Protein 5X9V (pdb70)

Secondary structure (DSSP, 8-state):
--BTHHHHHHHHHHHHHHHHHHHTT-STT--EEEEE-TTS-EEEE--HHHHHHHS---SHHHHHHHHHHHHHHHHTSS-HHHHHHHHHHHHHHHHHHHHTT--HHHHHHHHHHHHHHHHHHHHHT-B----SS-HHHHHHHHHHTTT-HHHHHHHHHHHHHHSTTTTSTT--GGGGEEEEET---EEESEEEE-S--SS-SSSEEEEEEEEEEESS-B-PPP--SGGGGSTHHHHHHHHHHHHHHHHHHHHHHHT--EEEESS-B-HHHHHHHHHTT-EEE-S--HHHHHHHHHHHT---B-GGGGGS-HHHHTTT-EEEEEEEEETTTTEEEEEEESS----EEEEEESSHHHHHHHHHHHHHHHHHHHHHHHH-EEETTTHHHHHHHHHHHTHHHHS-STHHHHHHHHHHHTTHHHHHHHHHTTS-HHHHHHHHHHHHHHT--TTEEE-TTT--EEETTTTT-EEEHHHHHHHHHHHHHHHHHHHT--B--/--BTHHHHHHHHHHHHHHHHHHHTTSSTT---EEEE-TTS-EEEE--HHHHHHHS---SHHHHHHHHHHHHHHHHTSS-HHHHHHHHHHHHHHHHHHHHTT--HHHHHHHHHHHHHHHHHHHHHH-B---SS--HHHHHHHHHHTTT-HHHHHHHHHHHHHHSGGGGSTT--GGGGEEEEET---EEESEEEE-S--SS-SSSEEEEEEEEEEESS-B-PPP--TGGGGSTHHHHHHHHHHHHHHHHHHHHHHTT--EEEESS-B-HHHHHHHHHTT-EEE-S--HHHHHHHHHHHT---B-GGGGGS-HHHHTTT-EEEEEEEEETTTTEEEEEEESSS---EEEEEESSHHHHHHHHHHHHHHHHHHHHHHHH-EEETTTHHHHHHHHHHHGGGTTS-STHHHHHHHHHHHTTHHHHHHHHHTTS-HHHHHHHHHHHHHHT--TTEEE-TTT--EEEHHHHT-EEEHHHHHHHHHHHHHHHHHHHTEEEE-/--BTHHHHHHHHHHHHHHHHHHHTTSSTT---EEEE-TTS-EEEE--HHHHHHHS---SHHHHHHHHHHHHHHHHTSS-HHHHHHHHHHHHHHHHHHHHTT--HHHHHHHHHHHHHHHHHHHHHH-B---STT-HHHHHHHHHHTTT-HHHHHHHHHHHHHHSTGGGSTT--GGGGEEEEET---EEESEEEE-S--SS-SSSEEEEEEEEEEESS-B-PPP--SGGGGSTHHHHHHHHHHHHHHHHHHHHHHTT--EEEESS-B-HHHHHHHHHTT-EEE-S--HHHHHHHHHHHT---B-GGGGGS-HHHHTTT-EEEEEEEEETTTTEEEEEEESS----EEEEEESSHHHHHHHHHHHHHHHHHHHHHHHH-EEETTTHHHHHHHHHHHHHTTTS-STHHHHHHHHHHHHTHHHHHHHHHTTS-HHHHHHHHHHHHHHT--TTEEE-TTT--EEETTTTT-EEEHHHHHHHHHHHHHHHHHHHTEEEE-/-EETHHHHHHHHHHHHHHHHHHHTT-STT--EEEEE-TTS-EEEE--HHHHHHHS---SHHHHHHHHHHHHHHHHTSS-HHHHHHHHHHHHHHHHHHHHTT--HHHHHHHHHHHHHHHHHHHHHH-B--SSTT-HHHHHHHHHHTTT-HHHHHHHHHHHHHHSGGGGSTT--GGGGEEEEET---EEESEEEE-S--SS-SSSEEEEEEEEEEESS-B-PPP--SGGGGSTHHHHHHHHHHHHHHHHHHHHHHTT--EEEESS-B-HHHHHHHHHTT-EEE-S--HHHHHHHHHHHT---B-GGGGGS-HHHHTTT-EEEEEEEEETTTTEEEEEEESS----EEEEEESSHHHHHHHHHHHHHHHHHHHHHHHH-EEETTTHHHHHHHHHHHTTTTTS-STHHHHHHHHHHHHTHHHHHHHHHTTS-HHHHHHHHHHHHHHT--TTEEE-TTT-SEEETTTTT-EEEHHHHHHHHHHHHHHHHHHHT--EE-

Solvent-accessible surface area: 79719 Å² total; per-residue (Å²): 113,50,46,57,108,111,0,14,88,46,8,19,65,17,3,142,66,13,16,52,41,0,20,56,5,7,24,88,28,1,34,12,3,0,5,56,52,122,100,46,51,26,38,8,0,3,6,1,14,20,0,0,56,79,24,110,20,127,50,75,1,6,125,68,3,12,88,14,0,126,23,0,68,165,77,21,15,28,11,8,11,25,0,1,8,0,1,8,11,0,8,44,43,0,13,79,20,6,73,146,50,8,60,53,84,86,0,13,38,0,0,60,78,0,15,91,36,0,24,123,10,0,124,144,27,32,42,112,19,67,49,28,93,33,116,48,0,40,5,0,0,43,56,13,2,91,46,52,111,66,13,0,33,22,0,67,58,0,0,46,66,8,38,79,42,3,111,74,123,64,29,50,2,18,80,5,12,44,25,32,45,19,11,113,58,54,41,12,62,0,2,13,0,56,72,24,10,63,58,51,127,16,31,86,120,30,98,62,0,92,0,0,0,0,38,7,0,0,76,23,67,143,35,75,73,84,41,12,54,52,68,72,13,2,96,99,72,58,123,9,66,136,76,14,95,94,9,2,95,29,0,120,127,18,36,6,33,0,0,0,0,23,116,5,20,13,65,70,0,35,12,34,3,27,65,42,153,12,24,4,0,12,147,9,76,99,130,28,9,140,56,0,32,65,5,1,40,2,158,49,1,98,36,72,22,1,68,82,87,44,71,69,0,48,137,20,23,7,22,0,53,40,0,73,5,22,24,99,31,67,4,0,20,0,55,34,7,64,15,95,29,8,0,6,0,8,3,14,8,4,12,90,15,22,6,64,17,72,42,55,22,0,80,11,0,0,12,0,0,7,8,0,61,102,33,5,0,0,2,0,12,7,0,3,13,0,28,0,1,62,47,0,66,51,2,79,125,156,80,113,48,90,44,18,91,0,3,39,0,0,0,57,0,0,45,24,1,0,75,20,24,0,83,43,20,69,54,91,3,121,106,35,12,34,72,0,30,77,38,0,82,132,107,114,13,45,0,10,0,0,35,15,94,87,16,117,58,39,1,4,17,2,31,14,34,1,43,4,3,38,11,8,36,12,2,0,65,14,0,0,100,17,0,22,57,4,3,154,60,95,65,46,181,115,46,50,63,113,128,0,14,83,43,4,21,62,16,3,141,63,10,17,54,70,0,20,84,4,9,27,93,70,17,123,84,26,144,29,109,54,118,96,67,58,78,43,50,0,12,9,1,17,21,2,0,46,68,43,129,17,148,52,15,0,5,60,5,1,12,45,1,0,117,3,0,75,106,30,18,13,32,10,7,13,24,0,0,8,0,0,9,10,1,6,46,45,0,12,79,17,6,73,144,51,8,55,24,35,41,0,18,33,0,0,58,86,0,17,93,31,0,21,120,6,0,127,138,25,17,61,141,28,66,67,17,96,29,113,73,0,42,10,1,0,54,53,9,2,100,39,51,118,67,7,0,34,21,0,60,57,0,0,54,73,10,24,99,46,4,120,33,82,24,29,54,3,16,78,6,6,45,28,36,62,34,10,118,53,55,43,11,64,0,4,14,0,58,59,26,11,59,149,86,145,24,66,90,117,27,122,131,0,114,0,0,0,0,15,7,0,0,82,19,59,137,20,56,90,44,0,72,77,0,119,20,0,90,104,38,83,91,118,12,63,144,64,13,81,83,9,3,116,27,0,89,128,18,36,8,30,0,0,0,0,19,98,5,20,10,118,102,0,65,88,34,4,122,118,25,146,13,24,4,0,12,142,9,77,87,96,28,0,58,43,0,12,61,6,1,40,2,99,5,0,7,44,33,6,2,65,53,87,38,74,72,0,52,130,6,21,6,76,0,138,26,0,73,3,25,46,188,24,60,1,0,22,0,47,21,18,72,30,101,58,7,0,3,0,8,3,14,16,89,68,93,88,74,5,63,22,59,48,50,19,1,68,10,0,0,13,0,0,4,7,1,56,96,19,1,0,1,4,0,13,7,1,3,11,0,32,0,1,56,50,0,56,58,4,75,92,162,81,103,51,93,29,17,85,0,6,39,0,1,0,54,0,0,47,26,1,0,75,16,23,0,80,44,20,71,59,84,4,123,106,36,11,36,75,0,27,78,45,0,87,136,142,122,46,53,6,18,0,2,44,20,138,92,12,114,65,57,47,4,48,83,43,22,37,1,40,4,4,41,10,7,40,9,1,0,47,0,0,0,44,10,0,29,23,3,2,58,2,37,12,20,62,120,47,44,43,89,119,0,8,95,48,2,19,66,18,2,128,65,10,13,55,70,0,19,81,5,10,23,96,70,17,125,82,29,142,24,124,48,122,100,77,60,70,35,47,0,9,8,1,15,21,2,1,51,76,42,118,19,136,58,18,0,6,60,4,1,12,48,1,0,115,3,0,75,106,29,17,15,30,12,9,11,24,0,1,8,1,0,9,10,1,5,37,38,0,11,75,16,1,88,142,58,7,50,11,24,40,0,14,36,0,0,64,101,0,14,92,39,0,19,118,6,0,120,67,23,15,50,133,24,75,59,22,87,32,104,81,0,32,6,1,0,44,53,11,2,102,46,54,110,69,5,0,33,22,0,57,58,0,0,44,71,4,30,95,47,2,119,33,81,25,26,52,3,17,102,7,12,43,22,38,64,47,11,120,62,56,40,11,65,0,2,15,0,61,67,26,8,62,145,85,143,23,64,89,105,26,119,130,0,116,0,0,0,0,22,4,0,0,79,21,54,137,25,53,88,46,0,78,76,0,118,22,0,90,105,47,87,92,124,14,66,112,53,10,97,70,10,2,118,32,0,118,129,20,38,7,28,0,0,0,0,21,94,6,21,12,116,99,0,70,89,34,3,120,111,30,162,11,20,4,0,12,136,8,65,83,162,26,0,53,64,0,11,66,6,1,38,2,89,6,0,11,39,32,6,2,67,52,87,46,67,64,0,55,136,6,19,7,77,0,158,37,0,71,5,26,50,200,24,64,4,0,23,0,57,16,20,71,30,88,61,9,0,7,0,9,5,14,17,92,66,96,70,74,5,62,19,67,44,54,20,1,78,11,0,0,13,0,0,5,8,0,57,97,22,1,0,1,3,1,11,8,0,3,15,0,26,0,1,49,51,0,64,43,14,69,110,163,14,128,53,84,37,14,90,0,0,41,0,1,0,59,0,1,46,24,1,0,72,16,23,0,82,40,22,71,52,87,4,121,110,46,8,32,78,0,29,84,55,0,75,116,113,60,16,13,5,17,0,1,36,20,138,85,11,110,63,52,54,5,57,86,44,18,37,1,42,4,3,39,11,10,37,14,2,0,40,2,0,0,49,10,0,24,22,2,2,53,2,17,11,23,64,115,40,53,65,114,129,0,14,89,45,7,19,68,19,3,134,65,13,14,44,38,0,21,57,3,5,25,96,27,2,26,12,3,0,6,56,51,122,99,50,51,27,41,6,0,6,9,2,16,21,0,1,57,80,23,125,18,136,45,74,1,5,136,65,1,6,78,15,0,105,24,0,75,166,82,18,14,30,12,9,16,25,0,0,8,0,0,10,12,1,6,51,41,0,11,64,24,5,73,152,50,8,57,56,82,72,0,19,36,0,1,63,66,0,15,90,44,0,23,118,6,1,134,136,26,26,59,139,23,80,52,40,100,27,116,77,0,35,4,0,0,39,59,10,1,88,44,48,115,72,8,0,31,20,2,65,30,0,0,54,69,12,19,105,60,1,125,84,128,65,30,50,4,17,109,9,14,42,26,41,50,20,7,115,57,50,29,11,56,0,2,16,0,56,79,24,11,64,68,53,122,15,34,88,98,24,95,63,0,87,0,0,0,0,34,6,0,0,80,20,57,140,34,76,71,88,39,10,51,56,70,69,11,2,94,81,64,56,120,16,68,143,58,11,82,80,9,3,117,34,0,100,129,21,37,2,30,0,0,0,0,19,106,6,20,12,78,65,0,41,12,37,5,26,62,36,138,10,22,4,0,11,145,8,59,92,153,29,9,142,61,0,29,50,6,2,39,0,157,49,2,91,39,72,21,2,65,77,86,47,67,69,0,55,142,19,21,8,43,0,36,24,0,74,6,27,28,100,25,61,2,0,23,0,44,23,18,74,32,134,62,5,0,6,0,6,3,14,11,4,12,86,18,25,6,64,20,63,45,48,19,1,82,10,0,0,13,0,0,4,7,0,48,95,20,0,0,0,4,1,11,9,0,3,15,0,26,0,1,61,54,0,64,56,17,68,88,187,89,90,42,96,36,12,97,0,0,46,0,1,0,63,0,0,48,24,1,0,79,18,24,0,88,41,20,67,55,91,3,119,103,41,12,36,67,0,22,70,45,0,82,133,134,129,53,57,8,18,0,1,34,18,93,84,6,114,58,48,51,4,56,88,45,16,34,1,42,4,5,39,10,10,35,10,3,0,64,12,0,0,97,15,0,28,56,3,3,156,56,93,68,38,180

Organism: Carboxydothermus hydrogenoformans (strain ATCC BAA-161 / DSM 6008 / Z-2901) (NCBI:txid246194)

GO terms:
  GO:0042802 identical protein binding (F, IPI)

Radius of gyration: 42.33 Å; Cα contacts (8 Å, |Δi|>4): 4029; chains: 4; bounding box: 102×133×83 Å

InterPro domains:
  IPR002194 Chaperonin TCP-1, conserved site [PS00995] (81-89)
  IPR002423 Chaperonin Cpn60/GroEL/TCP-1 family [PF00118] (27-505)
  IPR017998 T-complex protein 1 [PR00304] (29-45)
  IPR017998 T-complex protein 1 [PR00304] (51-69)
  IPR017998 T-complex protein 1 [PR00304] (81-100)
  IPR017998 T-complex protein 1 [PR00304] (353-375)
  IPR017998 T-complex protein 1 [PR00304] (386-398)
  IPR017998 T-complex protein 1 [PTHR11353] (11-503)
  IPR027409 GroEL-like apical domain superfamily [G3DSA:3.50.7.10] (198-348)
  IPR027409 GroEL-like apical domain superfamily [SSF52029] (193-356)
  IPR027410 TCP-1-like chaperonin intermediate domain superfamily [G3DSA:3.30.260.10] (138-384)
  IPR027413 GroEL-like equatorial domain superfamily [G3DSA:1.10.560.10] (20-499)
  IPR027413 GroEL-like equatorial domain superfamily [SSF48592] (5-504)

Nearest PDB structures (foldseek):
  5x9u-assembly1_B-4  TM=9.112E-01  e=6.277E-68  Carboxydothermus hydrogenoformans Z-2901
  4xcd-assembly1_D-3  TM=8.626E-01  e=7.722E-33  Saccharolobus solfataricus P2
  4xcd-assembly1_E  TM=8.580E-01  e=3.241E-32  Saccharolobus solfataricus P2
  6ks8-assembly1_E  TM=8.191E-01  e=8.995E-28  Saccharomyces cerevisiae S288C
  6kre-assembly1_E  TM=8.423E-01  e=2.340E-27  Saccharomyces cerevisiae S288C

Sequence (1972 aa):
IEERYQALFSNAAAVKALTQVVANSLGPKGLDAMLVDRFGEVVVTNDGVTILTLMDAQHPAARMVVNMARAQEREVGDGTTTAAVLAGALVSEGVNQILKGVPVSKVLAGMNRALNHALFLIRKNAIKVGSITDDRLLAAAKIAGRGDERVAAILRDAAAMLEDKLQDPGFKLADLVLAKVGADTTLIPGVVINKSPLWEEGSQKLQEVRLLVLDDGLYPEEVEEEALASEAGFEQYLKNQKIFQENLKKLKELGVKLILLTRGISDIAEEFCYENEIMVITRITQKELKRVLEFTGARAAKRTSLNKPVEELQKMLGYARTCFYDSRLDFTIIEGGAGKATATVLIGAATDEVVDEQERIAKDAAGSFAAAYRSGVLPGGGAFFLYLSREVESLKNRLPGMESYGVMAFSEALKVPFRVMAENAGFNGLEKLGDLMTLQVQKNNYALGLDFETGEFIDMIAGGVVDPAEVVYQAVKNASEVAISLLKINTIIIEERYQALFSNAAAVKALTQVVANSLGPKGLDAMLVDRFGEVVVTNDGVTILTLMDAQHPAARMVVNMARAQEREVGDGTTTAAVLAGALVSEGVNQILKGVPVSKVLAGMNRALNHALFLIRKNAIKVGSITDDRLLAAAKIAGRGDERVAAILRDAAAMLEDKLQDPGFKLADLVLAKVGADTTLIPGVVINKSPLWEEGSQKLQEVRLLVLDDGLYPEEVEEEALASEAGFEQYLKNQKIFQENLKKLKELGVKLILLTRGISDIAEEFCYENEIMVITRITQKELKRVLEFTGARAAKRTSLNKPVEELQKMLGYARTCFYDSRLDFTIIEGGAGKATATVLIGAATDEVVDEQERIAKDAAGSFAAAYRSGVLPGGGAFFLYLSREVESLKNRLPGMESYGVMAFSEALKVPFRVMAENAGFNGLEKLGDLMTLQVQKNNYALGLDFETGEFIDMIAGGVVDPAEVVYQAVKNASEVAISLLKINTIIIEERYQALFSNAAAVKALTQVVANSLGPKGLDAMLVDRFGEVVVTNDGVTILTLMDAQHPAARMVVNMARAQEREVGDGTTTAAVLAGALVSEGVNQILKGVPVSKVLAGMNRALNHALFLIRKNAIKVGSITDDRLLAAAKIAGRGDERVAAILRDAAAMLEDKLQDPGFKLADLVLAKVGADTTLIPGVVINKSPLWEEGSQKLQEVRLLVLDDGLYPEEVEEEALASEAGFEQYLKNQKIFQENLKKLKELGVKLILLTRGISDIAEEFCYENEIMVITRITQKELKRVLEFTGARAAKRTSLNKPVEELQKMLGYARTCFYDSRLDFTIIEGGAGKATATVLIGAATDEVVDEQERIAKDAAGSFAAAYRSGVLPGGGAFFLYLSREVESLKNRLPGMESYGVMAFSEALKVPFRVMAENAGFNGLEKLGDLMTLQVQKNNYALGLDFETGEFIDMIAGGVVDPAEVVYQAVKNASEVAISLLKINTIIIEERYQALFSNAAAVKALTQVVANSLGPKGLDAMLVDRFGEVVVTNDGVTILTLMDAQHPAARMVVNMARAQEREVGDGTTTAAVLAGALVSEGVNQILKGVPVSKVLAGMNRALNHALFLIRKNAIKVGSITDDRLLAAAKIAGRGDERVAAILRDAAAMLEDKLQDPGFKLADLVLAKVGADTTLIPGVVINKSPLWEEGSQKLQEVRLLVLDDGLYPEEVEEEALASEAGFEQYLKNQKIFQENLKKLKELGVKLILLTRGISDIAEEFCYENEIMVITRITQKELKRVLEFTGARAAKRTSLNKPVEELQKMLGYARTCFYDSRLDFTIIEGGAGKATATVLIGAATDEVVDEQERIAKDAAGSFAAAYRSGVLPGGGAFFLYLSREVESLKNRLPGMESYGVMAFSEALKVPFRVMAENAGFNGLEKLGDLMTLQVQKNNYALGLDFETGEFIDMIAGGVVDPAEVVYQAVKNASEVAISLLKINTII

Structure (mmCIF, N/CA/C/O backbone):
data_5X9V
#
_entry.id   5X9V
#
_cell.length_a   186.166
_cell.length_b   186.166
_cell.length_c   160.742
_cell.angle_alpha   90.00
_cell.angle_beta   90.00
_cell.angle_gamma   90.00
#
_symmetry.space_group_name_H-M   'P 4 2 2'
#
loop_
_entity.id
_entity.type
_entity.pdbx_description
1 polymer 'Thermosome, alpha subunit'
2 non-polymer 'PHOSPHOAMINOPHOSPHONIC ACID-ADENYLATE ESTER'
3 non-polymer 'MAGNESIUM ION'
#
loop_
_atom_site.group_PDB
_atom_site.id
_atom_site.type_symbol
_atom_site.label_atom_id
_atom_site.label_alt_id
_atom_site.label_comp_id
_atom_site.label_asym_id
_atom_site.label_entity_id
_atom_site.label_seq_id
_atom_site.pdbx_PDB_ins_code
_atom_site.Cartn_x
_atom_site.Cartn_y
_atom_site.Cartn_z
_atom_site.occupancy
_atom_site.B_iso_or_equiv
_atom_site.auth_seq_id
_atom_site.auth_comp_id
_atom_site.auth_asym_id
_atom_site.auth_atom_id
_atom_site.pdbx_PDB_model_num
ATOM 1 N N . ILE A 1 10 ? 92.467 58.093 73.334 1.00 45.99 10 ILE A N 1
ATOM 2 C CA . ILE A 1 10 ? 92.708 56.723 72.887 1.00 59.38 10 ILE A CA 1
ATOM 3 C C . ILE A 1 10 ? 92.124 55.674 73.854 1.00 59.46 10 ILE A C 1
ATOM 4 O O . ILE A 1 10 ? 92.858 54.869 74.424 1.00 46.15 10 ILE A O 1
ATOM 6 N N . GLU A 1 11 ? 90.800 55.689 74.015 1.00 58.42 11 GLU A N 1
ATOM 7 C CA . GLU A 1 11 ? 90.088 54.785 74.921 1.00 52.16 11 GLU A CA 1
ATOM 8 C C . GLU A 1 11 ? 90.132 53.331 74.459 1.00 57.04 11 GLU A C 1
ATOM 9 O O . GLU A 1 11 ? 89.952 53.047 73.277 1.00 54.44 11 GLU A O 1
ATOM 11 N N . GLU A 1 12 ? 90.367 52.418 75.401 1.00 65.04 12 GLU A N 1
ATOM 12 C CA . GLU A 1 12 ? 90.554 50.997 75.094 1.00 68.60 12 GLU A CA 1
ATOM 13 C C . GLU A 1 12 ? 89.837 50.054 76.063 1.00 74.23 12 GLU A C 1
ATOM 14 O O . GLU A 1 12 ? 89.220 50.499 77.029 1.00 75.59 12 GLU A O 1
ATOM 16 N N . ARG A 1 13 ? 89.946 48.754 75.782 1.00 78.81 13 ARG A N 1
ATOM 17 C CA . ARG A 1 13 ? 89.395 47.665 76.606 1.00 79.81 13 ARG A CA 1
ATOM 18 C C . ARG A 1 13 ? 87.880 47.733 76.762 1.00 76.66 13 ARG A C 1
ATOM 19 O O . ARG A 1 13 ? 87.186 48.171 75.844 1.00 75.81 13 ARG A O 1
ATOM 21 N N . TYR A 1 14 ? 87.371 47.319 77.925 1.00 68.27 14 TYR A N 1
ATOM 22 C CA . TYR A 1 14 ? 85.927 47.285 78.141 1.00 67.40 14 TYR A CA 1
ATOM 23 C C . TYR A 1 14 ? 85.363 48.681 77.997 1.00 64.90 14 TYR A C 1
ATOM 24 O O . TYR A 1 14 ? 84.245 48.862 77.534 1.00 64.55 14 TYR A O 1
ATOM 33 N N . GLN A 1 15 ? 86.165 49.674 78.341 1.00 64.44 15 GLN A N 1
ATOM 34 C CA . GLN A 1 15 ? 85.710 51.055 78.324 1.00 63.22 15 GLN A CA 1
ATOM 35 C C . GLN A 1 15 ? 85.730 51.650 76.929 1.00 59.67 15 GLN A C 1
ATOM 36 O O . GLN A 1 15 ? 85.617 52.856 76.759 1.00 54.70 15 GLN A O 1
ATOM 42 N N . ALA A 1 16 ? 85.904 50.791 75.934 1.00 56.95 16 ALA A N 1
ATOM 43 C CA . ALA A 1 16 ? 85.567 51.141 74.568 1.00 53.99 16 ALA A CA 1
ATOM 44 C C . ALA A 1 16 ? 84.167 50.634 74.315 1.00 47.49 16 ALA A C 1
ATOM 45 O O . ALA A 1 16 ? 83.285 51.368 73.885 1.00 43.73 16 ALA A O 1
ATOM 47 N N . LEU A 1 17 ? 83.970 49.368 74.658 1.00 50.51 17 LEU A N 1
ATOM 48 C CA . LEU A 1 17 ? 82.706 48.682 74.459 1.00 39.84 17 LEU A CA 1
ATOM 49 C C . LEU A 1 17 ? 81.566 49.406 75.129 1.00 36.50 17 LEU A C 1
ATOM 50 O O . LEU A 1 17 ? 80.452 49.350 74.661 1.00 41.19 17 LEU A O 1
ATOM 55 N N . PHE A 1 18 ? 81.844 50.068 76.242 1.00 45.04 18 PHE A N 1
ATOM 56 C CA . PHE A 1 18 ? 80.842 50.893 76.890 1.00 48.07 18 PHE A CA 1
ATOM 57 C C . PHE A 1 18 ? 80.533 52.122 76.056 1.00 44.64 18 PHE A C 1
ATOM 58 O O . PHE A 1 18 ? 79.393 52.349 75.677 1.00 35.03 18 PHE A O 1
ATOM 66 N N . SER A 1 19 ? 81.569 52.899 75.759 1.00 49.55 19 SER A N 1
ATOM 67 C CA . SER A 1 19 ? 81.380 54.194 75.119 1.00 41.92 19 SER A CA 1
ATOM 68 C C . SER A 1 19 ? 80.696 54.028 73.790 1.00 39.55 19 SER A C 1
ATOM 69 O O . SER A 1 19 ? 79.923 54.881 73.365 1.00 35.89 19 SER A O 1
ATOM 72 N N . ASN A 1 20 ? 80.973 52.914 73.135 1.00 38.72 20 ASN A N 1
ATOM 73 C CA . ASN A 1 20 ? 80.254 52.569 71.937 1.00 38.03 20 ASN A CA 1
ATOM 74 C C . ASN A 1 20 ? 78.805 52.323 72.278 1.00 38.45 20 ASN A C 1
ATOM 75 O O . ASN A 1 20 ? 77.929 53.043 71.820 1.00 38.84 20 ASN A O 1
ATOM 80 N N . ALA A 1 21 ? 78.562 51.311 73.101 1.00 39.47 21 ALA A N 1
ATOM 81 C CA . ALA A 1 21 ? 77.214 50.859 73.400 1.00 31.54 21 ALA A CA 1
ATOM 82 C C . ALA A 1 21 ? 76.369 52.002 73.888 1.00 35.56 21 ALA A C 1
ATOM 83 O O . ALA A 1 21 ? 75.284 52.224 73.382 1.00 33.19 21 ALA A O 1
ATOM 85 N N . ALA A 1 22 ? 76.889 52.750 74.850 1.00 39.77 22 ALA A N 1
ATOM 86 C CA . ALA A 1 22 ? 76.188 53.905 75.386 1.00 32.10 22 ALA A CA 1
ATOM 87 C C . ALA A 1 22 ? 75.772 54.836 74.270 1.00 29.21 22 ALA A C 1
ATOM 88 O O . ALA A 1 22 ? 74.603 55.178 74.140 1.00 29.28 22 ALA A O 1
ATOM 90 N N . ALA A 1 23 ? 76.729 55.185 73.426 1.00 37.59 23 ALA A N 1
ATOM 91 C CA . ALA A 1 23 ? 76.485 56.113 72.337 1.00 36.44 23 ALA A CA 1
ATOM 92 C C . ALA A 1 23 ? 75.349 55.648 71.475 1.00 29.44 23 ALA A C 1
ATOM 93 O O . ALA A 1 23 ? 74.608 56.453 70.949 1.00 30.54 23 ALA A O 1
ATOM 95 N N . VAL A 1 24 ? 75.226 54.338 71.321 1.00 31.14 24 VAL A N 1
ATOM 96 C CA . VAL A 1 24 ? 74.174 53.772 70.500 1.00 25.25 24 VAL A CA 1
ATOM 97 C C . VAL A 1 24 ? 72.819 53.810 71.188 1.00 29.84 24 VAL A C 1
ATOM 98 O O . VAL A 1 24 ? 71.826 54.142 70.550 1.00 33.16 24 VAL A O 1
ATOM 102 N N . LYS A 1 25 ? 72.749 53.481 72.476 1.00 29.26 25 LYS A N 1
ATOM 103 C CA . LYS A 1 25 ? 71.432 53.425 73.099 1.00 28.36 25 LYS A CA 1
ATOM 104 C C . LYS A 1 25 ? 70.804 54.800 73.000 1.00 30.60 25 LYS A C 1
ATOM 105 O O . LYS A 1 25 ? 69.665 54.942 72.563 1.00 31.97 25 LYS A O 1
ATOM 111 N N . ALA A 1 26 ? 71.602 55.810 73.312 1.00 32.89 26 ALA A N 1
ATOM 112 C CA . ALA A 1 26 ? 71.182 57.199 73.261 1.00 33.68 26 ALA A CA 1
ATOM 113 C C . ALA A 1 26 ? 70.560 57.516 71.930 1.00 34.77 26 ALA A C 1
ATOM 114 O O . ALA A 1 26 ? 69.595 58.254 71.857 1.00 40.73 26 ALA A O 1
ATOM 116 N N . LEU A 1 27 ? 71.134 56.974 70.869 1.00 29.90 27 LEU A N 1
ATOM 117 C CA . LEU A 1 27 ? 70.577 57.182 69.547 1.00 29.53 27 LEU A CA 1
ATOM 118 C C . LEU A 1 27 ? 69.261 56.454 69.378 1.00 30.88 27 LEU A C 1
ATOM 119 O O . LEU A 1 27 ? 68.236 57.061 69.107 1.00 27.44 27 LEU A O 1
ATOM 124 N N . THR A 1 28 ? 69.282 55.149 69.600 1.00 25.91 28 THR A N 1
ATOM 125 C CA . THR A 1 28 ? 68.126 54.336 69.283 1.00 23.00 28 THR A CA 1
ATOM 126 C C . THR A 1 28 ? 66.923 54.732 70.099 1.00 27.86 28 THR A C 1
ATOM 127 O O . THR A 1 28 ? 65.834 54.820 69.554 1.00 30.08 28 THR A O 1
ATOM 131 N N . GLN A 1 29 ? 67.121 54.995 71.387 1.00 31.85 29 GLN A N 1
ATOM 132 C CA . GLN A 1 29 ? 66.038 55.457 72.247 1.00 29.73 29 GLN A CA 1
ATOM 133 C C . GLN A 1 29 ? 65.232 56.506 71.521 1.00 28.03 29 GLN A C 1
ATOM 134 O O . GLN A 1 29 ? 64.022 56.389 71.406 1.00 30.21 29 GLN A O 1
ATOM 136 N N . VAL A 1 30 ? 65.922 57.464 70.920 1.00 30.82 30 VAL A N 1
ATOM 137 C CA . VAL A 1 30 ? 65.252 58.586 70.281 1.00 30.56 30 VAL A CA 1
ATOM 138 C C . VAL A 1 30 ? 64.288 58.180 69.179 1.00 23.24 30 VAL A C 1
ATOM 139 O O . VAL A 1 30 ? 63.175 58.668 69.121 1.00 23.54 30 VAL A O 1
ATOM 143 N N . VAL A 1 31 ? 64.692 57.265 68.317 1.00 22.51 31 VAL A N 1
ATOM 144 C CA . VAL A 1 31 ? 63.827 56.916 67.214 1.00 24.26 31 VAL A CA 1
ATOM 145 C C . VAL A 1 31 ? 62.835 55.843 67.607 1.00 32.78 31 VAL A C 1
ATOM 146 O O . VAL A 1 31 ? 61.900 55.556 66.865 1.00 33.92 31 VAL A O 1
ATOM 150 N N . ALA A 1 32 ? 63.007 55.264 68.787 1.00 34.25 32 ALA A N 1
ATOM 151 C CA . ALA A 1 32 ? 62.158 54.148 69.149 1.00 29.07 32 ALA A CA 1
ATOM 152 C C . ALA A 1 32 ? 60.718 54.576 69.231 1.00 26.63 32 ALA A C 1
ATOM 153 O O . ALA A 1 32 ? 59.828 53.810 68.949 1.00 30.13 32 ALA A O 1
ATOM 155 N N . ASN A 1 33 ? 60.483 55.828 69.559 1.00 25.31 33 ASN A N 1
ATOM 156 C CA . ASN A 1 33 ? 59.126 56.287 69.725 1.00 26.37 33 ASN A CA 1
ATOM 157 C C . ASN A 1 33 ? 58.401 56.491 68.411 1.00 27.48 33 ASN A C 1
ATOM 158 O O . ASN A 1 33 ? 57.244 56.875 68.402 1.00 28.70 33 ASN A O 1
ATOM 163 N N . SER A 1 34 ? 59.076 56.255 67.298 1.00 21.46 34 SER A N 1
ATOM 164 C CA . SER A 1 34 ? 58.448 56.495 66.013 1.00 26.70 34 SER A CA 1
ATOM 165 C C . SER A 1 34 ? 58.066 55.187 65.358 1.00 35.92 34 SER A C 1
ATOM 166 O O . SER A 1 34 ? 57.420 55.152 64.312 1.00 37.76 34 SER A O 1
ATOM 169 N N . LEU A 1 35 ? 58.498 54.108 65.983 1.00 33.83 35 LEU A N 1
ATOM 170 C CA . LEU A 1 35 ? 58.318 52.789 65.429 1.00 28.17 35 LEU A CA 1
ATOM 171 C C . LEU A 1 35 ? 56.914 52.316 65.643 1.00 29.04 35 LEU A C 1
ATOM 172 O O . LEU A 1 35 ? 56.421 52.324 66.757 1.00 29.40 35 LEU A O 1
ATOM 177 N N . GLY A 1 36 ? 56.260 51.916 64.567 1.00 31.78 36 GLY A N 1
ATOM 178 C CA . GLY A 1 36 ? 54.956 51.309 64.686 1.00 26.70 36 GLY A CA 1
ATOM 179 C C . GLY A 1 36 ? 53.861 52.224 64.224 1.00 36.41 36 GLY A C 1
ATOM 180 O O . GLY A 1 36 ? 54.118 53.362 63.837 1.00 55.06 36 GLY A O 1
ATOM 181 N N . PRO A 1 37 ? 52.629 51.733 64.267 1.00 25.86 37 PRO A N 1
ATOM 182 C CA . PRO A 1 37 ? 51.460 52.462 63.810 1.00 21.10 37 PRO A CA 1
ATOM 183 C C . PRO A 1 37 ? 51.018 53.450 64.849 1.00 20.47 37 PRO A C 1
ATOM 184 O O . PRO A 1 37 ? 50.229 54.323 64.562 1.00 20.31 37 PRO A O 1
ATOM 188 N N . LYS A 1 38 ? 51.521 53.289 66.057 1.00 20.57 38 LYS A N 1
ATOM 189 C CA . LYS A 1 38 ? 51.176 54.171 67.140 1.00 21.85 38 LYS A CA 1
ATOM 190 C C . LYS A 1 38 ? 52.391 54.973 67.531 1.00 29.70 38 LYS A C 1
ATOM 191 O O . LYS A 1 38 ? 52.428 55.584 68.591 1.00 25.54 38 LYS A O 1
ATOM 197 N N . GLY A 1 39 ? 53.400 54.945 66.677 1.00 33.41 39 GLY A N 1
ATOM 198 C CA . GLY A 1 39 ? 54.615 55.685 66.929 1.00 30.90 39 GLY A CA 1
ATOM 199 C C . GLY A 1 39 ? 54.382 57.164 66.798 1.00 25.14 39 GLY A C 1
ATOM 200 O O . GLY A 1 39 ? 53.517 57.583 66.048 1.00 24.61 39 GLY A O 1
ATOM 201 N N . LEU A 1 40 ? 55.159 57.956 67.524 1.00 26.54 40 LEU A N 1
ATOM 202 C CA . LEU A 1 40 ? 54.963 59.394 67.526 1.00 27.60 40 LEU A CA 1
ATOM 203 C C . LEU A 1 40 ? 56.054 60.118 66.756 1.00 27.58 40 LEU A C 1
ATOM 204 O O . LEU A 1 40 ? 57.095 59.553 66.463 1.00 27.44 40 LEU A O 1
ATOM 209 N N . ASP A 1 41 ? 55.817 61.384 66.453 1.00 29.18 41 ASP A N 1
ATOM 210 C CA . ASP A 1 41 ? 56.690 62.127 65.559 1.00 29.11 41 ASP A CA 1
ATOM 211 C C . ASP A 1 41 ? 57.756 62.915 66.310 1.00 29.47 41 ASP A C 1
ATOM 212 O O . ASP A 1 41 ? 57.742 62.991 67.528 1.00 34.65 41 ASP A O 1
ATOM 217 N N . ALA A 1 42 ? 58.681 63.499 65.563 1.00 28.02 42 ALA A N 1
ATOM 218 C CA . ALA A 1 42 ? 59.774 64.268 66.126 1.00 25.16 42 ALA A CA 1
ATOM 219 C C . ALA A 1 42 ? 60.018 65.545 65.346 1.00 32.44 42 ALA A C 1
ATOM 220 O O . ALA A 1 42 ? 59.772 65.597 64.154 1.00 33.44 42 ALA A O 1
ATOM 222 N N . MET A 1 43 ? 60.503 66.569 66.042 1.00 43.19 43 MET A N 1
ATOM 223 C CA . MET A 1 43 ? 60.738 67.905 65.491 1.00 36.82 43 MET A CA 1
ATOM 224 C C . MET A 1 43 ? 62.202 68.327 65.467 1.00 34.46 43 MET A C 1
ATOM 225 O O . MET A 1 43 ? 62.851 68.348 66.497 1.00 33.91 43 MET A O 1
ATOM 230 N N . LEU A 1 44 ? 62.709 68.723 64.308 1.00 39.29 44 LEU A N 1
ATOM 231 C CA . LEU A 1 44 ? 64.125 69.079 64.184 1.00 42.28 44 LEU A CA 1
ATOM 232 C C . LEU A 1 44 ? 64.363 70.472 63.602 1.00 50.00 44 LEU A C 1
ATOM 233 O O . LEU A 1 44 ? 63.687 70.879 62.671 1.00 51.87 44 LEU A O 1
ATOM 238 N N . VAL A 1 45 ? 65.363 71.181 64.126 1.00 50.52 45 VAL A N 1
ATOM 239 C CA . VAL A 1 45 ? 65.673 72.547 63.694 1.00 54.74 45 VAL A CA 1
ATOM 240 C C . VAL A 1 45 ? 67.098 72.725 63.156 1.00 59.18 45 VAL A C 1
ATOM 241 O O . VAL A 1 45 ? 68.041 72.133 63.684 1.00 59.38 45 VAL A O 1
ATOM 245 N N . ASP A 1 46 ? 67.250 73.536 62.102 1.00 62.75 46 ASP A N 1
ATOM 246 C CA . ASP A 1 46 ? 68.548 73.751 61.459 1.00 67.55 46 ASP A CA 1
ATOM 247 C C . ASP A 1 46 ? 69.441 74.685 62.263 1.00 78.54 46 ASP A C 1
ATOM 248 O O . ASP A 1 46 ? 68.958 75.417 63.122 1.00 84.21 46 ASP A O 1
ATOM 250 N N . ARG A 1 47 ? 70.743 74.651 61.968 1.00 84.36 47 ARG A N 1
ATOM 251 C CA . ARG A 1 47 ? 71.745 75.453 62.678 1.00 88.12 47 ARG A CA 1
ATOM 252 C C . ARG A 1 47 ? 71.387 76.936 62.666 1.00 91.85 47 ARG A C 1
ATOM 253 O O . ARG A 1 47 ? 71.709 77.681 63.596 1.00 94.22 47 ARG A O 1
ATOM 255 N N . PHE A 1 48 ? 70.694 77.353 61.614 1.00 94.25 48 PHE A N 1
ATOM 256 C CA . PHE A 1 48 ? 70.292 78.740 61.462 1.00 89.63 48 PHE A CA 1
ATOM 257 C C . PHE A 1 48 ? 68.854 78.821 60.962 1.00 87.76 48 PHE A C 1
ATOM 258 O O . PHE A 1 48 ? 68.592 79.385 59.903 1.00 91.95 48 PHE A O 1
ATOM 260 N N . GLY A 1 49 ? 67.923 78.245 61.715 1.00 83.10 49 GLY A N 1
ATOM 261 C CA . GLY A 1 49 ? 66.517 78.438 61.420 1.00 81.08 49 GLY A CA 1
ATOM 262 C C . GLY A 1 49 ? 65.898 77.690 60.245 1.00 85.96 49 GLY A C 1
ATOM 263 O O . GLY A 1 49 ? 65.739 78.261 59.171 1.00 96.68 49 GLY A O 1
ATOM 264 N N . GLU A 1 50 ? 65.582 76.411 60.430 1.00 74.65 50 GLU A N 1
ATOM 265 C CA . GLU A 1 50 ? 64.696 75.688 59.515 1.00 69.23 50 GLU A CA 1
ATOM 266 C C . GLU A 1 50 ? 64.018 74.591 60.337 1.00 64.20 50 GLU A C 1
ATOM 267 O O . GLU A 1 50 ? 64.487 74.283 61.426 1.00 63.80 50 GLU A O 1
ATOM 269 N N . VAL A 1 51 ? 62.949 73.973 59.840 1.00 62.09 51 VAL A N 1
ATOM 270 C CA . VAL A 1 51 ? 62.191 73.056 60.696 1.00 44.90 51 VAL A CA 1
ATOM 271 C C . VAL A 1 51 ? 61.573 71.867 59.967 1.00 43.62 51 VAL A C 1
ATOM 272 O O . VAL A 1 51 ? 60.969 72.011 58.915 1.00 35.14 51 VAL A O 1
ATOM 276 N N . VAL A 1 52 ? 61.734 70.686 60.554 1.00 46.60 52 VAL A N 1
ATOM 277 C CA . VAL A 1 52 ? 61.195 69.450 60.004 1.00 34.76 52 VAL A CA 1
ATOM 278 C C . VAL A 1 52 ? 60.382 68.698 61.047 1.00 35.19 52 VAL A C 1
ATOM 279 O O . VAL A 1 52 ? 60.686 68.758 62.229 1.00 33.73 52 VAL A O 1
ATOM 283 N N . VAL A 1 53 ? 59.346 67.990 60.609 1.00 35.72 53 VAL A N 1
ATOM 284 C CA . VAL A 1 53 ? 58.549 67.151 61.499 1.00 27.03 53 VAL A CA 1
ATOM 285 C C . VAL A 1 53 ? 58.339 65.792 60.873 1.00 30.88 53 VAL A C 1
ATOM 286 O O . VAL A 1 53 ? 57.785 65.714 59.786 1.00 38.58 53 VAL A O 1
ATOM 290 N N . THR A 1 54 ? 58.744 64.716 61.542 1.00 26.82 54 THR A N 1
ATOM 291 C CA . THR A 1 54 ? 58.665 63.435 60.867 1.00 26.41 54 THR A CA 1
ATOM 292 C C . THR A 1 54 ? 58.547 62.225 61.772 1.00 25.95 54 THR A C 1
ATOM 293 O O . THR A 1 54 ? 58.820 62.322 62.945 1.00 26.95 54 THR A O 1
ATOM 297 N N . ASN A 1 55 ? 58.106 61.098 61.210 1.00 29.77 55 ASN A N 1
ATOM 298 C CA . ASN A 1 55 ? 58.043 59.801 61.899 1.00 27.22 55 ASN A CA 1
ATOM 299 C C . ASN A 1 55 ? 59.043 58.839 61.261 1.00 24.27 55 ASN A C 1
ATOM 300 O O . ASN A 1 55 ? 59.272 57.731 61.728 1.00 20.71 55 ASN A O 1
ATOM 305 N N . ASP A 1 56 ? 59.633 59.297 60.172 1.00 20.88 56 ASP A N 1
ATOM 306 C CA . ASP A 1 56 ? 60.595 58.535 59.405 1.00 30.23 56 ASP A CA 1
ATOM 307 C C . ASP A 1 56 ? 61.868 58.330 60.206 1.00 29.25 56 ASP A C 1
ATOM 308 O O . ASP A 1 56 ? 62.282 59.193 60.938 1.00 30.88 56 ASP A O 1
ATOM 313 N N . GLY A 1 57 ? 62.482 57.169 60.092 1.00 28.86 57 GLY A N 1
ATOM 314 C CA . GLY A 1 57 ? 63.635 56.866 60.908 1.00 23.93 57 GLY A CA 1
ATOM 315 C C . GLY A 1 57 ? 64.915 57.437 60.354 1.00 27.61 57 GLY A C 1
ATOM 316 O O . GLY A 1 57 ? 65.605 58.169 61.033 1.00 26.10 57 GLY A O 1
ATOM 317 N N . VAL A 1 58 ? 65.247 57.085 59.123 1.00 27.61 58 VAL A N 1
ATOM 318 C CA . VAL A 1 58 ? 66.493 57.519 58.516 1.00 23.08 58 VAL A CA 1
ATOM 319 C C . VAL A 1 58 ? 66.571 59.035 58.465 1.00 26.09 58 VAL A C 1
ATOM 320 O O . VAL A 1 58 ? 67.646 59.606 58.534 1.00 27.08 58 VAL A O 1
ATOM 324 N N . THR A 1 59 ? 65.424 59.696 58.417 1.00 27.60 59 THR A N 1
ATOM 325 C CA . THR A 1 59 ? 65.397 61.147 58.373 1.00 23.40 59 THR A CA 1
ATOM 326 C C . THR A 1 59 ? 65.800 61.750 59.698 1.00 26.20 59 THR A C 1
ATOM 327 O O . THR A 1 59 ? 66.735 62.532 59.767 1.00 28.09 59 THR A O 1
ATOM 331 N N . ILE A 1 60 ? 65.089 61.371 60.750 1.00 27.61 60 ILE A N 1
ATOM 332 C CA . ILE A 1 60 ? 65.430 61.775 62.100 1.00 24.52 60 ILE A CA 1
ATOM 333 C C . ILE A 1 60 ? 66.877 61.503 62.373 1.00 22.82 60 ILE A C 1
ATOM 334 O O . ILE A 1 60 ? 67.581 62.349 62.877 1.00 25.65 60 ILE A O 1
ATOM 339 N N . LEU A 1 61 ? 67.324 60.312 62.016 1.00 23.72 61 LEU A N 1
ATOM 340 C CA . LEU A 1 61 ? 68.689 59.905 62.277 1.00 28.21 61 LEU A CA 1
ATOM 341 C C . LEU A 1 61 ? 69.684 60.725 61.499 1.00 28.78 61 LEU A C 1
ATOM 342 O O . LEU A 1 61 ? 70.819 60.858 61.910 1.00 29.67 61 LEU A O 1
ATOM 347 N N . THR A 1 62 ? 69.275 61.242 60.353 1.00 27.64 62 THR A N 1
ATOM 348 C CA . THR A 1 62 ? 70.180 62.047 59.557 1.00 28.20 62 THR A CA 1
ATOM 349 C C . THR A 1 62 ? 70.288 63.471 60.050 1.00 31.47 62 THR A C 1
ATOM 350 O O . THR A 1 62 ? 71.369 64.030 60.116 1.00 37.99 62 THR A O 1
ATOM 354 N N . LEU A 1 63 ? 69.163 64.055 60.415 1.00 31.39 63 LEU A N 1
ATOM 355 C CA . LEU A 1 63 ? 69.125 65.468 60.756 1.00 32.96 63 LEU A CA 1
ATOM 356 C C . LEU A 1 63 ? 69.706 65.734 62.130 1.00 40.17 63 LEU A C 1
ATOM 357 O O . LEU A 1 63 ? 70.143 66.834 62.426 1.00 42.53 63 LEU A O 1
ATOM 362 N N . MET A 1 64 ? 69.714 64.710 62.968 1.00 43.88 64 MET A N 1
ATOM 363 C CA . MET A 1 64 ? 70.317 64.810 64.283 1.00 43.59 64 MET A CA 1
ATOM 364 C C . MET A 1 64 ? 71.763 65.182 64.281 1.00 58.13 64 MET A C 1
ATOM 365 O O . MET A 1 64 ? 72.492 64.969 63.318 1.00 50.84 64 MET A O 1
ATOM 370 N N . ASP A 1 65 ? 72.162 65.765 65.399 1.00 62.53 65 ASP A N 1
ATOM 371 C CA . ASP A 1 65 ? 73.558 66.005 65.646 1.00 72.42 65 ASP A CA 1
ATOM 372 C C . ASP A 1 65 ? 74.144 64.695 66.104 1.00 65.79 65 ASP A C 1
ATOM 373 O O . ASP A 1 65 ? 74.037 64.344 67.272 1.00 73.70 65 ASP A O 1
ATOM 378 N N . ALA A 1 66 ? 74.746 63.949 65.185 1.00 56.07 66 ALA A N 1
ATOM 379 C CA . ALA A 1 66 ? 75.343 62.689 65.572 1.00 49.68 66 ALA A CA 1
ATOM 380 C C . ALA A 1 66 ? 76.838 62.868 65.595 1.00 47.13 66 ALA A C 1
ATOM 381 O O . ALA A 1 66 ? 77.468 62.958 64.550 1.00 43.64 66 ALA A O 1
ATOM 383 N N . GLN A 1 67 ? 77.420 62.910 66.782 1.00 45.98 67 GLN A N 1
ATOM 384 C CA . GLN A 1 67 ? 78.828 63.255 66.879 1.00 49.69 67 GLN A CA 1
ATOM 385 C C . GLN A 1 67 ? 79.724 62.046 67.109 1.00 47.71 67 GLN A C 1
ATOM 386 O O . GLN A 1 67 ? 80.843 61.983 66.613 1.00 49.89 67 GLN A O 1
ATOM 392 N N . HIS A 1 68 ? 79.207 61.074 67.843 1.00 36.83 68 HIS A N 1
ATOM 393 C CA . HIS A 1 68 ? 79.956 59.882 68.179 1.00 30.77 68 HIS A CA 1
ATOM 394 C C . HIS A 1 68 ? 80.188 59.034 66.958 1.00 31.93 68 HIS A C 1
ATOM 395 O O . HIS A 1 68 ? 79.347 58.981 66.087 1.00 31.42 68 HIS A O 1
ATOM 402 N N . PRO A 1 69 ? 81.353 58.393 66.870 1.00 36.54 69 PRO A N 1
ATOM 403 C CA . PRO A 1 69 ? 81.656 57.547 65.721 1.00 37.80 69 PRO A CA 1
ATOM 404 C C . PRO A 1 69 ? 80.669 56.403 65.570 1.00 40.25 69 PRO A C 1
ATOM 405 O O . PRO A 1 69 ? 80.268 56.092 64.458 1.00 43.26 69 PRO A O 1
ATOM 409 N N . ALA A 1 70 ? 80.285 55.792 66.686 1.00 40.11 70 ALA A N 1
ATOM 410 C CA . ALA A 1 70 ? 79.365 54.658 66.682 1.00 35.24 70 ALA A CA 1
ATOM 411 C C . ALA A 1 70 ? 77.992 55.052 66.182 1.00 38.15 70 ALA A C 1
ATOM 412 O O . ALA A 1 70 ? 77.429 54.407 65.301 1.00 37.85 70 ALA A O 1
ATOM 414 N N . ALA A 1 71 ? 77.465 56.132 66.741 1.00 33.85 71 ALA A N 1
ATOM 415 C CA . ALA A 1 71 ? 76.180 56.658 66.333 1.00 32.59 71 ALA A CA 1
ATOM 416 C C . ALA A 1 71 ? 76.210 56.988 64.859 1.00 34.98 71 ALA A C 1
ATOM 417 O O . ALA A 1 71 ? 75.283 56.677 64.129 1.00 32.75 71 ALA A O 1
ATOM 419 N N . ARG A 1 72 ? 77.291 57.612 64.418 1.00 35.05 72 ARG A N 1
ATOM 420 C CA . ARG A 1 72 ? 77.416 57.979 63.023 1.00 34.02 72 ARG A CA 1
ATOM 421 C C . ARG A 1 72 ? 77.398 56.732 62.165 1.00 38.30 72 ARG A C 1
ATOM 422 O O . ARG A 1 72 ? 76.818 56.720 61.087 1.00 41.13 72 ARG A O 1
ATOM 430 N N . MET A 1 73 ? 77.998 55.661 62.657 1.00 37.08 73 MET A N 1
ATOM 431 C CA . MET A 1 73 ? 77.962 54.410 61.920 1.00 37.59 73 MET A CA 1
ATOM 432 C C . MET A 1 73 ? 76.545 53.898 61.785 1.00 31.24 73 MET A C 1
ATOM 433 O O . MET A 1 73 ? 76.157 53.455 60.713 1.00 31.52 73 MET A O 1
ATOM 438 N N . VAL A 1 74 ? 75.773 53.966 62.863 1.00 33.46 74 VAL A N 1
ATOM 439 C CA . VAL A 1 74 ? 74.372 53.544 62.809 1.00 30.38 74 VAL A CA 1
ATOM 440 C C . VAL A 1 74 ? 73.552 54.386 61.854 1.00 28.03 74 VAL A C 1
ATOM 441 O O . VAL A 1 74 ? 72.686 53.873 61.149 1.00 28.07 74 VAL A O 1
ATOM 445 N N . VAL A 1 75 ? 73.795 55.687 61.849 1.00 24.61 75 VAL A N 1
ATOM 446 C CA . VAL A 1 75 ? 73.126 56.540 60.889 1.00 22.79 75 VAL A CA 1
ATOM 447 C C . VAL A 1 75 ? 73.429 56.032 59.504 1.00 28.37 75 VAL A C 1
ATOM 448 O O . VAL A 1 75 ? 72.540 55.847 58.690 1.00 33.01 75 VAL A O 1
ATOM 452 N N . ASN A 1 76 ? 74.700 55.778 59.247 1.00 29.73 76 ASN A N 1
ATOM 453 C CA . ASN A 1 76 ? 75.102 55.278 57.950 1.00 28.95 76 ASN A CA 1
ATOM 454 C C . ASN A 1 76 ? 74.403 53.985 57.568 1.00 28.34 76 ASN A C 1
ATOM 455 O O . ASN A 1 76 ? 73.966 53.812 56.433 1.00 33.91 76 ASN A O 1
ATOM 460 N N . MET A 1 77 ? 74.258 53.090 58.529 1.00 26.30 77 MET A N 1
ATOM 461 C CA . MET A 1 77 ? 73.545 51.859 58.276 1.00 24.73 77 MET A CA 1
ATOM 462 C C . MET A 1 77 ? 72.135 52.174 57.861 1.00 28.77 77 MET A C 1
ATOM 463 O O . MET A 1 77 ? 71.609 51.576 56.932 1.00 29.05 77 MET A O 1
ATOM 468 N N . ALA A 1 78 ? 71.524 53.132 58.541 1.00 27.19 78 ALA A N 1
ATOM 469 C CA . ALA A 1 78 ? 70.156 53.480 58.228 1.00 24.98 78 ALA A CA 1
ATOM 470 C C . ALA A 1 78 ? 70.097 53.929 56.795 1.00 30.72 78 ALA A C 1
ATOM 471 O O . ALA A 1 78 ? 69.232 53.504 56.044 1.00 28.98 78 ALA A O 1
ATOM 473 N N . ARG A 1 79 ? 71.039 54.779 56.416 1.00 29.10 79 ARG A N 1
ATOM 474 C CA . ARG A 1 79 ? 71.112 55.260 55.053 1.00 30.34 79 ARG A CA 1
ATOM 475 C C . ARG A 1 79 ? 71.171 54.107 54.072 1.00 29.98 79 ARG A C 1
ATOM 476 O O . ARG A 1 79 ? 70.525 54.139 53.034 1.00 34.50 79 ARG A O 1
ATOM 484 N N . ALA A 1 80 ? 71.953 53.090 54.401 1.00 25.92 80 ALA A N 1
ATOM 485 C CA . ALA A 1 80 ? 72.055 51.923 53.541 1.00 30.30 80 ALA A CA 1
ATOM 486 C C . ALA A 1 80 ? 70.721 51.229 53.382 1.00 31.21 80 ALA A C 1
ATOM 487 O O . ALA A 1 80 ? 70.312 50.890 52.279 1.00 29.73 80 ALA A O 1
ATOM 489 N N . GLN A 1 81 ? 70.047 51.001 54.498 1.00 37.96 81 GLN A N 1
ATOM 490 C CA . GLN A 1 81 ? 68.747 50.361 54.451 1.00 31.20 81 GLN A CA 1
ATOM 491 C C . GLN A 1 81 ? 67.806 51.148 53.566 1.00 32.36 81 GLN A C 1
ATOM 492 O O . GLN A 1 81 ? 67.069 50.568 52.787 1.00 33.48 81 GLN A O 1
ATOM 498 N N . GLU A 1 82 ? 67.848 52.469 53.670 1.00 31.69 82 GLU A N 1
ATOM 499 C CA . GLU A 1 82 ? 67.004 53.325 52.849 1.00 28.88 82 GLU A CA 1
ATOM 500 C C . GLU A 1 82 ? 67.351 53.209 51.371 1.00 27.63 82 GLU A C 1
ATOM 501 O O . GLU A 1 82 ? 66.480 53.216 50.516 1.00 29.35 82 GLU A O 1
ATOM 507 N N . ARG A 1 83 ? 68.633 53.126 51.066 1.00 23.43 83 ARG A N 1
ATOM 508 C CA . ARG A 1 83 ? 69.064 53.001 49.685 1.00 26.87 83 ARG A CA 1
ATOM 509 C C . ARG A 1 83 ? 68.555 51.714 49.084 1.00 26.65 83 ARG A C 1
ATOM 510 O O . ARG A 1 83 ? 68.082 51.677 47.963 1.00 27.58 83 ARG A O 1
ATOM 518 N N . GLU A 1 84 ? 68.640 50.656 49.870 1.00 26.73 84 GLU A N 1
ATOM 519 C CA . GLU A 1 84 ? 68.360 49.326 49.390 1.00 26.34 84 GLU A CA 1
ATOM 520 C C . GLU A 1 84 ? 66.894 49.095 49.089 1.00 31.95 84 GLU A C 1
ATOM 521 O O . GLU A 1 84 ? 66.552 48.575 48.038 1.00 38.81 84 GLU A O 1
ATOM 527 N N . VAL A 1 85 ? 66.023 49.489 50.004 1.00 26.73 85 VAL A N 1
ATOM 528 C CA . VAL A 1 85 ? 64.614 49.199 49.841 1.00 24.17 85 VAL A CA 1
ATOM 529 C C . VAL A 1 85 ? 63.735 50.411 50.042 1.00 29.91 85 VAL A C 1
ATOM 530 O O . VAL A 1 85 ? 62.709 50.523 49.406 1.00 35.20 85 VAL A O 1
ATOM 534 N N . GLY A 1 86 ? 64.118 51.314 50.931 1.00 28.47 86 GLY A N 1
ATOM 535 C CA . GLY A 1 86 ? 63.387 52.557 51.065 1.00 35.07 86 GLY A CA 1
ATOM 536 C C . GLY A 1 86 ? 62.449 52.622 52.249 1.00 35.24 86 GLY A C 1
ATOM 537 O O . GLY A 1 86 ? 61.905 53.681 52.537 1.00 27.71 86 GLY A O 1
ATOM 538 N N . ASP A 1 87 ? 62.230 51.478 52.890 1.00 31.99 87 ASP A N 1
ATOM 539 C CA . ASP A 1 87 ? 61.426 51.374 54.100 1.00 27.58 87 ASP A CA 1
ATOM 540 C C . ASP A 1 87 ? 62.173 50.599 55.162 1.00 24.55 87 ASP A C 1
ATOM 541 O O . ASP A 1 87 ? 63.233 50.066 54.915 1.00 22.62 87 ASP A O 1
ATOM 546 N N . GLY A 1 88 ? 61.608 50.536 56.352 1.00 27.76 88 GLY A N 1
ATOM 547 C CA . GLY A 1 88 ? 62.114 49.656 57.381 1.00 23.67 88 GLY A CA 1
ATOM 548 C C . GLY A 1 88 ? 63.326 50.147 58.118 1.00 24.06 88 GLY A C 1
ATOM 549 O O . GLY A 1 88 ? 64.023 49.376 58.732 1.00 24.01 88 GLY A O 1
ATOM 550 N N . THR A 1 89 ? 63.560 51.443 58.080 1.00 32.02 89 THR A N 1
ATOM 551 C CA . THR A 1 89 ? 64.724 52.030 58.714 1.00 23.78 89 THR A CA 1
ATOM 552 C C . THR A 1 89 ? 64.673 52.028 60.238 1.00 23.38 89 THR A C 1
ATOM 553 O O . THR A 1 89 ? 65.602 51.573 60.890 1.00 25.60 89 THR A O 1
ATOM 557 N N . THR A 1 90 ? 63.576 52.495 60.810 1.00 25.30 90 THR A N 1
ATOM 558 C CA . THR A 1 90 ? 63.469 52.576 62.257 1.00 29.32 90 THR A CA 1
ATOM 559 C C . THR A 1 90 ? 63.635 51.194 62.874 1.00 32.20 90 THR A C 1
ATOM 560 O O . THR A 1 90 ? 64.253 51.022 63.932 1.00 26.60 90 THR A O 1
ATOM 564 N N . THR A 1 91 ? 63.081 50.204 62.190 1.00 28.77 91 THR A N 1
ATOM 565 C CA . THR A 1 91 ? 63.190 48.826 62.627 1.00 32.03 91 THR A CA 1
ATOM 566 C C . THR A 1 91 ? 64.631 48.396 62.688 1.00 31.94 91 THR A C 1
ATOM 567 O O . THR A 1 91 ? 65.056 47.771 63.646 1.00 30.03 91 THR A O 1
ATOM 571 N N . ALA A 1 92 ? 65.376 48.739 61.647 1.00 28.12 92 ALA A N 1
ATOM 572 C CA . ALA A 1 92 ? 66.765 48.356 61.531 1.00 25.93 92 ALA A CA 1
ATOM 573 C C . ALA A 1 92 ? 67.597 48.994 62.616 1.00 26.15 92 ALA A C 1
ATOM 574 O O . ALA A 1 92 ? 68.520 48.387 63.146 1.00 25.17 92 ALA A O 1
ATOM 576 N N . ALA A 1 93 ? 67.267 50.229 62.947 1.00 23.33 93 ALA A N 1
ATOM 577 C CA . ALA A 1 93 ? 67.993 50.919 63.993 1.00 23.53 93 ALA A CA 1
ATOM 578 C C . ALA A 1 93 ? 67.746 50.256 65.322 1.00 24.93 93 ALA A C 1
ATOM 579 O O . ALA A 1 93 ? 68.677 49.929 66.045 1.00 25.34 93 ALA A O 1
ATOM 581 N N . VAL A 1 94 ? 66.479 50.060 65.644 1.00 24.91 94 VAL A N 1
ATOM 582 C CA . VAL A 1 94 ? 66.119 49.460 66.914 1.00 22.87 94 VAL A CA 1
ATOM 583 C C . VAL A 1 94 ? 66.696 48.066 67.088 1.00 22.47 94 VAL A C 1
ATOM 584 O O . VAL A 1 94 ? 67.207 47.712 68.153 1.00 22.72 94 VAL A O 1
ATOM 588 N N . LEU A 1 95 ? 66.617 47.272 66.032 1.00 22.33 95 LEU A N 1
ATOM 589 C CA . LEU A 1 95 ? 67.159 45.927 66.055 1.00 22.47 95 LEU A CA 1
ATOM 590 C C . LEU A 1 95 ? 68.645 45.945 66.276 1.00 25.20 95 LEU A C 1
ATOM 591 O O . LEU A 1 95 ? 69.163 45.206 67.108 1.00 23.45 95 LEU A O 1
ATOM 596 N N . ALA A 1 96 ? 69.328 46.796 65.520 1.00 24.39 96 ALA A N 1
ATOM 597 C CA . ALA A 1 96 ? 70.762 46.943 65.664 1.00 23.59 96 ALA A CA 1
ATOM 598 C C . ALA A 1 96 ? 71.139 47.270 67.088 1.00 26.03 96 ALA A C 1
ATOM 599 O O . ALA A 1 96 ? 71.972 46.600 67.686 1.00 25.90 96 ALA A O 1
ATOM 601 N N . GLY A 1 97 ? 70.482 48.268 67.652 1.00 23.23 97 GLY A N 1
ATOM 602 C CA . GLY A 1 97 ? 70.775 48.664 69.013 1.00 23.49 97 GLY A CA 1
ATOM 603 C C . GLY A 1 97 ? 70.628 47.511 69.972 1.00 28.52 97 GLY A C 1
ATOM 604 O O . GLY A 1 97 ? 71.507 47.277 70.804 1.00 23.97 97 GLY A O 1
ATOM 605 N N . ALA A 1 98 ? 69.516 46.789 69.842 1.00 31.25 98 ALA A N 1
ATOM 606 C CA . ALA A 1 98 ? 69.244 45.618 70.667 1.00 23.55 98 ALA A CA 1
ATOM 607 C C . ALA A 1 98 ? 70.357 44.580 70.581 1.00 32.16 98 ALA A C 1
ATOM 608 O O . ALA A 1 98 ? 70.838 44.074 71.601 1.00 32.75 98 ALA A O 1
ATOM 610 N N . LEU A 1 99 ? 70.735 44.242 69.355 1.00 29.09 99 LEU A N 1
ATOM 611 C CA . LEU A 1 99 ? 71.822 43.316 69.125 1.00 26.08 99 LEU A CA 1
ATOM 612 C C . LEU A 1 99 ? 73.041 43.761 69.894 1.00 29.96 99 LEU A C 1
ATOM 613 O O . LEU A 1 99 ? 73.670 42.968 70.581 1.00 36.92 99 LEU A O 1
ATOM 618 N N . VAL A 1 100 ? 73.355 45.048 69.814 1.00 28.00 100 VAL A N 1
ATOM 619 C CA . VAL A 1 100 ? 74.541 45.547 70.481 1.00 26.65 100 VAL A CA 1
ATOM 620 C C . VAL A 1 100 ? 74.464 45.385 71.973 1.00 30.13 100 VAL A C 1
ATOM 621 O O . VAL A 1 100 ? 75.354 44.797 72.566 1.00 34.27 100 VAL A O 1
ATOM 625 N N . SER A 1 101 ? 73.401 45.870 72.591 1.00 26.98 101 SER A N 1
ATOM 626 C CA . SER A 1 101 ? 73.325 45.785 74.039 1.00 26.73 101 SER A CA 1
ATOM 627 C C . SER A 1 101 ? 73.370 44.343 74.522 1.00 28.46 101 SER A C 1
ATOM 628 O O . SER A 1 101 ? 74.036 44.027 75.508 1.00 29.73 101 SER A O 1
ATOM 631 N N . GLU A 1 102 ? 72.667 43.465 73.818 1.00 31.42 102 GLU A N 1
ATOM 632 C CA . GLU A 1 102 ? 72.660 42.055 74.181 1.00 34.41 102 GLU A CA 1
ATOM 633 C C . GLU A 1 102 ? 74.076 41.501 74.135 1.00 35.72 102 GLU A C 1
ATOM 634 O O . GLU A 1 102 ? 74.532 40.823 75.071 1.00 35.17 102 GLU A O 1
ATOM 640 N N . GLY A 1 103 ? 74.772 41.815 73.048 1.00 34.01 103 GLY A N 1
ATOM 641 C CA . GLY A 1 103 ? 76.146 41.391 72.864 1.00 32.54 103 GLY A CA 1
ATOM 642 C C . GLY A 1 103 ? 77.042 41.876 73.979 1.00 29.91 103 GLY A C 1
ATOM 643 O O . GLY A 1 103 ? 77.847 41.126 74.508 1.00 32.08 103 GLY A O 1
ATOM 644 N N . VAL A 1 104 ? 76.888 43.134 74.354 1.00 28.90 104 VAL A N 1
ATOM 645 C CA . VAL A 1 104 ? 77.662 43.676 75.454 1.00 32.04 104 VAL A CA 1
ATOM 646 C C . VAL A 1 104 ? 77.442 42.876 76.710 1.00 32.54 104 VAL A C 1
ATOM 647 O O . VAL A 1 104 ? 78.389 42.461 77.354 1.00 36.06 104 VAL A O 1
ATOM 651 N N . ASN A 1 105 ? 76.184 42.642 77.044 1.00 33.50 105 ASN A N 1
ATOM 652 C CA . ASN A 1 105 ? 75.873 41.867 78.227 1.00 32.42 105 ASN A CA 1
ATOM 653 C C . ASN A 1 105 ? 76.541 40.521 78.227 1.00 33.33 105 ASN A C 1
ATOM 654 O O . ASN A 1 105 ? 77.154 40.138 79.207 1.00 36.53 105 ASN A O 1
ATOM 659 N N . GLN A 1 106 ? 76.432 39.797 77.129 1.00 34.70 106 GLN A N 1
ATOM 660 C CA . GLN A 1 106 ? 77.085 38.499 77.069 1.00 37.57 106 GLN A CA 1
ATOM 661 C C . GLN A 1 106 ? 78.599 38.618 77.240 1.00 37.62 106 GLN A C 1
ATOM 662 O O . GLN A 1 106 ? 79.209 37.820 77.929 1.00 40.17 106 GLN A O 1
ATOM 668 N N . ILE A 1 107 ? 79.208 39.616 76.627 1.00 32.70 107 ILE A N 1
ATOM 669 C CA . ILE A 1 107 ? 80.640 39.789 76.774 1.00 32.25 107 ILE A CA 1
ATOM 670 C C . ILE A 1 107 ? 81.036 40.097 78.214 1.00 38.28 107 ILE A C 1
ATOM 671 O O . ILE A 1 107 ? 82.085 39.668 78.686 1.00 41.51 107 ILE A O 1
ATOM 676 N N . LEU A 1 108 ? 80.171 40.806 78.924 1.00 35.91 108 LEU A N 1
ATOM 677 C CA . LEU A 1 108 ? 80.454 41.196 80.296 1.00 31.54 108 LEU A CA 1
ATOM 678 C C . LEU A 1 108 ? 80.374 40.043 81.260 1.00 36.50 108 LEU A C 1
ATOM 679 O O . LEU A 1 108 ? 81.051 40.042 82.273 1.00 37.77 108 LEU A O 1
ATOM 684 N N . LYS A 1 109 ? 79.543 39.055 80.973 1.00 35.55 109 LYS A N 1
ATOM 685 C CA . LYS A 1 109 ? 79.520 37.904 81.852 1.00 36.53 109 LYS A CA 1
ATOM 686 C C . LYS A 1 109 ? 80.701 37.000 81.529 1.00 43.05 109 LYS A C 1
ATOM 687 O O . LYS A 1 109 ? 80.855 35.946 82.127 1.00 45.45 109 LYS A O 1
ATOM 693 N N . GLY A 1 110 ? 81.535 37.416 80.583 1.00 38.52 110 GLY A N 1
ATOM 694 C CA . GLY A 1 110 ? 82.772 36.709 80.314 1.00 41.78 110 GLY A CA 1
ATOM 695 C C . GLY A 1 110 ? 82.857 35.893 79.040 1.00 41.17 110 GLY A C 1
ATOM 696 O O . GLY A 1 110 ? 83.821 35.164 78.834 1.00 40.20 110 GLY A O 1
ATOM 697 N N . VAL A 1 111 ? 81.859 36.000 78.178 1.00 35.63 111 VAL A N 1
ATOM 698 C CA . VAL A 1 111 ? 81.916 35.277 76.920 1.00 38.66 111 VAL A CA 1
ATOM 699 C C . VAL A 1 111 ? 82.914 35.949 75.994 1.00 34.99 111 VAL A C 1
ATOM 700 O O . VAL A 1 111 ? 82.905 37.154 75.835 1.00 33.45 111 VAL A O 1
ATOM 704 N N . PRO A 1 112 ? 83.829 35.171 75.429 1.00 38.12 112 PRO A N 1
ATOM 705 C CA . PRO A 1 112 ? 84.784 35.723 74.478 1.00 39.41 112 PRO A CA 1
ATOM 706 C C . PRO A 1 112 ? 84.090 36.413 73.323 1.00 39.77 112 PRO A C 1
ATOM 707 O O . PRO A 1 112 ? 83.127 35.890 72.786 1.00 37.32 112 PRO A O 1
ATOM 711 N N . VAL A 1 113 ? 84.583 37.589 72.968 1.00 42.61 113 VAL A N 1
ATOM 712 C CA . VAL A 1 113 ? 84.025 38.375 71.885 1.00 33.53 113 VAL A CA 1
ATOM 713 C C . VAL A 1 113 ? 83.886 37.562 70.626 1.00 33.33 113 VAL A C 1
ATOM 714 O O . VAL A 1 113 ? 82.843 37.533 69.997 1.00 33.96 113 VAL A O 1
ATOM 718 N N . SER A 1 114 ? 84.974 36.915 70.268 1.00 29.82 114 SER A N 1
ATOM 719 C CA . SER A 1 114 ? 85.026 36.017 69.144 1.00 35.88 114 SER A CA 1
ATOM 720 C C . SER A 1 114 ? 83.838 35.058 69.104 1.00 40.88 114 SER A C 1
ATOM 721 O O . SER A 1 114 ? 83.201 34.870 68.068 1.00 42.93 114 SER A O 1
ATOM 724 N N . LYS A 1 115 ? 83.535 34.454 70.238 1.00 37.13 115 LYS A N 1
ATOM 725 C CA . LYS A 1 115 ? 82.491 33.449 70.281 1.00 41.47 115 LYS A CA 1
ATOM 726 C C . LYS A 1 115 ? 81.119 34.081 70.121 1.00 38.35 115 LYS A C 1
ATOM 727 O O . LYS A 1 115 ? 80.255 33.543 69.436 1.00 37.57 115 LYS A O 1
ATOM 733 N N . VAL A 1 116 ? 80.921 35.215 70.780 1.00 35.81 116 VAL A N 1
ATOM 734 C CA . VAL A 1 116 ? 79.694 35.972 70.630 1.00 34.54 116 VAL A CA 1
ATOM 735 C C . VAL A 1 116 ? 79.450 36.268 69.159 1.00 39.57 116 VAL A C 1
ATOM 736 O O . VAL A 1 116 ? 78.382 35.998 68.635 1.00 42.65 116 VAL A O 1
ATOM 740 N N . LEU A 1 117 ? 80.458 36.795 68.484 1.00 33.16 117 LEU A N 1
ATOM 741 C CA . LEU A 1 117 ? 80.328 37.152 67.083 1.00 33.10 117 LEU A CA 1
ATOM 742 C C . LEU A 1 117 ? 80.086 35.945 66.199 1.00 33.55 117 LEU A C 1
ATOM 743 O O . LEU A 1 117 ? 79.389 36.033 65.200 1.00 35.06 117 LEU A O 1
ATOM 748 N N . ALA A 1 118 ? 80.698 34.825 66.544 1.00 30.54 118 ALA A N 1
ATOM 749 C CA . ALA A 1 118 ? 80.478 33.611 65.785 1.00 35.14 118 ALA A CA 1
ATOM 750 C C . ALA A 1 118 ? 79.022 33.208 65.878 1.00 41.41 118 ALA A C 1
ATOM 751 O O . ALA A 1 118 ? 78.353 32.990 64.867 1.00 37.55 118 ALA A O 1
ATOM 753 N N . GLY A 1 119 ? 78.540 33.129 67.111 1.00 39.62 119 GLY A N 1
ATOM 754 C CA . GLY A 1 119 ? 77.169 32.753 67.372 1.00 35.41 119 GLY A CA 1
ATOM 755 C C . GLY A 1 119 ? 76.208 33.674 66.663 1.00 39.60 119 GLY A C 1
ATOM 756 O O . GLY A 1 119 ? 75.268 33.222 66.013 1.00 42.90 119 GLY A O 1
ATOM 757 N N . MET A 1 120 ? 76.464 34.972 66.763 1.00 34.96 120 MET A N 1
ATOM 758 C CA . MET A 1 120 ? 75.620 35.947 66.114 1.00 30.55 120 MET A CA 1
ATOM 759 C C . MET A 1 120 ? 75.632 35.769 64.619 1.00 34.38 120 MET A C 1
ATOM 760 O O . MET A 1 120 ? 74.609 35.915 63.982 1.00 35.34 120 MET A O 1
ATOM 765 N N . ASN A 1 121 ? 76.780 35.436 64.052 1.00 36.62 121 ASN A N 1
ATOM 766 C CA . ASN A 1 121 ? 76.852 35.234 62.614 1.00 40.85 121 ASN A CA 1
ATOM 767 C C . ASN A 1 121 ? 76.006 34.055 62.206 1.00 42.88 121 ASN A C 1
ATOM 768 O O . ASN A 1 121 ? 75.271 34.104 61.216 1.00 40.62 121 ASN A O 1
ATOM 773 N N . ARG A 1 122 ? 76.107 32.995 62.990 1.00 41.14 122 ARG A N 1
ATOM 774 C CA . ARG A 1 122 ? 75.351 31.797 62.715 1.00 38.72 122 ARG A CA 1
ATOM 775 C C . ARG A 1 122 ? 73.867 32.097 62.740 1.00 36.71 122 ARG A C 1
ATOM 776 O O . ARG A 1 122 ? 73.120 31.743 61.822 1.00 39.19 122 ARG A O 1
ATOM 784 N N . ALA A 1 123 ? 73.460 32.805 63.779 1.00 33.10 123 ALA A N 1
ATOM 785 C CA . ALA A 1 123 ? 72.082 33.215 63.932 1.00 31.78 123 ALA A CA 1
ATOM 786 C C . ALA A 1 123 ? 71.632 34.017 62.743 1.00 35.02 123 ALA A C 1
ATOM 787 O O . ALA A 1 123 ? 70.572 33.772 62.203 1.00 31.95 123 ALA A O 1
ATOM 789 N N . LEU A 1 124 ? 72.457 34.975 62.338 1.00 35.96 124 LEU A N 1
ATOM 790 C CA . LEU A 1 124 ? 72.136 35.868 61.229 1.00 35.54 124 LEU A CA 1
ATOM 791 C C . LEU A 1 124 ? 71.839 35.091 59.976 1.00 37.22 124 LEU A C 1
ATOM 792 O O . LEU A 1 124 ? 70.845 35.344 59.294 1.00 35.14 124 LEU A O 1
ATOM 797 N N . ASN A 1 125 ? 72.712 34.143 59.674 1.00 39.69 125 ASN A N 1
ATOM 798 C CA . ASN A 1 125 ? 72.565 33.388 58.451 1.00 36.70 125 ASN A CA 1
ATOM 799 C C . ASN A 1 125 ? 71.313 32.544 58.490 1.00 31.82 125 ASN A C 1
ATOM 800 O O . ASN A 1 125 ? 70.575 32.463 57.505 1.00 25.20 125 ASN A O 1
ATOM 805 N N . HIS A 1 126 ? 71.053 31.949 59.648 1.00 34.68 126 HIS A N 1
ATOM 806 C CA . HIS A 1 126 ? 69.846 31.150 59.815 1.00 33.69 126 HIS A CA 1
ATOM 807 C C . HIS A 1 126 ? 68.622 32.009 59.596 1.00 34.81 126 HIS A C 1
ATOM 808 O O . HIS A 1 126 ? 67.703 31.631 58.877 1.00 37.84 126 HIS A O 1
ATOM 815 N N . ALA A 1 127 ? 68.639 33.189 60.192 1.00 33.19 127 ALA A N 1
ATOM 816 C CA . ALA A 1 127 ? 67.554 34.133 60.056 1.00 28.91 127 ALA A CA 1
ATOM 817 C C . ALA A 1 127 ? 67.306 34.430 58.594 1.00 30.58 127 ALA A C 1
ATOM 818 O O . ALA A 1 127 ? 66.206 34.252 58.122 1.00 32.06 127 ALA A O 1
ATOM 820 N N . LEU A 1 128 ? 68.329 34.861 57.869 1.00 27.90 128 LEU A N 1
ATOM 821 C CA . LEU A 1 128 ? 68.143 35.197 56.465 1.00 27.46 128 LEU A CA 1
ATOM 822 C C . LEU A 1 128 ? 67.581 34.033 55.675 1.00 29.25 128 LEU A C 1
ATOM 823 O O . LEU A 1 128 ? 66.699 34.207 54.839 1.00 31.78 128 LEU A O 1
ATOM 828 N N . PHE A 1 129 ? 68.080 32.838 55.956 1.00 36.52 129 PHE A N 1
ATOM 829 C CA . PHE A 1 129 ? 67.557 31.653 55.291 1.00 37.70 129 PHE A CA 1
ATOM 830 C C . PHE A 1 129 ? 66.053 31.536 55.516 1.00 36.75 129 PHE A C 1
ATOM 831 O O . PHE A 1 129 ? 65.284 31.399 54.570 1.00 30.98 129 PHE A O 1
ATOM 839 N N . LEU A 1 130 ? 65.646 31.618 56.777 1.00 37.65 130 LEU A N 1
ATOM 840 C CA . LEU A 1 130 ? 64.248 31.482 57.162 1.00 28.04 130 LEU A CA 1
ATOM 841 C C . LEU A 1 130 ? 63.382 32.573 56.581 1.00 31.20 130 LEU A C 1
ATOM 842 O O . LEU A 1 130 ? 62.218 32.367 56.288 1.00 31.96 130 LEU A O 1
ATOM 847 N N . ILE A 1 131 ? 63.959 33.754 56.446 1.00 32.53 131 ILE A N 1
ATOM 848 C CA . ILE A 1 131 ? 63.255 34.886 55.890 1.00 29.12 131 ILE A CA 1
ATOM 849 C C . ILE A 1 131 ? 62.967 34.643 54.442 1.00 32.43 131 ILE A C 1
ATOM 850 O O . ILE A 1 131 ? 61.848 34.810 53.992 1.00 31.68 131 ILE A O 1
ATOM 855 N N . ARG A 1 132 ? 63.985 34.235 53.704 1.00 30.12 132 ARG A N 1
ATOM 856 C CA . ARG A 1 132 ? 63.787 33.965 52.299 1.00 33.33 132 ARG A CA 1
ATOM 857 C C . ARG A 1 132 ? 62.848 32.780 52.075 1.00 31.34 132 ARG A C 1
ATOM 858 O O . ARG A 1 132 ? 62.011 32.813 51.185 1.00 30.14 132 ARG A O 1
ATOM 866 N N . LYS A 1 133 ? 62.954 31.756 52.912 1.00 29.93 133 LYS A N 1
ATOM 867 C CA . LYS A 1 133 ? 62.165 30.542 52.725 1.00 29.68 133 LYS A CA 1
ATOM 868 C C . LYS A 1 133 ? 60.681 30.802 52.849 1.00 29.85 133 LYS A C 1
ATOM 869 O O . LYS A 1 133 ? 59.885 30.272 52.082 1.00 28.19 133 LYS A O 1
ATOM 875 N N . ASN A 1 134 ? 60.315 31.616 53.825 1.00 30.79 134 ASN A N 1
ATOM 876 C CA . ASN A 1 134 ? 58.924 31.853 54.144 1.00 25.52 134 ASN A CA 1
ATOM 877 C C . ASN A 1 134 ? 58.262 32.990 53.395 1.00 31.52 134 ASN A C 1
ATOM 878 O O . ASN A 1 134 ? 57.100 33.272 53.631 1.00 39.34 134 ASN A O 1
ATOM 883 N N . ALA A 1 135 ? 58.991 33.649 52.505 1.00 31.27 135 ALA A N 1
ATOM 884 C CA . ALA A 1 135 ? 58.424 34.739 51.730 1.00 22.92 135 ALA A CA 1
ATOM 885 C C . ALA A 1 135 ? 57.222 34.255 50.970 1.00 23.00 135 ALA A C 1
ATOM 886 O O . ALA A 1 135 ? 57.279 33.248 50.294 1.00 21.02 135 ALA A O 1
ATOM 888 N N . ILE A 1 136 ? 56.126 34.975 51.120 1.00 24.28 136 ILE A N 1
ATOM 889 C CA . ILE A 1 136 ? 54.888 34.668 50.440 1.00 23.40 136 ILE A CA 1
ATOM 890 C C . ILE A 1 136 ? 54.802 35.456 49.162 1.00 29.79 136 ILE A C 1
ATOM 891 O O . ILE A 1 136 ? 54.657 36.661 49.196 1.00 35.92 136 ILE A O 1
ATOM 896 N N . LYS A 1 137 ? 54.878 34.773 48.033 1.00 34.78 137 LYS A N 1
ATOM 897 C CA . LYS A 1 137 ? 54.987 35.440 46.750 1.00 30.71 137 LYS A CA 1
ATOM 898 C C . LYS A 1 137 ? 53.660 35.966 46.221 1.00 33.34 137 LYS A C 1
ATOM 899 O O . LYS A 1 137 ? 52.597 35.501 46.596 1.00 32.50 137 LYS A O 1
ATOM 905 N N . VAL A 1 138 ? 53.751 36.988 45.381 1.00 39.84 138 VAL A N 1
ATOM 906 C CA . VAL A 1 138 ? 52.606 37.628 44.766 1.00 42.55 138 VAL A CA 1
ATOM 907 C C . VAL A 1 138 ? 52.635 37.407 43.263 1.00 43.57 138 VAL A C 1
ATOM 908 O O . VAL A 1 138 ? 53.702 37.457 42.659 1.00 42.86 138 VAL A O 1
ATOM 912 N N . GLY A 1 139 ? 51.484 37.168 42.646 1.00 48.11 139 GLY A N 1
ATOM 913 C CA . GLY A 1 139 ? 51.483 36.915 41.217 1.00 47.96 139 GLY A CA 1
ATOM 914 C C . GLY A 1 139 ? 50.804 37.959 40.349 1.00 45.36 139 GLY A C 1
ATOM 915 O O . GLY A 1 139 ? 50.732 37.804 39.138 1.00 57.29 139 GLY A O 1
ATOM 916 N N . SER A 1 140 ? 50.361 39.053 40.945 1.00 43.26 140 SER A N 1
ATOM 917 C CA . SER A 1 140 ? 49.641 40.042 40.159 1.00 42.26 140 SER A CA 1
ATOM 918 C C . SER A 1 140 ? 49.986 41.417 40.609 1.00 41.83 140 SER A C 1
ATOM 919 O O . SER A 1 140 ? 50.446 41.600 41.720 1.00 50.93 140 SER A O 1
ATOM 922 N N . ILE A 1 141 ? 49.762 42.400 39.760 1.00 36.51 141 ILE A N 1
ATOM 923 C CA . ILE A 1 141 ? 50.070 43.739 40.192 1.00 37.96 141 ILE A CA 1
ATOM 924 C C . ILE A 1 141 ? 48.829 44.194 40.945 1.00 31.82 141 ILE A C 1
ATOM 925 O O . ILE A 1 141 ? 48.785 45.273 41.512 1.00 29.60 141 ILE A O 1
ATOM 930 N N . THR A 1 142 ? 47.828 43.322 40.984 1.00 33.17 142 THR A N 1
ATOM 931 C CA . THR A 1 142 ? 46.529 43.646 41.555 1.00 35.32 142 THR A CA 1
ATOM 932 C C . THR A 1 142 ? 46.298 43.014 42.905 1.00 38.02 142 THR A C 1
ATOM 933 O O . THR A 1 142 ? 45.383 43.400 43.617 1.00 43.77 142 THR A O 1
ATOM 937 N N . ASP A 1 143 ? 47.111 42.023 43.231 1.00 37.12 143 ASP A N 1
ATOM 938 C CA . ASP A 1 143 ? 46.945 41.226 44.434 1.00 35.53 143 ASP A CA 1
ATOM 939 C C . ASP A 1 143 ? 46.631 42.101 45.625 1.00 36.75 143 ASP A C 1
ATOM 940 O O . ASP A 1 143 ? 47.212 43.158 45.771 1.00 41.94 143 ASP A O 1
ATOM 945 N N . ASP A 1 144 ? 45.669 41.699 46.443 1.00 36.33 144 ASP A N 1
ATOM 946 C CA . ASP A 1 144 ? 45.271 42.520 47.583 1.00 41.04 144 ASP A CA 1
ATOM 947 C C . ASP A 1 144 ? 46.385 42.651 48.603 1.00 39.42 144 ASP A C 1
ATOM 948 O O . ASP A 1 144 ? 46.341 43.518 49.469 1.00 34.43 144 ASP A O 1
ATOM 953 N N . ARG A 1 145 ? 47.393 41.801 48.480 1.00 39.16 145 ARG A N 1
ATOM 954 C CA . ARG A 1 145 ? 48.537 41.817 49.376 1.00 34.90 145 ARG A CA 1
ATOM 955 C C . ARG A 1 145 ? 49.552 42.906 49.022 1.00 32.83 145 ARG A C 1
ATOM 956 O O . ARG A 1 145 ? 50.261 43.410 49.889 1.00 27.27 145 ARG A O 1
ATOM 964 N N . LEU A 1 146 ? 49.616 43.271 47.749 1.00 31.68 146 LEU A N 1
ATOM 965 C CA . LEU A 1 146 ? 50.428 44.397 47.327 1.00 26.63 146 LEU A CA 1
ATOM 966 C C . LEU A 1 146 ? 49.870 45.681 47.863 1.00 26.64 146 LEU A C 1
ATOM 967 O O . LEU A 1 146 ? 50.589 46.510 48.410 1.00 29.43 146 LEU A O 1
ATOM 972 N N . LEU A 1 147 ? 48.572 45.849 47.697 1.00 26.55 147 LEU A N 1
ATOM 973 C CA . LEU A 1 147 ? 47.917 47.016 48.225 1.00 22.87 147 LEU A CA 1
ATOM 974 C C . LEU A 1 147 ? 48.016 46.997 49.741 1.00 28.31 147 LEU A C 1
ATOM 975 O O . LEU A 1 147 ? 48.159 48.035 50.351 1.00 28.29 147 LEU A O 1
ATOM 980 N N . ALA A 1 148 ? 47.961 45.827 50.359 1.00 30.98 148 ALA A N 1
ATOM 981 C CA . ALA A 1 148 ? 48.142 45.776 51.802 1.00 28.97 148 ALA A CA 1
ATOM 982 C C . ALA A 1 148 ? 49.506 46.305 52.203 1.00 26.48 148 ALA A C 1
ATOM 983 O O . ALA A 1 148 ? 49.609 47.138 53.085 1.00 30.62 148 ALA A O 1
ATOM 985 N N . ALA A 1 149 ? 50.556 45.825 51.553 1.00 26.45 149 ALA A N 1
ATOM 986 C CA . ALA A 1 149 ? 51.904 46.297 51.854 1.00 27.75 149 ALA A CA 1
ATOM 987 C C . ALA A 1 149 ? 51.986 47.801 51.716 1.00 28.90 149 ALA A C 1
ATOM 988 O O . ALA A 1 149 ? 52.535 48.486 52.577 1.00 27.53 149 ALA A O 1
ATOM 990 N N . ALA A 1 150 ? 51.404 48.308 50.638 1.00 24.67 150 ALA A N 1
ATOM 991 C CA . ALA A 1 150 ? 51.412 49.730 50.359 1.00 25.21 150 ALA A CA 1
ATOM 992 C C . ALA A 1 150 ? 50.686 50.513 51.421 1.00 25.49 150 ALA A C 1
ATOM 993 O O . ALA A 1 150 ? 51.075 51.612 51.754 1.00 24.27 150 ALA A O 1
ATOM 995 N N . LYS A 1 151 ? 49.614 49.948 51.940 1.00 25.74 151 LYS A N 1
ATOM 996 C CA . LYS A 1 151 ? 48.825 50.610 52.960 1.00 24.96 151 LYS A CA 1
ATOM 997 C C . LYS A 1 151 ? 49.602 50.699 54.239 1.00 25.14 151 LYS A C 1
ATOM 998 O O . LYS A 1 151 ? 49.664 51.739 54.852 1.00 24.60 151 LYS A O 1
ATOM 1004 N N . ILE A 1 152 ? 50.205 49.590 54.637 1.00 26.57 152 ILE A N 1
ATOM 1005 C CA . ILE A 1 152 ? 50.899 49.526 55.914 1.00 23.49 152 ILE A CA 1
ATOM 1006 C C . ILE A 1 152 ? 52.110 50.412 55.923 1.00 21.79 152 ILE A C 1
ATOM 1007 O O . ILE A 1 152 ? 52.355 51.135 56.872 1.00 19.54 152 ILE A O 1
ATOM 1012 N N . ALA A 1 153 ? 52.878 50.357 54.850 1.00 27.62 153 ALA A N 1
ATOM 1013 C CA . ALA A 1 153 ? 54.065 51.180 54.779 1.00 23.66 153 ALA A CA 1
ATOM 1014 C C . ALA A 1 153 ? 53.647 52.622 54.700 1.00 20.14 153 ALA A C 1
ATOM 1015 O O . ALA A 1 153 ? 54.346 53.501 55.147 1.00 19.53 153 ALA A O 1
ATOM 1017 N N . GLY A 1 154 ? 52.479 52.842 54.125 1.00 19.32 154 GLY A N 1
ATOM 1018 C CA . GLY A 1 154 ? 51.922 54.166 53.977 1.00 22.03 154 GLY A CA 1
ATOM 1019 C C . GLY A 1 154 ? 51.276 54.688 55.233 1.00 26.24 154 GLY A C 1
ATOM 1020 O O . GLY A 1 154 ? 50.605 55.707 55.207 1.00 25.80 154 GLY A O 1
ATOM 1021 N N . ARG A 1 155 ? 51.470 53.968 56.328 1.00 26.67 155 ARG A N 1
ATOM 1022 C CA . ARG A 1 155 ? 51.002 54.394 57.634 1.00 19.54 155 ARG A CA 1
ATOM 1023 C C . ARG A 1 155 ? 49.491 54.480 57.734 1.00 19.48 155 ARG A C 1
ATOM 1024 O O . ARG A 1 155 ? 48.957 55.287 58.473 1.00 21.08 155 ARG A O 1
ATOM 1032 N N . GLY A 1 156 ? 48.801 53.639 56.980 1.00 25.94 156 GLY A N 1
ATOM 1033 C CA . GLY A 1 156 ? 47.359 53.516 57.099 1.00 27.36 156 GLY A CA 1
ATOM 1034 C C . GLY A 1 156 ? 46.548 54.208 56.025 1.00 28.52 156 GLY A C 1
ATOM 1035 O O . GLY A 1 156 ? 45.333 54.079 55.988 1.00 30.01 156 GLY A O 1
ATOM 1036 N N . ASP A 1 157 ? 47.221 54.932 55.143 1.00 25.87 157 ASP A N 1
ATOM 1037 C CA . ASP A 1 157 ? 46.557 55.666 54.078 1.00 31.50 157 ASP A CA 1
ATOM 1038 C C . ASP A 1 157 ? 46.174 54.784 52.913 1.00 31.81 157 ASP A C 1
ATOM 1039 O O . ASP A 1 157 ? 47.023 54.371 52.150 1.00 32.12 157 ASP A O 1
ATOM 1044 N N . GLU A 1 158 ? 44.886 54.546 52.750 1.00 31.87 158 GLU A N 1
ATOM 1045 C CA . GLU A 1 158 ? 44.409 53.674 51.704 1.00 33.04 158 GLU A CA 1
ATOM 1046 C C . GLU A 1 158 ? 44.225 54.424 50.404 1.00 27.78 158 GLU A C 1
ATOM 1047 O O . GLU A 1 158 ? 44.273 53.831 49.331 1.00 26.25 158 GLU A O 1
ATOM 1053 N N . ARG A 1 159 ? 44.011 55.729 50.502 1.00 27.43 159 ARG A N 1
ATOM 1054 C CA . ARG A 1 159 ? 43.885 56.561 49.316 1.00 29.51 159 ARG A CA 1
ATOM 1055 C C . ARG A 1 159 ? 45.156 56.489 48.489 1.00 28.30 159 ARG A C 1
ATOM 1056 O O . ARG A 1 159 ? 45.130 56.175 47.293 1.00 27.93 159 ARG A O 1
ATOM 1058 N N . VAL A 1 160 ? 46.280 56.733 49.146 1.00 25.92 160 VAL A N 1
ATOM 1059 C CA . VAL A 1 160 ? 47.567 56.721 48.475 1.00 23.18 160 VAL A CA 1
ATOM 1060 C C . VAL A 1 160 ? 47.870 55.348 47.938 1.00 25.11 160 VAL A C 1
ATOM 1061 O O . VAL A 1 160 ? 48.309 55.212 46.812 1.00 27.70 160 VAL A O 1
ATOM 1065 N N . ALA A 1 161 ? 47.585 54.326 48.730 1.00 25.55 161 ALA A N 1
ATOM 1066 C CA . ALA A 1 161 ? 47.845 52.959 48.323 1.00 24.11 161 ALA A CA 1
ATOM 1067 C C . ALA A 1 161 ? 47.111 52.618 47.046 1.00 20.38 161 ALA A C 1
ATOM 1068 O O . ALA A 1 161 ? 47.687 52.050 46.144 1.00 18.70 161 ALA A O 1
ATOM 1070 N N . ALA A 1 162 ? 45.843 52.984 46.965 1.00 26.51 162 ALA A N 1
ATOM 1071 C CA . ALA A 1 162 ? 45.081 52.745 45.755 1.00 27.04 162 ALA A CA 1
ATOM 1072 C C . ALA A 1 162 ? 45.707 53.477 44.583 1.00 31.26 162 ALA A C 1
ATOM 1073 O O . ALA A 1 162 ? 45.796 52.947 43.475 1.00 30.06 162 ALA A O 1
ATOM 1075 N N . ILE A 1 163 ? 46.148 54.704 44.826 1.00 31.24 163 ILE A N 1
ATOM 1076 C CA . ILE A 1 163 ? 46.796 55.474 43.763 1.00 30.03 163 ILE A CA 1
ATOM 1077 C C . ILE A 1 163 ? 48.054 54.789 43.218 1.00 28.30 163 ILE A C 1
ATOM 1078 O O . ILE A 1 163 ? 48.238 54.682 42.014 1.00 27.32 163 ILE A O 1
ATOM 1083 N N . LEU A 1 164 ? 48.915 54.322 44.112 1.00 26.87 164 LEU A N 1
ATOM 1084 C CA . LEU A 1 164 ? 50.144 53.646 43.721 1.00 21.43 164 LEU A CA 1
ATOM 1085 C C . LEU A 1 164 ? 49.886 52.314 43.060 1.00 24.36 164 LEU A C 1
ATOM 1086 O O . LEU A 1 164 ? 50.611 51.935 42.172 1.00 23.19 164 LEU A O 1
ATOM 1091 N N . ARG A 1 165 ? 48.901 51.564 43.534 1.00 26.06 165 ARG A N 1
ATOM 1092 C CA . ARG A 1 165 ? 48.553 50.337 42.845 1.00 26.04 165 ARG A CA 1
ATOM 1093 C C . ARG A 1 165 ? 48.172 50.680 41.423 1.00 29.05 165 ARG A C 1
ATOM 1094 O O . ARG A 1 165 ? 48.718 50.115 40.476 1.00 29.05 165 ARG A O 1
ATOM 1102 N N . ASP A 1 166 ? 47.267 51.643 41.274 1.00 24.55 166 ASP A N 1
ATOM 1103 C CA . ASP A 1 166 ? 46.790 52.032 39.951 1.00 28.52 166 ASP A CA 1
ATOM 1104 C C . ASP A 1 166 ? 47.907 52.515 39.043 1.00 26.36 166 ASP A C 1
ATOM 1105 O O . ASP A 1 166 ? 47.887 52.257 37.850 1.00 21.68 166 ASP A O 1
ATOM 1110 N N . ALA A 1 167 ? 48.884 53.205 39.619 1.00 26.56 167 ALA A N 1
ATOM 1111 C CA . ALA A 1 167 ? 49.990 53.763 38.858 1.00 25.69 167 ALA A CA 1
ATOM 1112 C C . ALA A 1 167 ? 50.976 52.694 38.464 1.00 26.76 167 ALA A C 1
ATOM 1113 O O . ALA A 1 167 ? 51.383 52.614 37.321 1.00 29.88 167 ALA A O 1
ATOM 1115 N N . ALA A 1 168 ? 51.373 51.885 39.430 1.00 24.67 168 ALA A N 1
ATOM 1116 C CA . ALA A 1 168 ? 52.257 50.761 39.187 1.00 29.23 168 ALA A CA 1
ATOM 1117 C C . ALA A 1 168 ? 51.709 49.887 38.082 1.00 32.08 168 ALA A C 1
ATOM 1118 O O . ALA A 1 168 ? 52.456 49.367 37.266 1.00 37.17 168 ALA A O 1
ATOM 1120 N N . ALA A 1 169 ? 50.393 49.736 38.063 1.00 32.46 169 ALA A N 1
ATOM 1121 C CA . ALA A 1 169 ? 49.727 48.981 37.018 1.00 28.59 169 ALA A CA 1
ATOM 1122 C C . ALA A 1 169 ? 50.040 49.491 35.618 1.00 30.10 169 ALA A C 1
ATOM 1123 O O . ALA A 1 169 ? 50.282 48.705 34.722 1.00 36.97 169 ALA A O 1
ATOM 1125 N N . MET A 1 170 ? 50.048 50.801 35.424 1.00 31.84 170 MET A N 1
ATOM 1126 C CA . MET A 1 170 ? 50.308 51.362 34.104 1.00 29.71 170 MET A CA 1
ATOM 1127 C C . MET A 1 170 ? 51.724 51.099 33.617 1.00 32.39 170 MET A C 1
ATOM 1128 O O . MET A 1 170 ? 52.014 51.234 32.439 1.00 29.77 170 MET A O 1
ATOM 1133 N N . LEU A 1 171 ? 52.599 50.688 34.520 1.00 37.68 171 LEU A N 1
ATOM 1134 C CA . LEU A 1 171 ? 53.978 50.414 34.166 1.00 40.60 171 LEU A CA 1
ATOM 1135 C C . LEU A 1 171 ? 54.197 48.942 33.923 1.00 47.35 171 LEU A C 1
ATOM 1136 O O . LEU A 1 171 ? 54.201 48.502 32.781 1.00 45.12 171 LEU A O 1
ATOM 1141 N N . GLU A 1 172 ? 54.372 48.196 35.018 1.00 64.23 172 GLU A N 1
ATOM 1142 C CA . GLU A 1 172 ? 54.693 46.762 35.009 1.00 63.54 172 GLU A CA 1
ATOM 1143 C C . GLU A 1 172 ? 56.020 46.468 34.299 1.00 61.42 172 GLU A C 1
ATOM 1144 O O . GLU A 1 172 ? 56.902 45.831 34.870 1.00 55.41 172 GLU A O 1
ATOM 1146 N N . ASP A 1 173 ? 56.150 46.929 33.057 1.00 59.12 173 ASP A N 1
ATOM 1147 C CA . ASP A 1 173 ? 57.376 46.789 32.274 1.00 47.79 173 ASP A CA 1
ATOM 1148 C C . ASP A 1 173 ? 58.573 47.408 33.004 1.00 47.44 173 ASP A C 1
ATOM 1149 O O . ASP A 1 173 ? 59.686 46.902 32.936 1.00 42.39 173 ASP A O 1
ATOM 1154 N N . LYS A 1 174 ? 58.329 48.529 33.680 1.00 51.25 174 LYS A N 1
ATOM 1155 C CA . LYS A 1 174 ? 59.374 49.252 34.394 1.00 44.28 174 LYS A CA 1
ATOM 1156 C C . LYS A 1 174 ? 59.823 48.631 35.706 1.00 43.66 174 LYS A C 1
ATOM 1157 O O . LYS A 1 174 ? 60.988 48.700 36.050 1.00 43.94 174 LYS A O 1
ATOM 1163 N N . LEU A 1 175 ? 58.919 47.983 36.421 1.00 42.15 175 LEU A N 1
ATOM 1164 C CA . LEU A 1 175 ? 59.270 47.436 37.726 1.00 38.50 175 LEU A CA 1
ATOM 1165 C C . LEU A 1 175 ? 60.260 46.331 37.630 1.00 37.94 175 LEU A C 1
ATOM 1166 O O . LEU A 1 175 ? 60.851 45.936 38.618 1.00 39.86 175 LEU A O 1
ATOM 1171 N N . GLN A 1 176 ? 60.435 45.831 36.424 1.00 45.91 176 GLN A N 1
ATOM 1172 C CA . GLN A 1 176 ? 61.226 44.641 36.216 1.00 50.71 176 GLN A CA 1
ATOM 1173 C C . GLN A 1 176 ? 62.704 44.965 36.336 1.00 43.37 176 GLN A C 1
ATOM 1174 O O . GLN A 1 176 ? 63.511 44.098 36.627 1.00 41.12 176 GLN A O 1
ATOM 1180 N N . ASP A 1 177 ? 63.041 46.232 36.137 1.00 41.85 177 ASP A N 1
ATOM 1181 C CA . ASP A 1 177 ? 64.411 46.714 36.274 1.00 40.15 177 ASP A CA 1
ATOM 1182 C C . ASP A 1 177 ? 64.788 46.966 37.723 1.00 40.05 177 ASP A C 1
ATOM 1183 O O . ASP A 1 177 ? 64.186 47.811 38.374 1.00 47.38 177 ASP A O 1
ATOM 1188 N N . PRO A 1 178 ? 65.826 46.277 38.224 1.00 33.03 178 PRO A N 1
ATOM 1189 C CA . PRO A 1 178 ? 66.214 46.475 39.619 1.00 29.06 178 PRO A CA 1
ATOM 1190 C C . PRO A 1 178 ? 66.660 47.900 39.898 1.00 29.29 178 PRO A C 1
ATOM 1191 O O . PRO A 1 178 ? 66.949 48.232 41.034 1.00 34.48 178 PRO A O 1
ATOM 1195 N N . GLY A 1 179 ? 66.704 48.737 38.874 1.00 26.18 179 GLY A N 1
ATOM 1196 C CA . GLY A 1 179 ? 67.150 50.098 39.055 1.00 29.04 179 GLY A CA 1
ATOM 1197 C C . GLY A 1 179 ? 66.037 51.113 39.018 1.00 26.44 179 GLY A C 1
ATOM 1198 O O . GLY A 1 179 ? 66.285 52.306 39.116 1.00 22.22 179 GLY A O 1
ATOM 1199 N N . PHE A 1 180 ? 64.811 50.640 38.857 1.00 28.96 180 PHE A N 1
ATOM 1200 C CA . PHE A 1 180 ? 63.658 51.520 38.778 1.00 26.42 180 PHE A CA 1
ATOM 1201 C C . PHE A 1 180 ? 63.073 51.763 40.151 1.00 25.12 180 PHE A C 1
ATOM 1202 O O . PHE A 1 180 ? 62.536 50.856 40.766 1.00 27.98 180 PHE A O 1
ATOM 1210 N N . LYS A 1 181 ? 63.219 52.973 40.658 1.00 19.87 181 LYS A N 1
ATOM 1211 C CA . LYS A 1 181 ? 62.588 53.307 41.914 1.00 24.37 181 LYS A CA 1
ATOM 1212 C C . LYS A 1 181 ? 61.165 53.769 41.641 1.00 25.58 181 LYS A C 1
ATOM 1213 O O . LYS A 1 181 ? 60.957 54.761 40.959 1.00 19.66 181 LYS A O 1
ATOM 1215 N N . LEU A 1 182 ? 60.182 53.019 42.125 1.00 21.58 182 LEU A N 1
ATOM 1216 C CA . LEU A 1 182 ? 58.799 53.402 41.913 1.00 19.34 182 LEU A CA 1
ATOM 1217 C C . LEU A 1 182 ? 58.554 54.770 42.504 1.00 19.95 182 LEU A C 1
ATOM 1218 O O . LEU A 1 182 ? 57.845 55.580 41.934 1.00 19.20 182 LEU A O 1
ATOM 1223 N N . ALA A 1 183 ? 59.184 55.031 43.638 1.00 19.36 183 ALA A N 1
ATOM 1224 C CA . ALA A 1 183 ? 58.995 56.272 44.357 1.00 21.68 183 ALA A CA 1
ATOM 1225 C C . ALA A 1 183 ? 59.426 57.472 43.533 1.00 22.70 183 ALA A C 1
ATOM 1226 O O . ALA A 1 183 ? 59.078 58.588 43.844 1.00 19.33 183 ALA A O 1
ATOM 1228 N N . ASP A 1 184 ? 60.162 57.238 42.458 1.00 24.78 184 ASP A N 1
ATOM 1229 C CA . ASP A 1 184 ? 60.558 58.320 41.571 1.00 24.25 184 ASP A CA 1
ATOM 1230 C C . ASP A 1 184 ? 59.365 58.975 40.924 1.00 19.30 184 ASP A C 1
ATOM 1231 O O . ASP A 1 184 ? 59.493 60.005 40.298 1.00 20.58 184 ASP A O 1
ATOM 1236 N N . LEU A 1 185 ? 58.215 58.340 41.040 1.00 19.20 185 LEU A N 1
ATOM 1237 C CA . LEU A 1 185 ? 56.998 58.839 40.434 1.00 22.25 185 LEU A CA 1
ATOM 1238 C C . LEU A 1 185 ? 56.305 59.889 41.279 1.00 19.04 185 LEU A C 1
ATOM 1239 O O . LEU A 1 185 ? 55.465 60.611 40.795 1.00 21.07 185 LEU A O 1
ATOM 1244 N N . VAL A 1 186 ? 56.651 59.953 42.551 1.00 19.09 186 VAL A N 1
ATOM 1245 C CA . VAL A 1 186 ? 56.019 60.874 43.477 1.00 19.89 186 VAL A CA 1
ATOM 1246 C C . VAL A 1 186 ? 56.452 62.324 43.262 1.00 25.16 186 VAL A C 1
ATOM 1247 O O . VAL A 1 186 ? 57.612 62.591 43.003 1.00 23.95 186 VAL A O 1
ATOM 1251 N N . LEU A 1 187 ? 55.516 63.260 43.377 1.00 19.10 187 LEU A N 1
ATOM 1252 C CA . LEU A 1 187 ? 55.813 64.674 43.231 1.00 19.16 187 LEU A CA 1
ATOM 1253 C C . LEU A 1 187 ? 54.967 65.471 44.195 1.00 20.08 187 LEU A C 1
ATOM 1254 O O . LEU A 1 187 ? 53.779 65.303 44.206 1.00 22.03 187 LEU A O 1
ATOM 1259 N N . ALA A 1 188 ? 55.566 66.337 45.003 1.00 21.69 188 ALA A N 1
ATOM 1260 C CA . ALA A 1 188 ? 54.812 67.049 46.037 1.00 19.33 188 ALA A CA 1
ATOM 1261 C C . ALA A 1 188 ? 54.557 68.494 45.687 1.00 24.64 188 ALA A C 1
ATOM 1262 O O . ALA A 1 188 ? 55.449 69.181 45.231 1.00 40.59 188 ALA A O 1
ATOM 1264 N N . LYS A 1 189 ? 53.340 68.964 45.931 1.00 19.36 189 LYS A N 1
ATOM 1265 C CA . LYS A 1 189 ? 52.950 70.340 45.606 1.00 20.84 189 LYS A CA 1
ATOM 1266 C C . LYS A 1 189 ? 52.037 70.910 46.651 1.00 24.26 189 LYS A C 1
ATOM 1267 O O . LYS A 1 189 ? 50.975 70.369 46.887 1.00 19.46 189 LYS A O 1
ATOM 1273 N N . VAL A 1 190 ? 52.419 72.031 47.255 1.00 28.19 190 VAL A N 1
ATOM 1274 C CA . VAL A 1 190 ? 51.590 72.660 48.262 1.00 19.93 190 VAL A CA 1
ATOM 1275 C C . VAL A 1 190 ? 50.333 73.221 47.658 1.00 22.31 190 VAL A C 1
ATOM 1276 O O . VAL A 1 190 ? 50.362 73.786 46.583 1.00 32.42 190 VAL A O 1
ATOM 1280 N N . GLY A 1 191 ? 49.215 73.036 48.343 1.00 19.75 191 GLY A N 1
ATOM 1281 C CA . GLY A 1 191 ? 47.960 73.568 47.872 1.00 21.83 191 GLY A CA 1
ATOM 1282 C C . GLY A 1 191 ? 47.371 72.722 46.775 1.00 20.08 191 GLY A C 1
ATOM 1283 O O . GLY A 1 191 ? 46.392 73.101 46.142 1.00 20.45 191 GLY A O 1
ATOM 1284 N N . ALA A 1 192 ? 47.994 71.585 46.530 1.00 19.97 192 ALA A N 1
ATOM 1285 C CA . ALA A 1 192 ? 47.451 70.610 45.614 1.00 20.07 192 ALA A CA 1
ATOM 1286 C C . ALA A 1 192 ? 46.548 69.657 46.371 1.00 31.99 192 ALA A C 1
ATOM 1287 O O . ALA A 1 192 ? 46.427 69.742 47.589 1.00 31.23 192 ALA A O 1
ATOM 1289 N N . ASP A 1 193 ? 45.881 68.778 45.638 1.00 33.17 193 ASP A N 1
ATOM 1290 C CA . ASP A 1 193 ? 45.080 67.723 46.232 1.00 35.47 193 ASP A CA 1
ATOM 1291 C C . ASP A 1 193 ? 45.657 66.394 45.817 1.00 36.06 193 ASP A C 1
ATOM 1292 O O . ASP A 1 193 ? 45.987 66.217 44.658 1.00 37.00 193 ASP A O 1
ATOM 1297 N N . THR A 1 194 ? 45.792 65.465 46.754 1.00 32.58 194 THR A N 1
ATOM 1298 C CA . THR A 1 194 ? 46.411 64.184 46.455 1.00 31.45 194 THR A CA 1
ATOM 1299 C C . THR A 1 194 ? 45.643 63.422 45.404 1.00 29.78 194 THR A C 1
ATOM 1300 O O . THR A 1 194 ? 44.475 63.136 45.586 1.00 33.01 194 THR A O 1
ATOM 1304 N N . THR A 1 195 ? 46.304 63.087 44.304 1.00 28.62 195 THR A N 1
ATOM 1305 C CA . THR A 1 195 ? 45.615 62.473 43.178 1.00 27.62 195 THR A CA 1
ATOM 1306 C C . THR A 1 195 ? 46.552 61.776 42.209 1.00 28.47 195 THR A C 1
ATOM 1307 O O . THR A 1 195 ? 47.738 62.045 42.190 1.00 33.82 195 THR A O 1
ATOM 1311 N N . LEU A 1 196 ? 46.001 60.890 41.394 1.00 26.34 196 LEU A N 1
ATOM 1312 C CA . LEU A 1 196 ? 46.773 60.179 40.397 1.00 21.05 196 LEU A CA 1
ATOM 1313 C C . LEU A 1 196 ? 46.680 60.927 39.100 1.00 23.85 196 LEU A C 1
ATOM 1314 O O . LEU A 1 196 ? 45.605 61.296 38.681 1.00 26.94 196 LEU A O 1
ATOM 1319 N N . ILE A 1 197 ? 47.814 61.232 38.499 1.00 27.39 197 ILE A N 1
ATOM 1320 C CA . ILE A 1 197 ? 47.804 61.891 37.208 1.00 22.59 197 ILE A CA 1
ATOM 1321 C C . ILE A 1 197 ? 48.378 60.977 36.157 1.00 29.30 197 ILE A C 1
ATOM 1322 O O . ILE A 1 197 ? 49.505 60.546 36.267 1.00 31.43 197 ILE A O 1
ATOM 1327 N N . PRO A 1 198 ? 47.603 60.674 35.122 1.00 29.62 198 PRO A N 1
ATOM 1328 C CA . PRO A 1 198 ? 48.059 59.749 34.092 1.00 24.64 198 PRO A CA 1
ATOM 1329 C C . PRO A 1 198 ? 48.970 60.383 33.071 1.00 30.24 198 PRO A C 1
ATOM 1330 O O . PRO A 1 198 ? 48.828 60.147 31.883 1.00 35.18 198 PRO A O 1
ATOM 1334 N N . GLY A 1 199 ? 49.912 61.181 33.535 1.00 28.20 199 GLY A N 1
ATOM 1335 C CA . GLY A 1 199 ? 50.851 61.800 32.637 1.00 29.64 199 GLY A CA 1
ATOM 1336 C C . GLY A 1 199 ? 52.059 62.254 33.401 1.00 33.61 199 GLY A C 1
ATOM 1337 O O . GLY A 1 199 ? 52.309 61.780 34.495 1.00 30.83 199 GLY A O 1
ATOM 1338 N N . VAL A 1 200 ? 52.804 63.191 32.837 1.00 33.28 200 VAL A N 1
ATOM 1339 C CA . VAL A 1 200 ? 53.971 63.695 33.534 1.00 30.43 200 VAL A CA 1
ATOM 1340 C C . VAL A 1 200 ? 53.772 65.171 33.786 1.00 30.22 200 VAL A C 1
ATOM 1341 O O . VAL A 1 200 ? 53.084 65.823 33.025 1.00 29.67 200 VAL A O 1
ATOM 1345 N N . VAL A 1 201 ? 54.339 65.704 34.861 1.00 27.92 201 VAL A N 1
ATOM 1346 C CA . VAL A 1 201 ? 54.171 67.124 35.132 1.00 23.26 201 VAL A CA 1
ATOM 1347 C C . VAL A 1 201 ? 55.486 67.853 35.025 1.00 24.88 201 VAL A C 1
ATOM 1348 O O . VAL A 1 201 ? 56.532 67.347 35.408 1.00 27.04 201 VAL A O 1
ATOM 1352 N N . ILE A 1 202 ? 55.430 69.019 34.411 1.00 22.32 202 ILE A N 1
ATOM 1353 C CA . ILE A 1 202 ? 56.538 69.941 34.419 1.00 24.37 202 ILE A CA 1
ATOM 1354 C C . ILE A 1 202 ? 56.262 70.969 35.485 1.00 25.33 202 ILE A C 1
ATOM 1355 O O . ILE A 1 202 ? 55.367 71.782 35.354 1.00 33.59 202 ILE A O 1
ATOM 1360 N N . ASN A 1 203 ? 57.040 70.946 36.548 1.00 25.02 203 ASN A N 1
ATOM 1361 C CA . ASN A 1 203 ? 56.670 71.696 37.723 1.00 25.05 203 ASN A CA 1
ATOM 1362 C C . ASN A 1 203 ? 57.031 73.168 37.642 1.00 30.57 203 ASN A C 1
ATOM 1363 O O . ASN A 1 203 ? 57.493 73.765 38.609 1.00 31.96 203 ASN A O 1
ATOM 1368 N N . LYS A 1 204 ? 56.756 73.752 36.482 1.00 24.19 204 LYS A N 1
ATOM 1369 C CA . LYS A 1 204 ? 57.177 75.098 36.147 1.00 25.92 204 LYS A CA 1
ATOM 1370 C C . LYS A 1 204 ? 56.078 75.787 35.350 1.00 32.00 204 LYS A C 1
ATOM 1371 O O . LYS A 1 204 ? 55.237 75.119 34.785 1.00 32.41 204 LYS A O 1
ATOM 1377 N N . SER A 1 205 ? 56.060 77.114 35.328 1.00 35.31 205 SER A N 1
ATOM 1378 C CA . SER A 1 205 ? 55.167 77.861 34.446 1.00 27.53 205 SER A CA 1
ATOM 1379 C C . SER A 1 205 ? 55.836 78.081 33.096 1.00 27.39 205 SER A C 1
ATOM 1380 O O . SER A 1 205 ? 57.039 78.227 33.018 1.00 25.51 205 SER A O 1
ATOM 1382 N N . PRO A 1 206 ? 55.061 78.085 32.018 1.00 29.03 206 PRO A N 1
ATOM 1383 C CA . PRO A 1 206 ? 55.622 78.342 30.701 1.00 25.23 206 PRO A CA 1
ATOM 1384 C C . PRO A 1 206 ? 56.259 79.711 30.629 1.00 28.89 206 PRO A C 1
ATOM 1385 O O . PRO A 1 206 ? 56.072 80.508 31.531 1.00 36.14 206 PRO A O 1
ATOM 1389 N N . LEU A 1 207 ? 57.011 79.969 29.571 1.00 34.21 207 LEU A N 1
ATOM 1390 C CA . LEU A 1 207 ? 57.708 81.235 29.398 1.00 28.34 207 LEU A CA 1
ATOM 1391 C C . LEU A 1 207 ? 56.757 82.408 29.310 1.00 27.07 207 LEU A C 1
ATOM 1392 O O . LEU A 1 207 ? 57.046 83.476 29.829 1.00 23.26 207 LEU A O 1
ATOM 1397 N N . TRP A 1 208 ? 55.631 82.199 28.630 1.00 23.24 208 TRP A N 1
ATOM 1398 C CA . TRP A 1 208 ? 54.589 83.213 28.505 1.00 32.76 208 TRP A CA 1
ATOM 1399 C C . TRP A 1 208 ? 53.234 82.655 28.922 1.00 35.11 208 TRP A C 1
ATOM 1400 O O . TRP A 1 208 ? 52.743 81.716 28.327 1.00 38.03 208 TRP A O 1
ATOM 1411 N N . GLU A 1 209 ? 52.637 83.238 29.955 1.00 31.19 209 GLU A N 1
ATOM 1412 C CA . GLU A 1 209 ? 51.373 82.762 30.503 1.00 29.95 209 GLU A CA 1
ATOM 1413 C C . GLU A 1 209 ? 50.320 83.850 30.514 1.00 35.13 209 GLU A C 1
ATOM 1414 O O . GLU A 1 209 ? 50.600 84.971 30.910 1.00 34.65 209 GLU A O 1
ATOM 1420 N N . GLU A 1 210 ? 49.103 83.550 30.078 1.00 36.52 210 GLU A N 1
ATOM 1421 C CA . GLU A 1 210 ? 48.032 84.534 30.174 1.00 31.99 210 GLU A CA 1
ATOM 1422 C C . GLU A 1 210 ? 46.884 84.055 31.057 1.00 31.53 210 GLU A C 1
ATOM 1423 O O . GLU A 1 210 ? 45.766 84.534 30.938 1.00 30.41 210 GLU A O 1
ATOM 1429 N N . GLY A 1 211 ? 47.191 83.145 31.975 1.00 33.91 211 GLY A N 1
ATOM 1430 C CA . GLY A 1 211 ? 46.205 82.497 32.820 1.00 33.32 211 GLY A CA 1
ATOM 1431 C C . GLY A 1 211 ? 46.214 81.027 32.484 1.00 32.61 211 GLY A C 1
ATOM 1432 O O . GLY A 1 211 ? 46.925 80.642 31.580 1.00 31.26 211 GLY A O 1
ATOM 1433 N N . SER A 1 212 ? 45.443 80.212 33.199 1.00 34.55 212 SER A N 1
ATOM 1434 C CA . SER A 1 212 ? 45.409 78.768 32.959 1.00 28.72 212 SER A CA 1
ATOM 1435 C C . SER A 1 212 ? 45.111 78.478 31.512 1.00 28.61 212 SER A C 1
ATOM 1436 O O . SER A 1 212 ? 44.409 79.238 30.873 1.00 28.83 212 SER A O 1
ATOM 1439 N N . GLN A 1 213 ? 45.635 77.384 30.978 1.00 26.65 213 GLN A N 1
ATOM 1440 C CA . GLN A 1 213 ? 45.498 77.169 29.539 1.00 31.15 213 GLN A CA 1
ATOM 1441 C C . GLN A 1 213 ? 45.503 75.716 29.145 1.00 30.48 213 GLN A C 1
ATOM 1442 O O . GLN A 1 213 ? 46.348 74.971 29.582 1.00 27.58 213 GLN A O 1
ATOM 1448 N N . LYS A 1 214 ? 44.580 75.321 28.282 1.00 30.03 214 LYS A N 1
ATOM 1449 C CA . LYS A 1 214 ? 44.505 73.937 27.879 1.00 28.12 214 LYS A CA 1
ATOM 1450 C C . LYS A 1 214 ? 44.691 73.731 26.397 1.00 31.24 214 LYS A C 1
ATOM 1451 O O . LYS A 1 214 ? 44.079 74.392 25.587 1.00 30.25 214 LYS A O 1
ATOM 1457 N N . LEU A 1 215 ? 45.547 72.781 26.074 1.00 30.86 215 LEU A N 1
ATOM 1458 C CA . LEU A 1 215 ? 45.934 72.441 24.730 1.00 28.57 215 LEU A CA 1
ATOM 1459 C C . LEU A 1 215 ? 45.538 71.022 24.408 1.00 31.13 215 LEU A C 1
ATOM 1460 O O . LEU A 1 215 ? 45.723 70.142 25.216 1.00 34.07 215 LEU A O 1
ATOM 1465 N N . GLN A 1 216 ? 45.043 70.779 23.213 1.00 34.03 216 GLN A N 1
ATOM 1466 C CA . GLN A 1 216 ? 44.738 69.416 22.821 1.00 34.59 216 GLN A CA 1
ATOM 1467 C C . GLN A 1 216 ? 45.431 69.105 21.553 1.00 35.22 216 GLN A C 1
ATOM 1468 O O . GLN A 1 216 ? 45.795 70.014 20.840 1.00 37.85 216 GLN A O 1
ATOM 1474 N N . GLU A 1 217 ? 45.651 67.822 21.303 1.00 35.02 217 GLU A N 1
ATOM 1475 C CA . GLU A 1 217 ? 46.261 67.402 20.065 1.00 34.59 217 GLU A CA 1
ATOM 1476 C C . GLU A 1 217 ? 47.616 68.062 19.909 1.00 28.02 217 GLU A C 1
ATOM 1477 O O . GLU A 1 217 ? 47.879 68.743 18.941 1.00 26.02 217 GLU A O 1
ATOM 1483 N N . VAL A 1 218 ? 48.479 67.843 20.879 1.00 29.63 218 VAL A N 1
ATOM 1484 C CA . VAL A 1 218 ? 49.742 68.540 20.943 1.00 24.21 218 VAL A CA 1
ATOM 1485 C C . VAL A 1 218 ? 50.860 67.803 20.225 1.00 27.62 218 VAL A C 1
ATOM 1486 O O . VAL A 1 218 ? 51.188 66.686 20.579 1.00 27.84 218 VAL A O 1
ATOM 1490 N N . ARG A 1 219 ? 51.399 68.406 19.175 1.00 23.04 219 ARG A N 1
ATOM 1491 C CA . ARG A 1 219 ? 52.624 67.919 18.582 1.00 21.64 219 ARG A CA 1
ATOM 1492 C C . ARG A 1 219 ? 53.731 68.693 19.253 1.00 23.29 219 ARG A C 1
ATOM 1493 O O . ARG A 1 219 ? 53.767 69.895 19.111 1.00 28.62 219 ARG A O 1
ATOM 1501 N N . LEU A 1 220 ? 54.637 68.057 19.982 1.00 21.87 220 LEU A N 1
ATOM 1502 C CA . LEU A 1 220 ? 55.608 68.845 20.728 1.00 20.07 220 LEU A CA 1
ATOM 1503 C C . LEU A 1 220 ? 57.044 68.527 20.359 1.00 24.56 220 LEU A C 1
ATOM 1504 O O . LEU A 1 220 ? 57.342 67.423 19.953 1.00 22.95 220 LEU A O 1
ATOM 1509 N N . LEU A 1 221 ? 57.928 69.513 20.503 1.00 21.94 221 LEU A N 1
ATOM 1510 C CA . LEU A 1 221 ? 59.348 69.341 20.226 1.00 20.24 221 LEU A CA 1
ATOM 1511 C C . LEU A 1 221 ? 60.168 69.591 21.471 1.00 20.72 221 LEU A C 1
ATOM 1512 O O . LEU A 1 221 ? 59.982 70.595 22.115 1.00 21.30 221 LEU A O 1
ATOM 1517 N N . VAL A 1 222 ? 61.059 68.671 21.825 1.00 20.24 222 VAL A N 1
ATOM 1518 C CA . VAL A 1 222 ? 61.830 68.799 23.065 1.00 22.53 222 VAL A CA 1
ATOM 1519 C C . VAL A 1 222 ? 63.335 68.847 22.834 1.00 20.87 222 VAL A C 1
ATOM 1520 O O . VAL A 1 222 ? 63.863 68.033 22.106 1.00 24.27 222 VAL A O 1
ATOM 1524 N N . LEU A 1 223 ? 64.024 69.771 23.499 1.00 23.03 223 LEU A N 1
ATOM 1525 C CA . LEU A 1 223 ? 65.447 70.014 23.261 1.00 21.53 223 LEU A CA 1
ATOM 1526 C C . LEU A 1 223 ? 66.331 69.902 24.498 1.00 25.08 223 LEU A C 1
ATOM 1527 O O . LEU A 1 223 ? 66.016 70.464 25.528 1.00 27.57 223 LEU A O 1
ATOM 1532 N N . ASP A 1 224 ? 67.425 69.153 24.400 1.00 25.50 224 ASP A N 1
ATOM 1533 C CA . ASP A 1 224 ? 68.467 69.182 25.428 1.00 27.35 224 ASP A CA 1
ATOM 1534 C C . ASP A 1 224 ? 69.513 70.217 25.027 1.00 30.37 224 ASP A C 1
ATOM 1535 O O . ASP A 1 224 ? 70.697 69.922 24.876 1.00 26.02 224 ASP A O 1
ATOM 1540 N N . ASP A 1 225 ? 69.028 71.439 24.858 1.00 28.73 225 ASP A N 1
ATOM 1541 C CA . ASP A 1 225 ? 69.806 72.564 24.405 1.00 30.95 225 ASP A CA 1
ATOM 1542 C C . ASP A 1 225 ? 68.971 73.786 24.701 1.00 34.55 225 ASP A C 1
ATOM 1543 O O . ASP A 1 225 ? 68.054 73.725 25.499 1.00 34.69 225 ASP A O 1
ATOM 1548 N N . GLY A 1 226 ? 69.285 74.900 24.070 1.00 36.14 226 GLY A N 1
ATOM 1549 C CA . GLY A 1 226 ? 68.454 76.071 24.186 1.00 31.02 226 GLY A CA 1
ATOM 1550 C C . GLY A 1 226 ? 68.190 76.481 22.773 1.00 32.00 226 GLY A C 1
ATOM 1551 O O . GLY A 1 226 ? 68.935 76.108 21.895 1.00 33.25 226 GLY A O 1
ATOM 1552 N N . LEU A 1 227 ? 67.138 77.242 22.539 1.00 33.33 227 LEU A N 1
ATOM 1553 C CA . LEU A 1 227 ? 66.791 77.616 21.179 1.00 33.73 227 LEU A CA 1
ATOM 1554 C C . LEU A 1 227 ? 67.537 78.852 20.720 1.00 37.67 227 LEU A C 1
ATOM 1555 O O . LEU A 1 227 ? 66.993 79.949 20.724 1.00 40.92 227 LEU A O 1
ATOM 1560 N N . TYR A 1 228 ? 68.784 78.670 20.314 1.00 28.94 228 TYR A N 1
ATOM 1561 C CA . TYR A 1 228 ? 69.609 79.778 19.878 1.00 27.58 228 TYR A CA 1
ATOM 1562 C C . TYR A 1 228 ? 70.196 79.434 18.522 1.00 25.23 228 TYR A C 1
ATOM 1563 O O . TYR A 1 228 ? 70.189 78.289 18.128 1.00 27.75 228 TYR A O 1
ATOM 1572 N N . PRO A 1 229 ? 70.662 80.429 17.773 1.00 26.23 229 PRO A N 1
ATOM 1573 C CA . PRO A 1 229 ? 71.359 80.100 16.536 1.00 25.50 229 PRO A CA 1
ATOM 1574 C C . PRO A 1 229 ? 72.675 79.438 16.838 1.00 23.34 229 PRO A C 1
ATOM 1575 O O . PRO A 1 229 ? 73.101 79.532 17.969 1.00 24.53 229 PRO A O 1
ATOM 1579 N N . GLU A 1 230 ? 73.299 78.781 15.870 1.00 25.69 230 GLU A N 1
ATOM 1580 C CA . GLU A 1 230 ? 74.601 78.176 16.106 1.00 26.09 230 GLU A CA 1
ATOM 1581 C C . GLU A 1 230 ? 75.624 79.255 16.367 1.00 29.37 230 GLU A C 1
ATOM 1582 O O . GLU A 1 230 ? 75.778 80.172 15.576 1.00 28.57 230 GLU A O 1
ATOM 1588 N N . GLU A 1 231 ? 76.346 79.128 17.471 1.00 30.26 231 GLU A N 1
ATOM 1589 C CA . GLU A 1 231 ? 77.178 80.213 17.935 1.00 28.16 231 GLU A CA 1
ATOM 1590 C C . GLU A 1 231 ? 78.450 80.300 17.146 1.00 27.25 231 GLU A C 1
ATOM 1591 O O . GLU A 1 231 ? 78.861 79.352 16.502 1.00 23.71 231 GLU A O 1
ATOM 1597 N N . VAL A 1 232 ? 79.064 81.468 17.215 1.00 32.08 232 VAL A N 1
ATOM 1598 C CA . VAL A 1 232 ? 80.365 81.722 16.641 1.00 28.40 232 VAL A CA 1
ATOM 1599 C C . VAL A 1 232 ? 81.207 82.314 17.730 1.00 31.22 232 VAL A C 1
ATOM 1600 O O . VAL A 1 232 ? 80.797 83.290 18.326 1.00 32.37 232 VAL A O 1
ATOM 1604 N N . GLU A 1 233 ? 82.366 81.726 18.004 1.00 36.39 233 GLU A N 1
ATOM 1605 C CA . GLU A 1 233 ? 83.181 82.168 19.127 1.00 33.13 233 GLU A CA 1
ATOM 1606 C C . GLU A 1 233 ? 83.383 83.667 19.016 1.00 36.55 233 GLU A C 1
ATOM 1607 O O . GLU A 1 233 ? 83.430 84.208 17.918 1.00 33.07 233 GLU A O 1
ATOM 1609 N N . GLU A 1 234 ? 83.443 84.342 20.154 1.00 34.34 234 GLU A N 1
ATOM 1610 C CA . GLU A 1 234 ? 83.434 85.791 20.157 1.00 30.49 234 GLU A CA 1
ATOM 1611 C C . GLU A 1 234 ? 84.622 86.366 19.398 1.00 33.41 234 GLU A C 1
ATOM 1612 O O . GLU A 1 234 ? 84.477 87.330 18.662 1.00 37.43 234 GLU A O 1
ATOM 1614 N N . GLU A 1 235 ? 85.788 85.756 19.546 1.00 28.84 235 GLU A N 1
ATOM 1615 C CA . GLU A 1 235 ? 86.986 86.273 18.904 1.00 28.17 235 GLU A CA 1
ATOM 1616 C C . GLU A 1 235 ? 86.851 86.296 17.398 1.00 34.18 235 GLU A C 1
ATOM 1617 O O . GLU A 1 235 ? 87.104 87.307 16.748 1.00 32.57 235 GLU A O 1
ATOM 1619 N N . ALA A 1 236 ? 86.387 85.184 16.851 1.00 39.05 236 ALA A N 1
ATOM 1620 C CA . ALA A 1 236 ? 86.315 84.991 15.409 1.00 38.06 236 ALA A CA 1
ATOM 1621 C C . ALA A 1 236 ? 85.512 86.058 14.689 1.00 38.10 236 ALA A C 1
ATOM 1622 O O . ALA A 1 236 ? 85.608 86.178 13.479 1.00 42.18 236 ALA A O 1
ATOM 1624 N N . LEU A 1 237 ? 84.740 86.850 15.423 1.00 31.46 237 LEU A N 1
ATOM 1625 C CA . LEU A 1 237 ? 83.899 87.853 14.794 1.00 30.72 237 LEU A CA 1
ATOM 1626 C C . LEU A 1 237 ? 84.720 89.017 14.291 1.00 32.55 237 LEU A C 1
ATOM 1627 O O . LEU A 1 237 ? 84.189 89.935 13.701 1.00 28.87 237 LEU A O 1
ATOM 1632 N N . ALA A 1 238 ? 86.022 88.981 14.512 1.00 29.83 238 ALA A N 1
ATOM 1633 C CA . ALA A 1 238 ? 86.851 90.065 14.030 1.00 26.50 238 ALA A CA 1
ATOM 1634 C C . ALA A 1 238 ? 87.427 89.720 12.675 1.00 37.29 238 ALA A C 1
ATOM 1635 O O . ALA A 1 238 ? 88.413 90.312 12.245 1.00 30.33 238 ALA A O 1
ATOM 1637 N N . SER A 1 239 ? 86.797 88.768 12.000 1.00 36.18 239 SER A N 1
ATOM 1638 C CA . SER A 1 239 ? 87.437 88.105 10.884 1.00 28.37 239 SER A CA 1
ATOM 1639 C C . SER A 1 239 ? 86.581 87.887 9.673 1.00 36.70 239 SER A C 1
ATOM 1640 O O . SER A 1 239 ? 86.696 86.844 9.058 1.00 47.44 239 SER A O 1
ATOM 1643 N N . GLU A 1 240 ? 85.716 88.826 9.329 1.00 38.58 240 GLU A N 1
ATOM 1644 C CA . GLU A 1 240 ? 84.967 88.737 8.073 1.00 42.01 240 GLU A CA 1
ATOM 1645 C C . GLU A 1 240 ? 84.258 87.405 7.864 1.00 38.71 240 GLU A C 1
ATOM 1646 O O . GLU A 1 240 ? 83.050 87.313 8.026 1.00 43.32 240 GLU A O 1
ATOM 1652 N N . ALA A 1 241 ? 85.014 86.373 7.515 1.00 28.95 241 ALA A N 1
ATOM 1653 C CA . ALA A 1 241 ? 84.452 85.045 7.335 1.00 29.42 241 ALA A CA 1
ATOM 1654 C C . ALA A 1 241 ? 83.669 84.605 8.546 1.00 31.59 241 ALA A C 1
ATOM 1655 O O . ALA A 1 241 ? 82.584 84.039 8.427 1.00 31.57 241 ALA A O 1
ATOM 1657 N N . GLY A 1 242 ? 84.221 84.892 9.714 1.00 32.21 242 GLY A N 1
ATOM 1658 C CA . GLY A 1 242 ? 83.552 84.593 10.957 1.00 31.56 242 GLY A CA 1
ATOM 1659 C C . GLY A 1 242 ? 82.221 85.290 11.013 1.00 32.48 242 GLY A C 1
ATOM 1660 O O . GLY A 1 242 ? 81.178 84.668 11.234 1.00 29.46 242 GLY A O 1
ATOM 1661 N N . PHE A 1 243 ? 82.249 86.592 10.779 1.00 31.35 243 PHE A N 1
ATOM 1662 C CA . PHE A 1 243 ? 81.032 87.365 10.851 1.00 33.18 243 PHE A CA 1
ATOM 1663 C C . PHE A 1 243 ? 80.066 86.955 9.770 1.00 33.70 243 PHE A C 1
ATOM 1664 O O . PHE A 1 243 ? 78.887 86.784 10.034 1.00 33.96 243 PHE A O 1
ATOM 1672 N N . GLU A 1 244 ? 80.568 86.757 8.561 1.00 30.10 244 GLU A N 1
ATOM 1673 C CA . GLU A 1 244 ? 79.710 86.371 7.461 1.00 32.71 244 GLU A CA 1
ATOM 1674 C C . GLU A 1 244 ? 78.979 85.096 7.777 1.00 34.13 244 GLU A C 1
ATOM 1675 O O . GLU A 1 244 ? 77.850 84.895 7.330 1.00 39.40 244 GLU A O 1
ATOM 1681 N N . GLN A 1 245 ? 79.596 84.234 8.570 1.00 35.26 245 GLN A N 1
ATOM 1682 C CA . GLN A 1 245 ? 78.862 83.047 8.937 1.00 36.14 245 GLN A CA 1
ATOM 1683 C C . GLN A 1 245 ? 77.902 83.324 10.083 1.00 35.88 245 GLN A C 1
ATOM 1684 O O . GLN A 1 245 ? 76.850 82.706 10.152 1.00 40.67 245 GLN A O 1
ATOM 1690 N N . TYR A 1 246 ? 78.257 84.230 10.987 1.00 33.90 246 TYR A N 1
ATOM 1691 C CA . TYR A 1 246 ? 77.292 84.682 11.986 1.00 32.61 246 TYR A CA 1
ATOM 1692 C C . TYR A 1 246 ? 76.000 85.038 11.267 1.00 33.16 246 TYR A C 1
ATOM 1693 O O . TYR A 1 246 ? 74.923 84.552 11.595 1.00 27.43 246 TYR A O 1
ATOM 1702 N N . LEU A 1 247 ? 76.128 85.842 10.232 1.00 32.59 247 LEU A N 1
ATOM 1703 C CA . LEU A 1 247 ? 74.986 86.208 9.434 1.00 32.01 247 LEU A CA 1
ATOM 1704 C C . LEU A 1 247 ? 74.307 85.004 8.808 1.00 39.94 247 LEU A C 1
ATOM 1705 O O . LEU A 1 247 ? 73.093 84.827 8.933 1.00 42.76 247 LEU A O 1
ATOM 1710 N N . LYS A 1 248 ? 75.105 84.163 8.161 1.00 37.55 248 LYS A N 1
ATOM 1711 C CA . LYS A 1 248 ? 74.552 83.082 7.369 1.00 39.84 248 LYS A CA 1
ATOM 1712 C C . LYS A 1 248 ? 73.705 82.165 8.237 1.00 35.91 248 LYS A C 1
ATOM 1713 O O . LYS A 1 248 ? 72.577 81.815 7.885 1.00 40.92 248 LYS A O 1
ATOM 1719 N N . ASN A 1 249 ? 74.218 81.789 9.393 1.00 34.21 249 ASN A N 1
ATOM 1720 C CA . ASN A 1 249 ? 73.445 80.887 10.209 1.00 35.13 249 ASN A CA 1
ATOM 1721 C C . ASN A 1 249 ? 72.656 81.683 11.213 1.00 32.04 249 ASN A C 1
ATOM 1722 O O . ASN A 1 249 ? 72.205 81.145 12.211 1.00 30.85 249 ASN A O 1
ATOM 1727 N N . GLN A 1 250 ? 72.519 82.975 10.956 1.00 33.02 250 GLN A N 1
ATOM 1728 C CA . GLN A 1 250 ? 71.438 83.735 11.564 1.00 28.63 250 GLN A CA 1
ATOM 1729 C C . GLN A 1 250 ? 70.218 83.658 10.689 1.00 23.95 250 GLN A C 1
ATOM 1730 O O . GLN A 1 250 ? 69.114 83.692 11.175 1.00 23.52 250 GLN A O 1
ATOM 1736 N N . LYS A 1 251 ? 70.434 83.592 9.384 1.00 23.22 251 LYS A N 1
ATOM 1737 C CA . LYS A 1 251 ? 69.365 83.350 8.424 1.00 28.16 251 LYS A CA 1
ATOM 1738 C C . LYS A 1 251 ? 68.838 81.916 8.573 1.00 30.33 251 LYS A C 1
ATOM 1739 O O . LYS A 1 251 ? 67.619 81.652 8.575 1.00 29.66 251 LYS A O 1
ATOM 1745 N N . ILE A 1 252 ? 69.765 80.975 8.696 1.00 30.47 252 ILE A N 1
ATOM 1746 C CA . ILE A 1 252 ? 69.366 79.581 8.781 1.00 26.57 252 ILE A CA 1
ATOM 1747 C C . ILE A 1 252 ? 68.512 79.316 10.012 1.00 31.74 252 ILE A C 1
ATOM 1748 O O . ILE A 1 252 ? 67.628 78.455 10.004 1.00 38.15 252 ILE A O 1
ATOM 1753 N N . PHE A 1 253 ? 68.719 80.095 11.057 1.00 27.51 253 PHE A N 1
ATOM 1754 C CA . PHE A 1 253 ? 67.909 79.928 12.245 1.00 24.90 253 PHE A CA 1
ATOM 1755 C C . PHE A 1 253 ? 66.460 80.300 11.953 1.00 27.74 253 PHE A C 1
ATOM 1756 O O . PHE A 1 253 ? 65.544 79.552 12.271 1.00 30.23 253 PHE A O 1
ATOM 1764 N N . GLN A 1 254 ? 66.249 81.462 11.345 1.00 24.98 254 GLN A N 1
ATOM 1765 C CA . GLN A 1 254 ? 64.904 81.921 11.068 1.00 30.59 254 GLN A CA 1
ATOM 1766 C C . GLN A 1 254 ? 64.137 80.954 10.171 1.00 39.89 254 GLN A C 1
ATOM 1767 O O . GLN A 1 254 ? 62.961 80.632 10.414 1.00 38.03 254 GLN A O 1
ATOM 1773 N N . GLU A 1 255 ? 64.802 80.458 9.128 1.00 36.17 255 GLU A N 1
ATOM 1774 C CA . GLU A 1 255 ? 64.176 79.489 8.278 1.00 34.19 255 GLU A CA 1
ATOM 1775 C C . GLU A 1 255 ? 63.834 78.211 9.090 1.00 37.87 255 GLU A C 1
ATOM 1776 O O . GLU A 1 255 ? 62.758 77.599 8.859 1.00 44.25 255 GLU A O 1
ATOM 1782 N N . ASN A 1 256 ? 64.708 77.808 9.994 1.00 33.04 256 ASN A N 1
ATOM 1783 C CA . ASN A 1 256 ? 64.384 76.649 10.841 1.00 28.86 256 ASN A CA 1
ATOM 1784 C C . ASN A 1 256 ? 63.123 76.875 11.665 1.00 33.04 256 ASN A C 1
ATOM 1785 O O . ASN A 1 256 ? 62.299 75.976 11.828 1.00 43.27 256 ASN A O 1
ATOM 1790 N N . LEU A 1 257 ? 62.947 78.074 12.187 1.00 32.79 257 LEU A N 1
ATOM 1791 C CA . LEU A 1 257 ? 61.715 78.339 12.910 1.00 32.98 257 LEU A CA 1
ATOM 1792 C C . LEU A 1 257 ? 60.508 78.200 12.000 1.00 35.21 257 LEU A C 1
ATOM 1793 O O . LEU A 1 257 ? 59.481 77.643 12.396 1.00 36.93 257 LEU A O 1
ATOM 1798 N N . LYS A 1 258 ? 60.618 78.697 10.774 1.00 34.03 258 LYS A N 1
ATOM 1799 C CA . LYS A 1 258 ? 59.502 78.527 9.855 1.00 33.31 258 LYS A CA 1
ATOM 1800 C C . LYS A 1 258 ? 59.165 77.051 9.735 1.00 32.77 258 LYS A C 1
ATOM 1801 O O . LYS A 1 258 ? 57.998 76.669 9.726 1.00 28.50 258 LYS A O 1
ATOM 1807 N N . LYS A 1 259 ? 60.202 76.224 9.683 1.00 35.66 259 LYS A N 1
ATOM 1808 C CA . LYS A 1 259 ? 60.036 74.771 9.690 1.00 33.17 259 LYS A CA 1
ATOM 1809 C C . LYS A 1 259 ? 59.170 74.355 10.884 1.00 35.55 259 LYS A C 1
ATOM 1810 O O . LYS A 1 259 ? 58.216 73.574 10.746 1.00 29.18 259 LYS A O 1
ATOM 1816 N N . LEU A 1 260 ? 59.472 74.908 12.054 1.00 34.04 260 LEU A N 1
ATOM 1817 C CA . LEU A 1 260 ? 58.650 74.595 13.221 1.00 30.69 260 LEU A CA 1
ATOM 1818 C C . LEU A 1 260 ? 57.195 74.928 12.991 1.00 28.68 260 LEU A C 1
ATOM 1819 O O . LEU A 1 260 ? 56.324 74.205 13.436 1.00 26.31 260 LEU A O 1
ATOM 1824 N N . LYS A 1 261 ? 56.911 76.010 12.289 1.00 27.32 261 LYS A N 1
ATOM 1825 C CA . LYS A 1 261 ? 55.506 76.351 12.147 1.00 26.67 261 LYS A CA 1
ATOM 1826 C C . LYS A 1 261 ? 54.834 75.425 11.173 1.00 26.94 261 LYS A C 1
ATOM 1827 O O . LYS A 1 261 ? 53.700 75.025 11.363 1.00 22.00 261 LYS A O 1
ATOM 1833 N N . GLU A 1 262 ? 55.554 75.059 10.128 1.00 29.76 262 GLU A N 1
ATOM 1834 C CA . GLU A 1 262 ? 55.001 74.158 9.141 1.00 26.21 262 GLU A CA 1
ATOM 1835 C C . GLU A 1 262 ? 54.686 72.813 9.747 1.00 24.90 262 GLU A C 1
ATOM 1836 O O . GLU A 1 262 ? 53.760 72.144 9.332 1.00 24.06 262 GLU A O 1
ATOM 1842 N N . LEU A 1 263 ? 55.446 72.415 10.751 1.00 24.58 263 LEU A N 1
ATOM 1843 C CA . LEU A 1 263 ? 55.210 71.106 11.340 1.00 26.19 263 LEU A CA 1
ATOM 1844 C C . LEU A 1 263 ? 54.054 71.120 12.327 1.00 24.39 263 LEU A C 1
ATOM 1845 O O . LEU A 1 263 ? 53.600 70.088 12.783 1.00 24.65 263 LEU A O 1
ATOM 1850 N N . GLY A 1 264 ? 53.585 72.301 12.666 1.00 26.05 264 GLY A N 1
ATOM 1851 C CA . GLY A 1 264 ? 52.441 72.404 13.536 1.00 27.90 264 GLY A CA 1
ATOM 1852 C C . GLY A 1 264 ? 52.769 72.204 14.993 1.00 25.82 264 GLY A C 1
ATOM 1853 O O . GLY A 1 264 ? 51.890 71.912 15.775 1.00 26.02 264 GLY A O 1
ATOM 1854 N N . VAL A 1 265 ? 54.024 72.373 15.366 1.00 23.89 265 VAL A N 1
ATOM 1855 C CA . VAL A 1 265 ? 54.419 72.240 16.756 1.00 20.38 265 VAL A CA 1
ATOM 1856 C C . VAL A 1 265 ? 53.687 73.250 17.596 1.00 21.91 265 VAL A C 1
ATOM 1857 O O . VAL A 1 265 ? 53.576 74.387 17.208 1.00 27.98 265 VAL A O 1
ATOM 1861 N N . LYS A 1 266 ? 53.152 72.832 18.729 1.00 20.15 266 LYS A N 1
ATOM 1862 C CA . LYS A 1 266 ? 52.366 73.732 19.549 1.00 21.45 266 LYS A CA 1
ATOM 1863 C C . LYS A 1 266 ? 52.912 73.790 20.955 1.00 22.24 266 LYS A C 1
ATOM 1864 O O . LYS A 1 266 ? 52.378 74.488 21.798 1.00 24.57 266 LYS A O 1
ATOM 1866 N N . LEU A 1 267 ? 53.961 73.022 21.213 1.00 24.01 267 LEU A N 1
ATOM 1867 C CA . LEU A 1 267 ? 54.626 73.052 22.510 1.00 23.44 267 LEU A CA 1
ATOM 1868 C C . LEU A 1 267 ? 56.104 72.725 22.347 1.00 28.27 267 LEU A C 1
ATOM 1869 O O . LEU A 1 267 ? 56.464 71.865 21.564 1.00 29.89 267 LEU A O 1
ATOM 1874 N N . ILE A 1 268 ? 56.955 73.441 23.070 1.00 24.48 268 ILE A N 1
ATOM 1875 C CA . ILE A 1 268 ? 58.390 73.238 23.026 1.00 21.18 268 ILE A CA 1
ATOM 1876 C C . ILE A 1 268 ? 58.955 73.141 24.434 1.00 24.95 268 ILE A C 1
ATOM 1877 O O . ILE A 1 268 ? 58.669 73.975 25.265 1.00 22.93 268 ILE A O 1
ATOM 1882 N N . LEU A 1 269 ? 59.726 72.105 24.722 1.00 23.95 269 LEU A N 1
ATOM 1883 C CA . LEU A 1 269 ? 60.388 72.023 26.011 1.00 20.65 269 LEU A CA 1
ATOM 1884 C C . LEU A 1 269 ? 61.898 72.064 25.871 1.00 25.12 269 LEU A C 1
ATOM 1885 O O . LEU A 1 269 ? 62.462 71.376 25.040 1.00 20.40 269 LEU A O 1
ATOM 1890 N N . LEU A 1 270 ? 62.545 72.871 26.702 1.00 29.97 270 LEU A N 1
ATOM 1891 C CA . LEU A 1 270 ? 63.972 73.125 26.598 1.00 29.72 270 LEU A CA 1
ATOM 1892 C C . LEU A 1 270 ? 64.659 72.919 27.936 1.00 30.11 270 LEU A C 1
ATOM 1893 O O . LEU A 1 270 ? 64.071 73.190 28.967 1.00 33.06 270 LEU A O 1
ATOM 1898 N N . THR A 1 271 ? 65.904 72.462 27.939 1.00 31.97 271 THR A N 1
ATOM 1899 C CA . THR A 1 271 ? 66.653 72.383 29.188 1.00 32.75 271 THR A CA 1
ATOM 1900 C C . THR A 1 271 ? 67.559 73.596 29.361 1.00 32.49 271 THR A C 1
ATOM 1901 O O . THR A 1 271 ? 68.180 73.766 30.395 1.00 28.42 271 THR A O 1
ATOM 1905 N N . ARG A 1 272 ? 67.627 74.441 28.340 1.00 34.68 272 ARG A N 1
ATOM 1906 C CA . ARG A 1 272 ? 68.369 75.687 28.440 1.00 38.86 272 ARG A CA 1
ATOM 1907 C C . ARG A 1 272 ? 67.432 76.865 28.121 1.00 38.54 272 ARG A C 1
ATOM 1908 O O . ARG A 1 272 ? 66.259 76.822 28.470 1.00 35.42 272 ARG A O 1
ATOM 1916 N N . GLY A 1 273 ? 67.929 77.911 27.471 1.00 40.98 273 GLY A N 1
ATOM 1917 C CA . GLY A 1 273 ? 67.147 79.125 27.303 1.00 34.08 273 GLY A CA 1
ATOM 1918 C C . GLY A 1 273 ? 66.538 79.339 25.937 1.00 31.12 273 GLY A C 1
ATOM 1919 O O . GLY A 1 273 ? 66.474 78.441 25.129 1.00 31.80 273 GLY A O 1
ATOM 1920 N N . ILE A 1 274 ? 66.083 80.550 25.669 1.00 35.95 274 ILE A N 1
ATOM 1921 C CA . ILE A 1 274 ? 65.514 80.836 24.364 1.00 33.70 274 ILE A CA 1
ATOM 1922 C C . ILE A 1 274 ? 65.910 82.211 23.863 1.00 34.60 274 ILE A C 1
ATOM 1923 O O . ILE A 1 274 ? 65.915 83.185 24.612 1.00 36.20 274 ILE A O 1
ATOM 1928 N N . SER A 1 275 ? 66.255 82.279 22.583 1.00 32.51 275 SER A N 1
ATOM 1929 C CA . SER A 1 275 ? 66.640 83.534 21.976 1.00 33.38 275 SER A CA 1
ATOM 1930 C C . SER A 1 275 ? 65.434 84.441 21.949 1.00 34.95 275 SER A C 1
ATOM 1931 O O . SER A 1 275 ? 64.310 83.969 21.915 1.00 37.75 275 SER A O 1
ATOM 1934 N N . ASP A 1 276 ? 65.650 85.744 21.931 1.00 29.34 276 ASP A N 1
ATOM 1935 C CA . ASP A 1 276 ? 64.532 86.651 21.870 1.00 31.65 276 ASP A CA 1
ATOM 1936 C C . ASP A 1 276 ? 63.801 86.546 20.554 1.00 30.36 276 ASP A C 1
ATOM 1937 O O . ASP A 1 276 ? 62.589 86.633 20.513 1.00 33.61 276 ASP A O 1
ATOM 1942 N N . ILE A 1 277 ? 64.535 86.355 19.476 1.00 32.66 277 ILE A N 1
ATOM 1943 C CA . ILE A 1 277 ? 63.926 86.241 18.161 1.00 32.92 277 ILE A CA 1
ATOM 1944 C C . ILE A 1 277 ? 62.951 85.078 18.123 1.00 30.96 277 ILE A C 1
ATOM 1945 O O . ILE A 1 277 ? 61.837 85.167 17.584 1.00 27.87 277 ILE A O 1
ATOM 1950 N N . ALA A 1 278 ? 63.391 83.975 18.702 1.00 32.88 278 ALA A N 1
ATOM 1951 C CA . ALA A 1 278 ? 62.564 82.794 18.793 1.00 31.84 278 ALA A CA 1
ATOM 1952 C C . ALA A 1 278 ? 61.405 83.041 19.723 1.00 26.61 278 ALA A C 1
ATOM 1953 O O . ALA A 1 278 ? 60.288 82.703 19.392 1.00 26.82 278 ALA A O 1
ATOM 1955 N N . GLU A 1 279 ? 61.657 83.641 20.878 1.00 25.48 279 GLU A N 1
ATOM 1956 C CA . GLU A 1 279 ? 60.565 83.905 21.791 1.00 27.74 279 GLU A CA 1
ATOM 1957 C C . GLU A 1 279 ? 59.463 84.680 21.092 1.00 30.84 279 GLU A C 1
ATOM 1958 O O . GLU A 1 279 ? 58.290 84.362 21.245 1.00 33.66 279 GLU A O 1
ATOM 1964 N N . GLU A 1 280 ? 59.827 85.661 20.282 1.00 32.14 280 GLU A N 1
ATOM 1965 C CA . GLU A 1 280 ? 58.813 86.371 19.529 1.00 29.86 280 GLU A CA 1
ATOM 1966 C C . GLU A 1 280 ? 58.124 85.438 18.559 1.00 34.83 280 GLU A C 1
ATOM 1967 O O . GLU A 1 280 ? 56.902 85.474 18.430 1.00 31.79 280 GLU A O 1
ATOM 1973 N N . PHE A 1 281 ? 58.899 84.599 17.876 1.00 40.59 281 PHE A N 1
ATOM 1974 C CA . PHE A 1 281 ? 58.295 83.666 16.929 1.00 34.27 281 PHE A CA 1
ATOM 1975 C C . PHE A 1 281 ? 57.218 82.829 17.583 1.00 32.20 281 PHE A C 1
ATOM 1976 O O . PHE A 1 281 ? 56.175 82.581 16.996 1.00 33.34 281 PHE A O 1
ATOM 1984 N N . CYS A 1 282 ? 57.475 82.401 18.806 1.00 31.05 282 CYS A N 1
ATOM 1985 C CA . CYS A 1 282 ? 56.534 81.584 19.536 1.00 30.41 282 CYS A CA 1
ATOM 1986 C C . CYS A 1 282 ? 55.332 82.389 19.981 1.00 32.18 282 CYS A C 1
ATOM 1987 O O . CYS A 1 282 ? 54.215 81.914 19.878 1.00 30.87 282 CYS A O 1
ATOM 1990 N N . TYR A 1 283 ? 55.542 83.608 20.463 1.00 30.37 283 TYR A N 1
ATOM 1991 C CA . TYR A 1 283 ? 54.401 84.430 20.845 1.00 25.81 283 TYR A CA 1
ATOM 1992 C C . TYR A 1 283 ? 53.467 84.614 19.673 1.00 29.51 283 TYR A C 1
ATOM 1993 O O . TYR A 1 283 ? 52.271 84.434 19.809 1.00 36.82 283 TYR A O 1
ATOM 2002 N N . GLU A 1 284 ? 54.009 84.945 18.511 1.00 28.06 284 GLU A N 1
ATOM 2003 C CA . GLU A 1 284 ? 53.155 85.271 17.382 1.00 29.08 284 GLU A CA 1
ATOM 2004 C C . GLU A 1 284 ? 52.453 84.064 16.790 1.00 37.23 284 GLU A C 1
ATOM 2005 O O . GLU A 1 284 ? 51.412 84.193 16.155 1.00 32.54 284 GLU A O 1
ATOM 2011 N N . ASN A 1 285 ? 53.023 82.885 16.972 1.00 38.65 285 ASN A N 1
ATOM 2012 C CA . ASN A 1 285 ? 52.373 81.700 16.448 1.00 36.36 285 ASN A CA 1
ATOM 2013 C C . ASN A 1 285 ? 51.889 80.797 17.559 1.00 33.46 285 ASN A C 1
ATOM 2014 O O . ASN A 1 285 ? 51.776 79.599 17.383 1.00 33.42 285 ASN A O 1
ATOM 2019 N N . GLU A 1 286 ? 51.621 81.384 18.713 1.00 33.10 286 GLU A N 1
ATOM 2020 C CA . GLU A 1 286 ? 50.820 80.749 19.742 1.00 32.14 286 GLU A CA 1
ATOM 2021 C C . GLU A 1 286 ? 51.439 79.473 20.284 1.00 28.85 286 GLU A C 1
ATOM 2022 O O . GLU A 1 286 ? 50.747 78.630 20.819 1.00 30.30 286 GLU A O 1
ATOM 2028 N N . ILE A 1 287 ? 52.743 79.334 20.123 1.00 23.83 287 ILE A N 1
ATOM 2029 C CA . ILE A 1 287 ? 53.446 78.142 20.566 1.00 21.29 287 ILE A CA 1
ATOM 2030 C C . ILE A 1 287 ? 53.881 78.303 22.005 1.00 22.04 287 ILE A C 1
ATOM 2031 O O . ILE A 1 287 ? 54.615 79.208 22.334 1.00 23.14 287 ILE A O 1
ATOM 2036 N N . MET A 1 288 ? 53.436 77.411 22.868 1.00 23.84 288 MET A N 1
ATOM 2037 C CA . MET A 1 288 ? 53.774 77.479 24.275 1.00 20.58 288 MET A CA 1
ATOM 2038 C C . MET A 1 288 ? 55.149 76.916 24.466 1.00 24.72 288 MET A C 1
ATOM 2039 O O . MET A 1 288 ? 55.520 75.986 23.786 1.00 22.37 288 MET A O 1
ATOM 2044 N N . VAL A 1 289 ? 55.919 77.502 25.368 1.00 30.26 289 VAL A N 1
ATOM 2045 C CA . VAL A 1 289 ? 57.290 77.071 25.589 1.00 27.52 289 VAL A CA 1
ATOM 2046 C C . VAL A 1 289 ? 57.594 77.024 27.079 1.00 25.76 289 VAL A C 1
ATOM 2047 O O . VAL A 1 289 ? 57.093 77.849 27.822 1.00 28.18 289 VAL A O 1
ATOM 2051 N N . ILE A 1 290 ? 58.353 76.022 27.513 1.00 21.84 290 ILE A N 1
ATOM 2052 C CA . ILE A 1 290 ? 58.879 75.960 28.871 1.00 23.02 290 ILE A CA 1
ATOM 2053 C C . ILE A 1 290 ? 60.389 75.854 28.842 1.00 28.49 290 ILE A C 1
ATOM 2054 O O . ILE A 1 290 ? 60.929 75.082 28.068 1.00 30.43 290 ILE A O 1
ATOM 2059 N N . THR A 1 291 ? 61.083 76.628 29.665 1.00 31.82 291 THR A N 1
ATOM 2060 C CA . THR A 1 291 ? 62.536 76.583 29.650 1.00 25.93 291 THR A CA 1
ATOM 2061 C C . THR A 1 291 ? 63.078 75.923 30.894 1.00 25.91 291 THR A C 1
ATOM 2062 O O . THR A 1 291 ? 62.367 75.749 31.854 1.00 26.16 291 THR A O 1
ATOM 2066 N N . ARG A 1 292 ? 64.350 75.563 30.876 1.00 32.81 292 ARG A N 1
ATOM 2067 C CA . ARG A 1 292 ? 65.018 75.073 32.070 1.00 31.92 292 ARG A CA 1
ATOM 2068 C C . ARG A 1 292 ? 64.281 73.928 32.727 1.00 26.45 292 ARG A C 1
ATOM 2069 O O . ARG A 1 292 ? 63.883 74.057 33.861 1.00 29.43 292 ARG A O 1
ATOM 2077 N N . ILE A 1 293 ? 64.062 72.826 32.029 1.00 25.47 293 ILE A N 1
ATOM 2078 C CA . ILE A 1 293 ? 63.432 71.677 32.668 1.00 26.03 293 ILE A CA 1
ATOM 2079 C C . ILE A 1 293 ? 64.463 70.720 33.267 1.00 25.75 293 ILE A C 1
ATOM 2080 O O . ILE A 1 293 ? 65.586 70.631 32.808 1.00 24.98 293 ILE A O 1
ATOM 2085 N N . THR A 1 294 ? 64.058 70.002 34.302 1.00 24.44 294 THR A N 1
ATOM 2086 C CA . THR A 1 294 ? 64.940 69.116 35.033 1.00 26.97 294 THR A CA 1
ATOM 2087 C C . THR A 1 294 ? 65.393 68.002 34.137 1.00 28.00 294 THR A C 1
ATOM 2088 O O . THR A 1 294 ? 64.837 67.804 33.076 1.00 25.70 294 THR A O 1
ATOM 2092 N N . GLN A 1 295 ? 66.428 67.293 34.548 1.00 26.46 295 GLN A N 1
ATOM 2093 C CA . GLN A 1 295 ? 66.838 66.124 33.823 1.00 26.61 295 GLN A CA 1
ATOM 2094 C C . GLN A 1 295 ? 65.773 65.070 33.958 1.00 26.34 295 GLN A C 1
ATOM 2095 O O . GLN A 1 295 ? 65.442 64.431 32.971 1.00 24.82 295 GLN A O 1
ATOM 2101 N N . LYS A 1 296 ? 65.224 64.908 35.164 1.00 26.79 296 LYS A N 1
ATOM 2102 C CA . LYS A 1 296 ? 64.113 63.978 35.376 1.00 25.41 296 LYS A CA 1
ATOM 2103 C C . LYS A 1 296 ? 62.989 64.262 34.421 1.00 28.71 296 LYS A C 1
ATOM 2104 O O . LYS A 1 296 ? 62.542 63.402 33.684 1.00 23.36 296 LYS A O 1
ATOM 2110 N N . GLU A 1 297 ? 62.552 65.505 34.439 1.00 23.87 297 GLU A N 1
ATOM 2111 C CA . GLU A 1 297 ? 61.461 65.946 33.624 1.00 23.23 297 GLU A CA 1
ATOM 2112 C C . GLU A 1 297 ? 61.770 65.674 32.176 1.00 22.92 297 GLU A C 1
ATOM 2113 O O . GLU A 1 297 ? 60.907 65.250 31.437 1.00 26.42 297 GLU A O 1
ATOM 2119 N N . LEU A 1 298 ? 63.005 65.906 31.764 1.00 26.43 298 LEU A N 1
ATOM 2120 C CA . LEU A 1 298 ? 63.390 65.645 30.381 1.00 21.42 298 LEU A CA 1
ATOM 2121 C C . LEU A 1 298 ? 63.214 64.195 30.018 1.00 23.37 298 LEU A C 1
ATOM 2122 O O . LEU A 1 298 ? 62.550 63.879 29.050 1.00 22.02 298 LEU A O 1
ATOM 2127 N N . LYS A 1 299 ? 63.807 63.309 30.803 1.00 27.37 299 LYS A N 1
ATOM 2128 C CA . LYS A 1 299 ? 63.744 61.888 30.497 1.00 24.26 299 LYS A CA 1
ATOM 2129 C C . LYS A 1 299 ? 62.315 61.403 30.475 1.00 19.79 299 LYS A C 1
ATOM 2130 O O . LYS A 1 299 ? 61.903 60.705 29.563 1.00 19.80 299 LYS A O 1
ATOM 2136 N N . ARG A 1 300 ? 61.544 61.825 31.457 1.00 20.79 300 ARG A N 1
ATOM 2137 C CA . ARG A 1 300 ? 60.170 61.390 31.562 1.00 23.64 300 ARG A CA 1
ATOM 2138 C C . ARG A 1 300 ? 59.328 61.857 30.401 1.00 23.39 300 ARG A C 1
ATOM 2139 O O . ARG A 1 300 ? 58.628 61.063 29.809 1.00 20.65 300 ARG A O 1
ATOM 2147 N N . VAL A 1 301 ? 59.395 63.131 30.055 1.00 22.37 301 VAL A N 1
ATOM 2148 C CA . VAL A 1 301 ? 58.591 63.620 28.948 1.00 22.90 301 VAL A CA 1
ATOM 2149 C C . VAL A 1 301 ? 59.061 63.003 27.645 1.00 21.54 301 VAL A C 1
ATOM 2150 O O . VAL A 1 301 ? 58.301 62.837 26.704 1.00 24.13 301 VAL A O 1
ATOM 2154 N N . LEU A 1 302 ? 60.324 62.648 27.581 1.00 21.56 302 LEU A N 1
ATOM 2155 C CA . LEU A 1 302 ? 60.800 62.005 26.390 1.00 19.85 302 LEU A CA 1
ATOM 2156 C C . LEU A 1 302 ? 60.165 60.646 26.238 1.00 21.91 302 LEU A C 1
ATOM 2157 O O . LEU A 1 302 ? 59.646 60.313 25.190 1.00 19.86 302 LEU A O 1
ATOM 2162 N N . GLU A 1 303 ? 60.194 59.860 27.302 1.00 23.91 303 GLU A N 1
ATOM 2163 C CA . GLU A 1 303 ? 59.646 58.520 27.236 1.00 20.67 303 GLU A CA 1
ATOM 2164 C C . GLU A 1 303 ? 58.168 58.569 26.975 1.00 19.63 303 GLU A C 1
ATOM 2165 O O . GLU A 1 303 ? 57.673 57.916 26.087 1.00 19.68 303 GLU A O 1
ATOM 2171 N N . PHE A 1 304 ? 57.477 59.381 27.751 1.00 19.50 304 PHE A N 1
ATOM 2172 C CA . PHE A 1 304 ? 56.034 59.503 27.682 1.00 20.10 304 PHE A CA 1
ATOM 2173 C C . PHE A 1 304 ? 55.518 60.028 26.350 1.00 21.91 304 PHE A C 1
ATOM 2174 O O . PHE A 1 304 ? 54.567 59.497 25.824 1.00 22.82 304 PHE A O 1
ATOM 2182 N N . THR A 1 305 ? 56.125 61.063 25.789 1.00 21.25 305 THR A N 1
ATOM 2183 C CA . THR A 1 305 ? 55.567 61.638 24.572 1.00 21.45 305 THR A CA 1
ATOM 2184 C C . THR A 1 305 ? 56.077 60.935 23.340 1.00 20.28 305 THR A C 1
ATOM 2185 O O . THR A 1 305 ? 55.556 61.118 22.255 1.00 20.10 305 THR A O 1
ATOM 2189 N N . GLY A 1 306 ? 57.116 60.141 23.504 1.00 19.79 306 GLY A N 1
ATOM 2190 C CA . GLY A 1 306 ? 57.680 59.435 22.381 1.00 21.90 306 GLY A CA 1
ATOM 2191 C C . GLY A 1 306 ? 58.460 60.351 21.486 1.00 20.08 306 GLY A C 1
ATOM 2192 O O . GLY A 1 306 ? 58.750 60.030 20.343 1.00 20.24 306 GLY A O 1
ATOM 2193 N N . ALA A 1 307 ? 58.796 61.512 22.014 1.00 20.04 307 ALA A N 1
ATOM 2194 C CA . ALA A 1 307 ? 59.622 62.454 21.298 1.00 23.90 307 ALA A CA 1
ATOM 2195 C C . ALA A 1 307 ? 61.075 62.032 21.380 1.00 25.58 307 ALA A C 1
ATOM 2196 O O . ALA A 1 307 ? 61.461 61.285 22.260 1.00 20.88 307 ALA A O 1
ATOM 2198 N N . ARG A 1 308 ? 61.881 62.507 20.447 1.00 29.72 308 ARG A N 1
ATOM 2199 C CA . ARG A 1 308 ? 63.309 62.272 20.487 1.00 28.36 308 ARG A CA 1
ATOM 2200 C C . ARG A 1 308 ? 63.988 63.577 20.850 1.00 35.57 308 ARG A C 1
ATOM 2201 O O . ARG A 1 308 ? 63.577 64.631 20.387 1.00 36.96 308 ARG A O 1
ATOM 2209 N N . ALA A 1 309 ? 65.018 63.517 21.681 1.00 29.13 309 ALA A N 1
ATOM 2210 C CA . ALA A 1 309 ? 65.679 64.725 22.154 1.00 24.75 309 ALA A CA 1
ATOM 2211 C C . ALA A 1 309 ? 66.525 65.377 21.085 1.00 27.05 309 ALA A C 1
ATOM 2212 O O . ALA A 1 309 ? 67.349 64.725 20.470 1.00 33.20 309 ALA A O 1
ATOM 2214 N N . ALA A 1 310 ? 66.359 66.677 20.897 1.00 23.54 310 ALA A N 1
ATOM 2215 C CA . ALA A 1 310 ? 67.096 67.394 19.863 1.00 27.54 310 ALA A CA 1
ATOM 2216 C C . ALA A 1 310 ? 67.968 68.497 20.419 1.00 27.95 310 ALA A C 1
ATOM 2217 O O . ALA A 1 310 ? 67.762 68.954 21.523 1.00 24.53 310 ALA A O 1
ATOM 2219 N N . LYS A 1 311 ? 68.970 68.898 19.653 1.00 29.90 311 LYS A N 1
ATOM 2220 C CA . LYS A 1 311 ? 69.728 70.096 19.956 1.00 26.67 311 LYS A CA 1
ATOM 2221 C C . LYS A 1 311 ? 69.452 71.086 18.849 1.00 27.15 311 LYS A C 1
ATOM 2222 O O . LYS A 1 311 ? 68.809 70.741 17.870 1.00 26.31 311 LYS A O 1
ATOM 2228 N N . ARG A 1 312 ? 69.913 72.315 19.003 1.00 31.77 312 ARG A N 1
ATOM 2229 C CA . ARG A 1 312 ? 69.628 73.344 18.019 1.00 27.09 312 ARG A CA 1
ATOM 2230 C C . ARG A 1 312 ? 69.986 72.881 16.616 1.00 30.39 312 ARG A C 1
ATOM 2231 O O . ARG A 1 312 ? 69.235 73.094 15.677 1.00 25.51 312 ARG A O 1
ATOM 2239 N N . THR A 1 313 ? 71.103 72.179 16.493 1.00 28.73 313 THR A N 1
ATOM 2240 C CA . THR A 1 313 ? 71.596 71.758 15.196 1.00 28.83 313 THR A CA 1
ATOM 2241 C C . THR A 1 313 ? 70.615 70.856 14.481 1.00 24.77 313 THR A C 1
ATOM 2242 O O . THR A 1 313 ? 70.525 70.866 13.260 1.00 25.84 313 THR A O 1
ATOM 2246 N N . SER A 1 314 ? 69.830 70.126 15.258 1.00 24.87 314 SER A N 1
ATOM 2247 C CA . SER A 1 314 ? 68.833 69.217 14.723 1.00 23.37 314 SER A CA 1
ATOM 2248 C C . SER A 1 314 ? 67.771 69.923 13.921 1.00 24.95 314 SER A C 1
ATOM 2249 O O . SER A 1 314 ? 67.001 69.291 13.252 1.00 24.20 314 SER A O 1
ATOM 2252 N N . LEU A 1 315 ? 67.668 71.230 14.029 1.00 27.52 315 LEU A N 1
ATOM 2253 C CA . LEU A 1 315 ? 66.643 71.909 13.258 1.00 27.32 315 LEU A CA 1
ATOM 2254 C C . LEU A 1 315 ? 67.102 72.134 11.823 1.00 28.90 315 LEU A C 1
ATOM 2255 O O . LEU A 1 315 ? 66.398 72.735 11.022 1.00 24.68 315 LEU A O 1
ATOM 2260 N N . ASN A 1 316 ? 68.276 71.618 11.487 1.00 29.26 316 ASN A N 1
ATOM 2261 C CA . ASN A 1 316 ? 68.796 71.820 10.151 1.00 27.14 316 ASN A CA 1
ATOM 2262 C C . ASN A 1 316 ? 68.444 70.699 9.194 1.00 29.45 316 ASN A C 1
ATOM 2263 O O . ASN A 1 316 ? 68.643 70.812 7.995 1.00 30.49 316 ASN A O 1
ATOM 2268 N N . LYS A 1 317 ? 67.906 69.619 9.731 1.00 26.75 317 LYS A N 1
ATOM 2269 C CA . LYS A 1 317 ? 67.435 68.507 8.925 1.00 30.59 317 LYS A CA 1
ATOM 2270 C C . LYS A 1 317 ? 66.366 68.989 7.982 1.00 29.15 317 LYS A C 1
ATOM 2271 O O . LYS A 1 317 ? 65.863 70.086 8.141 1.00 29.00 317 LYS A O 1
ATOM 2277 N N . PRO A 1 318 ? 66.048 68.193 6.962 1.00 30.27 318 PRO A N 1
ATOM 2278 C CA . PRO A 1 318 ? 64.887 68.531 6.159 1.00 28.27 318 PRO A CA 1
ATOM 2279 C C . PRO A 1 318 ? 63.682 68.534 7.035 1.00 28.55 318 PRO A C 1
ATOM 2280 O O . PRO A 1 318 ? 63.715 67.956 8.111 1.00 33.45 318 PRO A O 1
ATOM 2284 N N . VAL A 1 319 ? 62.647 69.238 6.625 1.00 26.50 319 VAL A N 1
ATOM 2285 C CA . VAL A 1 319 ? 61.437 69.302 7.414 1.00 31.92 319 VAL A CA 1
ATOM 2286 C C . VAL A 1 319 ? 60.884 67.893 7.652 1.00 30.16 319 VAL A C 1
ATOM 2287 O O . VAL A 1 319 ? 60.355 67.594 8.709 1.00 25.57 319 VAL A O 1
ATOM 2291 N N . GLU A 1 320 ? 61.040 67.026 6.659 1.00 34.48 320 GLU A N 1
ATOM 2292 C CA . GLU A 1 320 ? 60.438 65.708 6.724 1.00 33.73 320 GLU A CA 1
ATOM 2293 C C . GLU A 1 320 ? 61.124 64.887 7.777 1.00 33.73 320 GLU A C 1
ATOM 2294 O O . GLU A 1 320 ? 60.502 64.071 8.440 1.00 33.23 320 GLU A O 1
ATOM 2296 N N . GLU A 1 321 ? 62.401 65.159 7.973 1.00 34.91 321 GLU A N 1
ATOM 2297 C CA . GLU A 1 321 ? 63.193 64.406 8.923 1.00 37.99 321 GLU A CA 1
ATOM 2298 C C . GLU A 1 321 ? 62.948 64.906 10.332 1.00 35.41 321 GLU A C 1
ATOM 2299 O O . GLU A 1 321 ? 63.074 64.167 11.297 1.00 36.94 321 GLU A O 1
ATOM 2305 N N . LEU A 1 322 ? 62.565 66.164 10.445 1.00 33.01 322 LEU A N 1
ATOM 2306 C CA . LEU A 1 322 ? 62.384 66.754 11.752 1.00 28.09 322 LEU A CA 1
ATOM 2307 C C . LEU A 1 322 ? 61.103 66.205 12.332 1.00 31.78 322 LEU A C 1
ATOM 2308 O O . LEU A 1 322 ? 61.030 65.908 13.511 1.00 30.29 322 LEU A O 1
ATOM 2313 N N . GLN A 1 323 ? 60.099 66.037 11.479 1.00 36.39 323 GLN A N 1
ATOM 2314 C CA . GLN A 1 323 ? 58.801 65.500 11.882 1.00 32.60 323 GLN A CA 1
ATOM 2315 C C . GLN A 1 323 ? 58.912 64.188 12.630 1.00 35.73 323 GLN A C 1
ATOM 2316 O O . GLN A 1 323 ? 57.959 63.752 13.253 1.00 36.56 323 GLN A O 1
ATOM 2318 N N . LYS A 1 324 ? 60.078 63.560 12.567 1.00 35.58 324 LYS A N 1
ATOM 2319 C CA . LYS A 1 324 ? 60.244 62.245 13.137 1.00 28.79 324 LYS A CA 1
ATOM 2320 C C . LYS A 1 324 ? 60.660 62.305 14.572 1.00 27.41 324 LYS A C 1
ATOM 2321 O O . LYS A 1 324 ? 60.488 61.341 15.293 1.00 31.10 324 LYS A O 1
ATOM 2327 N N . MET A 1 325 ? 61.230 63.418 15.003 1.00 27.35 325 MET A N 1
ATOM 2328 C CA . MET A 1 325 ? 61.658 63.480 16.391 1.00 27.99 325 MET A CA 1
ATOM 2329 C C . MET A 1 325 ? 60.654 64.220 17.268 1.00 35.60 325 MET A C 1
ATOM 2330 O O . MET A 1 325 ? 60.868 64.390 18.465 1.00 29.69 325 MET A O 1
ATOM 2335 N N . LEU A 1 326 ? 59.550 64.650 16.677 1.00 34.41 326 LEU A N 1
ATOM 2336 C CA . LEU A 1 326 ? 58.509 65.285 17.457 1.00 28.94 326 LEU A CA 1
ATOM 2337 C C . LEU A 1 326 ? 57.865 64.227 18.322 1.00 28.11 326 LEU A C 1
ATOM 2338 O O . LEU A 1 326 ? 58.029 63.046 18.074 1.00 35.11 326 LEU A O 1
ATOM 2343 N N . GLY A 1 327 ? 57.119 64.646 19.331 1.00 26.31 327 GLY A N 1
ATOM 2344 C CA . GLY A 1 327 ? 56.374 63.723 20.161 1.00 23.38 327 GLY A CA 1
ATOM 2345 C C . GLY A 1 327 ? 54.940 64.168 20.157 1.00 23.51 327 GLY A C 1
ATOM 2346 O O . GLY A 1 327 ? 54.652 65.217 19.631 1.00 24.10 327 GLY A O 1
ATOM 2347 N N . TYR A 1 328 ? 54.041 63.408 20.760 1.00 22.74 328 TYR A N 1
ATOM 2348 C CA . TYR A 1 328 ? 52.644 63.780 20.707 1.00 20.31 328 TYR A CA 1
ATOM 2349 C C . TYR A 1 328 ? 52.020 63.531 22.035 1.00 19.59 328 TYR A C 1
ATOM 2350 O O . TYR A 1 328 ? 52.303 62.543 22.661 1.00 22.55 328 TYR A O 1
ATOM 2359 N N . ALA A 1 329 ? 51.182 64.448 22.478 1.00 22.30 329 ALA A N 1
ATOM 2360 C CA . ALA A 1 329 ? 50.407 64.240 23.684 1.00 22.31 329 ALA A CA 1
ATOM 2361 C C . ALA A 1 329 ? 48.971 64.600 23.431 1.00 26.84 329 ALA A C 1
ATOM 2362 O O . ALA A 1 329 ? 48.690 65.572 22.739 1.00 26.52 329 ALA A O 1
ATOM 2364 N N . ARG A 1 330 ? 48.065 63.826 24.019 1.00 31.85 330 ARG A N 1
ATOM 2365 C CA . ARG A 1 330 ? 46.644 63.990 23.765 1.00 39.97 330 ARG A CA 1
ATOM 2366 C C . ARG A 1 330 ? 46.220 65.360 24.258 1.00 36.36 330 ARG A C 1
ATOM 2367 O O . ARG A 1 330 ? 45.695 66.165 23.500 1.00 28.16 330 ARG A O 1
ATOM 2375 N N . THR A 1 331 ? 46.471 65.632 25.533 1.00 32.29 331 THR A N 1
ATOM 2376 C CA . THR A 1 331 ? 46.191 66.954 26.069 1.00 28.14 331 THR A CA 1
ATOM 2377 C C . THR A 1 331 ? 47.331 67.440 26.927 1.00 36.62 331 THR A C 1
ATOM 2378 O O . THR A 1 331 ? 48.161 66.662 27.376 1.00 33.60 331 THR A O 1
ATOM 2382 N N . CYS A 1 332 ? 47.337 68.742 27.169 1.00 40.55 332 CYS A N 1
ATOM 2383 C CA . CYS A 1 332 ? 48.381 69.404 27.925 1.00 29.42 332 CYS A CA 1
ATOM 2384 C C . CYS A 1 332 ? 47.813 70.631 28.610 1.00 26.09 332 CYS A C 1
ATOM 2385 O O . CYS A 1 332 ? 47.215 71.447 27.956 1.00 24.58 332 CYS A O 1
ATOM 2388 N N . PHE A 1 333 ? 47.975 70.749 29.923 1.00 28.96 333 PHE A N 1
ATOM 2389 C CA . PHE A 1 333 ? 47.256 71.757 30.692 1.00 29.70 333 PHE A CA 1
ATOM 2390 C C . PHE A 1 333 ? 48.152 72.545 31.639 1.00 31.62 333 PHE A C 1
ATOM 2391 O O . PHE A 1 333 ? 48.781 71.969 32.500 1.00 32.66 333 PHE A O 1
ATOM 2399 N N . TYR A 1 334 ? 48.190 73.866 31.506 1.00 31.62 334 TYR A N 1
ATOM 2400 C CA . TYR A 1 334 ? 48.942 74.685 32.453 1.00 29.40 334 TYR A CA 1
ATOM 2401 C C . TYR A 1 334 ? 48.024 75.252 33.511 1.00 34.34 334 TYR A C 1
ATOM 2402 O O . TYR A 1 334 ? 47.119 76.029 33.194 1.00 35.19 334 TYR A O 1
ATOM 2411 N N . ASP A 1 335 ? 48.303 74.894 34.764 1.00 33.66 335 ASP A N 1
ATOM 2412 C CA . ASP A 1 335 ? 47.483 75.274 35.909 1.00 32.24 335 ASP A CA 1
ATOM 2413 C C . ASP A 1 335 ? 47.999 76.563 36.520 1.00 30.15 335 ASP A C 1
ATOM 2414 O O . ASP A 1 335 ? 49.050 76.584 37.128 1.00 34.51 335 ASP A O 1
ATOM 2419 N N . SER A 1 336 ? 47.239 77.635 36.387 1.00 33.18 336 SER A N 1
ATOM 2420 C CA . SER A 1 336 ? 47.697 78.929 36.850 1.00 32.02 336 SER A CA 1
ATOM 2421 C C . SER A 1 336 ? 47.757 79.003 38.356 1.00 34.64 336 SER A C 1
ATOM 2422 O O . SER A 1 336 ? 48.406 79.882 38.898 1.00 37.12 336 SER A O 1
ATOM 2425 N N . ARG A 1 337 ? 47.071 78.091 39.033 1.00 35.71 337 ARG A N 1
ATOM 2426 C CA . ARG A 1 337 ? 46.978 78.144 40.483 1.00 31.43 337 ARG A CA 1
ATOM 2427 C C . ARG A 1 337 ? 48.110 77.405 41.158 1.00 29.45 337 ARG A C 1
ATOM 2428 O O . ARG A 1 337 ? 48.639 77.862 42.156 1.00 34.27 337 ARG A O 1
ATOM 2436 N N . LEU A 1 338 ? 48.506 76.275 40.592 1.00 28.18 338 LEU A N 1
ATOM 2437 C CA . LEU A 1 338 ? 49.524 75.434 41.204 1.00 26.58 338 LEU A CA 1
ATOM 2438 C C . LEU A 1 338 ? 50.835 75.708 40.512 1.00 29.05 338 LEU A C 1
ATOM 2439 O O . LEU A 1 338 ? 51.881 75.223 40.906 1.00 26.96 338 LEU A O 1
ATOM 2444 N N . ASP A 1 339 ? 50.742 76.492 39.453 1.00 32.46 339 ASP A N 1
ATOM 2445 C CA . ASP A 1 339 ? 51.878 76.865 38.634 1.00 30.72 339 ASP A CA 1
ATOM 2446 C C . ASP A 1 339 ? 52.711 75.682 38.200 1.00 29.90 339 ASP A C 1
ATOM 2447 O O . ASP A 1 339 ? 53.917 75.682 38.379 1.00 29.87 339 ASP A O 1
ATOM 2452 N N . PHE A 1 340 ? 52.074 74.676 37.618 1.00 30.60 340 PHE A N 1
ATOM 2453 C CA . PHE A 1 340 ? 52.826 73.706 36.848 1.00 29.39 340 PHE A CA 1
ATOM 2454 C C . PHE A 1 340 ? 52.037 73.318 35.625 1.00 30.49 340 PHE A C 1
ATOM 2455 O O . PHE A 1 340 ? 50.946 73.830 35.400 1.00 33.39 340 PHE A O 1
ATOM 2463 N N . THR A 1 341 ? 52.606 72.406 34.852 1.00 24.59 341 THR A N 1
ATOM 2464 C CA . THR A 1 341 ? 52.044 71.951 33.602 1.00 21.69 341 THR A CA 1
ATOM 2465 C C . THR A 1 341 ? 51.844 70.454 33.594 1.00 23.68 341 THR A C 1
ATOM 2466 O O . THR A 1 341 ? 52.642 69.727 34.135 1.00 26.63 341 THR A O 1
ATOM 2470 N N . ILE A 1 342 ? 50.767 69.990 32.991 1.00 21.55 342 ILE A N 1
ATOM 2471 C CA . ILE A 1 342 ? 50.453 68.579 32.985 1.00 21.89 342 ILE A CA 1
ATOM 2472 C C . ILE A 1 342 ? 50.326 68.018 31.586 1.00 26.37 342 ILE A C 1
ATOM 2473 O O . ILE A 1 342 ? 49.495 68.456 30.819 1.00 29.29 342 ILE A O 1
ATOM 2478 N N . ILE A 1 343 ? 51.159 67.049 31.250 1.00 27.41 343 ILE A N 1
ATOM 2479 C CA . ILE A 1 343 ? 51.084 66.406 29.956 1.00 22.57 343 ILE A CA 1
ATOM 2480 C C . ILE A 1 343 ? 50.391 65.073 30.092 1.00 23.46 343 ILE A C 1
ATOM 2481 O O . ILE A 1 343 ? 50.842 64.245 30.862 1.00 26.77 343 ILE A O 1
ATOM 2486 N N . GLU A 1 344 ? 49.308 64.858 29.357 1.00 24.54 344 GLU A N 1
ATOM 2487 C CA . GLU A 1 344 ? 48.588 63.593 29.430 1.00 24.12 344 GLU A CA 1
ATOM 2488 C C . GLU A 1 344 ? 48.324 62.986 28.083 1.00 20.96 344 GLU A C 1
ATOM 2489 O O . GLU A 1 344 ? 48.158 63.692 27.096 1.00 24.16 344 GLU A O 1
ATOM 2495 N N . GLY A 1 345 ? 48.230 61.667 28.060 1.00 19.02 345 GLY A N 1
ATOM 2496 C CA . GLY A 1 345 ? 47.896 60.964 26.844 1.00 21.29 345 GLY A CA 1
ATOM 2497 C C . GLY A 1 345 ? 49.031 60.930 25.857 1.00 21.80 345 GLY A C 1
ATOM 2498 O O . GLY A 1 345 ? 48.875 61.305 24.709 1.00 19.98 345 GLY A O 1
ATOM 2499 N N . GLY A 1 346 ? 50.185 60.474 26.310 1.00 21.60 346 GLY A N 1
ATOM 2500 C CA . GLY A 1 346 ? 51.359 60.475 25.473 1.00 20.09 346 GLY A CA 1
ATOM 2501 C C . GLY A 1 346 ? 51.386 59.316 24.522 1.00 19.37 346 GLY A C 1
ATOM 2502 O O . GLY A 1 346 ? 50.881 58.260 24.826 1.00 20.37 346 GLY A O 1
ATOM 2503 N N . ALA A 1 347 ? 51.978 59.530 23.361 1.00 19.50 347 ALA A N 1
ATOM 2504 C CA . ALA A 1 347 ? 52.028 58.532 22.321 1.00 19.62 347 ALA A CA 1
ATOM 2505 C C . ALA A 1 347 ? 53.149 57.566 22.552 1.00 19.68 347 ALA A C 1
ATOM 2506 O O . ALA A 1 347 ? 53.434 56.750 21.703 1.00 20.34 347 ALA A O 1
ATOM 2508 N N . GLY A 1 348 ? 53.803 57.675 23.692 1.00 19.61 348 GLY A N 1
ATOM 2509 C CA . GLY A 1 348 ? 54.900 56.795 23.998 1.00 19.68 348 GLY A CA 1
ATOM 2510 C C . GLY A 1 348 ? 54.450 55.843 25.060 1.00 24.77 348 GLY A C 1
ATOM 2511 O O . GLY A 1 348 ? 53.269 55.575 25.170 1.00 27.23 348 GLY A O 1
ATOM 2512 N N . LYS A 1 349 ? 55.383 55.366 25.869 1.00 20.11 349 LYS A N 1
ATOM 2513 C CA . LYS A 1 349 ? 55.039 54.500 26.971 1.00 19.52 349 LYS A CA 1
ATOM 2514 C C . LYS A 1 349 ? 54.101 55.243 27.870 1.00 24.77 349 LYS A C 1
ATOM 2515 O O . LYS A 1 349 ? 54.042 56.449 27.841 1.00 27.82 349 LYS A O 1
ATOM 2521 N N . ALA A 1 350 ? 53.359 54.533 28.684 1.00 19.28 350 ALA A N 1
ATOM 2522 C CA . ALA A 1 350 ? 52.476 55.209 29.581 1.00 21.12 350 ALA A CA 1
ATOM 2523 C C . ALA A 1 350 ? 53.153 55.248 30.909 1.00 23.07 350 ALA A C 1
ATOM 2524 O O . ALA A 1 350 ? 53.999 54.421 31.196 1.00 19.16 350 ALA A O 1
ATOM 2526 N N . THR A 1 351 ? 52.798 56.241 31.704 1.00 26.54 351 THR A N 1
ATOM 2527 C CA . THR A 1 351 ? 53.398 56.425 33.004 1.00 27.06 351 THR A CA 1
ATOM 2528 C C . THR A 1 351 ? 52.442 57.233 33.842 1.00 27.20 351 THR A C 1
ATOM 2529 O O . THR A 1 351 ? 51.341 57.531 33.408 1.00 29.71 351 THR A O 1
ATOM 2533 N N . ALA A 1 352 ? 52.846 57.554 35.058 1.00 28.55 352 ALA A N 1
ATOM 2534 C CA . ALA A 1 352 ? 51.971 58.264 35.965 1.00 26.33 352 ALA A CA 1
ATOM 2535 C C . ALA A 1 352 ? 52.758 59.191 36.850 1.00 30.89 352 ALA A C 1
ATOM 2536 O O . ALA A 1 352 ? 53.971 59.083 36.961 1.00 31.40 352 ALA A O 1
ATOM 2538 N N . THR A 1 353 ? 52.046 60.112 37.472 1.00 25.84 353 THR A N 1
ATOM 2539 C CA . THR A 1 353 ? 52.618 61.011 38.434 1.00 21.34 353 THR A CA 1
ATOM 2540 C C . THR A 1 353 ? 51.756 60.908 39.657 1.00 22.66 353 THR A C 1
ATOM 2541 O O . THR A 1 353 ? 50.566 61.137 39.587 1.00 26.46 353 THR A O 1
ATOM 2545 N N . VAL A 1 354 ? 52.333 60.495 40.767 1.00 22.68 354 VAL A N 1
ATOM 2546 C CA . VAL A 1 354 ? 51.579 60.414 41.996 1.00 23.32 354 VAL A CA 1
ATOM 2547 C C . VAL A 1 354 ? 51.643 61.751 42.707 1.00 23.77 354 VAL A C 1
ATOM 2548 O O . VAL A 1 354 ? 52.618 62.036 43.380 1.00 24.39 354 VAL A O 1
ATOM 2552 N N . LEU A 1 355 ? 50.613 62.574 42.557 1.00 21.34 355 LEU A N 1
ATOM 2553 C CA . LEU A 1 355 ? 50.645 63.920 43.103 1.00 18.94 355 LEU A CA 1
ATOM 2554 C C . LEU A 1 355 ? 50.234 63.919 44.558 1.00 22.01 355 LEU A C 1
ATOM 2555 O O . LEU A 1 355 ? 49.176 63.428 44.907 1.00 20.36 355 LEU A O 1
ATOM 2560 N N . ILE A 1 356 ? 51.099 64.465 45.396 1.00 21.73 356 ILE A N 1
ATOM 2561 C CA . ILE A 1 356 ? 50.901 64.516 46.827 1.00 20.11 356 ILE A CA 1
ATOM 2562 C C . ILE A 1 356 ? 50.697 65.930 47.272 1.00 20.77 356 ILE A C 1
ATOM 2563 O O . ILE A 1 356 ? 51.586 66.731 47.136 1.00 24.99 356 ILE A O 1
ATOM 2568 N N . GLY A 1 357 ? 49.547 66.243 47.837 1.00 25.80 357 GLY A N 1
ATOM 2569 C CA . GLY A 1 357 ? 49.236 67.619 48.145 1.00 22.02 357 GLY A CA 1
ATOM 2570 C C . GLY A 1 357 ? 49.002 67.863 49.613 1.00 24.65 357 GLY A C 1
ATOM 2571 O O . GLY A 1 357 ? 48.589 66.975 50.338 1.00 23.41 357 GLY A O 1
ATOM 2572 N N . ALA A 1 358 ? 49.288 69.081 50.043 1.00 20.60 358 ALA A N 1
ATOM 2573 C CA . ALA A 1 358 ? 49.046 69.508 51.406 1.00 23.49 358 ALA A CA 1
ATOM 2574 C C . ALA A 1 358 ? 49.062 71.018 51.461 1.00 24.40 358 ALA A C 1
ATOM 2575 O O . ALA A 1 358 ? 49.321 71.673 50.470 1.00 29.21 358 ALA A O 1
ATOM 2577 N N . ALA A 1 359 ? 48.751 71.569 52.617 1.00 19.96 359 ALA A N 1
ATOM 2578 C CA . ALA A 1 359 ? 48.648 73.005 52.778 1.00 24.58 359 ALA A CA 1
ATOM 2579 C C . ALA A 1 359 ? 49.987 73.701 52.971 1.00 29.43 359 ALA A C 1
ATOM 2580 O O . ALA A 1 359 ? 50.244 74.746 52.397 1.00 29.05 359 ALA A O 1
ATOM 2582 N N . THR A 1 360 ? 50.831 73.117 53.806 1.00 27.74 360 THR A N 1
ATOM 2583 C CA . THR A 1 360 ? 52.060 73.746 54.232 1.00 25.01 360 THR A CA 1
ATOM 2584 C C . THR A 1 360 ? 53.284 72.972 53.791 1.00 30.08 360 THR A C 1
ATOM 2585 O O . THR A 1 360 ? 53.186 71.803 53.460 1.00 30.10 360 THR A O 1
ATOM 2589 N N . ASP A 1 361 ? 54.438 73.628 53.794 1.00 28.25 361 ASP A N 1
ATOM 2590 C CA . ASP A 1 361 ? 55.676 73.009 53.357 1.00 28.17 361 ASP A CA 1
ATOM 2591 C C . ASP A 1 361 ? 56.023 71.805 54.208 1.00 34.46 361 ASP A C 1
ATOM 2592 O O . ASP A 1 361 ? 56.328 70.739 53.689 1.00 43.45 361 ASP A O 1
ATOM 2597 N N . GLU A 1 362 ? 55.957 71.977 55.520 1.00 34.18 362 GLU A N 1
ATOM 2598 C CA . GLU A 1 362 ? 56.323 70.932 56.464 1.00 29.91 362 GLU A CA 1
ATOM 2599 C C . GLU A 1 362 ? 55.537 69.654 56.233 1.00 36.94 362 GLU A C 1
ATOM 2600 O O . GLU A 1 362 ? 56.098 68.559 56.066 1.00 45.45 362 GLU A O 1
ATOM 2606 N N . VAL A 1 363 ? 54.222 69.807 56.210 1.00 33.41 363 VAL A N 1
ATOM 2607 C CA . VAL A 1 363 ? 53.322 68.685 56.032 1.00 30.43 363 VAL A CA 1
ATOM 2608 C C . VAL A 1 363 ? 53.441 68.019 54.671 1.00 28.57 363 VAL A C 1
ATOM 2609 O O . VAL A 1 363 ? 53.528 66.816 54.604 1.00 28.70 363 VAL A O 1
ATOM 2613 N N . VAL A 1 364 ? 53.477 68.769 53.584 1.00 22.62 364 VAL A N 1
ATOM 2614 C CA . VAL A 1 364 ? 53.580 68.105 52.305 1.00 20.01 364 VAL A CA 1
ATOM 2615 C C . VAL A 1 364 ? 54.918 67.397 52.220 1.00 27.75 364 VAL A C 1
ATOM 2616 O O . VAL A 1 364 ? 55.038 66.399 51.531 1.00 27.03 364 VAL A O 1
ATOM 2620 N N . ASP A 1 365 ? 55.923 67.886 52.941 1.00 32.64 365 ASP A N 1
ATOM 2621 C CA . ASP A 1 365 ? 57.213 67.193 52.982 1.00 33.45 365 ASP A CA 1
ATOM 2622 C C . ASP A 1 365 ? 57.060 65.834 53.647 1.00 29.18 365 ASP A C 1
ATOM 2623 O O . ASP A 1 365 ? 57.528 64.817 53.129 1.00 25.21 365 ASP A O 1
ATOM 2628 N N . GLU A 1 366 ? 56.404 65.819 54.802 1.00 32.11 366 GLU A N 1
ATOM 2629 C CA . GLU A 1 366 ? 56.220 64.562 55.519 1.00 32.78 366 GLU A CA 1
ATOM 2630 C C . GLU A 1 366 ? 55.305 63.585 54.798 1.00 26.08 366 GLU A C 1
ATOM 2631 O O . GLU A 1 366 ? 55.547 62.389 54.795 1.00 28.40 366 GLU A O 1
ATOM 2637 N N . GLN A 1 367 ? 54.269 64.100 54.160 1.00 19.73 367 GLN A N 1
ATOM 2638 C CA . GLN A 1 367 ? 53.335 63.276 53.429 1.00 19.57 367 GLN A CA 1
ATOM 2639 C C . GLN A 1 367 ? 54.020 62.706 52.224 1.00 22.19 367 GLN A C 1
ATOM 2640 O O . GLN A 1 367 ? 53.683 61.628 51.771 1.00 19.46 367 GLN A O 1
ATOM 2646 N N . GLU A 1 368 ? 54.970 63.456 51.683 1.00 28.10 368 GLU A N 1
ATOM 2647 C CA . GLU A 1 368 ? 55.774 62.972 50.570 1.00 22.78 368 GLU A CA 1
ATOM 2648 C C . GLU A 1 368 ? 56.670 61.838 51.026 1.00 24.05 368 GLU A C 1
ATOM 2649 O O . GLU A 1 368 ? 56.799 60.842 50.336 1.00 24.73 368 GLU A O 1
ATOM 2655 N N . ARG A 1 369 ? 57.292 61.989 52.193 1.00 27.33 369 ARG A N 1
ATOM 2656 C CA . ARG A 1 369 ? 58.109 60.913 52.751 1.00 23.35 369 ARG A CA 1
ATOM 2657 C C . ARG A 1 369 ? 57.313 59.644 52.947 1.00 29.93 369 ARG A C 1
ATOM 2658 O O . ARG A 1 369 ? 57.761 58.562 52.577 1.00 33.95 369 ARG A O 1
ATOM 2666 N N . ILE A 1 370 ? 56.124 59.780 53.514 1.00 25.79 370 ILE A N 1
ATOM 2667 C CA . ILE A 1 370 ? 55.228 58.644 53.650 1.00 24.86 370 ILE A CA 1
ATOM 2668 C C . ILE A 1 370 ? 54.873 58.035 52.309 1.00 26.31 370 ILE A C 1
ATOM 2669 O O . ILE A 1 370 ? 54.922 56.826 52.140 1.00 27.12 370 ILE A O 1
ATOM 2674 N N . ALA A 1 371 ? 54.559 58.873 51.338 1.00 24.89 371 ALA A N 1
ATOM 2675 C CA . ALA A 1 371 ? 54.213 58.376 50.022 1.00 23.85 371 ALA A CA 1
ATOM 2676 C C . ALA A 1 371 ? 55.337 57.550 49.451 1.00 23.54 371 ALA A C 1
ATOM 2677 O O . ALA A 1 371 ? 55.105 56.453 48.987 1.00 19.18 371 ALA A O 1
ATOM 2679 N N . LYS A 1 372 ? 56.555 58.078 49.472 1.00 29.43 372 LYS A N 1
ATOM 2680 C CA . LYS A 1 372 ? 57.683 57.352 48.907 1.00 26.56 372 LYS A CA 1
ATOM 2681 C C . LYS A 1 372 ? 57.965 56.058 49.642 1.00 25.07 372 LYS A C 1
ATOM 2682 O O . LYS A 1 372 ? 58.245 55.046 49.025 1.00 22.75 372 LYS A O 1
ATOM 2688 N N . ASP A 1 373 ? 57.856 56.077 50.958 1.00 22.89 373 ASP A N 1
ATOM 2689 C CA . ASP A 1 373 ? 57.963 54.846 51.715 1.00 25.65 373 ASP A CA 1
ATOM 2690 C C . ASP A 1 373 ? 56.949 53.809 51.220 1.00 24.55 373 ASP A C 1
ATOM 2691 O O . ASP A 1 373 ? 57.286 52.649 51.006 1.00 25.13 373 ASP A O 1
ATOM 2696 N N . ALA A 1 374 ? 55.704 54.227 51.029 1.00 27.32 374 ALA A N 1
ATOM 2697 C CA . ALA A 1 374 ? 54.664 53.310 50.565 1.00 23.24 374 ALA A CA 1
ATOM 2698 C C . ALA A 1 374 ? 54.944 52.790 49.165 1.00 29.38 374 ALA A C 1
ATOM 2699 O O . ALA A 1 374 ? 54.731 51.628 48.891 1.00 33.89 374 ALA A O 1
ATOM 2701 N N . ALA A 1 375 ? 55.409 53.650 48.275 1.00 21.63 375 ALA A N 1
ATOM 2702 C CA . ALA A 1 375 ? 55.746 53.226 46.931 1.00 19.16 375 ALA A CA 1
ATOM 2703 C C . ALA A 1 375 ? 56.854 52.196 46.968 1.00 24.06 375 ALA A C 1
ATOM 2704 O O . ALA A 1 375 ? 56.786 51.163 46.321 1.00 29.28 375 ALA A O 1
ATOM 2706 N N . GLY A 1 376 ? 57.897 52.493 47.717 1.00 20.55 376 GLY A N 1
ATOM 2707 C CA . GLY A 1 376 ? 58.999 51.571 47.847 1.00 26.60 376 GLY A CA 1
ATOM 2708 C C . GLY A 1 376 ? 58.599 50.217 48.382 1.00 26.96 376 GLY A C 1
ATOM 2709 O O . GLY A 1 376 ? 59.084 49.208 47.897 1.00 20.95 376 GLY A O 1
ATOM 2710 N N . SER A 1 377 ? 57.738 50.184 49.391 1.00 28.97 377 SER A N 1
ATOM 2711 C CA . SER A 1 377 ? 57.283 48.907 49.930 1.00 26.02 377 SER A CA 1
ATOM 2712 C C . SER A 1 377 ? 56.346 48.201 48.977 1.00 32.77 377 SER A C 1
ATOM 2713 O O . SER A 1 377 ? 56.222 46.984 49.013 1.00 32.12 377 SER A O 1
ATOM 2716 N N . PHE A 1 378 ? 55.642 48.963 48.155 1.00 28.47 378 PHE A N 1
ATOM 2717 C CA . PHE A 1 378 ? 54.840 48.337 47.138 1.00 23.32 378 PHE A CA 1
ATOM 2718 C C . PHE A 1 378 ? 55.749 47.587 46.220 1.00 22.93 378 PHE A C 1
ATOM 2719 O O . PHE A 1 378 ? 55.663 46.379 46.124 1.00 26.19 378 PHE A O 1
ATOM 2727 N N . ALA A 1 379 ? 56.662 48.305 45.586 1.00 20.78 379 ALA A N 1
ATOM 2728 C CA . ALA A 1 379 ? 57.567 47.696 44.630 1.00 22.54 379 ALA A CA 1
ATOM 2729 C C . ALA A 1 379 ? 58.318 46.540 45.235 1.00 25.82 379 ALA A C 1
ATOM 2730 O O . ALA A 1 379 ? 58.413 45.488 44.639 1.00 29.82 379 ALA A O 1
ATOM 2732 N N . ALA A 1 380 ? 58.812 46.720 46.446 1.00 27.79 380 ALA A N 1
ATOM 2733 C CA . ALA A 1 380 ? 59.564 45.674 47.118 1.00 28.08 380 ALA A CA 1
ATOM 2734 C C . ALA A 1 380 ? 58.690 44.463 47.389 1.00 26.99 380 ALA A C 1
ATOM 2735 O O . ALA A 1 380 ? 59.158 43.348 47.335 1.00 28.69 380 ALA A O 1
ATOM 2737 N N . ALA A 1 381 ? 57.423 44.679 47.699 1.00 24.82 381 ALA A N 1
ATOM 2738 C CA . ALA A 1 381 ? 56.525 43.560 47.884 1.00 28.97 381 ALA A CA 1
ATOM 2739 C C . ALA A 1 381 ? 56.390 42.808 46.569 1.00 29.08 381 ALA A C 1
ATOM 2740 O O . ALA A 1 381 ? 56.567 41.603 46.526 1.00 28.77 381 ALA A O 1
ATOM 2742 N N . TYR A 1 382 ? 56.119 43.536 45.492 1.00 28.82 382 TYR A N 1
ATOM 2743 C CA . TYR A 1 382 ? 55.991 42.948 44.163 1.00 25.79 382 TYR A CA 1
ATOM 2744 C C . TYR A 1 382 ? 57.234 42.174 43.765 1.00 34.36 382 TYR A C 1
ATOM 2745 O O . TYR A 1 382 ? 57.158 41.225 43.003 1.00 36.98 382 TYR A O 1
ATOM 2754 N N . ARG A 1 383 ? 58.385 42.591 44.264 1.00 27.39 383 ARG A N 1
ATOM 2755 C CA . ARG A 1 383 ? 59.637 41.970 43.870 1.00 24.21 383 ARG A CA 1
ATOM 2756 C C . ARG A 1 383 ? 60.040 40.791 44.740 1.00 29.48 383 ARG A C 1
ATOM 2757 O O . ARG A 1 383 ? 60.686 39.865 44.273 1.00 32.01 383 ARG A O 1
ATOM 2765 N N . SER A 1 384 ? 59.693 40.836 46.016 1.00 34.14 384 SER A N 1
ATOM 2766 C CA . SER A 1 384 ? 60.236 39.870 46.955 1.00 28.56 384 SER A CA 1
ATOM 2767 C C . SER A 1 384 ? 59.220 39.139 47.826 1.00 28.38 384 SER A C 1
ATOM 2768 O O . SER A 1 384 ? 59.603 38.312 48.647 1.00 27.76 384 SER A O 1
ATOM 2771 N N . GLY A 1 385 ? 57.938 39.441 47.668 1.00 30.84 385 GLY A N 1
ATOM 2772 C CA . GLY A 1 385 ? 56.920 38.768 48.453 1.00 29.14 385 GLY A CA 1
ATOM 2773 C C . GLY A 1 385 ? 56.636 39.465 49.763 1.00 31.84 385 GLY A C 1
ATOM 2774 O O . GLY A 1 385 ? 57.155 40.540 50.012 1.00 32.33 385 GLY A O 1
ATOM 2775 N N . VAL A 1 386 ? 55.792 38.868 50.594 1.00 27.16 386 VAL A N 1
ATOM 2776 C CA . VAL A 1 386 ? 55.448 39.468 51.874 1.00 26.73 386 VAL A CA 1
ATOM 2777 C C . VAL A 1 386 ? 55.644 38.527 53.050 1.00 27.96 386 VAL A C 1
ATOM 2778 O O . VAL A 1 386 ? 55.901 37.352 52.872 1.00 37.09 386 VAL A O 1
ATOM 2782 N N . LEU A 1 387 ? 55.516 39.065 54.255 1.00 24.13 387 LEU A N 1
ATOM 2783 C CA . LEU A 1 387 ? 55.649 38.309 55.489 1.00 24.88 387 LEU A CA 1
ATOM 2784 C C . LEU A 1 387 ? 54.759 38.928 56.554 1.00 27.09 387 LEU A C 1
ATOM 2785 O O . LEU A 1 387 ? 54.285 40.040 56.391 1.00 28.94 387 LEU A O 1
ATOM 2790 N N . PRO A 1 388 ? 54.508 38.209 57.647 1.00 26.09 388 PRO A N 1
ATOM 2791 C CA . PRO A 1 388 ? 53.633 38.803 58.656 1.00 32.01 388 PRO A CA 1
ATOM 2792 C C . PRO A 1 388 ? 54.289 39.896 59.479 1.00 38.58 388 PRO A C 1
ATOM 2793 O O . PRO A 1 388 ? 55.330 39.671 60.086 1.00 31.66 388 PRO A O 1
ATOM 2797 N N . GLY A 1 389 ? 53.656 41.066 59.501 1.00 36.95 389 GLY A N 1
ATOM 2798 C CA . GLY A 1 389 ? 54.182 42.231 60.186 1.00 30.18 389 GLY A CA 1
ATOM 2799 C C . GLY A 1 389 ? 53.754 42.325 61.627 1.00 28.61 389 GLY A C 1
ATOM 2800 O O . GLY A 1 389 ? 53.422 41.332 62.233 1.00 29.53 389 GLY A O 1
ATOM 2801 N N . GLY A 1 390 ? 53.760 43.531 62.176 1.00 33.37 390 GLY A N 1
ATOM 2802 C CA . GLY A 1 390 ? 53.325 43.758 63.542 1.00 24.21 390 GLY A CA 1
ATOM 2803 C C . GLY A 1 390 ? 54.431 43.366 64.469 1.00 23.82 390 GLY A C 1
ATOM 2804 O O . GLY A 1 390 ? 54.323 43.478 65.679 1.00 20.80 390 GLY A O 1
ATOM 2805 N N . GLY A 1 391 ? 55.519 42.931 63.858 1.00 29.17 391 GLY A N 1
ATOM 2806 C CA . GLY A 1 391 ? 56.682 42.452 64.564 1.00 29.28 391 GLY A CA 1
ATOM 2807 C C . GLY A 1 391 ? 56.648 40.976 64.869 1.00 27.21 391 GLY A C 1
ATOM 2808 O O . GLY A 1 391 ? 57.565 40.471 65.486 1.00 32.03 391 GLY A O 1
ATOM 2809 N N . ALA A 1 392 ? 55.609 40.285 64.419 1.00 20.91 392 ALA A N 1
ATOM 2810 C CA . ALA A 1 392 ? 55.418 38.875 64.729 1.00 24.27 392 ALA A CA 1
ATOM 2811 C C . ALA A 1 392 ? 56.481 37.960 64.121 1.00 31.03 392 ALA A C 1
ATOM 2812 O O . ALA A 1 392 ? 57.044 37.097 64.805 1.00 27.45 392 ALA A O 1
ATOM 2814 N N . PHE A 1 393 ? 56.748 38.129 62.832 1.00 28.69 393 PHE A N 1
ATOM 2815 C CA . PHE A 1 393 ? 57.678 37.244 62.153 1.00 30.01 393 PHE A CA 1
ATOM 2816 C C . PHE A 1 393 ? 59.018 37.249 62.821 1.00 28.49 393 PHE A C 1
ATOM 2817 O O . PHE A 1 393 ? 59.711 36.249 62.817 1.00 30.30 393 PHE A O 1
ATOM 2825 N N . PHE A 1 394 ? 59.369 38.382 63.414 1.00 27.10 394 PHE A N 1
ATOM 2826 C CA . PHE A 1 394 ? 60.571 38.480 64.218 1.00 24.60 394 PHE A CA 1
ATOM 2827 C C . PHE A 1 394 ? 60.496 37.571 65.413 1.00 29.34 394 PHE A C 1
ATOM 2828 O O . PHE A 1 394 ? 61.475 36.951 65.774 1.00 37.45 394 PHE A O 1
ATOM 2836 N N . LEU A 1 395 ? 59.329 37.449 66.015 1.00 23.59 395 LEU A N 1
ATOM 2837 C CA . LEU A 1 395 ? 59.234 36.593 67.170 1.00 26.49 395 LEU A CA 1
ATOM 2838 C C . LEU A 1 395 ? 59.408 35.166 66.721 1.00 31.63 395 LEU A C 1
ATOM 2839 O O . LEU A 1 395 ? 60.084 34.385 67.380 1.00 32.27 395 LEU A O 1
ATOM 2844 N N . TYR A 1 396 ? 58.825 34.836 65.577 1.00 29.02 396 TYR A N 1
ATOM 2845 C CA . TYR A 1 396 ? 59.050 33.518 65.005 1.00 29.22 396 TYR A CA 1
ATOM 2846 C C . TYR A 1 396 ? 60.528 33.274 64.820 1.00 27.73 396 TYR A C 1
ATOM 2847 O O . TYR A 1 396 ? 61.008 32.223 65.187 1.00 30.18 396 TYR A O 1
ATOM 2856 N N . LEU A 1 397 ? 61.249 34.240 64.264 1.00 23.62 397 LEU A N 1
ATOM 2857 C CA . LEU A 1 397 ? 62.683 34.083 64.065 1.00 22.30 397 LEU A CA 1
ATOM 2858 C C . LEU A 1 397 ? 63.438 33.952 65.369 1.00 27.01 397 LEU A C 1
ATOM 2859 O O . LEU A 1 397 ? 64.442 33.284 65.417 1.00 28.45 397 LEU A O 1
ATOM 2864 N N . SER A 1 398 ? 62.970 34.590 66.427 1.00 29.29 398 SER A N 1
ATOM 2865 C CA . SER A 1 398 ? 63.635 34.469 67.711 1.00 31.06 398 SER A CA 1
ATOM 2866 C C . SER A 1 398 ? 63.476 33.065 68.235 1.00 35.04 398 SER A C 1
ATOM 2867 O O . SER A 1 398 ? 64.413 32.454 68.739 1.00 35.79 398 SER A O 1
ATOM 2870 N N . ARG A 1 399 ? 62.263 32.559 68.112 1.00 35.09 399 ARG A N 1
ATOM 2871 C CA . ARG A 1 399 ? 61.937 31.213 68.543 1.00 37.06 399 ARG A CA 1
ATOM 2872 C C . ARG A 1 399 ? 62.742 30.202 67.727 1.00 32.56 399 ARG A C 1
ATOM 2873 O O . ARG A 1 399 ? 63.220 29.215 68.255 1.00 34.60 399 ARG A O 1
ATOM 2881 N N . GLU A 1 400 ? 62.918 30.478 66.444 1.00 30.24 400 GLU A N 1
ATOM 2882 C CA . GLU A 1 400 ? 63.722 29.639 65.566 1.00 34.37 400 GLU A CA 1
ATOM 2883 C C . GLU A 1 400 ? 65.215 29.705 65.818 1.00 34.58 400 GLU A C 1
ATOM 2884 O O . GLU A 1 400 ? 65.918 28.731 65.654 1.00 37.49 400 GLU A O 1
ATOM 2890 N N . VAL A 1 401 ? 65.708 30.870 66.183 1.00 35.45 401 VAL A N 1
ATOM 2891 C CA . VAL A 1 401 ? 67.127 31.038 66.407 1.00 35.77 401 VAL A CA 1
ATOM 2892 C C . VAL A 1 401 ? 67.545 30.446 67.731 1.00 40.05 401 VAL A C 1
ATOM 2893 O O . VAL A 1 401 ? 68.591 29.814 67.820 1.00 48.65 401 VAL A O 1
ATOM 2897 N N . GLU A 1 402 ? 66.714 30.600 68.754 1.00 40.67 402 GLU A N 1
ATOM 2898 C CA . GLU A 1 402 ? 67.039 30.012 70.045 1.00 42.18 402 GLU A CA 1
ATOM 2899 C C . GLU A 1 402 ? 67.252 28.524 69.910 1.00 43.12 402 GLU A C 1
ATOM 2900 O O . GLU A 1 402 ? 68.036 27.946 70.645 1.00 43.02 402 GLU A O 1
ATOM 2906 N N . SER A 1 403 ? 66.568 27.919 68.947 1.00 43.95 403 SER A N 1
ATOM 2907 C CA . SER A 1 403 ? 66.785 26.529 68.556 1.00 43.24 403 SER A CA 1
ATOM 2908 C C . SER A 1 403 ? 68.235 26.123 68.352 1.00 48.06 403 SER A C 1
ATOM 2909 O O . SER A 1 403 ? 68.614 25.011 68.688 1.00 48.06 403 SER A O 1
ATOM 2912 N N . LEU A 1 404 ? 69.042 27.008 67.774 1.00 46.82 404 LEU A N 1
ATOM 2913 C CA . LEU A 1 404 ? 70.406 26.632 67.437 1.00 49.99 404 LEU A CA 1
ATOM 2914 C C . LEU A 1 404 ? 71.343 26.618 68.631 1.00 55.98 404 LEU A C 1
ATOM 2915 O O . LEU A 1 404 ? 72.438 26.078 68.541 1.00 60.52 404 LEU A O 1
ATOM 2920 N N . LYS A 1 405 ? 70.912 27.233 69.731 1.00 54.64 405 LYS A N 1
ATOM 2921 C CA . LYS A 1 405 ? 71.700 27.328 70.955 1.00 49.16 405 LYS A CA 1
ATOM 2922 C C . LYS A 1 405 ? 72.238 25.963 71.264 1.00 57.02 405 LYS A C 1
ATOM 2923 O O . LYS A 1 405 ? 73.401 25.766 71.606 1.00 63.59 405 LYS A O 1
ATOM 2929 N N . ASN A 1 406 ? 71.320 25.023 71.109 1.00 60.21 406 ASN A N 1
ATOM 2930 C CA . ASN A 1 406 ? 71.499 23.622 71.408 1.00 70.17 406 ASN A CA 1
ATOM 2931 C C . ASN A 1 406 ? 72.210 22.865 70.283 1.00 63.58 406 ASN A C 1
ATOM 2932 O O . ASN A 1 406 ? 73.199 22.176 70.527 1.00 66.62 406 ASN A O 1
ATOM 2937 N N . ARG A 1 407 ? 71.742 23.048 69.047 1.00 61.28 407 ARG A N 1
ATOM 2938 C CA . ARG A 1 407 ? 72.262 22.296 67.901 1.00 67.56 407 ARG A CA 1
ATOM 2939 C C . ARG A 1 407 ? 73.759 22.468 67.643 1.00 64.51 407 ARG A C 1
ATOM 2940 O O . ARG A 1 407 ? 74.373 21.621 66.991 1.00 59.89 407 ARG A O 1
ATOM 2948 N N . LEU A 1 408 ? 74.348 23.561 68.106 1.00 65.09 408 LEU A N 1
ATOM 2949 C CA . LEU A 1 408 ? 75.802 23.629 68.170 1.00 65.72 408 LEU A CA 1
ATOM 2950 C C . LEU A 1 408 ? 76.224 23.928 69.603 1.00 62.08 408 LEU A C 1
ATOM 2951 O O . LEU A 1 408 ? 75.802 24.932 70.166 1.00 64.26 408 LEU A O 1
ATOM 2956 N N . PRO A 1 409 ? 77.045 23.063 70.209 1.00 65.34 409 PRO A N 1
ATOM 2957 C CA . PRO A 1 409 ? 77.411 23.291 71.607 1.00 65.50 409 PRO A CA 1
ATOM 2958 C C . PRO A 1 409 ? 78.626 24.170 71.720 1.00 64.19 409 PRO A C 1
ATOM 2959 O O . PRO A 1 409 ? 79.376 24.274 70.756 1.00 74.33 409 PRO A O 1
ATOM 2963 N N . GLY A 1 410 ? 78.821 24.795 72.872 1.00 57.90 410 GLY A N 1
ATOM 2964 C CA . GLY A 1 410 ? 79.913 25.729 73.057 1.00 55.29 410 GLY A CA 1
ATOM 2965 C C . GLY A 1 410 ? 79.409 27.078 73.507 1.00 41.65 410 GLY A C 1
ATOM 2966 O O . GLY A 1 410 ? 78.249 27.216 73.865 1.00 40.50 410 GLY A O 1
ATOM 2967 N N . MET A 1 411 ? 80.271 28.085 73.465 1.00 36.30 411 MET A N 1
ATOM 2968 C CA . MET A 1 411 ? 79.902 29.390 73.990 1.00 36.72 411 MET A CA 1
ATOM 2969 C C . MET A 1 411 ? 79.288 30.263 72.930 1.00 45.87 411 MET A C 1
ATOM 2970 O O . MET A 1 411 ? 78.756 31.341 73.220 1.00 37.13 411 MET A O 1
ATOM 2975 N N . GLU A 1 412 ? 79.340 29.787 71.697 1.00 45.51 412 GLU A N 1
ATOM 2976 C CA . GLU A 1 412 ? 78.600 30.445 70.647 1.00 43.62 412 GLU A CA 1
ATOM 2977 C C . GLU A 1 412 ? 77.144 30.556 71.050 1.00 38.07 412 GLU A C 1
ATOM 2978 O O . GLU A 1 412 ? 76.458 31.469 70.629 1.00 37.69 412 GLU A O 1
ATOM 2984 N N . SER A 1 413 ? 76.690 29.625 71.880 1.00 39.84 413 SER A N 1
ATOM 2985 C CA . SER A 1 413 ? 75.332 29.633 72.364 1.00 37.51 413 SER A CA 1
ATOM 2986 C C . SER A 1 413 ? 74.980 31.004 72.874 1.00 37.56 413 SER A C 1
ATOM 2987 O O . SER A 1 413 ? 73.968 31.569 72.469 1.00 36.66 413 SER A O 1
ATOM 2990 N N . TYR A 1 414 ? 75.840 31.561 73.723 1.00 39.37 414 TYR A N 1
ATOM 2991 C CA . TYR A 1 414 ? 75.568 32.877 74.298 1.00 42.56 414 TYR A CA 1
ATOM 2992 C C . TYR A 1 414 ? 75.322 33.890 73.205 1.00 38.91 414 TYR A C 1
ATOM 2993 O O . TYR A 1 414 ? 74.329 34.607 73.225 1.00 41.01 414 TYR A O 1
ATOM 3002 N N . GLY A 1 415 ? 76.205 33.902 72.222 1.00 37.13 415 GLY A N 1
ATOM 3003 C CA . GLY A 1 415 ? 76.057 34.780 71.084 1.00 31.80 415 GLY A CA 1
ATOM 3004 C C . GLY A 1 415 ? 74.708 34.563 70.450 1.00 30.45 415 GLY A C 1
ATOM 3005 O O . GLY A 1 415 ? 73.951 35.500 70.287 1.00 35.23 415 GLY A O 1
ATOM 3006 N N . VAL A 1 416 ? 74.398 33.316 70.129 1.00 25.50 416 VAL A N 1
ATOM 3007 C CA . VAL A 1 416 ? 73.131 32.997 69.518 1.00 26.01 416 VAL A CA 1
ATOM 3008 C C . VAL A 1 416 ? 72.001 33.514 70.384 1.00 32.80 416 VAL A C 1
ATOM 3009 O O . VAL A 1 416 ? 71.071 34.123 69.867 1.00 33.84 416 VAL A O 1
ATOM 3013 N N . MET A 1 417 ? 72.095 33.318 71.697 1.00 37.32 417 MET A N 1
ATOM 3014 C CA . MET A 1 417 ? 71.034 33.763 72.596 1.00 36.37 417 MET A CA 1
ATOM 3015 C C . MET A 1 417 ? 70.819 35.254 72.426 1.00 38.36 417 MET A C 1
ATOM 3016 O O . MET A 1 417 ? 69.687 35.716 72.304 1.00 39.32 417 MET A O 1
ATOM 3021 N N . ALA A 1 418 ? 71.918 35.998 72.382 1.00 35.59 418 ALA A N 1
ATOM 3022 C CA . ALA A 1 418 ? 71.859 37.437 72.208 1.00 34.45 418 ALA A CA 1
ATOM 3023 C C . ALA A 1 418 ? 71.091 37.776 70.952 1.00 30.11 418 ALA A C 1
ATOM 3024 O O . ALA A 1 418 ? 70.318 38.706 70.940 1.00 34.54 418 ALA A O 1
ATOM 3026 N N . PHE A 1 419 ? 71.349 37.066 69.871 1.00 24.39 419 PHE A N 1
ATOM 3027 C CA . PHE A 1 419 ? 70.626 37.353 68.657 1.00 24.04 419 PHE A CA 1
ATOM 3028 C C . PHE A 1 419 ? 69.173 37.061 68.909 1.00 28.96 419 PHE A C 1
ATOM 3029 O O . PHE A 1 419 ? 68.313 37.885 68.652 1.00 26.60 419 PHE A O 1
ATOM 3037 N N . SER A 1 420 ? 68.912 35.887 69.462 1.00 29.89 420 SER A N 1
ATOM 3038 C CA . SER A 1 420 ? 67.550 35.458 69.713 1.00 32.47 420 SER A CA 1
ATOM 3039 C C . SER A 1 420 ? 66.812 36.480 70.528 1.00 31.32 420 SER A C 1
ATOM 3040 O O . SER A 1 420 ? 65.717 36.873 70.174 1.00 30.33 420 SER A O 1
ATOM 3043 N N . GLU A 1 421 ? 67.419 36.902 71.630 1.00 36.83 421 GLU A N 1
ATOM 3044 C CA . GLU A 1 421 ? 66.790 37.841 72.548 1.00 38.85 421 GLU A CA 1
ATOM 3045 C C . GLU A 1 421 ? 66.569 39.198 71.912 1.00 31.73 421 GLU A C 1
ATOM 3046 O O . GLU A 1 421 ? 65.685 39.932 72.329 1.00 27.27 421 GLU A O 1
ATOM 3052 N N . ALA A 1 422 ? 67.408 39.538 70.939 1.00 27.09 422 ALA A N 1
ATOM 3053 C CA . ALA A 1 422 ? 67.371 40.840 70.290 1.00 23.37 422 ALA A CA 1
ATOM 3054 C C . ALA A 1 422 ? 66.238 41.009 69.298 1.00 26.92 422 ALA A C 1
ATOM 3055 O O . ALA A 1 422 ? 65.760 42.106 69.104 1.00 27.29 422 ALA A O 1
ATOM 3057 N N . LEU A 1 423 ? 65.833 39.933 68.637 1.00 28.53 423 LEU A N 1
ATOM 3058 C CA . LEU A 1 423 ? 64.741 39.985 67.668 1.00 23.90 423 LEU A CA 1
ATOM 3059 C C . LEU A 1 423 ? 63.418 40.233 68.349 1.00 26.76 423 LEU A C 1
ATOM 3060 O O . LEU A 1 423 ? 62.410 40.452 67.700 1.00 22.99 423 LEU A O 1
ATOM 3065 N N . LYS A 1 424 ? 63.423 40.137 69.668 1.00 27.38 424 LYS A N 1
ATOM 3066 C CA . LYS A 1 424 ? 62.219 40.287 70.458 1.00 28.31 424 LYS A CA 1
ATOM 3067 C C . LYS A 1 424 ? 61.886 41.746 70.656 1.00 28.18 424 LYS A C 1
ATOM 3068 O O . LYS A 1 424 ? 60.795 42.074 71.085 1.00 31.96 424 LYS A O 1
ATOM 3074 N N . VAL A 1 425 ? 62.848 42.619 70.398 1.00 25.28 425 VAL A N 1
ATOM 3075 C CA . VAL A 1 425 ? 62.720 44.013 70.794 1.00 23.00 425 VAL A CA 1
ATOM 3076 C C . VAL A 1 425 ? 61.776 44.878 69.956 1.00 22.22 425 VAL A C 1
ATOM 3077 O O . VAL A 1 425 ? 61.005 45.627 70.523 1.00 22.18 425 VAL A O 1
ATOM 3081 N N . PRO A 1 426 ? 61.821 44.796 68.620 1.00 22.12 426 PRO A N 1
ATOM 3082 C CA . PRO A 1 426 ? 60.903 45.661 67.883 1.00 25.08 426 PRO A CA 1
ATOM 3083 C C . PRO A 1 426 ? 59.467 45.512 68.312 1.00 26.45 426 PRO A C 1
ATOM 3084 O O . PRO A 1 426 ? 58.808 46.510 68.547 1.00 25.49 426 PRO A O 1
ATOM 3088 N N . PHE A 1 427 ? 58.983 44.287 68.421 1.00 25.66 427 PHE A N 1
ATOM 3089 C CA . PHE A 1 427 ? 57.615 44.107 68.839 1.00 24.29 427 PHE A CA 1
ATOM 3090 C C . PHE A 1 427 ? 57.372 44.782 70.163 1.00 24.30 427 PHE A C 1
ATOM 3091 O O . PHE A 1 427 ? 56.511 45.642 70.256 1.00 26.28 427 PHE A O 1
ATOM 3099 N N . ARG A 1 428 ? 58.172 44.441 71.164 1.00 22.88 428 ARG A N 1
ATOM 3100 C CA . ARG A 1 428 ? 57.986 44.975 72.507 1.00 23.95 428 ARG A CA 1
ATOM 3101 C C . ARG A 1 428 ? 57.920 46.491 72.475 1.00 25.33 428 ARG A C 1
ATOM 3102 O O . ARG A 1 428 ? 57.105 47.104 73.157 1.00 22.95 428 ARG A O 1
ATOM 3110 N N . VAL A 1 429 ? 58.792 47.098 71.689 1.00 22.94 429 VAL A N 1
ATOM 3111 C CA . VAL A 1 429 ? 58.749 48.532 71.532 1.00 24.86 429 VAL A CA 1
ATOM 3112 C C . VAL A 1 429 ? 57.426 48.990 70.949 1.00 26.58 429 VAL A C 1
ATOM 3113 O O . VAL A 1 429 ? 56.810 49.871 71.514 1.00 30.42 429 VAL A O 1
ATOM 3117 N N . MET A 1 430 ? 56.974 48.401 69.842 1.00 26.85 430 MET A N 1
ATOM 3118 C CA . MET A 1 430 ? 55.741 48.875 69.201 1.00 24.02 430 MET A CA 1
ATOM 3119 C C . MET A 1 430 ? 54.552 48.746 70.130 1.00 26.05 430 MET A C 1
ATOM 3120 O O . MET A 1 430 ? 53.653 49.584 70.121 1.00 24.70 430 MET A O 1
ATOM 3125 N N . ALA A 1 431 ? 54.536 47.668 70.903 1.00 24.30 431 ALA A N 1
ATOM 3126 C CA . ALA A 1 431 ? 53.485 47.431 71.875 1.00 24.36 431 ALA A CA 1
ATOM 3127 C C . ALA A 1 431 ? 53.504 48.459 72.983 1.00 30.14 431 ALA A C 1
ATOM 3128 O O . ALA A 1 431 ? 52.465 48.972 73.363 1.00 34.72 431 ALA A O 1
ATOM 3130 N N . GLU A 1 432 ? 54.679 48.767 73.513 1.00 27.59 432 GLU A N 1
ATOM 3131 C CA . GLU A 1 432 ? 54.741 49.770 74.555 1.00 22.16 432 GLU A CA 1
ATOM 3132 C C . GLU A 1 432 ? 54.329 51.102 73.980 1.00 22.42 432 GLU A C 1
ATOM 3133 O O . GLU A 1 432 ? 53.647 51.873 74.627 1.00 30.79 432 GLU A O 1
ATOM 3139 N N . ASN A 1 433 ? 54.726 51.360 72.746 1.00 21.85 433 ASN A N 1
ATOM 3140 C CA . ASN A 1 433 ? 54.343 52.580 72.067 1.00 25.04 433 ASN A CA 1
ATOM 3141 C C . ASN A 1 433 ? 52.861 52.672 71.883 1.00 28.47 433 ASN A C 1
ATOM 3142 O O . ASN A 1 433 ? 52.312 53.757 71.796 1.00 31.00 433 ASN A O 1
ATOM 3147 N N . ALA A 1 434 ? 52.204 51.528 71.850 1.00 26.98 434 ALA A N 1
ATOM 3148 C CA . ALA A 1 434 ? 50.776 51.524 71.641 1.00 33.04 434 ALA A CA 1
ATOM 3149 C C . ALA A 1 434 ? 50.085 51.476 72.968 1.00 30.69 434 ALA A C 1
ATOM 3150 O O . ALA A 1 434 ? 48.879 51.359 73.029 1.00 27.65 434 ALA A O 1
ATOM 3152 N N . GLY A 1 435 ? 50.866 51.573 74.033 1.00 38.48 435 GLY A N 1
ATOM 3153 C CA . GLY A 1 435 ? 50.321 51.681 75.374 1.00 42.68 435 GLY A CA 1
ATOM 3154 C C . GLY A 1 435 ? 50.076 50.376 76.097 1.00 32.91 435 GLY A C 1
ATOM 3155 O O . GLY A 1 435 ? 49.443 50.351 77.146 1.00 34.56 435 GLY A O 1
ATOM 3156 N N . PHE A 1 436 ? 50.586 49.288 75.543 1.00 30.46 436 PHE A N 1
ATOM 3157 C CA . PHE A 1 436 ? 50.431 48.001 76.180 1.00 27.65 436 PHE A CA 1
ATOM 3158 C C . PHE A 1 436 ? 51.599 47.691 77.088 1.00 28.98 436 PHE A C 1
ATOM 3159 O O . PHE A 1 436 ? 52.626 48.345 77.046 1.00 30.97 436 PHE A O 1
ATOM 3167 N N . ASN A 1 437 ? 51.421 46.696 77.934 1.00 24.61 437 ASN A N 1
ATOM 3168 C CA . ASN A 1 437 ? 52.514 46.167 78.703 1.00 22.76 437 ASN A CA 1
ATOM 3169 C C . ASN A 1 437 ? 53.325 45.325 77.758 1.00 26.97 437 ASN A C 1
ATOM 3170 O O . ASN A 1 437 ? 52.981 44.191 77.504 1.00 29.94 437 ASN A O 1
ATOM 3175 N N . GLY A 1 438 ? 54.408 45.867 77.239 1.00 22.63 438 GLY A N 1
ATOM 3176 C CA . GLY A 1 438 ? 55.141 45.181 76.203 1.00 24.11 438 GLY A CA 1
ATOM 3177 C C . GLY A 1 438 ? 55.553 43.761 76.511 1.00 25.71 438 GLY A C 1
ATOM 3178 O O . GLY A 1 438 ? 55.347 42.871 75.705 1.00 22.47 438 GLY A O 1
ATOM 3179 N N . LEU A 1 439 ? 56.132 43.555 77.683 1.00 26.25 439 LEU A N 1
ATOM 3180 C CA . LEU A 1 439 ? 56.662 42.258 78.063 1.00 24.16 439 LEU A CA 1
ATOM 3181 C C . LEU A 1 439 ? 55.575 41.215 78.164 1.00 22.99 439 LEU A C 1
ATOM 3182 O O . LEU A 1 439 ? 55.738 40.073 77.748 1.00 22.97 439 LEU A O 1
ATOM 3187 N N . GLU A 1 440 ? 54.476 41.593 78.777 1.00 22.99 440 GLU A N 1
ATOM 3188 C CA . GLU A 1 440 ? 53.348 40.702 78.872 1.00 27.41 440 GLU A CA 1
ATOM 3189 C C . GLU A 1 440 ? 52.847 40.284 77.510 1.00 27.06 440 GLU A C 1
ATOM 3190 O O . GLU A 1 440 ? 52.685 39.110 77.249 1.00 25.83 440 GLU A O 1
ATOM 3196 N N . LYS A 1 441 ? 52.613 41.250 76.636 1.00 27.73 441 LYS A N 1
ATOM 3197 C CA . LYS A 1 441 ? 52.081 40.953 75.324 1.00 24.98 441 LYS A CA 1
ATOM 3198 C C . LYS A 1 441 ? 53.059 40.080 74.577 1.00 26.43 441 LYS A C 1
ATOM 3199 O O . LYS A 1 441 ? 52.688 39.200 73.829 1.00 28.34 441 LYS A O 1
ATOM 3205 N N . LEU A 1 442 ? 54.331 40.338 74.792 1.00 27.15 442 LEU A N 1
ATOM 3206 C CA . LEU A 1 442 ? 55.369 39.554 74.173 1.00 22.30 442 LEU A CA 1
ATOM 3207 C C . LEU A 1 442 ? 55.253 38.104 74.580 1.00 22.42 442 LEU A C 1
ATOM 3208 O O . LEU A 1 442 ? 55.097 37.239 73.746 1.00 22.31 442 LEU A O 1
ATOM 3213 N N . GLY A 1 443 ? 55.293 37.849 75.877 1.00 22.67 443 GLY A N 1
ATOM 3214 C CA . GLY A 1 443 ? 55.232 36.489 76.368 1.00 22.82 443 GLY A CA 1
ATOM 3215 C C . GLY A 1 443 ? 53.981 35.771 75.928 1.00 26.08 443 GLY A C 1
ATOM 3216 O O . GLY A 1 443 ? 54.038 34.661 75.394 1.00 31.24 443 GLY A O 1
ATOM 3217 N N . ASP A 1 444 ? 52.846 36.417 76.148 1.00 23.85 444 ASP A N 1
ATOM 3218 C CA . ASP A 1 444 ? 51.563 35.864 75.768 1.00 23.92 444 ASP A CA 1
ATOM 3219 C C . ASP A 1 444 ? 51.574 35.473 74.313 1.00 28.83 444 ASP A C 1
ATOM 3220 O O . ASP A 1 444 ? 51.234 34.352 73.967 1.00 34.49 444 ASP A O 1
ATOM 3225 N N . LEU A 1 445 ? 51.993 36.399 73.464 1.00 27.84 445 LEU A N 1
ATOM 3226 C CA . LEU A 1 445 ? 51.987 36.180 72.032 1.00 26.38 445 LEU A CA 1
ATOM 3227 C C . LEU A 1 445 ? 52.929 35.070 71.611 1.00 32.01 445 LEU A C 1
ATOM 3228 O O . LEU A 1 445 ? 52.654 34.351 70.675 1.00 30.80 445 LEU A O 1
ATOM 3233 N N . MET A 1 446 ? 54.057 34.931 72.286 1.00 37.85 446 MET A N 1
ATOM 3234 C CA . MET A 1 446 ? 54.984 33.880 71.904 1.00 36.88 446 MET A CA 1
ATOM 3235 C C . MET A 1 446 ? 54.378 32.531 72.202 1.00 34.30 446 MET A C 1
ATOM 3236 O O . MET A 1 446 ? 54.287 31.665 71.327 1.00 39.90 446 MET A O 1
ATOM 3241 N N . THR A 1 447 ? 53.911 32.388 73.435 1.00 33.26 447 THR A N 1
ATOM 3242 C CA . THR A 1 447 ? 53.229 31.179 73.866 1.00 33.60 447 THR A CA 1
ATOM 3243 C C . THR A 1 447 ? 52.130 30.794 72.890 1.00 29.29 447 THR A C 1
ATOM 3244 O O . THR A 1 447 ? 52.069 29.672 72.394 1.00 30.62 447 THR A O 1
ATOM 3248 N N . LEU A 1 448 ? 51.274 31.757 72.603 1.00 29.06 448 LEU A N 1
ATOM 3249 C CA . LEU A 1 448 ? 50.181 31.557 71.679 1.00 33.83 448 LEU A CA 1
ATOM 3250 C C . LEU A 1 448 ? 50.653 31.149 70.294 1.00 32.48 448 LEU A C 1
ATOM 3251 O O . LEU A 1 448 ? 50.083 30.269 69.680 1.00 25.78 448 LEU A O 1
ATOM 3256 N N . GLN A 1 449 ? 51.702 31.791 69.808 1.00 30.14 449 GLN A N 1
ATOM 3257 C CA . GLN A 1 449 ? 52.219 31.494 68.487 1.00 29.72 449 GLN A CA 1
ATOM 3258 C C . GLN A 1 449 ? 52.574 30.055 68.405 1.00 29.98 449 GLN A C 1
ATOM 3259 O O . GLN A 1 449 ? 52.373 29.424 67.391 1.00 36.16 449 GLN A O 1
ATOM 3265 N N . VAL A 1 450 ? 53.149 29.534 69.473 1.00 31.58 450 VAL A N 1
ATOM 3266 C CA . VAL A 1 450 ? 53.489 28.130 69.441 1.00 34.91 450 VAL A CA 1
ATOM 3267 C C . VAL A 1 450 ? 52.241 27.263 69.530 1.00 32.01 450 VAL A C 1
ATOM 3268 O O . VAL A 1 450 ? 52.075 26.322 68.758 1.00 30.87 450 VAL A O 1
ATOM 3272 N N . GLN A 1 451 ? 51.333 27.612 70.431 1.00 31.13 451 GLN A N 1
ATOM 3273 C CA . GLN A 1 451 ? 50.171 26.765 70.672 1.00 33.16 451 GLN A CA 1
ATOM 3274 C C . GLN A 1 451 ? 49.253 26.621 69.482 1.00 29.36 451 GLN A C 1
ATOM 3275 O O . GLN A 1 451 ? 48.735 25.553 69.239 1.00 26.77 451 GLN A O 1
ATOM 3281 N N . LYS A 1 452 ? 49.045 27.684 68.727 1.00 34.26 452 LYS A N 1
ATOM 3282 C CA . LYS A 1 452 ? 48.180 27.579 67.570 1.00 30.57 452 LYS A CA 1
ATOM 3283 C C . LYS A 1 452 ? 49.050 27.301 66.371 1.00 32.04 452 LYS A C 1
ATOM 3284 O O . LYS A 1 452 ? 48.580 27.303 65.246 1.00 34.54 452 LYS A O 1
ATOM 3290 N N . ASN A 1 453 ? 50.333 27.083 66.624 1.00 31.35 453 ASN A N 1
ATOM 3291 C CA . ASN A 1 453 ? 51.309 26.830 65.575 1.00 33.21 453 ASN A CA 1
ATOM 3292 C C . ASN A 1 453 ? 51.316 27.884 64.475 1.00 31.95 453 ASN A C 1
ATOM 3293 O O . ASN A 1 453 ? 51.904 27.681 63.426 1.00 38.10 453 ASN A O 1
ATOM 3298 N N . ASN A 1 454 ? 50.654 29.008 64.704 1.00 29.82 454 ASN A N 1
ATOM 3299 C CA . ASN A 1 454 ? 50.586 30.044 63.694 1.00 33.85 454 ASN A CA 1
ATOM 3300 C C . ASN A 1 454 ? 51.681 31.036 63.918 1.00 34.41 454 ASN A C 1
ATOM 3301 O O . ASN A 1 454 ? 51.613 31.838 64.827 1.00 32.02 454 ASN A O 1
ATOM 3306 N N . TYR A 1 455 ? 52.689 30.997 63.066 1.00 37.94 455 TYR A N 1
ATOM 3307 C CA . TYR A 1 455 ? 53.829 31.867 63.222 1.00 37.84 455 TYR A CA 1
ATOM 3308 C C . TYR A 1 455 ? 53.491 33.261 62.738 1.00 34.02 455 TYR A C 1
ATOM 3309 O O . TYR A 1 455 ? 54.361 34.106 62.648 1.00 33.18 455 TYR A O 1
ATOM 3318 N N . ALA A 1 456 ? 52.230 33.490 62.397 1.00 32.62 456 ALA A N 1
ATOM 3319 C CA . ALA A 1 456 ? 51.794 34.793 61.916 1.00 29.62 456 ALA A CA 1
ATOM 3320 C C . ALA A 1 456 ? 50.848 35.502 62.866 1.00 32.95 456 ALA A C 1
ATOM 3321 O O . ALA A 1 456 ? 50.246 36.503 62.508 1.00 39.03 456 ALA A O 1
ATOM 3323 N N . LEU A 1 457 ? 50.685 34.988 64.070 1.00 28.47 457 LEU A N 1
ATOM 3324 C CA . LEU A 1 457 ? 49.824 35.675 65.010 1.00 32.64 457 LEU A CA 1
ATOM 3325 C C . LEU A 1 457 ? 50.534 36.875 65.574 1.00 33.94 457 LEU A C 1
ATOM 3326 O O . LEU A 1 457 ? 51.668 36.765 66.013 1.00 35.58 457 LEU A O 1
ATOM 3331 N N . GLY A 1 458 ? 49.865 38.023 65.537 1.00 30.77 458 GLY A N 1
ATOM 3332 C CA . GLY A 1 458 ? 50.429 39.253 66.055 1.00 29.87 458 GLY A CA 1
ATOM 3333 C C . GLY A 1 458 ? 49.421 40.043 66.853 1.00 30.63 458 GLY A C 1
ATOM 3334 O O . GLY A 1 458 ? 48.299 39.606 67.033 1.00 30.88 458 GLY A O 1
ATOM 3335 N N . LEU A 1 459 ? 49.807 41.218 67.323 1.00 25.80 459 LEU A N 1
ATOM 3336 C CA . LEU A 1 459 ? 48.896 42.024 68.116 1.00 25.15 459 LEU A CA 1
ATOM 3337 C C . LEU A 1 459 ? 48.359 43.162 67.281 1.00 25.26 459 LEU A C 1
ATOM 3338 O O . LEU A 1 459 ? 49.096 43.838 66.596 1.00 24.97 459 LEU A O 1
ATOM 3343 N N . ASP A 1 460 ? 47.051 43.333 67.314 1.00 28.33 460 ASP A N 1
ATOM 3344 C CA . ASP A 1 460 ? 46.415 44.475 66.707 1.00 27.01 460 ASP A CA 1
ATOM 3345 C C . ASP A 1 460 ? 46.652 45.596 67.672 1.00 27.39 460 ASP A C 1
ATOM 3346 O O . ASP A 1 460 ? 46.191 45.541 68.790 1.00 27.79 460 ASP A O 1
ATOM 3351 N N . PHE A 1 461 ? 47.442 46.578 67.286 1.00 22.75 461 PHE A N 1
ATOM 3352 C CA . PHE A 1 461 ? 47.847 47.574 68.258 1.00 27.50 461 PHE A CA 1
ATOM 3353 C C . PHE A 1 461 ? 46.722 48.525 68.551 1.00 28.37 461 PHE A C 1
ATOM 3354 O O . PHE A 1 461 ? 46.799 49.324 69.482 1.00 30.16 461 PHE A O 1
ATOM 3362 N N . GLU A 1 462 ? 45.661 48.431 67.768 1.00 25.97 462 GLU A N 1
ATOM 3363 C CA . GLU A 1 462 ? 44.511 49.250 68.048 1.00 26.11 462 GLU A CA 1
ATOM 3364 C C . GLU A 1 462 ? 43.524 48.590 68.980 1.00 29.30 462 GLU A C 1
ATOM 3365 O O . GLU A 1 462 ? 43.123 49.181 69.969 1.00 34.35 462 GLU A O 1
ATOM 3371 N N . THR A 1 463 ? 43.154 47.353 68.680 1.00 28.37 463 THR A N 1
ATOM 3372 C CA . THR A 1 463 ? 42.139 46.654 69.459 1.00 31.09 463 THR A CA 1
ATOM 3373 C C . THR A 1 463 ? 42.661 45.973 70.719 1.00 28.26 463 THR A C 1
ATOM 3374 O O . THR A 1 463 ? 41.977 45.913 71.728 1.00 24.80 463 THR A O 1
ATOM 3378 N N . GLY A 1 464 ? 43.874 45.457 70.660 1.00 29.23 464 GLY A N 1
ATOM 3379 C CA . GLY A 1 464 ? 44.448 44.783 71.798 1.00 29.25 464 GLY A CA 1
ATOM 3380 C C . GLY A 1 464 ? 44.235 43.292 71.738 1.00 31.63 464 GLY A C 1
ATOM 3381 O O . GLY A 1 464 ? 44.652 42.570 72.630 1.00 34.58 464 GLY A O 1
ATOM 3382 N N . GLU A 1 465 ? 43.590 42.826 70.681 1.00 34.79 465 GLU A N 1
ATOM 3383 C CA . GLU A 1 465 ? 43.351 41.399 70.500 1.00 41.84 465 GLU A CA 1
ATOM 3384 C C . GLU A 1 465 ? 44.386 40.815 69.559 1.00 31.01 465 GLU A C 1
ATOM 3385 O O . GLU A 1 465 ? 44.850 41.502 68.672 1.00 30.19 465 GLU A O 1
ATOM 3391 N N . PHE A 1 466 ? 44.769 39.561 69.764 1.00 27.93 466 PHE A N 1
ATOM 3392 C CA . PHE A 1 466 ? 45.689 38.901 68.848 1.00 26.57 466 PHE A CA 1
ATOM 3393 C C . PHE A 1 466 ? 44.981 38.499 67.581 1.00 27.35 466 PHE A C 1
ATOM 3394 O O . PHE A 1 466 ? 43.929 37.895 67.634 1.00 31.26 466 PHE A O 1
ATOM 3402 N N . ILE A 1 467 ? 45.565 38.805 66.434 1.00 24.85 467 ILE A N 1
ATOM 3403 C CA . ILE A 1 467 ? 44.931 38.459 65.179 1.00 26.12 467 ILE A CA 1
ATOM 3404 C C . ILE A 1 467 ? 45.937 37.804 64.269 1.00 31.27 467 ILE A C 1
ATOM 3405 O O . ILE A 1 467 ? 47.122 37.792 64.552 1.00 37.26 467 ILE A O 1
ATOM 3410 N N . ASP A 1 468 ? 45.467 37.248 63.167 1.00 31.95 468 ASP A N 1
ATOM 3411 C CA . ASP A 1 468 ? 46.375 36.709 62.186 1.00 25.25 468 ASP A CA 1
ATOM 3412 C C . ASP A 1 468 ? 46.753 37.833 61.283 1.00 23.50 468 ASP A C 1
ATOM 3413 O O . ASP A 1 468 ? 45.918 38.352 60.562 1.00 25.47 468 ASP A O 1
ATOM 3418 N N . MET A 1 469 ? 48.023 38.193 61.300 1.00 28.88 469 MET A N 1
ATOM 3419 C CA . MET A 1 469 ? 48.466 39.393 60.625 1.00 27.62 469 MET A CA 1
ATOM 3420 C C . MET A 1 469 ? 48.268 39.274 59.129 1.00 24.03 469 MET A C 1
ATOM 3421 O O . MET A 1 469 ? 47.766 40.182 58.508 1.00 24.60 469 MET A O 1
ATOM 3426 N N . ILE A 1 470 ? 48.640 38.152 58.545 1.00 24.43 470 ILE A N 1
ATOM 3427 C CA . ILE A 1 470 ? 48.488 38.019 57.111 1.00 25.23 470 ILE A CA 1
ATOM 3428 C C . ILE A 1 470 ? 47.028 38.086 56.696 1.00 27.13 470 ILE A C 1
ATOM 3429 O O . ILE A 1 470 ? 46.702 38.677 55.680 1.00 26.63 470 ILE A O 1
ATOM 3434 N N . ALA A 1 471 ? 46.145 37.494 57.486 1.00 22.62 471 ALA A N 1
ATOM 3435 C CA . ALA A 1 471 ? 44.726 37.569 57.196 1.00 21.57 471 ALA A CA 1
ATOM 3436 C C . ALA A 1 471 ? 44.263 38.977 57.434 1.00 23.45 471 ALA A C 1
ATOM 3437 O O . ALA A 1 471 ? 43.459 39.517 56.696 1.00 23.15 471 ALA A O 1
ATOM 3439 N N . GLY A 1 472 ? 44.809 39.577 58.477 1.00 21.08 472 GLY A N 1
ATOM 3440 C CA . GLY A 1 472 ? 44.438 40.920 58.869 1.00 25.53 472 GLY A CA 1
ATOM 3441 C C . GLY A 1 472 ? 44.919 42.008 57.936 1.00 24.67 472 GLY A C 1
ATOM 3442 O O . GLY A 1 472 ? 44.653 43.177 58.164 1.00 26.79 472 GLY A O 1
ATOM 3443 N N . GLY A 1 473 ? 45.647 41.623 56.899 1.00 22.16 473 GLY A N 1
ATOM 3444 C CA . GLY A 1 473 ? 46.082 42.560 55.885 1.00 29.13 473 GLY A CA 1
ATOM 3445 C C . GLY A 1 473 ? 47.268 43.399 56.300 1.00 28.51 473 GLY A C 1
ATOM 3446 O O . GLY A 1 473 ? 47.551 44.433 55.702 1.00 24.88 473 GLY A O 1
ATOM 3447 N N . VAL A 1 474 ? 47.981 42.927 57.310 1.00 26.34 474 VAL A N 1
ATOM 3448 C CA . VAL A 1 474 ? 49.114 43.643 57.854 1.00 25.24 474 VAL A CA 1
ATOM 3449 C C . VAL A 1 474 ? 50.382 42.912 57.495 1.00 27.55 474 VAL A C 1
ATOM 3450 O O . VAL A 1 474 ? 50.824 42.037 58.221 1.00 32.99 474 VAL A O 1
ATOM 3454 N N . VAL A 1 475 ? 50.971 43.273 56.368 1.00 23.88 475 VAL A N 1
ATOM 3455 C CA . VAL A 1 475 ? 52.122 42.553 55.872 1.00 27.37 475 VAL A CA 1
ATOM 3456 C C . VAL A 1 475 ? 53.321 43.450 55.559 1.00 33.50 475 VAL A C 1
ATOM 3457 O O . VAL A 1 475 ? 53.173 44.595 55.142 1.00 37.66 475 VAL A O 1
ATOM 3461 N N . ASP A 1 476 ? 54.518 42.912 55.756 1.00 33.64 476 ASP A N 1
ATOM 3462 C CA . ASP A 1 476 ? 55.743 43.644 55.461 1.00 29.64 476 ASP A CA 1
ATOM 3463 C C . ASP A 1 476 ? 56.355 43.044 54.227 1.00 28.65 476 ASP A C 1
ATOM 3464 O O . ASP A 1 476 ? 56.274 41.846 54.043 1.00 32.09 476 ASP A O 1
ATOM 3469 N N . PRO A 1 477 ? 57.002 43.854 53.392 1.00 23.58 477 PRO A N 1
ATOM 3470 C CA . PRO A 1 477 ? 57.679 43.253 52.251 1.00 25.26 477 PRO A CA 1
ATOM 3471 C C . PRO A 1 477 ? 58.795 42.361 52.728 1.00 32.58 477 PRO A C 1
ATOM 3472 O O . PRO A 1 477 ? 59.334 42.601 53.790 1.00 31.83 477 PRO A O 1
ATOM 3476 N N . ALA A 1 478 ? 59.109 41.318 51.980 1.00 33.79 478 ALA A N 1
ATOM 3477 C CA . ALA A 1 478 ? 60.100 40.368 52.442 1.00 30.67 478 ALA A CA 1
ATOM 3478 C C . ALA A 1 478 ? 61.474 40.982 52.416 1.00 28.54 478 ALA A C 1
ATOM 3479 O O . ALA A 1 478 ? 62.225 40.857 53.364 1.00 31.45 478 ALA A O 1
ATOM 3481 N N . GLU A 1 479 ? 61.809 41.660 51.332 1.00 25.64 479 GLU A N 1
ATOM 3482 C CA . GLU A 1 479 ? 63.152 42.194 51.210 1.00 33.47 479 GLU A CA 1
ATOM 3483 C C . GLU A 1 479 ? 63.404 43.258 52.253 1.00 34.54 479 GLU A C 1
ATOM 3484 O O . GLU A 1 479 ? 64.528 43.467 52.659 1.00 33.79 479 GLU A O 1
ATOM 3490 N N . VAL A 1 480 ? 62.354 43.918 52.708 1.00 33.61 480 VAL A N 1
ATOM 3491 C CA . VAL A 1 480 ? 62.509 44.917 53.745 1.00 26.37 480 VAL A CA 1
ATOM 3492 C C . VAL A 1 480 ? 62.990 44.258 55.013 1.00 28.78 480 VAL A C 1
ATOM 3493 O O . VAL A 1 480 ? 63.872 44.760 55.685 1.00 31.68 480 VAL A O 1
ATOM 3497 N N . VAL A 1 481 ? 62.437 43.099 55.322 1.00 30.57 481 VAL A N 1
ATOM 3498 C CA . VAL A 1 481 ? 62.852 42.385 56.510 1.00 28.66 481 VAL A CA 1
ATOM 3499 C C . VAL A 1 481 ? 64.246 41.822 56.329 1.00 29.87 481 VAL A C 1
ATOM 3500 O O . VAL A 1 481 ? 65.084 41.985 57.192 1.00 33.59 481 VAL A O 1
ATOM 3504 N N . TYR A 1 482 ? 64.508 41.194 55.191 1.00 28.04 482 TYR A N 1
ATOM 3505 C CA . TYR A 1 482 ? 65.818 40.611 54.940 1.00 29.29 482 TYR A CA 1
ATOM 3506 C C . TYR A 1 482 ? 66.882 41.680 55.057 1.00 34.73 482 TYR A C 1
ATOM 3507 O O . TYR A 1 482 ? 67.870 41.503 55.746 1.00 33.49 482 TYR A O 1
ATOM 3516 N N . GLN A 1 483 ? 66.670 42.809 54.405 1.00 32.04 483 GLN A N 1
ATOM 3517 C CA . GLN A 1 483 ? 67.652 43.866 54.435 1.00 28.57 483 GLN A CA 1
ATOM 3518 C C . GLN A 1 483 ? 67.770 44.423 55.828 1.00 30.44 483 GLN A C 1
ATOM 3519 O O . GLN A 1 483 ? 68.855 44.729 56.263 1.00 34.92 483 GLN A O 1
ATOM 3525 N N . ALA A 1 484 ? 66.662 44.572 56.534 1.00 29.16 484 ALA A N 1
ATOM 3526 C CA . ALA A 1 484 ? 66.734 45.119 57.880 1.00 26.68 484 ALA A CA 1
ATOM 3527 C C . ALA A 1 484 ? 67.566 44.242 58.796 1.00 28.24 484 ALA A C 1
ATOM 3528 O O . ALA A 1 484 ? 68.436 44.734 59.496 1.00 34.79 484 ALA A O 1
ATOM 3530 N N . VAL A 1 485 ? 67.301 42.945 58.801 1.00 27.82 485 VAL A N 1
ATOM 3531 C CA . VAL A 1 485 ? 68.033 42.041 59.671 1.00 27.89 485 VAL A CA 1
ATOM 3532 C C . VAL A 1 485 ? 69.492 41.977 59.244 1.00 30.89 485 VAL A C 1
ATOM 3533 O O . VAL A 1 485 ? 70.390 42.029 60.074 1.00 34.36 485 VAL A O 1
ATOM 3537 N N . LYS A 1 486 ? 69.727 41.891 57.942 1.00 28.32 486 LYS A N 1
ATOM 3538 C CA . LYS A 1 486 ? 71.080 41.797 57.423 1.00 29.12 486 LYS A CA 1
ATOM 3539 C C . LYS A 1 486 ? 71.902 43.011 57.814 1.00 27.39 486 LYS A C 1
ATOM 3540 O O . LYS A 1 486 ? 73.015 42.884 58.289 1.00 29.44 486 LYS A O 1
ATOM 3546 N N . ASN A 1 487 ? 71.328 44.190 57.646 1.00 25.43 487 ASN A N 1
ATOM 3547 C CA . ASN A 1 487 ? 72.015 45.437 57.932 1.00 26.47 487 ASN A CA 1
ATOM 3548 C C . ASN A 1 487 ? 72.222 45.717 59.408 1.00 25.72 487 ASN A C 1
ATOM 3549 O O . ASN A 1 487 ? 73.310 46.098 59.820 1.00 26.74 487 ASN A O 1
ATOM 3554 N N . ALA A 1 488 ? 71.187 45.539 60.207 1.00 22.56 488 ALA A N 1
ATOM 3555 C CA . ALA A 1 488 ? 71.334 45.729 61.635 1.00 22.73 488 ALA A CA 1
ATOM 3556 C C . ALA A 1 488 ? 72.368 44.762 62.182 1.00 28.05 488 ALA A C 1
ATOM 3557 O O . ALA A 1 488 ? 73.203 45.118 63.010 1.00 23.32 488 ALA A O 1
ATOM 3559 N N . SER A 1 489 ? 72.319 43.528 61.706 1.00 27.74 489 SER A N 1
ATOM 3560 C CA . SER A 1 489 ? 73.279 42.545 62.151 1.00 27.72 489 SER A CA 1
ATOM 3561 C C . SER A 1 489 ? 74.667 42.936 61.756 1.00 28.52 489 SER A C 1
ATOM 3562 O O . SER A 1 489 ? 75.572 42.899 62.565 1.00 27.54 489 SER A O 1
ATOM 3565 N N . GLU A 1 490 ? 74.828 43.343 60.510 1.00 25.60 490 GLU A N 1
ATOM 3566 C CA . GLU A 1 490 ? 76.142 43.649 60.011 1.00 27.41 490 GLU A CA 1
ATOM 3567 C C . GLU A 1 490 ? 76.770 44.758 60.827 1.00 29.05 490 GLU A C 1
ATOM 3568 O O . GLU A 1 490 ? 77.921 44.648 61.255 1.00 34.92 490 GLU A O 1
ATOM 3574 N N . VAL A 1 491 ? 76.009 45.802 61.115 1.00 23.69 491 VAL A N 1
ATOM 3575 C CA . VAL A 1 491 ? 76.602 46.895 61.875 1.00 25.12 491 VAL A CA 1
ATOM 3576 C C . VAL A 1 491 ? 76.853 46.503 63.327 1.00 27.50 491 VAL A C 1
ATOM 3577 O O . VAL A 1 491 ? 77.910 46.801 63.852 1.00 29.79 491 VAL A O 1
ATOM 3581 N N . ALA A 1 492 ? 75.934 45.799 63.970 1.00 26.95 492 ALA A N 1
ATOM 3582 C CA . ALA A 1 492 ? 76.147 45.457 65.369 1.00 27.75 492 ALA A CA 1
ATOM 3583 C C . ALA A 1 492 ? 77.365 44.565 65.524 1.00 33.38 492 ALA A C 1
ATOM 3584 O O . ALA A 1 492 ? 78.206 44.777 66.391 1.00 34.47 492 ALA A O 1
ATOM 3586 N N . ILE A 1 493 ? 77.467 43.568 64.663 1.00 34.32 493 ILE A N 1
ATOM 3587 C CA . ILE A 1 493 ? 78.601 42.679 64.702 1.00 30.65 493 ILE A CA 1
ATOM 3588 C C . ILE A 1 493 ? 79.885 43.447 64.471 1.00 32.45 493 ILE A C 1
ATOM 3589 O O . ILE A 1 493 ? 80.852 43.253 65.187 1.00 32.04 493 ILE A O 1
ATOM 3594 N N . SER A 1 494 ? 79.884 44.368 63.516 1.00 33.17 494 SER A N 1
ATOM 3595 C CA . SER A 1 494 ? 81.102 45.134 63.269 1.00 39.89 494 SER A CA 1
ATOM 3596 C C . SER A 1 494 ? 81.492 46.010 64.462 1.00 32.56 494 SER A C 1
ATOM 3597 O O . SER A 1 494 ? 82.666 46.221 64.692 1.00 35.94 494 SER A O 1
ATOM 3600 N N . LEU A 1 495 ? 80.521 46.530 65.206 1.00 29.87 495 LEU A N 1
ATOM 3601 C CA . LEU A 1 495 ? 80.823 47.356 66.378 1.00 29.21 495 LEU A CA 1
ATOM 3602 C C . LEU A 1 495 ? 81.302 46.567 67.565 1.00 30.86 495 LEU A C 1
ATOM 3603 O O . LEU A 1 495 ? 82.050 47.060 68.391 1.00 31.24 495 LEU A O 1
ATOM 3608 N N . LEU A 1 496 ? 80.795 45.359 67.701 1.00 27.62 496 LEU A N 1
ATOM 3609 C CA . LEU A 1 496 ? 81.148 44.536 68.837 1.00 31.38 496 LEU A CA 1
ATOM 3610 C C . LEU A 1 496 ? 82.585 44.045 68.731 1.00 36.84 496 LEU A C 1
ATOM 3611 O O . LEU A 1 496 ? 83.229 43.744 69.729 1.00 37.38 496 LEU A O 1
ATOM 3616 N N . LYS A 1 497 ? 83.088 43.984 67.506 1.00 35.32 497 LYS A N 1
ATOM 3617 C CA . LYS A 1 497 ? 84.443 43.526 67.257 1.00 37.62 497 LYS A CA 1
ATOM 3618 C C . LYS A 1 497 ? 85.456 44.616 67.559 1.00 32.58 497 LYS A C 1
ATOM 3619 O O . LYS A 1 497 ? 86.653 44.379 67.544 1.00 30.51 497 LYS A O 1
ATOM 3625 N N . ILE A 1 498 ? 84.960 45.809 67.847 1.00 27.49 498 ILE A N 1
ATOM 3626 C CA . ILE A 1 498 ? 85.803 46.952 68.156 1.00 32.45 498 ILE A CA 1
ATOM 3627 C C . ILE A 1 498 ? 86.285 46.913 69.584 1.00 29.61 498 ILE A C 1
ATOM 3628 O O . ILE A 1 498 ? 85.502 46.721 70.490 1.00 31.32 498 ILE A O 1
ATOM 3633 N N . ASN A 1 499 ? 87.577 47.119 69.777 1.00 34.95 499 ASN A N 1
ATOM 3634 C CA . ASN A 1 499 ? 88.187 46.990 71.084 1.00 33.52 499 ASN A CA 1
ATOM 3635 C C . ASN A 1 499 ? 88.922 48.234 71.515 1.00 37.39 499 ASN A C 1
ATOM 3636 O O . ASN A 1 499 ? 89.193 48.425 72.690 1.00 44.81 499 ASN A O 1
ATOM 3641 N N . THR A 1 500 ? 89.232 49.097 70.562 1.00 36.20 500 THR A N 1
ATOM 3642 C CA . THR A 1 500 ? 90.025 50.272 70.866 1.00 36.56 500 THR A CA 1
ATOM 3643 C C . THR A 1 500 ? 89.572 51.447 70.034 1.00 33.61 500 THR A C 1
ATOM 3644 O O . THR A 1 500 ? 89.148 51.269 68.909 1.00 34.67 500 THR A O 1
ATOM 3648 N N . ILE A 1 501 ? 89.671 52.650 70.579 1.00 32.45 501 ILE A N 1
ATOM 3649 C CA . ILE A 1 501 ? 89.251 53.845 69.861 1.00 36.35 501 ILE A CA 1
ATOM 3650 C C . ILE A 1 501 ? 90.317 54.927 69.853 1.00 38.49 501 ILE A C 1
ATOM 3651 O O . ILE A 1 501 ? 90.826 55.280 70.901 1.00 40.15 501 ILE A O 1
ATOM 3656 N N . ILE A 1 502 ? 90.646 55.466 68.680 1.00 36.87 502 ILE A N 1
ATOM 3657 C CA . ILE A 1 502 ? 91.538 56.619 68.612 1.00 41.94 502 ILE A CA 1
ATOM 3658 C C . ILE A 1 502 ? 90.894 57.730 67.781 1.00 39.54 502 ILE A C 1
ATOM 3659 O O . ILE A 1 502 ? 91.506 58.332 66.899 1.00 46.47 502 ILE A O 1
ATOM 3664 N N . ILE B 1 10 ? 67.649 68.826 73.392 1.00 57.62 10 ILE B N 1
ATOM 3665 C CA . ILE B 1 10 ? 66.849 67.661 73.013 1.00 57.10 10 ILE B CA 1
ATOM 3666 C C . ILE B 1 10 ? 65.676 67.432 73.970 1.00 61.38 10 ILE B C 1
ATOM 3667 O O . ILE B 1 10 ? 65.600 66.392 74.623 1.00 48.07 10 ILE B O 1
ATOM 3669 N N . GLU B 1 11 ? 64.753 68.394 74.018 1.00 63.81 11 GLU B N 1
ATOM 3670 C CA . GLU B 1 11 ? 63.597 68.333 74.911 1.00 53.84 11 GLU B CA 1
ATOM 3671 C C . GLU B 1 11 ? 62.694 67.180 74.504 1.00 60.27 11 GLU B C 1
ATOM 3672 O O . GLU B 1 11 ? 62.421 66.992 73.324 1.00 53.50 11 GLU B O 1
ATOM 3674 N N . GLU B 1 12 ? 62.242 66.408 75.487 1.00 68.88 12 GLU B N 1
ATOM 3675 C CA . GLU B 1 12 ? 61.465 65.201 75.221 1.00 68.74 12 GLU B CA 1
ATOM 3676 C C . GLU B 1 12 ? 60.283 65.047 76.174 1.00 78.46 12 GLU B C 1
ATOM 3677 O O . GLU B 1 12 ? 60.107 65.854 77.089 1.00 81.18 12 GLU B O 1
ATOM 3679 N N . ARG B 1 13 ? 59.493 63.999 75.939 1.00 74.24 13 ARG B N 1
ATOM 3680 C CA . ARG B 1 13 ? 58.344 63.636 76.772 1.00 65.05 13 ARG B CA 1
ATOM 3681 C C . ARG B 1 13 ? 57.310 64.745 76.841 1.00 67.41 13 ARG B C 1
ATOM 3682 O O . ARG B 1 13 ? 57.107 65.477 75.872 1.00 62.80 13 ARG B O 1
ATOM 3684 N N . TYR B 1 14 ? 56.659 64.866 77.995 1.00 68.07 14 TYR B N 1
ATOM 3685 C CA . TYR B 1 14 ? 55.603 65.853 78.167 1.00 64.19 14 TYR B CA 1
ATOM 3686 C C . TYR B 1 14 ? 56.164 67.244 77.996 1.00 57.27 14 TYR B C 1
ATOM 3687 O O . TYR B 1 14 ? 55.489 68.125 77.482 1.00 58.30 14 TYR B O 1
ATOM 3696 N N . GLN B 1 15 ? 57.427 67.422 78.343 1.00 59.00 15 GLN B N 1
ATOM 3697 C CA . GLN B 1 15 ? 58.037 68.738 78.262 1.00 55.40 15 GLN B CA 1
ATOM 3698 C C . GLN B 1 15 ? 58.436 69.085 76.848 1.00 53.47 15 GLN B C 1
ATOM 3699 O O . GLN B 1 15 ? 59.128 70.064 76.619 1.00 53.75 15 GLN B O 1
ATOM 3705 N N . ALA B 1 16 ? 57.992 68.281 75.896 1.00 56.21 16 ALA B N 1
ATOM 3706 C CA . ALA B 1 16 ? 58.018 68.709 74.518 1.00 44.53 16 ALA B CA 1
ATOM 3707 C C . ALA B 1 16 ? 56.674 69.313 74.234 1.00 41.50 16 ALA B C 1
ATOM 3708 O O . ALA B 1 16 ? 56.571 70.438 73.774 1.00 44.78 16 ALA B O 1
ATOM 3710 N N . LEU B 1 17 ? 55.638 68.559 74.570 1.00 49.46 17 LEU B N 1
ATOM 3711 C CA . LEU B 1 17 ? 54.261 68.964 74.339 1.00 42.56 17 LEU B CA 1
ATOM 3712 C C . LEU B 1 17 ? 53.930 70.268 75.049 1.00 42.31 17 LEU B C 1
ATOM 3713 O O . LEU B 1 17 ? 53.138 71.061 74.576 1.00 40.09 17 LEU B O 1
ATOM 3718 N N . PHE B 1 18 ? 54.553 70.491 76.193 1.00 48.53 18 PHE B N 1
ATOM 3719 C CA . PHE B 1 18 ? 54.405 71.753 76.881 1.00 46.81 18 PHE B CA 1
ATOM 3720 C C . PHE B 1 18 ? 55.074 72.829 76.058 1.00 42.50 18 PHE B C 1
ATOM 3721 O O . PHE B 1 18 ? 54.449 73.812 75.681 1.00 35.15 18 PHE B O 1
ATOM 3729 N N . SER B 1 19 ? 56.350 72.607 75.754 1.00 45.95 19 SER B N 1
ATOM 3730 C CA . SER B 1 19 ? 57.191 73.616 75.127 1.00 40.42 19 SER B CA 1
ATOM 3731 C C . SER B 1 19 ? 56.578 74.064 73.824 1.00 37.75 19 SER B C 1
ATOM 3732 O O . SER B 1 19 ? 56.681 75.224 73.452 1.00 32.63 19 SER B O 1
ATOM 3735 N N . ASN B 1 20 ? 55.933 73.127 73.140 1.00 34.88 20 ASN B N 1
ATOM 3736 C CA . ASN B 1 20 ? 55.134 73.424 71.968 1.00 30.03 20 ASN B CA 1
ATOM 3737 C C . ASN B 1 20 ? 53.898 74.249 72.285 1.00 31.61 20 ASN B C 1
ATOM 3738 O O . ASN B 1 20 ? 53.738 75.343 71.772 1.00 25.87 20 ASN B O 1
ATOM 3743 N N . ALA B 1 21 ? 53.014 73.708 73.110 1.00 32.20 21 ALA B N 1
ATOM 3744 C CA . ALA B 1 21 ? 51.723 74.336 73.356 1.00 24.96 21 ALA B CA 1
ATOM 3745 C C . ALA B 1 21 ? 51.895 75.766 73.799 1.00 28.31 21 ALA B C 1
ATOM 3746 O O . ALA B 1 21 ? 51.264 76.656 73.257 1.00 34.79 21 ALA B O 1
ATOM 3748 N N . ALA B 1 22 ? 52.769 75.983 74.769 1.00 27.61 22 ALA B N 1
ATOM 3749 C CA . ALA B 1 22 ? 53.059 77.321 75.250 1.00 25.02 22 ALA B CA 1
ATOM 3750 C C . ALA B 1 22 ? 53.443 78.222 74.102 1.00 24.49 22 ALA B C 1
ATOM 3751 O O . ALA B 1 22 ? 52.888 79.294 73.937 1.00 27.77 22 ALA B O 1
ATOM 3753 N N . ALA B 1 23 ? 54.379 77.756 73.292 1.00 30.07 23 ALA B N 1
ATOM 3754 C CA . ALA B 1 23 ? 54.886 78.523 72.170 1.00 27.82 23 ALA B CA 1
ATOM 3755 C C . ALA B 1 23 ? 53.785 78.967 71.240 1.00 24.13 23 ALA B C 1
ATOM 3756 O O . ALA B 1 23 ? 53.898 79.994 70.601 1.00 24.01 23 ALA B O 1
ATOM 3758 N N . VAL B 1 24 ? 52.752 78.147 71.113 1.00 27.32 24 VAL B N 1
ATOM 3759 C CA . VAL B 1 24 ? 51.627 78.481 70.258 1.00 27.17 24 VAL B CA 1
ATOM 3760 C C . VAL B 1 24 ? 50.727 79.502 70.933 1.00 31.99 24 VAL B C 1
ATOM 3761 O O . VAL B 1 24 ? 50.273 80.449 70.290 1.00 33.61 24 VAL B O 1
ATOM 3765 N N . LYS B 1 25 ? 50.489 79.326 72.230 1.00 29.91 25 LYS B N 1
ATOM 3766 C CA . LYS B 1 25 ? 49.547 80.173 72.948 1.00 31.64 25 LYS B CA 1
ATOM 3767 C C . LYS B 1 25 ? 49.978 81.604 72.835 1.00 28.18 25 LYS B C 1
ATOM 3768 O O . LYS B 1 25 ? 49.222 82.464 72.396 1.00 27.06 25 LYS B O 1
ATOM 3774 N N . ALA B 1 26 ? 51.249 81.818 73.144 1.00 27.93 26 ALA B N 1
ATOM 3775 C CA . ALA B 1 26 ? 51.865 83.126 73.107 1.00 31.94 26 ALA B CA 1
ATOM 3776 C C . ALA B 1 26 ? 51.638 83.779 71.779 1.00 28.26 26 ALA B C 1
ATOM 3777 O O . ALA B 1 26 ? 51.403 84.970 71.709 1.00 33.42 26 ALA B O 1
ATOM 3779 N N . LEU B 1 27 ? 51.713 82.994 70.717 1.00 30.55 27 LEU B N 1
ATOM 3780 C CA . LEU B 1 27 ? 51.485 83.531 69.390 1.00 33.94 27 LEU B CA 1
ATOM 3781 C C . LEU B 1 27 ? 50.039 83.926 69.211 1.00 29.88 27 LEU B C 1
ATOM 3782 O O . LEU B 1 27 ? 49.734 85.061 68.885 1.00 30.95 27 LEU B O 1
ATOM 3787 N N . THR B 1 28 ? 49.140 82.993 69.457 1.00 26.01 28 THR B N 1
ATOM 3788 C CA . THR B 1 28 ? 47.744 83.237 69.164 1.00 32.51 28 THR B CA 1
ATOM 3789 C C . THR B 1 28 ? 47.180 84.382 70.000 1.00 29.78 28 THR B C 1
ATOM 3790 O O . THR B 1 28 ? 46.454 85.227 69.477 1.00 31.40 28 THR B O 1
ATOM 3794 N N . GLN B 1 29 ? 47.534 84.419 71.281 1.00 28.18 29 GLN B N 1
ATOM 3795 C CA . GLN B 1 29 ? 47.140 85.511 72.155 1.00 28.48 29 GLN B CA 1
ATOM 3796 C C . GLN B 1 29 ? 47.352 86.814 71.433 1.00 30.00 29 GLN B C 1
ATOM 3797 O O . GLN B 1 29 ? 46.444 87.627 71.345 1.00 38.09 29 GLN B O 1
ATOM 3799 N N . VAL B 1 30 ? 48.520 86.966 70.825 1.00 30.85 30 VAL B N 1
ATOM 3800 C CA . VAL B 1 30 ? 48.870 88.223 70.178 1.00 32.84 30 VAL B CA 1
ATOM 3801 C C . VAL B 1 30 ? 47.919 88.639 69.073 1.00 30.41 30 VAL B C 1
ATOM 3802 O O . VAL B 1 30 ? 47.529 89.792 69.007 1.00 35.44 30 VAL B O 1
ATOM 3806 N N . VAL B 1 31 ? 47.527 87.722 68.205 1.00 27.18 31 VAL B N 1
ATOM 3807 C CA . VAL B 1 31 ? 46.661 88.144 67.123 1.00 24.79 31 VAL B CA 1
ATOM 3808 C C . VAL B 1 31 ? 45.222 88.107 67.545 1.00 27.16 31 VAL B C 1
ATOM 3809 O O . VAL B 1 31 ? 44.359 88.577 66.826 1.00 30.71 31 VAL B O 1
ATOM 3813 N N . ALA B 1 32 ? 44.953 87.558 68.716 1.00 25.11 32 ALA B N 1
ATOM 3814 C CA . ALA B 1 32 ? 43.576 87.407 69.117 1.00 25.16 32 ALA B CA 1
ATOM 3815 C C . ALA B 1 32 ? 42.920 88.761 69.239 1.00 25.52 32 ALA B C 1
ATOM 3816 O O . ALA B 1 32 ? 41.734 88.898 69.039 1.00 25.57 32 ALA B O 1
ATOM 3818 N N . ASN B 1 33 ? 43.709 89.775 69.530 1.00 25.78 33 ASN B N 1
ATOM 3819 C CA . ASN B 1 33 ? 43.161 91.097 69.718 1.00 28.94 33 ASN B CA 1
ATOM 3820 C C . ASN B 1 33 ? 42.770 91.774 68.423 1.00 30.63 33 ASN B C 1
ATOM 3821 O O . ASN B 1 33 ? 42.182 92.840 68.440 1.00 33.51 33 ASN B O 1
ATOM 3826 N N . SER B 1 34 ? 43.054 91.141 67.299 1.00 29.33 34 SER B N 1
ATOM 3827 C CA . SER B 1 34 ? 42.790 91.766 66.018 1.00 28.54 34 SER B CA 1
ATOM 3828 C C . SER B 1 34 ? 41.583 91.119 65.357 1.00 33.04 34 SER B C 1
ATOM 3829 O O . SER B 1 34 ? 41.079 91.583 64.335 1.00 30.39 34 SER B O 1
ATOM 3832 N N . LEU B 1 35 ? 41.121 90.036 65.962 1.00 34.58 35 LEU B N 1
ATOM 3833 C CA . LEU B 1 35 ? 40.049 89.248 65.388 1.00 33.93 35 LEU B CA 1
ATOM 3834 C C . LEU B 1 35 ? 38.742 89.930 65.608 1.00 36.13 35 LEU B C 1
ATOM 3835 O O . LEU B 1 35 ? 38.383 90.211 66.741 1.00 41.89 35 LEU B O 1
ATOM 3840 N N . GLY B 1 36 ? 38.009 90.171 64.534 1.00 43.60 36 GLY B N 1
ATOM 3841 C CA . GLY B 1 36 ? 36.676 90.716 64.675 1.00 40.73 36 GLY B CA 1
ATOM 3842 C C . GLY B 1 36 ? 36.537 92.153 64.250 1.00 32.04 36 GLY B C 1
ATOM 3843 O O . GLY B 1 36 ? 37.504 92.779 63.831 1.00 35.56 36 GLY B O 1
ATOM 3844 N N . PRO B 1 37 ? 35.319 92.681 64.357 1.00 29.31 37 PRO B N 1
ATOM 3845 C CA . PRO B 1 37 ? 34.936 94.023 63.937 1.00 32.34 37 PRO B CA 1
ATOM 3846 C C . PRO B 1 37 ? 35.367 95.038 64.955 1.00 31.83 37 PRO B C 1
ATOM 3847 O O . PRO B 1 37 ? 35.379 96.229 64.677 1.00 30.01 37 PRO B O 1
ATOM 3851 N N . LYS B 1 38 ? 35.691 94.555 66.142 1.00 31.81 38 LYS B N 1
ATOM 3852 C CA . LYS B 1 38 ? 36.140 95.426 67.196 1.00 31.98 38 LYS B CA 1
ATOM 3853 C C . LYS B 1 38 ? 37.582 95.124 67.492 1.00 27.91 38 LYS B C 1
ATOM 3854 O O . LYS B 1 38 ? 38.108 95.543 68.507 1.00 27.77 38 LYS B O 1
ATOM 3860 N N . GLY B 1 39 ? 38.221 94.395 66.591 1.00 26.63 39 GLY B N 1
ATOM 3861 C CA . GLY B 1 39 ? 39.611 94.058 66.774 1.00 29.56 39 GLY B CA 1
ATOM 3862 C C . GLY B 1 39 ? 40.471 95.282 66.639 1.00 28.39 39 GLY B C 1
ATOM 3863 O O . GLY B 1 39 ? 40.130 96.197 65.911 1.00 29.85 39 GLY B O 1
ATOM 3864 N N . LEU B 1 40 ? 41.597 95.278 67.337 1.00 26.76 40 LEU B N 1
ATOM 3865 C CA . LEU B 1 40 ? 42.503 96.410 67.391 1.00 28.45 40 LEU B CA 1
ATOM 3866 C C . LEU B 1 40 ? 43.754 96.123 66.590 1.00 29.04 40 LEU B C 1
ATOM 3867 O O . LEU B 1 40 ? 43.956 95.003 66.165 1.00 31.37 40 LEU B O 1
ATOM 3872 N N . ASP B 1 41 ? 44.572 97.141 66.355 1.00 31.43 41 ASP B N 1
ATOM 3873 C CA . ASP B 1 41 ? 45.736 97.018 65.478 1.00 30.77 41 ASP B CA 1
ATOM 3874 C C . ASP B 1 41 ? 47.032 96.689 66.200 1.00 28.26 41 ASP B C 1
ATOM 3875 O O . ASP B 1 41 ? 47.100 96.688 67.417 1.00 29.50 41 ASP B O 1
ATOM 3880 N N . ALA B 1 42 ? 48.070 96.426 65.427 1.00 26.33 42 ALA B N 1
ATOM 3881 C CA . ALA B 1 42 ? 49.349 96.093 65.994 1.00 29.13 42 ALA B CA 1
ATOM 3882 C C . ALA B 1 42 ? 50.432 96.851 65.285 1.00 32.75 42 ALA B C 1
ATOM 3883 O O . ALA B 1 42 ? 50.363 97.079 64.086 1.00 34.29 42 ALA B O 1
ATOM 3885 N N . MET B 1 43 ? 51.450 97.205 66.047 1.00 31.62 43 MET B N 1
ATOM 3886 C CA . MET B 1 43 ? 52.547 98.009 65.572 1.00 32.38 43 MET B CA 1
ATOM 3887 C C . MET B 1 43 ? 53.811 97.201 65.590 1.00 34.41 43 MET B C 1
ATOM 3888 O O . MET B 1 43 ? 54.210 96.701 66.629 1.00 40.23 43 MET B O 1
ATOM 3893 N N . LEU B 1 44 ? 54.483 97.108 64.461 1.00 35.96 44 LEU B N 1
ATOM 3894 C CA . LEU B 1 44 ? 55.678 96.298 64.408 1.00 39.83 44 LEU B CA 1
ATOM 3895 C C . LEU B 1 44 ? 56.873 97.073 63.902 1.00 41.96 44 LEU B C 1
ATOM 3896 O O . LEU B 1 44 ? 56.760 97.848 62.968 1.00 44.16 44 LEU B O 1
ATOM 3901 N N . VAL B 1 45 ? 58.024 96.856 64.518 1.00 46.68 45 VAL B N 1
ATOM 3902 C CA . VAL B 1 45 ? 59.233 97.488 64.040 1.00 56.71 45 VAL B CA 1
ATOM 3903 C C . VAL B 1 45 ? 60.319 96.447 63.763 1.00 68.97 45 VAL B C 1
ATOM 3904 O O . VAL B 1 45 ? 60.468 95.462 64.498 1.00 60.03 45 VAL B O 1
ATOM 3908 N N . ASP B 1 46 ? 61.071 96.685 62.693 1.00 73.59 46 ASP B N 1
ATOM 3909 C CA . ASP B 1 46 ? 62.107 95.765 62.249 1.00 81.60 46 ASP B CA 1
ATOM 3910 C C . ASP B 1 46 ? 63.304 95.867 63.178 1.00 89.23 46 ASP B C 1
ATOM 3911 O O . ASP B 1 46 ? 63.436 96.847 63.910 1.00 90.44 46 ASP B O 1
ATOM 3913 N N . ARG B 1 47 ? 64.182 94.866 63.126 1.00 93.74 47 ARG B N 1
ATOM 3914 C CA . ARG B 1 47 ? 65.355 94.787 64.000 1.00 92.44 47 ARG B CA 1
ATOM 3915 C C . ARG B 1 47 ? 66.168 96.072 63.953 1.00 99.92 47 ARG B C 1
ATOM 3916 O O . ARG B 1 47 ? 66.861 96.419 64.911 1.00 85.08 47 ARG B O 1
ATOM 3918 N N . PHE B 1 48 ? 66.068 96.782 62.834 1.00 100.32 48 PHE B N 1
ATOM 3919 C CA . PHE B 1 48 ? 66.806 98.018 62.656 1.00 92.76 48 PHE B CA 1
ATOM 3920 C C . PHE B 1 48 ? 65.944 99.114 62.046 1.00 87.75 48 PHE B C 1
ATOM 3921 O O . PHE B 1 48 ? 66.266 99.647 60.987 1.00 88.73 48 PHE B O 1
ATOM 3923 N N . GLY B 1 49 ? 64.838 99.438 62.707 1.00 83.88 49 GLY B N 1
ATOM 3924 C CA . GLY B 1 49 ? 64.092 100.629 62.355 1.00 85.67 49 GLY B CA 1
ATOM 3925 C C . GLY B 1 49 ? 63.263 100.623 61.084 1.00 88.00 49 GLY B C 1
ATOM 3926 O O . GLY B 1 49 ? 63.666 101.200 60.076 1.00 90.21 49 GLY B O 1
ATOM 3927 N N . GLU B 1 50 ? 62.105 99.978 61.130 1.00 81.96 50 GLU B N 1
ATOM 3928 C CA . GLU B 1 50 ? 61.082 100.150 60.104 1.00 74.45 50 GLU B CA 1
ATOM 3929 C C . GLU B 1 50 ? 59.766 99.898 60.815 1.00 73.52 50 GLU B C 1
ATOM 3930 O O . GLU B 1 50 ? 59.796 99.376 61.915 1.00 74.32 50 GLU B O 1
ATOM 3932 N N . VAL B 1 51 ? 58.624 100.266 60.237 1.00 64.14 51 VAL B N 1
ATOM 3933 C CA . VAL B 1 51 ? 57.373 100.165 60.999 1.00 52.30 51 VAL B CA 1
ATOM 3934 C C . VAL B 1 51 ? 56.088 99.900 60.198 1.00 35.98 51 VAL B C 1
ATOM 3935 O O . VAL B 1 51 ? 55.835 100.522 59.176 1.00 27.46 51 VAL B O 1
ATOM 3939 N N . VAL B 1 52 ? 55.278 98.965 60.688 1.00 33.64 52 VAL B N 1
ATOM 3940 C CA . VAL B 1 52 ? 54.005 98.632 60.067 1.00 25.75 52 VAL B CA 1
ATOM 3941 C C . VAL B 1 52 ? 52.891 98.680 61.101 1.00 29.96 52 VAL B C 1
ATOM 3942 O O . VAL B 1 52 ? 53.126 98.403 62.267 1.00 31.55 52 VAL B O 1
ATOM 3946 N N . VAL B 1 53 ? 51.680 99.028 60.680 1.00 25.97 53 VAL B N 1
ATOM 3947 C CA . VAL B 1 53 ? 50.523 98.994 61.567 1.00 28.97 53 VAL B CA 1
ATOM 3948 C C . VAL B 1 53 ? 49.382 98.271 60.906 1.00 31.20 53 VAL B C 1
ATOM 3949 O O . VAL B 1 53 ? 48.915 98.702 59.860 1.00 34.53 53 VAL B O 1
ATOM 3953 N N . THR B 1 54 ? 48.891 97.201 61.520 1.00 25.71 54 THR B N 1
ATOM 3954 C CA . THR B 1 54 ? 47.894 96.419 60.813 1.00 31.93 54 THR B CA 1
ATOM 3955 C C . THR B 1 54 ? 46.951 95.623 61.691 1.00 28.42 54 THR B C 1
ATOM 3956 O O . THR B 1 54 ? 47.209 95.442 62.862 1.00 32.61 54 THR B O 1
ATOM 3960 N N . ASN B 1 55 ? 45.839 95.184 61.108 1.00 27.49 55 ASN B N 1
ATOM 3961 C CA . ASN B 1 55 ? 44.871 94.310 61.768 1.00 30.73 55 ASN B CA 1
ATOM 3962 C C . ASN B 1 55 ? 44.909 92.953 61.106 1.00 30.46 55 ASN B C 1
ATOM 3963 O O . ASN B 1 55 ? 44.331 91.991 61.590 1.00 27.90 55 ASN B O 1
ATOM 3968 N N . ASP B 1 56 ? 45.644 92.881 60.010 1.00 27.85 56 ASP B N 1
ATOM 3969 C CA . ASP B 1 56 ? 45.740 91.672 59.222 1.00 29.79 56 ASP B CA 1
ATOM 3970 C C . ASP B 1 56 ? 46.449 90.610 60.029 1.00 27.97 56 ASP B C 1
ATOM 3971 O O . ASP B 1 56 ? 47.351 90.905 60.775 1.00 27.12 56 ASP B O 1
ATOM 3976 N N . GLY B 1 57 ? 46.019 89.369 59.911 1.00 32.97 57 GLY B N 1
ATOM 3977 C CA . GLY B 1 57 ? 46.557 88.340 60.768 1.00 26.16 57 GLY B CA 1
ATOM 3978 C C . GLY B 1 57 ? 47.870 87.846 60.239 1.00 29.34 57 GLY B C 1
ATOM 3979 O O . GLY B 1 57 ? 48.881 87.960 60.903 1.00 31.30 57 GLY B O 1
ATOM 3980 N N . VAL B 1 58 ? 47.860 87.346 59.013 1.00 27.10 58 VAL B N 1
ATOM 3981 C CA . VAL B 1 58 ? 49.042 86.758 58.403 1.00 29.46 58 VAL B CA 1
ATOM 3982 C C . VAL B 1 58 ? 50.189 87.762 58.364 1.00 27.48 58 VAL B C 1
ATOM 3983 O O . VAL B 1 58 ? 51.358 87.392 58.373 1.00 24.81 58 VAL B O 1
ATOM 3987 N N . THR B 1 59 ? 49.842 89.040 58.363 1.00 25.89 59 THR B N 1
ATOM 3988 C CA . THR B 1 59 ? 50.825 90.104 58.348 1.00 28.86 59 THR B CA 1
ATOM 3989 C C . THR B 1 59 ? 51.523 90.201 59.681 1.00 26.07 59 THR B C 1
ATOM 3990 O O . THR B 1 59 ? 52.739 90.156 59.753 1.00 23.77 59 THR B O 1
ATOM 3994 N N . ILE B 1 60 ? 50.735 90.366 60.733 1.00 24.00 60 ILE B N 1
ATOM 3995 C CA . ILE B 1 60 ? 51.243 90.379 62.092 1.00 27.50 60 ILE B CA 1
ATOM 3996 C C . ILE B 1 60 ? 52.074 89.148 62.380 1.00 26.92 60 ILE B C 1
ATOM 3997 O O . ILE B 1 60 ? 53.171 89.234 62.889 1.00 27.86 60 ILE B O 1
ATOM 4002 N N . LEU B 1 61 ? 51.545 87.992 62.032 1.00 23.73 61 LEU B N 1
ATOM 4003 C CA . LEU B 1 61 ? 52.215 86.746 62.318 1.00 23.54 61 LEU B CA 1
ATOM 4004 C C . LEU B 1 61 ? 53.483 86.594 61.537 1.00 25.51 61 LEU B C 1
ATOM 4005 O O . LEU B 1 61 ? 54.414 85.954 61.983 1.00 31.81 61 LEU B O 1
ATOM 4010 N N . THR B 1 62 ? 53.527 87.192 60.364 1.00 24.07 62 THR B N 1
ATOM 4011 C CA . THR B 1 62 ? 54.696 87.057 59.535 1.00 23.26 62 THR B CA 1
ATOM 4012 C C . THR B 1 62 ? 55.794 87.968 60.002 1.00 29.19 62 THR B C 1
ATOM 4013 O O . THR B 1 62 ? 56.957 87.589 60.009 1.00 27.63 62 THR B O 1
ATOM 4017 N N . LEU B 1 63 ? 55.431 89.181 60.390 1.00 33.19 63 LEU B N 1
ATOM 4018 C CA . LEU B 1 63 ? 56.452 90.172 60.677 1.00 34.72 63 LEU B CA 1
ATOM 4019 C C . LEU B 1 63 ? 57.156 90.033 61.993 1.00 37.13 63 LEU B C 1
ATOM 4020 O O . LEU B 1 63 ? 58.310 90.422 62.087 1.00 46.35 63 LEU B O 1
ATOM 4025 N N . MET B 1 64 ? 56.499 89.518 63.021 1.00 30.00 64 MET B N 1
ATOM 4026 C CA . MET B 1 64 ? 57.277 89.208 64.194 1.00 34.98 64 MET B CA 1
ATOM 4027 C C . MET B 1 64 ? 58.168 88.096 63.748 1.00 56.49 64 MET B C 1
ATOM 4028 O O . MET B 1 64 ? 57.708 87.126 63.160 1.00 54.58 64 MET B O 1
ATOM 4033 N N . ASP B 1 65 ? 59.448 88.215 64.025 1.00 56.25 65 ASP B N 1
ATOM 4034 C CA . ASP B 1 65 ? 60.312 87.105 63.745 1.00 55.12 65 ASP B CA 1
ATOM 4035 C C . ASP B 1 65 ? 60.110 86.248 64.967 1.00 55.38 65 ASP B C 1
ATOM 4036 O O . ASP B 1 65 ? 60.574 86.568 66.058 1.00 57.09 65 ASP B O 1
ATOM 4041 N N . ALA B 1 66 ? 59.351 85.180 64.759 1.00 56.56 66 ALA B N 1
ATOM 4042 C CA . ALA B 1 66 ? 58.918 84.266 65.799 1.00 44.67 66 ALA B CA 1
ATOM 4043 C C . ALA B 1 66 ? 59.858 83.089 65.806 1.00 36.75 66 ALA B C 1
ATOM 4044 O O . ALA B 1 66 ? 60.026 82.417 64.802 1.00 36.77 66 ALA B O 1
ATOM 4046 N N . GLN B 1 67 ? 60.481 82.849 66.947 1.00 34.72 67 GLN B N 1
ATOM 4047 C CA . GLN B 1 67 ? 61.646 81.990 66.998 1.00 43.03 67 GLN B CA 1
ATOM 4048 C C . GLN B 1 67 ? 61.367 80.521 67.280 1.00 42.46 67 GLN B C 1
ATOM 4049 O O . GLN B 1 67 ? 62.090 79.665 66.790 1.00 44.52 67 GLN B O 1
ATOM 4055 N N . HIS B 1 68 ? 60.326 80.212 68.044 1.00 36.37 68 HIS B N 1
ATOM 4056 C CA . HIS B 1 68 ? 60.012 78.814 68.333 1.00 33.76 68 HIS B CA 1
ATOM 4057 C C . HIS B 1 68 ? 59.509 78.086 67.086 1.00 35.90 68 HIS B C 1
ATOM 4058 O O . HIS B 1 68 ? 58.745 78.649 66.322 1.00 35.42 68 HIS B O 1
ATOM 4065 N N . PRO B 1 69 ? 59.902 76.816 66.896 1.00 38.69 69 PRO B N 1
ATOM 4066 C CA . PRO B 1 69 ? 59.513 76.090 65.688 1.00 38.27 69 PRO B CA 1
ATOM 4067 C C . PRO B 1 69 ? 58.023 76.003 65.522 1.00 38.94 69 PRO B C 1
ATOM 4068 O O . PRO B 1 69 ? 57.536 76.116 64.410 1.00 40.56 69 PRO B O 1
ATOM 4072 N N . ALA B 1 70 ? 57.317 75.806 66.625 1.00 35.76 70 ALA B N 1
ATOM 4073 C CA . ALA B 1 70 ? 55.875 75.675 66.611 1.00 29.97 70 ALA B CA 1
ATOM 4074 C C . ALA B 1 70 ? 55.229 76.959 66.124 1.00 37.17 70 ALA B C 1
ATOM 4075 O O . ALA B 1 70 ? 54.350 76.944 65.260 1.00 35.12 70 ALA B O 1
ATOM 4077 N N . ALA B 1 71 ? 55.677 78.076 66.677 1.00 36.00 71 ALA B N 1
ATOM 4078 C CA . ALA B 1 71 ? 55.184 79.364 66.256 1.00 30.36 71 ALA B CA 1
ATOM 4079 C C . ALA B 1 71 ? 55.441 79.528 64.775 1.00 29.28 71 ALA B C 1
ATOM 4080 O O . ALA B 1 71 ? 54.554 79.909 64.030 1.00 25.20 71 ALA B O 1
ATOM 4082 N N . ARG B 1 72 ? 56.637 79.178 64.330 1.00 34.58 72 ARG B N 1
ATOM 4083 C CA . ARG B 1 72 ? 56.969 79.353 62.928 1.00 39.01 72 ARG B CA 1
ATOM 4084 C C . ARG B 1 72 ? 56.046 78.521 62.065 1.00 34.03 72 ARG B C 1
ATOM 4085 O O . ARG B 1 72 ? 55.648 78.928 60.977 1.00 36.30 72 ARG B O 1
ATOM 4093 N N . MET B 1 73 ? 55.691 77.352 62.556 1.00 30.57 73 MET B N 1
ATOM 4094 C CA . MET B 1 73 ? 54.765 76.518 61.825 1.00 31.65 73 MET B CA 1
ATOM 4095 C C . MET B 1 73 ? 53.379 77.122 61.714 1.00 33.64 73 MET B C 1
ATOM 4096 O O . MET B 1 73 ? 52.800 77.115 60.640 1.00 33.13 73 MET B O 1
ATOM 4101 N N . VAL B 1 74 ? 52.838 77.652 62.802 1.00 31.83 74 VAL B N 1
ATOM 4102 C CA . VAL B 1 74 ? 51.522 78.268 62.701 1.00 32.10 74 VAL B CA 1
ATOM 4103 C C . VAL B 1 74 ? 51.587 79.443 61.744 1.00 29.01 74 VAL B C 1
ATOM 4104 O O . VAL B 1 74 ? 50.670 79.657 60.962 1.00 26.05 74 VAL B O 1
ATOM 4108 N N . VAL B 1 75 ? 52.674 80.203 61.799 1.00 27.27 75 VAL B N 1
ATOM 4109 C CA . VAL B 1 75 ? 52.850 81.293 60.852 1.00 27.94 75 VAL B CA 1
ATOM 4110 C C . VAL B 1 75 ? 52.747 80.750 59.444 1.00 32.52 75 VAL B C 1
ATOM 4111 O O . VAL B 1 75 ? 52.014 81.282 58.623 1.00 32.95 75 VAL B O 1
ATOM 4115 N N . ASN B 1 76 ? 53.458 79.670 59.165 1.00 29.64 76 ASN B N 1
ATOM 4116 C CA . ASN B 1 76 ? 53.345 79.047 57.860 1.00 25.28 76 ASN B CA 1
ATOM 4117 C C . ASN B 1 76 ? 51.919 78.635 57.514 1.00 26.52 76 ASN B C 1
ATOM 4118 O O . ASN B 1 76 ? 51.509 78.710 56.359 1.00 29.69 76 ASN B O 1
ATOM 4123 N N . MET B 1 77 ? 51.172 78.178 58.508 1.00 24.43 77 MET B N 1
ATOM 4124 C CA . MET B 1 77 ? 49.780 77.824 58.292 1.00 23.32 77 MET B CA 1
ATOM 4125 C C . MET B 1 77 ? 49.008 79.023 57.819 1.00 25.40 77 MET B C 1
ATOM 4126 O O . MET B 1 77 ? 48.199 78.924 56.914 1.00 25.31 77 MET B O 1
ATOM 4131 N N . ALA B 1 78 ? 49.256 80.160 58.446 1.00 27.40 78 ALA B N 1
ATOM 4132 C CA . ALA B 1 78 ? 48.581 81.387 58.072 1.00 24.09 78 ALA B CA 1
ATOM 4133 C C . ALA B 1 78 ? 48.928 81.724 56.652 1.00 24.60 78 ALA B C 1
ATOM 4134 O O . ALA B 1 78 ? 48.069 82.047 55.858 1.00 24.48 78 ALA B O 1
ATOM 4136 N N . ARG B 1 79 ? 50.207 81.638 56.333 1.00 23.69 79 ARG B N 1
ATOM 4137 C CA . ARG B 1 79 ? 50.646 81.943 54.995 1.00 27.34 79 ARG B CA 1
ATOM 4138 C C . ARG B 1 79 ? 49.850 81.104 54.022 1.00 27.59 79 ARG B C 1
ATOM 4139 O O . ARG B 1 79 ? 49.345 81.591 53.020 1.00 27.80 79 ARG B O 1
ATOM 4147 N N . ALA B 1 80 ? 49.688 79.841 54.367 1.00 26.70 80 ALA B N 1
ATOM 4148 C CA . ALA B 1 80 ? 48.952 78.925 53.526 1.00 27.89 80 ALA B CA 1
ATOM 4149 C C . ALA B 1 80 ? 47.534 79.393 53.349 1.00 23.75 80 ALA B C 1
ATOM 4150 O O . ALA B 1 80 ? 47.044 79.473 52.239 1.00 28.35 80 ALA B O 1
ATOM 4152 N N . GLN B 1 81 ? 46.889 79.735 54.449 1.00 21.17 81 GLN B N 1
ATOM 4153 C CA . GLN B 1 81 ? 45.517 80.207 54.405 1.00 23.52 81 GLN B CA 1
ATOM 4154 C C . GLN B 1 81 ? 45.368 81.411 53.490 1.00 25.55 81 GLN B C 1
ATOM 4155 O O . GLN B 1 81 ? 44.428 81.495 52.712 1.00 24.51 81 GLN B O 1
ATOM 4161 N N . GLU B 1 82 ? 46.325 82.324 53.572 1.00 22.02 82 GLU B N 1
ATOM 4162 C CA . GLU B 1 82 ? 46.339 83.505 52.734 1.00 22.88 82 GLU B CA 1
ATOM 4163 C C . GLU B 1 82 ? 46.476 83.152 51.281 1.00 24.13 82 GLU B C 1
ATOM 4164 O O . GLU B 1 82 ? 45.810 83.724 50.435 1.00 29.02 82 GLU B O 1
ATOM 4170 N N . ARG B 1 83 ? 47.341 82.197 50.994 1.00 21.25 83 ARG B N 1
ATOM 4171 C CA . ARG B 1 83 ? 47.563 81.773 49.632 1.00 20.95 83 ARG B CA 1
ATOM 4172 C C . ARG B 1 83 ? 46.298 81.188 49.062 1.00 20.93 83 ARG B C 1
ATOM 4173 O O . ARG B 1 83 ? 45.967 81.403 47.910 1.00 21.51 83 ARG B O 1
ATOM 4181 N N . GLU B 1 84 ? 45.595 80.420 49.877 1.00 20.81 84 GLU B N 1
ATOM 4182 C CA . GLU B 1 84 ? 44.410 79.739 49.404 1.00 20.70 84 GLU B CA 1
ATOM 4183 C C . GLU B 1 84 ? 43.259 80.673 49.139 1.00 20.85 84 GLU B C 1
ATOM 4184 O O . GLU B 1 84 ? 42.651 80.589 48.091 1.00 21.76 84 GLU B O 1
ATOM 4190 N N . VAL B 1 85 ? 42.956 81.569 50.076 1.00 21.09 85 VAL B N 1
ATOM 4191 C CA . VAL B 1 85 ? 41.755 82.386 49.940 1.00 24.05 85 VAL B CA 1
ATOM 4192 C C . VAL B 1 85 ? 41.948 83.868 50.144 1.00 26.53 85 VAL B C 1
ATOM 4193 O O . VAL B 1 85 ? 41.280 84.666 49.513 1.00 31.54 85 VAL B O 1
ATOM 4197 N N . GLY B 1 86 ? 42.828 84.234 51.058 1.00 27.89 86 GLY B N 1
ATOM 4198 C CA . GLY B 1 86 ? 43.166 85.626 51.255 1.00 35.67 86 GLY B CA 1
ATOM 4199 C C . GLY B 1 86 ? 42.514 86.270 52.460 1.00 32.62 86 GLY B C 1
ATOM 4200 O O . GLY B 1 86 ? 42.916 87.357 52.861 1.00 31.04 86 GLY B O 1
ATOM 4201 N N . ASP B 1 87 ? 41.520 85.609 53.043 1.00 28.21 87 ASP B N 1
ATOM 4202 C CA . ASP B 1 87 ? 40.905 86.109 54.265 1.00 25.76 87 ASP B CA 1
ATOM 4203 C C . ASP B 1 87 ? 40.877 84.981 55.268 1.00 27.23 87 ASP B C 1
ATOM 4204 O O . ASP B 1 87 ? 41.250 83.874 54.956 1.00 28.95 87 ASP B O 1
ATOM 4209 N N . GLY B 1 88 ? 40.452 85.261 56.484 1.00 30.03 88 GLY B N 1
ATOM 4210 C CA . GLY B 1 88 ? 40.234 84.205 57.446 1.00 28.52 88 GLY B CA 1
ATOM 4211 C C . GLY B 1 88 ? 41.509 83.710 58.079 1.00 29.16 88 GLY B C 1
ATOM 4212 O O . GLY B 1 88 ? 41.564 82.609 58.593 1.00 26.47 88 GLY B O 1
ATOM 4213 N N . THR B 1 89 ? 42.544 84.530 58.031 1.00 29.29 89 THR B N 1
ATOM 4214 C CA . THR B 1 89 ? 43.840 84.174 58.581 1.00 26.74 89 THR B CA 1
ATOM 4215 C C . THR B 1 89 ? 43.823 84.153 60.098 1.00 27.54 89 THR B C 1
ATOM 4216 O O . THR B 1 89 ? 44.258 83.201 60.723 1.00 28.58 89 THR B O 1
ATOM 4220 N N . THR B 1 90 ? 43.324 85.218 60.696 1.00 31.13 90 THR B N 1
ATOM 4221 C CA . THR B 1 90 ? 43.266 85.299 62.137 1.00 30.73 90 THR B CA 1
ATOM 4222 C C . THR B 1 90 ? 42.377 84.205 62.700 1.00 30.58 90 THR B C 1
ATOM 4223 O O . THR B 1 90 ? 42.680 83.612 63.722 1.00 30.10 90 THR B O 1
ATOM 4227 N N . THR B 1 91 ? 41.281 83.927 62.011 1.00 29.23 91 THR B N 1
ATOM 4228 C CA . THR B 1 91 ? 40.364 82.887 62.439 1.00 30.16 91 THR B CA 1
ATOM 4229 C C . THR B 1 91 ? 41.090 81.570 62.505 1.00 30.78 91 THR B C 1
ATOM 4230 O O . THR B 1 91 ? 40.952 80.816 63.457 1.00 29.43 91 THR B O 1
ATOM 4234 N N . ALA B 1 92 ? 41.875 81.307 61.474 1.00 29.91 92 ALA B N 1
ATOM 4235 C CA . ALA B 1 92 ? 42.609 80.071 61.376 1.00 27.05 92 ALA B CA 1
ATOM 4236 C C . ALA B 1 92 ? 43.625 79.969 62.483 1.00 26.93 92 ALA B C 1
ATOM 4237 O O . ALA B 1 92 ? 43.824 78.914 63.059 1.00 27.91 92 ALA B O 1
ATOM 4239 N N . ALA B 1 93 ? 44.253 81.079 62.812 1.00 25.98 93 ALA B N 1
ATOM 4240 C CA . ALA B 1 93 ? 45.234 81.039 63.875 1.00 24.70 93 ALA B CA 1
ATOM 4241 C C . ALA B 1 93 ? 44.588 80.734 65.217 1.00 26.35 93 ALA B C 1
ATOM 4242 O O . ALA B 1 93 ? 45.024 79.838 65.928 1.00 22.99 93 ALA B O 1
ATOM 4244 N N . VAL B 1 94 ? 43.549 81.485 65.562 1.00 29.96 94 VAL B N 1
ATOM 4245 C CA . VAL B 1 94 ? 42.880 81.313 66.844 1.00 27.26 94 VAL B CA 1
ATOM 4246 C C . VAL B 1 94 ? 42.330 79.915 66.980 1.00 23.30 94 VAL B C 1
ATOM 4247 O O . VAL B 1 94 ? 42.471 79.287 68.022 1.00 23.38 94 VAL B O 1
ATOM 4251 N N . LEU B 1 95 ? 41.721 79.429 65.908 1.00 24.65 95 LEU B N 1
ATOM 4252 C CA . LEU B 1 95 ? 41.169 78.086 65.883 1.00 22.83 95 LEU B CA 1
ATOM 4253 C C . LEU B 1 95 ? 42.237 77.054 66.097 1.00 22.65 95 LEU B C 1
ATOM 4254 O O . LEU B 1 95 ? 42.070 76.150 66.892 1.00 22.66 95 LEU B O 1
ATOM 4259 N N . ALA B 1 96 ? 43.336 77.184 65.373 1.00 23.21 96 ALA B N 1
ATOM 4260 C CA . ALA B 1 96 ? 44.449 76.280 65.549 1.00 23.70 96 ALA B CA 1
ATOM 4261 C C . ALA B 1 96 ? 44.884 76.256 66.998 1.00 22.71 96 ALA B C 1
ATOM 4262 O O . ALA B 1 96 ? 45.019 75.200 67.592 1.00 24.41 96 ALA B O 1
ATOM 4264 N N . GLY B 1 97 ? 45.064 77.429 67.580 1.00 22.90 97 GLY B N 1
ATOM 4265 C CA . GLY B 1 97 ? 45.491 77.506 68.960 1.00 23.18 97 GLY B CA 1
ATOM 4266 C C . GLY B 1 97 ? 44.561 76.782 69.896 1.00 23.27 97 GLY B C 1
ATOM 4267 O O . GLY B 1 97 ? 44.995 75.998 70.734 1.00 23.31 97 GLY B O 1
ATOM 4268 N N . ALA B 1 98 ? 43.273 77.045 69.747 1.00 24.57 98 ALA B N 1
ATOM 4269 C CA . ALA B 1 98 ? 42.279 76.368 70.554 1.00 25.58 98 ALA B CA 1
ATOM 4270 C C . ALA B 1 98 ? 42.403 74.865 70.398 1.00 28.69 98 ALA B C 1
ATOM 4271 O O . ALA B 1 98 ? 42.499 74.157 71.392 1.00 32.69 98 ALA B O 1
ATOM 4273 N N . LEU B 1 99 ? 42.429 74.381 69.159 1.00 22.81 99 LEU B N 1
ATOM 4274 C CA . LEU B 1 99 ? 42.559 72.949 68.914 1.00 22.54 99 LEU B CA 1
ATOM 4275 C C . LEU B 1 99 ? 43.726 72.354 69.646 1.00 23.72 99 LEU B C 1
ATOM 4276 O O . LEU B 1 99 ? 43.605 71.310 70.275 1.00 25.03 99 LEU B O 1
ATOM 4281 N N . VAL B 1 100 ? 44.864 73.021 69.569 1.00 22.95 100 VAL B N 1
ATOM 4282 C CA . VAL B 1 100 ? 46.059 72.513 70.215 1.00 23.66 100 VAL B CA 1
ATOM 4283 C C . VAL B 1 100 ? 45.918 72.484 71.721 1.00 31.42 100 VAL B C 1
ATOM 4284 O O . VAL B 1 100 ? 46.204 71.472 72.342 1.00 31.13 100 VAL B O 1
ATOM 4288 N N . SER B 1 101 ? 45.497 73.593 72.315 1.00 31.02 101 SER B N 1
ATOM 4289 C CA . SER B 1 101 ? 45.371 73.645 73.766 1.00 31.83 101 SER B CA 1
ATOM 4290 C C . SER B 1 101 ? 44.404 72.598 74.289 1.00 29.37 101 SER B C 1
ATOM 4291 O O . SER B 1 101 ? 44.658 71.968 75.312 1.00 39.24 101 SER B O 1
ATOM 4294 N N . GLU B 1 102 ? 43.275 72.430 73.614 1.00 23.41 102 GLU B N 1
ATOM 4295 C CA . GLU B 1 102 ? 42.340 71.394 74.024 1.00 32.25 102 GLU B CA 1
ATOM 4296 C C . GLU B 1 102 ? 42.976 70.026 73.911 1.00 30.47 102 GLU B C 1
ATOM 4297 O O . GLU B 1 102 ? 42.893 69.226 74.842 1.00 29.69 102 GLU B O 1
ATOM 4303 N N . GLY B 1 103 ? 43.638 69.769 72.789 1.00 28.12 103 GLY B N 1
ATOM 4304 C CA . GLY B 1 103 ? 44.270 68.483 72.582 1.00 24.64 103 GLY B CA 1
ATOM 4305 C C . GLY B 1 103 ? 45.241 68.166 73.692 1.00 30.35 103 GLY B C 1
ATOM 4306 O O . GLY B 1 103 ? 45.230 67.082 74.261 1.00 31.32 103 GLY B O 1
ATOM 4307 N N . VAL B 1 104 ? 46.057 69.141 74.039 1.00 28.05 104 VAL B N 1
ATOM 4308 C CA . VAL B 1 104 ? 46.977 68.966 75.139 1.00 28.51 104 VAL B CA 1
ATOM 4309 C C . VAL B 1 104 ? 46.235 68.642 76.413 1.00 34.63 104 VAL B C 1
ATOM 4310 O O . VAL B 1 104 ? 46.609 67.720 77.119 1.00 38.33 104 VAL B O 1
ATOM 4314 N N . ASN B 1 105 ? 45.188 69.400 76.715 1.00 33.08 105 ASN B N 1
ATOM 4315 C CA . ASN B 1 105 ? 44.422 69.114 77.915 1.00 33.68 105 ASN B CA 1
ATOM 4316 C C . ASN B 1 105 ? 43.955 67.691 77.989 1.00 33.48 105 ASN B C 1
ATOM 4317 O O . ASN B 1 105 ? 44.169 67.036 78.998 1.00 35.56 105 ASN B O 1
ATOM 4322 N N . GLN B 1 106 ? 43.345 67.194 76.926 1.00 33.13 106 GLN B N 1
ATOM 4323 C CA . GLN B 1 106 ? 42.901 65.815 76.960 1.00 36.05 106 GLN B CA 1
ATOM 4324 C C . GLN B 1 106 ? 44.081 64.866 77.159 1.00 39.71 106 GLN B C 1
ATOM 4325 O O . GLN B 1 106 ? 44.000 63.940 77.952 1.00 36.30 106 GLN B O 1
ATOM 4331 N N . ILE B 1 107 ? 45.189 65.125 76.478 1.00 36.27 107 ILE B N 1
ATOM 4332 C CA . ILE B 1 107 ? 46.348 64.245 76.565 1.00 28.50 107 ILE B CA 1
ATOM 4333 C C . ILE B 1 107 ? 46.960 64.189 77.954 1.00 33.96 107 ILE B C 1
ATOM 4334 O O . ILE B 1 107 ? 47.456 63.157 78.380 1.00 39.95 107 ILE B O 1
ATOM 4339 N N . LEU B 1 108 ? 46.907 65.289 78.682 1.00 36.82 108 LEU B N 1
ATOM 4340 C CA . LEU B 1 108 ? 47.493 65.318 80.019 1.00 41.40 108 LEU B CA 1
ATOM 4341 C C . LEU B 1 108 ? 46.658 64.537 81.000 1.00 41.03 108 LEU B C 1
ATOM 4342 O O . LEU B 1 108 ? 47.178 63.983 81.953 1.00 40.18 108 LEU B O 1
ATOM 4347 N N . LYS B 1 109 ? 45.361 64.466 80.745 1.00 38.65 109 LYS B N 1
ATOM 4348 C CA . LYS B 1 109 ? 44.489 63.711 81.614 1.00 35.81 109 LYS B CA 1
ATOM 4349 C C . LYS B 1 109 ? 44.659 62.227 81.343 1.00 38.16 109 LYS B C 1
ATOM 4350 O O . LYS B 1 109 ? 44.055 61.403 82.010 1.00 41.60 109 LYS B O 1
ATOM 4356 N N . GLY B 1 110 ? 45.513 61.894 80.381 1.00 33.51 110 GLY B N 1
ATOM 4357 C CA . GLY B 1 110 ? 45.863 60.516 80.105 1.00 29.25 110 GLY B CA 1
ATOM 4358 C C . GLY B 1 110 ? 45.271 59.917 78.850 1.00 25.27 110 GLY B C 1
ATOM 4359 O O . GLY B 1 110 ? 45.440 58.738 78.604 1.00 25.73 110 GLY B O 1
ATOM 4360 N N . VAL B 1 111 ? 44.606 60.722 78.034 1.00 35.89 111 VAL B N 1
ATOM 4361 C CA . VAL B 1 111 ? 44.023 60.220 76.792 1.00 30.90 111 VAL B CA 1
ATOM 4362 C C . VAL B 1 111 ? 45.096 59.916 75.767 1.00 29.58 111 VAL B C 1
ATOM 4363 O O . VAL B 1 111 ? 45.943 60.742 75.502 1.00 30.77 111 VAL B O 1
ATOM 4367 N N . PRO B 1 112 ? 45.076 58.714 75.198 1.00 31.85 112 PRO B N 1
ATOM 4368 C CA . PRO B 1 112 ? 46.063 58.337 74.192 1.00 37.23 112 PRO B CA 1
ATOM 4369 C C . PRO B 1 112 ? 46.091 59.284 73.026 1.00 33.81 112 PRO B C 1
ATOM 4370 O O . PRO B 1 112 ? 45.052 59.631 72.497 1.00 39.58 112 PRO B O 1
ATOM 4374 N N . VAL B 1 113 ? 47.280 59.689 72.632 1.00 28.53 113 VAL B N 1
ATOM 4375 C CA . VAL B 1 113 ? 47.428 60.595 71.527 1.00 26.09 113 VAL B CA 1
ATOM 4376 C C . VAL B 1 113 ? 46.691 60.052 70.334 1.00 31.50 113 VAL B C 1
ATOM 4377 O O . VAL B 1 113 ? 45.922 60.764 69.697 1.00 30.00 113 VAL B O 1
ATOM 4381 N N . SER B 1 114 ? 46.903 58.775 70.064 1.00 28.49 114 SER B N 1
ATOM 4382 C CA . SER B 1 114 ? 46.224 58.087 68.966 1.00 36.05 114 SER B CA 1
ATOM 4383 C C . SER B 1 114 ? 44.750 58.474 68.903 1.00 35.57 114 SER B C 1
ATOM 4384 O O . SER B 1 114 ? 44.234 58.901 67.881 1.00 34.88 114 SER B O 1
ATOM 4387 N N . LYS B 1 115 ? 44.091 58.396 70.055 1.00 32.42 115 LYS B N 1
ATOM 4388 C CA . LYS B 1 115 ? 42.668 58.561 70.096 1.00 34.49 115 LYS B CA 1
ATOM 4389 C C . LYS B 1 115 ? 42.275 60.010 69.893 1.00 35.46 115 LYS B C 1
ATOM 4390 O O . LYS B 1 115 ? 41.361 60.310 69.136 1.00 38.55 115 LYS B O 1
ATOM 4396 N N . VAL B 1 116 ? 43.001 60.909 70.541 1.00 29.82 116 VAL B N 1
ATOM 4397 C CA . VAL B 1 116 ? 42.758 62.327 70.386 1.00 31.49 116 VAL B CA 1
ATOM 4398 C C . VAL B 1 116 ? 42.794 62.674 68.918 1.00 39.68 116 VAL B C 1
ATOM 4399 O O . VAL B 1 116 ? 41.876 63.294 68.394 1.00 40.50 116 VAL B O 1
ATOM 4403 N N . LEU B 1 117 ? 43.843 62.225 68.246 1.00 41.23 117 LEU B N 1
ATOM 4404 C CA . LEU B 1 117 ? 44.007 62.514 66.831 1.00 42.04 117 LEU B CA 1
ATOM 4405 C C . LEU B 1 117 ? 42.911 61.890 65.985 1.00 47.22 117 LEU B C 1
ATOM 4406 O O . LEU B 1 117 ? 42.453 62.492 65.024 1.00 51.04 117 LEU B O 1
ATOM 4411 N N . ALA B 1 118 ? 42.485 60.685 66.336 1.00 39.79 118 ALA B N 1
ATOM 4412 C CA . ALA B 1 118 ? 41.424 60.049 65.579 1.00 44.06 118 ALA B CA 1
ATOM 4413 C C . ALA B 1 118 ? 40.133 60.853 65.686 1.00 48.73 118 ALA B C 1
ATOM 4414 O O . ALA B 1 118 ? 39.506 61.185 64.683 1.00 41.17 118 ALA B O 1
ATOM 4416 N N . GLY B 1 119 ? 39.748 61.167 66.915 1.00 44.74 119 GLY B N 1
ATOM 4417 C CA . GLY B 1 119 ? 38.545 61.931 67.174 1.00 56.10 119 GLY B CA 1
ATOM 4418 C C . GLY B 1 119 ? 38.589 63.256 66.453 1.00 59.45 119 GLY B C 1
ATOM 4419 O O . GLY B 1 119 ? 37.623 63.679 65.820 1.00 70.04 119 GLY B O 1
ATOM 4420 N N . MET B 1 120 ? 39.733 63.910 66.534 1.00 62.42 120 MET B N 1
ATOM 4421 C CA . MET B 1 120 ? 39.885 65.183 65.876 1.00 52.07 120 MET B CA 1
ATOM 4422 C C . MET B 1 120 ? 39.729 65.036 64.383 1.00 48.04 120 MET B C 1
ATOM 4423 O O . MET B 1 120 ? 39.123 65.871 63.748 1.00 45.54 120 MET B O 1
ATOM 4428 N N . ASN B 1 121 ? 40.255 63.963 63.817 1.00 42.23 121 ASN B N 1
ATOM 4429 C CA . ASN B 1 121 ? 40.125 63.768 62.387 1.00 40.02 121 ASN B CA 1
ATOM 4430 C C . ASN B 1 121 ? 38.703 63.537 61.944 1.00 44.63 121 ASN B C 1
ATOM 4431 O O . ASN B 1 121 ? 38.253 64.106 60.947 1.00 47.83 121 ASN B O 1
ATOM 4436 N N . ARG B 1 122 ? 37.998 62.684 62.675 1.00 50.07 122 ARG B N 1
ATOM 4437 C CA . ARG B 1 122 ? 36.637 62.372 62.303 1.00 49.50 122 ARG B CA 1
ATOM 4438 C C . ARG B 1 122 ? 35.842 63.656 62.373 1.00 45.78 122 ARG B C 1
ATOM 4439 O O . ARG B 1 122 ? 35.085 63.994 61.459 1.00 46.79 122 ARG B O 1
ATOM 4447 N N . ALA B 1 123 ? 36.065 64.388 63.458 1.00 48.11 123 ALA B N 1
ATOM 4448 C CA . ALA B 1 123 ? 35.415 65.669 63.669 1.00 50.40 123 ALA B CA 1
ATOM 4449 C C . ALA B 1 123 ? 35.684 66.582 62.497 1.00 43.58 123 ALA B C 1
ATOM 4450 O O . ALA B 1 123 ? 34.783 67.229 61.990 1.00 43.07 123 ALA B O 1
ATOM 4452 N N . LEU B 1 124 ? 36.937 66.635 62.079 1.00 34.07 124 LEU B N 1
ATOM 4453 C CA . LEU B 1 124 ? 37.331 67.494 60.987 1.00 36.86 124 LEU B CA 1
ATOM 4454 C C . LEU B 1 124 ? 36.562 67.154 59.730 1.00 39.06 124 LEU B C 1
ATOM 4455 O O . LEU B 1 124 ? 35.994 68.027 59.087 1.00 43.37 124 LEU B O 1
ATOM 4460 N N . ASN B 1 125 ? 36.522 65.877 59.390 1.00 37.72 125 ASN B N 1
ATOM 4461 C CA . ASN B 1 125 ? 35.901 65.476 58.143 1.00 40.26 125 ASN B CA 1
ATOM 4462 C C . ASN B 1 125 ? 34.415 65.749 58.153 1.00 44.87 125 ASN B C 1
ATOM 4463 O O . ASN B 1 125 ? 33.842 66.193 57.153 1.00 43.22 125 ASN B O 1
ATOM 4468 N N . HIS B 1 126 ? 33.792 65.493 59.293 1.00 45.66 126 HIS B N 1
ATOM 4469 C CA . HIS B 1 126 ? 32.384 65.801 59.442 1.00 43.26 126 HIS B CA 1
ATOM 4470 C C . HIS B 1 126 ? 32.137 67.293 59.279 1.00 43.05 126 HIS B C 1
ATOM 4471 O O . HIS B 1 126 ? 31.239 67.712 58.557 1.00 41.69 126 HIS B O 1
ATOM 4478 N N . ALA B 1 127 ? 32.970 68.089 59.937 1.00 45.24 127 ALA B N 1
ATOM 4479 C CA . ALA B 1 127 ? 32.865 69.535 59.885 1.00 40.66 127 ALA B CA 1
ATOM 4480 C C . ALA B 1 127 ? 32.915 70.016 58.456 1.00 35.61 127 ALA B C 1
ATOM 4481 O O . ALA B 1 127 ? 31.987 70.639 57.984 1.00 32.07 127 ALA B O 1
ATOM 4483 N N . LEU B 1 128 ? 33.979 69.672 57.752 1.00 33.64 128 LEU B N 1
ATOM 4484 C CA . LEU B 1 128 ? 34.124 70.093 56.376 1.00 32.66 128 LEU B CA 1
ATOM 4485 C C . LEU B 1 128 ? 32.917 69.660 55.569 1.00 32.56 128 LEU B C 1
ATOM 4486 O O . LEU B 1 128 ? 32.434 70.399 54.722 1.00 29.77 128 LEU B O 1
ATOM 4491 N N . PHE B 1 129 ? 32.424 68.461 55.844 1.00 32.62 129 PHE B N 1
ATOM 4492 C CA . PHE B 1 129 ? 31.223 67.981 55.172 1.00 36.94 129 PHE B CA 1
ATOM 4493 C C . PHE B 1 129 ? 30.054 68.941 55.372 1.00 39.05 129 PHE B C 1
ATOM 4494 O O . PHE B 1 129 ? 29.411 69.344 54.408 1.00 33.72 129 PHE B O 1
ATOM 4502 N N . LEU B 1 130 ? 29.787 69.310 56.620 1.00 39.96 130 LEU B N 1
ATOM 4503 C CA . LEU B 1 130 ? 28.677 70.201 56.942 1.00 34.13 130 LEU B CA 1
ATOM 4504 C C . LEU B 1 130 ? 28.858 71.561 56.323 1.00 31.54 130 LEU B C 1
ATOM 4505 O O . LEU B 1 130 ? 27.896 72.222 55.974 1.00 30.29 130 LEU B O 1
ATOM 4510 N N . ILE B 1 131 ? 30.106 71.988 56.224 1.00 34.17 131 ILE B N 1
ATOM 4511 C CA . ILE B 1 131 ? 30.423 73.279 55.648 1.00 32.35 131 ILE B CA 1
ATOM 4512 C C . ILE B 1 131 ? 30.116 73.270 54.168 1.00 33.09 131 ILE B C 1
ATOM 4513 O O . ILE B 1 131 ? 29.509 74.195 53.659 1.00 31.45 131 ILE B O 1
ATOM 4518 N N . ARG B 1 132 ? 30.558 72.237 53.467 1.00 29.93 132 ARG B N 1
ATOM 4519 C CA . ARG B 1 132 ? 30.264 72.135 52.046 1.00 34.82 132 ARG B CA 1
ATOM 4520 C C . ARG B 1 132 ? 28.771 71.954 51.798 1.00 36.79 132 ARG B C 1
ATOM 4521 O O . ARG B 1 132 ? 28.232 72.473 50.826 1.00 31.88 132 ARG B O 1
ATOM 4529 N N . LYS B 1 133 ? 28.114 71.196 52.666 1.00 34.37 133 LYS B N 1
ATOM 4530 C CA . LYS B 1 133 ? 26.691 70.943 52.535 1.00 33.68 133 LYS B CA 1
ATOM 4531 C C . LYS B 1 133 ? 25.860 72.195 52.738 1.00 35.12 133 LYS B C 1
ATOM 4532 O O . LYS B 1 133 ? 24.949 72.464 51.972 1.00 39.57 133 LYS B O 1
ATOM 4538 N N . ASN B 1 134 ? 26.183 72.976 53.759 1.00 31.85 134 ASN B N 1
ATOM 4539 C CA . ASN B 1 134 ? 25.333 74.094 54.124 1.00 30.47 134 ASN B CA 1
ATOM 4540 C C . ASN B 1 134 ? 25.651 75.371 53.386 1.00 35.32 134 ASN B C 1
ATOM 4541 O O . ASN B 1 134 ? 24.993 76.381 53.597 1.00 36.61 134 ASN B O 1
ATOM 4546 N N . ALA B 1 135 ? 26.652 75.332 52.521 1.00 40.14 135 ALA B N 1
ATOM 4547 C CA . ALA B 1 135 ? 27.005 76.510 51.753 1.00 36.00 135 ALA B CA 1
ATOM 4548 C C . ALA B 1 135 ? 25.810 76.945 50.956 1.00 34.69 135 ALA B C 1
ATOM 4549 O O . ALA B 1 135 ? 25.242 76.155 50.225 1.00 34.66 135 ALA B O 1
ATOM 4551 N N . ILE B 1 136 ? 25.423 78.199 51.123 1.00 39.57 136 ILE B N 1
ATOM 4552 C CA . ILE B 1 136 ? 24.307 78.775 50.397 1.00 37.30 136 ILE B CA 1
ATOM 4553 C C . ILE B 1 136 ? 24.845 79.522 49.200 1.00 39.54 136 ILE B C 1
ATOM 4554 O O . ILE B 1 136 ? 25.456 80.564 49.362 1.00 41.55 136 ILE B O 1
ATOM 4559 N N . LYS B 1 137 ? 24.634 78.983 48.006 1.00 43.44 137 LYS B N 1
ATOM 4560 C CA . LYS B 1 137 ? 25.258 79.533 46.804 1.00 42.56 137 LYS B CA 1
ATOM 4561 C C . LYS B 1 137 ? 24.527 80.694 46.178 1.00 40.30 137 LYS B C 1
ATOM 4562 O O . LYS B 1 137 ? 23.335 80.876 46.352 1.00 46.77 137 LYS B O 1
ATOM 4568 N N . VAL B 1 138 ? 25.279 81.477 45.433 1.00 38.91 138 VAL B N 1
ATOM 4569 C CA . VAL B 1 138 ? 24.762 82.676 44.820 1.00 39.22 138 VAL B CA 1
ATOM 4570 C C . VAL B 1 138 ? 24.698 82.640 43.289 1.00 48.35 138 VAL B C 1
ATOM 4571 O O . VAL B 1 138 ? 25.568 82.082 42.618 1.00 45.36 138 VAL B O 1
ATOM 4575 N N . GLY B 1 139 ? 23.640 83.225 42.745 1.00 47.81 139 GLY B N 1
ATOM 4576 C CA . GLY B 1 139 ? 23.458 83.293 41.313 1.00 46.24 139 GLY B CA 1
ATOM 4577 C C . GLY B 1 139 ? 23.208 84.728 40.908 1.00 52.23 139 GLY B C 1
ATOM 4578 O O . GLY B 1 139 ? 22.114 85.223 41.169 1.00 54.53 139 GLY B O 1
ATOM 4579 N N . SER B 1 140 ? 24.211 85.383 40.312 1.00 57.35 140 SER B N 1
ATOM 4580 C CA . SER B 1 140 ? 24.171 86.785 39.845 1.00 55.37 140 SER B CA 1
ATOM 4581 C C . SER B 1 140 ? 25.590 87.301 39.659 1.00 51.65 140 SER B C 1
ATOM 4582 O O . SER B 1 140 ? 26.244 87.037 38.651 1.00 51.78 140 SER B O 1
ATOM 4585 N N . ILE B 1 141 ? 26.015 88.015 40.702 1.00 49.16 141 ILE B N 1
ATOM 4586 C CA . ILE B 1 141 ? 27.274 88.733 40.887 1.00 45.33 141 ILE B CA 1
ATOM 4587 C C . ILE B 1 141 ? 26.774 90.068 41.383 1.00 48.12 141 ILE B C 1
ATOM 4588 O O . ILE B 1 141 ? 27.516 90.923 41.851 1.00 50.76 141 ILE B O 1
ATOM 4593 N N . THR B 1 142 ? 25.461 90.195 41.323 1.00 48.21 142 THR B N 1
ATOM 4594 C CA . THR B 1 142 ? 24.770 91.403 41.695 1.00 52.76 142 THR B CA 1
ATOM 4595 C C . THR B 1 142 ? 24.114 91.133 43.020 1.00 52.60 142 THR B C 1
ATOM 4596 O O . THR B 1 142 ? 23.635 92.042 43.683 1.00 64.21 142 THR B O 1
ATOM 4600 N N . ASP B 1 143 ? 24.040 89.856 43.358 1.00 51.69 143 ASP B N 1
ATOM 4601 C CA . ASP B 1 143 ? 23.443 89.420 44.601 1.00 49.68 143 ASP B CA 1
ATOM 4602 C C . ASP B 1 143 ? 23.987 90.224 45.763 1.00 46.00 143 ASP B C 1
ATOM 4603 O O . ASP B 1 143 ? 25.189 90.422 45.872 1.00 38.25 143 ASP B O 1
ATOM 4608 N N . ASP B 1 144 ? 23.099 90.692 46.625 1.00 43.45 144 ASP B N 1
ATOM 4609 C CA . ASP B 1 144 ? 23.506 91.508 47.751 1.00 46.82 144 ASP B CA 1
ATOM 4610 C C . ASP B 1 144 ? 24.309 90.701 48.741 1.00 41.95 144 ASP B C 1
ATOM 4611 O O . ASP B 1 144 ? 24.949 91.254 49.624 1.00 36.78 144 ASP B O 1
ATOM 4616 N N . ARG B 1 145 ? 24.293 89.388 48.590 1.00 37.11 145 ARG B N 1
ATOM 4617 C CA . ARG B 1 145 ? 25.046 88.556 49.500 1.00 32.29 145 ARG B CA 1
ATOM 4618 C C . ARG B 1 145 ? 26.515 88.577 49.130 1.00 34.68 145 ARG B C 1
ATOM 4619 O O . ARG B 1 145 ? 27.372 88.470 49.996 1.00 36.81 145 ARG B O 1
ATOM 4627 N N . LEU B 1 146 ? 26.811 88.755 47.851 1.00 33.29 146 LEU B N 1
ATOM 4628 C CA . LEU B 1 146 ? 28.193 88.936 47.417 1.00 36.62 146 LEU B CA 1
ATOM 4629 C C . LEU B 1 146 ? 28.799 90.253 47.884 1.00 34.83 146 LEU B C 1
ATOM 4630 O O . LEU B 1 146 ? 29.913 90.297 48.400 1.00 25.70 146 LEU B O 1
ATOM 4635 N N . LEU B 1 147 ? 28.058 91.332 47.683 1.00 38.48 147 LEU B N 1
ATOM 4636 C CA . LEU B 1 147 ? 28.491 92.635 48.138 1.00 32.31 147 LEU B CA 1
ATOM 4637 C C . LEU B 1 147 ? 28.578 92.641 49.646 1.00 38.15 147 LEU B C 1
ATOM 4638 O O . LEU B 1 147 ? 29.442 93.279 50.212 1.00 36.11 147 LEU B O 1
ATOM 4643 N N . ALA B 1 148 ? 27.674 91.930 50.300 1.00 39.46 148 ALA B N 1
ATOM 4644 C CA . ALA B 1 148 ? 27.735 91.802 51.745 1.00 41.82 148 ALA B CA 1
ATOM 4645 C C . ALA B 1 148 ? 29.037 91.129 52.159 1.00 37.19 148 ALA B C 1
ATOM 4646 O O . ALA B 1 148 ? 29.738 91.620 53.028 1.00 37.50 148 ALA B O 1
ATOM 4648 N N . ALA B 1 149 ? 29.362 90.013 51.520 1.00 36.43 149 ALA B N 1
ATOM 4649 C CA . ALA B 1 149 ? 30.605 89.310 51.802 1.00 35.32 149 ALA B CA 1
ATOM 4650 C C . ALA B 1 149 ? 31.774 90.265 51.659 1.00 36.48 149 ALA B C 1
ATOM 4651 O O . ALA B 1 149 ? 32.689 90.279 52.489 1.00 35.65 149 ALA B O 1
ATOM 4653 N N . ALA B 1 150 ? 31.736 91.067 50.600 1.00 36.56 150 ALA B N 1
ATOM 4654 C CA . ALA B 1 150 ? 32.793 92.032 50.338 1.00 33.85 150 ALA B CA 1
ATOM 4655 C C . ALA B 1 150 ? 32.867 93.095 51.408 1.00 31.03 150 ALA B C 1
ATOM 4656 O O . ALA B 1 150 ? 33.939 93.548 51.761 1.00 34.53 150 ALA B O 1
ATOM 4658 N N . LYS B 1 151 ? 31.723 93.508 51.919 1.00 31.66 151 LYS B N 1
ATOM 4659 C CA . LYS B 1 151 ? 31.712 94.538 52.932 1.00 37.46 151 LYS B CA 1
ATOM 4660 C C . LYS B 1 151 ? 32.304 94.007 54.206 1.00 36.84 151 LYS B C 1
ATOM 4661 O O . LYS B 1 151 ? 33.113 94.661 54.832 1.00 43.74 151 LYS B O 1
ATOM 4667 N N . ILE B 1 152 ? 31.908 92.810 54.588 1.00 31.75 152 ILE B N 1
ATOM 4668 C CA . ILE B 1 152 ? 32.374 92.258 55.841 1.00 29.86 152 ILE B CA 1
ATOM 4669 C C . ILE B 1 152 ? 33.867 92.071 55.769 1.00 32.12 152 ILE B C 1
ATOM 4670 O O . ILE B 1 152 ? 34.584 92.380 56.714 1.00 31.32 152 ILE B O 1
ATOM 4675 N N . ALA B 1 153 ? 34.341 91.559 54.643 1.00 32.65 153 ALA B N 1
ATOM 4676 C CA . ALA B 1 153 ? 35.773 91.353 54.484 1.00 29.95 153 ALA B CA 1
ATOM 4677 C C . ALA B 1 153 ? 36.534 92.669 54.400 1.00 32.34 153 ALA B C 1
ATOM 4678 O O . ALA B 1 153 ? 37.697 92.739 54.770 1.00 34.25 153 ALA B O 1
ATOM 4680 N N . GLY B 1 154 ? 35.876 93.703 53.884 1.00 32.34 154 GLY B N 1
ATOM 4681 C CA . GLY B 1 154 ? 36.471 95.021 53.777 1.00 30.92 154 GLY B CA 1
ATOM 4682 C C . GLY B 1 154 ? 36.423 95.773 55.087 1.00 31.55 154 GLY B C 1
ATOM 4683 O O . GLY B 1 154 ? 36.723 96.950 55.146 1.00 26.51 154 GLY B O 1
ATOM 4684 N N . ARG B 1 155 ? 36.033 95.071 56.138 1.00 34.84 155 ARG B N 1
ATOM 4685 C CA . ARG B 1 155 ? 35.973 95.601 57.488 1.00 32.66 155 ARG B CA 1
ATOM 4686 C C . ARG B 1 155 ? 34.971 96.730 57.592 1.00 38.08 155 ARG B C 1
ATOM 4687 O O . ARG B 1 155 ? 35.107 97.595 58.438 1.00 44.35 155 ARG B O 1
ATOM 4695 N N . GLY B 1 156 ? 33.939 96.699 56.760 1.00 37.85 156 GLY B N 1
ATOM 4696 C CA . GLY B 1 156 ? 32.878 97.679 56.852 1.00 33.60 156 GLY B CA 1
ATOM 4697 C C . GLY B 1 156 ? 32.871 98.761 55.794 1.00 35.07 156 GLY B C 1
ATOM 4698 O O . GLY B 1 156 ? 31.984 99.600 55.782 1.00 51.32 156 GLY B O 1
ATOM 4699 N N . ASP B 1 157 ? 33.857 98.762 54.910 1.00 33.68 157 ASP B N 1
ATOM 4700 C CA . ASP B 1 157 ? 33.925 99.772 53.857 1.00 40.78 157 ASP B CA 1
ATOM 4701 C C . ASP B 1 157 ? 32.973 99.425 52.728 1.00 38.01 157 ASP B C 1
ATOM 4702 O O . ASP B 1 157 ? 33.221 98.499 51.972 1.00 41.24 157 ASP B O 1
ATOM 4707 N N . GLU B 1 158 ? 31.910 100.201 52.587 1.00 37.54 158 GLU B N 1
ATOM 4708 C CA . GLU B 1 158 ? 30.894 99.895 51.594 1.00 37.33 158 GLU B CA 1
ATOM 4709 C C . GLU B 1 158 ? 31.264 100.395 50.227 1.00 37.21 158 GLU B C 1
ATOM 4710 O O . GLU B 1 158 ? 30.890 99.803 49.213 1.00 33.48 158 GLU B O 1
ATOM 4716 N N . ARG B 1 159 ? 32.025 101.482 50.214 1.00 41.21 159 ARG B N 1
ATOM 4717 C CA . ARG B 1 159 ? 32.511 102.092 48.983 1.00 36.55 159 ARG B CA 1
ATOM 4718 C C . ARG B 1 159 ? 33.354 101.097 48.229 1.00 36.59 159 ARG B C 1
ATOM 4719 O O . ARG B 1 159 ? 33.132 100.841 47.047 1.00 35.74 159 ARG B O 1
ATOM 4721 N N . VAL B 1 160 ? 34.300 100.504 48.948 1.00 34.97 160 VAL B N 1
ATOM 4722 C CA . VAL B 1 160 ? 35.209 99.527 48.381 1.00 32.10 160 VAL B CA 1
ATOM 4723 C C . VAL B 1 160 ? 34.492 98.280 47.897 1.00 28.48 160 VAL B C 1
ATOM 4724 O O . VAL B 1 160 ? 34.790 97.773 46.824 1.00 28.55 160 VAL B O 1
ATOM 4728 N N . ALA B 1 161 ? 33.535 97.799 48.677 1.00 25.10 161 ALA B N 1
ATOM 4729 C CA . ALA B 1 161 ? 32.762 96.630 48.293 1.00 26.63 161 ALA B CA 1
ATOM 4730 C C . ALA B 1 161 ? 32.035 96.877 46.990 1.00 27.25 161 ALA B C 1
ATOM 4731 O O . ALA B 1 161 ? 32.059 96.055 46.084 1.00 24.59 161 ALA B O 1
ATOM 4733 N N . ALA B 1 162 ? 31.400 98.031 46.886 1.00 33.61 162 ALA B N 1
ATOM 4734 C CA . ALA B 1 162 ? 30.715 98.367 45.655 1.00 31.95 162 ALA B CA 1
ATOM 4735 C C . ALA B 1 162 ? 31.694 98.410 44.496 1.00 30.63 162 ALA B C 1
ATOM 4736 O O . ALA B 1 162 ? 31.403 97.911 43.415 1.00 31.24 162 ALA B O 1
ATOM 4738 N N . ILE B 1 163 ? 32.870 98.979 44.734 1.00 25.14 163 ILE B N 1
ATOM 4739 C CA . ILE B 1 163 ? 33.879 99.053 43.687 1.00 27.16 163 ILE B CA 1
ATOM 4740 C C . ILE B 1 163 ? 34.266 97.672 43.173 1.00 31.08 163 ILE B C 1
ATOM 4741 O O . ILE B 1 163 ? 34.299 97.427 41.969 1.00 33.19 163 ILE B O 1
ATOM 4746 N N . LEU B 1 164 ? 34.535 96.759 44.093 1.00 28.76 164 LEU B N 1
ATOM 4747 C CA . LEU B 1 164 ? 34.958 95.427 43.713 1.00 23.86 164 LEU B CA 1
ATOM 4748 C C . LEU B 1 164 ? 33.874 94.639 43.018 1.00 34.80 164 LEU B C 1
ATOM 4749 O O . LEU B 1 164 ? 34.151 93.942 42.040 1.00 39.47 164 LEU B O 1
ATOM 4754 N N . ARG B 1 165 ? 32.641 94.748 43.500 1.00 36.79 165 ARG B N 1
ATOM 4755 C CA . ARG B 1 165 ? 31.551 94.079 42.812 1.00 33.35 165 ARG B CA 1
ATOM 4756 C C . ARG B 1 165 ? 31.509 94.586 41.393 1.00 33.59 165 ARG B C 1
ATOM 4757 O O . ARG B 1 165 ? 31.500 93.808 40.447 1.00 32.92 165 ARG B O 1
ATOM 4765 N N . ASP B 1 166 ? 31.530 95.902 41.255 1.00 34.04 166 ASP B N 1
ATOM 4766 C CA . ASP B 1 166 ? 31.448 96.524 39.942 1.00 37.71 166 ASP B CA 1
ATOM 4767 C C . ASP B 1 166 ? 32.567 96.116 39.003 1.00 36.67 166 ASP B C 1
ATOM 4768 O O . ASP B 1 166 ? 32.354 96.031 37.806 1.00 42.35 166 ASP B O 1
ATOM 4773 N N . ALA B 1 167 ? 33.760 95.880 39.524 1.00 33.35 167 ALA B N 1
ATOM 4774 C CA . ALA B 1 167 ? 34.861 95.493 38.651 1.00 33.80 167 ALA B CA 1
ATOM 4775 C C . ALA B 1 167 ? 34.711 94.042 38.228 1.00 32.64 167 ALA B C 1
ATOM 4776 O O . ALA B 1 167 ? 34.770 93.706 37.037 1.00 34.52 167 ALA B O 1
ATOM 4778 N N . ALA B 1 168 ? 34.478 93.185 39.215 1.00 30.65 168 ALA B N 1
ATOM 4779 C CA . ALA B 1 168 ? 34.261 91.767 38.962 1.00 38.93 168 ALA B CA 1
ATOM 4780 C C . ALA B 1 168 ? 33.205 91.583 37.886 1.00 44.67 168 ALA B C 1
ATOM 4781 O O . ALA B 1 168 ? 33.312 90.694 37.046 1.00 43.09 168 ALA B O 1
ATOM 4783 N N . ALA B 1 169 ? 32.195 92.446 37.909 1.00 45.81 169 ALA B N 1
ATOM 4784 C CA . ALA B 1 169 ? 31.180 92.440 36.875 1.00 38.05 169 ALA B CA 1
ATOM 4785 C C . ALA B 1 169 ? 31.824 92.604 35.506 1.00 42.41 169 ALA B C 1
ATOM 4786 O O . ALA B 1 169 ? 31.485 91.891 34.572 1.00 38.16 169 ALA B O 1
ATOM 4788 N N . MET B 1 170 ? 32.771 93.527 35.383 1.00 42.82 170 MET B N 1
ATOM 4789 C CA . MET B 1 170 ? 33.429 93.714 34.101 1.00 40.48 170 MET B CA 1
ATOM 4790 C C . MET B 1 170 ? 34.281 92.511 33.759 1.00 41.35 170 MET B C 1
ATOM 4791 O O . MET B 1 170 ? 34.669 92.330 32.610 1.00 33.68 170 MET B O 1
ATOM 4796 N N . LEU B 1 171 ? 34.590 91.683 34.751 1.00 41.05 171 LEU B N 1
ATOM 4797 C CA . LEU B 1 171 ? 35.342 90.465 34.447 1.00 44.69 171 LEU B CA 1
ATOM 4798 C C . LEU B 1 171 ? 34.464 89.219 34.373 1.00 51.28 171 LEU B C 1
ATOM 4799 O O . LEU B 1 171 ? 34.107 88.765 33.287 1.00 51.12 171 LEU B O 1
ATOM 4804 N N . GLU B 1 172 ? 34.156 88.657 35.535 1.00 47.18 172 GLU B N 1
ATOM 4805 C CA . GLU B 1 172 ? 33.396 87.411 35.667 1.00 46.21 172 GLU B CA 1
ATOM 4806 C C . GLU B 1 172 ? 34.061 86.243 34.947 1.00 52.89 172 GLU B C 1
ATOM 4807 O O . GLU B 1 172 ? 34.348 85.231 35.571 1.00 51.50 172 GLU B O 1
ATOM 4809 N N . ASP B 1 173 ? 34.326 86.383 33.652 1.00 57.15 173 ASP B N 1
ATOM 4810 C CA . ASP B 1 173 ? 34.967 85.303 32.901 1.00 60.49 173 ASP B CA 1
ATOM 4811 C C . ASP B 1 173 ? 36.295 84.929 33.528 1.00 54.46 173 ASP B C 1
ATOM 4812 O O . ASP B 1 173 ? 36.633 83.752 33.642 1.00 50.46 173 ASP B O 1
ATOM 4817 N N . LYS B 1 174 ? 37.015 85.928 34.005 1.00 49.56 174 LYS B N 1
ATOM 4818 C CA . LYS B 1 174 ? 38.326 85.686 34.561 1.00 48.71 174 LYS B CA 1
ATOM 4819 C C . LYS B 1 174 ? 38.158 84.936 35.873 1.00 47.00 174 LYS B C 1
ATOM 4820 O O . LYS B 1 174 ? 39.033 84.188 36.277 1.00 44.87 174 LYS B O 1
ATOM 4826 N N . LEU B 1 175 ? 37.023 85.121 36.531 1.00 45.16 175 LEU B N 1
ATOM 4827 C CA . LEU B 1 175 ? 36.784 84.432 37.790 1.00 43.94 175 LEU B CA 1
ATOM 4828 C C . LEU B 1 175 ? 36.638 82.939 37.568 1.00 47.99 175 LEU B C 1
ATOM 4829 O O . LEU B 1 175 ? 36.746 82.153 38.500 1.00 43.80 175 LEU B O 1
ATOM 4834 N N . GLN B 1 176 ? 36.408 82.546 36.321 1.00 55.24 176 GLN B N 1
ATOM 4835 C CA . GLN B 1 176 ? 36.145 81.148 36.026 1.00 48.86 176 GLN B CA 1
ATOM 4836 C C . GLN B 1 176 ? 37.431 80.356 36.086 1.00 44.19 176 GLN B C 1
ATOM 4837 O O . GLN B 1 176 ? 37.417 79.158 36.293 1.00 45.84 176 GLN B O 1
ATOM 4843 N N . ASP B 1 177 ? 38.546 81.036 35.883 1.00 44.91 177 ASP B N 1
ATOM 4844 C CA . ASP B 1 177 ? 39.848 80.413 35.995 1.00 42.59 177 ASP B CA 1
ATOM 4845 C C . ASP B 1 177 ? 40.291 80.400 37.445 1.00 45.39 177 ASP B C 1
ATOM 4846 O O . ASP B 1 177 ? 40.384 81.444 38.069 1.00 46.00 177 ASP B O 1
ATOM 4851 N N . PRO B 1 178 ? 40.571 79.213 37.988 1.00 42.40 178 PRO B N 1
ATOM 4852 C CA . PRO B 1 178 ? 41.007 79.081 39.374 1.00 40.57 178 PRO B CA 1
ATOM 4853 C C . PRO B 1 178 ? 42.313 79.795 39.649 1.00 38.43 178 PRO B C 1
ATOM 4854 O O . PRO B 1 178 ? 42.757 79.794 40.779 1.00 43.68 178 PRO B O 1
ATOM 4858 N N . GLY B 1 179 ? 42.922 80.392 38.637 1.00 37.68 179 GLY B N 1
ATOM 4859 C CA . GLY B 1 179 ? 44.196 81.053 38.837 1.00 39.60 179 GLY B CA 1
ATOM 4860 C C . GLY B 1 179 ? 44.137 82.564 38.863 1.00 42.22 179 GLY B C 1
ATOM 4861 O O . GLY B 1 179 ? 45.156 83.230 38.983 1.00 34.07 179 GLY B O 1
ATOM 4862 N N . PHE B 1 180 ? 42.946 83.117 38.725 1.00 40.25 180 PHE B N 1
ATOM 4863 C CA . PHE B 1 180 ? 42.808 84.560 38.723 1.00 39.77 180 PHE B CA 1
ATOM 4864 C C . PHE B 1 180 ? 42.526 85.108 40.113 1.00 38.21 180 PHE B C 1
ATOM 4865 O O . PHE B 1 180 ? 41.432 84.951 40.639 1.00 39.69 180 PHE B O 1
ATOM 4873 N N . LYS B 1 181 ? 43.516 85.763 40.703 1.00 34.56 181 LYS B N 1
ATOM 4874 C CA . LYS B 1 181 ? 43.314 86.411 41.981 1.00 36.50 181 LYS B CA 1
ATOM 4875 C C . LYS B 1 181 ? 42.723 87.778 41.709 1.00 36.06 181 LYS B C 1
ATOM 4876 O O . LYS B 1 181 ? 43.380 88.631 41.143 1.00 27.13 181 LYS B O 1
ATOM 4878 N N . LEU B 1 182 ? 41.479 87.982 42.125 1.00 35.69 182 LEU B N 1
ATOM 4879 C CA . LEU B 1 182 ? 40.794 89.244 41.877 1.00 30.50 182 LEU B CA 1
ATOM 4880 C C . LEU B 1 182 ? 41.573 90.405 42.459 1.00 28.01 182 LEU B C 1
ATOM 4881 O O . LEU B 1 182 ? 41.626 91.467 41.875 1.00 33.14 182 LEU B O 1
ATOM 4886 N N . ALA B 1 183 ? 42.203 90.192 43.601 1.00 26.98 183 ALA B N 1
ATOM 4887 C CA . ALA B 1 183 ? 42.932 91.255 44.268 1.00 28.81 183 ALA B CA 1
ATOM 4888 C C . ALA B 1 183 ? 44.084 91.789 43.434 1.00 28.16 183 ALA B C 1
ATOM 4889 O O . ALA B 1 183 ? 44.620 92.838 43.727 1.00 26.89 183 ALA B O 1
ATOM 4891 N N . ASP B 1 184 ? 44.458 91.076 42.385 1.00 24.54 184 ASP B N 1
ATOM 4892 C CA . ASP B 1 184 ? 45.509 91.550 41.511 1.00 24.52 184 ASP B CA 1
ATOM 4893 C C . ASP B 1 184 ? 45.087 92.842 40.846 1.00 25.66 184 ASP B C 1
ATOM 4894 O O . ASP B 1 184 ? 45.902 93.565 40.299 1.00 29.26 184 ASP B O 1
ATOM 4899 N N . LEU B 1 185 ? 43.807 93.153 40.931 1.00 22.38 185 LEU B N 1
ATOM 4900 C CA . LEU B 1 185 ? 43.289 94.346 40.296 1.00 26.67 185 LEU B CA 1
ATOM 4901 C C . LEU B 1 185 ? 43.545 95.594 41.118 1.00 28.38 185 LEU B C 1
ATOM 4902 O O . LEU B 1 185 ? 43.480 96.699 40.605 1.00 29.61 185 LEU B O 1
ATOM 4907 N N . VAL B 1 186 ? 43.852 95.410 42.394 1.00 30.22 186 VAL B N 1
ATOM 4908 C CA . VAL B 1 186 ? 44.081 96.523 43.306 1.00 28.83 186 VAL B CA 1
ATOM 4909 C C . VAL B 1 186 ? 45.409 97.199 42.998 1.00 30.46 186 VAL B C 1
ATOM 4910 O O . VAL B 1 186 ? 46.387 96.539 42.683 1.00 27.68 186 VAL B O 1
ATOM 4914 N N . LEU B 1 187 ? 45.439 98.519 43.092 1.00 24.30 187 LEU B N 1
ATOM 4915 C CA . LEU B 1 187 ? 46.653 99.269 42.881 1.00 23.71 187 LEU B CA 1
ATOM 4916 C C . LEU B 1 187 ? 46.635 100.382 43.888 1.00 24.06 187 LEU B C 1
ATOM 4917 O O . LEU B 1 187 ? 45.688 101.126 43.933 1.00 24.29 187 LEU B O 1
ATOM 4922 N N . ALA B 1 188 ? 47.669 100.512 44.701 1.00 24.58 188 ALA B N 1
ATOM 4923 C CA . ALA B 1 188 ? 47.634 101.514 45.762 1.00 29.91 188 ALA B CA 1
ATOM 4924 C C . ALA B 1 188 ? 48.522 102.703 45.443 1.00 28.47 188 ALA B C 1
ATOM 4925 O O . ALA B 1 188 ? 49.653 102.521 45.014 1.00 34.33 188 ALA B O 1
ATOM 4927 N N . LYS B 1 189 ? 48.017 103.913 45.678 1.00 25.06 189 LYS B N 1
ATOM 4928 C CA . LYS B 1 189 ? 48.748 105.138 45.360 1.00 28.59 189 LYS B CA 1
ATOM 4929 C C . LYS B 1 189 ? 48.509 106.221 46.396 1.00 30.34 189 LYS B C 1
ATOM 4930 O O . LYS B 1 189 ? 47.375 106.593 46.661 1.00 26.78 189 LYS B O 1
ATOM 4936 N N . VAL B 1 190 ? 49.590 106.732 46.972 1.00 29.08 190 VAL B N 1
ATOM 4937 C CA . VAL B 1 190 ? 49.492 107.772 47.974 1.00 26.96 190 VAL B CA 1
ATOM 4938 C C . VAL B 1 190 ? 48.990 109.039 47.349 1.00 26.62 190 VAL B C 1
ATOM 4939 O O . VAL B 1 190 ? 49.364 109.380 46.241 1.00 29.25 190 VAL B O 1
ATOM 4943 N N . GLY B 1 191 ? 48.094 109.715 48.046 1.00 30.45 191 GLY B N 1
ATOM 4944 C CA . GLY B 1 191 ? 47.592 110.985 47.572 1.00 33.31 191 GLY B CA 1
ATOM 4945 C C . GLY B 1 191 ? 46.570 110.814 46.480 1.00 32.68 191 GLY B C 1
ATOM 4946 O O . GLY B 1 191 ? 46.156 111.776 45.858 1.00 41.10 191 GLY B O 1
ATOM 4947 N N . ALA B 1 192 ? 46.184 109.577 46.233 1.00 29.59 192 ALA B N 1
ATOM 4948 C CA . ALA B 1 192 ? 45.128 109.288 45.290 1.00 28.30 192 ALA B CA 1
ATOM 4949 C C . ALA B 1 192 ? 43.804 109.279 46.002 1.00 29.56 192 ALA B C 1
ATOM 4950 O O . ALA B 1 192 ? 43.744 109.442 47.208 1.00 28.62 192 ALA B O 1
ATOM 4952 N N . ASP B 1 193 ? 42.738 109.122 45.239 1.00 28.78 193 ASP B N 1
ATOM 4953 C CA . ASP B 1 193 ? 41.421 108.962 45.814 1.00 30.47 193 ASP B CA 1
ATOM 4954 C C . ASP B 1 193 ? 40.931 107.590 45.432 1.00 27.88 193 ASP B C 1
ATOM 4955 O O . ASP B 1 193 ? 41.017 107.209 44.281 1.00 28.41 193 ASP B O 1
ATOM 4960 N N . THR B 1 194 ? 40.417 106.844 46.393 1.00 26.48 194 THR B N 1
ATOM 4961 C CA . THR B 1 194 ? 39.979 105.494 46.124 1.00 26.11 194 THR B CA 1
ATOM 4962 C C . THR B 1 194 ? 38.827 105.462 45.143 1.00 26.83 194 THR B C 1
ATOM 4963 O O . THR B 1 194 ? 37.780 106.017 45.399 1.00 29.11 194 THR B O 1
ATOM 4967 N N . THR B 1 195 ? 39.024 104.787 44.023 1.00 32.63 195 THR B N 1
ATOM 4968 C CA . THR B 1 195 ? 38.062 104.808 42.936 1.00 32.14 195 THR B CA 1
ATOM 4969 C C . THR B 1 195 ? 38.256 103.672 41.936 1.00 32.67 195 THR B C 1
ATOM 4970 O O . THR B 1 195 ? 39.312 103.080 41.851 1.00 33.68 195 THR B O 1
ATOM 4974 N N . LEU B 1 196 ? 37.227 103.404 41.153 1.00 30.70 196 LEU B N 1
ATOM 4975 C CA . LEU B 1 196 ? 37.267 102.375 40.136 1.00 26.96 196 LEU B CA 1
ATOM 4976 C C . LEU B 1 196 ? 37.669 102.967 38.817 1.00 28.22 196 LEU B C 1
ATOM 4977 O O . LEU B 1 196 ? 37.089 103.936 38.374 1.00 34.08 196 LEU B O 1
ATOM 4982 N N . ILE B 1 197 ? 38.671 102.395 38.182 1.00 28.31 197 ILE B N 1
ATOM 4983 C CA . ILE B 1 197 ? 39.096 102.892 36.895 1.00 25.71 197 ILE B CA 1
ATOM 4984 C C . ILE B 1 197 ? 38.761 101.886 35.837 1.00 28.73 197 ILE B C 1
ATOM 4985 O O . ILE B 1 197 ? 39.160 100.748 35.925 1.00 33.83 197 ILE B O 1
ATOM 4990 N N . PRO B 1 198 ? 37.994 102.289 34.839 1.00 25.93 198 PRO B N 1
ATOM 4991 C CA . PRO B 1 198 ? 37.590 101.354 33.800 1.00 32.31 198 PRO B CA 1
ATOM 4992 C C . PRO B 1 198 ? 38.662 101.180 32.764 1.00 31.07 198 PRO B C 1
ATOM 4993 O O . PRO B 1 198 ? 38.361 101.154 31.580 1.00 30.04 198 PRO B O 1
ATOM 4997 N N . GLY B 1 199 ? 39.902 101.065 33.210 1.00 32.27 199 GLY B N 1
ATOM 4998 C CA . GLY B 1 199 ? 41.017 100.865 32.311 1.00 28.70 199 GLY B CA 1
ATOM 4999 C C . GLY B 1 199 ? 42.189 100.311 33.072 1.00 30.33 199 GLY B C 1
ATOM 5000 O O . GLY B 1 199 ? 42.020 99.758 34.149 1.00 33.53 199 GLY B O 1
ATOM 5001 N N . VAL B 1 200 ? 43.385 100.467 32.530 1.00 28.49 200 VAL B N 1
ATOM 5002 C CA . VAL B 1 200 ? 44.558 99.978 33.240 1.00 29.75 200 VAL B CA 1
ATOM 5003 C C . VAL B 1 200 ? 45.485 101.138 33.558 1.00 27.81 200 VAL B C 1
ATOM 5004 O O . VAL B 1 200 ? 45.469 102.149 32.871 1.00 26.70 200 VAL B O 1
ATOM 5008 N N . VAL B 1 201 ? 46.268 101.007 34.619 1.00 23.88 201 VAL B N 1
ATOM 5009 C CA . VAL B 1 201 ? 47.183 102.064 35.013 1.00 27.48 201 VAL B CA 1
ATOM 5010 C C . VAL B 1 201 ? 48.639 101.669 34.845 1.00 24.82 201 VAL B C 1
ATOM 5011 O O . VAL B 1 201 ? 49.041 100.590 35.248 1.00 23.55 201 VAL B O 1
ATOM 5015 N N . ILE B 1 202 ? 49.425 102.555 34.251 1.00 23.80 202 ILE B N 1
ATOM 5016 C CA . ILE B 1 202 ? 50.867 102.420 34.224 1.00 27.86 202 ILE B CA 1
ATOM 5017 C C . ILE B 1 202 ? 51.460 103.327 35.295 1.00 27.06 202 ILE B C 1
ATOM 5018 O O . ILE B 1 202 ? 51.393 104.533 35.182 1.00 28.89 202 ILE B O 1
ATOM 5023 N N . ASN B 1 203 ? 52.036 102.760 36.337 1.00 24.96 203 ASN B N 1
ATOM 5024 C CA . ASN B 1 203 ? 52.388 103.543 37.499 1.00 24.77 203 ASN B CA 1
ATOM 5025 C C . ASN B 1 203 ? 53.708 104.268 37.382 1.00 33.40 203 ASN B C 1
ATOM 5026 O O . ASN B 1 203 ? 54.474 104.289 38.326 1.00 35.76 203 ASN B O 1
ATOM 5031 N N . LYS B 1 204 ? 53.965 104.887 36.235 1.00 36.96 204 LYS B N 1
ATOM 5032 C CA . LYS B 1 204 ? 55.260 105.508 35.962 1.00 32.82 204 LYS B CA 1
ATOM 5033 C C . LYS B 1 204 ? 55.090 106.819 35.205 1.00 32.27 204 LYS B C 1
ATOM 5034 O O . LYS B 1 204 ? 54.071 107.035 34.577 1.00 35.15 204 LYS B O 1
ATOM 5040 N N . SER B 1 205 ? 56.088 107.695 35.262 1.00 36.47 205 SER B N 1
ATOM 5041 C CA . SER B 1 205 ? 56.083 108.910 34.452 1.00 34.34 205 SER B CA 1
ATOM 5042 C C . SER B 1 205 ? 56.641 108.631 33.071 1.00 33.96 205 SER B C 1
ATOM 5043 O O . SER B 1 205 ? 57.602 107.894 32.928 1.00 41.02 205 SER B O 1
ATOM 5045 N N . PRO B 1 206 ? 56.051 109.243 32.047 1.00 30.52 206 PRO B N 1
ATOM 5046 C CA . PRO B 1 206 ? 56.503 109.087 30.668 1.00 26.55 206 PRO B CA 1
ATOM 5047 C C . PRO B 1 206 ? 57.907 109.589 30.483 1.00 27.58 206 PRO B C 1
ATOM 5048 O O . PRO B 1 206 ? 58.435 110.259 31.356 1.00 33.14 206 PRO B O 1
ATOM 5052 N N . LEU B 1 207 ? 58.507 109.257 29.353 1.00 34.84 207 LEU B N 1
ATOM 5053 C CA . LEU B 1 207 ? 59.882 109.637 29.070 1.00 31.70 207 LEU B CA 1
ATOM 5054 C C . LEU B 1 207 ? 60.024 111.136 29.014 1.00 32.89 207 LEU B C 1
ATOM 5055 O O . LEU B 1 207 ? 61.021 111.688 29.464 1.00 27.02 207 LEU B O 1
ATOM 5060 N N . TRP B 1 208 ? 59.026 111.782 28.424 1.00 37.03 208 TRP B N 1
ATOM 5061 C CA . TRP B 1 208 ? 59.000 113.227 28.339 1.00 35.32 208 TRP B CA 1
ATOM 5062 C C . TRP B 1 208 ? 57.676 113.785 28.843 1.00 37.82 208 TRP B C 1
ATOM 5063 O O . TRP B 1 208 ? 56.634 113.468 28.301 1.00 39.90 208 TRP B O 1
ATOM 5074 N N . GLU B 1 209 ? 57.723 114.618 29.874 1.00 36.75 209 GLU B N 1
ATOM 5075 C CA . GLU B 1 209 ? 56.526 115.179 30.499 1.00 36.01 209 GLU B CA 1
ATOM 5076 C C . GLU B 1 209 ? 56.532 116.691 30.443 1.00 36.78 209 GLU B C 1
ATOM 5077 O O . GLU B 1 209 ? 57.522 117.319 30.784 1.00 38.72 209 GLU B O 1
ATOM 5083 N N . GLU B 1 210 ? 55.435 117.291 30.019 1.00 32.90 210 GLU B N 1
ATOM 5084 C CA . GLU B 1 210 ? 55.336 118.738 30.076 1.00 30.60 210 GLU B CA 1
ATOM 5085 C C . GLU B 1 210 ? 54.178 119.172 30.964 1.00 37.53 210 GLU B C 1
ATOM 5086 O O . GLU B 1 210 ? 53.643 120.265 30.806 1.00 34.30 210 GLU B O 1
ATOM 5092 N N . GLY B 1 211 ? 53.796 118.304 31.896 1.00 39.90 211 GLY B N 1
ATOM 5093 C CA . GLY B 1 211 ? 52.646 118.535 32.753 1.00 31.99 211 GLY B CA 1
ATOM 5094 C C . GLY B 1 211 ? 51.578 117.516 32.441 1.00 27.75 211 GLY B C 1
ATOM 5095 O O . GLY B 1 211 ? 51.760 116.720 31.539 1.00 31.34 211 GLY B O 1
ATOM 5096 N N . SER B 1 212 ? 50.470 117.542 33.171 1.00 27.72 212 SER B N 1
ATOM 5097 C CA . SER B 1 212 ? 49.378 116.597 32.955 1.00 30.15 212 SER B CA 1
ATOM 5098 C C . SER B 1 212 ? 48.971 116.595 31.498 1.00 32.61 212 SER B C 1
ATOM 5099 O O . SER B 1 212 ? 49.126 117.594 30.827 1.00 31.52 212 SER B O 1
ATOM 5102 N N . GLN B 1 213 ? 48.477 115.476 30.992 1.00 31.81 213 GLN B N 1
ATOM 5103 C CA . GLN B 1 213 ? 48.247 115.388 29.553 1.00 33.70 213 GLN B CA 1
ATOM 5104 C C . GLN B 1 213 ? 47.152 114.398 29.149 1.00 40.35 213 GLN B C 1
ATOM 5105 O O . GLN B 1 213 ? 47.097 113.303 29.676 1.00 40.87 213 GLN B O 1
ATOM 5111 N N . LYS B 1 214 ? 46.277 114.770 28.220 1.00 41.28 214 LYS B N 1
ATOM 5112 C CA . LYS B 1 214 ? 45.229 113.848 27.784 1.00 40.23 214 LYS B CA 1
ATOM 5113 C C . LYS B 1 214 ? 45.281 113.523 26.299 1.00 33.69 214 LYS B C 1
ATOM 5114 O O . LYS B 1 214 ? 45.375 114.403 25.465 1.00 33.07 214 LYS B O 1
ATOM 5120 N N . LEU B 1 215 ? 45.197 112.242 25.987 1.00 29.31 215 LEU B N 1
ATOM 5121 C CA . LEU B 1 215 ? 45.300 111.746 24.631 1.00 29.78 215 LEU B CA 1
ATOM 5122 C C . LEU B 1 215 ? 44.008 111.109 24.201 1.00 36.98 215 LEU B C 1
ATOM 5123 O O . LEU B 1 215 ? 43.385 110.402 24.978 1.00 36.77 215 LEU B O 1
ATOM 5128 N N . GLN B 1 216 ? 43.603 111.342 22.962 1.00 37.66 216 GLN B N 1
ATOM 5129 C CA . GLN B 1 216 ? 42.387 110.731 22.473 1.00 40.64 216 GLN B CA 1
ATOM 5130 C C . GLN B 1 216 ? 42.646 110.018 21.167 1.00 44.40 216 GLN B C 1
ATOM 5131 O O . GLN B 1 216 ? 43.482 110.447 20.385 1.00 49.86 216 GLN B O 1
ATOM 5137 N N . GLU B 1 217 ? 41.915 108.936 20.935 1.00 42.82 217 GLU B N 1
ATOM 5138 C CA . GLU B 1 217 ? 42.113 108.102 19.762 1.00 38.33 217 GLU B CA 1
ATOM 5139 C C . GLU B 1 217 ? 43.561 107.663 19.688 1.00 32.55 217 GLU B C 1
ATOM 5140 O O . GLU B 1 217 ? 44.273 107.991 18.752 1.00 27.99 217 GLU B O 1
ATOM 5146 N N . VAL B 1 218 ? 43.989 106.934 20.707 1.00 32.36 218 VAL B N 1
ATOM 5147 C CA . VAL B 1 218 ? 45.375 106.539 20.841 1.00 33.44 218 VAL B CA 1
ATOM 5148 C C . VAL B 1 218 ? 45.661 105.213 20.165 1.00 32.78 218 VAL B C 1
ATOM 5149 O O . VAL B 1 218 ? 45.185 104.182 20.616 1.00 36.09 218 VAL B O 1
ATOM 5153 N N . ARG B 1 219 ? 46.450 105.231 19.098 1.00 24.79 219 ARG B N 1
ATOM 5154 C CA . ARG B 1 219 ? 46.955 103.993 18.534 1.00 28.70 219 ARG B CA 1
ATOM 5155 C C . ARG B 1 219 ? 48.285 103.688 19.166 1.00 30.20 219 ARG B C 1
ATOM 5156 O O . ARG B 1 219 ? 49.220 104.449 19.006 1.00 30.63 219 ARG B O 1
ATOM 5164 N N . LEU B 1 220 ? 48.400 102.568 19.859 1.00 23.83 220 LEU B N 1
ATOM 5165 C CA . LEU B 1 220 ? 49.611 102.332 20.617 1.00 23.71 220 LEU B CA 1
ATOM 5166 C C . LEU B 1 220 ? 50.361 101.088 20.204 1.00 25.13 220 LEU B C 1
ATOM 5167 O O . LEU B 1 220 ? 49.794 100.143 19.699 1.00 27.63 220 LEU B O 1
ATOM 5172 N N . LEU B 1 221 ? 51.662 101.120 20.420 1.00 25.49 221 LEU B N 1
ATOM 5173 C CA . LEU B 1 221 ? 52.545 100.014 20.123 1.00 23.20 221 LEU B CA 1
ATOM 5174 C C . LEU B 1 221 ? 53.201 99.542 21.401 1.00 23.06 221 LEU B C 1
ATOM 5175 O O . LEU B 1 221 ? 53.716 100.345 22.145 1.00 23.18 221 LEU B O 1
ATOM 5180 N N . VAL B 1 222 ? 53.169 98.248 21.674 1.00 22.81 222 VAL B N 1
ATOM 5181 C CA . VAL B 1 222 ? 53.725 97.740 22.920 1.00 23.25 222 VAL B CA 1
ATOM 5182 C C . VAL B 1 222 ? 54.898 96.819 22.653 1.00 24.84 222 VAL B C 1
ATOM 5183 O O . VAL B 1 222 ? 54.822 95.951 21.796 1.00 25.19 222 VAL B O 1
ATOM 5187 N N . LEU B 1 223 ? 55.980 97.005 23.395 1.00 24.09 223 LEU B N 1
ATOM 5188 C CA . LEU B 1 223 ? 57.184 96.232 23.169 1.00 28.78 223 LEU B CA 1
ATOM 5189 C C . LEU B 1 223 ? 57.673 95.551 24.423 1.00 33.76 223 LEU B C 1
ATOM 5190 O O . LEU B 1 223 ? 57.840 96.188 25.452 1.00 30.89 223 LEU B O 1
ATOM 5195 N N . ASP B 1 224 ? 57.906 94.250 24.331 1.00 34.35 224 ASP B N 1
ATOM 5196 C CA . ASP B 1 224 ? 58.631 93.553 25.372 1.00 37.57 224 ASP B CA 1
ATOM 5197 C C . ASP B 1 224 ? 60.086 93.573 24.975 1.00 37.71 224 ASP B C 1
ATOM 5198 O O . ASP B 1 224 ? 60.726 92.536 24.854 1.00 39.62 224 ASP B O 1
ATOM 5203 N N . ASP B 1 225 ? 60.591 94.783 24.784 1.00 32.20 225 ASP B N 1
ATOM 5204 C CA . ASP B 1 225 ? 61.945 95.014 24.335 1.00 34.89 225 ASP B CA 1
ATOM 5205 C C . ASP B 1 225 ? 62.236 96.470 24.601 1.00 36.03 225 ASP B C 1
ATOM 5206 O O . ASP B 1 225 ? 61.539 97.109 25.371 1.00 36.74 225 ASP B O 1
ATOM 5211 N N . GLY B 1 226 ? 63.262 97.003 23.965 1.00 35.76 226 GLY B N 1
ATOM 5212 C CA . GLY B 1 226 ? 63.539 98.417 24.057 1.00 33.95 226 GLY B CA 1
ATOM 5213 C C . GLY B 1 226 ? 63.661 98.911 22.647 1.00 39.20 226 GLY B C 1
ATOM 5214 O O . GLY B 1 226 ? 63.940 98.140 21.754 1.00 44.28 226 GLY B O 1
ATOM 5215 N N . LEU B 1 227 ? 63.460 100.194 22.428 1.00 37.19 227 LEU B N 1
ATOM 5216 C CA . LEU B 1 227 ? 63.489 100.683 21.071 1.00 32.06 227 LEU B CA 1
ATOM 5217 C C . LEU B 1 227 ? 64.902 101.034 20.667 1.00 35.01 227 LEU B C 1
ATOM 5218 O O . LEU B 1 227 ? 65.289 102.193 20.692 1.00 33.60 227 LEU B O 1
ATOM 5223 N N . TYR B 1 228 ? 65.663 100.008 20.303 1.00 30.89 228 TYR B N 1
ATOM 5224 C CA . TYR B 1 228 ? 67.047 100.148 19.874 1.00 29.33 228 TYR B CA 1
ATOM 5225 C C . TYR B 1 228 ? 67.197 99.465 18.530 1.00 27.87 228 TYR B C 1
ATOM 5226 O O . TYR B 1 228 ? 66.395 98.618 18.184 1.00 33.15 228 TYR B O 1
ATOM 5235 N N . PRO B 1 229 ? 68.208 99.839 17.753 1.00 23.92 229 PRO B N 1
ATOM 5236 C CA . PRO B 1 229 ? 68.460 99.117 16.514 1.00 25.58 229 PRO B CA 1
ATOM 5237 C C . PRO B 1 229 ? 68.995 97.744 16.819 1.00 30.80 229 PRO B C 1
ATOM 5238 O O . PRO B 1 229 ? 69.463 97.521 17.925 1.00 32.70 229 PRO B O 1
ATOM 5242 N N . GLU B 1 230 ? 68.956 96.845 15.849 1.00 26.89 230 GLU B N 1
ATOM 5243 C CA . GLU B 1 230 ? 69.509 95.523 16.059 1.00 25.06 230 GLU B CA 1
ATOM 5244 C C . GLU B 1 230 ? 70.997 95.642 16.235 1.00 25.32 230 GLU B C 1
ATOM 5245 O O . GLU B 1 230 ? 71.675 96.263 15.430 1.00 25.19 230 GLU B O 1
ATOM 5251 N N . GLU B 1 231 ? 71.493 95.066 17.316 1.00 27.30 231 GLU B N 1
ATOM 5252 C CA . GLU B 1 231 ? 72.871 95.266 17.721 1.00 39.67 231 GLU B CA 1
ATOM 5253 C C . GLU B 1 231 ? 73.885 94.404 16.992 1.00 30.00 231 GLU B C 1
ATOM 5254 O O . GLU B 1 231 ? 73.556 93.398 16.381 1.00 23.73 231 GLU B O 1
ATOM 5260 N N . VAL B 1 232 ? 75.133 94.838 17.076 1.00 25.39 232 VAL B N 1
ATOM 5261 C CA . VAL B 1 232 ? 76.261 94.115 16.546 1.00 27.37 232 VAL B CA 1
ATOM 5262 C C . VAL B 1 232 ? 77.272 93.982 17.664 1.00 27.62 232 VAL B C 1
ATOM 5263 O O . VAL B 1 232 ? 77.653 94.975 18.268 1.00 27.19 232 VAL B O 1
ATOM 5267 N N . GLU B 1 233 ? 77.675 92.753 17.959 1.00 24.19 233 GLU B N 1
ATOM 5268 C CA . GLU B 1 233 ? 78.558 92.495 19.081 1.00 24.24 233 GLU B CA 1
ATOM 5269 C C . GLU B 1 233 ? 79.791 93.354 18.954 1.00 27.51 233 GLU B C 1
ATOM 5270 O O . GLU B 1 233 ? 80.244 93.626 17.862 1.00 26.98 233 GLU B O 1
ATOM 5272 N N . GLU B 1 234 ? 80.314 93.801 20.082 1.00 29.25 234 GLU B N 1
ATOM 5273 C CA . GLU B 1 234 ? 81.376 94.789 20.086 1.00 30.88 234 GLU B CA 1
ATOM 5274 C C . GLU B 1 234 ? 82.604 94.266 19.367 1.00 32.84 234 GLU B C 1
ATOM 5275 O O . GLU B 1 234 ? 83.291 95.028 18.703 1.00 36.90 234 GLU B O 1
ATOM 5277 N N . GLU B 1 235 ? 82.896 92.978 19.516 1.00 25.36 235 GLU B N 1
ATOM 5278 C CA . GLU B 1 235 ? 84.057 92.399 18.850 1.00 33.37 235 GLU B CA 1
ATOM 5279 C C . GLU B 1 235 ? 83.902 92.547 17.348 1.00 29.94 235 GLU B C 1
ATOM 5280 O O . GLU B 1 235 ? 84.802 93.017 16.657 1.00 31.18 235 GLU B O 1
ATOM 5282 N N . ALA B 1 236 ? 82.722 92.194 16.857 1.00 28.75 236 ALA B N 1
ATOM 5283 C CA . ALA B 1 236 ? 82.425 92.188 15.430 1.00 28.08 236 ALA B CA 1
ATOM 5284 C C . ALA B 1 236 ? 82.624 93.527 14.749 1.00 28.35 236 ALA B C 1
ATOM 5285 O O . ALA B 1 236 ? 82.692 93.605 13.538 1.00 27.45 236 ALA B O 1
ATOM 5287 N N . LEU B 1 237 ? 82.726 94.593 15.517 1.00 29.10 237 LEU B N 1
ATOM 5288 C CA . LEU B 1 237 ? 82.870 95.891 14.900 1.00 28.14 237 LEU B CA 1
ATOM 5289 C C . LEU B 1 237 ? 84.254 96.083 14.349 1.00 31.86 237 LEU B C 1
ATOM 5290 O O . LEU B 1 237 ? 84.560 97.130 13.815 1.00 41.07 237 LEU B O 1
ATOM 5295 N N . ALA B 1 238 ? 85.111 95.090 14.490 1.00 32.07 238 ALA B N 1
ATOM 5296 C CA . ALA B 1 238 ? 86.437 95.246 13.933 1.00 26.46 238 ALA B CA 1
ATOM 5297 C C . ALA B 1 238 ? 86.505 94.634 12.551 1.00 29.93 238 ALA B C 1
ATOM 5298 O O . ALA B 1 238 ? 87.577 94.328 12.065 1.00 31.87 238 ALA B O 1
ATOM 5300 N N . SER B 1 239 ? 85.364 94.458 11.904 1.00 30.11 239 SER B N 1
ATOM 5301 C CA . SER B 1 239 ? 85.339 93.577 10.754 1.00 32.06 239 SER B CA 1
ATOM 5302 C C . SER B 1 239 ? 84.575 94.084 9.555 1.00 41.83 239 SER B C 1
ATOM 5303 O O . SER B 1 239 ? 83.879 93.298 8.927 1.00 46.27 239 SER B O 1
ATOM 5306 N N . GLU B 1 240 ? 84.660 95.370 9.245 1.00 39.29 240 GLU B N 1
ATOM 5307 C CA . GLU B 1 240 ? 84.077 95.881 7.999 1.00 43.40 240 GLU B CA 1
ATOM 5308 C C . GLU B 1 240 ? 82.628 95.471 7.825 1.00 39.86 240 GLU B C 1
ATOM 5309 O O . GLU B 1 240 ? 81.712 96.249 8.064 1.00 41.31 240 GLU B O 1
ATOM 5315 N N . ALA B 1 241 ? 82.450 94.226 7.404 1.00 37.61 241 ALA B N 1
ATOM 5316 C CA . ALA B 1 241 ? 81.140 93.630 7.245 1.00 39.17 241 ALA B CA 1
ATOM 5317 C C . ALA B 1 241 ? 80.367 93.779 8.530 1.00 38.39 241 ALA B C 1
ATOM 5318 O O . ALA B 1 241 ? 79.173 94.033 8.513 1.00 34.79 241 ALA B O 1
ATOM 5320 N N . GLY B 1 242 ? 81.056 93.603 9.647 1.00 38.25 242 GLY B N 1
ATOM 5321 C CA . GLY B 1 242 ? 80.445 93.826 10.937 1.00 35.35 242 GLY B CA 1
ATOM 5322 C C . GLY B 1 242 ? 79.955 95.251 11.018 1.00 33.65 242 GLY B C 1
ATOM 5323 O O . GLY B 1 242 ? 78.783 95.510 11.295 1.00 33.78 242 GLY B O 1
ATOM 5324 N N . PHE B 1 243 ? 80.852 96.181 10.729 1.00 32.40 243 PHE B N 1
ATOM 5325 C CA . PHE B 1 243 ? 80.520 97.584 10.806 1.00 30.57 243 PHE B CA 1
ATOM 5326 C C . PHE B 1 243 ? 79.467 97.943 9.779 1.00 33.33 243 PHE B C 1
ATOM 5327 O O . PHE B 1 243 ? 78.526 98.658 10.071 1.00 31.76 243 PHE B O 1
ATOM 5335 N N . GLU B 1 244 ? 79.615 97.428 8.573 1.00 32.58 244 GLU B N 1
ATOM 5336 C CA . GLU B 1 244 ? 78.631 97.665 7.537 1.00 36.88 244 GLU B CA 1
ATOM 5337 C C . GLU B 1 244 ? 77.262 97.165 7.956 1.00 38.76 244 GLU B C 1
ATOM 5338 O O . GLU B 1 244 ? 76.241 97.675 7.506 1.00 41.07 244 GLU B O 1
ATOM 5344 N N . GLN B 1 245 ? 77.240 96.165 8.825 1.00 31.40 245 GLN B N 1
ATOM 5345 C CA . GLN B 1 245 ? 75.985 95.655 9.305 1.00 28.13 245 GLN B CA 1
ATOM 5346 C C . GLN B 1 245 ? 75.453 96.634 10.318 1.00 31.67 245 GLN B C 1
ATOM 5347 O O . GLN B 1 245 ? 74.260 96.901 10.354 1.00 36.24 245 GLN B O 1
ATOM 5353 N N . TYR B 1 246 ? 76.341 97.189 11.133 1.00 30.96 246 TYR B N 1
ATOM 5354 C CA . TYR B 1 246 ? 75.940 98.251 12.048 1.00 31.62 246 TYR B CA 1
ATOM 5355 C C . TYR B 1 246 ? 75.258 99.399 11.313 1.00 32.82 246 TYR B C 1
ATOM 5356 O O . TYR B 1 246 ? 74.156 99.808 11.662 1.00 35.28 246 TYR B O 1
ATOM 5365 N N . LEU B 1 247 ? 75.904 99.889 10.271 1.00 28.91 247 LEU B N 1
ATOM 5366 C CA . LEU B 1 247 ? 75.348 100.958 9.466 1.00 27.74 247 LEU B CA 1
ATOM 5367 C C . LEU B 1 247 ? 74.021 100.545 8.877 1.00 27.36 247 LEU B C 1
ATOM 5368 O O . LEU B 1 247 ? 73.041 101.279 8.969 1.00 36.47 247 LEU B O 1
ATOM 5373 N N . LYS B 1 248 ? 73.987 99.361 8.287 1.00 25.26 248 LYS B N 1
ATOM 5374 C CA . LYS B 1 248 ? 72.794 98.908 7.602 1.00 26.07 248 LYS B CA 1
ATOM 5375 C C . LYS B 1 248 ? 71.621 98.890 8.540 1.00 30.14 248 LYS B C 1
ATOM 5376 O O . LYS B 1 248 ? 70.551 99.389 8.206 1.00 33.19 248 LYS B O 1
ATOM 5382 N N . ASN B 1 249 ? 71.799 98.349 9.728 1.00 30.79 249 ASN B N 1
ATOM 5383 C CA . ASN B 1 249 ? 70.647 98.284 10.585 1.00 33.08 249 ASN B CA 1
ATOM 5384 C C . ASN B 1 249 ? 70.581 99.451 11.538 1.00 29.69 249 ASN B C 1
ATOM 5385 O O . ASN B 1 249 ? 69.861 99.409 12.523 1.00 35.50 249 ASN B O 1
ATOM 5390 N N . GLN B 1 250 ? 71.325 100.500 11.234 1.00 28.38 250 GLN B N 1
ATOM 5391 C CA . GLN B 1 250 ? 70.998 101.795 11.789 1.00 24.93 250 GLN B CA 1
ATOM 5392 C C . GLN B 1 250 ? 70.033 102.467 10.837 1.00 25.01 250 GLN B C 1
ATOM 5393 O O . GLN B 1 250 ? 69.062 103.112 11.241 1.00 24.98 250 GLN B O 1
ATOM 5399 N N . LYS B 1 251 ? 70.264 102.218 9.555 1.00 25.12 251 LYS B N 1
ATOM 5400 C CA . LYS B 1 251 ? 69.417 102.729 8.487 1.00 28.29 251 LYS B CA 1
ATOM 5401 C C . LYS B 1 251 ? 68.022 102.132 8.526 1.00 28.43 251 LYS B C 1
ATOM 5402 O O . LYS B 1 251 ? 67.018 102.852 8.490 1.00 25.87 251 LYS B O 1
ATOM 5408 N N . ILE B 1 252 ? 67.948 100.809 8.608 1.00 29.94 252 ILE B N 1
ATOM 5409 C CA . ILE B 1 252 ? 66.643 100.172 8.600 1.00 24.56 252 ILE B CA 1
ATOM 5410 C C . ILE B 1 252 ? 65.905 100.536 9.869 1.00 25.41 252 ILE B C 1
ATOM 5411 O O . ILE B 1 252 ? 64.690 100.566 9.900 1.00 25.67 252 ILE B O 1
ATOM 5416 N N . PHE B 1 253 ? 66.643 100.852 10.915 1.00 27.86 253 PHE B N 1
ATOM 5417 C CA . PHE B 1 253 ? 66.028 101.321 12.143 1.00 24.36 253 PHE B CA 1
ATOM 5418 C C . PHE B 1 253 ? 65.348 102.658 11.950 1.00 27.95 253 PHE B C 1
ATOM 5419 O O . PHE B 1 253 ? 64.184 102.825 12.312 1.00 31.41 253 PHE B O 1
ATOM 5427 N N . GLN B 1 254 ? 66.055 103.625 11.378 1.00 29.96 254 GLN B N 1
ATOM 5428 C CA . GLN B 1 254 ? 65.412 104.922 11.184 1.00 30.56 254 GLN B CA 1
ATOM 5429 C C . GLN B 1 254 ? 64.198 104.761 10.266 1.00 35.96 254 GLN B C 1
ATOM 5430 O O . GLN B 1 254 ? 63.141 105.378 10.485 1.00 34.27 254 GLN B O 1
ATOM 5436 N N . GLU B 1 255 ? 64.314 103.887 9.270 1.00 36.15 255 GLU B N 1
ATOM 5437 C CA . GLU B 1 255 ? 63.170 103.629 8.392 1.00 34.03 255 GLU B CA 1
ATOM 5438 C C . GLU B 1 255 ? 61.969 103.093 9.168 1.00 32.65 255 GLU B C 1
ATOM 5439 O O . GLU B 1 255 ? 60.827 103.484 8.943 1.00 31.89 255 GLU B O 1
ATOM 5445 N N . ASN B 1 256 ? 62.246 102.198 10.105 1.00 28.81 256 ASN B N 1
ATOM 5446 C CA . ASN B 1 256 ? 61.203 101.637 10.925 1.00 24.24 256 ASN B CA 1
ATOM 5447 C C . ASN B 1 256 ? 60.509 102.674 11.780 1.00 25.19 256 ASN B C 1
ATOM 5448 O O . ASN B 1 256 ? 59.297 102.631 11.960 1.00 24.96 256 ASN B O 1
ATOM 5453 N N . LEU B 1 257 ? 61.264 103.622 12.305 1.00 24.47 257 LEU B N 1
ATOM 5454 C CA . LEU B 1 257 ? 60.620 104.671 13.070 1.00 24.58 257 LEU B CA 1
ATOM 5455 C C . LEU B 1 257 ? 59.681 105.425 12.146 1.00 28.50 257 LEU B C 1
ATOM 5456 O O . LEU B 1 257 ? 58.565 105.793 12.533 1.00 26.51 257 LEU B O 1
ATOM 5461 N N . LYS B 1 258 ? 60.124 105.663 10.916 1.00 30.73 258 LYS B N 1
ATOM 5462 C CA . LYS B 1 258 ? 59.221 106.301 9.961 1.00 31.13 258 LYS B CA 1
ATOM 5463 C C . LYS B 1 258 ? 57.933 105.501 9.795 1.00 33.85 258 LYS B C 1
ATOM 5464 O O . LYS B 1 258 ? 56.843 106.071 9.750 1.00 32.18 258 LYS B O 1
ATOM 5470 N N . LYS B 1 259 ? 58.047 104.181 9.737 1.00 31.67 259 LYS B N 1
ATOM 5471 C CA . LYS B 1 259 ? 56.848 103.348 9.724 1.00 33.25 259 LYS B CA 1
ATOM 5472 C C . LYS B 1 259 ? 55.963 103.703 10.899 1.00 31.38 259 LYS B C 1
ATOM 5473 O O . LYS B 1 259 ? 54.764 103.888 10.745 1.00 28.82 259 LYS B O 1
ATOM 5479 N N . LEU B 1 260 ? 56.569 103.840 12.070 1.00 31.21 260 LEU B N 1
ATOM 5480 C CA . LEU B 1 260 ? 55.805 104.177 13.264 1.00 25.26 260 LEU B CA 1
ATOM 5481 C C . LEU B 1 260 ? 55.036 105.453 13.108 1.00 24.65 260 LEU B C 1
ATOM 5482 O O . LEU B 1 260 ? 53.988 105.605 13.693 1.00 29.63 260 LEU B O 1
ATOM 5487 N N . LYS B 1 261 ? 55.576 106.422 12.400 1.00 25.78 261 LYS B N 1
ATOM 5488 C CA . LYS B 1 261 ? 54.796 107.646 12.303 1.00 29.37 261 LYS B CA 1
ATOM 5489 C C . LYS B 1 261 ? 53.702 107.487 11.273 1.00 29.78 261 LYS B C 1
ATOM 5490 O O . LYS B 1 261 ? 52.627 108.044 11.403 1.00 25.35 261 LYS B O 1
ATOM 5496 N N . GLU B 1 262 ? 54.000 106.736 10.227 1.00 33.03 262 GLU B N 1
ATOM 5497 C CA . GLU B 1 262 ? 53.038 106.515 9.162 1.00 30.90 262 GLU B CA 1
ATOM 5498 C C . GLU B 1 262 ? 51.791 105.805 9.651 1.00 31.42 262 GLU B C 1
ATOM 5499 O O . GLU B 1 262 ? 50.702 106.047 9.166 1.00 31.53 262 GLU B O 1
ATOM 5505 N N . LEU B 1 263 ? 51.949 104.956 10.650 1.00 30.33 263 LEU B N 1
ATOM 5506 C CA . LEU B 1 263 ? 50.838 104.184 11.175 1.00 28.09 263 LEU B CA 1
ATOM 5507 C C . LEU B 1 263 ? 49.992 105.000 12.117 1.00 27.75 263 LEU B C 1
ATOM 5508 O O . LEU B 1 263 ? 48.922 104.577 12.523 1.00 27.89 263 LEU B O 1
ATOM 5513 N N . GLY B 1 264 ? 50.485 106.179 12.461 1.00 28.57 264 GLY B N 1
ATOM 5514 C CA . GLY B 1 264 ? 49.763 107.095 13.316 1.00 25.56 264 GLY B CA 1
ATOM 5515 C C . GLY B 1 264 ? 49.895 106.790 14.784 1.00 28.43 264 GLY B C 1
ATOM 5516 O O . GLY B 1 264 ? 49.075 107.222 15.575 1.00 29.40 264 GLY B O 1
ATOM 5517 N N . VAL B 1 265 ? 50.942 106.066 15.147 1.00 24.90 265 VAL B N 1
ATOM 5518 C CA . VAL B 1 265 ? 51.196 105.735 16.540 1.00 27.08 265 VAL B CA 1
ATOM 5519 C C . VAL B 1 265 ? 51.359 106.984 17.375 1.00 29.87 265 VAL B C 1
ATOM 5520 O O . VAL B 1 265 ? 52.080 107.883 16.999 1.00 29.98 265 VAL B O 1
ATOM 5524 N N . LYS B 1 266 ? 50.683 107.033 18.510 1.00 29.92 266 LYS B N 1
ATOM 5525 C CA . LYS B 1 266 ? 50.709 108.213 19.345 1.00 26.62 266 LYS B CA 1
ATOM 5526 C C . LYS B 1 266 ? 51.152 107.856 20.750 1.00 28.07 266 LYS B C 1
ATOM 5527 O O . LYS B 1 266 ? 51.304 108.722 21.592 1.00 25.04 266 LYS B O 1
ATOM 5529 N N . LEU B 1 267 ? 51.359 106.571 20.999 1.00 30.07 267 LEU B N 1
ATOM 5530 C CA . LEU B 1 267 ? 51.857 106.106 22.291 1.00 28.28 267 LEU B CA 1
ATOM 5531 C C . LEU B 1 267 ? 52.662 104.831 22.157 1.00 26.82 267 LEU B C 1
ATOM 5532 O O . LEU B 1 267 ? 52.310 103.955 21.395 1.00 28.22 267 LEU B O 1
ATOM 5537 N N . ILE B 1 268 ? 53.762 104.743 22.888 1.00 26.22 268 ILE B N 1
ATOM 5538 C CA . ILE B 1 268 ? 54.598 103.561 22.882 1.00 23.80 268 ILE B CA 1
ATOM 5539 C C . ILE B 1 268 ? 54.926 103.155 24.297 1.00 27.42 268 ILE B C 1
ATOM 5540 O O . ILE B 1 268 ? 55.406 103.967 25.058 1.00 27.58 268 ILE B O 1
ATOM 5545 N N . LEU B 1 269 ? 54.680 101.903 24.653 1.00 25.92 269 LEU B N 1
ATOM 5546 C CA . LEU B 1 269 ? 55.068 101.397 25.964 1.00 24.08 269 LEU B CA 1
ATOM 5547 C C . LEU B 1 269 ? 56.139 100.325 25.814 1.00 28.29 269 LEU B C 1
ATOM 5548 O O . LEU B 1 269 ? 56.036 99.463 24.957 1.00 28.12 269 LEU B O 1
ATOM 5553 N N . LEU B 1 270 ? 57.179 100.393 26.635 1.00 27.41 270 LEU B N 1
ATOM 5554 C CA . LEU B 1 270 ? 58.310 99.493 26.512 1.00 27.44 270 LEU B CA 1
ATOM 5555 C C . LEU B 1 270 ? 58.635 98.853 27.845 1.00 34.05 270 LEU B C 1
ATOM 5556 O O . LEU B 1 270 ? 58.415 99.455 28.881 1.00 31.67 270 LEU B O 1
ATOM 5561 N N . THR B 1 271 ? 59.157 97.632 27.831 1.00 32.96 271 THR B N 1
ATOM 5562 C CA . THR B 1 271 ? 59.607 97.018 29.073 1.00 32.11 271 THR B CA 1
ATOM 5563 C C . THR B 1 271 ? 61.094 97.236 29.267 1.00 33.17 271 THR B C 1
ATOM 5564 O O . THR B 1 271 ? 61.641 96.918 30.307 1.00 34.98 271 THR B O 1
ATOM 5568 N N . ARG B 1 272 ? 61.749 97.796 28.266 1.00 33.95 272 ARG B N 1
ATOM 5569 C CA . ARG B 1 272 ? 63.158 98.104 28.395 1.00 36.44 272 ARG B CA 1
ATOM 5570 C C . ARG B 1 272 ? 63.415 99.582 28.115 1.00 37.16 272 ARG B C 1
ATOM 5571 O O . ARG B 1 272 ? 62.625 100.427 28.508 1.00 34.41 272 ARG B O 1
ATOM 5579 N N . GLY B 1 273 ? 64.520 99.903 27.459 1.00 40.17 273 GLY B N 1
ATOM 5580 C CA . GLY B 1 273 ? 64.920 101.290 27.330 1.00 39.52 273 GLY B CA 1
ATOM 5581 C C . GLY B 1 273 ? 64.599 101.877 25.981 1.00 35.66 273 GLY B C 1
ATOM 5582 O O . GLY B 1 273 ? 63.834 101.308 25.229 1.00 36.18 273 GLY B O 1
ATOM 5583 N N . ILE B 1 274 ? 65.174 103.032 25.675 1.00 37.48 274 ILE B N 1
ATOM 5584 C CA . ILE B 1 274 ? 64.937 103.652 24.381 1.00 34.42 274 ILE B CA 1
ATOM 5585 C C . ILE B 1 274 ? 66.201 104.304 23.850 1.00 28.38 274 ILE B C 1
ATOM 5586 O O . ILE B 1 274 ? 66.946 104.913 24.589 1.00 26.02 274 ILE B O 1
ATOM 5591 N N . SER B 1 275 ? 66.443 104.147 22.559 1.00 30.81 275 SER B N 1
ATOM 5592 C CA . SER B 1 275 ? 67.600 104.737 21.909 1.00 32.14 275 SER B CA 1
ATOM 5593 C C . SER B 1 275 ? 67.527 106.239 21.947 1.00 34.44 275 SER B C 1
ATOM 5594 O O . SER B 1 275 ? 66.447 106.790 22.081 1.00 33.54 275 SER B O 1
ATOM 5597 N N . ASP B 1 276 ? 68.664 106.912 21.833 1.00 36.90 276 ASP B N 1
ATOM 5598 C CA . ASP B 1 276 ? 68.652 108.364 21.796 1.00 37.94 276 ASP B CA 1
ATOM 5599 C C . ASP B 1 276 ? 68.019 108.878 20.509 1.00 38.18 276 ASP B C 1
ATOM 5600 O O . ASP B 1 276 ? 67.264 109.850 20.518 1.00 37.03 276 ASP B O 1
ATOM 5605 N N . ILE B 1 277 ? 68.323 108.209 19.404 1.00 36.93 277 ILE B N 1
ATOM 5606 C CA . ILE B 1 277 ? 67.735 108.538 18.109 1.00 39.53 277 ILE B CA 1
ATOM 5607 C C . ILE B 1 277 ? 66.234 108.403 18.136 1.00 35.16 277 ILE B C 1
ATOM 5608 O O . ILE B 1 277 ? 65.499 109.238 17.610 1.00 38.52 277 ILE B O 1
ATOM 5613 N N . ALA B 1 278 ? 65.784 107.330 18.754 1.00 31.70 278 ALA B N 1
ATOM 5614 C CA . ALA B 1 278 ? 64.372 107.089 18.868 1.00 32.81 278 ALA B CA 1
ATOM 5615 C C . ALA B 1 278 ? 63.738 108.135 19.744 1.00 29.30 278 ALA B C 1
ATOM 5616 O O . ALA B 1 278 ? 62.724 108.689 19.380 1.00 30.69 278 ALA B O 1
ATOM 5618 N N . GLU B 1 279 ? 64.351 108.428 20.881 1.00 30.91 279 GLU B N 1
ATOM 5619 C CA . GLU B 1 279 ? 63.814 109.430 21.790 1.00 33.81 279 GLU B CA 1
ATOM 5620 C C . GLU B 1 279 ? 63.594 110.736 21.052 1.00 38.23 279 GLU B C 1
ATOM 5621 O O . GLU B 1 279 ? 62.552 111.384 21.198 1.00 39.24 279 GLU B O 1
ATOM 5627 N N . GLU B 1 280 ? 64.557 111.095 20.214 1.00 38.34 280 GLU B N 1
ATOM 5628 C CA . GLU B 1 280 ? 64.411 112.290 19.406 1.00 39.35 280 GLU B CA 1
ATOM 5629 C C . GLU B 1 280 ? 63.247 112.172 18.441 1.00 43.51 280 GLU B C 1
ATOM 5630 O O . GLU B 1 280 ? 62.430 113.086 18.329 1.00 40.76 280 GLU B O 1
ATOM 5636 N N . PHE B 1 281 ? 63.157 111.037 17.757 1.00 48.67 281 PHE B N 1
ATOM 5637 C CA . PHE B 1 281 ? 62.064 110.828 16.818 1.00 34.60 281 PHE B CA 1
ATOM 5638 C C . PHE B 1 281 ? 60.707 110.968 17.470 1.00 33.54 281 PHE B C 1
ATOM 5639 O O . PHE B 1 281 ? 59.809 111.544 16.894 1.00 39.08 281 PHE B O 1
ATOM 5647 N N . CYS B 1 282 ? 60.560 110.452 18.678 1.00 32.01 282 CYS B N 1
ATOM 5648 C CA . CYS B 1 282 ? 59.282 110.519 19.358 1.00 32.27 282 CYS B CA 1
ATOM 5649 C C . CYS B 1 282 ? 58.979 111.937 19.776 1.00 37.19 282 CYS B C 1
ATOM 5650 O O . CYS B 1 282 ? 57.865 112.416 19.601 1.00 34.14 282 CYS B O 1
ATOM 5653 N N . TYR B 1 283 ? 59.975 112.628 20.307 1.00 36.70 283 TYR B N 1
ATOM 5654 C CA . TYR B 1 283 ? 59.746 114.010 20.674 1.00 35.76 283 TYR B CA 1
ATOM 5655 C C . TYR B 1 283 ? 59.275 114.828 19.488 1.00 37.45 283 TYR B C 1
ATOM 5656 O O . TYR B 1 283 ? 58.310 115.558 19.598 1.00 41.54 283 TYR B O 1
ATOM 5665 N N . GLU B 1 284 ? 59.936 114.701 18.347 1.00 31.54 284 GLU B N 1
ATOM 5666 C CA . GLU B 1 284 ? 59.595 115.564 17.230 1.00 31.55 284 GLU B CA 1
ATOM 5667 C C . GLU B 1 284 ? 58.286 115.207 16.555 1.00 34.09 284 GLU B C 1
ATOM 5668 O O . GLU B 1 284 ? 57.693 116.028 15.873 1.00 33.91 284 GLU B O 1
ATOM 5674 N N . ASN B 1 285 ? 57.849 113.969 16.714 1.00 36.88 285 ASN B N 1
ATOM 5675 C CA . ASN B 1 285 ? 56.612 113.534 16.088 1.00 38.35 285 ASN B CA 1
ATOM 5676 C C . ASN B 1 285 ? 55.489 113.220 17.052 1.00 40.73 285 ASN B C 1
ATOM 5677 O O . ASN B 1 285 ? 54.751 112.260 16.837 1.00 44.96 285 ASN B O 1
ATOM 5682 N N . GLU B 1 286 ? 55.406 113.980 18.140 1.00 38.26 286 GLU B N 1
ATOM 5683 C CA . GLU B 1 286 ? 54.184 114.044 18.922 1.00 36.75 286 GLU B CA 1
ATOM 5684 C C . GLU B 1 286 ? 53.936 112.749 19.689 1.00 35.87 286 GLU B C 1
ATOM 5685 O O . GLU B 1 286 ? 52.862 112.571 20.245 1.00 42.07 286 GLU B O 1
ATOM 5691 N N . ILE B 1 287 ? 54.916 111.851 19.740 1.00 31.33 287 ILE B N 1
ATOM 5692 C CA . ILE B 1 287 ? 54.702 110.527 20.329 1.00 25.43 287 ILE B CA 1
ATOM 5693 C C . ILE B 1 287 ? 55.076 110.364 21.791 1.00 28.22 287 ILE B C 1
ATOM 5694 O O . ILE B 1 287 ? 56.204 110.632 22.173 1.00 28.21 287 ILE B O 1
ATOM 5699 N N . MET B 1 288 ? 54.132 109.940 22.616 1.00 31.69 288 MET B N 1
ATOM 5700 C CA . MET B 1 288 ? 54.406 109.732 24.030 1.00 27.80 288 MET B CA 1
ATOM 5701 C C . MET B 1 288 ? 55.017 108.374 24.247 1.00 34.39 288 MET B C 1
ATOM 5702 O O . MET B 1 288 ? 54.667 107.438 23.562 1.00 32.17 288 MET B O 1
ATOM 5707 N N . VAL B 1 289 ? 55.940 108.273 25.191 1.00 36.65 289 VAL B N 1
ATOM 5708 C CA . VAL B 1 289 ? 56.645 107.030 25.466 1.00 29.34 289 VAL B CA 1
ATOM 5709 C C . VAL B 1 289 ? 56.675 106.773 26.947 1.00 26.29 289 VAL B C 1
ATOM 5710 O O . VAL B 1 289 ? 56.834 107.699 27.718 1.00 31.20 289 VAL B O 1
ATOM 5714 N N . ILE B 1 290 ? 56.472 105.526 27.350 1.00 31.16 290 ILE B N 1
ATOM 5715 C CA . ILE B 1 290 ? 56.705 105.136 28.731 1.00 32.40 290 ILE B CA 1
ATOM 5716 C C . ILE B 1 290 ? 57.676 103.976 28.696 1.00 30.48 290 ILE B C 1
ATOM 5717 O O . ILE B 1 290 ? 57.496 103.071 27.912 1.00 31.78 290 ILE B O 1
ATOM 5722 N N . THR B 1 291 ? 58.710 103.996 29.522 1.00 31.82 291 THR B N 1
ATOM 5723 C CA . THR B 1 291 ? 59.692 102.928 29.500 1.00 31.47 291 THR B CA 1
ATOM 5724 C C . THR B 1 291 ? 59.584 102.074 30.740 1.00 38.54 291 THR B C 1
ATOM 5725 O O . THR B 1 291 ? 58.904 102.442 31.672 1.00 39.28 291 THR B O 1
ATOM 5729 N N . ARG B 1 292 ? 60.247 100.927 30.741 1.00 41.54 292 ARG B N 1
ATOM 5730 C CA . ARG B 1 292 ? 60.374 100.109 31.937 1.00 35.12 292 ARG B CA 1
ATOM 5731 C C . ARG B 1 292 ? 59.046 99.795 32.587 1.00 34.94 292 ARG B C 1
ATOM 5732 O O . ARG B 1 292 ? 58.850 100.125 33.739 1.00 34.70 292 ARG B O 1
ATOM 5740 N N . ILE B 1 293 ? 58.129 99.168 31.870 1.00 33.53 293 ILE B N 1
ATOM 5741 C CA . ILE B 1 293 ? 56.871 98.781 32.480 1.00 27.60 293 ILE B CA 1
ATOM 5742 C C . ILE B 1 293 ? 56.949 97.382 33.067 1.00 30.85 293 ILE B C 1
ATOM 5743 O O . ILE B 1 293 ? 57.752 96.572 32.636 1.00 29.53 293 ILE B O 1
ATOM 5748 N N . THR B 1 294 ? 56.127 97.111 34.072 1.00 34.42 294 THR B N 1
ATOM 5749 C CA . THR B 1 294 ? 56.122 95.816 34.740 1.00 35.32 294 THR B CA 1
ATOM 5750 C C . THR B 1 294 ? 55.658 94.743 33.786 1.00 33.72 294 THR B C 1
ATOM 5751 O O . THR B 1 294 ? 55.023 95.034 32.792 1.00 31.24 294 THR B O 1
ATOM 5755 N N . GLN B 1 295 ? 55.943 93.495 34.102 1.00 31.82 295 GLN B N 1
ATOM 5756 C CA . GLN B 1 295 ? 55.434 92.416 33.302 1.00 29.87 295 GLN B CA 1
ATOM 5757 C C . GLN B 1 295 ? 53.932 92.371 33.475 1.00 30.68 295 GLN B C 1
ATOM 5758 O O . GLN B 1 295 ? 53.197 92.212 32.515 1.00 30.41 295 GLN B O 1
ATOM 5764 N N . LYS B 1 296 ? 53.486 92.530 34.712 1.00 31.49 296 LYS B N 1
ATOM 5765 C CA . LYS B 1 296 ? 52.067 92.595 35.032 1.00 27.79 296 LYS B CA 1
ATOM 5766 C C . LYS B 1 296 ? 51.362 93.668 34.201 1.00 33.60 296 LYS B C 1
ATOM 5767 O O . LYS B 1 296 ? 50.328 93.420 33.574 1.00 28.98 296 LYS B O 1
ATOM 5773 N N . GLU B 1 297 ? 51.935 94.868 34.220 1.00 32.65 297 GLU B N 1
ATOM 5774 C CA . GLU B 1 297 ? 51.417 96.010 33.490 1.00 27.09 297 GLU B CA 1
ATOM 5775 C C . GLU B 1 297 ? 51.345 95.695 32.017 1.00 27.08 297 GLU B C 1
ATOM 5776 O O . GLU B 1 297 ? 50.386 96.040 31.342 1.00 24.61 297 GLU B O 1
ATOM 5782 N N . LEU B 1 298 ? 52.379 95.029 31.529 1.00 25.95 298 LEU B N 1
ATOM 5783 C CA . LEU B 1 298 ? 52.462 94.617 30.144 1.00 22.02 298 LEU B CA 1
ATOM 5784 C C . LEU B 1 298 ? 51.299 93.738 29.769 1.00 24.55 298 LEU B C 1
ATOM 5785 O O . LEU B 1 298 ? 50.617 93.992 28.781 1.00 26.25 298 LEU B O 1
ATOM 5790 N N . LYS B 1 299 ? 51.078 92.692 30.557 1.00 22.79 299 LYS B N 1
ATOM 5791 C CA . LYS B 1 299 ? 50.014 91.739 30.278 1.00 21.55 299 LYS B CA 1
ATOM 5792 C C . LYS B 1 299 ? 48.663 92.403 30.275 1.00 21.69 299 LYS B C 1
ATOM 5793 O O . LYS B 1 299 ? 47.865 92.189 29.366 1.00 24.97 299 LYS B O 1
ATOM 5799 N N . ARG B 1 300 ? 48.416 93.240 31.273 1.00 21.85 300 ARG B N 1
ATOM 5800 C CA . ARG B 1 300 ? 47.113 93.877 31.373 1.00 22.01 300 ARG B CA 1
ATOM 5801 C C . ARG B 1 300 ? 46.838 94.846 30.242 1.00 22.19 300 ARG B C 1
ATOM 5802 O O . ARG B 1 300 ? 45.756 94.836 29.672 1.00 22.23 300 ARG B O 1
ATOM 5810 N N . VAL B 1 301 ? 47.797 95.705 29.930 1.00 22.31 301 VAL B N 1
ATOM 5811 C CA . VAL B 1 301 ? 47.588 96.652 28.847 1.00 22.49 301 VAL B CA 1
ATOM 5812 C C . VAL B 1 301 ? 47.487 95.936 27.507 1.00 24.48 301 VAL B C 1
ATOM 5813 O O . VAL B 1 301 ? 46.778 96.380 26.610 1.00 22.49 301 VAL B O 1
ATOM 5817 N N . LEU B 1 302 ? 48.165 94.803 27.379 1.00 25.44 302 LEU B N 1
ATOM 5818 C CA . LEU B 1 302 ? 48.083 94.045 26.152 1.00 22.03 302 LEU B CA 1
ATOM 5819 C C . LEU B 1 302 ? 46.689 93.524 25.977 1.00 22.67 302 LEU B C 1
ATOM 5820 O O . LEU B 1 302 ? 46.106 93.641 24.916 1.00 23.73 302 LEU B O 1
ATOM 5825 N N . GLU B 1 303 ? 46.146 92.947 27.032 1.00 25.50 303 GLU B N 1
ATOM 5826 C CA . GLU B 1 303 ? 44.808 92.421 26.942 1.00 21.87 303 GLU B CA 1
ATOM 5827 C C . GLU B 1 303 ? 43.817 93.508 26.642 1.00 23.36 303 GLU B C 1
ATOM 5828 O O . GLU B 1 303 ? 43.054 93.403 25.705 1.00 27.31 303 GLU B O 1
ATOM 5834 N N . PHE B 1 304 ? 43.870 94.575 27.422 1.00 24.07 304 PHE B N 1
ATOM 5835 C CA . PHE B 1 304 ? 42.909 95.666 27.331 1.00 25.99 304 PHE B CA 1
ATOM 5836 C C . PHE B 1 304 ? 42.916 96.416 25.999 1.00 28.35 304 PHE B C 1
ATOM 5837 O O . PHE B 1 304 ? 41.871 96.755 25.466 1.00 25.36 304 PHE B O 1
ATOM 5845 N N . THR B 1 305 ? 44.091 96.708 25.468 1.00 25.53 305 THR B N 1
ATOM 5846 C CA . THR B 1 305 ? 44.166 97.523 24.276 1.00 22.90 305 THR B CA 1
ATOM 5847 C C . THR B 1 305 ? 44.046 96.697 23.028 1.00 25.57 305 THR B C 1
ATOM 5848 O O . THR B 1 305 ? 43.812 97.217 21.954 1.00 27.82 305 THR B O 1
ATOM 5852 N N . GLY B 1 306 ? 44.201 95.397 23.175 1.00 25.15 306 GLY B N 1
ATOM 5853 C CA . GLY B 1 306 ? 44.145 94.507 22.038 1.00 28.60 306 GLY B CA 1
ATOM 5854 C C . GLY B 1 306 ? 45.387 94.555 21.178 1.00 35.89 306 GLY B C 1
ATOM 5855 O O . GLY B 1 306 ? 45.382 94.099 20.037 1.00 38.93 306 GLY B O 1
ATOM 5856 N N . ALA B 1 307 ? 46.455 95.108 21.733 1.00 33.24 307 ALA B N 1
ATOM 5857 C CA . ALA B 1 307 ? 47.741 95.161 21.059 1.00 26.90 307 ALA B CA 1
ATOM 5858 C C . ALA B 1 307 ? 48.417 93.829 21.156 1.00 27.33 307 ALA B C 1
ATOM 5859 O O . ALA B 1 307 ? 48.059 93.019 21.996 1.00 27.67 307 ALA B O 1
ATOM 5861 N N . ARG B 1 308 ? 49.368 93.588 20.265 1.00 31.42 308 ARG B N 1
ATOM 5862 C CA . ARG B 1 308 ? 50.197 92.392 20.327 1.00 29.33 308 ARG B CA 1
ATOM 5863 C C . ARG B 1 308 ? 51.610 92.772 20.737 1.00 32.41 308 ARG B C 1
ATOM 5864 O O . ARG B 1 308 ? 52.112 93.809 20.327 1.00 33.84 308 ARG B O 1
ATOM 5872 N N . ALA B 1 309 ? 52.250 91.943 21.549 1.00 27.21 309 ALA B N 1
ATOM 5873 C CA . ALA B 1 309 ? 53.577 92.256 22.045 1.00 24.23 309 ALA B CA 1
ATOM 5874 C C . ALA B 1 309 ? 54.614 92.124 20.954 1.00 28.90 309 ALA B C 1
ATOM 5875 O O . ALA B 1 309 ? 54.654 91.126 20.258 1.00 29.75 309 ALA B O 1
ATOM 5877 N N . ALA B 1 310 ? 55.461 93.135 20.814 1.00 29.88 310 ALA B N 1
ATOM 5878 C CA . ALA B 1 310 ? 56.487 93.138 19.782 1.00 29.86 310 ALA B CA 1
ATOM 5879 C C . ALA B 1 310 ? 57.881 93.247 20.366 1.00 36.08 310 ALA B C 1
ATOM 5880 O O . ALA B 1 310 ? 58.051 93.682 21.491 1.00 33.13 310 ALA B O 1
ATOM 5882 N N . LYS B 1 311 ? 58.875 92.817 19.604 1.00 36.13 311 LYS B N 1
ATOM 5883 C CA . LYS B 1 311 ? 60.257 93.102 19.925 1.00 30.83 311 LYS B CA 1
ATOM 5884 C C . LYS B 1 311 ? 60.765 94.017 18.836 1.00 31.92 311 LYS B C 1
ATOM 5885 O O . LYS B 1 311 ? 60.057 94.234 17.868 1.00 38.77 311 LYS B O 1
ATOM 5891 N N . ARG B 1 312 ? 61.965 94.568 18.990 1.00 33.40 312 ARG B N 1
ATOM 5892 C CA . ARG B 1 312 ? 62.488 95.537 18.029 1.00 32.98 312 ARG B CA 1
ATOM 5893 C C . ARG B 1 312 ? 62.446 95.020 16.595 1.00 29.50 312 ARG B C 1
ATOM 5894 O O . ARG B 1 312 ? 62.083 95.753 15.679 1.00 25.95 312 ARG B O 1
ATOM 5902 N N . THR B 1 313 ? 62.778 93.747 16.412 1.00 28.24 313 THR B N 1
ATOM 5903 C CA . THR B 1 313 ? 62.833 93.141 15.088 1.00 32.45 313 THR B CA 1
ATOM 5904 C C . THR B 1 313 ? 61.481 93.169 14.392 1.00 30.58 313 THR B C 1
ATOM 5905 O O . THR B 1 313 ? 61.402 93.179 13.166 1.00 31.59 313 THR B O 1
ATOM 5909 N N . SER B 1 314 ? 60.418 93.201 15.181 1.00 27.25 314 SER B N 1
ATOM 5910 C CA . SER B 1 314 ? 59.076 93.239 14.641 1.00 22.67 314 SER B CA 1
ATOM 5911 C C . SER B 1 314 ? 58.835 94.484 13.832 1.00 25.34 314 SER B C 1
ATOM 5912 O O . SER B 1 314 ? 57.967 94.504 12.999 1.00 26.15 314 SER B O 1
ATOM 5915 N N . LEU B 1 315 ? 59.639 95.516 14.021 1.00 28.22 315 LEU B N 1
ATOM 5916 C CA . LEU B 1 315 ? 59.404 96.737 13.269 1.00 27.44 315 LEU B CA 1
ATOM 5917 C C . LEU B 1 315 ? 59.922 96.591 11.862 1.00 28.52 315 LEU B C 1
ATOM 5918 O O . LEU B 1 315 ? 59.921 97.534 11.089 1.00 27.73 315 LEU B O 1
ATOM 5923 N N . ASN B 1 316 ? 60.376 95.400 11.527 1.00 27.94 316 ASN B N 1
ATOM 5924 C CA . ASN B 1 316 ? 60.871 95.194 10.197 1.00 30.22 316 ASN B CA 1
ATOM 5925 C C . ASN B 1 316 ? 59.769 94.664 9.306 1.00 28.50 316 ASN B C 1
ATOM 5926 O O . ASN B 1 316 ? 59.938 94.574 8.105 1.00 30.24 316 ASN B O 1
ATOM 5931 N N . LYS B 1 317 ? 58.629 94.321 9.894 1.00 32.42 317 LYS B N 1
ATOM 5932 C CA . LYS B 1 317 ? 57.486 93.919 9.086 1.00 31.92 317 LYS B CA 1
ATOM 5933 C C . LYS B 1 317 ? 57.138 95.049 8.167 1.00 33.13 317 LYS B C 1
ATOM 5934 O O . LYS B 1 317 ? 57.400 96.181 8.495 1.00 32.68 317 LYS B O 1
ATOM 5940 N N . PRO B 1 318 ? 56.533 94.752 7.020 1.00 35.42 318 PRO B N 1
ATOM 5941 C CA . PRO B 1 318 ? 55.999 95.845 6.229 1.00 31.72 318 PRO B CA 1
ATOM 5942 C C . PRO B 1 318 ? 54.899 96.521 7.002 1.00 33.36 318 PRO B C 1
ATOM 5943 O O . PRO B 1 318 ? 54.305 95.907 7.868 1.00 33.82 318 PRO B O 1
ATOM 5947 N N . VAL B 1 319 ? 54.642 97.770 6.670 1.00 32.41 319 VAL B N 1
ATOM 5948 C CA . VAL B 1 319 ? 53.698 98.568 7.424 1.00 30.43 319 VAL B CA 1
ATOM 5949 C C . VAL B 1 319 ? 52.317 97.948 7.512 1.00 30.07 319 VAL B C 1
ATOM 5950 O O . VAL B 1 319 ? 51.645 98.062 8.525 1.00 30.27 319 VAL B O 1
ATOM 5954 N N . GLU B 1 320 ? 51.922 97.250 6.460 1.00 31.46 320 GLU B N 1
ATOM 5955 C CA . GLU B 1 320 ? 50.588 96.696 6.380 1.00 40.21 320 GLU B CA 1
ATOM 5956 C C . GLU B 1 320 ? 50.433 95.587 7.402 1.00 40.75 320 GLU B C 1
ATOM 5957 O O . GLU B 1 320 ? 49.353 95.383 7.941 1.00 36.09 320 GLU B O 1
ATOM 5959 N N . GLU B 1 321 ? 51.526 94.893 7.685 1.00 36.37 321 GLU B N 1
ATOM 5960 C CA . GLU B 1 321 ? 51.517 93.807 8.650 1.00 38.78 321 GLU B CA 1
ATOM 5961 C C . GLU B 1 321 ? 51.674 94.320 10.068 1.00 36.40 321 GLU B C 1
ATOM 5962 O O . GLU B 1 321 ? 51.262 93.671 11.019 1.00 38.21 321 GLU B O 1
ATOM 5968 N N . LEU B 1 322 ? 52.273 95.489 10.214 1.00 33.97 322 LEU B N 1
ATOM 5969 C CA . LEU B 1 322 ? 52.454 96.051 11.537 1.00 34.03 322 LEU B CA 1
ATOM 5970 C C . LEU B 1 322 ? 51.153 96.575 12.125 1.00 37.98 322 LEU B C 1
ATOM 5971 O O . LEU B 1 322 ? 50.855 96.313 13.284 1.00 33.40 322 LEU B O 1
ATOM 5976 N N . GLN B 1 323 ? 50.333 97.229 11.306 1.00 42.97 323 GLN B N 1
ATOM 5977 C CA . GLN B 1 323 ? 49.074 97.828 11.764 1.00 31.18 323 GLN B CA 1
ATOM 5978 C C . GLN B 1 323 ? 48.244 96.836 12.533 1.00 36.17 323 GLN B C 1
ATOM 5979 O O . GLN B 1 323 ? 47.323 97.203 13.253 1.00 39.23 323 GLN B O 1
ATOM 5981 N N . LYS B 1 324 ? 48.626 95.574 12.405 1.00 39.36 324 LYS B N 1
ATOM 5982 C CA . LYS B 1 324 ? 47.891 94.463 12.952 1.00 37.78 324 LYS B CA 1
ATOM 5983 C C . LYS B 1 324 ? 48.349 94.207 14.360 1.00 31.90 324 LYS B C 1
ATOM 5984 O O . LYS B 1 324 ? 47.663 93.544 15.118 1.00 31.34 324 LYS B O 1
ATOM 5990 N N . MET B 1 325 ? 49.520 94.727 14.707 1.00 32.42 325 MET B N 1
ATOM 5991 C CA . MET B 1 325 ? 50.047 94.530 16.046 1.00 29.51 325 MET B CA 1
ATOM 5992 C C . MET B 1 325 ? 49.756 95.694 16.958 1.00 28.41 325 MET B C 1
ATOM 5993 O O . MET B 1 325 ? 50.027 95.638 18.146 1.00 24.32 325 MET B O 1
ATOM 5998 N N . LEU B 1 326 ? 49.185 96.749 16.404 1.00 33.41 326 LEU B N 1
ATOM 5999 C CA . LEU B 1 326 ? 48.881 97.917 17.196 1.00 29.01 326 LEU B CA 1
ATOM 6000 C C . LEU B 1 326 ? 47.696 97.659 18.083 1.00 29.66 326 LEU B C 1
ATOM 6001 O O . LEU B 1 326 ? 46.928 96.749 17.841 1.00 32.05 326 LEU B O 1
ATOM 6006 N N . GLY B 1 327 ? 47.525 98.496 19.091 1.00 29.51 327 GLY B N 1
ATOM 6007 C CA . GLY B 1 327 ? 46.380 98.405 19.962 1.00 30.56 327 GLY B CA 1
ATOM 6008 C C . GLY B 1 327 ? 45.708 99.746 19.952 1.00 32.77 327 GLY B C 1
ATOM 6009 O O . GLY B 1 327 ? 46.223 100.686 19.365 1.00 34.99 327 GLY B O 1
ATOM 6010 N N . TYR B 1 328 ? 44.567 99.848 20.609 1.00 26.83 328 TYR B N 1
ATOM 6011 C CA . TYR B 1 328 ? 43.838 101.093 20.597 1.00 30.48 328 TYR B CA 1
ATOM 6012 C C . TYR B 1 328 ? 43.247 101.416 21.939 1.00 34.40 328 TYR B C 1
ATOM 6013 O O . TYR B 1 328 ? 42.706 100.551 22.605 1.00 37.96 328 TYR B O 1
ATOM 6022 N N . ALA B 1 329 ? 43.337 102.677 22.327 1.00 33.33 329 ALA B N 1
ATOM 6023 C CA . ALA B 1 329 ? 42.641 103.143 23.506 1.00 28.92 329 ALA B CA 1
ATOM 6024 C C . ALA B 1 329 ? 41.910 104.425 23.206 1.00 34.41 329 ALA B C 1
ATOM 6025 O O . ALA B 1 329 ? 42.422 105.272 22.486 1.00 33.75 329 ALA B O 1
ATOM 6027 N N . ARG B 1 330 ? 40.713 104.565 23.762 1.00 40.57 330 ARG B N 1
ATOM 6028 C CA . ARG B 1 330 ? 39.895 105.737 23.502 1.00 35.16 330 ARG B CA 1
ATOM 6029 C C . ARG B 1 330 ? 40.591 106.943 24.056 1.00 36.53 330 ARG B C 1
ATOM 6030 O O . ARG B 1 330 ? 40.821 107.912 23.353 1.00 35.95 330 ARG B O 1
ATOM 6038 N N . THR B 1 331 ? 40.922 106.886 25.339 1.00 39.86 331 THR B N 1
ATOM 6039 C CA . THR B 1 331 ? 41.664 107.979 25.941 1.00 34.17 331 THR B CA 1
ATOM 6040 C C . THR B 1 331 ? 42.818 107.471 26.782 1.00 29.86 331 THR B C 1
ATOM 6041 O O . THR B 1 331 ? 42.875 106.316 27.170 1.00 24.92 331 THR B O 1
ATOM 6045 N N . CYS B 1 332 ? 43.745 108.366 27.056 1.00 30.64 332 CYS B N 1
ATOM 6046 C CA . CYS B 1 332 ? 44.941 108.026 27.789 1.00 32.32 332 CYS B CA 1
ATOM 6047 C C . CYS B 1 332 ? 45.461 109.243 28.519 1.00 31.60 332 CYS B C 1
ATOM 6048 O O . CYS B 1 332 ? 45.732 110.234 27.896 1.00 30.77 332 CYS B O 1
ATOM 6051 N N . PHE B 1 333 ? 45.624 109.182 29.828 1.00 27.21 333 PHE B N 1
ATOM 6052 C CA . PHE B 1 333 ? 45.847 110.408 30.575 1.00 28.87 333 PHE B CA 1
ATOM 6053 C C . PHE B 1 333 ? 46.990 110.319 31.549 1.00 28.17 333 PHE B C 1
ATOM 6054 O O . PHE B 1 333 ? 46.993 109.464 32.397 1.00 31.38 333 PHE B O 1
ATOM 6062 N N . TYR B 1 334 ? 47.957 111.219 31.442 1.00 31.10 334 TYR B N 1
ATOM 6063 C CA . TYR B 1 334 ? 49.048 111.257 32.403 1.00 30.72 334 TYR B CA 1
ATOM 6064 C C . TYR B 1 334 ? 48.754 112.273 33.467 1.00 34.59 334 TYR B C 1
ATOM 6065 O O . TYR B 1 334 ? 48.602 113.451 33.164 1.00 35.29 334 TYR B O 1
ATOM 6074 N N . ASP B 1 335 ? 48.682 111.808 34.709 1.00 31.99 335 ASP B N 1
ATOM 6075 C CA . ASP B 1 335 ? 48.381 112.668 35.840 1.00 30.47 335 ASP B CA 1
ATOM 6076 C C . ASP B 1 335 ? 49.683 113.168 36.430 1.00 34.53 335 ASP B C 1
ATOM 6077 O O . ASP B 1 335 ? 50.431 112.422 37.038 1.00 38.15 335 ASP B O 1
ATOM 6082 N N . SER B 1 336 ? 49.934 114.453 36.266 1.00 32.61 336 SER B N 1
ATOM 6083 C CA . SER B 1 336 ? 51.180 115.031 36.705 1.00 29.46 336 SER B CA 1
ATOM 6084 C C . SER B 1 336 ? 51.276 115.086 38.212 1.00 40.32 336 SER B C 1
ATOM 6085 O O . SER B 1 336 ? 52.354 115.269 38.765 1.00 50.05 336 SER B O 1
ATOM 6088 N N . ARG B 1 337 ? 50.146 114.947 38.886 1.00 37.76 337 ARG B N 1
ATOM 6089 C CA . ARG B 1 337 ? 50.132 115.086 40.328 1.00 32.32 337 ARG B CA 1
ATOM 6090 C C . ARG B 1 337 ? 50.447 113.766 41.006 1.00 37.48 337 ARG B C 1
ATOM 6091 O O . ARG B 1 337 ? 51.074 113.737 42.054 1.00 44.75 337 ARG B O 1
ATOM 6099 N N . LEU B 1 338 ? 49.993 112.670 40.415 1.00 38.33 338 LEU B N 1
ATOM 6100 C CA . LEU B 1 338 ? 50.195 111.353 41.002 1.00 37.70 338 LEU B CA 1
ATOM 6101 C C . LEU B 1 338 ? 51.314 110.623 40.284 1.00 34.14 338 LEU B C 1
ATOM 6102 O O . LEU B 1 338 ? 51.792 109.597 40.739 1.00 33.92 338 LEU B O 1
ATOM 6107 N N . ASP B 1 339 ? 51.756 111.196 39.178 1.00 37.15 339 ASP B N 1
ATOM 6108 C CA . ASP B 1 339 ? 52.767 110.576 38.339 1.00 42.46 339 ASP B CA 1
ATOM 6109 C C . ASP B 1 339 ? 52.444 109.146 37.952 1.00 46.28 339 ASP B C 1
ATOM 6110 O O . ASP B 1 339 ? 53.244 108.253 38.187 1.00 44.36 339 ASP B O 1
ATOM 6115 N N . PHE B 1 340 ? 51.266 108.925 37.379 1.00 42.79 340 PHE B N 1
ATOM 6116 C CA . PHE B 1 340 ? 51.054 107.722 36.595 1.00 35.77 340 PHE B CA 1
ATOM 6117 C C . PHE B 1 340 ? 50.228 108.025 35.372 1.00 29.60 340 PHE B C 1
ATOM 6118 O O . PHE B 1 340 ? 49.817 109.151 35.163 1.00 34.12 340 PHE B O 1
ATOM 6126 N N . THR B 1 341 ? 49.984 106.999 34.573 1.00 28.76 341 THR B N 1
ATOM 6127 C CA . THR B 1 341 ? 49.249 107.134 33.329 1.00 26.95 341 THR B CA 1
ATOM 6128 C C . THR B 1 341 ? 48.044 106.207 33.305 1.00 25.04 341 THR B C 1
ATOM 6129 O O . THR B 1 341 ? 48.121 105.086 33.754 1.00 29.29 341 THR B O 1
ATOM 6133 N N . ILE B 1 342 ? 46.927 106.669 32.775 1.00 24.85 342 ILE B N 1
ATOM 6134 C CA . ILE B 1 342 ? 45.710 105.887 32.807 1.00 27.13 342 ILE B CA 1
ATOM 6135 C C . ILE B 1 342 ? 45.147 105.649 31.425 1.00 29.80 342 ILE B C 1
ATOM 6136 O O . ILE B 1 342 ? 44.781 106.578 30.732 1.00 28.86 342 ILE B O 1
ATOM 6141 N N . ILE B 1 343 ? 45.054 104.393 31.036 1.00 24.39 343 ILE B N 1
ATOM 6142 C CA . ILE B 1 343 ? 44.510 104.060 29.745 1.00 24.27 343 ILE B CA 1
ATOM 6143 C C . ILE B 1 343 ? 43.089 103.598 29.885 1.00 24.27 343 ILE B C 1
ATOM 6144 O O . ILE B 1 343 ? 42.822 102.648 30.605 1.00 31.56 343 ILE B O 1
ATOM 6149 N N . GLU B 1 344 ? 42.179 104.271 29.197 1.00 24.50 344 GLU B N 1
ATOM 6150 C CA . GLU B 1 344 ? 40.779 103.912 29.263 1.00 24.54 344 GLU B CA 1
ATOM 6151 C C . GLU B 1 344 ? 40.173 103.744 27.890 1.00 29.17 344 GLU B C 1
ATOM 6152 O O . GLU B 1 344 ? 40.593 104.377 26.928 1.00 33.45 344 GLU B O 1
ATOM 6158 N N . GLY B 1 345 ? 39.158 102.903 27.812 1.00 31.21 345 GLY B N 1
ATOM 6159 C CA . GLY B 1 345 ? 38.437 102.708 26.576 1.00 28.40 345 GLY B CA 1
ATOM 6160 C C . GLY B 1 345 ? 39.235 101.907 25.588 1.00 26.59 345 GLY B C 1
ATOM 6161 O O . GLY B 1 345 ? 39.381 102.295 24.441 1.00 24.31 345 GLY B O 1
ATOM 6162 N N . GLY B 1 346 ? 39.744 100.772 26.047 1.00 37.48 346 GLY B N 1
ATOM 6163 C CA . GLY B 1 346 ? 40.573 99.911 25.228 1.00 35.08 346 GLY B CA 1
ATOM 6164 C C . GLY B 1 346 ? 39.760 99.010 24.330 1.00 30.08 346 GLY B C 1
ATOM 6165 O O . GLY B 1 346 ? 38.688 98.555 24.695 1.00 27.76 346 GLY B O 1
ATOM 6166 N N . ALA B 1 347 ? 40.297 98.727 23.157 1.00 29.72 347 ALA B N 1
ATOM 6167 C CA . ALA B 1 347 ? 39.597 97.952 22.156 1.00 27.66 347 ALA B CA 1
ATOM 6168 C C . ALA B 1 347 ? 39.689 96.446 22.371 1.00 27.98 347 ALA B C 1
ATOM 6169 O O . ALA B 1 347 ? 39.250 95.686 21.532 1.00 28.84 347 ALA B O 1
ATOM 6171 N N . GLY B 1 348 ? 40.254 96.015 23.488 1.00 29.45 348 GLY B N 1
ATOM 6172 C CA . GLY B 1 348 ? 40.396 94.598 23.755 1.00 24.84 348 GLY B CA 1
ATOM 6173 C C . GLY B 1 348 ? 39.408 94.197 24.816 1.00 35.42 348 GLY B C 1
ATOM 6174 O O . GLY B 1 348 ? 38.356 94.814 24.920 1.00 38.66 348 GLY B O 1
ATOM 6175 N N . LYS B 1 349 ? 39.737 93.190 25.617 1.00 32.88 349 LYS B N 1
ATOM 6176 C CA . LYS B 1 349 ? 38.866 92.799 26.711 1.00 31.74 349 LYS B CA 1
ATOM 6177 C C . LYS B 1 349 ? 38.659 93.973 27.625 1.00 33.94 349 LYS B C 1
ATOM 6178 O O . LYS B 1 349 ? 39.415 94.915 27.596 1.00 42.29 349 LYS B O 1
ATOM 6184 N N . ALA B 1 350 ? 37.629 93.932 28.442 1.00 30.55 350 ALA B N 1
ATOM 6185 C CA . ALA B 1 350 ? 37.397 95.030 29.345 1.00 38.18 350 ALA B CA 1
ATOM 6186 C C . ALA B 1 350 ? 37.970 94.639 30.664 1.00 37.54 350 ALA B C 1
ATOM 6187 O O . ALA B 1 350 ? 38.040 93.464 30.979 1.00 45.31 350 ALA B O 1
ATOM 6189 N N . THR B 1 351 ? 38.391 95.623 31.435 1.00 30.44 351 THR B N 1
ATOM 6190 C CA . THR B 1 351 ? 39.009 95.339 32.706 1.00 36.28 351 THR B CA 1
ATOM 6191 C C . THR B 1 351 ? 38.896 96.545 33.584 1.00 34.55 351 THR B C 1
ATOM 6192 O O . THR B 1 351 ? 38.339 97.557 33.189 1.00 34.28 351 THR B O 1
ATOM 6196 N N . ALA B 1 352 ? 39.435 96.439 34.783 1.00 31.12 352 ALA B N 1
ATOM 6197 C CA . ALA B 1 352 ? 39.306 97.513 35.731 1.00 31.83 352 ALA B CA 1
ATOM 6198 C C . ALA B 1 352 ? 40.528 97.585 36.586 1.00 31.34 352 ALA B C 1
ATOM 6199 O O . ALA B 1 352 ? 41.286 96.633 36.666 1.00 38.14 352 ALA B O 1
ATOM 6201 N N . THR B 1 353 ? 40.708 98.726 37.227 1.00 28.10 353 THR B N 1
ATOM 6202 C CA . THR B 1 353 ? 41.769 98.921 38.1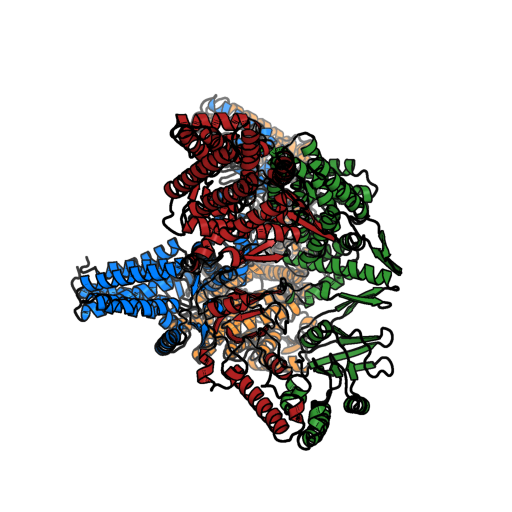84 1.00 29.21 353 THR B CA 1
ATOM 6203 C C . THR B 1 353 ? 41.121 99.469 39.429 1.00 26.39 353 THR B C 1
ATOM 6204 O O . THR B 1 353 ? 40.502 100.509 39.384 1.00 27.92 353 THR B O 1
ATOM 6208 N N . VAL B 1 354 ? 41.224 98.752 40.532 1.00 23.84 354 VAL B N 1
ATOM 6209 C CA . VAL B 1 354 ? 40.682 99.234 41.780 1.00 24.00 354 VAL B CA 1
ATOM 6210 C C . VAL B 1 354 ? 41.726 100.094 42.468 1.00 27.42 354 VAL B C 1
ATOM 6211 O O . VAL B 1 354 ? 42.608 99.586 43.131 1.00 24.98 354 VAL B O 1
ATOM 6215 N N . LEU B 1 355 ? 41.614 101.404 42.305 1.00 25.40 355 LEU B N 1
ATOM 6216 C CA . LEU B 1 355 ? 42.606 102.332 42.805 1.00 24.69 355 LEU B CA 1
ATOM 6217 C C . LEU B 1 355 ? 42.347 102.632 44.258 1.00 24.92 355 LEU B C 1
ATOM 6218 O O . LEU B 1 355 ? 41.268 103.044 44.607 1.00 27.73 355 LEU B O 1
ATOM 6223 N N . ILE B 1 356 ? 43.338 102.412 45.106 1.00 27.40 356 ILE B N 1
ATOM 6224 C CA . ILE B 1 356 ? 43.193 102.626 46.535 1.00 25.09 356 ILE B CA 1
ATOM 6225 C C . ILE B 1 356 ? 44.042 103.784 47.009 1.00 30.82 356 ILE B C 1
ATOM 6226 O O . ILE B 1 356 ? 45.257 103.747 46.918 1.00 33.24 356 ILE B O 1
ATOM 6231 N N . GLY B 1 357 ? 43.410 104.815 47.533 1.00 30.17 357 GLY B N 1
ATOM 6232 C CA . GLY B 1 357 ? 44.149 106.009 47.860 1.00 26.10 357 GLY B CA 1
ATOM 6233 C C . GLY B 1 357 ? 44.088 106.388 49.313 1.00 26.46 357 GLY B C 1
ATOM 6234 O O . GLY B 1 357 ? 43.121 106.107 50.013 1.00 26.48 357 GLY B O 1
ATOM 6235 N N . ALA B 1 358 ? 45.144 107.046 49.754 1.00 26.80 358 ALA B N 1
ATOM 6236 C CA . ALA B 1 358 ? 45.234 107.542 51.102 1.00 27.58 358 ALA B CA 1
ATOM 6237 C C . ALA B 1 358 ? 46.316 108.587 51.160 1.00 28.95 358 ALA B C 1
ATOM 6238 O O . ALA B 1 358 ? 47.027 108.802 50.192 1.00 28.08 358 ALA B O 1
ATOM 6240 N N . ALA B 1 359 ? 46.448 109.225 52.309 1.00 27.51 359 ALA B N 1
ATOM 6241 C CA . ALA B 1 359 ? 47.389 110.316 52.465 1.00 28.72 359 ALA B CA 1
ATOM 6242 C C . ALA B 1 359 ? 48.834 109.857 52.664 1.00 27.71 359 ALA B C 1
ATOM 6243 O O . ALA B 1 359 ? 49.740 110.372 52.035 1.00 27.64 359 ALA B O 1
ATOM 6245 N N . THR B 1 360 ? 49.042 108.885 53.539 1.00 27.47 360 THR B N 1
ATOM 6246 C CA . THR B 1 360 ? 50.378 108.460 53.922 1.00 27.36 360 THR B CA 1
ATOM 6247 C C . THR B 1 360 ? 50.666 107.011 53.567 1.00 32.08 360 THR B C 1
ATOM 6248 O O . THR B 1 360 ? 49.756 106.252 53.293 1.00 34.41 360 THR B O 1
ATOM 6252 N N . ASP B 1 361 ? 51.937 106.632 53.569 1.00 30.59 361 ASP B N 1
ATOM 6253 C CA . ASP B 1 361 ? 52.325 105.273 53.249 1.00 32.27 361 ASP B CA 1
ATOM 6254 C C . ASP B 1 361 ? 51.688 104.262 54.181 1.00 36.33 361 ASP B C 1
ATOM 6255 O O . ASP B 1 361 ? 51.141 103.267 53.728 1.00 43.44 361 ASP B O 1
ATOM 6260 N N . GLU B 1 362 ? 51.740 104.516 55.476 1.00 26.48 362 GLU B N 1
ATOM 6261 C CA . GLU B 1 362 ? 51.181 103.585 56.440 1.00 32.83 362 GLU B CA 1
ATOM 6262 C C . GLU B 1 362 ? 49.726 103.261 56.152 1.00 40.84 362 GLU B C 1
ATOM 6263 O O . GLU B 1 362 ? 49.331 102.093 56.027 1.00 48.38 362 GLU B O 1
ATOM 6269 N N . VAL B 1 363 ? 48.937 104.312 56.012 1.00 37.32 363 VAL B N 1
ATOM 6270 C CA . VAL B 1 363 ? 47.511 104.187 55.788 1.00 39.09 363 VAL B CA 1
ATOM 6271 C C . VAL B 1 363 ? 47.158 103.536 54.458 1.00 39.23 363 VAL B C 1
ATOM 6272 O O . VAL B 1 363 ? 46.333 102.637 54.414 1.00 37.22 363 VAL B O 1
ATOM 6276 N N . VAL B 1 364 ? 47.783 103.963 53.372 1.00 33.72 364 VAL B N 1
ATOM 6277 C CA . VAL B 1 364 ? 47.439 103.381 52.092 1.00 30.63 364 VAL B CA 1
ATOM 6278 C C . VAL B 1 364 ? 47.863 101.929 52.077 1.00 34.88 364 VAL B C 1
ATOM 6279 O O . VAL B 1 364 ? 47.246 101.125 51.406 1.00 34.11 364 VAL B O 1
ATOM 6283 N N . ASP B 1 365 ? 48.891 101.580 52.844 1.00 34.42 365 ASP B N 1
ATOM 6284 C CA . ASP B 1 365 ? 49.299 100.183 52.942 1.00 33.03 365 ASP B CA 1
ATOM 6285 C C . ASP B 1 365 ? 48.218 99.352 53.628 1.00 31.57 365 ASP B C 1
ATOM 6286 O O . ASP B 1 365 ? 47.783 98.325 53.108 1.00 33.69 365 ASP B O 1
ATOM 6291 N N . GLU B 1 366 ? 47.741 99.819 54.773 1.00 31.45 366 GLU B N 1
ATOM 6292 C CA . GLU B 1 366 ? 46.723 99.060 55.487 1.00 31.64 366 GLU B CA 1
ATOM 6293 C C . GLU B 1 366 ? 45.430 98.981 54.692 1.00 34.88 366 GLU B C 1
ATOM 6294 O O . GLU B 1 366 ? 44.720 97.973 54.720 1.00 29.64 366 GLU B O 1
ATOM 6300 N N . GLN B 1 367 ? 45.124 100.057 53.981 1.00 38.23 367 GLN B N 1
ATOM 6301 C CA . GLN B 1 367 ? 43.945 100.112 53.130 1.00 37.31 367 GLN B CA 1
ATOM 6302 C C . GLN B 1 367 ? 44.068 99.191 51.930 1.00 32.01 367 GLN B C 1
ATOM 6303 O O . GLN B 1 367 ? 43.080 98.654 51.463 1.00 29.22 367 GLN B O 1
ATOM 6309 N N . GLU B 1 368 ? 45.278 99.014 51.421 1.00 31.20 368 GLU B N 1
ATOM 6310 C CA . GLU B 1 368 ? 45.484 98.065 50.345 1.00 32.68 368 GLU B CA 1
ATOM 6311 C C . GLU B 1 368 ? 45.263 96.665 50.863 1.00 31.94 368 GLU B C 1
ATOM 6312 O O . GLU B 1 368 ? 44.635 95.861 50.200 1.00 30.43 368 GLU B O 1
ATOM 6318 N N . ARG B 1 369 ? 45.779 96.371 52.053 1.00 29.30 369 ARG B N 1
ATOM 6319 C CA . ARG B 1 369 ? 45.567 95.056 52.648 1.00 25.82 369 ARG B CA 1
ATOM 6320 C C . ARG B 1 369 ? 44.077 94.763 52.827 1.00 31.48 369 ARG B C 1
ATOM 6321 O O . ARG B 1 369 ? 43.599 93.679 52.508 1.00 28.77 369 ARG B O 1
ATOM 6329 N N . ILE B 1 370 ? 43.344 95.741 53.341 1.00 36.61 370 ILE B N 1
ATOM 6330 C CA . ILE B 1 370 ? 41.900 95.617 53.482 1.00 28.30 370 ILE B CA 1
ATOM 6331 C C . ILE B 1 370 ? 41.237 95.407 52.141 1.00 26.21 370 ILE B C 1
ATOM 6332 O O . ILE B 1 370 ? 40.336 94.598 51.985 1.00 31.55 370 ILE B O 1
ATOM 6337 N N . ALA B 1 371 ? 41.690 96.151 51.159 1.00 27.61 371 ALA B N 1
ATOM 6338 C CA . ALA B 1 371 ? 41.124 96.029 49.846 1.00 32.34 371 ALA B CA 1
ATOM 6339 C C . ALA B 1 371 ? 41.279 94.623 49.340 1.00 27.99 371 ALA B C 1
ATOM 6340 O O . ALA B 1 371 ? 40.304 93.994 48.991 1.00 30.08 371 ALA B O 1
ATOM 6342 N N . LYS B 1 372 ? 42.500 94.111 49.368 1.00 26.35 372 LYS B N 1
ATOM 6343 C CA . LYS B 1 372 ? 42.791 92.791 48.841 1.00 25.09 372 LYS B CA 1
ATOM 6344 C C . LYS B 1 372 ? 42.037 91.715 49.602 1.00 27.55 372 LYS B C 1
ATOM 6345 O O . LYS B 1 372 ? 41.602 90.724 49.023 1.00 24.98 372 LYS B O 1
ATOM 6351 N N . ASP B 1 373 ? 41.901 91.906 50.908 1.00 26.79 373 ASP B N 1
ATOM 6352 C CA . ASP B 1 373 ? 41.065 91.034 51.709 1.00 23.40 373 ASP B CA 1
ATOM 6353 C C . ASP B 1 373 ? 39.671 90.978 51.133 1.00 25.13 373 ASP B C 1
ATOM 6354 O O . ASP B 1 373 ? 39.113 89.910 50.919 1.00 27.41 373 ASP B O 1
ATOM 6359 N N . ALA B 1 374 ? 39.113 92.148 50.868 1.00 27.26 374 ALA B N 1
ATOM 6360 C CA . ALA B 1 374 ? 37.754 92.233 50.371 1.00 27.01 374 ALA B CA 1
ATOM 6361 C C . ALA B 1 374 ? 37.616 91.629 48.985 1.00 26.43 374 ALA B C 1
ATOM 6362 O O . ALA B 1 374 ? 36.645 90.962 48.698 1.00 27.28 374 ALA B O 1
ATOM 6364 N N . ALA B 1 375 ? 38.592 91.862 48.125 1.00 27.30 375 ALA B N 1
ATOM 6365 C CA . ALA B 1 375 ? 38.568 91.310 46.780 1.00 28.96 375 ALA B CA 1
ATOM 6366 C C . ALA B 1 375 ? 38.577 89.796 46.814 1.00 30.23 375 ALA B C 1
ATOM 6367 O O . ALA B 1 375 ? 37.728 89.138 46.217 1.00 33.39 375 ALA B O 1
ATOM 6369 N N . GLY B 1 376 ? 39.531 89.243 47.544 1.00 27.80 376 GLY B N 1
ATOM 6370 C CA . GLY B 1 376 ? 39.611 87.810 47.673 1.00 25.90 376 GLY B CA 1
ATOM 6371 C C . GLY B 1 376 ? 38.347 87.217 48.250 1.00 24.08 376 GLY B C 1
ATOM 6372 O O . GLY B 1 376 ? 37.870 86.214 47.767 1.00 21.99 376 GLY B O 1
ATOM 6373 N N . SER B 1 377 ? 37.775 87.845 49.263 1.00 23.12 377 SER B N 1
ATOM 6374 C CA . SER B 1 377 ? 36.579 87.282 49.853 1.00 23.73 377 SER B CA 1
ATOM 6375 C C . SER B 1 377 ? 35.396 87.397 48.935 1.00 25.84 377 SER B C 1
ATOM 6376 O O . SER B 1 377 ? 34.506 86.562 48.976 1.00 31.30 377 SER B O 1
ATOM 6379 N N . PHE B 1 378 ? 35.374 88.426 48.104 1.00 29.83 378 PHE B N 1
ATOM 6380 C CA . PHE B 1 378 ? 34.323 88.519 47.109 1.00 28.21 378 PHE B CA 1
ATOM 6381 C C . PHE B 1 378 ? 34.432 87.355 46.169 1.00 27.42 378 PHE B C 1
ATOM 6382 O O . PHE B 1 378 ? 33.489 86.607 46.008 1.00 28.70 378 PHE B O 1
ATOM 6390 N N . ALA B 1 379 ? 35.590 87.216 45.542 1.00 27.10 379 ALA B N 1
ATOM 6391 C CA . ALA B 1 379 ? 35.805 86.146 44.584 1.00 30.34 379 ALA B CA 1
ATOM 6392 C C . ALA B 1 379 ? 35.488 84.806 45.207 1.00 32.50 379 ALA B C 1
ATOM 6393 O O . ALA B 1 379 ? 34.859 83.958 44.590 1.00 32.40 379 ALA B O 1
ATOM 6395 N N . ALA B 1 380 ? 35.910 84.631 46.448 1.00 32.02 380 ALA B N 1
ATOM 6396 C CA . ALA B 1 380 ? 35.703 83.384 47.161 1.00 36.94 380 ALA B CA 1
ATOM 6397 C C . ALA B 1 380 ? 34.235 83.133 47.359 1.00 32.95 380 ALA B C 1
ATOM 6398 O O . ALA B 1 380 ? 33.787 82.003 47.274 1.00 40.64 380 ALA B O 1
ATOM 6400 N N . ALA B 1 381 ? 33.484 84.191 47.629 1.00 30.91 381 ALA B N 1
ATOM 6401 C CA . ALA B 1 381 ? 32.040 84.082 47.764 1.00 32.47 381 ALA B CA 1
ATOM 6402 C C . ALA B 1 381 ? 31.391 83.690 46.442 1.00 33.20 381 ALA B C 1
ATOM 6403 O O . ALA B 1 381 ? 30.593 82.770 46.389 1.00 33.85 381 ALA B O 1
ATOM 6405 N N . TYR B 1 382 ? 31.745 84.398 45.377 1.00 32.69 382 TYR B N 1
ATOM 6406 C CA . TYR B 1 382 ? 31.245 84.117 44.040 1.00 30.12 382 TYR B CA 1
ATOM 6407 C C . TYR B 1 382 ? 31.518 82.700 43.594 1.00 35.43 382 TYR B C 1
ATOM 6408 O O . TYR B 1 382 ? 30.751 82.133 42.832 1.00 33.81 382 TYR B O 1
ATOM 6417 N N . ARG B 1 383 ? 32.628 82.136 44.051 1.00 39.52 383 ARG B N 1
ATOM 6418 C CA . ARG B 1 383 ? 33.007 80.796 43.633 1.00 37.11 383 ARG B CA 1
ATOM 6419 C C . ARG B 1 383 ? 32.431 79.717 44.529 1.00 37.60 383 ARG B C 1
ATOM 6420 O O . ARG B 1 383 ? 32.176 78.624 44.062 1.00 47.05 383 ARG B O 1
ATOM 6428 N N . SER B 1 384 ? 32.235 80.001 45.811 1.00 39.69 384 SER B N 1
ATOM 6429 C CA . SER B 1 384 ? 31.900 78.935 46.753 1.00 38.90 384 SER B CA 1
ATOM 6430 C C . SER B 1 384 ? 30.642 79.118 47.598 1.00 40.07 384 SER B C 1
ATOM 6431 O O . SER B 1 384 ? 30.322 78.247 48.392 1.00 35.78 384 SER B O 1
ATOM 6434 N N . GLY B 1 385 ? 29.937 80.231 47.447 1.00 42.16 385 GLY B N 1
ATOM 6435 C CA . GLY B 1 385 ? 28.736 80.465 48.231 1.00 38.56 385 GLY B CA 1
ATOM 6436 C C . GLY B 1 385 ? 29.035 81.165 49.541 1.00 40.67 385 GLY B C 1
ATOM 6437 O O . GLY B 1 385 ? 30.178 81.512 49.800 1.00 42.52 385 GLY B O 1
ATOM 6438 N N . VAL B 1 386 ? 28.025 81.360 50.380 1.00 32.20 386 VAL B N 1
ATOM 6439 C CA . VAL B 1 386 ? 28.224 82.071 51.638 1.00 32.16 386 VAL B CA 1
ATOM 6440 C C . VAL B 1 386 ? 27.741 81.296 52.854 1.00 34.94 386 VAL B C 1
ATOM 6441 O O . VAL B 1 386 ? 27.114 80.265 52.716 1.00 44.85 386 VAL B O 1
ATOM 6445 N N . LEU B 1 387 ? 28.043 81.805 54.044 1.00 30.96 387 LEU B N 1
ATOM 6446 C CA . LEU B 1 387 ? 27.618 81.202 55.307 1.00 30.91 387 LEU B CA 1
ATOM 6447 C C . LEU B 1 387 ? 27.405 82.289 56.341 1.00 32.94 387 LEU B C 1
ATOM 6448 O O . LEU B 1 387 ? 27.892 83.396 56.163 1.00 37.77 387 LEU B O 1
ATOM 6453 N N . PRO B 1 388 ? 26.714 81.973 57.442 1.00 32.83 388 PRO B N 1
ATOM 6454 C CA . PRO B 1 388 ? 26.458 82.987 58.462 1.00 36.52 388 PRO B CA 1
ATOM 6455 C C . PRO B 1 388 ? 27.708 83.326 59.236 1.00 39.37 388 PRO B C 1
ATOM 6456 O O . PRO B 1 388 ? 28.343 82.437 59.776 1.00 39.06 388 PRO B O 1
ATOM 6460 N N . GLY B 1 389 ? 28.049 84.602 59.315 1.00 42.11 389 GLY B N 1
ATOM 6461 C CA . GLY B 1 389 ? 29.286 84.988 59.954 1.00 44.63 389 GLY B CA 1
ATOM 6462 C C . GLY B 1 389 ? 29.125 85.156 61.443 1.00 49.31 389 GLY B C 1
ATOM 6463 O O . GLY B 1 389 ? 28.215 84.605 62.034 1.00 52.55 389 GLY B O 1
ATOM 6464 N N . GLY B 1 390 ? 30.015 85.924 62.049 1.00 49.22 390 GLY B N 1
ATOM 6465 C CA . GLY B 1 390 ? 29.957 86.176 63.471 1.00 39.72 390 GLY B CA 1
ATOM 6466 C C . GLY B 1 390 ? 30.502 84.988 64.224 1.00 40.44 390 GLY B C 1
ATOM 6467 O O . GLY B 1 390 ? 30.602 85.010 65.440 1.00 35.03 390 GLY B O 1
ATOM 6468 N N . GLY B 1 391 ? 30.885 83.954 63.488 1.00 43.12 391 GLY B N 1
ATOM 6469 C CA . GLY B 1 391 ? 31.396 82.748 64.102 1.00 46.04 391 GLY B CA 1
ATOM 6470 C C . GLY B 1 391 ? 30.303 81.778 64.493 1.00 47.83 391 GLY B C 1
ATOM 6471 O O . GLY B 1 391 ? 30.574 80.751 65.099 1.00 55.47 391 GLY B O 1
ATOM 6472 N N . ALA B 1 392 ? 29.064 82.107 64.151 1.00 45.23 392 ALA B N 1
ATOM 6473 C CA . ALA B 1 392 ? 27.910 81.317 64.564 1.00 46.19 392 ALA B CA 1
ATOM 6474 C C . ALA B 1 392 ? 27.965 79.924 63.976 1.00 42.60 392 ALA B C 1
ATOM 6475 O O . ALA B 1 392 ? 27.778 78.922 64.676 1.00 38.22 392 ALA B O 1
ATOM 6477 N N . PHE B 1 393 ? 28.218 79.867 62.678 1.00 34.96 393 PHE B N 1
ATOM 6478 C CA . PHE B 1 393 ? 28.242 78.602 61.984 1.00 38.25 393 PHE B CA 1
ATOM 6479 C C . PHE B 1 393 ? 29.254 77.661 62.637 1.00 34.15 393 PHE B C 1
ATOM 6480 O O . PHE B 1 393 ? 29.111 76.448 62.576 1.00 29.05 393 PHE B O 1
ATOM 6488 N N . PHE B 1 394 ? 30.272 78.235 63.265 1.00 28.92 394 PHE B N 1
ATOM 6489 C CA . PHE B 1 394 ? 31.206 77.467 64.064 1.00 28.84 394 PHE B CA 1
ATOM 6490 C C . PHE B 1 394 ? 30.517 76.827 65.243 1.00 37.04 394 PHE B C 1
ATOM 6491 O O . PHE B 1 394 ? 30.900 75.756 65.671 1.00 35.05 394 PHE B O 1
ATOM 6499 N N . LEU B 1 395 ? 29.543 77.522 65.817 1.00 37.82 395 LEU B N 1
ATOM 6500 C CA . LEU B 1 395 ? 28.802 76.984 66.947 1.00 34.25 395 LEU B CA 1
ATOM 6501 C C . LEU B 1 395 ? 27.887 75.855 66.504 1.00 36.37 395 LEU B C 1
ATOM 6502 O O . LEU B 1 395 ? 27.757 74.834 67.193 1.00 38.66 395 LEU B O 1
ATOM 6507 N N . TYR B 1 396 ? 27.261 76.040 65.346 1.00 37.17 396 TYR B N 1
ATOM 6508 C CA . TYR B 1 396 ? 26.479 74.967 64.743 1.00 36.24 396 TYR B CA 1
ATOM 6509 C C . TYR B 1 396 ? 27.368 73.758 64.586 1.00 34.03 396 TYR B C 1
ATOM 6510 O O . TYR B 1 396 ? 27.027 72.662 65.015 1.00 33.38 396 TYR B O 1
ATOM 6519 N N . LEU B 1 397 ? 28.545 73.985 64.020 1.00 31.81 397 LEU B N 1
ATOM 6520 C CA . LEU B 1 397 ? 29.509 72.924 63.819 1.00 26.20 397 LEU B CA 1
ATOM 6521 C C . LEU B 1 397 ? 29.935 72.328 65.134 1.00 26.30 397 LEU B C 1
ATOM 6522 O O . LEU B 1 397 ? 30.255 71.168 65.207 1.00 26.00 397 LEU B O 1
ATOM 6527 N N . SER B 1 398 ? 29.943 73.130 66.182 1.00 25.34 398 SER B N 1
ATOM 6528 C CA . SER B 1 398 ? 30.359 72.634 67.472 1.00 30.11 398 SER B CA 1
ATOM 6529 C C . SER B 1 398 ? 29.388 71.639 68.030 1.00 30.04 398 SER B C 1
ATOM 6530 O O . SER B 1 398 ? 29.788 70.585 68.486 1.00 32.96 398 SER B O 1
ATOM 6533 N N . ARG B 1 399 ? 28.106 71.961 68.026 1.00 31.03 399 ARG B N 1
ATOM 6534 C CA . ARG B 1 399 ? 27.165 70.976 68.540 1.00 38.04 399 ARG B CA 1
ATOM 6535 C C . ARG B 1 399 ? 27.070 69.774 67.614 1.00 37.32 399 ARG B C 1
ATOM 6536 O O . ARG B 1 399 ? 26.890 68.656 68.074 1.00 33.92 399 ARG B O 1
ATOM 6544 N N . GLU B 1 400 ? 27.194 69.997 66.315 1.00 33.01 400 GLU B N 1
ATOM 6545 C CA . GLU B 1 400 ? 27.144 68.887 65.372 1.00 28.51 400 GLU B CA 1
ATOM 6546 C C . GLU B 1 400 ? 28.324 67.960 65.546 1.00 34.20 400 GLU B C 1
ATOM 6547 O O . GLU B 1 400 ? 28.242 66.777 65.276 1.00 34.89 400 GLU B O 1
ATOM 6553 N N . VAL B 1 401 ? 29.454 68.523 65.933 1.00 31.52 401 VAL B N 1
ATOM 6554 C CA . VAL B 1 401 ? 30.648 67.739 66.139 1.00 27.51 401 VAL B CA 1
ATOM 6555 C C . VAL B 1 401 ? 30.550 67.006 67.465 1.00 35.93 401 VAL B C 1
ATOM 6556 O O . VAL B 1 401 ? 30.945 65.856 67.576 1.00 41.53 401 VAL B O 1
ATOM 6560 N N . GLU B 1 402 ? 30.024 67.679 68.482 1.00 35.79 402 GLU B N 1
ATOM 6561 C CA . GLU B 1 402 ? 29.795 67.028 69.759 1.00 40.47 402 GLU B CA 1
ATOM 6562 C C . GLU B 1 402 ? 28.785 65.901 69.614 1.00 43.75 402 GLU B C 1
ATOM 6563 O O . GLU B 1 402 ? 28.791 64.949 70.376 1.00 48.19 402 GLU B O 1
ATOM 6569 N N . SER B 1 403 ? 27.889 66.034 68.648 1.00 36.53 403 SER B N 1
ATOM 6570 C CA . SER B 1 403 ? 27.005 64.941 68.266 1.00 40.94 403 SER B CA 1
ATOM 6571 C C . SER B 1 403 ? 27.749 63.637 68.048 1.00 40.91 403 SER B C 1
ATOM 6572 O O . SER B 1 403 ? 27.268 62.568 68.390 1.00 50.65 403 SER B O 1
ATOM 6575 N N . LEU B 1 404 ? 28.929 63.733 67.464 1.00 41.55 404 LEU B N 1
ATOM 6576 C CA . LEU B 1 404 ? 29.708 62.558 67.119 1.00 49.88 404 LEU B CA 1
ATOM 6577 C C . LEU B 1 404 ? 30.407 61.934 68.304 1.00 53.27 404 LEU B C 1
ATOM 6578 O O . LEU B 1 404 ? 31.013 60.882 68.170 1.00 58.09 404 LEU B O 1
ATOM 6583 N N . LYS B 1 405 ? 30.341 62.606 69.447 1.00 51.86 405 LYS B N 1
ATOM 6584 C CA . LYS B 1 405 ? 31.097 62.217 70.640 1.00 57.68 405 LYS B CA 1
ATOM 6585 C C . LYS B 1 405 ? 31.099 60.686 70.832 1.00 63.77 405 LYS B C 1
ATOM 6586 O O . LYS B 1 405 ? 32.125 60.104 71.156 1.00 61.09 405 LYS B O 1
ATOM 6592 N N . ASN B 1 406 ? 29.947 60.059 70.643 1.00 65.79 406 ASN B N 1
ATOM 6593 C CA . ASN B 1 406 ? 29.787 58.641 70.898 1.00 70.94 406 ASN B CA 1
ATOM 6594 C C . ASN B 1 406 ? 29.508 57.717 69.707 1.00 70.48 406 ASN B C 1
ATOM 6595 O O . ASN B 1 406 ? 29.509 56.499 69.862 1.00 75.73 406 ASN B O 1
ATOM 6600 N N . ARG B 1 407 ? 29.234 58.255 68.523 1.00 67.36 407 ARG B N 1
ATOM 6601 C CA . ARG B 1 407 ? 28.888 57.402 67.397 1.00 67.50 407 ARG B CA 1
ATOM 6602 C C . ARG B 1 407 ? 30.021 56.393 67.131 1.00 72.60 407 ARG B C 1
ATOM 6603 O O . ARG B 1 407 ? 29.817 55.386 66.457 1.00 71.21 407 ARG B O 1
ATOM 6611 N N . LEU B 1 408 ? 31.215 56.680 67.639 1.00 75.88 408 LEU B N 1
ATOM 6612 C CA . LEU B 1 408 ? 32.214 55.646 67.889 1.00 74.65 408 LEU B CA 1
ATOM 6613 C C . LEU B 1 408 ? 32.468 55.657 69.390 1.00 69.15 408 LEU B C 1
ATOM 6614 O O . LEU B 1 408 ? 32.881 56.676 69.929 1.00 73.67 408 LEU B O 1
ATOM 6619 N N . PRO B 1 409 ? 32.230 54.524 70.085 1.00 69.44 409 PRO B N 1
ATOM 6620 C CA . PRO B 1 409 ? 32.475 54.637 71.526 1.00 65.63 409 PRO B CA 1
ATOM 6621 C C . PRO B 1 409 ? 33.926 54.300 71.830 1.00 66.53 409 PRO B C 1
ATOM 6622 O O . PRO B 1 409 ? 34.575 53.600 71.059 1.00 63.82 409 PRO B O 1
ATOM 6626 N N . GLY B 1 410 ? 34.430 54.776 72.959 1.00 63.24 410 GLY B N 1
ATOM 6627 C CA . GLY B 1 410 ? 35.846 54.678 73.244 1.00 52.37 410 GLY B CA 1
ATOM 6628 C C . GLY B 1 410 ? 36.411 56.050 73.555 1.00 45.64 410 GLY B C 1
ATOM 6629 O O . GLY B 1 410 ? 35.667 56.996 73.803 1.00 51.90 410 GLY B O 1
ATOM 6630 N N . MET B 1 411 ? 37.730 56.172 73.524 1.00 40.30 411 MET B N 1
ATOM 6631 C CA . MET B 1 411 ? 38.372 57.403 73.970 1.00 32.77 411 MET B CA 1
ATOM 6632 C C . MET B 1 411 ? 38.547 58.439 72.888 1.00 32.32 411 MET B C 1
ATOM 6633 O O . MET B 1 411 ? 38.886 59.577 73.174 1.00 32.77 411 MET B O 1
ATOM 6638 N N . GLU B 1 412 ? 38.285 58.052 71.649 1.00 36.42 412 GLU B N 1
ATOM 6639 C CA . GLU B 1 412 ? 38.233 59.005 70.550 1.00 38.01 412 GLU B CA 1
ATOM 6640 C C . GLU B 1 412 ? 37.262 60.112 70.882 1.00 34.78 412 GLU B C 1
ATOM 6641 O O . GLU B 1 412 ? 37.371 61.220 70.377 1.00 37.36 412 GLU B O 1
ATOM 6647 N N . SER B 1 413 ? 36.295 59.778 71.720 1.00 33.91 413 SER B N 1
ATOM 6648 C CA . SER B 1 413 ? 35.329 60.732 72.199 1.00 39.10 413 SER B CA 1
ATOM 6649 C C . SER B 1 413 ? 36.032 61.983 72.694 1.00 33.01 413 SER B C 1
ATOM 6650 O O . SER B 1 413 ? 35.694 63.080 72.281 1.00 35.27 413 SER B O 1
ATOM 6653 N N . TYR B 1 414 ? 37.041 61.818 73.536 1.00 35.37 414 TYR B N 1
ATOM 6654 C CA . TYR B 1 414 ? 37.756 62.971 74.062 1.00 33.83 414 TYR B CA 1
ATOM 6655 C C . TYR B 1 414 ? 38.262 63.829 72.935 1.00 33.54 414 TYR B C 1
ATOM 6656 O O . TYR B 1 414 ? 38.041 65.030 72.914 1.00 39.05 414 TYR B O 1
ATOM 6665 N N . GLY B 1 415 ? 38.888 63.189 71.967 1.00 33.23 415 GLY B N 1
ATOM 6666 C CA . GLY B 1 415 ? 39.408 63.894 70.823 1.00 33.37 415 GLY B CA 1
ATOM 6667 C C . GLY B 1 415 ? 38.309 64.707 70.208 1.00 35.19 415 GLY B C 1
ATOM 6668 O O . GLY B 1 415 ? 38.443 65.909 70.074 1.00 40.44 415 GLY B O 1
ATOM 6669 N N . VAL B 1 416 ? 37.190 64.066 69.908 1.00 37.51 416 VAL B N 1
ATOM 6670 C CA . VAL B 1 416 ? 36.090 64.768 69.282 1.00 33.03 416 VAL B CA 1
ATOM 6671 C C . VAL B 1 416 ? 35.699 65.980 70.093 1.00 31.53 416 VAL B C 1
ATOM 6672 O O . VAL B 1 416 ? 35.557 67.061 69.550 1.00 34.71 416 VAL B O 1
ATOM 6676 N N . MET B 1 417 ? 35.585 65.808 71.404 1.00 34.61 417 MET B N 1
ATOM 6677 C CA . MET B 1 417 ? 35.137 66.890 72.258 1.00 29.59 417 MET B CA 1
ATOM 6678 C C . MET B 1 417 ? 36.059 68.070 72.096 1.00 33.07 417 MET B C 1
ATOM 6679 O O . MET B 1 417 ? 35.601 69.197 71.930 1.00 32.61 417 MET B O 1
ATOM 6684 N N . ALA B 1 418 ? 37.358 67.797 72.096 1.00 37.39 418 ALA B N 1
ATOM 6685 C CA . ALA B 1 418 ? 38.338 68.855 71.982 1.00 33.64 418 ALA B CA 1
ATOM 6686 C C . ALA B 1 418 ? 38.039 69.654 70.742 1.00 26.40 418 ALA B C 1
ATOM 6687 O O . ALA B 1 418 ? 37.900 70.861 70.817 1.00 36.49 418 ALA B O 1
ATOM 6689 N N . PHE B 1 419 ? 37.814 68.980 69.627 1.00 23.17 419 PHE B N 1
ATOM 6690 C CA . PHE B 1 419 ? 37.545 69.700 68.405 1.00 22.23 419 PHE B CA 1
ATOM 6691 C C . PHE B 1 419 ? 36.332 70.572 68.603 1.00 28.89 419 PHE B C 1
ATOM 6692 O O . PHE B 1 419 ? 36.387 71.764 68.338 1.00 29.70 419 PHE B O 1
ATOM 6700 N N . SER B 1 420 ? 35.257 69.997 69.131 1.00 35.21 420 SER B N 1
ATOM 6701 C CA . SER B 1 420 ? 34.034 70.754 69.349 1.00 29.65 420 SER B CA 1
ATOM 6702 C C . SER B 1 420 ? 34.346 71.956 70.186 1.00 32.19 420 SER B C 1
ATOM 6703 O O . SER B 1 420 ? 34.003 73.069 69.820 1.00 34.56 420 SER B O 1
ATOM 6706 N N . GLU B 1 421 ? 35.050 71.738 71.290 1.00 29.69 421 GLU B N 1
ATOM 6707 C CA . GLU B 1 421 ? 35.261 72.819 72.230 1.00 30.94 421 GLU B CA 1
ATOM 6708 C C . GLU B 1 421 ? 36.103 73.909 71.603 1.00 23.57 421 GLU B C 1
ATOM 6709 O O . GLU B 1 421 ? 35.883 75.085 71.851 1.00 23.83 421 GLU B O 1
ATOM 6715 N N . ALA B 1 422 ? 36.988 73.530 70.698 1.00 23.26 422 ALA B N 1
ATOM 6716 C CA . ALA B 1 422 ? 37.872 74.511 70.111 1.00 23.24 422 ALA B CA 1
ATOM 6717 C C . ALA B 1 422 ? 37.083 75.383 69.164 1.00 24.12 422 ALA B C 1
ATOM 6718 O O . ALA B 1 422 ? 37.353 76.564 69.034 1.00 23.96 422 ALA B O 1
ATOM 6720 N N . LEU B 1 423 ? 36.062 74.811 68.544 1.00 28.45 423 LEU B N 1
ATOM 6721 C CA . LEU B 1 423 ? 35.246 75.569 67.610 1.00 26.36 423 LEU B CA 1
ATOM 6722 C C . LEU B 1 423 ? 34.462 76.644 68.332 1.00 28.54 423 LEU B C 1
ATOM 6723 O O . LEU B 1 423 ? 33.882 77.518 67.704 1.00 31.03 423 LEU B O 1
ATOM 6728 N N . LYS B 1 424 ? 34.420 76.573 69.655 1.00 31.39 424 LYS B N 1
ATOM 6729 C CA . LYS B 1 424 ? 33.648 77.552 70.391 1.00 27.39 424 LYS B CA 1
ATOM 6730 C C . LYS B 1 424 ? 34.451 78.814 70.554 1.00 24.57 424 LYS B C 1
ATOM 6731 O O . LYS B 1 424 ? 33.906 79.842 70.870 1.00 24.66 424 LYS B O 1
ATOM 6737 N N . VAL B 1 425 ? 35.761 78.724 70.356 1.00 29.77 425 VAL B N 1
ATOM 6738 C CA . VAL B 1 425 ? 36.657 79.810 70.760 1.00 30.27 425 VAL B CA 1
ATOM 6739 C C . VAL B 1 425 ? 36.651 81.071 69.898 1.00 28.55 425 VAL B C 1
ATOM 6740 O O . VAL B 1 425 ? 36.636 82.156 70.453 1.00 30.89 425 VAL B O 1
ATOM 6744 N N . PRO B 1 426 ? 36.656 80.950 68.556 1.00 30.45 426 PRO B N 1
ATOM 6745 C CA . PRO B 1 426 ? 36.686 82.190 67.783 1.00 31.11 426 PRO B CA 1
ATOM 6746 C C . PRO B 1 426 ? 35.614 83.161 68.197 1.00 31.77 426 PRO B C 1
ATOM 6747 O O . PRO B 1 426 ? 35.935 84.287 68.563 1.00 34.12 426 PRO B O 1
ATOM 6751 N N . PHE B 1 427 ? 34.378 82.698 68.252 1.00 29.81 427 PHE B N 1
ATOM 6752 C CA . PHE B 1 427 ? 33.293 83.562 68.668 1.00 32.40 427 PHE B CA 1
ATOM 6753 C C . PHE B 1 427 ? 33.567 84.221 69.998 1.00 32.50 427 PHE B C 1
ATOM 6754 O O . PHE B 1 427 ? 33.466 85.434 70.125 1.00 33.03 427 PHE B O 1
ATOM 6762 N N . ARG B 1 428 ? 33.914 83.409 70.982 1.00 28.75 428 ARG B N 1
ATOM 6763 C CA . ARG B 1 428 ? 34.132 83.899 72.323 1.00 31.93 428 ARG B CA 1
ATOM 6764 C C . ARG B 1 428 ? 35.091 85.056 72.269 1.00 32.59 428 ARG B C 1
ATOM 6765 O O . ARG B 1 428 ? 34.793 86.129 72.780 1.00 33.83 428 ARG B O 1
ATOM 6773 N N . VAL B 1 429 ? 36.171 84.886 71.521 1.00 35.09 429 VAL B N 1
ATOM 6774 C CA . VAL B 1 429 ? 37.181 85.925 71.426 1.00 34.08 429 VAL B CA 1
ATOM 6775 C C . VAL B 1 429 ? 36.587 87.216 70.918 1.00 30.47 429 VAL B C 1
ATOM 6776 O O . VAL B 1 429 ? 36.780 88.261 71.522 1.00 28.31 429 VAL B O 1
ATOM 6780 N N . MET B 1 430 ? 35.835 87.141 69.830 1.00 32.61 430 MET B N 1
ATOM 6781 C CA . MET B 1 430 ? 35.269 88.341 69.255 1.00 36.24 430 MET B CA 1
ATOM 6782 C C . MET B 1 430 ? 34.351 89.016 70.256 1.00 40.96 430 MET B C 1
ATOM 6783 O O . MET B 1 430 ? 34.392 90.231 70.412 1.00 40.77 430 MET B O 1
ATOM 6788 N N . ALA B 1 431 ? 33.571 88.227 70.983 1.00 36.42 431 ALA B N 1
ATOM 6789 C CA . ALA B 1 431 ? 32.670 88.809 71.959 1.00 35.63 431 ALA B CA 1
ATOM 6790 C C . ALA B 1 431 ? 33.484 89.492 73.026 1.00 39.69 431 ALA B C 1
ATOM 6791 O O . ALA B 1 431 ? 33.134 90.572 73.472 1.00 41.47 431 ALA B O 1
ATOM 6793 N N . GLU B 1 432 ? 34.574 88.860 73.438 1.00 41.38 432 GLU B N 1
ATOM 6794 C CA . GLU B 1 432 ? 35.416 89.462 74.444 1.00 31.49 432 GLU B CA 1
ATOM 6795 C C . GLU B 1 432 ? 35.992 90.730 73.864 1.00 32.63 432 GLU B C 1
ATOM 6796 O O . GLU B 1 432 ? 36.055 91.735 74.543 1.00 37.18 432 GLU B O 1
ATOM 6802 N N . ASN B 1 433 ? 36.361 90.704 72.590 1.00 30.43 433 ASN B N 1
ATOM 6803 C CA . ASN B 1 433 ? 36.894 91.899 71.953 1.00 31.57 433 ASN B CA 1
ATOM 6804 C C . ASN B 1 433 ? 35.883 93.028 71.871 1.00 33.63 433 ASN B C 1
ATOM 6805 O O . ASN B 1 433 ? 36.245 94.188 71.800 1.00 30.83 433 ASN B O 1
ATOM 6810 N N . ALA B 1 434 ? 34.607 92.690 71.908 1.00 35.77 434 ALA B N 1
ATOM 6811 C CA . ALA B 1 434 ? 33.571 93.696 71.767 1.00 39.62 434 ALA B CA 1
ATOM 6812 C C . ALA B 1 434 ? 33.105 94.176 73.126 1.00 40.22 434 ALA B C 1
ATOM 6813 O O . ALA B 1 434 ? 32.131 94.911 73.230 1.00 35.44 434 ALA B O 1
ATOM 6815 N N . GLY B 1 435 ? 33.791 93.727 74.169 1.00 39.73 435 GLY B N 1
ATOM 6816 C CA . GLY B 1 435 ? 33.558 94.231 75.508 1.00 40.33 435 GLY B CA 1
ATOM 6817 C C . GLY B 1 435 ? 32.475 93.498 76.255 1.00 41.35 435 GLY B C 1
ATOM 6818 O O . GLY B 1 435 ? 32.049 93.924 77.323 1.00 43.86 435 GLY B O 1
ATOM 6819 N N . PHE B 1 436 ? 32.028 92.387 75.690 1.00 38.54 436 PHE B N 1
ATOM 6820 C CA . PHE B 1 436 ? 31.005 91.584 76.323 1.00 36.93 436 PHE B CA 1
AT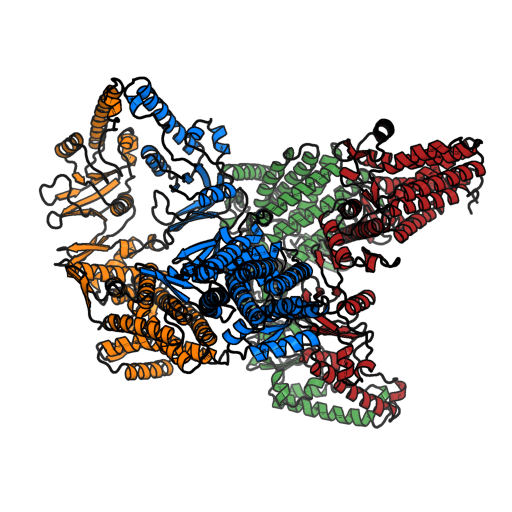OM 6821 C C . PHE B 1 436 ? 31.598 90.480 77.163 1.00 41.02 436 PHE B C 1
ATOM 6822 O O . PHE B 1 436 ? 32.789 90.216 77.112 1.00 42.30 436 PHE B O 1
ATOM 6830 N N . ASN B 1 437 ? 30.749 89.844 77.951 1.00 42.38 437 ASN B N 1
ATOM 6831 C CA . ASN B 1 437 ? 31.122 88.630 78.643 1.00 40.07 437 ASN B CA 1
ATOM 6832 C C . ASN B 1 437 ? 31.143 87.501 77.637 1.00 37.89 437 ASN B C 1
ATOM 6833 O O . ASN B 1 437 ? 30.104 86.995 77.268 1.00 37.38 437 ASN B O 1
ATOM 6838 N N . GLY B 1 438 ? 32.328 87.124 77.177 1.00 37.07 438 GLY B N 1
ATOM 6839 C CA . GLY B 1 438 ? 32.461 86.146 76.110 1.00 40.41 438 GLY B CA 1
ATOM 6840 C C . GLY B 1 438 ? 31.752 84.832 76.352 1.00 41.63 438 GLY B C 1
ATOM 6841 O O . GLY B 1 438 ? 31.019 84.331 75.498 1.00 35.73 438 GLY B O 1
ATOM 6842 N N . LEU B 1 439 ? 31.970 84.275 77.532 1.00 39.37 439 LEU B N 1
ATOM 6843 C CA . LEU B 1 439 ? 31.403 82.987 77.880 1.00 35.90 439 LEU B CA 1
ATOM 6844 C C . LEU B 1 439 ? 29.882 83.043 77.945 1.00 34.60 439 LEU B C 1
ATOM 6845 O O . LEU B 1 439 ? 29.192 82.208 77.364 1.00 36.17 439 LEU B O 1
ATOM 6850 N N . GLU B 1 440 ? 29.360 84.055 78.620 1.00 31.02 440 GLU B N 1
ATOM 6851 C CA . GLU B 1 440 ? 27.926 84.219 78.735 1.00 34.04 440 GLU B CA 1
ATOM 6852 C C . GLU B 1 440 ? 27.234 84.299 77.387 1.00 36.11 440 GLU B C 1
ATOM 6853 O O . GLU B 1 440 ? 26.295 83.561 77.114 1.00 29.92 440 GLU B O 1
ATOM 6859 N N . LYS B 1 441 ? 27.711 85.191 76.535 1.00 40.15 441 LYS B N 1
ATOM 6860 C CA . LYS B 1 441 ? 27.102 85.365 75.235 1.00 42.48 441 LYS B CA 1
ATOM 6861 C C . LYS B 1 441 ? 27.220 84.089 74.433 1.00 41.71 441 LYS B C 1
ATOM 6862 O O . LYS B 1 441 ? 26.317 83.735 73.678 1.00 43.56 441 LYS B O 1
ATOM 6868 N N . LEU B 1 442 ? 28.331 83.388 74.612 1.00 40.98 442 LEU B N 1
ATOM 6869 C CA . LEU B 1 442 ? 28.518 82.128 73.922 1.00 38.81 442 LEU B CA 1
ATOM 6870 C C . LEU B 1 442 ? 27.407 81.156 74.281 1.00 41.84 442 LEU B C 1
ATOM 6871 O O . LEU B 1 442 ? 26.665 80.687 73.412 1.00 39.05 442 LEU B O 1
ATOM 6876 N N . GLY B 1 443 ? 27.262 80.889 75.572 1.00 41.20 443 GLY B N 1
ATOM 6877 C CA . GLY B 1 443 ? 26.258 79.947 76.029 1.00 39.32 443 GLY B CA 1
ATOM 6878 C C . GLY B 1 443 ? 24.848 80.327 75.628 1.00 39.43 443 GLY B C 1
ATOM 6879 O O . GLY B 1 443 ? 24.111 79.517 75.051 1.00 41.51 443 GLY B O 1
ATOM 6880 N N . ASP B 1 444 ? 24.483 81.569 75.915 1.00 35.31 444 ASP B N 1
ATOM 6881 C CA . ASP B 1 444 ? 23.167 82.061 75.577 1.00 36.00 444 ASP B CA 1
ATOM 6882 C C . ASP B 1 444 ? 22.893 81.812 74.113 1.00 43.50 444 ASP B C 1
ATOM 6883 O O . ASP B 1 444 ? 21.858 81.258 73.760 1.00 50.69 444 ASP B O 1
ATOM 6888 N N . LEU B 1 445 ? 23.834 82.194 73.260 1.00 43.85 445 LEU B N 1
ATOM 6889 C CA . LEU B 1 445 ? 23.621 82.059 71.832 1.00 39.38 445 LEU B CA 1
ATOM 6890 C C . LEU B 1 445 ? 23.474 80.611 71.441 1.00 37.45 445 LEU B C 1
ATOM 6891 O O . LEU B 1 445 ? 22.716 80.297 70.543 1.00 38.27 445 LEU B O 1
ATOM 6896 N N . MET B 1 446 ? 24.184 79.712 72.104 1.00 37.68 446 MET B N 1
ATOM 6897 C CA . MET B 1 446 ? 24.041 78.319 71.717 1.00 44.72 446 MET B CA 1
ATOM 6898 C C . MET B 1 446 ? 22.647 77.801 72.034 1.00 43.75 446 MET B C 1
ATOM 6899 O O . MET B 1 446 ? 21.961 77.237 71.162 1.00 47.55 446 MET B O 1
ATOM 6904 N N . THR B 1 447 ? 22.217 78.022 73.271 1.00 44.29 447 THR B N 1
ATOM 6905 C CA . THR B 1 447 ? 20.865 77.646 73.662 1.00 45.56 447 THR B CA 1
ATOM 6906 C C . THR B 1 447 ? 19.830 78.206 72.700 1.00 51.07 447 THR B C 1
ATOM 6907 O O . THR B 1 447 ? 18.977 77.477 72.193 1.00 51.29 447 THR B O 1
ATOM 6911 N N . LEU B 1 448 ? 19.911 79.502 72.443 1.00 49.39 448 LEU B N 1
ATOM 6912 C CA . LEU B 1 448 ? 18.996 80.137 71.508 1.00 48.79 448 LEU B CA 1
ATOM 6913 C C . LEU B 1 448 ? 19.045 79.518 70.115 1.00 49.61 448 LEU B C 1
ATOM 6914 O O . LEU B 1 448 ? 18.015 79.327 69.486 1.00 52.44 448 LEU B O 1
ATOM 6919 N N . GLN B 1 449 ? 20.239 79.208 69.634 1.00 48.56 449 GLN B N 1
ATOM 6920 C CA . GLN B 1 449 ? 20.386 78.605 68.322 1.00 47.76 449 GLN B CA 1
ATOM 6921 C C . GLN B 1 449 ? 19.589 77.333 68.246 1.00 47.56 449 GLN B C 1
ATOM 6922 O O . GLN B 1 449 ? 18.945 77.055 67.242 1.00 42.94 449 GLN B O 1
ATOM 6928 N N . VAL B 1 450 ? 19.632 76.552 69.318 1.00 50.85 450 VAL B N 1
ATOM 6929 C CA . VAL B 1 450 ? 18.880 75.309 69.297 1.00 49.12 450 VAL B CA 1
ATOM 6930 C C . VAL B 1 450 ? 17.390 75.583 69.392 1.00 49.18 450 VAL B C 1
ATOM 6931 O O . VAL B 1 450 ? 16.603 75.004 68.655 1.00 46.74 450 VAL B O 1
ATOM 6935 N N . GLN B 1 451 ? 17.004 76.491 70.277 1.00 46.09 451 GLN B N 1
ATOM 6936 C CA . GLN B 1 451 ? 15.584 76.723 70.520 1.00 49.83 451 GLN B CA 1
ATOM 6937 C C . GLN B 1 451 ? 14.817 77.280 69.332 1.00 50.48 451 GLN B C 1
ATOM 6938 O O . GLN B 1 451 ? 13.706 76.850 69.077 1.00 49.41 451 GLN B O 1
ATOM 6944 N N . LYS B 1 452 ? 15.385 78.224 68.597 1.00 48.11 452 LYS B N 1
ATOM 6945 C CA . LYS B 1 452 ? 14.687 78.729 67.423 1.00 44.89 452 LYS B CA 1
ATOM 6946 C C . LYS B 1 452 ? 15.186 78.009 66.193 1.00 45.53 452 LYS B C 1
ATOM 6947 O O . LYS B 1 452 ? 14.893 78.402 65.066 1.00 40.63 452 LYS B O 1
ATOM 6953 N N . ASN B 1 453 ? 15.981 76.972 66.432 1.00 46.04 453 ASN B N 1
ATOM 6954 C CA . ASN B 1 453 ? 16.508 76.121 65.377 1.00 41.04 453 ASN B CA 1
ATOM 6955 C C . ASN B 1 453 ? 17.242 76.820 64.256 1.00 44.88 453 ASN B C 1
ATOM 6956 O O . ASN B 1 453 ? 17.624 76.193 63.277 1.00 42.96 453 ASN B O 1
ATOM 6961 N N . ASN B 1 454 ? 17.485 78.109 64.413 1.00 50.08 454 ASN B N 1
ATOM 6962 C CA . ASN B 1 454 ? 18.153 78.841 63.362 1.00 53.60 454 ASN B CA 1
ATOM 6963 C C . ASN B 1 454 ? 19.639 78.880 63.621 1.00 54.44 454 ASN B C 1
ATOM 6964 O O . ASN B 1 454 ? 20.109 79.582 64.508 1.00 50.84 454 ASN B O 1
ATOM 6969 N N . TYR B 1 455 ? 20.377 78.104 62.845 1.00 56.28 455 TYR B N 1
ATOM 6970 C CA . TYR B 1 455 ? 21.808 78.020 63.028 1.00 53.51 455 TYR B CA 1
ATOM 6971 C C . TYR B 1 455 ? 22.498 79.209 62.387 1.00 51.94 455 TYR B C 1
ATOM 6972 O O . TYR B 1 455 ? 23.706 79.223 62.246 1.00 53.54 455 TYR B O 1
ATOM 6981 N N . ALA B 1 456 ? 21.718 80.189 61.959 1.00 53.30 456 ALA B N 1
ATOM 6982 C CA . ALA B 1 456 ? 22.271 81.386 61.340 1.00 50.20 456 ALA B CA 1
ATOM 6983 C C . ALA B 1 456 ? 22.109 82.570 62.271 1.00 50.91 456 ALA B C 1
ATOM 6984 O O . ALA B 1 456 ? 22.347 83.712 61.892 1.00 50.82 456 ALA B O 1
ATOM 6986 N N . LEU B 1 457 ? 21.685 82.292 63.493 1.00 52.44 457 LEU B N 1
ATOM 6987 C CA . LEU B 1 457 ? 21.552 83.341 64.481 1.00 53.34 457 LEU B CA 1
ATOM 6988 C C . LEU B 1 457 ? 22.908 83.679 65.050 1.00 48.35 457 LEU B C 1
ATOM 6989 O O . LEU B 1 457 ? 23.638 82.798 65.491 1.00 40.05 457 LEU B O 1
ATOM 6994 N N . GLY B 1 458 ? 23.228 84.965 65.049 1.00 47.87 458 GLY B N 1
ATOM 6995 C CA . GLY B 1 458 ? 24.495 85.447 65.560 1.00 47.66 458 GLY B CA 1
ATOM 6996 C C . GLY B 1 458 ? 24.358 86.694 66.409 1.00 45.79 458 GLY B C 1
ATOM 6997 O O . GLY B 1 458 ? 23.253 87.135 66.700 1.00 41.92 458 GLY B O 1
ATOM 6998 N N . LEU B 1 459 ? 25.488 87.253 66.824 1.00 42.45 459 LEU B N 1
ATOM 6999 C CA . LEU B 1 459 ? 25.486 88.430 67.683 1.00 47.21 459 LEU B CA 1
ATOM 7000 C C . LEU B 1 459 ? 25.854 89.707 66.967 1.00 43.00 459 LEU B C 1
ATOM 7001 O O . LEU B 1 459 ? 26.830 89.733 66.245 1.00 46.83 459 LEU B O 1
ATOM 7006 N N . ASP B 1 460 ? 25.062 90.758 67.159 1.00 46.52 460 ASP B N 1
ATOM 7007 C CA . ASP B 1 460 ? 25.430 92.101 66.705 1.00 52.31 460 ASP B CA 1
ATOM 7008 C C . ASP B 1 460 ? 26.414 92.720 67.684 1.00 49.75 460 ASP B C 1
ATOM 7009 O O . ASP B 1 460 ? 26.032 93.075 68.787 1.00 46.13 460 ASP B O 1
ATOM 7014 N N . PHE B 1 461 ? 27.667 92.887 67.279 1.00 45.80 461 PHE B N 1
ATOM 7015 C CA . PHE B 1 461 ? 28.691 93.249 68.239 1.00 42.68 461 PHE B CA 1
ATOM 7016 C C . PHE B 1 461 ? 28.691 94.691 68.751 1.00 46.34 461 PHE B C 1
ATOM 7017 O O . PHE B 1 461 ? 29.296 94.948 69.786 1.00 44.09 461 PHE B O 1
ATOM 7025 N N . GLU B 1 462 ? 27.997 95.626 68.090 1.00 48.19 462 GLU B N 1
ATOM 7026 C CA . GLU B 1 462 ? 27.882 96.972 68.657 1.00 59.05 462 GLU B CA 1
ATOM 7027 C C . GLU B 1 462 ? 26.624 97.103 69.481 1.00 55.78 462 GLU B C 1
ATOM 7028 O O . GLU B 1 462 ? 26.679 97.597 70.607 1.00 56.72 462 GLU B O 1
ATOM 7034 N N . THR B 1 463 ? 25.509 96.625 68.962 1.00 53.92 463 THR B N 1
ATOM 7035 C CA . THR B 1 463 ? 24.260 96.802 69.686 1.00 54.73 463 THR B CA 1
ATOM 7036 C C . THR B 1 463 ? 24.183 95.816 70.839 1.00 49.96 463 THR B C 1
ATOM 7037 O O . THR B 1 463 ? 23.653 96.139 71.889 1.00 48.68 463 THR B O 1
ATOM 7041 N N . GLY B 1 464 ? 24.706 94.614 70.653 1.00 52.25 464 GLY B N 1
ATOM 7042 C CA . GLY B 1 464 ? 24.691 93.645 71.728 1.00 48.65 464 GLY B CA 1
ATOM 7043 C C . GLY B 1 464 ? 23.495 92.727 71.685 1.00 49.29 464 GLY B C 1
ATOM 7044 O O . GLY B 1 464 ? 23.320 91.877 72.548 1.00 47.25 464 GLY B O 1
ATOM 7045 N N . GLU B 1 465 ? 22.660 92.899 70.676 1.00 49.44 465 GLU B N 1
ATOM 7046 C CA . GLU B 1 465 ? 21.467 92.086 70.546 1.00 50.49 465 GLU B CA 1
ATOM 7047 C C . GLU B 1 465 ? 21.702 90.936 69.587 1.00 44.96 465 GLU B C 1
ATOM 7048 O O . GLU B 1 465 ? 22.473 91.058 68.646 1.00 43.51 465 GLU B O 1
ATOM 7054 N N . PHE B 1 466 ? 21.047 89.811 69.830 1.00 48.57 466 PHE B N 1
ATOM 7055 C CA . PHE B 1 466 ? 21.119 88.691 68.903 1.00 54.10 466 PHE B CA 1
ATOM 7056 C C . PHE B 1 466 ? 20.288 88.958 67.656 1.00 48.80 466 PHE B C 1
ATOM 7057 O O . PHE B 1 466 ? 19.167 89.433 67.757 1.00 50.63 466 PHE B O 1
ATOM 7065 N N . ILE B 1 467 ? 20.852 88.686 66.483 1.00 44.40 467 ILE B N 1
ATOM 7066 C CA . ILE B 1 467 ? 20.160 88.905 65.213 1.00 50.36 467 ILE B CA 1
ATOM 7067 C C . ILE B 1 467 ? 20.324 87.730 64.255 1.00 53.33 467 ILE B C 1
ATOM 7068 O O . ILE B 1 467 ? 21.079 86.810 64.526 1.00 56.71 467 ILE B O 1
ATOM 7073 N N . ASP B 1 468 ? 19.607 87.764 63.137 1.00 51.57 468 ASP B N 1
ATOM 7074 C CA . ASP B 1 468 ? 19.795 86.783 62.072 1.00 55.78 468 ASP B CA 1
ATOM 7075 C C . ASP B 1 468 ? 20.911 87.243 61.150 1.00 56.60 468 ASP B C 1
ATOM 7076 O O . ASP B 1 468 ? 20.771 88.257 60.468 1.00 70.45 468 ASP B O 1
ATOM 7081 N N . MET B 1 469 ? 22.003 86.490 61.101 1.00 50.35 469 MET B N 1
ATOM 7082 C CA . MET B 1 469 ? 23.210 86.979 60.451 1.00 55.21 469 MET B CA 1
ATOM 7083 C C . MET B 1 469 ? 23.059 87.204 58.960 1.00 49.95 469 MET B C 1
ATOM 7084 O O . MET B 1 469 ? 23.424 88.258 58.453 1.00 45.03 469 MET B O 1
ATOM 7089 N N . ILE B 1 470 ? 22.509 86.230 58.257 1.00 47.35 470 ILE B N 1
ATOM 7090 C CA . ILE B 1 470 ? 22.360 86.376 56.821 1.00 50.69 470 ILE B CA 1
ATOM 7091 C C . ILE B 1 470 ? 21.417 87.528 56.557 1.00 53.58 470 ILE B C 1
ATOM 7092 O O . ILE B 1 470 ? 21.567 88.262 55.586 1.00 52.36 470 ILE B O 1
ATOM 7097 N N . ALA B 1 471 ? 20.447 87.688 57.445 1.00 55.13 471 ALA B N 1
ATOM 7098 C CA . ALA B 1 471 ? 19.519 88.792 57.340 1.00 42.76 471 ALA B CA 1
ATOM 7099 C C . ALA B 1 471 ? 20.264 90.079 57.577 1.00 37.13 471 ALA B C 1
ATOM 7100 O O . ALA B 1 471 ? 20.041 91.064 56.894 1.00 43.33 471 ALA B O 1
ATOM 7102 N N . GLY B 1 472 ? 21.174 90.059 58.536 1.00 34.65 472 GLY B N 1
ATOM 7103 C CA . GLY B 1 472 ? 21.933 91.246 58.871 1.00 42.46 472 GLY B CA 1
ATOM 7104 C C . GLY B 1 472 ? 23.002 91.653 57.874 1.00 47.38 472 GLY B C 1
ATOM 7105 O O . GLY B 1 472 ? 23.657 92.675 58.046 1.00 42.09 472 GLY B O 1
ATOM 7106 N N . GLY B 1 473 ? 23.184 90.859 56.829 1.00 46.90 473 GLY B N 1
ATOM 7107 C CA . GLY B 1 473 ? 24.155 91.191 55.805 1.00 43.94 473 GLY B CA 1
ATOM 7108 C C . GLY B 1 473 ? 25.569 90.850 56.227 1.00 38.10 473 GLY B C 1
ATOM 7109 O O . GLY B 1 473 ? 26.532 91.385 55.688 1.00 33.58 473 GLY B O 1
ATOM 7110 N N . VAL B 1 474 ? 25.691 89.954 57.196 1.00 40.40 474 VAL B N 1
ATOM 7111 C CA . VAL B 1 474 ? 26.989 89.579 57.729 1.00 38.17 474 VAL B CA 1
ATOM 7112 C C . VAL B 1 474 ? 27.342 88.166 57.328 1.00 38.63 474 VAL B C 1
ATOM 7113 O O . VAL B 1 474 ? 27.036 87.227 58.046 1.00 40.58 474 VAL B O 1
ATOM 7117 N N . VAL B 1 475 ? 28.013 88.017 56.195 1.00 35.36 475 VAL B N 1
ATOM 7118 C CA . VAL B 1 475 ? 28.275 86.698 55.656 1.00 37.06 475 VAL B CA 1
ATOM 7119 C C . VAL B 1 475 ? 29.737 86.446 55.353 1.00 37.63 475 VAL B C 1
ATOM 7120 O O . VAL B 1 475 ? 30.477 87.361 55.021 1.00 36.15 475 VAL B O 1
ATOM 7124 N N . ASP B 1 476 ? 30.148 85.194 55.497 1.00 38.60 476 ASP B N 1
ATOM 7125 C CA . ASP B 1 476 ? 31.514 84.793 55.186 1.00 38.20 476 ASP B CA 1
ATOM 7126 C C . ASP B 1 476 ? 31.514 83.956 53.934 1.00 35.63 476 ASP B C 1
ATOM 7127 O O . ASP B 1 476 ? 30.530 83.300 53.640 1.00 39.56 476 ASP B O 1
ATOM 7132 N N . PRO B 1 477 ? 32.589 84.022 53.150 1.00 36.49 477 PRO B N 1
ATOM 7133 C CA . PRO B 1 477 ? 32.627 83.116 52.013 1.00 31.80 477 PRO B CA 1
ATOM 7134 C C . PRO B 1 477 ? 32.730 81.696 52.536 1.00 34.50 477 PRO B C 1
ATOM 7135 O O . PRO B 1 477 ? 33.266 81.496 53.617 1.00 28.18 477 PRO B O 1
ATOM 7139 N N . ALA B 1 478 ? 32.204 80.730 51.801 1.00 34.51 478 ALA B N 1
ATOM 7140 C CA . ALA B 1 478 ? 32.176 79.360 52.289 1.00 35.78 478 ALA B CA 1
ATOM 7141 C C . ALA B 1 478 ? 33.579 78.778 52.326 1.00 34.51 478 ALA B C 1
ATOM 7142 O O . ALA B 1 478 ? 33.995 78.161 53.300 1.00 29.47 478 ALA B O 1
ATOM 7144 N N . GLU B 1 479 ? 34.313 79.004 51.251 1.00 32.71 479 GLU B N 1
ATOM 7145 C CA . GLU B 1 479 ? 35.648 78.474 51.124 1.00 31.48 479 GLU B CA 1
ATOM 7146 C C . GLU B 1 479 ? 36.560 79.059 52.173 1.00 38.47 479 GLU B C 1
ATOM 7147 O O . GLU B 1 479 ? 37.500 78.416 52.581 1.00 40.39 479 GLU B O 1
ATOM 7153 N N . VAL B 1 480 ? 36.280 80.264 52.640 1.00 31.68 480 VAL B N 1
ATOM 7154 C CA . VAL B 1 480 ? 37.126 80.837 53.663 1.00 27.67 480 VAL B CA 1
ATOM 7155 C C . VAL B 1 480 ? 37.011 80.015 54.924 1.00 31.26 480 VAL B C 1
ATOM 7156 O O . VAL B 1 480 ? 37.998 79.766 55.592 1.00 31.19 480 VAL B O 1
ATOM 7160 N N . VAL B 1 481 ? 35.800 79.585 55.249 1.00 34.11 481 VAL B N 1
ATOM 7161 C CA . VAL B 1 481 ? 35.578 78.751 56.427 1.00 31.10 481 VAL B CA 1
ATOM 7162 C C . VAL B 1 481 ? 36.128 77.352 56.222 1.00 28.24 481 VAL B C 1
ATOM 7163 O O . VAL B 1 481 ? 36.761 76.789 57.111 1.00 30.59 481 VAL B O 1
ATOM 7167 N N . TYR B 1 482 ? 35.885 76.793 55.046 1.00 27.84 482 TYR B N 1
ATOM 7168 C CA . TYR B 1 482 ? 36.381 75.461 54.749 1.00 34.35 482 TYR B CA 1
ATOM 7169 C C . TYR B 1 482 ? 37.874 75.450 54.942 1.00 36.06 482 TYR B C 1
ATOM 7170 O O . TYR B 1 482 ? 38.416 74.632 55.664 1.00 31.27 482 TYR B O 1
ATOM 7179 N N . GLN B 1 483 ? 38.522 76.427 54.333 1.00 34.88 483 GLN B N 1
ATOM 7180 C CA . GLN B 1 483 ? 39.959 76.550 54.357 1.00 25.92 483 GLN B CA 1
ATOM 7181 C C . GLN B 1 483 ? 40.482 76.850 55.735 1.00 26.57 483 GLN B C 1
ATOM 7182 O O . GLN B 1 483 ? 41.474 76.302 56.148 1.00 33.11 483 GLN B O 1
ATOM 7188 N N . ALA B 1 484 ? 39.808 77.716 56.463 1.00 24.21 484 ALA B N 1
ATOM 7189 C CA . ALA B 1 484 ? 40.260 78.061 57.791 1.00 22.63 484 ALA B CA 1
ATOM 7190 C C . ALA B 1 484 ? 40.280 76.845 58.690 1.00 23.82 484 ALA B C 1
ATOM 7191 O O . ALA B 1 484 ? 41.281 76.565 59.345 1.00 22.96 484 ALA B O 1
ATOM 7193 N N . VAL B 1 485 ? 39.174 76.110 58.693 1.00 25.43 485 VAL B N 1
ATOM 7194 C CA . VAL B 1 485 ? 39.031 74.934 59.543 1.00 24.92 485 VAL B CA 1
ATOM 7195 C C . VAL B 1 485 ? 40.009 73.853 59.137 1.00 22.54 485 VAL B C 1
ATOM 7196 O O . VAL B 1 485 ? 40.636 73.214 59.965 1.00 25.18 485 VAL B O 1
ATOM 7200 N N . LYS B 1 486 ? 40.131 73.648 57.839 1.00 28.15 486 LYS B N 1
ATOM 7201 C CA . LYS B 1 486 ? 41.006 72.620 57.308 1.00 26.83 486 LYS B CA 1
ATOM 7202 C C . LYS B 1 486 ? 42.456 72.882 57.653 1.00 27.40 486 LYS B C 1
ATOM 7203 O O . LYS B 1 486 ? 43.154 71.984 58.104 1.00 33.58 486 LYS B O 1
ATOM 7209 N N . ASN B 1 487 ? 42.904 74.115 57.462 1.00 23.68 487 ASN B N 1
ATOM 7210 C CA . ASN B 1 487 ? 44.293 74.441 57.720 1.00 28.37 487 ASN B CA 1
ATOM 7211 C C . ASN B 1 487 ? 44.617 74.453 59.208 1.00 27.68 487 ASN B C 1
ATOM 7212 O O . ASN B 1 487 ? 45.614 73.874 59.647 1.00 21.06 487 ASN B O 1
ATOM 7217 N N . ALA B 1 488 ? 43.743 75.070 59.989 1.00 23.55 488 ALA B N 1
ATOM 7218 C CA . ALA B 1 488 ? 43.938 75.116 61.423 1.00 21.82 488 ALA B CA 1
ATOM 7219 C C . ALA B 1 488 ? 44.051 73.713 61.952 1.00 23.39 488 ALA B C 1
ATOM 7220 O O . ALA B 1 488 ? 44.910 73.404 62.766 1.00 25.05 488 ALA B O 1
ATOM 7222 N N . SER B 1 489 ? 43.192 72.848 61.443 1.00 22.58 489 SER B N 1
ATOM 7223 C CA . SER B 1 489 ? 43.214 71.451 61.817 1.00 25.25 489 SER B CA 1
ATOM 7224 C C . SER B 1 489 ? 44.506 70.750 61.400 1.00 26.34 489 SER B C 1
ATOM 7225 O O . SER B 1 489 ? 45.070 69.984 62.172 1.00 22.32 489 SER B O 1
ATOM 7228 N N . GLU B 1 490 ? 44.968 70.995 60.178 1.00 27.40 490 GLU B N 1
ATOM 7229 C CA . GLU B 1 490 ? 46.167 70.319 59.712 1.00 27.60 490 GLU B CA 1
ATOM 7230 C C . GLU B 1 490 ? 47.326 70.636 60.600 1.00 24.75 490 GLU B C 1
ATOM 7231 O O . GLU B 1 490 ? 48.066 69.744 61.000 1.00 26.74 490 GLU B O 1
ATOM 7237 N N . VAL B 1 491 ? 47.485 71.902 60.943 1.00 26.51 491 VAL B N 1
ATOM 7238 C CA . VAL B 1 491 ? 48.628 72.228 61.774 1.00 25.66 491 VAL B CA 1
ATOM 7239 C C . VAL B 1 491 ? 48.443 71.720 63.202 1.00 25.78 491 VAL B C 1
ATOM 7240 O O . VAL B 1 491 ? 49.380 71.177 63.762 1.00 29.57 491 VAL B O 1
ATOM 7244 N N . ALA B 1 492 ? 47.257 71.840 63.788 1.00 21.78 492 ALA B N 1
ATOM 7245 C CA . ALA B 1 492 ? 47.103 71.404 65.174 1.00 24.93 492 ALA B CA 1
ATOM 7246 C C . ALA B 1 492 ? 47.345 69.908 65.322 1.00 30.55 492 ALA B C 1
ATOM 7247 O O . ALA B 1 492 ? 48.067 69.461 66.214 1.00 32.90 492 ALA B O 1
ATOM 7249 N N . ILE B 1 493 ? 46.747 69.129 64.435 1.00 30.39 493 ILE B N 1
ATOM 7250 C CA . ILE B 1 493 ? 46.958 67.695 64.453 1.00 27.78 493 ILE B CA 1
ATOM 7251 C C . ILE B 1 493 ? 48.415 67.383 64.220 1.00 30.50 493 ILE B C 1
ATOM 7252 O O . ILE B 1 493 ? 48.976 66.508 64.858 1.00 33.53 493 ILE B O 1
ATOM 7257 N N . SER B 1 494 ? 49.039 68.127 63.321 1.00 30.12 494 SER B N 1
ATOM 7258 C CA . SER B 1 494 ? 50.440 67.895 63.046 1.00 29.61 494 SER B CA 1
ATOM 7259 C C . SER B 1 494 ? 51.318 68.123 64.245 1.00 30.21 494 SER B C 1
ATOM 7260 O O . SER B 1 494 ? 52.295 67.429 64.439 1.00 35.37 494 SER B O 1
ATOM 7263 N N . LEU B 1 495 ? 50.969 69.106 65.052 1.00 30.08 495 LEU B N 1
ATOM 7264 C CA . LEU B 1 495 ? 51.754 69.417 66.233 1.00 32.07 495 LEU B CA 1
ATOM 7265 C C . LEU B 1 495 ? 51.534 68.432 67.347 1.00 36.45 495 LEU B C 1
ATOM 7266 O O . LEU B 1 495 ? 52.435 68.138 68.118 1.00 34.67 495 LEU B O 1
ATOM 7271 N N . LEU B 1 496 ? 50.315 67.935 67.450 1.00 35.34 496 LEU B N 1
ATOM 7272 C CA . LEU B 1 496 ? 49.997 67.042 68.540 1.00 32.83 496 LEU B CA 1
ATOM 7273 C C . LEU B 1 496 ? 50.678 65.689 68.409 1.00 41.50 496 LEU B C 1
ATOM 7274 O O . LEU B 1 496 ? 50.918 65.015 69.407 1.00 37.20 496 LEU B O 1
ATOM 7279 N N . LYS B 1 497 ? 51.035 65.300 67.193 1.00 35.91 497 LYS B N 1
ATOM 7280 C CA . LYS B 1 497 ? 51.695 64.022 67.031 1.00 35.57 497 LYS B CA 1
ATOM 7281 C C . LYS B 1 497 ? 53.162 64.125 67.441 1.00 38.17 497 LYS B C 1
ATOM 7282 O O . LYS B 1 497 ? 53.878 63.133 67.450 1.00 36.01 497 LYS B O 1
ATOM 7288 N N . ILE B 1 498 ? 53.602 65.330 67.781 1.00 44.99 498 ILE B N 1
ATOM 7289 C CA . ILE B 1 498 ? 54.992 65.580 68.159 1.00 40.48 498 ILE B CA 1
ATOM 7290 C C . ILE B 1 498 ? 55.339 65.176 69.578 1.00 35.84 498 ILE B C 1
ATOM 7291 O O . ILE B 1 498 ? 54.606 65.484 70.503 1.00 30.53 498 ILE B O 1
ATOM 7296 N N . ASN B 1 499 ? 56.453 64.465 69.732 1.00 36.36 499 ASN B N 1
ATOM 7297 C CA . ASN B 1 499 ? 56.856 63.942 71.029 1.00 38.16 499 ASN B CA 1
ATOM 7298 C C . ASN B 1 499 ? 58.285 64.311 71.438 1.00 35.98 499 ASN B C 1
ATOM 7299 O O . ASN B 1 499 ? 58.650 64.204 72.600 1.00 46.29 499 ASN B O 1
ATOM 7304 N N . THR B 1 500 ? 59.093 64.742 70.480 1.00 30.44 500 THR B N 1
ATOM 7305 C CA . THR B 1 500 ? 60.503 65.018 70.735 1.00 32.20 500 THR B CA 1
ATOM 7306 C C . THR B 1 500 ? 61.009 66.188 69.923 1.00 33.05 500 THR B C 1
ATOM 7307 O O . THR B 1 500 ? 60.527 66.408 68.830 1.00 35.85 500 THR B O 1
ATOM 7311 N N . ILE B 1 501 ? 61.966 66.947 70.458 1.00 33.52 501 ILE B N 1
ATOM 7312 C CA . ILE B 1 501 ? 62.521 68.103 69.751 1.00 33.50 501 ILE B CA 1
ATOM 7313 C C . ILE B 1 501 ? 64.050 68.169 69.687 1.00 35.09 501 ILE B C 1
ATOM 7314 O O . ILE B 1 501 ? 64.700 68.073 70.713 1.00 44.92 501 ILE B O 1
ATOM 7319 N N . ILE B 1 502 ? 64.625 68.360 68.497 1.00 30.71 502 ILE B N 1
ATOM 7320 C CA . ILE B 1 502 ? 66.068 68.616 68.379 1.00 32.15 502 ILE B CA 1
ATOM 7321 C C . ILE B 1 502 ? 66.449 69.851 67.571 1.00 33.57 502 ILE B C 1
ATOM 7322 O O . ILE B 1 502 ? 67.339 70.614 67.972 1.00 37.24 502 ILE B O 1
ATOM 7327 N N . ILE C 1 10 ? 32.017 13.823 6.432 1.00 65.76 10 ILE C N 1
ATOM 7328 C CA . ILE C 1 10 ? 33.356 14.021 6.983 1.00 73.80 10 ILE C CA 1
ATOM 7329 C C . ILE C 1 10 ? 34.180 15.018 6.159 1.00 70.31 10 ILE C C 1
ATOM 7330 O O . ILE C 1 10 ? 35.231 14.667 5.627 1.00 59.16 10 ILE C O 1
ATOM 7332 N N . GLU C 1 11 ? 33.710 16.262 6.093 1.00 70.23 11 GLU C N 1
ATOM 7333 C CA . GLU C 1 11 ? 34.364 17.311 5.313 1.00 68.82 11 GLU C CA 1
ATOM 7334 C C . GLU C 1 11 ? 35.721 17.664 5.894 1.00 69.96 11 GLU C C 1
ATOM 7335 O O . GLU C 1 11 ? 35.865 17.813 7.103 1.00 65.41 11 GLU C O 1
ATOM 7337 N N . GLU C 1 12 ? 36.708 17.811 5.018 1.00 78.20 12 GLU C N 1
ATOM 7338 C CA . GLU C 1 12 ? 38.080 18.042 5.452 1.00 73.69 12 GLU C CA 1
ATOM 7339 C C . GLU C 1 12 ? 38.731 19.140 4.630 1.00 81.21 12 GLU C C 1
ATOM 7340 O O . GLU C 1 12 ? 38.138 19.647 3.673 1.00 79.45 12 GLU C O 1
ATOM 7342 N N . ARG C 1 13 ? 39.950 19.502 5.023 1.00 91.66 13 ARG C N 1
ATOM 7343 C CA . ARG C 1 13 ? 40.770 20.501 4.347 1.00 84.88 13 ARG C CA 1
ATOM 7344 C C . ARG C 1 13 ? 40.081 21.854 4.259 1.00 83.33 13 ARG C C 1
ATOM 7345 O O . ARG C 1 13 ? 39.278 22.225 5.117 1.00 87.64 13 ARG C O 1
ATOM 7347 N N . TYR C 1 14 ? 40.392 22.561 3.190 1.00 77.94 14 TYR C N 1
ATOM 7348 C CA . TYR C 1 14 ? 39.871 23.915 2.999 1.00 75.93 14 TYR C CA 1
ATOM 7349 C C . TYR C 1 14 ? 38.359 23.883 2.820 1.00 69.34 14 TYR C C 1
ATOM 7350 O O . TYR C 1 14 ? 37.690 24.845 3.136 1.00 66.06 14 TYR C O 1
ATOM 7359 N N . GLN C 1 15 ? 37.797 22.745 2.380 1.00 81.10 15 GLN C N 1
ATOM 7360 C CA . GLN C 1 15 ? 36.359 22.646 2.183 1.00 71.17 15 GLN C CA 1
ATOM 7361 C C . GLN C 1 15 ? 35.646 22.480 3.521 1.00 68.83 15 GLN C C 1
ATOM 7362 O O . GLN C 1 15 ? 34.447 22.243 3.577 1.00 60.98 15 GLN C O 1
ATOM 7368 N N . ALA C 1 16 ? 36.398 22.612 4.600 1.00 69.89 16 ALA C N 1
ATOM 7369 C CA . ALA C 1 16 ? 35.816 22.782 5.915 1.00 61.29 16 ALA C CA 1
ATOM 7370 C C . ALA C 1 16 ? 35.731 24.260 6.186 1.00 49.58 16 ALA C C 1
ATOM 7371 O O . ALA C 1 16 ? 34.716 24.776 6.626 1.00 45.45 16 ALA C O 1
ATOM 7373 N N . LEU C 1 17 ? 36.831 24.933 5.898 1.00 52.96 17 LEU C N 1
ATOM 7374 C CA . LEU C 1 17 ? 36.957 26.361 6.104 1.00 43.64 17 LEU C CA 1
ATOM 7375 C C . LEU C 1 17 ? 35.857 27.135 5.398 1.00 47.36 17 LEU C C 1
ATOM 7376 O O . LEU C 1 17 ? 35.459 28.192 5.856 1.00 43.58 17 LEU C O 1
ATOM 7381 N N . PHE C 1 18 ? 35.380 26.618 4.272 1.00 53.14 18 PHE C N 1
ATOM 7382 C CA . PHE C 1 18 ? 34.231 27.204 3.598 1.00 49.26 18 PHE C CA 1
ATOM 7383 C C . PHE C 1 18 ? 32.961 26.998 4.406 1.00 44.07 18 PHE C C 1
ATOM 7384 O O . PHE C 1 18 ? 32.261 27.954 4.728 1.00 40.50 18 PHE C O 1
ATOM 7392 N N . SER C 1 19 ? 32.676 25.745 4.742 1.00 47.00 19 SER C N 1
ATOM 7393 C CA . SER C 1 19 ? 31.417 25.393 5.383 1.00 42.37 19 SER C CA 1
ATOM 7394 C C . SER C 1 19 ? 31.261 26.169 6.665 1.00 45.37 19 SER C C 1
ATOM 7395 O O . SER C 1 19 ? 30.169 26.574 7.041 1.00 42.35 19 SER C O 1
ATOM 7398 N N . ASN C 1 20 ? 32.385 26.388 7.322 1.00 46.00 20 ASN C N 1
ATOM 7399 C CA . ASN C 1 20 ? 32.449 27.245 8.477 1.00 32.75 20 ASN C CA 1
ATOM 7400 C C . ASN C 1 20 ? 32.141 28.678 8.120 1.00 40.92 20 ASN C C 1
ATOM 7401 O O . ASN C 1 20 ? 31.146 29.234 8.564 1.00 38.46 20 ASN C O 1
ATOM 7406 N N . ALA C 1 21 ? 32.993 29.254 7.280 1.00 38.70 21 ALA C N 1
ATOM 7407 C CA . ALA C 1 21 ? 32.958 30.675 7.010 1.00 24.95 21 ALA C CA 1
ATOM 7408 C C . ALA C 1 21 ? 31.594 31.089 6.576 1.00 30.43 21 ALA C C 1
ATOM 7409 O O . ALA C 1 21 ? 31.014 31.994 7.152 1.00 33.95 21 ALA C O 1
ATOM 7411 N N . ALA C 1 22 ? 31.057 30.373 5.601 1.00 34.49 22 ALA C N 1
ATOM 7412 C CA . ALA C 1 22 ? 29.731 30.647 5.087 1.00 27.21 22 ALA C CA 1
ATOM 7413 C C . ALA C 1 22 ? 28.695 30.686 6.192 1.00 29.67 22 ALA C C 1
ATOM 7414 O O . ALA C 1 22 ? 27.941 31.643 6.294 1.00 28.98 22 ALA C O 1
ATOM 7416 N N . ALA C 1 23 ? 28.670 29.664 7.037 1.00 31.92 23 ALA C N 1
ATOM 7417 C CA . ALA C 1 23 ? 27.664 29.608 8.089 1.00 33.40 23 ALA C CA 1
ATOM 7418 C C . ALA C 1 23 ? 27.728 30.836 8.944 1.00 26.58 23 ALA C C 1
ATOM 7419 O O . ALA C 1 23 ? 26.712 31.464 9.215 1.00 28.61 23 ALA C O 1
ATOM 7421 N N . VAL C 1 24 ? 28.945 31.291 9.189 1.00 32.50 24 VAL C N 1
ATOM 7422 C CA . VAL C 1 24 ? 29.135 32.398 10.093 1.00 28.69 24 VAL C CA 1
ATOM 7423 C C . VAL C 1 24 ? 28.553 33.616 9.444 1.00 32.51 24 VAL C C 1
ATOM 7424 O O . VAL C 1 24 ? 27.818 34.360 10.085 1.00 34.50 24 VAL C O 1
ATOM 7428 N N . LYS C 1 25 ? 28.812 33.794 8.156 1.00 30.73 25 LYS C N 1
ATOM 7429 C CA . LYS C 1 25 ? 28.355 35.011 7.532 1.00 29.75 25 LYS C CA 1
ATOM 7430 C C . LYS C 1 25 ? 26.849 35.076 7.622 1.00 29.60 25 LYS C C 1
ATOM 7431 O O . LYS C 1 25 ? 26.304 36.116 7.989 1.00 27.31 25 LYS C O 1
ATOM 7437 N N . ALA C 1 26 ? 26.187 33.949 7.378 1.00 28.91 26 ALA C N 1
ATOM 7438 C CA . ALA C 1 26 ? 24.737 33.947 7.386 1.00 25.00 26 ALA C CA 1
ATOM 7439 C C . ALA C 1 26 ? 24.216 34.521 8.666 1.00 24.68 26 ALA C C 1
ATOM 7440 O O . ALA C 1 26 ? 23.287 35.308 8.661 1.00 30.78 26 ALA C O 1
ATOM 7442 N N . LEU C 1 27 ? 24.860 34.162 9.766 1.00 26.40 27 LEU C N 1
ATOM 7443 C CA . LEU C 1 27 ? 24.454 34.651 11.074 1.00 30.21 27 LEU C CA 1
ATOM 7444 C C . LEU C 1 27 ? 24.705 36.138 11.222 1.00 31.36 27 LEU C C 1
ATOM 7445 O O . LEU C 1 27 ? 23.792 36.910 11.491 1.00 30.15 27 LEU C O 1
ATOM 7450 N N . THR C 1 28 ? 25.939 36.550 10.984 1.00 27.30 28 THR C N 1
ATOM 7451 C CA . THR C 1 28 ? 26.321 37.913 11.280 1.00 25.39 28 THR C CA 1
ATOM 7452 C C . THR C 1 28 ? 25.559 38.935 10.450 1.00 25.37 28 THR C C 1
ATOM 7453 O O . THR C 1 28 ? 25.081 39.923 10.992 1.00 29.74 28 THR C O 1
ATOM 7457 N N . GLN C 1 29 ? 25.415 38.682 9.153 1.00 26.85 29 GLN C N 1
ATOM 7458 C CA . GLN C 1 29 ? 24.634 39.556 8.286 1.00 28.76 29 GLN C CA 1
ATOM 7459 C C . GLN C 1 29 ? 23.331 39.916 8.956 1.00 32.89 29 GLN C C 1
ATOM 7460 O O . GLN C 1 29 ? 22.972 41.085 9.027 1.00 36.30 29 GLN C O 1
ATOM 7462 N N . VAL C 1 30 ? 22.663 38.917 9.517 1.00 30.93 30 VAL C N 1
ATOM 7463 C CA . VAL C 1 30 ? 21.343 39.136 10.088 1.00 27.52 30 VAL C CA 1
ATOM 7464 C C . VAL C 1 30 ? 21.334 40.174 11.193 1.00 26.48 30 VAL C C 1
ATOM 7465 O O . VAL C 1 30 ? 20.444 41.006 11.240 1.00 26.11 30 VAL C O 1
ATOM 7469 N N . VAL C 1 31 ? 22.317 40.136 12.083 1.00 27.23 31 VAL C N 1
ATOM 7470 C CA . VAL C 1 31 ? 22.307 41.080 13.181 1.00 23.32 31 VAL C CA 1
ATOM 7471 C C . VAL C 1 31 ? 22.954 42.381 12.791 1.00 23.12 31 VAL C C 1
ATOM 7472 O O . VAL C 1 31 ? 22.850 43.354 13.509 1.00 26.89 31 VAL C O 1
ATOM 7476 N N . ALA C 1 32 ? 23.587 42.421 11.634 1.00 23.26 32 ALA C N 1
ATOM 7477 C CA . ALA C 1 32 ? 24.313 43.612 11.270 1.00 23.14 32 ALA C CA 1
ATOM 7478 C C . ALA C 1 32 ? 23.363 44.783 11.160 1.00 24.88 32 ALA C C 1
ATOM 7479 O O . ALA C 1 32 ? 23.755 45.922 11.344 1.00 23.63 32 ALA C O 1
ATOM 7481 N N . ASN C 1 33 ? 22.104 44.501 10.864 1.00 26.30 33 ASN C N 1
ATOM 7482 C CA . ASN C 1 33 ? 21.111 45.551 10.702 1.00 27.96 33 ASN C CA 1
ATOM 7483 C C . ASN C 1 33 ? 20.620 46.155 11.989 1.00 28.08 33 ASN C C 1
ATOM 7484 O O . ASN C 1 33 ? 19.818 47.071 11.975 1.00 29.96 33 ASN C O 1
ATOM 7489 N N . SER C 1 34 ? 21.095 45.640 13.105 1.00 27.30 34 SER C N 1
ATOM 7490 C CA . SER C 1 34 ? 20.635 46.125 14.380 1.00 29.26 34 SER C CA 1
ATOM 7491 C C . SER C 1 34 ? 21.719 46.968 15.015 1.00 30.36 34 SER C C 1
ATOM 7492 O O . SER C 1 34 ? 21.500 47.651 16.014 1.00 33.58 34 SER C O 1
ATOM 7495 N N . LEU C 1 35 ? 22.891 46.934 14.403 1.00 26.68 35 LEU C N 1
ATOM 7496 C CA . LEU C 1 35 ? 24.063 47.558 14.977 1.00 28.31 35 LEU C CA 1
ATOM 7497 C C . LEU C 1 35 ? 24.021 49.040 14.774 1.00 24.63 35 LEU C C 1
ATOM 7498 O O . LEU C 1 35 ? 23.903 49.508 13.664 1.00 29.90 35 LEU C O 1
ATOM 7503 N N . GLY C 1 36 ? 24.127 49.782 15.859 1.00 23.29 36 GLY C N 1
ATOM 7504 C CA . GLY C 1 36 ? 24.191 51.219 15.758 1.00 30.06 36 GLY C CA 1
ATOM 7505 C C . GLY C 1 36 ? 22.902 51.846 16.216 1.00 31.71 36 GLY C C 1
ATOM 7506 O O . GLY C 1 36 ? 21.980 51.146 16.609 1.00 36.36 36 GLY C O 1
ATOM 7507 N N . PRO C 1 37 ? 22.851 53.176 16.198 1.00 29.21 37 PRO C N 1
ATOM 7508 C CA . PRO C 1 37 ? 21.723 53.990 16.630 1.00 29.11 37 PRO C CA 1
ATOM 7509 C C . PRO C 1 37 ? 20.694 54.070 15.541 1.00 29.54 37 PRO C C 1
ATOM 7510 O O . PRO C 1 37 ? 19.590 54.520 15.782 1.00 31.34 37 PRO C O 1
ATOM 7514 N N . LYS C 1 38 ? 21.071 53.670 14.340 1.00 31.58 38 LYS C N 1
ATOM 7515 C CA . LYS C 1 38 ? 20.136 53.677 13.234 1.00 34.09 38 LYS C CA 1
ATOM 7516 C C . LYS C 1 38 ? 19.795 52.256 12.815 1.00 36.79 38 LYS C C 1
ATOM 7517 O O . LYS C 1 38 ? 19.210 52.036 11.768 1.00 39.63 38 LYS C O 1
ATOM 7523 N N . GLY C 1 39 ? 20.167 51.298 13.652 1.00 31.61 39 GLY C N 1
ATOM 7524 C CA . GLY C 1 39 ? 19.864 49.903 13.423 1.00 31.11 39 GLY C CA 1
ATOM 7525 C C . GLY C 1 39 ? 18.396 49.612 13.622 1.00 35.31 39 GLY C C 1
ATOM 7526 O O . GLY C 1 39 ? 17.738 50.295 14.390 1.00 36.50 39 GLY C O 1
ATOM 7527 N N . LEU C 1 40 ? 17.892 48.591 12.939 1.00 32.62 40 LEU C N 1
ATOM 7528 C CA . LEU C 1 40 ? 16.474 48.249 12.950 1.00 28.51 40 LEU C CA 1
ATOM 7529 C C . LEU C 1 40 ? 16.193 46.985 13.743 1.00 27.86 40 LEU C C 1
ATOM 7530 O O . LEU C 1 40 ? 17.108 46.264 14.086 1.00 33.88 40 LEU C O 1
ATOM 7535 N N . ASP C 1 41 ? 14.927 46.708 14.029 1.00 30.85 41 ASP C N 1
ATOM 7536 C CA . ASP C 1 41 ? 14.576 45.594 14.904 1.00 36.06 41 ASP C CA 1
ATOM 7537 C C . ASP C 1 41 ? 14.307 44.312 14.140 1.00 33.97 41 ASP C C 1
ATOM 7538 O O . ASP C 1 41 ? 14.214 44.312 12.925 1.00 39.95 41 ASP C O 1
ATOM 7543 N N . ALA C 1 42 ? 14.168 43.223 14.879 1.00 31.93 42 ALA C N 1
ATOM 7544 C CA . ALA C 1 42 ? 13.935 41.913 14.308 1.00 34.38 42 ALA C CA 1
ATOM 7545 C C . ALA C 1 42 ? 12.859 41.181 15.084 1.00 40.18 42 ALA C C 1
ATOM 7546 O O . ALA C 1 42 ? 12.720 41.361 16.286 1.00 36.83 42 ALA C O 1
ATOM 7548 N N . MET C 1 43 ? 12.112 40.346 14.376 1.00 42.80 43 MET C N 1
ATOM 7549 C CA . MET C 1 43 ? 10.971 39.619 14.918 1.00 36.41 43 MET C CA 1
ATOM 7550 C C . MET C 1 43 ? 11.165 38.111 14.941 1.00 31.99 43 MET C C 1
ATOM 7551 O O . MET C 1 43 ? 11.511 37.514 13.938 1.00 34.95 43 MET C O 1
ATOM 7556 N N . LEU C 1 44 ? 10.925 37.493 16.082 1.00 33.63 44 LEU C N 1
ATOM 7557 C CA . LEU C 1 44 ? 11.133 36.064 16.217 1.00 40.10 44 LEU C CA 1
ATOM 7558 C C . LEU C 1 44 ? 9.912 35.290 16.699 1.00 43.11 44 LEU C C 1
ATOM 7559 O O . LEU C 1 44 ? 9.151 35.768 17.531 1.00 43.53 44 LEU C O 1
ATOM 7564 N N . VAL C 1 45 ? 9.750 34.077 16.182 1.00 52.38 45 VAL C N 1
ATOM 7565 C CA . VAL C 1 45 ? 8.640 33.217 16.559 1.00 61.77 45 VAL C CA 1
ATOM 7566 C C . VAL C 1 45 ? 9.103 31.897 17.184 1.00 72.76 45 VAL C C 1
ATOM 7567 O O . VAL C 1 45 ? 10.114 31.305 16.782 1.00 67.28 45 VAL C O 1
ATOM 7571 N N . ASP C 1 46 ? 8.391 31.480 18.227 1.00 78.47 46 ASP C N 1
ATOM 7572 C CA . ASP C 1 46 ? 8.710 30.246 18.928 1.00 84.34 46 ASP C CA 1
ATOM 7573 C C . ASP C 1 46 ? 8.155 29.073 18.153 1.00 90.26 46 ASP C C 1
ATOM 7574 O O . ASP C 1 46 ? 7.242 29.239 17.341 1.00 97.11 46 ASP C O 1
ATOM 7576 N N . ARG C 1 47 ? 8.702 27.890 18.408 1.00 93.78 47 ARG C N 1
ATOM 7577 C CA . ARG C 1 47 ? 8.250 26.679 17.739 1.00 103.38 47 ARG C CA 1
ATOM 7578 C C . ARG C 1 47 ? 6.762 26.426 17.983 1.00 106.84 47 ARG C C 1
ATOM 7579 O O . ARG C 1 47 ? 6.061 25.895 17.122 1.00 99.05 47 ARG C O 1
ATOM 7581 N N . PHE C 1 48 ? 6.277 26.857 19.146 1.00 103.57 48 PHE C N 1
ATOM 7582 C CA . PHE C 1 48 ? 4.894 26.607 19.538 1.00 100.71 48 PHE C CA 1
ATOM 7583 C C . PHE C 1 48 ? 4.218 27.822 20.170 1.00 97.31 48 PHE C C 1
ATOM 7584 O O . PHE C 1 48 ? 3.770 27.766 21.314 1.00 96.33 48 PHE C O 1
ATOM 7586 N N . GLY C 1 49 ? 4.143 28.913 19.414 1.00 95.24 49 GLY C N 1
ATOM 7587 C CA . GLY C 1 49 ? 3.364 30.072 19.809 1.00 94.90 49 GLY C CA 1
ATOM 7588 C C . GLY C 1 49 ? 3.950 30.993 20.867 1.00 99.69 49 GLY C C 1
ATOM 7589 O O . GLY C 1 49 ? 3.536 30.982 22.027 1.00 104.64 49 GLY C O 1
ATOM 7590 N N . GLU C 1 50 ? 4.936 31.785 20.457 1.00 89.68 50 GLU C N 1
ATOM 7591 C CA . GLU C 1 50 ? 5.386 32.944 21.220 1.00 85.31 50 GLU C CA 1
ATOM 7592 C C . GLU C 1 50 ? 6.008 33.921 20.229 1.00 84.28 50 GLU C C 1
ATOM 7593 O O . GLU C 1 50 ? 6.296 33.541 19.091 1.00 90.00 50 GLU C O 1
ATOM 7595 N N . VAL C 1 51 ? 6.228 35.166 20.644 1.00 69.43 51 VAL C N 1
ATOM 7596 C CA . VAL C 1 51 ? 6.700 36.188 19.713 1.00 60.67 51 VAL C CA 1
ATOM 7597 C C . VAL C 1 51 ? 7.586 37.215 20.413 1.00 57.12 51 VAL C C 1
ATOM 7598 O O . VAL C 1 51 ? 7.265 37.686 21.494 1.00 47.46 51 VAL C O 1
ATOM 7602 N N . VAL C 1 52 ? 8.726 37.534 19.815 1.00 38.45 52 VAL C N 1
ATOM 7603 C CA . VAL C 1 52 ? 9.623 38.512 20.399 1.00 31.57 52 VAL C CA 1
ATOM 7604 C C . VAL C 1 52 ? 10.030 39.548 19.369 1.00 37.58 52 VAL C C 1
ATOM 7605 O O . VAL C 1 52 ? 10.073 39.248 18.191 1.00 39.30 52 VAL C O 1
ATOM 7609 N N . VAL C 1 53 ? 10.292 40.776 19.804 1.00 32.47 53 VAL C N 1
ATOM 7610 C CA . VAL C 1 53 ? 10.801 41.819 18.919 1.00 30.50 53 VAL C CA 1
ATOM 7611 C C . VAL C 1 53 ? 11.957 42.567 19.552 1.00 34.01 53 VAL C C 1
ATOM 7612 O O . VAL C 1 53 ? 11.796 43.117 20.627 1.00 32.02 53 VAL C O 1
ATOM 7616 N N . THR C 1 54 ? 13.114 42.611 18.900 1.00 36.78 54 THR C N 1
ATOM 7617 C CA . THR C 1 54 ? 14.258 43.247 19.537 1.00 31.23 54 THR C CA 1
ATOM 7618 C C . THR C 1 54 ? 15.334 43.814 18.612 1.00 30.76 54 THR C C 1
ATOM 7619 O O . THR C 1 54 ? 15.411 43.465 17.450 1.00 31.16 54 THR C O 1
ATOM 7623 N N . ASN C 1 55 ? 16.165 44.697 19.164 1.00 36.78 55 ASN C N 1
ATOM 7624 C CA . ASN C 1 55 ? 17.320 45.273 18.479 1.00 31.96 55 ASN C CA 1
ATOM 7625 C C . ASN C 1 55 ? 18.566 44.721 19.141 1.00 31.13 55 ASN C C 1
ATOM 7626 O O . ASN C 1 55 ? 19.689 44.912 18.683 1.00 28.25 55 ASN C O 1
ATOM 7631 N N . ASP C 1 56 ? 18.337 44.021 20.237 1.00 28.48 56 ASP C N 1
ATOM 7632 C CA . ASP C 1 56 ? 19.404 43.464 21.028 1.00 33.76 56 ASP C CA 1
ATOM 7633 C C . ASP C 1 56 ? 20.045 42.374 20.203 1.00 34.07 56 ASP C C 1
ATOM 7634 O O . ASP C 1 56 ? 19.365 41.687 19.480 1.00 31.97 56 ASP C O 1
ATOM 7639 N N . GLY C 1 57 ? 21.357 42.237 20.276 1.00 35.54 57 GLY C N 1
ATOM 7640 C CA . GLY C 1 57 ? 22.059 41.301 19.423 1.00 27.20 57 GLY C CA 1
ATOM 7641 C C . GLY C 1 57 ? 22.048 39.881 19.930 1.00 29.59 57 GLY C C 1
ATOM 7642 O O . GLY C 1 57 ? 21.612 38.972 19.243 1.00 32.80 57 GLY C O 1
ATOM 7643 N N . VAL C 1 58 ? 22.550 39.687 21.138 1.00 30.02 58 VAL C N 1
ATOM 7644 C CA . VAL C 1 58 ? 22.652 38.365 21.732 1.00 27.81 58 VAL C CA 1
ATOM 7645 C C . VAL C 1 58 ? 21.274 37.726 21.838 1.00 29.89 58 VAL C C 1
ATOM 7646 O O . VAL C 1 58 ? 21.142 36.511 21.843 1.00 31.50 58 VAL C O 1
ATOM 7650 N N . THR C 1 59 ? 20.236 38.548 21.884 1.00 29.49 59 THR C N 1
ATOM 7651 C CA . THR C 1 59 ? 18.882 38.042 21.973 1.00 27.98 59 THR C CA 1
ATOM 7652 C C . THR C 1 59 ? 18.516 37.387 20.662 1.00 32.41 59 THR C C 1
ATOM 7653 O O . THR C 1 59 ? 18.147 36.223 20.633 1.00 31.39 59 THR C O 1
ATOM 7657 N N . ILE C 1 60 ? 18.636 38.141 19.576 1.00 28.40 60 ILE C N 1
ATOM 7658 C CA . ILE C 1 60 ? 18.433 37.614 18.239 1.00 26.13 60 ILE C CA 1
ATOM 7659 C C . ILE C 1 60 ? 19.247 36.366 18.008 1.00 32.07 60 ILE C C 1
ATOM 7660 O O . ILE C 1 60 ? 18.758 35.384 17.488 1.00 35.94 60 ILE C O 1
ATOM 7665 N N . LEU C 1 61 ? 20.507 36.407 18.397 1.00 27.75 61 LEU C N 1
ATOM 7666 C CA . LEU C 1 61 ? 21.394 35.283 18.168 1.00 32.71 61 LEU C CA 1
ATOM 7667 C C . LEU C 1 61 ? 20.978 34.059 18.953 1.00 36.49 61 LEU C C 1
ATOM 7668 O O . LEU C 1 61 ? 21.221 32.943 18.531 1.00 37.57 61 LEU C O 1
ATOM 7673 N N . THR C 1 62 ? 20.360 34.257 20.104 1.00 39.57 62 THR C N 1
ATOM 7674 C CA . THR C 1 62 ? 19.934 33.110 20.879 1.00 39.60 62 THR C CA 1
ATOM 7675 C C . THR C 1 62 ? 18.631 32.542 20.374 1.00 43.43 62 THR C C 1
ATOM 7676 O O . THR C 1 62 ? 18.501 31.335 20.237 1.00 48.43 62 THR C O 1
ATOM 7680 N N . LEU C 1 63 ? 17.674 33.405 20.060 1.00 36.84 63 LEU C N 1
ATOM 7681 C CA . LEU C 1 63 ? 16.347 32.928 19.705 1.00 35.84 63 LEU C CA 1
ATOM 7682 C C . LEU C 1 63 ? 16.345 32.357 18.303 1.00 36.03 63 LEU C C 1
ATOM 7683 O O . LEU C 1 63 ? 15.488 31.564 17.972 1.00 37.87 63 LEU C O 1
ATOM 7688 N N . MET C 1 64 ? 17.273 32.789 17.463 1.00 36.53 64 MET C N 1
ATOM 7689 C CA . MET C 1 64 ? 17.488 32.077 16.225 1.00 37.47 64 MET C CA 1
ATOM 7690 C C . MET C 1 64 ? 17.943 30.726 16.681 1.00 43.51 64 MET C C 1
ATOM 7691 O O . MET C 1 64 ? 18.886 30.638 17.457 1.00 50.82 64 MET C O 1
ATOM 7696 N N . ASP C 1 65 ? 17.336 29.655 16.213 1.00 49.71 65 ASP C N 1
ATOM 7697 C CA . ASP C 1 65 ? 17.943 28.387 16.547 1.00 50.39 65 ASP C CA 1
ATOM 7698 C C . ASP C 1 65 ? 18.953 28.168 15.455 1.00 43.99 65 ASP C C 1
ATOM 7699 O O . ASP C 1 65 ? 18.601 27.890 14.315 1.00 51.59 65 ASP C O 1
ATOM 7704 N N . ALA C 1 66 ? 20.214 28.351 15.789 1.00 33.53 66 ALA C N 1
ATOM 7705 C CA . ALA C 1 66 ? 21.249 28.219 14.796 1.00 37.61 66 ALA C CA 1
ATOM 7706 C C . ALA C 1 66 ? 21.821 26.835 14.966 1.00 46.82 66 ALA C C 1
ATOM 7707 O O . ALA C 1 66 ? 22.319 26.483 16.030 1.00 39.27 66 ALA C O 1
ATOM 7709 N N . GLN C 1 67 ? 21.693 26.029 13.922 1.00 47.77 67 GLN C N 1
ATOM 7710 C CA . GLN C 1 67 ? 21.954 24.619 14.039 1.00 49.22 67 GLN C CA 1
ATOM 7711 C C . GLN C 1 67 ? 23.352 24.236 13.589 1.00 49.40 67 GLN C C 1
ATOM 7712 O O . GLN C 1 67 ? 23.890 23.234 14.053 1.00 54.30 67 GLN C O 1
ATOM 7718 N N . HIS C 1 68 ? 23.935 25.006 12.687 1.00 34.86 68 HIS C N 1
ATOM 7719 C CA . HIS C 1 68 ? 25.302 24.733 12.265 1.00 36.56 68 HIS C CA 1
ATOM 7720 C C . HIS C 1 68 ? 26.262 24.890 13.441 1.00 37.57 68 HIS C C 1
ATOM 7721 O O . HIS C 1 68 ? 26.081 25.762 14.273 1.00 38.68 68 HIS C O 1
ATOM 7728 N N . PRO C 1 69 ? 27.284 24.034 13.526 1.00 34.17 69 PRO C N 1
ATOM 7729 C CA . PRO C 1 69 ? 28.218 24.098 14.650 1.00 35.65 69 PRO C CA 1
ATOM 7730 C C . PRO C 1 69 ? 28.954 25.425 14.785 1.00 33.40 69 PRO C C 1
ATOM 7731 O O . PRO C 1 69 ? 29.114 25.940 15.889 1.00 32.78 69 PRO C O 1
ATOM 7735 N N . ALA C 1 70 ? 29.373 25.982 13.662 1.00 29.90 70 ALA C N 1
ATOM 7736 C CA . ALA C 1 70 ? 30.109 27.229 13.649 1.00 24.21 70 ALA C CA 1
ATOM 7737 C C . ALA C 1 70 ? 29.261 28.356 14.186 1.00 29.98 70 ALA C C 1
ATOM 7738 O O . ALA C 1 70 ? 29.675 29.106 15.063 1.00 36.98 70 ALA C O 1
ATOM 7740 N N . ALA C 1 71 ? 28.050 28.454 13.674 1.00 30.59 71 ALA C N 1
ATOM 7741 C CA . ALA C 1 71 ? 27.116 29.454 14.129 1.00 25.17 71 ALA C CA 1
ATOM 7742 C C . ALA C 1 71 ? 26.875 29.315 15.617 1.00 29.03 71 ALA C C 1
ATOM 7743 O O . ALA C 1 71 ? 26.815 30.304 16.327 1.00 30.03 71 ALA C O 1
ATOM 7745 N N . ARG C 1 72 ? 26.733 28.083 16.085 1.00 29.50 72 ARG C N 1
ATOM 7746 C CA . ARG C 1 72 ? 26.475 27.830 17.497 1.00 36.07 72 ARG C CA 1
ATOM 7747 C C . ARG C 1 72 ? 27.617 28.345 18.344 1.00 35.29 72 ARG C C 1
ATOM 7748 O O . ARG C 1 72 ? 27.414 28.897 19.428 1.00 33.44 72 ARG C O 1
ATOM 7756 N N . MET C 1 73 ? 28.829 28.181 17.835 1.00 31.72 73 MET C N 1
ATOM 7757 C CA . MET C 1 73 ? 29.991 28.710 18.526 1.00 29.54 73 MET C CA 1
ATOM 7758 C C . MET C 1 73 ? 29.953 30.216 18.607 1.00 29.93 73 MET C C 1
ATOM 7759 O O . MET C 1 73 ? 30.237 30.780 19.650 1.00 35.54 73 MET C O 1
ATOM 7764 N N . VAL C 1 74 ? 29.595 30.870 17.513 1.00 30.92 74 VAL C N 1
ATOM 7765 C CA . VAL C 1 74 ? 29.520 32.324 17.545 1.00 24.60 74 VAL C CA 1
ATOM 7766 C C . VAL C 1 74 ? 28.479 32.798 18.527 1.00 28.07 74 VAL C C 1
ATOM 7767 O O . VAL C 1 74 ? 28.735 33.686 19.328 1.00 34.96 74 VAL C O 1
ATOM 7771 N N . VAL C 1 75 ? 27.316 32.167 18.503 1.00 29.79 75 VAL C N 1
ATOM 7772 C CA . VAL C 1 75 ? 26.267 32.520 19.443 1.00 31.66 75 VAL C CA 1
ATOM 7773 C C . VAL C 1 75 ? 26.792 32.410 20.851 1.00 31.54 75 VAL C C 1
ATOM 7774 O O . VAL C 1 75 ? 26.606 33.309 21.651 1.00 29.62 75 VAL C O 1
ATOM 7778 N N . ASN C 1 76 ? 27.458 31.305 21.150 1.00 33.49 76 ASN C N 1
ATOM 7779 C CA . ASN C 1 76 ? 28.063 31.139 22.461 1.00 34.92 76 ASN C CA 1
ATOM 7780 C C . ASN C 1 76 ? 29.043 32.249 22.811 1.00 32.59 76 ASN C C 1
ATOM 7781 O O . ASN C 1 76 ? 29.152 32.666 23.968 1.00 31.76 76 ASN C O 1
ATOM 7786 N N . MET C 1 77 ? 29.773 32.719 21.817 1.00 30.96 77 MET C N 1
ATOM 7787 C CA . MET C 1 77 ? 30.648 33.839 22.055 1.00 26.60 77 MET C CA 1
ATOM 7788 C C . MET C 1 77 ? 29.828 35.004 22.517 1.00 28.53 77 MET C C 1
ATOM 7789 O O . MET C 1 77 ? 30.187 35.685 23.463 1.00 31.92 77 MET C O 1
ATOM 7794 N N . ALA C 1 78 ? 28.704 35.221 21.859 1.00 24.82 78 ALA C N 1
ATOM 7795 C CA . ALA C 1 78 ? 27.865 36.341 22.223 1.00 23.44 78 ALA C CA 1
ATOM 7796 C C . ALA C 1 78 ? 27.402 36.189 23.647 1.00 27.94 78 ALA C C 1
ATOM 7797 O O . ALA C 1 78 ? 27.490 37.120 24.420 1.00 33.80 78 ALA C O 1
ATOM 7799 N N . ARG C 1 79 ? 26.944 34.999 24.001 1.00 27.72 79 ARG C N 1
ATOM 7800 C CA . ARG C 1 79 ? 26.461 34.731 25.342 1.00 28.44 79 ARG C CA 1
ATOM 7801 C C . ARG C 1 79 ? 27.546 35.129 26.318 1.00 29.84 79 ARG C C 1
ATOM 7802 O O . ARG C 1 79 ? 27.280 35.736 27.345 1.00 30.94 79 ARG C O 1
ATOM 7810 N N . ALA C 1 80 ? 28.782 34.794 25.974 1.00 26.07 80 ALA C N 1
ATOM 7811 C CA . ALA C 1 80 ? 29.924 35.128 26.811 1.00 28.75 80 ALA C CA 1
ATOM 7812 C C . ALA C 1 80 ? 30.074 36.622 26.987 1.00 23.72 80 ALA C C 1
ATOM 7813 O O . ALA C 1 80 ? 30.243 37.116 28.096 1.00 25.34 80 ALA C O 1
ATOM 7815 N N . GLN C 1 81 ? 30.020 37.343 25.881 1.00 22.83 81 GLN C N 1
ATOM 7816 C CA . GLN C 1 81 ? 30.119 38.789 25.930 1.00 23.68 81 GLN C CA 1
ATOM 7817 C C . GLN C 1 81 ? 29.042 39.404 26.804 1.00 29.46 81 GLN C C 1
ATOM 7818 O O . GLN C 1 81 ? 29.309 40.302 27.584 1.00 33.69 81 GLN C O 1
ATOM 7824 N N . GLU C 1 82 ? 27.825 38.900 26.688 1.00 28.65 82 GLU C N 1
ATOM 7825 C CA . GLU C 1 82 ? 26.733 39.383 27.504 1.00 25.18 82 GLU C CA 1
ATOM 7826 C C . GLU C 1 82 ? 26.989 39.114 28.956 1.00 24.68 82 GLU C C 1
ATOM 7827 O O . GLU C 1 82 ? 26.718 39.945 29.800 1.00 26.87 82 GLU C O 1
ATOM 7833 N N . ARG C 1 83 ? 27.525 37.942 29.243 1.00 27.36 83 ARG C N 1
ATOM 7834 C CA . ARG C 1 83 ? 27.787 37.550 30.614 1.00 26.66 83 ARG C CA 1
ATOM 7835 C C . ARG C 1 83 ? 28.790 38.468 31.258 1.00 26.04 83 ARG C C 1
ATOM 7836 O O . ARG C 1 83 ? 28.634 38.857 32.402 1.00 25.83 83 ARG C O 1
ATOM 7844 N N . GLU C 1 84 ? 29.826 38.812 30.506 1.00 26.29 84 GLU C N 1
ATOM 7845 C CA . GLU C 1 84 ? 30.926 39.603 31.036 1.00 22.74 84 GLU C CA 1
ATOM 7846 C C . GLU C 1 84 ? 30.597 41.049 31.306 1.00 21.75 84 GLU C C 1
ATOM 7847 O O . GLU C 1 84 ? 30.992 41.589 32.323 1.00 28.22 84 GLU C O 1
ATOM 7853 N N . VAL C 1 85 ? 29.909 41.697 30.380 1.00 21.06 85 VAL C N 1
ATOM 7854 C CA . VAL C 1 85 ? 29.710 43.127 30.500 1.00 22.60 85 VAL C CA 1
ATOM 7855 C C . VAL C 1 85 ? 28.277 43.584 30.345 1.00 25.78 85 VAL C C 1
ATOM 7856 O O . VAL C 1 85 ? 27.861 44.530 30.994 1.00 22.09 85 VAL C O 1
ATOM 7860 N N . GLY C 1 86 ? 27.529 42.923 29.477 1.00 29.25 86 GLY C N 1
ATOM 7861 C CA . GLY C 1 86 ? 26.115 43.199 29.348 1.00 31.90 86 GLY C CA 1
ATOM 7862 C C . GLY C 1 86 ? 25.712 44.021 28.149 1.00 36.47 86 GLY C C 1
ATOM 7863 O O . GLY C 1 86 ? 24.529 44.131 27.865 1.00 39.50 86 GLY C O 1
ATOM 7864 N N . ASP C 1 87 ? 26.692 44.611 27.471 1.00 40.78 87 ASP C N 1
ATOM 7865 C CA . ASP C 1 87 ? 26.484 45.375 26.238 1.00 37.21 87 ASP C CA 1
ATOM 7866 C C . ASP C 1 87 ? 27.473 44.907 25.166 1.00 31.41 87 ASP C C 1
ATOM 7867 O O . ASP C 1 87 ? 28.330 44.077 25.422 1.00 29.96 87 ASP C O 1
ATOM 7872 N N . GLY C 1 88 ? 27.345 45.425 23.957 1.00 29.71 88 GLY C N 1
ATOM 7873 C CA . GLY C 1 88 ? 28.354 45.207 22.943 1.00 25.77 88 GLY C CA 1
ATOM 7874 C C . GLY C 1 88 ? 28.338 43.885 22.227 1.00 23.49 88 GLY C C 1
ATOM 7875 O O . GLY C 1 88 ? 29.324 43.490 21.655 1.00 20.91 88 GLY C O 1
ATOM 7876 N N . THR C 1 89 ? 27.203 43.213 22.242 1.00 30.04 89 THR C N 1
ATOM 7877 C CA . THR C 1 89 ? 27.051 41.905 21.626 1.00 21.31 89 THR C CA 1
ATOM 7878 C C . THR C 1 89 ? 27.083 41.928 20.108 1.00 22.61 89 THR C C 1
ATOM 7879 O O . THR C 1 89 ? 27.785 41.149 19.483 1.00 21.75 89 THR C O 1
ATOM 7883 N N . THR C 1 90 ? 26.305 42.808 19.507 1.00 22.65 90 THR C N 1
ATOM 7884 C CA . THR C 1 90 ? 26.267 42.887 18.065 1.00 21.77 90 THR C CA 1
ATOM 7885 C C . THR C 1 90 ? 27.634 43.266 17.525 1.00 21.69 90 THR C C 1
ATOM 7886 O O . THR C 1 90 ? 28.058 42.764 16.501 1.00 24.37 90 THR C O 1
ATOM 7890 N N . THR C 1 91 ? 28.336 44.150 18.214 1.00 21.44 91 THR C N 1
ATOM 7891 C CA . THR C 1 91 ? 29.662 44.529 17.762 1.00 23.40 91 THR C CA 1
ATOM 7892 C C . THR C 1 91 ? 30.559 43.321 17.699 1.00 24.83 91 THR C C 1
ATOM 7893 O O . THR C 1 91 ? 31.287 43.131 16.745 1.00 23.43 91 THR C O 1
ATOM 7897 N N . ALA C 1 92 ? 30.499 42.506 18.736 1.00 25.90 92 ALA C N 1
ATOM 7898 C CA . ALA C 1 92 ? 31.331 41.331 18.828 1.00 22.46 92 ALA C CA 1
ATOM 7899 C C . ALA C 1 92 ? 30.992 40.355 17.723 1.00 25.40 92 ALA C C 1
ATOM 7900 O O . ALA C 1 92 ? 31.871 39.704 17.168 1.00 27.31 92 ALA C O 1
ATOM 7902 N N . ALA C 1 93 ? 29.714 40.258 17.393 1.00 21.79 93 ALA C N 1
ATOM 7903 C CA . ALA C 1 93 ? 29.291 39.360 16.329 1.00 22.09 93 ALA C CA 1
ATOM 7904 C C . ALA C 1 93 ? 29.815 39.793 14.974 1.00 22.24 93 ALA C C 1
ATOM 7905 O O . ALA C 1 93 ? 30.430 39.019 14.246 1.00 22.41 93 ALA C O 1
ATOM 7907 N N . VAL C 1 94 ? 29.561 41.046 14.643 1.00 27.44 94 VAL C N 1
ATOM 7908 C CA . VAL C 1 94 ? 29.982 41.594 13.375 1.00 26.45 94 VAL C CA 1
ATOM 7909 C C . VAL C 1 94 ? 31.482 41.516 13.250 1.00 25.30 94 VAL C C 1
ATOM 7910 O O . VAL C 1 94 ? 32.010 41.141 12.215 1.00 29.49 94 VAL C O 1
ATOM 7914 N N . LEU C 1 95 ? 32.164 41.846 14.333 1.00 21.98 95 LEU C N 1
ATOM 7915 C CA . LEU C 1 95 ? 33.608 41.817 14.357 1.00 21.89 95 LEU C CA 1
ATOM 7916 C C . LEU C 1 95 ? 34.132 40.426 14.083 1.00 22.80 95 LEU C C 1
ATOM 7917 O O . LEU C 1 95 ? 35.021 40.246 13.267 1.00 23.74 95 LEU C O 1
ATOM 7922 N N . ALA C 1 96 ? 33.570 39.444 14.772 1.00 27.80 96 ALA C N 1
ATOM 7923 C CA . ALA C 1 96 ? 33.931 38.055 14.569 1.00 25.31 96 ALA C CA 1
ATOM 7924 C C . ALA C 1 96 ? 33.778 37.666 13.120 1.00 22.57 96 ALA C C 1
ATOM 7925 O O . ALA C 1 96 ? 34.658 37.056 12.533 1.00 22.72 96 ALA C O 1
ATOM 7927 N N . GLY C 1 97 ? 32.642 38.014 12.546 1.00 22.70 97 GLY C N 1
ATOM 7928 C CA . GLY C 1 97 ? 32.393 37.709 11.153 1.00 24.85 97 GLY C CA 1
ATOM 7929 C C . GLY C 1 97 ? 33.431 38.297 10.236 1.00 23.09 97 GLY C C 1
ATOM 7930 O O . GLY C 1 97 ? 33.962 37.629 9.357 1.00 23.33 97 GLY C O 1
ATOM 7931 N N . ALA C 1 98 ? 33.720 39.567 10.456 1.00 22.87 98 ALA C N 1
ATOM 7932 C CA . ALA C 1 98 ? 34.738 40.273 9.700 1.00 27.02 98 ALA C CA 1
ATOM 7933 C C . ALA C 1 98 ? 36.088 39.566 9.769 1.00 29.02 98 ALA C C 1
ATOM 7934 O O . ALA C 1 98 ? 36.705 39.292 8.744 1.00 31.84 98 ALA C O 1
ATOM 7936 N N . LEU C 1 99 ? 36.536 39.275 10.982 1.00 26.54 99 LEU C N 1
ATOM 7937 C CA . LEU C 1 99 ? 37.777 38.558 11.205 1.00 22.68 99 LEU C CA 1
ATOM 7938 C C . LEU C 1 99 ? 37.832 37.255 10.446 1.00 23.01 99 LEU C C 1
ATOM 7939 O O . LEU C 1 99 ? 38.817 36.946 9.790 1.00 35.00 99 LEU C O 1
ATOM 7944 N N . VAL C 1 100 ? 36.762 36.484 10.524 1.00 25.31 100 VAL C N 1
ATOM 7945 C CA . VAL C 1 100 ? 36.759 35.193 9.867 1.00 25.18 100 VAL C CA 1
ATOM 7946 C C . VAL C 1 100 ? 36.862 35.337 8.372 1.00 24.83 100 VAL C C 1
ATOM 7947 O O . VAL C 1 100 ? 37.730 34.735 7.762 1.00 25.22 100 VAL C O 1
ATOM 7951 N N . SER C 1 101 ? 35.999 36.150 7.782 1.00 23.79 101 SER C N 1
ATOM 7952 C CA . SER C 1 101 ? 36.005 36.302 6.338 1.00 25.35 101 SER C CA 1
ATOM 7953 C C . SER C 1 101 ? 37.351 36.798 5.840 1.00 27.40 101 SER C C 1
ATOM 7954 O O . SER C 1 101 ? 37.873 36.312 4.839 1.00 32.37 101 SER C O 1
ATOM 7957 N N . GLU C 1 102 ? 37.925 37.763 6.542 1.00 23.79 102 GLU C N 1
ATOM 7958 C CA . GLU C 1 102 ? 39.239 38.247 6.158 1.00 29.45 102 GLU C CA 1
ATOM 7959 C C . GLU C 1 102 ? 40.287 37.143 6.205 1.00 25.57 102 GLU C C 1
ATOM 7960 O O . GLU C 1 102 ? 41.047 36.950 5.253 1.00 30.37 102 GLU C O 1
ATOM 7966 N N . GLY C 1 103 ? 40.309 36.401 7.300 1.00 26.67 103 GLY C N 1
ATOM 7967 C CA . GLY C 1 103 ? 41.275 35.333 7.454 1.00 30.35 103 GLY C CA 1
ATOM 7968 C C . GLY C 1 103 ? 41.179 34.324 6.342 1.00 25.85 103 GLY C C 1
ATOM 7969 O O . GLY C 1 103 ? 42.173 33.890 5.787 1.00 26.86 103 GLY C O 1
ATOM 7970 N N . VAL C 1 104 ? 39.958 33.950 6.018 1.00 25.60 104 VAL C N 1
ATOM 7971 C CA . VAL C 1 104 ? 39.738 33.036 4.925 1.00 28.74 104 VAL C CA 1
ATOM 7972 C C . VAL C 1 104 ? 40.294 33.606 3.635 1.00 28.00 104 VAL C C 1
ATOM 7973 O O . VAL C 1 104 ? 40.962 32.911 2.898 1.00 29.22 104 VAL C O 1
ATOM 7977 N N . ASN C 1 105 ? 40.011 34.869 3.354 1.00 29.08 105 ASN C N 1
ATOM 7978 C CA . ASN C 1 105 ? 40.547 35.470 2.147 1.00 29.44 105 ASN C CA 1
ATOM 7979 C C . ASN C 1 105 ? 42.032 35.297 2.066 1.00 26.29 105 ASN C C 1
ATOM 7980 O O . ASN C 1 105 ? 42.561 34.903 1.045 1.00 26.36 105 ASN C O 1
ATOM 7985 N N . GLN C 1 106 ? 42.716 35.619 3.147 1.00 27.40 106 GLN C N 1
ATOM 7986 C CA . GLN C 1 106 ? 44.156 35.486 3.131 1.00 35.12 106 GLN C CA 1
ATOM 7987 C C . GLN C 1 106 ? 44.590 34.044 2.925 1.00 29.41 106 GLN C C 1
ATOM 7988 O O . GLN C 1 106 ? 45.503 33.762 2.169 1.00 29.71 106 GLN C O 1
ATOM 7994 N N . ILE C 1 107 ? 43.913 33.126 3.585 1.00 26.23 107 ILE C N 1
ATOM 7995 C CA . ILE C 1 107 ? 44.281 31.728 3.485 1.00 30.39 107 ILE C CA 1
ATOM 7996 C C . ILE C 1 107 ? 44.119 31.194 2.065 1.00 32.65 107 ILE C C 1
ATOM 7997 O O . ILE C 1 107 ? 44.897 30.373 1.604 1.00 35.43 107 ILE C O 1
ATOM 8002 N N . LEU C 1 108 ? 43.123 31.701 1.361 1.00 33.58 108 LEU C N 1
ATOM 8003 C CA . LEU C 1 108 ? 42.846 31.263 0.009 1.00 31.03 108 LEU C CA 1
ATOM 8004 C C . LEU C 1 108 ? 43.869 31.796 -0.957 1.00 30.98 108 LEU C C 1
ATOM 8005 O O . LEU C 1 108 ? 44.081 31.232 -2.009 1.00 28.38 108 LEU C O 1
ATOM 8010 N N . LYS C 1 109 ? 44.461 32.928 -0.622 1.00 30.97 109 LYS C N 1
ATOM 8011 C CA . LYS C 1 109 ? 45.502 33.490 -1.455 1.00 29.33 109 LYS C CA 1
ATOM 8012 C C . LYS C 1 109 ? 46.836 32.791 -1.226 1.00 29.81 109 LYS C C 1
ATOM 8013 O O . LYS C 1 109 ? 47.836 33.150 -1.823 1.00 27.14 109 LYS C O 1
ATOM 8019 N N . GLY C 1 110 ? 46.843 31.785 -0.364 1.00 33.17 110 GLY C N 1
ATOM 8020 C CA . GLY C 1 110 ? 48.017 30.948 -0.181 1.00 38.24 110 GLY C CA 1
ATOM 8021 C C . GLY C 1 110 ? 48.779 31.131 1.111 1.00 30.92 110 GLY C C 1
ATOM 8022 O O . GLY C 1 110 ? 49.827 30.535 1.310 1.00 28.03 110 GLY C O 1
ATOM 8023 N N . VAL C 1 111 ? 48.243 31.944 2.004 1.00 32.44 111 VAL C N 1
ATOM 8024 C CA . VAL C 1 111 ? 48.872 32.139 3.295 1.00 35.26 111 VAL C CA 1
ATOM 8025 C C . VAL C 1 111 ? 48.641 30.936 4.208 1.00 36.39 111 VAL C C 1
ATOM 8026 O O . VAL C 1 111 ? 47.508 30.512 4.413 1.00 29.00 111 VAL C O 1
ATOM 8030 N N . PRO C 1 112 ? 49.723 30.383 4.763 1.00 37.01 112 PRO C N 1
ATOM 8031 C CA . PRO C 1 112 ? 49.630 29.271 5.706 1.00 28.27 112 PRO C CA 1
ATOM 8032 C C . PRO C 1 112 ? 48.739 29.635 6.876 1.00 33.82 112 PRO C C 1
ATOM 8033 O O . PRO C 1 112 ? 48.885 30.717 7.420 1.00 37.06 112 PRO C O 1
ATOM 8037 N N . VAL C 1 113 ? 47.827 28.751 7.246 1.00 32.46 113 VAL C N 1
ATOM 8038 C CA . VAL C 1 113 ? 46.910 29.027 8.330 1.00 26.48 113 VAL C CA 1
ATOM 8039 C C . VAL C 1 113 ? 47.625 29.420 9.586 1.00 27.75 113 VAL C C 1
ATOM 8040 O O . VAL C 1 113 ? 47.324 30.435 10.190 1.00 34.20 113 VAL C O 1
ATOM 8044 N N . SER C 1 114 ? 48.590 28.605 9.962 1.00 33.08 114 SER C N 1
ATOM 8045 C CA . SER C 1 114 ? 49.443 28.863 11.113 1.00 38.34 114 SER C CA 1
ATOM 8046 C C . SER C 1 114 ? 49.933 30.312 11.166 1.00 33.46 114 SER C C 1
ATOM 8047 O O . SER C 1 114 ? 49.906 30.949 12.220 1.00 31.41 114 SER C O 1
ATOM 8050 N N . LYS C 1 115 ? 50.369 30.829 10.025 1.00 28.09 115 LYS C N 1
ATOM 8051 C CA . LYS C 1 115 ? 50.932 32.166 9.964 1.00 30.81 115 LYS C CA 1
ATOM 8052 C C . LYS C 1 115 ? 49.856 33.215 10.165 1.00 30.87 115 LYS C C 1
ATOM 8053 O O . LYS C 1 115 ? 50.058 34.199 10.880 1.00 35.96 115 LYS C O 1
ATOM 8059 N N . VAL C 1 116 ? 48.708 32.995 9.542 1.00 27.72 116 VAL C N 1
ATOM 8060 C CA . VAL C 1 116 ? 47.572 33.871 9.722 1.00 26.46 116 VAL C CA 1
ATOM 8061 C C . VAL C 1 116 ? 47.277 33.997 11.196 1.00 27.41 116 VAL C C 1
ATOM 8062 O O . VAL C 1 116 ? 47.189 35.087 11.724 1.00 28.02 116 VAL C O 1
ATOM 8066 N N . LEU C 1 117 ? 47.181 32.868 11.873 1.00 28.68 117 LEU C N 1
ATOM 8067 C CA . LEU C 1 117 ? 46.842 32.881 13.285 1.00 29.18 117 LEU C CA 1
ATOM 8068 C C . LEU C 1 117 ? 47.892 33.576 14.111 1.00 34.40 117 LEU C C 1
ATOM 8069 O O . LEU C 1 117 ? 47.575 34.244 15.083 1.00 35.60 117 LEU C O 1
ATOM 8074 N N . ALA C 1 118 ? 49.150 33.423 13.730 1.00 43.75 118 ALA C N 1
ATOM 8075 C CA . ALA C 1 118 ? 50.207 34.106 14.460 1.00 45.14 118 ALA C CA 1
ATOM 8076 C C . ALA C 1 118 ? 49.989 35.614 14.369 1.00 43.98 118 ALA C C 1
ATOM 8077 O O . ALA C 1 118 ? 49.948 36.327 15.386 1.00 40.19 118 ALA C O 1
ATOM 8079 N N . GLY C 1 119 ? 49.811 36.087 13.143 1.00 36.99 119 GLY C N 1
ATOM 8080 C CA . GLY C 1 119 ? 49.585 37.496 12.922 1.00 36.24 119 GLY C CA 1
ATOM 8081 C C . GLY C 1 119 ? 48.387 37.994 13.698 1.00 37.22 119 GLY C C 1
ATOM 8082 O O . GLY C 1 119 ? 48.452 39.026 14.350 1.00 34.25 119 GLY C O 1
ATOM 8083 N N . MET C 1 120 ? 47.294 37.248 13.648 1.00 39.84 120 MET C N 1
ATOM 8084 C CA . MET C 1 120 ? 46.083 37.650 14.341 1.00 32.13 120 MET C CA 1
ATOM 8085 C C . MET C 1 120 ? 46.221 37.696 15.845 1.00 32.28 120 MET C C 1
ATOM 8086 O O . MET C 1 120 ? 45.656 38.566 16.473 1.00 30.31 120 MET C O 1
ATOM 8091 N N . ASN C 1 121 ? 46.940 36.758 16.441 1.00 38.23 121 ASN C N 1
ATOM 8092 C CA . ASN C 1 121 ? 47.133 36.822 17.882 1.00 35.01 121 ASN C CA 1
ATOM 8093 C C . ASN C 1 121 ? 47.969 38.026 18.265 1.00 33.02 121 ASN C C 1
ATOM 8094 O O . ASN C 1 121 ? 47.675 38.723 19.236 1.00 25.35 121 ASN C O 1
ATOM 8099 N N . ARG C 1 122 ? 49.025 38.272 17.506 1.00 35.08 122 ARG C N 1
ATOM 8100 C CA . ARG C 1 122 ? 49.852 39.425 17.804 1.00 34.49 122 ARG C CA 1
ATOM 8101 C C . ARG C 1 122 ? 49.033 40.697 17.700 1.00 29.35 122 ARG C C 1
ATOM 8102 O O . ARG C 1 122 ? 49.059 41.557 18.587 1.00 28.42 122 ARG C O 1
ATOM 8110 N N . ALA C 1 123 ? 48.260 40.776 16.632 1.00 27.07 123 ALA C N 1
ATOM 8111 C CA . ALA C 1 123 ? 47.368 41.888 16.415 1.00 26.45 123 ALA C CA 1
ATOM 8112 C C . ALA C 1 123 ? 46.432 42.063 17.591 1.00 26.94 123 ALA C C 1
ATOM 8113 O O . ALA C 1 123 ? 46.286 43.155 18.115 1.00 27.73 123 ALA C O 1
ATOM 8115 N N . LEU C 1 124 ? 45.827 40.972 18.025 1.00 25.49 124 LEU C N 1
ATOM 8116 C CA . LEU C 1 124 ? 44.876 41.008 19.118 1.00 24.85 124 LEU C CA 1
ATOM 8117 C C . LEU C 1 124 ? 45.517 41.613 20.347 1.00 25.91 124 LEU C C 1
ATOM 8118 O O . LEU C 1 124 ? 44.935 42.466 20.997 1.00 25.26 124 LEU C O 1
ATOM 8123 N N . ASN C 1 125 ? 46.718 41.167 20.675 1.00 27.32 125 ASN C N 1
ATOM 8124 C CA . ASN C 1 125 ? 47.345 41.647 21.886 1.00 20.59 125 ASN C CA 1
ATOM 8125 C C . ASN C 1 125 ? 47.693 43.107 21.830 1.00 23.24 125 ASN C C 1
ATOM 8126 O O . ASN C 1 125 ? 47.539 43.812 22.816 1.00 20.71 125 ASN C O 1
ATOM 8131 N N . HIS C 1 126 ? 48.169 43.565 20.685 1.00 20.59 126 HIS C N 1
ATOM 8132 C CA . HIS C 1 126 ? 48.425 44.984 20.537 1.00 20.48 126 HIS C CA 1
ATOM 8133 C C . HIS C 1 126 ? 47.119 45.736 20.740 1.00 27.99 126 HIS C C 1
ATOM 8134 O O . HIS C 1 126 ? 47.069 46.732 21.442 1.00 30.63 126 HIS C O 1
ATOM 8141 N N . ALA C 1 127 ? 46.048 45.231 20.143 1.00 29.14 127 ALA C N 1
ATOM 8142 C CA . ALA C 1 127 ? 44.741 45.852 20.267 1.00 22.03 127 ALA C CA 1
ATOM 8143 C C . ALA C 1 127 ? 44.317 46.008 21.706 1.00 21.43 127 ALA C C 1
ATOM 8144 O O . ALA C 1 127 ? 44.040 47.106 22.151 1.00 27.79 127 ALA C O 1
ATOM 8146 N N . LEU C 1 128 ? 44.262 44.909 22.437 1.00 20.14 128 LEU C N 1
ATOM 8147 C CA . LEU C 1 128 ? 43.869 44.952 23.836 1.00 24.20 128 LEU C CA 1
ATOM 8148 C C . LEU C 1 128 ? 44.764 45.868 24.636 1.00 24.95 128 LEU C C 1
ATOM 8149 O O . LEU C 1 128 ? 44.321 46.574 25.538 1.00 21.41 128 LEU C O 1
ATOM 8154 N N . PHE C 1 129 ? 46.043 45.829 24.313 1.00 23.94 129 PHE C N 1
ATOM 8155 C CA . PHE C 1 129 ? 46.988 46.702 24.965 1.00 26.38 129 PHE C CA 1
ATOM 8156 C C . PHE C 1 129 ? 46.535 48.132 24.814 1.00 29.57 129 PHE C C 1
ATOM 8157 O O . PHE C 1 129 ? 46.373 48.827 25.805 1.00 32.76 129 PHE C O 1
ATOM 8165 N N . LEU C 1 130 ? 46.271 48.550 23.582 1.00 29.19 130 LEU C N 1
ATOM 8166 C CA . LEU C 1 130 ? 45.864 49.925 23.309 1.00 25.81 130 LEU C CA 1
ATOM 8167 C C . LEU C 1 130 ? 44.552 50.281 23.963 1.00 23.30 130 LEU C C 1
ATOM 8168 O O . LEU C 1 130 ? 44.351 51.409 24.374 1.00 25.76 130 LEU C O 1
ATOM 8173 N N . ILE C 1 131 ? 43.657 49.312 24.064 1.00 22.85 131 ILE C N 1
ATOM 8174 C CA . ILE C 1 131 ? 42.377 49.559 24.691 1.00 23.66 131 ILE C CA 1
ATOM 8175 C C . ILE C 1 131 ? 42.557 49.855 26.152 1.00 25.17 131 ILE C C 1
ATOM 8176 O O . ILE C 1 131 ? 42.018 50.817 26.655 1.00 27.52 131 ILE C O 1
ATOM 8181 N N . ARG C 1 132 ? 43.319 49.038 26.853 1.00 25.08 132 ARG C N 1
ATOM 8182 C CA . ARG C 1 132 ? 43.523 49.329 28.261 1.00 25.45 132 ARG C CA 1
ATOM 8183 C C . ARG C 1 132 ? 44.284 50.625 28.431 1.00 25.54 132 ARG C C 1
ATOM 8184 O O . ARG C 1 132 ? 43.991 51.407 29.318 1.00 30.48 132 ARG C O 1
ATOM 8192 N N . LYS C 1 133 ? 45.240 50.868 27.548 1.00 26.12 133 LYS C N 1
ATOM 8193 C CA . LYS C 1 133 ? 46.102 52.031 27.674 1.00 25.77 133 LYS C CA 1
ATOM 8194 C C . LYS C 1 133 ? 45.342 53.311 27.531 1.00 19.37 133 LYS C C 1
ATOM 8195 O O . LYS C 1 133 ? 45.562 54.235 28.282 1.00 22.11 133 LYS C O 1
ATOM 8201 N N . ASN C 1 134 ? 44.439 53.361 26.567 1.00 23.85 134 ASN C N 1
ATOM 8202 C CA . ASN C 1 134 ? 43.746 54.597 26.237 1.00 21.60 134 ASN C CA 1
ATOM 8203 C C . ASN C 1 134 ? 42.464 54.829 27.024 1.00 21.28 134 ASN C C 1
ATOM 8204 O O . ASN C 1 134 ? 41.780 55.812 26.808 1.00 21.44 134 ASN C O 1
ATOM 8209 N N . ALA C 1 135 ? 42.137 53.913 27.923 1.00 21.98 135 ALA C N 1
ATOM 8210 C CA . ALA C 1 135 ? 40.942 54.024 28.748 1.00 24.82 135 ALA C CA 1
ATOM 8211 C C . ALA C 1 135 ? 40.924 55.295 29.562 1.00 18.97 135 ALA C C 1
ATOM 8212 O O . ALA C 1 135 ? 41.868 55.599 30.249 1.00 22.31 135 ALA C O 1
ATOM 8214 N N . ILE C 1 136 ? 39.834 56.031 29.475 1.00 19.00 136 ILE C N 1
ATOM 8215 C CA . ILE C 1 136 ? 39.647 57.270 30.209 1.00 20.91 136 ILE C CA 1
ATOM 8216 C C . ILE C 1 136 ? 38.907 57.071 31.511 1.00 27.42 136 ILE C C 1
ATOM 8217 O O . ILE C 1 136 ? 37.721 56.801 31.486 1.00 28.57 136 ILE C O 1
ATOM 8222 N N . LYS C 1 137 ? 39.562 57.230 32.650 1.00 27.93 137 LYS C N 1
ATOM 8223 C CA . LYS C 1 137 ? 38.889 56.936 33.903 1.00 29.82 137 LYS C CA 1
ATOM 8224 C C . LYS C 1 137 ? 37.974 58.071 34.303 1.00 36.47 137 LYS C C 1
ATOM 8225 O O . LYS C 1 137 ? 38.161 59.203 33.904 1.00 33.26 137 LYS C O 1
ATOM 8231 N N . VAL C 1 138 ? 36.987 57.732 35.111 1.00 38.09 138 VAL C N 1
ATOM 8232 C CA . VAL C 1 138 ? 35.969 58.648 35.571 1.00 33.48 138 VAL C CA 1
ATOM 8233 C C . VAL C 1 138 ? 36.163 58.890 37.064 1.00 40.77 138 VAL C C 1
ATOM 8234 O O . VAL C 1 138 ? 36.549 57.973 37.786 1.00 45.02 138 VAL C O 1
ATOM 8238 N N . GLY C 1 139 ? 35.855 60.085 37.553 1.00 35.22 139 GLY C N 1
ATOM 8239 C CA . GLY C 1 139 ? 36.209 60.396 38.922 1.00 35.41 139 GLY C CA 1
ATOM 8240 C C . GLY C 1 139 ? 35.107 60.307 39.948 1.00 41.98 139 GLY C C 1
ATOM 8241 O O . GLY C 1 139 ? 35.355 59.923 41.085 1.00 44.11 139 GLY C O 1
ATOM 8242 N N . SER C 1 140 ? 33.880 60.591 39.566 1.00 42.23 140 SER C N 1
ATOM 8243 C CA . SER C 1 140 ? 32.841 60.518 40.562 1.00 40.99 140 SER C CA 1
ATOM 8244 C C . SER C 1 140 ? 31.669 59.865 39.904 1.00 43.94 140 SER C C 1
ATOM 8245 O O . SER C 1 140 ? 31.562 59.852 38.687 1.00 59.60 140 SER C O 1
ATOM 8248 N N . ILE C 1 141 ? 30.743 59.382 40.710 1.00 38.91 141 ILE C N 1
ATOM 8249 C CA . ILE C 1 141 ? 29.621 58.647 40.194 1.00 28.50 141 ILE C CA 1
ATOM 8250 C C . ILE C 1 141 ? 28.676 59.600 39.518 1.00 29.94 141 ILE C C 1
ATOM 8251 O O . ILE C 1 141 ? 27.677 59.205 38.955 1.00 28.99 141 ILE C O 1
ATOM 8256 N N . THR C 1 142 ? 29.044 60.870 39.531 1.00 37.66 142 THR C N 1
ATOM 8257 C CA . THR C 1 142 ? 28.186 61.902 39.007 1.00 43.40 142 THR C CA 1
ATOM 8258 C C . THR C 1 142 ? 28.651 62.317 37.639 1.00 41.41 142 THR C C 1
ATOM 8259 O O . THR C 1 142 ? 27.901 62.943 36.898 1.00 49.12 142 THR C O 1
ATOM 8263 N N . ASP C 1 143 ? 29.892 61.982 37.323 1.00 31.53 143 ASP C N 1
ATOM 8264 C CA . ASP C 1 143 ? 30.507 62.434 36.096 1.00 33.42 143 ASP C CA 1
ATOM 8265 C C . ASP C 1 143 ? 29.574 62.209 34.943 1.00 34.82 143 ASP C C 1
ATOM 8266 O O . ASP C 1 143 ? 29.019 61.142 34.796 1.00 36.43 143 ASP C O 1
ATOM 8271 N N . ASP C 1 144 ? 29.389 63.238 34.139 1.00 31.65 144 ASP C N 1
ATOM 8272 C CA . ASP C 1 144 ? 28.461 63.180 33.029 1.00 36.85 144 ASP C CA 1
ATOM 8273 C C . ASP C 1 144 ? 28.888 62.234 31.932 1.00 30.34 144 ASP C C 1
ATOM 8274 O O . ASP C 1 144 ? 28.158 62.030 30.978 1.00 30.54 144 ASP C O 1
ATOM 8279 N N . ARG C 1 145 ? 30.097 61.713 32.030 1.00 29.18 145 ARG C N 1
ATOM 8280 C CA . ARG C 1 145 ? 30.592 60.768 31.045 1.00 25.85 145 ARG C CA 1
ATOM 8281 C C . ARG C 1 145 ? 30.033 59.394 31.313 1.00 25.44 145 ARG C C 1
ATOM 8282 O O . ARG C 1 145 ? 29.906 58.588 30.403 1.00 25.28 145 ARG C O 1
ATOM 8290 N N . LEU C 1 146 ? 29.724 59.135 32.579 1.00 24.19 146 LEU C N 1
ATOM 8291 C CA . LEU C 1 146 ? 29.021 57.931 33.007 1.00 20.93 146 LEU C CA 1
ATOM 8292 C C . LEU C 1 146 ? 27.576 57.942 32.517 1.00 23.50 146 LEU C C 1
ATOM 8293 O O . LEU C 1 146 ? 27.064 56.952 32.002 1.00 26.49 146 LEU C O 1
ATOM 8298 N N . LEU C 1 147 ? 26.914 59.075 32.702 1.00 21.89 147 LEU C N 1
ATOM 8299 C CA . LEU C 1 147 ? 25.570 59.264 32.205 1.00 20.07 147 LEU C CA 1
ATOM 8300 C C . LEU C 1 147 ? 25.578 59.208 30.702 1.00 27.82 147 LEU C C 1
ATOM 8301 O O . LEU C 1 147 ? 24.648 58.725 30.092 1.00 30.38 147 LEU C O 1
ATOM 8306 N N . ALA C 1 148 ? 26.631 59.727 30.099 1.00 27.71 148 ALA C N 1
ATOM 8307 C CA . ALA C 1 148 ? 26.774 59.645 28.661 1.00 25.17 148 ALA C CA 1
ATOM 8308 C C . ALA C 1 148 ? 26.822 58.197 28.253 1.00 26.05 148 ALA C C 1
ATOM 8309 O O . ALA C 1 148 ? 26.120 57.779 27.350 1.00 34.28 148 ALA C O 1
ATOM 8311 N N . ALA C 1 149 ? 27.647 57.427 28.943 1.00 23.65 149 ALA C N 1
ATOM 8312 C CA . ALA C 1 149 ? 27.777 56.013 28.655 1.00 26.50 149 ALA C CA 1
ATOM 8313 C C . ALA C 1 149 ? 26.439 55.301 28.696 1.00 32.73 149 ALA C C 1
ATOM 8314 O O . ALA C 1 149 ? 26.088 54.565 27.762 1.00 32.15 149 ALA C O 1
ATOM 8316 N N . ALA C 1 150 ? 25.684 55.549 29.768 1.00 37.60 150 ALA C N 1
ATOM 8317 C CA . ALA C 1 150 ? 24.359 54.937 29.959 1.00 33.17 150 ALA C CA 1
ATOM 8318 C C . ALA C 1 150 ? 23.325 55.415 28.949 1.00 29.71 150 ALA C C 1
ATOM 8319 O O . ALA C 1 150 ? 22.469 54.661 28.532 1.00 30.83 150 ALA C O 1
ATOM 8321 N N . LYS C 1 151 ? 23.400 56.677 28.567 1.00 26.61 151 LYS C N 1
ATOM 8322 C CA . LYS C 1 151 ? 22.471 57.212 27.599 1.00 33.72 151 LYS C CA 1
ATOM 8323 C C . LYS C 1 151 ? 22.721 56.511 26.285 1.00 31.47 151 LYS C C 1
ATOM 8324 O O . LYS C 1 151 ? 21.797 56.118 25.602 1.00 26.92 151 LYS C O 1
ATOM 8330 N N . ILE C 1 152 ? 23.986 56.350 25.935 1.00 34.83 152 ILE C N 1
ATOM 8331 C CA . ILE C 1 152 ? 24.331 55.730 24.672 1.00 31.12 152 ILE C CA 1
ATOM 8332 C C . ILE C 1 152 ? 23.896 54.287 24.628 1.00 35.85 152 ILE C C 1
ATOM 8333 O O . ILE C 1 152 ? 23.302 53.848 23.656 1.00 37.54 152 ILE C O 1
ATOM 8338 N N . ALA C 1 153 ? 24.166 53.549 25.695 1.00 37.07 153 ALA C N 1
ATOM 8339 C CA . ALA C 1 153 ? 23.779 52.147 25.720 1.00 29.97 153 ALA C CA 1
ATOM 8340 C C . ALA C 1 153 ? 22.288 52.006 25.751 1.00 26.22 153 ALA C C 1
ATOM 8341 O O . ALA C 1 153 ? 21.758 51.042 25.263 1.00 28.31 153 ALA C O 1
ATOM 8343 N N . GLY C 1 154 ? 21.615 52.989 26.324 1.00 26.35 154 GLY C N 1
ATOM 8344 C CA . GLY C 1 154 ? 20.177 52.971 26.430 1.00 23.11 154 GLY C CA 1
ATOM 8345 C C . GLY C 1 154 ? 19.490 53.343 25.142 1.00 29.31 154 GLY C C 1
ATOM 8346 O O . GLY C 1 154 ? 18.293 53.567 25.134 1.00 31.33 154 GLY C O 1
ATOM 8347 N N . ARG C 1 155 ? 20.255 53.434 24.062 1.00 23.92 155 ARG C N 1
ATOM 8348 C CA . ARG C 1 155 ? 19.716 53.711 22.741 1.00 22.55 155 ARG C CA 1
ATOM 8349 C C . ARG C 1 155 ? 19.052 55.067 22.681 1.00 33.72 155 ARG C C 1
ATOM 8350 O O . ARG C 1 155 ? 18.097 55.261 21.948 1.00 41.21 155 ARG C O 1
ATOM 8358 N N . GLY C 1 156 ? 19.545 56.000 23.478 1.00 31.73 156 GLY C N 1
ATOM 8359 C CA . GLY C 1 156 ? 19.076 57.365 23.420 1.00 26.59 156 GLY C CA 1
ATOM 8360 C C . GLY C 1 156 ? 18.139 57.768 24.533 1.00 32.18 156 GLY C C 1
ATOM 8361 O O . GLY C 1 156 ? 17.766 58.927 24.633 1.00 38.02 156 GLY C O 1
ATOM 8362 N N . ASP C 1 157 ? 17.765 56.832 25.388 1.00 26.20 157 ASP C N 1
ATOM 8363 C CA . ASP C 1 157 ? 16.858 57.170 26.470 1.00 36.13 157 ASP C CA 1
ATOM 8364 C C . ASP C 1 157 ? 17.612 57.855 27.584 1.00 34.93 157 ASP C C 1
ATOM 8365 O O . ASP C 1 157 ? 18.396 57.230 28.278 1.00 29.28 157 ASP C O 1
ATOM 8370 N N . GLU C 1 158 ? 17.376 59.147 27.751 1.00 37.66 158 GLU C N 1
ATOM 8371 C CA . GLU C 1 158 ? 18.077 59.895 28.774 1.00 38.89 158 GLU C CA 1
ATOM 8372 C C . GLU C 1 158 ? 17.347 59.789 30.085 1.00 32.59 158 GLU C C 1
ATOM 8373 O O . GLU C 1 158 ? 17.946 59.933 31.139 1.00 33.63 158 GLU C O 1
ATOM 8379 N N . ARG C 1 159 ? 16.044 59.557 30.021 1.00 35.97 159 ARG C N 1
ATOM 8380 C CA . ARG C 1 159 ? 15.263 59.387 31.235 1.00 32.50 159 ARG C CA 1
ATOM 8381 C C . ARG C 1 159 ? 15.809 58.202 32.020 1.00 26.03 159 ARG C C 1
ATOM 8382 O O . ARG C 1 159 ? 16.079 58.310 33.218 1.00 25.85 159 ARG C O 1
ATOM 8384 N N . VAL C 1 160 ? 15.992 57.079 31.333 1.00 25.76 160 VAL C N 1
ATOM 8385 C CA . VAL C 1 160 ? 16.511 55.875 31.967 1.00 25.08 160 VAL C CA 1
ATOM 8386 C C . VAL C 1 160 ? 17.931 56.105 32.465 1.00 25.87 160 VAL C C 1
ATOM 8387 O O . VAL C 1 160 ? 18.278 55.652 33.538 1.00 26.71 160 VAL C O 1
ATOM 8391 N N . ALA C 1 161 ? 18.749 56.812 31.696 1.00 28.77 161 ALA C N 1
ATOM 8392 C CA . ALA C 1 161 ? 20.119 57.089 32.087 1.00 28.76 161 ALA C CA 1
ATOM 8393 C C . ALA C 1 161 ? 20.170 57.878 33.372 1.00 25.46 161 ALA C C 1
ATOM 8394 O O . ALA C 1 161 ? 20.917 57.556 34.273 1.00 27.72 161 ALA C O 1
ATOM 8396 N N . ALA C 1 162 ? 19.356 58.911 33.459 1.00 26.60 162 ALA C N 1
ATOM 8397 C CA . ALA C 1 162 ? 19.309 59.712 34.660 1.00 32.65 162 ALA C CA 1
ATOM 8398 C C . ALA C 1 162 ? 18.886 58.864 35.833 1.00 34.39 162 ALA C C 1
ATOM 8399 O O . ALA C 1 162 ? 19.458 58.963 36.910 1.00 34.33 162 ALA C O 1
ATOM 8401 N N . ILE C 1 163 ? 17.896 58.009 35.615 1.00 29.43 163 ILE C N 1
ATOM 8402 C CA . ILE C 1 163 ? 17.434 57.132 36.678 1.00 23.83 163 ILE C CA 1
ATOM 8403 C C . ILE C 1 163 ? 18.549 56.244 37.184 1.00 26.77 163 ILE C C 1
ATOM 8404 O O . ILE C 1 163 ? 18.734 56.085 38.386 1.00 30.21 163 ILE C O 1
ATOM 8409 N N . LEU C 1 164 ? 19.293 55.662 36.256 1.00 30.81 164 LEU C N 1
ATOM 8410 C CA . LEU C 1 164 ? 20.373 54.749 36.602 1.00 29.87 164 LEU C CA 1
ATOM 8411 C C . LEU C 1 164 ? 21.539 55.438 37.285 1.00 35.90 164 LEU C C 1
ATOM 8412 O O . LEU C 1 164 ? 22.102 54.900 38.223 1.00 36.71 164 LEU C O 1
ATOM 8417 N N . ARG C 1 165 ? 21.912 56.620 36.822 1.00 32.28 165 ARG C N 1
ATOM 8418 C CA . ARG C 1 165 ? 22.930 57.362 37.528 1.00 33.13 165 ARG C CA 1
ATOM 8419 C C . ARG C 1 165 ? 22.447 57.594 38.942 1.00 35.86 165 ARG C C 1
ATOM 8420 O O . ARG C 1 165 ? 23.143 57.299 39.901 1.00 39.63 165 ARG C O 1
ATOM 8428 N N . ASP C 1 166 ? 21.220 58.076 39.060 1.00 33.80 166 ASP C N 1
ATOM 8429 C CA . ASP C 1 166 ? 20.640 58.410 40.353 1.00 33.15 166 ASP C CA 1
ATOM 8430 C C . ASP C 1 166 ? 20.613 57.240 41.321 1.00 32.38 166 ASP C C 1
ATOM 8431 O O . ASP C 1 166 ? 20.773 57.420 42.518 1.00 31.34 166 ASP C O 1
ATOM 8436 N N . ALA C 1 167 ? 20.375 56.044 40.809 1.00 32.16 167 ALA C N 1
ATOM 8437 C CA . ALA C 1 167 ? 20.334 54.862 41.655 1.00 33.40 167 ALA C CA 1
ATOM 8438 C C . ALA C 1 167 ? 21.740 54.362 42.012 1.00 38.44 167 ALA C C 1
ATOM 8439 O O . ALA C 1 167 ? 22.068 54.117 43.184 1.00 36.63 167 ALA C O 1
ATOM 8441 N N . ALA C 1 168 ? 22.576 54.228 40.989 1.00 36.06 168 ALA C N 1
ATOM 8442 C CA . ALA C 1 168 ? 23.950 53.792 41.167 1.00 36.58 168 ALA C CA 1
ATOM 8443 C C . ALA C 1 168 ? 24.620 54.629 42.224 1.00 36.09 168 ALA C C 1
ATOM 8444 O O . ALA C 1 168 ? 25.359 54.121 43.054 1.00 36.73 168 ALA C O 1
ATOM 8446 N N . ALA C 1 169 ? 24.318 55.918 42.207 1.00 37.03 169 ALA C N 1
ATOM 8447 C CA . ALA C 1 169 ? 24.793 56.819 43.232 1.00 35.41 169 ALA C CA 1
ATOM 8448 C C . ALA C 1 169 ? 24.346 56.339 44.604 1.00 35.57 169 ALA C C 1
ATOM 8449 O O . ALA C 1 169 ? 25.123 56.368 45.539 1.00 29.84 169 ALA C O 1
ATOM 8451 N N . MET C 1 170 ? 23.099 55.897 44.738 1.00 34.27 170 MET C N 1
ATOM 8452 C CA . MET C 1 170 ? 22.646 55.406 46.038 1.00 34.46 170 MET C CA 1
ATOM 8453 C C . MET C 1 170 ? 23.363 54.146 46.404 1.00 35.25 170 MET C C 1
ATOM 8454 O O . MET C 1 170 ? 23.326 53.732 47.551 1.00 37.47 170 MET C O 1
ATOM 8459 N N . LEU C 1 171 ? 24.007 53.509 45.440 1.00 38.42 171 LEU C N 1
ATOM 8460 C CA . LEU C 1 171 ? 24.768 52.327 45.814 1.00 39.99 171 LEU C CA 1
ATOM 8461 C C . LEU C 1 171 ? 26.240 52.671 45.993 1.00 44.67 171 LEU C C 1
ATOM 8462 O O . LEU C 1 171 ? 26.679 52.866 47.122 1.00 49.80 171 LEU C O 1
ATOM 8467 N N . GLU C 1 172 ? 27.003 52.739 44.907 1.00 39.74 172 GLU C N 1
ATOM 8468 C CA . GLU C 1 172 ? 28.444 52.988 44.985 1.00 44.99 172 GLU C CA 1
ATOM 8469 C C . GLU C 1 172 ? 29.158 51.919 45.813 1.00 43.42 172 GLU C C 1
ATOM 8470 O O . GLU C 1 172 ? 30.136 51.341 45.369 1.00 40.65 172 GLU C O 1
ATOM 8472 N N . ASP C 1 173 ? 28.669 51.669 47.019 1.00 48.98 173 ASP C N 1
ATOM 8473 C CA . ASP C 1 173 ? 29.245 50.661 47.894 1.00 50.85 173 ASP C CA 1
ATOM 8474 C C . ASP C 1 173 ? 29.274 49.345 47.163 1.00 48.18 173 ASP C C 1
ATOM 8475 O O . ASP C 1 173 ? 30.225 48.584 47.253 1.00 45.22 173 ASP C O 1
ATOM 8480 N N . LYS C 1 174 ? 28.188 49.092 46.445 1.00 48.50 174 LYS C N 1
ATOM 8481 C CA . LYS C 1 174 ? 27.974 47.833 45.762 1.00 48.14 174 LYS C CA 1
ATOM 8482 C C . LYS C 1 174 ? 28.792 47.652 44.494 1.00 37.98 174 LYS C C 1
ATOM 8483 O O . LYS C 1 174 ? 29.185 46.548 44.151 1.00 31.66 174 LYS C O 1
ATOM 8489 N N . LEU C 1 175 ? 29.081 48.750 43.819 1.00 38.91 175 LEU C N 1
ATOM 8490 C CA . LEU C 1 175 ? 29.758 48.685 42.540 1.00 33.10 175 LEU C CA 1
ATOM 8491 C C . LEU C 1 175 ? 31.164 48.184 42.677 1.00 39.62 175 LEU C C 1
ATOM 8492 O O . LEU C 1 175 ? 31.782 47.799 41.700 1.00 45.47 175 LEU C O 1
ATOM 8497 N N . GLN C 1 176 ? 31.671 48.186 43.900 1.00 45.99 176 GLN C N 1
ATOM 8498 C CA . GLN C 1 176 ? 33.059 47.832 44.141 1.00 45.19 176 GLN C CA 1
ATOM 8499 C C . GLN C 1 176 ? 33.222 46.326 44.044 1.00 39.86 176 GLN C C 1
ATOM 8500 O O . GLN C 1 176 ? 34.307 45.825 43.805 1.00 42.12 176 GLN C O 1
ATOM 8506 N N . ASP C 1 177 ? 32.119 45.617 44.238 1.00 42.63 177 ASP C N 1
ATOM 8507 C CA . ASP C 1 177 ? 32.065 44.169 44.104 1.00 38.03 177 ASP C CA 1
ATOM 8508 C C . ASP C 1 177 ? 31.877 43.731 42.656 1.00 40.25 177 ASP C C 1
ATOM 8509 O O . ASP C 1 177 ? 30.887 44.074 42.032 1.00 38.02 177 ASP C O 1
ATOM 8514 N N . PRO C 1 178 ? 32.827 42.955 42.122 1.00 47.99 178 PRO C N 1
ATOM 8515 C CA . PRO C 1 178 ? 32.777 42.460 40.744 1.00 46.78 178 PRO C CA 1
ATOM 8516 C C . PRO C 1 178 ? 31.612 41.527 40.486 1.00 41.35 178 PRO C C 1
ATOM 8517 O O . PRO C 1 178 ? 31.427 41.102 39.357 1.00 44.95 178 PRO C O 1
ATOM 8521 N N . GLY C 1 179 ? 30.849 41.198 41.518 1.00 35.53 179 GLY C N 1
ATOM 8522 C CA . GLY C 1 179 ? 29.742 40.279 41.359 1.00 38.32 179 GLY C CA 1
ATOM 8523 C C . GLY C 1 179 ? 28.394 40.959 41.396 1.00 37.11 179 GLY C C 1
ATOM 8524 O O . GLY C 1 179 ? 27.356 40.312 41.311 1.00 32.45 179 GLY C O 1
ATOM 8525 N N . PHE C 1 180 ? 28.412 42.271 41.547 1.00 31.31 180 PHE C N 1
ATOM 8526 C CA . PHE C 1 180 ? 27.184 43.026 41.612 1.00 31.91 180 PHE C CA 1
ATOM 8527 C C . PHE C 1 180 ? 26.774 43.479 40.234 1.00 33.20 180 PHE C C 1
ATOM 8528 O O . PHE C 1 180 ? 27.387 44.367 39.662 1.00 33.19 180 PHE C O 1
ATOM 8536 N N . LYS C 1 181 ? 25.735 42.863 39.695 1.00 31.44 181 LYS C N 1
ATOM 8537 C CA . LYS C 1 181 ? 25.207 43.298 38.422 1.00 28.35 181 LYS C CA 1
ATOM 8538 C C . LYS C 1 181 ? 24.223 44.421 38.675 1.00 29.36 181 LYS C C 1
ATOM 8539 O O . LYS C 1 181 ? 23.203 44.210 39.301 1.00 28.72 181 LYS C O 1
ATOM 8541 N N . LEU C 1 182 ? 24.543 45.623 38.215 1.00 27.95 182 LEU C N 1
ATOM 8542 C CA . LEU C 1 182 ? 23.663 46.756 38.437 1.00 26.08 182 LEU C CA 1
ATOM 8543 C C . LEU C 1 182 ? 22.306 46.482 37.837 1.00 30.37 182 LEU C C 1
ATOM 8544 O O . LEU C 1 182 ? 21.293 46.866 38.396 1.00 35.55 182 LEU C O 1
ATOM 8549 N N . ALA C 1 183 ? 22.288 45.793 36.704 1.00 29.57 183 ALA C N 1
ATOM 8550 C CA . ALA C 1 183 ? 21.052 45.535 35.982 1.00 26.40 183 ALA C CA 1
ATOM 8551 C C . ALA C 1 183 ? 20.062 44.712 36.789 1.00 23.31 183 ALA C C 1
ATOM 8552 O O . ALA C 1 183 ? 18.899 44.638 36.456 1.00 20.76 183 ALA C O 1
ATOM 8554 N N . ASP C 1 184 ? 20.524 44.102 37.864 1.00 26.52 184 ASP C N 1
ATOM 8555 C CA . ASP C 1 184 ? 19.646 43.350 38.736 1.00 23.60 184 ASP C CA 1
ATOM 8556 C C . ASP C 1 184 ? 18.620 44.250 39.392 1.00 25.72 184 ASP C C 1
ATOM 8557 O O . ASP C 1 184 ? 17.669 43.780 39.985 1.00 24.11 184 ASP C O 1
ATOM 8562 N N . LEU C 1 185 ? 18.831 45.551 39.303 1.00 28.69 185 LEU C N 1
ATOM 8563 C CA . LEU C 1 185 ? 17.941 46.502 39.937 1.00 30.22 185 LEU C CA 1
ATOM 8564 C C . LEU C 1 185 ? 16.698 46.764 39.113 1.00 28.79 185 LEU C C 1
ATOM 8565 O O . LEU C 1 185 ? 15.730 47.312 39.607 1.00 29.18 185 LEU C O 1
ATOM 8570 N N . VAL C 1 186 ? 16.739 46.383 37.849 1.00 30.08 186 VAL C N 1
ATOM 8571 C CA . VAL C 1 186 ? 15.629 46.606 36.943 1.00 22.86 186 VAL C CA 1
ATOM 8572 C C . VAL C 1 186 ? 14.457 45.679 37.212 1.00 21.73 186 VAL C C 1
ATOM 8573 O O . VAL C 1 186 ? 14.631 44.519 37.527 1.00 24.49 186 VAL C O 1
ATOM 8577 N N . LEU C 1 187 ? 13.254 46.215 37.093 1.00 23.81 187 LEU C N 1
ATOM 8578 C CA . LEU C 1 187 ? 12.033 45.432 37.192 1.00 27.16 187 LEU C CA 1
ATOM 8579 C C . LEU C 1 187 ? 10.987 45.901 36.202 1.00 22.22 187 LEU C C 1
ATOM 8580 O O . LEU C 1 187 ? 10.650 47.066 36.173 1.00 22.29 187 LEU C O 1
ATOM 8585 N N . ALA C 1 188 ? 10.456 44.984 35.410 1.00 22.38 188 ALA C N 1
ATOM 8586 C CA . ALA C 1 188 ? 9.505 45.359 34.395 1.00 22.64 188 ALA C CA 1
ATOM 8587 C C . ALA C 1 188 ? 8.117 44.989 34.846 1.00 22.93 188 ALA C C 1
ATOM 8588 O O . ALA C 1 188 ? 7.904 43.922 35.395 1.00 22.96 188 ALA C O 1
ATOM 8590 N N . LYS C 1 189 ? 7.173 45.892 34.635 1.00 23.16 189 LYS C N 1
ATOM 8591 C CA . LYS C 1 189 ? 5.794 45.671 35.023 1.00 23.47 189 LYS C CA 1
ATOM 8592 C C . LYS C 1 189 ? 4.958 46.279 33.953 1.00 26.55 189 LYS C C 1
ATOM 8593 O O . LYS C 1 189 ? 5.107 47.445 33.660 1.00 26.01 189 LYS C O 1
ATOM 8599 N N . VAL C 1 190 ? 4.070 45.483 33.373 1.00 35.33 190 VAL C N 1
ATOM 8600 C CA . VAL C 1 190 ? 3.183 45.969 32.332 1.00 30.35 190 VAL C CA 1
ATOM 8601 C C . VAL C 1 190 ? 2.198 46.970 32.914 1.00 29.80 190 VAL C C 1
ATOM 8602 O O . VAL C 1 190 ? 1.665 46.778 34.002 1.00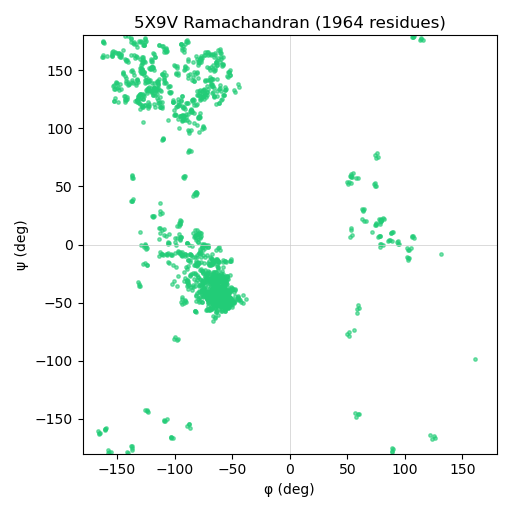 29.23 190 VAL C O 1
ATOM 8606 N N . GLY C 1 191 ? 1.987 48.064 32.200 1.00 32.11 191 GLY C N 1
ATOM 8607 C CA . GLY C 1 191 ? 1.031 49.060 32.635 1.00 32.43 191 GLY C CA 1
ATOM 8608 C C . GLY C 1 191 ? 1.553 49.927 33.757 1.00 30.90 191 GLY C C 1
ATOM 8609 O O . GLY C 1 191 ? 0.826 50.735 34.311 1.00 33.62 191 GLY C O 1
ATOM 8610 N N . ALA C 1 192 ? 2.821 49.757 34.092 1.00 30.26 192 ALA C N 1
ATOM 8611 C CA . ALA C 1 192 ? 3.462 50.616 35.064 1.00 32.37 192 ALA C CA 1
ATOM 8612 C C . ALA C 1 192 ? 4.039 51.807 34.343 1.00 33.68 192 ALA C C 1
ATOM 8613 O O . ALA C 1 192 ? 3.992 51.872 33.130 1.00 30.19 192 ALA C O 1
ATOM 8615 N N . ASP C 1 193 ? 4.561 52.763 35.094 1.00 33.38 193 ASP C N 1
ATOM 8616 C CA . ASP C 1 193 ? 5.218 53.911 34.500 1.00 35.55 193 ASP C CA 1
ATOM 8617 C C . ASP C 1 193 ? 6.675 53.919 34.922 1.00 37.35 193 ASP C C 1
ATOM 8618 O O . ASP C 1 193 ? 6.984 53.752 36.092 1.00 35.39 193 ASP C O 1
ATOM 8623 N N . THR C 1 194 ? 7.569 54.124 33.971 1.00 33.81 194 THR C N 1
ATOM 8624 C CA . THR C 1 194 ? 8.990 54.052 34.253 1.00 31.45 194 THR C CA 1
ATOM 8625 C C . THR C 1 194 ? 9.455 55.078 35.266 1.00 29.99 194 THR C C 1
ATOM 8626 O O . THR C 1 194 ? 9.303 56.268 35.063 1.00 27.10 194 THR C O 1
ATOM 8630 N N . THR C 1 195 ? 10.045 54.619 36.356 1.00 32.13 195 THR C N 1
ATOM 8631 C CA . THR C 1 195 ? 10.393 55.531 37.437 1.00 34.91 195 THR C CA 1
ATOM 8632 C C . THR C 1 195 ? 11.416 54.947 38.394 1.00 35.11 195 THR C C 1
ATOM 8633 O O . THR C 1 195 ? 11.629 53.747 38.414 1.00 28.77 195 THR C O 1
ATOM 8637 N N . LEU C 1 196 ? 12.047 55.802 39.188 1.00 33.74 196 LEU C N 1
ATOM 8638 C CA . LEU C 1 196 ? 12.994 55.335 40.188 1.00 32.82 196 LEU C CA 1
ATOM 8639 C C . LEU C 1 196 ? 12.306 55.177 41.528 1.00 27.54 196 LEU C C 1
ATOM 8640 O O . LE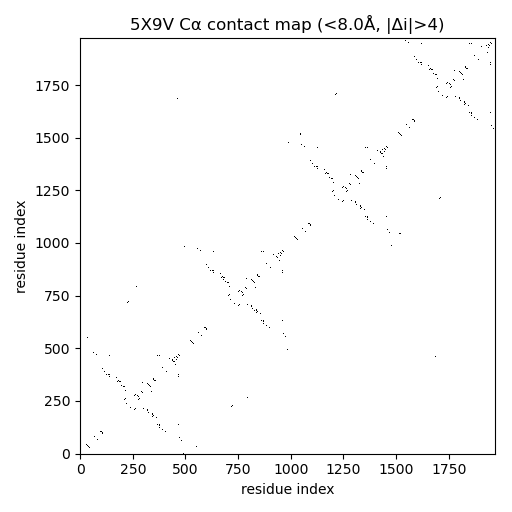U C 1 196 ? 11.738 56.115 42.046 1.00 27.59 196 LEU C O 1
ATOM 8645 N N . ILE C 1 197 ? 12.390 53.995 42.109 1.00 29.29 197 ILE C N 1
ATOM 8646 C CA . ILE C 1 197 ? 11.775 53.769 43.398 1.00 28.75 197 ILE C CA 1
ATOM 8647 C C . ILE C 1 197 ? 12.839 53.574 44.445 1.00 29.16 197 ILE C C 1
ATOM 8648 O O . ILE C 1 197 ? 13.602 52.636 44.389 1.00 27.36 197 ILE C O 1
ATOM 8653 N N . PRO C 1 198 ? 12.869 54.439 45.441 1.00 29.73 198 PRO C N 1
ATOM 8654 C CA . PRO C 1 198 ? 13.918 54.352 46.447 1.00 29.88 198 PRO C CA 1
ATOM 8655 C C . PRO C 1 198 ? 13.638 53.309 47.509 1.00 34.99 198 PRO C C 1
ATOM 8656 O O . PRO C 1 198 ? 13.834 53.577 48.688 1.00 36.71 198 PRO C O 1
ATOM 8660 N N . GLY C 1 199 ? 13.202 52.130 47.087 1.00 30.20 199 GLY C N 1
ATOM 8661 C CA . GLY C 1 199 ? 12.920 51.039 47.997 1.00 26.81 199 GLY C CA 1
ATOM 8662 C C . GLY C 1 199 ? 12.927 49.728 47.249 1.00 25.19 199 GLY C C 1
ATOM 8663 O O . GLY C 1 199 ? 13.534 49.635 46.196 1.00 25.69 199 GLY C O 1
ATOM 8664 N N . VAL C 1 200 ? 12.268 48.707 47.788 1.00 26.73 200 VAL C N 1
ATOM 8665 C CA . VAL C 1 200 ? 12.209 47.419 47.098 1.00 25.60 200 VAL C CA 1
ATOM 8666 C C . VAL C 1 200 ? 10.785 47.024 46.783 1.00 26.15 200 VAL C C 1
ATOM 8667 O O . VAL C 1 200 ? 9.869 47.444 47.464 1.00 30.91 200 VAL C O 1
ATOM 8671 N N . VAL C 1 201 ? 10.580 46.240 45.736 1.00 23.06 201 VAL C N 1
ATOM 8672 C CA . VAL C 1 201 ? 9.227 45.804 45.406 1.00 27.25 201 VAL C CA 1
ATOM 8673 C C . VAL C 1 201 ? 9.018 44.289 45.552 1.00 30.89 201 VAL C C 1
ATOM 8674 O O . VAL C 1 201 ? 9.888 43.482 45.233 1.00 35.10 201 VAL C O 1
ATOM 8678 N N . ILE C 1 202 ? 7.889 43.909 46.122 1.00 27.64 202 ILE C N 1
ATOM 8679 C CA . ILE C 1 202 ? 7.446 42.528 46.104 1.00 32.17 202 ILE C CA 1
ATOM 8680 C C . ILE C 1 202 ? 6.410 42.360 45.012 1.00 31.45 202 ILE C C 1
ATOM 8681 O O . ILE C 1 202 ? 5.309 42.878 45.114 1.00 37.68 202 ILE C O 1
ATOM 8686 N N . ASN C 1 203 ? 6.746 41.623 43.971 1.00 27.07 203 ASN C N 1
ATOM 8687 C CA . ASN C 1 203 ? 5.931 41.625 42.778 1.00 27.16 203 ASN C CA 1
ATOM 8688 C C . ASN C 1 203 ? 4.749 40.685 42.911 1.00 30.34 203 ASN C C 1
ATOM 8689 O O . ASN C 1 203 ? 4.407 39.971 41.984 1.00 30.78 203 ASN C O 1
ATOM 8694 N N . LYS C 1 204 ? 4.101 40.739 44.067 1.00 28.47 204 LYS C N 1
ATOM 8695 C CA . LYS C 1 204 ? 3.064 39.796 44.449 1.00 28.34 204 LYS C CA 1
ATOM 8696 C C . LYS C 1 204 ? 1.941 40.538 45.166 1.00 34.23 204 LYS C C 1
ATOM 8697 O O . LYS C 1 204 ? 2.146 41.626 45.680 1.00 33.35 204 LYS C O 1
ATOM 8703 N N . SER C 1 205 ? 0.745 39.974 45.181 1.00 38.76 205 SER C N 1
ATOM 8704 C CA . SER C 1 205 ? -0.328 40.536 45.985 1.00 31.69 205 SER C CA 1
ATOM 8705 C C . SER C 1 205 ? -0.273 39.948 47.380 1.00 35.15 205 SER C C 1
ATOM 8706 O O . SER C 1 205 ? 0.002 38.766 47.540 1.00 35.12 205 SER C O 1
ATOM 8708 N N . PRO C 1 206 ? -0.575 40.755 48.399 1.00 31.95 206 PRO C N 1
ATOM 8709 C CA . PRO C 1 206 ? -0.585 40.275 49.771 1.00 27.15 206 PRO C CA 1
ATOM 8710 C C . PRO C 1 206 ? -1.587 39.179 49.898 1.00 25.14 206 PRO C C 1
ATOM 8711 O O . PRO C 1 206 ? -2.415 39.053 49.021 1.00 35.26 206 PRO C O 1
ATOM 8715 N N . LEU C 1 207 ? -1.531 38.407 50.965 1.00 25.14 207 LEU C N 1
ATOM 8716 C CA . LEU C 1 207 ? -2.445 37.293 51.108 1.00 27.39 207 LEU C CA 1
ATOM 8717 C C . LEU C 1 207 ? -3.879 37.770 51.210 1.00 26.61 207 LEU C C 1
ATOM 8718 O O . LEU C 1 207 ? -4.775 37.171 50.634 1.00 26.09 207 LEU C O 1
ATOM 8723 N N . TRP C 1 208 ? -4.081 38.873 51.915 1.00 30.15 208 TRP C N 1
ATOM 8724 C CA . TRP C 1 208 ? -5.407 39.438 52.054 1.00 28.92 208 TRP C CA 1
ATOM 8725 C C . TRP C 1 208 ? -5.422 40.888 51.619 1.00 29.80 208 TRP C C 1
ATOM 8726 O O . TRP C 1 208 ? -4.702 41.716 52.161 1.00 26.13 208 TRP C O 1
ATOM 8737 N N . GLU C 1 209 ? -6.237 41.175 50.612 1.00 30.44 209 GLU C N 1
ATOM 8738 C CA . GLU C 1 209 ? -6.332 42.495 50.008 1.00 29.54 209 GLU C CA 1
ATOM 8739 C C . GLU C 1 209 ? -7.751 43.017 50.049 1.00 38.44 209 GLU C C 1
ATOM 8740 O O . GLU C 1 209 ? -8.676 42.312 49.684 1.00 42.87 209 GLU C O 1
ATOM 8746 N N . GLU C 1 210 ? -7.927 44.254 50.490 1.00 37.78 210 GLU C N 1
ATOM 8747 C CA . GLU C 1 210 ? -9.231 44.886 50.434 1.00 35.51 210 GLU C CA 1
ATOM 8748 C C . GLU C 1 210 ? -9.159 46.102 49.543 1.00 39.49 210 GLU C C 1
ATOM 8749 O O . GLU C 1 210 ? -9.937 47.038 49.684 1.00 46.66 210 GLU C O 1
ATOM 8755 N N . GLY C 1 211 ? -8.203 46.086 48.627 1.00 44.59 211 GLY C N 1
ATOM 8756 C CA . GLY C 1 211 ? -7.964 47.212 47.746 1.00 37.60 211 GLY C CA 1
ATOM 8757 C C . GLY C 1 211 ? -6.626 47.790 48.101 1.00 29.78 211 GLY C C 1
ATOM 8758 O O . GLY C 1 211 ? -6.021 47.335 49.056 1.00 33.60 211 GLY C O 1
ATOM 8759 N N . SER C 1 212 ? -6.175 48.794 47.360 1.00 27.66 212 SER C N 1
ATOM 8760 C CA . SER C 1 212 ? -4.886 49.409 47.630 1.00 30.19 212 SER C CA 1
ATOM 8761 C C . SER C 1 212 ? -4.797 49.824 49.071 1.00 30.56 212 SER C C 1
ATOM 8762 O O . SER C 1 212 ? -5.795 50.187 49.672 1.00 27.97 212 SER C O 1
ATOM 8765 N N . GLN C 1 213 ? -3.598 49.779 49.629 1.00 34.20 213 GLN C N 1
ATOM 8766 C CA . GLN C 1 213 ? -3.446 49.982 51.070 1.00 41.83 213 GLN C CA 1
ATOM 8767 C C . GLN C 1 213 ? -2.091 50.560 51.416 1.00 41.45 213 GLN C C 1
ATOM 8768 O O . GLN C 1 213 ? -1.089 50.089 50.925 1.00 37.34 213 GLN C O 1
ATOM 8774 N N . LYS C 1 214 ? -2.035 51.571 52.266 1.00 40.42 214 LYS C N 1
ATOM 8775 C CA . LYS C 1 214 ? -0.731 52.099 52.610 1.00 33.18 214 LYS C CA 1
ATOM 8776 C C . LYS C 1 214 ? -0.475 51.989 54.088 1.00 36.73 214 LYS C C 1
ATOM 8777 O O . LYS C 1 214 ? -1.309 52.339 54.902 1.00 44.47 214 LYS C O 1
ATOM 8783 N N . LEU C 1 215 ? 0.706 51.502 54.412 1.00 32.47 215 LEU C N 1
ATOM 8784 C CA . LEU C 1 215 ? 1.115 51.231 55.765 1.00 29.49 215 LEU C CA 1
ATOM 8785 C C . LEU C 1 215 ? 2.243 52.161 56.129 1.00 34.00 215 LEU C C 1
ATOM 8786 O O . LEU C 1 215 ? 3.116 52.422 55.321 1.00 30.30 215 LEU C O 1
ATOM 8791 N N . GLN C 1 216 ? 2.216 52.676 57.344 1.00 45.57 216 GLN C N 1
ATOM 8792 C CA . GLN C 1 216 ? 3.258 53.569 57.826 1.00 43.01 216 GLN C CA 1
ATOM 8793 C C . GLN C 1 216 ? 3.706 53.001 59.142 1.00 36.11 216 GLN C C 1
ATOM 8794 O O . GLN C 1 216 ? 2.951 52.271 59.766 1.00 41.60 216 GLN C O 1
ATOM 8800 N N . GLU C 1 217 ? 4.935 53.289 59.549 1.00 37.01 217 GLU C N 1
ATOM 8801 C CA . GLU C 1 217 ? 5.456 52.716 60.778 1.00 41.52 217 GLU C CA 1
ATOM 8802 C C . GLU C 1 217 ? 5.443 51.213 60.664 1.00 41.06 217 GLU C C 1
ATOM 8803 O O . GLU C 1 217 ? 4.803 50.542 61.460 1.00 41.19 217 GLU C O 1
ATOM 8809 N N . VAL C 1 218 ? 6.101 50.667 59.659 1.00 36.20 218 VAL C N 1
ATOM 8810 C CA . VAL C 1 218 ? 6.000 49.243 59.463 1.00 32.58 218 VAL C CA 1
ATOM 8811 C C . VAL C 1 218 ? 7.114 48.504 60.162 1.00 35.36 218 VAL C C 1
ATOM 8812 O O . VAL C 1 218 ? 8.253 48.627 59.762 1.00 31.39 218 VAL C O 1
ATOM 8816 N N . ARG C 1 219 ? 6.793 47.748 61.206 1.00 42.14 219 ARG C N 1
ATOM 8817 C CA . ARG C 1 219 ? 7.743 46.797 61.780 1.00 36.24 219 ARG C CA 1
ATOM 8818 C C . ARG C 1 219 ? 7.478 45.461 61.132 1.00 38.01 219 ARG C C 1
ATOM 8819 O O . ARG C 1 219 ? 6.380 44.936 61.257 1.00 36.70 219 ARG C O 1
ATOM 8827 N N . LEU C 1 220 ? 8.459 44.897 60.438 1.00 31.73 220 LEU C N 1
ATOM 8828 C CA . LEU C 1 220 ? 8.178 43.703 59.663 1.00 27.41 220 LEU C CA 1
ATOM 8829 C C . LEU C 1 220 ? 9.010 42.512 60.062 1.00 29.42 220 LEU C C 1
ATOM 8830 O O . LEU C 1 220 ? 10.105 42.660 60.573 1.00 25.73 220 LEU C O 1
ATOM 8835 N N . LEU C 1 221 ? 8.447 41.329 59.830 1.00 34.45 221 LEU C N 1
ATOM 8836 C CA . LEU C 1 221 ? 9.086 40.055 60.117 1.00 27.38 221 LEU C CA 1
ATOM 8837 C C . LEU C 1 221 ? 9.263 39.266 58.841 1.00 23.66 221 LEU C C 1
ATOM 8838 O O . LEU C 1 221 ? 8.315 39.080 58.113 1.00 24.09 221 LEU C O 1
ATOM 8843 N N . VAL C 1 222 ? 10.468 38.788 58.575 1.00 22.57 222 VAL C N 1
ATOM 8844 C CA . VAL C 1 222 ? 10.747 38.097 57.326 1.00 22.44 222 VAL C CA 1
ATOM 8845 C C . VAL C 1 222 ? 11.161 36.673 57.580 1.00 22.40 222 VAL C C 1
ATOM 8846 O O . VAL C 1 222 ? 11.949 36.422 58.458 1.00 22.30 222 VAL C O 1
ATOM 8850 N N . LEU C 1 223 ? 10.619 35.741 56.812 1.00 22.48 223 LEU C N 1
ATOM 8851 C CA . LEU C 1 223 ? 10.864 34.330 57.037 1.00 23.93 223 LEU C CA 1
ATOM 8852 C C . LEU C 1 223 ? 11.354 33.604 55.801 1.00 26.84 223 LEU C C 1
ATOM 8853 O O . LEU C 1 223 ? 10.743 33.707 54.752 1.00 23.72 223 LEU C O 1
ATOM 8858 N N . ASP C 1 224 ? 12.454 32.870 55.927 1.00 25.80 224 ASP C N 1
ATOM 8859 C CA . ASP C 1 224 ? 12.846 31.903 54.911 1.00 24.30 224 ASP C CA 1
ATOM 8860 C C . ASP C 1 224 ? 12.215 30.600 55.317 1.00 28.23 224 ASP C C 1
ATOM 8861 O O . ASP C 1 224 ? 12.898 29.612 55.561 1.00 26.53 224 ASP C O 1
ATOM 8866 N N . ASP C 1 225 ? 10.894 30.629 55.414 1.00 26.37 225 ASP C N 1
ATOM 8867 C CA . ASP C 1 225 ? 10.120 29.509 55.892 1.00 33.33 225 ASP C CA 1
ATOM 8868 C C . ASP C 1 225 ? 8.661 29.742 55.554 1.00 37.67 225 ASP C C 1
ATOM 8869 O O . ASP C 1 225 ? 8.329 30.586 54.728 1.00 32.66 225 ASP C O 1
ATOM 8874 N N . GLY C 1 226 ? 7.790 28.996 56.208 1.00 37.15 226 GLY C N 1
ATOM 8875 C CA . GLY C 1 226 ? 6.372 29.228 56.111 1.00 31.81 226 GLY C CA 1
ATOM 8876 C C . GLY C 1 226 ? 5.929 29.330 57.544 1.00 30.34 226 GLY C C 1
ATOM 8877 O O . GLY C 1 226 ? 6.608 28.837 58.423 1.00 29.07 226 GLY C O 1
ATOM 8878 N N . LEU C 1 227 ? 4.807 29.982 57.787 1.00 30.37 227 LEU C N 1
ATOM 8879 C CA . LEU C 1 227 ? 4.339 30.179 59.145 1.00 26.98 227 LEU C CA 1
ATOM 8880 C C . LEU C 1 227 ? 3.489 29.020 59.606 1.00 30.86 227 LEU C C 1
ATOM 8881 O O . LEU C 1 227 ? 2.278 29.103 59.570 1.00 32.16 227 LEU C O 1
ATOM 8886 N N . TYR C 1 228 ? 4.112 27.935 60.034 1.00 29.63 228 TYR C N 1
ATOM 8887 C CA . TYR C 1 228 ? 3.362 26.772 60.470 1.00 27.98 228 TYR C CA 1
ATOM 8888 C C . TYR C 1 228 ? 3.826 26.367 61.847 1.00 24.60 228 TYR C C 1
ATOM 8889 O O . TYR C 1 228 ? 4.886 26.774 62.278 1.00 24.37 228 TYR C O 1
ATOM 8898 N N . PRO C 1 229 ? 3.022 25.591 62.565 1.00 24.88 229 PRO C N 1
ATOM 8899 C CA . PRO C 1 229 ? 3.547 25.078 63.817 1.00 24.88 229 PRO C CA 1
ATOM 8900 C C . PRO C 1 229 ? 4.638 24.090 63.513 1.00 28.97 229 PRO C C 1
ATOM 8901 O O . PRO C 1 229 ? 4.717 23.637 62.389 1.00 30.92 229 PRO C O 1
ATOM 8905 N N . GLU C 1 230 ? 5.467 23.760 64.486 1.00 28.17 230 GLU C N 1
ATOM 8906 C CA . GLU C 1 230 ? 6.519 22.795 64.267 1.00 24.42 230 GLU C CA 1
ATOM 8907 C C . GLU C 1 230 ? 5.958 21.422 64.027 1.00 37.40 230 GLU C C 1
ATOM 8908 O O . GLU C 1 230 ? 5.129 20.945 64.789 1.00 37.31 230 GLU C O 1
ATOM 8914 N N . GLU C 1 231 ? 6.417 20.780 62.961 1.00 45.16 231 GLU C N 1
ATOM 8915 C CA . GLU C 1 231 ? 5.788 19.559 62.504 1.00 36.62 231 GLU C CA 1
ATOM 8916 C C . GLU C 1 231 ? 6.165 18.358 63.340 1.00 33.69 231 GLU C C 1
ATOM 8917 O O . GLU C 1 231 ? 7.174 18.345 64.026 1.00 33.90 231 GLU C O 1
ATOM 8923 N N . VAL C 1 232 ? 5.320 17.343 63.268 1.00 39.04 232 VAL C N 1
ATOM 8924 C CA . VAL C 1 232 ? 5.567 16.054 63.877 1.00 38.05 232 VAL C CA 1
ATOM 8925 C C . VAL C 1 232 ? 5.319 15.023 62.796 1.00 36.49 232 VAL C C 1
ATOM 8926 O O . VAL C 1 232 ? 4.244 15.012 62.221 1.00 25.52 232 VAL C O 1
ATOM 8930 N N . GLU C 1 233 ? 6.291 14.160 62.522 1.00 36.51 233 GLU C N 1
ATOM 8931 C CA . GLU C 1 233 ? 6.172 13.221 61.411 1.00 39.27 233 GLU C CA 1
ATOM 8932 C C . GLU C 1 233 ? 4.854 12.464 61.508 1.00 37.57 233 GLU C C 1
ATOM 8933 O O . GLU C 1 233 ? 4.357 12.233 62.597 1.00 32.50 233 GLU C O 1
ATOM 8935 N N . GLU C 1 234 ? 4.264 12.136 60.367 1.00 34.82 234 GLU C N 1
ATOM 8936 C CA . GLU C 1 234 ? 2.915 11.590 60.352 1.00 32.60 234 GLU C CA 1
ATOM 8937 C C . GLU C 1 234 ? 2.857 10.284 61.133 1.00 36.10 234 GLU C C 1
ATOM 8938 O O . GLU C 1 234 ? 1.935 10.057 61.905 1.00 34.91 234 GLU C O 1
ATOM 8940 N N . GLU C 1 235 ? 3.881 9.458 60.973 1.00 31.18 235 GLU C N 1
ATOM 8941 C CA . GLU C 1 235 ? 3.941 8.170 61.636 1.00 27.87 235 GLU C CA 1
ATOM 8942 C C . GLU C 1 235 ? 3.903 8.358 63.141 1.00 31.41 235 GLU C C 1
ATOM 8943 O O . GLU C 1 235 ? 3.174 7.678 63.854 1.00 33.26 235 GLU C O 1
ATOM 8945 N N . ALA C 1 236 ? 4.672 9.325 63.614 1.00 34.03 236 ALA C N 1
ATOM 8946 C CA . ALA C 1 236 ? 4.853 9.559 65.037 1.00 32.95 236 ALA C CA 1
ATOM 8947 C C . ALA C 1 236 ? 3.554 9.767 65.775 1.00 30.48 236 ALA C C 1
ATOM 8948 O O . ALA C 1 236 ? 3.509 9.686 66.989 1.00 33.12 236 ALA C O 1
ATOM 8950 N N . LEU C 1 237 ? 2.488 10.019 65.038 1.00 33.50 237 LEU C N 1
ATOM 8951 C CA . LEU C 1 237 ? 1.202 10.290 65.649 1.00 33.30 237 LEU C CA 1
ATOM 8952 C C . LEU C 1 237 ? 0.526 9.045 66.191 1.00 32.06 237 LEU C C 1
ATOM 8953 O O . LEU C 1 237 ? -0.565 9.119 66.721 1.00 27.96 237 LEU C O 1
ATOM 8958 N N . ALA C 1 238 ? 1.151 7.893 66.048 1.00 30.97 238 ALA C N 1
ATOM 8959 C CA . ALA C 1 238 ? 0.529 6.703 66.583 1.00 27.64 238 ALA C CA 1
ATOM 8960 C C . ALA C 1 238 ? 1.063 6.421 67.961 1.00 30.40 238 ALA C C 1
ATOM 8961 O O . ALA C 1 238 ? 0.939 5.318 68.459 1.00 34.07 238 ALA C O 1
ATOM 8963 N N . SER C 1 239 ? 1.636 7.431 68.592 1.00 27.44 239 SER C N 1
ATOM 8964 C CA . SER C 1 239 ? 2.492 7.169 69.725 1.00 30.42 239 SER C CA 1
ATOM 8965 C C . SER C 1 239 ? 2.360 8.051 70.945 1.00 40.30 239 SER C C 1
ATOM 8966 O O . SER C 1 239 ? 3.371 8.349 71.565 1.00 48.81 239 SER C O 1
ATOM 8969 N N . GLU C 1 240 ? 1.157 8.469 71.306 1.00 39.17 240 GLU C N 1
ATOM 8970 C CA . GLU C 1 240 ? 0.955 9.195 72.563 1.00 39.08 240 GLU C CA 1
ATOM 8971 C C . GLU C 1 240 ? 1.913 10.360 72.766 1.00 43.66 240 GLU C C 1
ATOM 8972 O O . GLU C 1 240 ? 1.534 11.513 72.598 1.00 53.40 240 GLU C O 1
ATOM 8978 N N . ALA C 1 241 ? 3.153 10.055 73.131 1.00 37.31 241 ALA C N 1
ATOM 8979 C CA . ALA C 1 241 ? 4.166 11.086 73.295 1.00 38.63 241 ALA C CA 1
ATOM 8980 C C . ALA C 1 241 ? 4.252 11.935 72.046 1.00 35.86 241 ALA C C 1
ATOM 8981 O O . ALA C 1 241 ? 4.351 13.155 72.121 1.00 32.36 241 ALA C O 1
ATOM 8983 N N . GLY C 1 242 ? 4.180 11.279 70.897 1.00 33.24 242 GLY C N 1
ATOM 8984 C CA . GLY C 1 242 ? 4.170 11.971 69.626 1.00 33.99 242 GLY C CA 1
ATOM 8985 C C . GLY C 1 242 ? 3.009 12.930 69.562 1.00 33.73 242 GLY C C 1
ATOM 8986 O O . GLY C 1 242 ? 3.159 14.113 69.256 1.00 34.88 242 GLY C O 1
ATOM 8987 N N . PHE C 1 243 ? 1.833 12.412 69.856 1.00 32.87 243 PHE C N 1
ATOM 8988 C CA . PHE C 1 243 ? 0.649 13.231 69.800 1.00 36.45 243 PHE C CA 1
ATOM 8989 C C . PHE C 1 243 ? 0.662 14.303 70.871 1.00 33.80 243 PHE C C 1
ATOM 8990 O O . PHE C 1 243 ? 0.309 15.439 70.603 1.00 36.06 243 PHE C O 1
ATOM 8998 N N . GLU C 1 244 ? 1.064 13.954 72.084 1.00 34.70 244 GLU C N 1
ATOM 8999 C CA . GLU C 1 244 ? 1.119 14.944 73.145 1.00 37.19 244 GLU C CA 1
ATOM 9000 C C . GLU C 1 244 ? 2.041 16.069 72.762 1.00 39.95 244 GLU C C 1
ATOM 9001 O O . GLU C 1 244 ? 1.879 17.197 73.220 1.00 45.34 244 GLU C O 1
ATOM 9007 N N . GLN C 1 245 ? 3.021 15.775 71.918 1.00 33.75 245 GLN C N 1
ATOM 9008 C CA . GLN C 1 245 ? 3.881 16.840 71.462 1.00 34.41 245 GLN C CA 1
ATOM 9009 C C . GLN C 1 245 ? 3.214 17.642 70.376 1.00 35.50 245 GLN C C 1
ATOM 9010 O O . GLN C 1 245 ? 3.404 18.847 70.307 1.00 41.28 245 GLN C O 1
ATOM 9016 N N . TYR C 1 246 ? 2.442 16.980 69.530 1.00 37.44 246 TYR C N 1
ATOM 9017 C CA . TYR C 1 246 ? 1.628 17.702 68.563 1.00 37.20 246 TYR C CA 1
ATOM 9018 C C . TYR C 1 246 ? 0.847 18.763 69.308 1.00 34.01 246 TYR C C 1
ATOM 9019 O O . TYR C 1 246 ? 0.906 19.930 68.973 1.00 40.21 246 TYR C O 1
ATOM 9028 N N . LEU C 1 247 ? 0.178 18.360 70.373 1.00 35.04 247 LEU C N 1
ATOM 9029 C CA . LEU C 1 247 ? -0.583 19.280 71.210 1.00 39.51 247 LEU C CA 1
ATOM 9030 C C . LEU C 1 247 ? 0.301 20.369 71.790 1.00 43.08 247 LEU C C 1
ATOM 9031 O O . LEU C 1 247 ? -0.045 21.554 71.748 1.00 47.68 247 LEU C O 1
ATOM 9036 N N . LYS C 1 248 ? 1.441 19.963 72.333 1.00 44.54 248 LYS C N 1
ATOM 9037 C CA . LYS C 1 248 ? 2.319 20.901 73.004 1.00 41.65 248 LYS C CA 1
ATOM 9038 C C . LYS C 1 248 ? 2.722 22.019 72.073 1.00 42.43 248 LYS C C 1
ATOM 9039 O O . LYS C 1 248 ? 2.575 23.197 72.395 1.00 54.42 248 LYS C O 1
ATOM 9045 N N . ASN C 1 249 ? 3.196 21.668 70.888 1.00 37.48 249 ASN C N 1
ATOM 9046 C CA . ASN C 1 249 ? 3.687 22.715 70.023 1.00 44.28 249 ASN C CA 1
ATOM 9047 C C . ASN C 1 249 ? 2.669 23.160 68.992 1.00 40.75 249 ASN C C 1
ATOM 9048 O O . ASN C 1 249 ? 3.021 23.818 68.025 1.00 41.78 249 ASN C O 1
ATOM 9053 N N . GLN C 1 250 ? 1.411 22.808 69.210 1.00 38.70 250 GLN C N 1
ATOM 9054 C CA . GLN C 1 250 ? 0.321 23.549 68.592 1.00 34.77 250 GLN C CA 1
ATOM 9055 C C . GLN C 1 250 ? -0.038 24.660 69.542 1.00 31.23 250 GLN C C 1
ATOM 9056 O O . GLN C 1 250 ? -0.462 25.720 69.130 1.00 30.55 250 GLN C O 1
ATOM 9062 N N . LYS C 1 251 ? 0.124 24.388 70.829 1.00 37.10 251 LYS C N 1
ATOM 9063 C CA . LYS C 1 251 ? -0.014 25.420 71.863 1.00 37.05 251 LYS C CA 1
ATOM 9064 C C . LYS C 1 251 ? 1.058 26.499 71.793 1.00 34.54 251 LYS C C 1
ATOM 9065 O O . LYS C 1 251 ? 0.771 27.695 71.815 1.00 37.21 251 LYS C O 1
ATOM 9071 N N . ILE C 1 252 ? 2.322 26.093 71.688 1.00 33.86 252 ILE C N 1
ATOM 9072 C CA . ILE C 1 252 ? 3.363 27.097 71.689 1.00 32.88 252 ILE C CA 1
ATOM 9073 C C . ILE C 1 252 ? 3.292 27.965 70.449 1.00 27.35 252 ILE C C 1
ATOM 9074 O O . ILE C 1 252 ? 3.741 29.095 70.455 1.00 31.74 252 ILE C O 1
ATOM 9079 N N . PHE C 1 253 ? 2.707 27.454 69.385 1.00 25.46 253 PHE C N 1
ATOM 9080 C CA . PHE C 1 253 ? 2.563 28.239 68.179 1.00 25.33 253 PHE C CA 1
ATOM 9081 C C . PHE C 1 253 ? 1.667 29.417 68.462 1.00 26.30 253 PHE C C 1
ATOM 9082 O O . PHE C 1 253 ? 1.996 30.555 68.154 1.00 26.72 253 PHE C O 1
ATOM 9090 N N . GLN C 1 254 ? 0.532 29.142 69.079 1.00 31.36 254 GLN C N 1
ATOM 9091 C CA . GLN C 1 254 ? -0.415 30.186 69.430 1.00 34.64 254 GLN C CA 1
ATOM 9092 C C . GLN C 1 254 ? 0.240 31.194 70.361 1.00 35.41 254 GLN C C 1
ATOM 9093 O O . GLN C 1 254 ? 0.049 32.419 70.230 1.00 31.66 254 GLN C O 1
ATOM 9099 N N . GLU C 1 255 ? 1.073 30.689 71.266 1.00 35.42 255 GLU C N 1
ATOM 9100 C CA . GLU C 1 255 ? 1.802 31.592 72.159 1.00 36.16 255 GLU C CA 1
ATOM 9101 C C . GLU C 1 255 ? 2.690 32.558 71.374 1.00 32.42 255 GLU C C 1
ATOM 9102 O O . GLU C 1 255 ? 2.768 33.756 71.661 1.00 34.29 255 GLU C O 1
ATOM 9108 N N . ASN C 1 256 ? 3.360 32.013 70.368 1.00 26.44 256 ASN C N 1
ATOM 9109 C CA . ASN C 1 256 ? 4.224 32.794 69.521 1.00 24.99 256 ASN C CA 1
ATOM 9110 C C . ASN C 1 256 ? 3.489 33.835 68.728 1.00 28.72 256 ASN C C 1
ATOM 9111 O O . ASN C 1 256 ? 3.992 34.926 68.511 1.00 28.95 256 ASN C O 1
ATOM 9116 N N . LEU C 1 257 ? 2.298 33.504 68.264 1.00 28.58 257 LEU C N 1
ATOM 9117 C CA . LEU C 1 257 ? 1.529 34.493 67.535 1.00 25.49 257 LEU C CA 1
ATOM 9118 C C . LEU C 1 257 ? 1.208 35.671 68.430 1.00 30.91 257 LEU C C 1
ATOM 9119 O O . LEU C 1 257 ? 1.382 36.839 68.039 1.00 26.89 257 LEU C O 1
ATOM 9124 N N . LYS C 1 258 ? 0.792 35.368 69.658 1.00 36.00 258 LYS C N 1
ATOM 9125 C CA . LYS C 1 258 ? 0.548 36.455 70.595 1.00 29.11 258 LYS C CA 1
ATOM 9126 C C . LYS C 1 258 ? 1.814 37.288 70.711 1.00 31.03 258 LYS C C 1
ATOM 9127 O O . LYS C 1 258 ? 1.750 38.504 70.731 1.00 31.89 258 LYS C O 1
ATOM 9133 N N . LYS C 1 259 ? 2.967 36.634 70.750 1.00 35.75 259 LYS C N 1
ATOM 9134 C CA . LYS C 1 259 ? 4.240 37.356 70.738 1.00 37.85 259 LYS C CA 1
ATOM 9135 C C . LYS C 1 259 ? 4.305 38.326 69.566 1.00 31.33 259 LYS C C 1
ATOM 9136 O O . LYS C 1 259 ? 4.687 39.479 69.735 1.00 30.41 259 LYS C O 1
ATOM 9142 N N . LEU C 1 260 ? 3.903 37.877 68.383 1.00 33.94 260 LEU C N 1
ATOM 9143 C CA . LEU C 1 260 ? 3.935 38.770 67.230 1.00 29.42 260 LEU C CA 1
ATOM 9144 C C . LEU C 1 260 ? 3.119 40.001 67.462 1.00 29.28 260 LEU C C 1
ATOM 9145 O O . LEU C 1 260 ? 3.515 41.077 67.061 1.00 33.58 260 LEU C O 1
ATOM 9150 N N . LYS C 1 261 ? 1.980 39.868 68.114 1.00 33.19 261 LYS C N 1
ATOM 9151 C CA . LYS C 1 261 ? 1.165 41.064 68.264 1.00 28.72 261 LYS C CA 1
ATOM 9152 C C . LYS C 1 261 ? 1.752 41.951 69.339 1.00 28.68 261 LYS C C 1
ATOM 9153 O O . LYS C 1 261 ? 1.687 43.166 69.256 1.00 26.57 261 LYS C O 1
ATOM 9159 N N . GLU C 1 262 ? 2.327 41.340 70.362 1.00 30.22 262 GLU C N 1
ATOM 9160 C CA . GLU C 1 262 ? 2.939 42.113 71.424 1.00 32.34 262 GLU C CA 1
ATOM 9161 C C . GLU C 1 262 ? 4.083 42.943 70.865 1.00 34.24 262 GLU C C 1
ATOM 9162 O O . GLU C 1 262 ? 4.375 44.020 71.357 1.00 39.11 262 GLU C O 1
ATOM 9168 N N . LEU C 1 263 ? 4.731 42.447 69.824 1.00 32.39 263 LEU C N 1
ATOM 9169 C CA . LEU C 1 263 ? 5.835 43.184 69.232 1.00 24.96 263 LEU C CA 1
ATOM 9170 C C . LEU C 1 263 ? 5.391 44.266 68.255 1.00 30.71 263 LEU C C 1
ATOM 9171 O O . LEU C 1 263 ? 6.191 45.084 67.832 1.00 36.34 263 LEU C O 1
ATOM 9176 N N . GLY C 1 264 ? 4.121 44.281 67.886 1.00 31.72 264 GLY C N 1
ATOM 9177 C CA . GLY C 1 264 ? 3.637 45.334 67.018 1.00 33.27 264 GLY C CA 1
ATOM 9178 C C . GLY C 1 264 ? 3.934 45.130 65.554 1.00 33.43 264 GLY C C 1
ATOM 9179 O O . GLY C 1 264 ? 4.005 46.085 64.795 1.00 35.50 264 GLY C O 1
ATOM 9180 N N . VAL C 1 265 ? 4.148 43.883 65.165 1.00 33.16 265 VAL C N 1
ATOM 9181 C CA . VAL C 1 265 ? 4.396 43.544 63.772 1.00 33.12 265 VAL C CA 1
ATOM 9182 C C . VAL C 1 265 ? 3.212 43.922 62.910 1.00 27.57 265 VAL C C 1
ATOM 9183 O O . VAL C 1 265 ? 2.090 43.637 63.269 1.00 34.29 265 VAL C O 1
ATOM 9187 N N . LYS C 1 266 ? 3.446 44.569 61.779 1.00 29.30 266 LYS C N 1
ATOM 9188 C CA . LYS C 1 266 ? 2.334 44.995 60.938 1.00 33.04 266 LYS C CA 1
ATOM 9189 C C . LYS C 1 266 ? 2.470 44.457 59.527 1.00 28.43 266 LYS C C 1
ATOM 9190 O O . LYS C 1 266 ? 1.614 44.702 58.697 1.00 27.84 266 LYS C O 1
ATOM 9192 N N . LEU C 1 267 ? 3.567 43.754 59.256 1.00 27.13 267 LEU C N 1
ATOM 9193 C CA . LEU C 1 267 ? 3.795 43.097 57.966 1.00 26.92 267 LEU C CA 1
ATOM 9194 C C . LEU C 1 267 ? 4.666 41.871 58.132 1.00 26.29 267 LEU C C 1
ATOM 9195 O O . LEU C 1 267 ? 5.602 41.890 58.903 1.00 31.42 267 LEU C O 1
ATOM 9200 N N . ILE C 1 268 ? 4.341 40.801 57.420 1.00 23.86 268 ILE C N 1
ATOM 9201 C CA . ILE C 1 268 ? 5.105 39.562 57.464 1.00 23.67 268 ILE C CA 1
ATOM 9202 C C . ILE C 1 268 ? 5.418 39.060 56.077 1.00 23.52 268 ILE C C 1
ATOM 9203 O O . ILE C 1 268 ? 4.526 38.919 55.276 1.00 26.81 268 ILE C O 1
ATOM 9208 N N . LEU C 1 269 ? 6.671 38.772 55.780 1.00 23.21 269 LEU C N 1
ATOM 9209 C CA . LEU C 1 269 ? 6.979 38.204 54.481 1.00 24.93 269 LEU C CA 1
ATOM 9210 C C . LEU C 1 269 ? 7.529 36.784 54.570 1.00 22.99 269 LEU C C 1
ATOM 9211 O O . LEU C 1 269 ? 8.388 36.499 55.381 1.00 22.84 269 LEU C O 1
ATOM 9216 N N . LEU C 1 270 ? 7.026 35.901 53.716 1.00 23.09 270 LEU C N 1
ATOM 9217 C CA . LEU C 1 270 ? 7.359 34.490 53.774 1.00 23.06 270 LEU C CA 1
ATOM 9218 C C . LEU C 1 270 ? 7.835 33.954 52.436 1.00 30.31 270 LEU C C 1
ATOM 9219 O O . LEU C 1 270 ? 7.373 34.392 51.392 1.00 29.89 270 LEU C O 1
ATOM 9224 N N . THR C 1 271 ? 8.736 32.981 52.455 1.00 23.56 271 THR C N 1
ATOM 9225 C CA . THR C 1 271 ? 9.142 32.360 51.208 1.00 25.74 271 THR C CA 1
ATOM 9226 C C . THR C 1 271 ? 8.319 31.125 50.993 1.00 29.15 271 THR C C 1
ATOM 9227 O O . THR C 1 271 ? 8.373 30.508 49.945 1.00 30.38 271 THR C O 1
ATOM 9231 N N . ARG C 1 272 ? 7.537 30.774 51.998 1.00 32.48 272 ARG C N 1
ATOM 9232 C CA . ARG C 1 272 ? 6.624 29.659 51.870 1.00 38.74 272 ARG C CA 1
ATOM 9233 C C . ARG C 1 272 ? 5.197 30.074 52.172 1.00 38.32 272 ARG C C 1
ATOM 9234 O O . ARG C 1 272 ? 4.767 31.165 51.823 1.00 32.37 272 ARG C O 1
ATOM 9242 N N . GLY C 1 273 ? 4.459 29.189 52.814 1.00 32.69 273 GLY C N 1
ATOM 9243 C CA . GLY C 1 273 ? 3.047 29.407 52.998 1.00 32.18 273 GLY C CA 1
ATOM 9244 C C . GLY C 1 273 ? 2.691 29.860 54.388 1.00 34.01 273 GLY C C 1
ATOM 9245 O O . GLY C 1 273 ? 3.539 30.271 55.163 1.00 29.13 273 GLY C O 1
ATOM 9246 N N . ILE C 1 274 ? 1.409 29.782 54.703 1.00 37.87 274 ILE C N 1
ATOM 9247 C CA . ILE C 1 274 ? 0.931 30.165 56.013 1.00 29.83 274 ILE C CA 1
ATOM 9248 C C . ILE C 1 274 ? -0.185 29.252 56.509 1.00 29.24 274 ILE C C 1
ATOM 9249 O O . ILE C 1 274 ? -1.023 28.810 55.743 1.00 25.37 274 ILE C O 1
ATOM 9254 N N . SER C 1 275 ? -0.143 28.938 57.796 1.00 34.09 275 SER C N 1
ATOM 9255 C CA . SER C 1 275 ? -1.166 28.153 58.471 1.00 31.88 275 SER C CA 1
ATOM 9256 C C . SER C 1 275 ? -2.489 28.873 58.478 1.00 31.52 275 SER C C 1
ATOM 9257 O O . SER C 1 275 ? -2.523 30.091 58.384 1.00 32.82 275 SER C O 1
ATOM 9260 N N . ASP C 1 276 ? -3.584 28.139 58.608 1.00 31.77 276 ASP C N 1
ATOM 9261 C CA . ASP C 1 276 ? -4.876 28.787 58.711 1.00 33.70 276 ASP C CA 1
ATOM 9262 C C . ASP C 1 276 ? -4.988 29.547 60.019 1.00 34.75 276 ASP C C 1
ATOM 9263 O O . ASP C 1 276 ? -5.523 30.638 60.047 1.00 34.92 276 ASP C O 1
ATOM 9268 N N . ILE C 1 277 ? -4.449 28.992 61.095 1.00 39.84 277 ILE C N 1
ATOM 9269 C CA . ILE C 1 277 ? -4.456 29.677 62.389 1.00 35.33 277 ILE C CA 1
ATOM 9270 C C . ILE C 1 277 ? -3.780 31.025 62.294 1.00 33.47 277 ILE C C 1
ATOM 9271 O O . ILE C 1 277 ? -4.259 32.032 62.808 1.00 33.43 277 ILE C O 1
ATOM 9276 N N . ALA C 1 278 ? -2.644 31.025 61.628 1.00 35.77 278 ALA C N 1
ATOM 9277 C CA . ALA C 1 278 ? -1.907 32.237 61.424 1.00 33.62 278 ALA C CA 1
ATOM 9278 C C . ALA C 1 278 ? -2.669 33.159 60.504 1.00 33.62 278 ALA C C 1
ATOM 9279 O O . ALA C 1 278 ? -2.737 34.341 60.758 1.00 36.96 278 ALA C O 1
ATOM 9281 N N . GLU C 1 279 ? -3.227 32.635 59.423 1.00 32.39 279 GLU C N 1
ATOM 9282 C CA . GLU C 1 279 ? -3.965 33.488 58.500 1.00 33.48 279 GLU C CA 1
ATOM 9283 C C . GLU C 1 279 ? -5.098 34.242 59.210 1.00 32.69 279 GLU C C 1
ATOM 9284 O O . GLU C 1 279 ? -5.301 35.435 58.986 1.00 31.30 279 GLU C O 1
ATOM 9290 N N . GLU C 1 280 ? -5.823 33.555 60.080 1.00 29.55 280 GLU C N 1
ATOM 9291 C CA . GLU C 1 280 ? -6.842 34.214 60.882 1.00 27.17 280 GLU C CA 1
ATOM 9292 C C . GLU C 1 280 ? -6.251 35.212 61.848 1.00 34.62 280 GLU C C 1
ATOM 9293 O O . GLU C 1 280 ? -6.767 36.309 61.997 1.00 34.27 280 GLU C O 1
ATOM 9299 N N . PHE C 1 281 ? -5.184 34.824 62.530 1.00 36.85 281 PHE C N 1
ATOM 9300 C CA . PHE C 1 281 ? -4.557 35.725 63.482 1.00 28.29 281 PHE C CA 1
ATOM 9301 C C . PHE C 1 281 ? -4.166 37.012 62.810 1.00 26.96 281 PHE C C 1
ATOM 9302 O O . PHE C 1 281 ? -4.288 38.076 63.381 1.00 33.03 281 PHE C O 1
ATOM 9310 N N . CYS C 1 282 ? -3.679 36.901 61.588 1.00 26.28 282 CYS C N 1
ATOM 9311 C CA . CYS C 1 282 ? -3.241 38.051 60.830 1.00 34.01 282 CYS C CA 1
ATOM 9312 C C . CYS C 1 282 ? -4.417 38.887 60.384 1.00 29.86 282 CYS C C 1
ATOM 9313 O O . CYS C 1 282 ? -4.353 40.100 60.405 1.00 27.90 282 CYS C O 1
ATOM 9316 N N . TYR C 1 283 ? -5.486 38.235 59.957 1.00 33.69 283 TYR C N 1
ATOM 9317 C CA . TYR C 1 283 ? -6.688 38.964 59.596 1.00 30.15 283 TYR C CA 1
ATOM 9318 C C . TYR C 1 283 ? -7.181 39.794 60.764 1.00 31.33 283 TYR C C 1
ATOM 9319 O O . TYR C 1 283 ? -7.440 40.980 60.619 1.00 31.22 283 TYR C O 1
ATOM 9328 N N . GLU C 1 284 ? -7.261 39.174 61.935 1.00 27.45 284 GLU C N 1
ATOM 9329 C CA . GLU C 1 284 ? -7.861 39.809 63.103 1.00 32.18 284 GLU C CA 1
ATOM 9330 C C . GLU C 1 284 ? -7.018 40.909 63.712 1.00 34.77 284 GLU C C 1
ATOM 9331 O O . GLU C 1 284 ? -7.539 41.792 64.364 1.00 40.67 284 GLU C O 1
ATOM 9337 N N . ASN C 1 285 ? -5.716 40.863 63.517 1.00 39.65 285 ASN C N 1
ATOM 9338 C CA . ASN C 1 285 ? -4.875 41.894 64.085 1.00 40.40 285 ASN C CA 1
ATOM 9339 C C . ASN C 1 285 ? -4.243 42.767 63.033 1.00 38.82 285 ASN C C 1
ATOM 9340 O O . ASN C 1 285 ? -3.141 43.270 63.208 1.00 38.87 285 ASN C O 1
ATOM 9345 N N . GLU C 1 286 ? -4.940 42.888 61.906 1.00 35.42 286 GLU C N 1
ATOM 9346 C CA . GLU C 1 286 ? -4.732 43.961 60.967 1.00 31.25 286 GLU C CA 1
ATOM 9347 C C . GLU C 1 286 ? -3.333 43.840 60.340 1.00 34.65 286 GLU C C 1
ATOM 9348 O O . GLU C 1 286 ? -2.791 44.805 59.821 1.00 44.58 286 GLU C O 1
ATOM 9354 N N . ILE C 1 287 ? -2.759 42.645 60.413 1.00 29.49 287 ILE C N 1
ATOM 9355 C CA . ILE C 1 287 ? -1.398 42.378 59.945 1.00 26.52 287 ILE C CA 1
ATOM 9356 C C . ILE C 1 287 ? -1.334 41.955 58.493 1.00 25.46 287 ILE C C 1
ATOM 9357 O O . ILE C 1 287 ? -1.948 40.988 58.116 1.00 27.31 287 ILE C O 1
ATOM 9362 N N . MET C 1 288 ? -0.600 42.677 57.669 1.00 25.22 288 MET C N 1
ATOM 9363 C CA . MET C 1 288 ? -0.519 42.319 56.267 1.00 25.10 288 MET C CA 1
ATOM 9364 C C . MET C 1 288 ? 0.510 41.253 56.067 1.00 27.59 288 MET C C 1
ATOM 9365 O O . MET C 1 288 ? 1.557 41.309 56.669 1.00 30.60 288 MET C O 1
ATOM 9370 N N . VAL C 1 289 ? 0.233 40.291 55.203 1.00 27.82 289 VAL C N 1
ATOM 9371 C CA . VAL C 1 289 ? 1.168 39.205 54.991 1.00 24.53 289 VAL C CA 1
ATOM 9372 C C . VAL C 1 289 ? 1.275 38.935 53.513 1.00 24.44 289 VAL C C 1
ATOM 9373 O O . VAL C 1 289 ? 0.285 38.968 52.819 1.00 25.94 289 VAL C O 1
ATOM 9377 N N . ILE C 1 290 ? 2.483 38.682 53.033 1.00 24.11 290 ILE C N 1
ATOM 9378 C CA . ILE C 1 290 ? 2.699 38.251 51.662 1.00 24.50 290 ILE C CA 1
ATOM 9379 C C . ILE C 1 290 ? 3.411 36.928 51.653 1.00 23.86 290 ILE C C 1
ATOM 9380 O O . ILE C 1 290 ? 4.342 36.731 52.404 1.00 23.65 290 ILE C O 1
ATOM 9385 N N . THR C 1 291 ? 2.958 36.009 50.817 1.00 23.97 291 THR C N 1
ATOM 9386 C CA . THR C 1 291 ? 3.560 34.694 50.783 1.00 28.17 291 THR C CA 1
ATOM 9387 C C . THR C 1 291 ? 4.377 34.504 49.530 1.00 29.06 291 THR C C 1
ATOM 9388 O O . THR C 1 291 ? 4.257 35.270 48.592 1.00 26.04 291 THR C O 1
ATOM 9392 N N . ARG C 1 292 ? 5.194 33.462 49.522 1.00 30.72 292 ARG C N 1
ATOM 9393 C CA . ARG C 1 292 ? 5.905 33.043 48.333 1.00 31.81 292 ARG C CA 1
ATOM 9394 C C . ARG C 1 292 ? 6.710 34.142 47.685 1.00 27.86 292 ARG C C 1
ATOM 9395 O O . ARG C 1 292 ? 6.504 34.440 46.524 1.00 23.18 292 ARG C O 1
ATOM 9403 N N . ILE C 1 293 ? 7.641 34.730 48.421 1.00 27.86 293 ILE C N 1
ATOM 9404 C CA . ILE C 1 293 ? 8.520 35.738 47.844 1.00 29.27 293 ILE C CA 1
ATOM 9405 C C . ILE C 1 293 ? 9.782 35.118 47.250 1.00 26.95 293 ILE C C 1
ATOM 9406 O O . ILE C 1 293 ? 10.244 34.074 47.693 1.00 22.40 293 ILE C O 1
ATOM 9411 N N . THR C 1 294 ? 10.344 35.783 46.249 1.00 28.96 294 THR C N 1
ATOM 9412 C CA . THR C 1 294 ? 11.501 35.269 45.537 1.00 28.91 294 THR C CA 1
ATOM 9413 C C . THR C 1 294 ? 12.656 35.202 46.493 1.00 29.81 294 THR C C 1
ATOM 9414 O O . THR C 1 294 ? 12.609 35.791 47.555 1.00 32.97 294 THR C O 1
ATOM 9418 N N . GLN C 1 295 ? 13.690 34.464 46.147 1.00 24.35 295 GLN C N 1
ATOM 9419 C CA . GLN C 1 295 ? 14.866 34.508 46.964 1.00 23.47 295 GLN C CA 1
ATOM 9420 C C . GLN C 1 295 ? 15.457 35.887 46.778 1.00 25.13 295 GLN C C 1
ATOM 9421 O O . GLN C 1 295 ? 15.901 36.503 47.732 1.00 23.76 295 GLN C O 1
ATOM 9427 N N . LYS C 1 296 ? 15.439 36.370 45.541 1.00 26.82 296 LYS C N 1
ATOM 9428 C CA . LYS C 1 296 ? 15.922 37.710 45.226 1.00 28.40 296 LYS C CA 1
ATOM 9429 C C . LYS C 1 296 ? 15.244 38.733 46.109 1.00 33.39 296 LYS C C 1
ATOM 9430 O O . LYS C 1 296 ? 15.893 39.512 46.798 1.00 31.71 296 LYS C O 1
ATOM 9436 N N . GLU C 1 297 ? 13.920 38.690 46.100 1.00 34.72 297 GLU C N 1
ATOM 9437 C CA . GLU C 1 297 ? 13.098 39.586 46.882 1.00 32.25 297 GLU C CA 1
ATOM 9438 C C . GLU C 1 297 ? 13.466 39.461 48.348 1.00 29.20 297 GLU C C 1
ATOM 9439 O O . GLU C 1 297 ? 13.580 40.454 49.044 1.00 30.90 297 GLU C O 1
ATOM 9445 N N . LEU C 1 298 ? 13.675 38.237 48.808 1.00 25.99 298 LEU C N 1
ATOM 9446 C CA . LEU C 1 298 ? 14.032 37.990 50.197 1.00 24.28 298 LEU C CA 1
ATOM 9447 C C . LEU C 1 298 ? 15.313 38.683 50.588 1.00 30.28 298 LEU C C 1
ATOM 9448 O O . LEU C 1 298 ? 15.361 39.411 51.569 1.00 24.34 298 LEU C O 1
ATOM 9453 N N . LYS C 1 299 ? 16.359 38.444 49.816 1.00 32.06 299 LYS C N 1
ATOM 9454 C CA . LYS C 1 299 ? 17.663 39.008 50.108 1.00 28.93 299 LYS C CA 1
ATOM 9455 C C . LYS C 1 299 ? 17.609 40.516 50.102 1.00 27.39 299 LYS C C 1
ATOM 9456 O O . LYS C 1 299 ? 18.153 41.171 50.989 1.00 29.00 299 LYS C O 1
ATOM 9462 N N . ARG C 1 300 ? 16.922 41.068 49.115 1.00 25.26 300 ARG C N 1
ATOM 9463 C CA . ARG C 1 300 ? 16.827 42.514 48.996 1.00 27.44 300 ARG C CA 1
ATOM 9464 C C . ARG C 1 300 ? 16.082 43.166 50.151 1.00 30.56 300 ARG C C 1
ATOM 9465 O O . ARG C 1 300 ? 16.563 44.132 50.733 1.00 33.45 300 ARG C O 1
ATOM 9473 N N . VAL C 1 301 ? 14.910 42.650 50.483 1.00 25.09 301 VAL C N 1
ATOM 9474 C CA . VAL C 1 301 ? 14.146 43.244 51.558 1.00 21.49 301 VAL C CA 1
ATOM 9475 C C . VAL C 1 301 ? 14.845 43.045 52.888 1.00 26.97 301 VAL C C 1
ATOM 9476 O O . VAL C 1 301 ? 14.725 43.873 53.787 1.00 25.94 301 VAL C O 1
ATOM 9480 N N . LEU C 1 302 ? 15.602 41.965 53.018 1.00 28.87 302 LEU C N 1
ATOM 9481 C CA . LEU C 1 302 ? 16.341 41.764 54.247 1.00 26.01 302 LEU C CA 1
ATOM 9482 C C . LEU C 1 302 ? 17.401 42.823 54.389 1.00 30.93 302 LEU C C 1
ATOM 9483 O O . LEU C 1 302 ? 17.560 43.398 55.448 1.00 30.62 302 LEU C O 1
ATOM 9488 N N . GLU C 1 303 ? 18.151 43.066 53.324 1.00 32.76 303 GLU C N 1
ATOM 9489 C CA . GLU C 1 303 ? 19.194 44.079 53.394 1.00 32.18 303 GLU C CA 1
ATOM 9490 C C . GLU C 1 303 ? 18.623 45.445 53.668 1.00 26.99 303 GLU C C 1
ATOM 9491 O O . GLU C 1 303 ? 19.097 46.152 54.531 1.00 26.71 303 GLU C O 1
ATOM 9497 N N . PHE C 1 304 ? 17.598 45.804 52.917 1.00 25.65 304 PHE C N 1
ATOM 9498 C CA . PHE C 1 304 ? 16.971 47.113 52.999 1.00 26.30 304 PHE C CA 1
ATOM 9499 C C . PHE C 1 304 ? 16.340 47.409 54.343 1.00 28.67 304 PHE C C 1
ATOM 9500 O O . PHE C 1 304 ? 16.508 48.482 54.876 1.00 29.11 304 PHE C O 1
ATOM 9508 N N . THR C 1 305 ? 15.601 46.466 54.900 1.00 29.42 305 THR C N 1
ATOM 9509 C CA . THR C 1 305 ? 14.857 46.753 56.115 1.00 26.91 305 THR C CA 1
ATOM 9510 C C . THR C 1 305 ? 15.657 46.512 57.365 1.00 28.49 305 THR C C 1
ATOM 9511 O O . THR C 1 305 ? 15.259 46.910 58.448 1.00 25.68 305 THR C O 1
ATOM 9515 N N . GLY C 1 306 ? 16.782 45.835 57.214 1.00 28.51 306 GLY C N 1
ATOM 9516 C CA . GLY C 1 306 ? 17.604 45.500 58.354 1.00 29.26 306 GLY C CA 1
ATOM 9517 C C . GLY C 1 306 ? 17.022 44.371 59.176 1.00 30.35 306 GLY C C 1
ATOM 9518 O O . GLY C 1 306 ? 17.370 44.201 60.340 1.00 26.96 306 GLY C O 1
ATOM 9519 N N . ALA C 1 307 ? 16.107 43.618 58.579 1.00 29.90 307 ALA C N 1
ATOM 9520 C CA . ALA C 1 307 ? 15.526 42.459 59.227 1.00 27.20 307 ALA C CA 1
ATOM 9521 C C . ALA C 1 307 ? 16.463 41.274 59.159 1.00 27.94 307 ALA C C 1
ATOM 9522 O O . ALA C 1 307 ? 17.325 41.203 58.298 1.00 21.31 307 ALA C O 1
ATOM 9524 N N . ARG C 1 308 ? 16.293 40.336 60.077 1.00 32.75 308 ARG C N 1
ATOM 9525 C CA . ARG C 1 308 ? 17.052 39.102 60.033 1.00 33.46 308 ARG C CA 1
ATOM 9526 C C . ARG C 1 308 ? 16.099 37.984 59.657 1.00 33.11 308 ARG C C 1
ATOM 9527 O O . ARG C 1 308 ? 14.963 37.977 60.096 1.00 30.96 308 ARG C O 1
ATOM 9535 N N . ALA C 1 309 ? 16.562 37.048 58.841 1.00 22.99 309 ALA C N 1
ATOM 9536 C CA . ALA C 1 309 ? 15.726 35.972 58.348 1.00 21.65 309 ALA C CA 1
ATOM 9537 C C . ALA C 1 309 ? 15.417 34.998 59.453 1.00 27.32 309 ALA C C 1
ATOM 9538 O O . ALA C 1 309 ? 16.297 34.606 60.192 1.00 32.46 309 ALA C O 1
ATOM 9540 N N . ALA C 1 310 ? 14.161 34.609 59.582 1.00 26.59 310 ALA C N 1
ATOM 9541 C CA . ALA C 1 310 ? 13.791 33.689 60.638 1.00 28.68 310 ALA C CA 1
ATOM 9542 C C . ALA C 1 310 ? 13.212 32.417 60.072 1.00 27.61 310 ALA C C 1
ATOM 9543 O O . ALA C 1 310 ? 12.707 32.392 58.968 1.00 25.30 310 ALA C O 1
ATOM 9545 N N . LYS C 1 311 ? 13.275 31.357 60.850 1.00 24.33 311 LYS C N 1
ATOM 9546 C CA . LYS C 1 311 ? 12.555 30.157 60.524 1.00 26.28 311 LYS C CA 1
ATOM 9547 C C . LYS C 1 311 ? 11.483 30.119 61.574 1.00 35.91 311 LYS C C 1
ATOM 9548 O O . LYS C 1 311 ? 11.528 30.919 62.504 1.00 32.24 311 LYS C O 1
ATOM 9554 N N . ARG C 1 312 ? 10.521 29.216 61.435 1.00 39.64 312 ARG C N 1
ATOM 9555 C CA . ARG C 1 312 ? 9.411 29.148 62.374 1.00 33.75 312 ARG C CA 1
ATOM 9556 C C . ARG C 1 312 ? 9.915 29.046 63.806 1.00 27.88 312 ARG C C 1
ATOM 9557 O O . ARG C 1 312 ? 9.397 29.698 64.700 1.00 25.25 312 ARG C O 1
ATOM 9565 N N . THR C 1 313 ? 10.966 28.265 63.999 1.00 23.20 313 THR C N 1
ATOM 9566 C CA . THR C 1 313 ? 11.529 28.025 65.312 1.00 26.93 313 THR C CA 1
ATOM 9567 C C . THR C 1 313 ? 12.027 29.291 65.981 1.00 28.25 313 THR C C 1
ATOM 9568 O O . THR C 1 313 ? 12.062 29.386 67.201 1.00 27.36 313 THR C O 1
ATOM 9572 N N . SER C 1 314 ? 12.408 30.270 65.173 1.00 25.08 314 SER C N 1
ATOM 9573 C CA . SER C 1 314 ? 12.897 31.535 65.693 1.00 27.32 314 SER C CA 1
ATOM 9574 C C . SER C 1 314 ? 11.836 32.250 66.477 1.00 27.27 314 SER C C 1
ATOM 9575 O O . SER C 1 314 ? 12.130 33.164 67.219 1.00 32.73 314 SER C O 1
ATOM 9578 N N . LEU C 1 315 ? 10.589 31.851 66.301 1.00 23.83 315 LEU C N 1
ATOM 9579 C CA . LEU C 1 315 ? 9.513 32.506 67.013 1.00 29.00 315 LEU C CA 1
ATOM 9580 C C . LEU C 1 315 ? 9.422 31.992 68.433 1.00 31.34 315 LEU C C 1
ATOM 9581 O O . LEU C 1 315 ? 8.517 32.347 69.174 1.00 29.78 315 LEU C O 1
ATOM 9586 N N . ASN C 1 316 ? 10.359 31.141 68.808 1.00 27.37 316 ASN C N 1
ATOM 9587 C CA . ASN C 1 316 ? 10.370 30.620 70.148 1.00 24.78 316 ASN C CA 1
ATOM 9588 C C . ASN C 1 316 ? 11.262 31.436 71.032 1.00 31.68 316 ASN C C 1
ATOM 9589 O O . ASN C 1 316 ? 11.282 31.229 72.236 1.00 34.88 316 ASN C O 1
ATOM 9594 N N . LYS C 1 317 ? 12.017 32.356 70.443 1.00 31.23 317 LYS C N 1
ATOM 9595 C CA . LYS C 1 317 ? 12.872 33.212 71.246 1.00 32.48 317 LYS C CA 1
ATOM 9596 C C . LYS C 1 317 ? 12.018 33.953 72.228 1.00 32.44 317 LYS C C 1
ATOM 9597 O O . LYS C 1 317 ? 10.843 34.150 71.990 1.00 31.11 317 LYS C O 1
ATOM 9603 N N . PRO C 1 318 ? 12.598 34.362 73.349 1.00 30.66 318 PRO C N 1
ATOM 9604 C CA . PRO C 1 318 ? 11.772 35.223 74.169 1.00 32.89 318 PRO C CA 1
ATOM 9605 C C . PRO C 1 318 ? 11.501 36.470 73.363 1.00 36.80 318 PRO C C 1
ATOM 9606 O O . PRO C 1 318 ? 12.281 36.808 72.484 1.00 39.85 318 PRO C O 1
ATOM 9610 N N . VAL C 1 319 ? 10.406 37.143 73.657 1.00 32.61 319 VAL C N 1
ATOM 9611 C CA . VAL C 1 319 ? 9.939 38.247 72.847 1.00 30.21 319 VAL C CA 1
ATOM 9612 C C . VAL C 1 319 ? 11.015 39.313 72.685 1.00 30.70 319 VAL C C 1
ATOM 9613 O O . VAL C 1 319 ? 11.157 39.939 71.626 1.00 30.84 319 VAL C O 1
ATOM 9617 N N . GLU C 1 320 ? 11.837 39.448 73.716 1.00 32.71 320 GLU C N 1
ATOM 9618 C CA . GLU C 1 320 ? 12.874 40.458 73.730 1.00 35.03 320 GLU C CA 1
ATOM 9619 C C . GLU C 1 320 ? 13.949 40.136 72.699 1.00 37.62 320 GLU C C 1
ATOM 9620 O O . GLU C 1 320 ? 14.568 41.035 72.156 1.00 39.94 320 GLU C O 1
ATOM 9622 N N . GLU C 1 321 ? 14.162 38.859 72.413 1.00 37.96 321 GLU C N 1
ATOM 9623 C CA . GLU C 1 321 ? 15.171 38.473 71.431 1.00 37.94 321 GLU C CA 1
ATOM 9624 C C . GLU C 1 321 ? 14.633 38.588 70.041 1.00 34.55 321 GLU C C 1
ATOM 9625 O O . GLU C 1 321 ? 15.368 38.770 69.084 1.00 40.86 321 GLU C O 1
ATOM 9631 N N . LEU C 1 322 ? 13.330 38.480 69.939 1.00 32.31 322 LEU C N 1
ATOM 9632 C CA . LEU C 1 322 ? 12.715 38.522 68.651 1.00 28.15 322 LEU C CA 1
ATOM 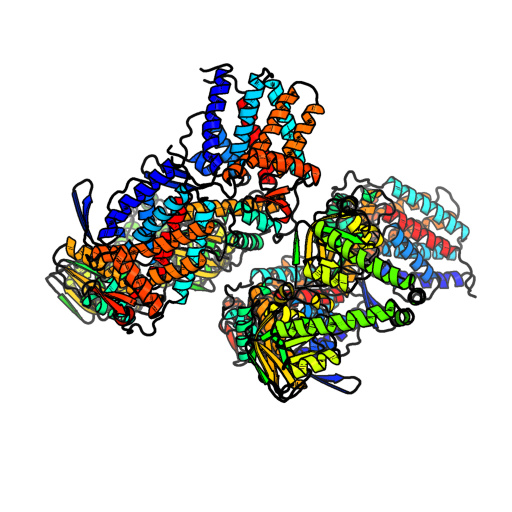9633 C C . LEU C 1 322 ? 12.755 39.971 68.202 1.00 32.04 322 LEU C C 1
ATOM 9634 O O . LEU C 1 322 ? 12.997 40.241 67.036 1.00 32.44 322 LEU C O 1
ATOM 9639 N N . GLN C 1 323 ? 12.569 40.910 69.128 1.00 33.24 323 GLN C N 1
ATOM 9640 C CA . GLN C 1 323 ? 12.595 42.335 68.755 1.00 33.16 323 GLN C CA 1
ATOM 9641 C C . GLN C 1 323 ? 13.827 42.728 67.947 1.00 40.58 323 GLN C C 1
ATOM 9642 O O . GLN C 1 323 ? 13.889 43.830 67.404 1.00 45.65 323 GLN C O 1
ATOM 9644 N N . LYS C 1 324 ? 14.818 41.844 67.906 1.00 38.47 324 LYS C N 1
ATOM 9645 C CA . LYS C 1 324 ? 16.080 42.137 67.253 1.00 34.57 324 LYS C CA 1
ATOM 9646 C C . LYS C 1 324 ? 16.123 41.717 65.797 1.00 35.99 324 LYS C C 1
ATOM 9647 O O . LYS C 1 324 ? 16.895 42.273 65.022 1.00 34.50 324 LYS C O 1
ATOM 9653 N N . MET C 1 325 ? 15.297 40.754 65.405 1.00 32.21 325 MET C N 1
ATOM 9654 C CA . MET C 1 325 ? 15.354 40.305 64.021 1.00 31.46 325 MET C CA 1
ATOM 9655 C C . MET C 1 325 ? 14.284 40.918 63.144 1.00 33.02 325 MET C C 1
ATOM 9656 O O . MET C 1 325 ? 14.222 40.651 61.953 1.00 30.60 325 MET C O 1
ATOM 9661 N N . LEU C 1 326 ? 13.453 41.759 63.731 1.00 38.03 326 LEU C N 1
ATOM 9662 C CA . LEU C 1 326 ? 12.469 42.479 62.955 1.00 32.54 326 LEU C CA 1
ATOM 9663 C C . LEU C 1 326 ? 13.197 43.514 62.134 1.00 33.00 326 LEU C C 1
ATOM 9664 O O . LEU C 1 326 ? 14.348 43.809 62.392 1.00 43.77 326 LEU C O 1
ATOM 9669 N N . GLY C 1 327 ? 12.526 44.075 61.147 1.00 32.73 327 GLY C N 1
ATOM 9670 C CA . GLY C 1 327 ? 13.094 45.152 60.374 1.00 30.42 327 GLY C CA 1
ATOM 9671 C C . GLY C 1 327 ? 12.117 46.295 60.429 1.00 32.19 327 GLY C C 1
ATOM 9672 O O . GLY C 1 327 ? 11.050 46.156 61.013 1.00 34.17 327 GLY C O 1
ATOM 9673 N N . TYR C 1 328 ? 12.468 47.419 59.821 1.00 34.32 328 TYR C N 1
ATOM 9674 C CA . TYR C 1 328 ? 11.590 48.575 59.828 1.00 29.31 328 TYR C CA 1
ATOM 9675 C C . TYR C 1 328 ? 11.547 49.215 58.463 1.00 24.50 328 TYR C C 1
ATOM 9676 O O . TYR C 1 328 ? 12.540 49.275 57.770 1.00 27.44 328 TYR C O 1
ATOM 9685 N N . ALA C 1 329 ? 10.364 49.645 58.065 1.00 26.09 329 ALA C N 1
ATOM 9686 C CA . ALA C 1 329 ? 10.199 50.466 56.885 1.00 30.15 329 ALA C CA 1
ATOM 9687 C C . ALA C 1 329 ? 9.304 51.645 57.210 1.00 31.42 329 ALA C C 1
ATOM 9688 O O . ALA C 1 329 ? 8.346 51.496 57.959 1.00 35.97 329 ALA C O 1
ATOM 9690 N N . ARG C 1 330 ? 9.618 52.812 56.663 1.00 32.15 330 ARG C N 1
ATOM 9691 C CA . ARG C 1 330 ? 8.828 54.006 56.938 1.00 38.23 330 ARG C CA 1
ATOM 9692 C C . ARG C 1 330 ? 7.444 53.813 56.393 1.00 36.23 330 ARG C C 1
ATOM 9693 O O . ARG C 1 330 ? 6.450 54.002 57.084 1.00 26.68 330 ARG C O 1
ATOM 9701 N N . THR C 1 331 ? 7.388 53.481 55.111 1.00 33.46 331 THR C N 1
ATOM 9702 C CA . THR C 1 331 ? 6.114 53.206 54.493 1.00 32.91 331 THR C CA 1
ATOM 9703 C C . THR C 1 331 ? 6.176 51.952 53.648 1.00 32.53 331 THR C C 1
ATOM 9704 O O . THR C 1 331 ? 7.230 51.516 53.240 1.00 27.94 331 THR C O 1
ATOM 9708 N N . CYS C 1 332 ? 5.012 51.395 53.375 1.00 33.53 332 CYS C N 1
ATOM 9709 C CA . CYS C 1 332 ? 4.884 50.166 52.630 1.00 27.79 332 CYS C CA 1
ATOM 9710 C C . CYS C 1 332 ? 3.531 50.206 51.964 1.00 29.30 332 CYS C C 1
ATOM 9711 O O . CYS C 1 332 ? 2.548 50.362 52.634 1.00 32.77 332 CYS C O 1
ATOM 9714 N N . PHE C 1 333 ? 3.465 50.075 50.654 1.00 27.75 333 PHE C N 1
ATOM 9715 C CA . PHE C 1 333 ? 2.231 50.370 49.955 1.00 25.50 333 PHE C CA 1
ATOM 9716 C C . PHE C 1 333 ? 1.845 49.304 48.970 1.00 31.76 333 PHE C C 1
ATOM 9717 O O . PHE C 1 333 ? 2.609 48.997 48.080 1.00 34.70 333 PHE C O 1
ATOM 9725 N N . TYR C 1 334 ? 0.645 48.759 49.103 1.00 29.13 334 TYR C N 1
ATOM 9726 C CA . TYR C 1 334 ? 0.163 47.785 48.144 1.00 30.99 334 TYR C CA 1
ATOM 9727 C C . TYR C 1 334 ? -0.696 48.431 47.092 1.00 33.34 334 TYR C C 1
ATOM 9728 O O . TYR C 1 334 ? -1.703 49.055 47.418 1.00 37.03 334 TYR C O 1
ATOM 9737 N N . ASP C 1 335 ? -0.266 48.287 45.838 1.00 40.85 335 ASP C N 1
ATOM 9738 C CA . ASP C 1 335 ? -0.947 48.851 44.672 1.00 38.49 335 ASP C CA 1
ATOM 9739 C C . ASP C 1 335 ? -1.879 47.826 44.035 1.00 32.22 335 ASP C C 1
ATOM 9740 O O . ASP C 1 335 ? -1.438 46.857 43.443 1.00 36.04 335 ASP C O 1
ATOM 9745 N N . SER C 1 336 ? -3.176 48.060 44.146 1.00 26.58 336 SER C N 1
ATOM 9746 C CA . SER C 1 336 ? -4.168 47.116 43.660 1.00 31.14 336 SER C CA 1
ATOM 9747 C C . SER C 1 336 ? -4.232 47.062 42.144 1.00 36.65 336 SER C C 1
ATOM 9748 O O . SER C 1 336 ? -4.808 46.145 41.576 1.00 39.81 336 SER C O 1
ATOM 9751 N N . ARG C 1 337 ? -3.660 48.059 41.488 1.00 35.07 337 ARG C N 1
ATOM 9752 C CA . ARG C 1 337 ? -3.742 48.162 40.042 1.00 33.49 337 ARG C CA 1
ATOM 9753 C C . ARG C 1 337 ? -2.664 47.366 39.370 1.00 31.53 337 ARG C C 1
ATOM 9754 O O . ARG C 1 337 ? -2.868 46.801 38.312 1.00 38.00 337 ARG C O 1
ATOM 9762 N N . LEU C 1 338 ? -1.494 47.346 39.976 1.00 30.76 338 LEU C N 1
ATOM 9763 C CA . LEU C 1 338 ? -0.365 46.669 39.378 1.00 33.87 338 LEU C CA 1
ATOM 9764 C C . LEU C 1 338 ? -0.125 45.336 40.048 1.00 38.20 338 LEU C C 1
ATOM 9765 O O . LEU C 1 338 ? 0.679 44.541 39.586 1.00 41.10 338 LEU C O 1
ATOM 9770 N N . ASP C 1 339 ? -0.847 45.092 41.128 1.00 36.14 339 ASP C N 1
ATOM 9771 C CA . ASP C 1 339 ? -0.646 43.899 41.921 1.00 36.52 339 ASP C CA 1
ATOM 9772 C C . ASP C 1 339 ? 0.792 43.709 42.353 1.00 41.78 339 ASP C C 1
ATOM 9773 O O . ASP C 1 339 ? 1.366 42.663 42.107 1.00 46.04 339 ASP C O 1
ATOM 9778 N N . PHE C 1 340 ? 1.388 44.726 42.967 1.00 35.10 340 PHE C N 1
ATOM 9779 C CA . PHE C 1 340 ? 2.574 44.507 43.788 1.00 32.08 340 PHE C CA 1
ATOM 9780 C C . PHE C 1 340 ? 2.634 45.386 45.022 1.00 30.49 340 PHE C C 1
ATOM 9781 O O . PHE C 1 340 ? 1.772 46.230 45.250 1.00 31.70 340 PHE C O 1
ATOM 9789 N N . THR C 1 341 ? 3.693 45.206 45.796 1.00 27.04 341 THR C N 1
ATOM 9790 C CA . THR C 1 341 ? 3.873 45.944 47.033 1.00 28.17 341 THR C CA 1
ATOM 9791 C C . THR C 1 341 ? 5.182 46.699 47.013 1.00 34.83 341 THR C C 1
ATOM 9792 O O . THR C 1 341 ? 6.174 46.191 46.534 1.00 35.16 341 THR C O 1
ATOM 9796 N N . ILE C 1 342 ? 5.192 47.919 47.523 1.00 33.96 342 ILE C N 1
ATOM 9797 C CA . ILE C 1 342 ? 6.394 48.727 47.473 1.00 29.37 342 ILE C CA 1
ATOM 9798 C C . ILE C 1 342 ? 6.818 49.170 48.854 1.00 30.44 342 ILE C C 1
ATOM 9799 O O . ILE C 1 342 ? 6.116 49.908 49.518 1.00 31.80 342 ILE C O 1
ATOM 9804 N N . ILE C 1 343 ? 7.990 48.740 49.275 1.00 30.88 343 ILE C N 1
ATOM 9805 C CA . ILE C 1 343 ? 8.493 49.117 50.575 1.00 22.73 343 ILE C CA 1
ATOM 9806 C C . ILE C 1 343 ? 9.525 50.209 50.490 1.00 24.16 343 ILE C C 1
ATOM 9807 O O . ILE C 1 343 ? 10.519 50.064 49.793 1.00 28.71 343 ILE C O 1
ATOM 9812 N N . GLU C 1 344 ? 9.281 51.303 51.197 1.00 28.37 344 GLU C N 1
ATOM 9813 C CA . GLU C 1 344 ? 10.195 52.431 51.204 1.00 29.63 344 GLU C CA 1
ATOM 9814 C C . GLU C 1 344 ? 10.575 52.920 52.588 1.00 27.40 344 GLU C C 1
ATOM 9815 O O . GLU C 1 344 ? 9.847 52.737 53.563 1.00 30.26 344 GLU C O 1
ATOM 9821 N N . GLY C 1 345 ? 11.739 53.540 52.666 1.00 27.42 345 GLY C N 1
ATOM 9822 C CA . GLY C 1 345 ? 12.171 54.141 53.900 1.00 31.97 345 GLY C CA 1
ATOM 9823 C C . GLY C 1 345 ? 12.574 53.083 54.881 1.00 30.62 345 GLY C C 1
ATOM 9824 O O . GLY C 1 345 ? 12.073 53.059 55.992 1.00 28.60 345 GLY C O 1
ATOM 9825 N N . GLY C 1 346 ? 13.454 52.190 54.442 1.00 30.20 346 GLY C N 1
ATOM 9826 C CA . GLY C 1 346 ? 13.919 51.077 55.245 1.00 26.92 346 GLY C CA 1
ATOM 9827 C C . GLY C 1 346 ? 15.039 51.438 56.184 1.00 25.17 346 GLY C C 1
ATOM 9828 O O . GLY C 1 346 ? 15.856 52.284 55.869 1.00 30.19 346 GLY C O 1
ATOM 9829 N N . ALA C 1 347 ? 15.082 50.772 57.329 1.00 26.60 347 ALA C N 1
ATOM 9830 C CA . ALA C 1 347 ? 16.050 51.054 58.379 1.00 30.97 347 ALA C CA 1
ATOM 9831 C C . ALA C 1 347 ? 17.404 50.396 58.157 1.00 32.81 347 ALA C C 1
ATOM 9832 O O . ALA C 1 347 ? 18.249 50.415 59.037 1.00 31.08 347 ALA C O 1
ATOM 9834 N N . GLY C 1 348 ? 17.598 49.783 57.001 1.00 26.94 348 GLY C N 1
ATOM 9835 C CA . GLY C 1 348 ? 18.861 49.152 56.705 1.00 26.32 348 GLY C CA 1
ATOM 9836 C C . GLY C 1 348 ? 19.589 49.950 55.658 1.00 34.99 348 GLY C C 1
ATOM 9837 O O . GLY C 1 348 ? 19.407 51.157 55.557 1.00 38.93 348 GLY C O 1
ATOM 9838 N N . LYS C 1 349 ? 20.413 49.281 54.859 1.00 33.64 349 LYS C N 1
ATOM 9839 C CA . LYS C 1 349 ? 21.109 49.948 53.762 1.00 31.58 349 LYS C CA 1
ATOM 9840 C C . LYS C 1 349 ? 20.111 50.539 52.798 1.00 26.91 349 LYS C C 1
ATOM 9841 O O . LYS C 1 349 ? 18.967 50.188 52.827 1.00 31.78 349 LYS C O 1
ATOM 9847 N N . ALA C 1 350 ? 20.517 51.474 51.961 1.00 29.98 350 ALA C N 1
ATOM 9848 C CA . ALA C 1 350 ? 19.571 52.048 51.021 1.00 25.68 350 ALA C CA 1
ATOM 9849 C C . ALA C 1 350 ? 19.790 51.399 49.704 1.00 23.08 350 ALA C C 1
ATOM 9850 O O . ALA C 1 350 ? 20.865 50.892 49.444 1.00 21.24 350 ALA C O 1
ATOM 9852 N N . THR C 1 351 ? 18.754 51.382 48.887 1.00 21.58 351 THR C N 1
ATOM 9853 C CA . THR C 1 351 ? 18.818 50.729 47.605 1.00 23.56 351 THR C CA 1
ATOM 9854 C C . THR C 1 351 ? 17.786 51.326 46.699 1.00 25.90 351 THR C C 1
ATOM 9855 O O . THR C 1 351 ? 17.117 52.265 47.078 1.00 23.76 351 THR C O 1
ATOM 9859 N N . ALA C 1 352 ? 17.685 50.813 45.485 1.00 27.40 352 ALA C N 1
ATOM 9860 C CA . ALA C 1 352 ? 16.746 51.374 44.537 1.00 26.73 352 ALA C CA 1
ATOM 9861 C C . ALA C 1 352 ? 16.206 50.314 43.631 1.00 32.80 352 ALA C C 1
ATOM 9862 O O . ALA C 1 352 ? 16.779 49.252 43.508 1.00 36.97 352 ALA C O 1
ATOM 9864 N N . THR C 1 353 ? 15.088 50.619 43.000 1.00 32.22 353 THR C N 1
ATOM 9865 C CA . THR C 1 353 ? 14.502 49.764 41.996 1.00 28.45 353 THR C CA 1
ATOM 9866 C C . THR C 1 353 ? 14.184 50.587 40.769 1.00 25.42 353 THR C C 1
ATOM 9867 O O . THR C 1 353 ? 13.449 51.555 40.844 1.00 29.18 353 THR C O 1
ATOM 9871 N N . VAL C 1 354 ? 14.773 50.220 39.648 1.00 21.34 354 VAL C N 1
ATOM 9872 C CA . VAL C 1 354 ? 14.503 50.885 38.400 1.00 21.43 354 VAL C CA 1
ATOM 9873 C C . VAL C 1 354 ? 13.278 50.273 37.745 1.00 26.27 354 VAL C C 1
ATOM 9874 O O . VAL C 1 354 ? 13.361 49.230 37.124 1.00 27.51 354 VAL C O 1
ATOM 9878 N N . LEU C 1 355 ? 12.126 50.906 37.903 1.00 25.20 355 LEU C N 1
ATOM 9879 C CA . LEU C 1 355 ? 10.902 50.328 37.393 1.00 22.20 355 LEU C CA 1
ATOM 9880 C C . LEU C 1 355 ? 10.744 50.692 35.937 1.00 23.56 355 LEU C C 1
ATOM 9881 O O . LEU C 1 355 ? 10.761 51.857 35.581 1.00 26.25 355 LEU C O 1
ATOM 9886 N N . ILE C 1 356 ? 10.600 49.686 35.093 1.00 23.66 356 ILE C N 1
ATOM 9887 C CA . ILE C 1 356 ? 10.441 49.903 33.668 1.00 27.41 356 ILE C CA 1
ATOM 9888 C C . ILE C 1 356 ? 9.044 49.536 33.210 1.00 29.07 356 ILE C C 1
ATOM 9889 O O . ILE C 1 356 ? 8.642 48.386 33.284 1.00 31.52 356 ILE C O 1
ATOM 9894 N N . GLY C 1 357 ? 8.305 50.503 32.701 1.00 27.41 357 GLY C N 1
ATOM 9895 C CA . GLY C 1 357 ? 6.921 50.246 32.407 1.00 27.85 357 GLY C CA 1
ATOM 9896 C C . GLY C 1 357 ? 6.598 50.409 30.953 1.00 29.07 357 GLY C C 1
ATOM 9897 O O . GLY C 1 357 ? 7.235 51.178 30.247 1.00 23.48 357 GLY C O 1
ATOM 9898 N N . ALA C 1 358 ? 5.593 49.669 30.517 1.00 24.48 358 ALA C N 1
ATOM 9899 C CA . ALA C 1 358 ? 5.105 49.761 29.164 1.00 29.23 358 ALA C CA 1
ATOM 9900 C C . ALA C 1 358 ? 3.713 49.168 29.083 1.00 38.19 358 ALA C C 1
ATOM 9901 O O . ALA C 1 358 ? 3.227 48.571 30.037 1.00 35.25 358 ALA C O 1
ATOM 9903 N N . ALA C 1 359 ? 3.097 49.311 27.919 1.00 37.21 359 ALA C N 1
ATOM 9904 C CA . ALA C 1 359 ? 1.717 48.916 27.707 1.00 37.37 359 ALA C CA 1
ATOM 9905 C C . ALA C 1 359 ? 1.533 47.416 27.514 1.00 38.75 359 ALA C C 1
ATOM 9906 O O . ALA C 1 359 ? 0.614 46.828 28.071 1.00 32.92 359 ALA C O 1
ATOM 9908 N N . THR C 1 360 ? 2.389 46.809 26.701 1.00 37.34 360 THR C N 1
ATOM 9909 C CA . THR C 1 360 ? 2.247 45.410 26.328 1.00 31.23 360 THR C CA 1
ATOM 9910 C C . THR C 1 360 ? 3.426 44.582 26.774 1.00 31.82 360 THR C C 1
ATOM 9911 O O . THR C 1 360 ? 4.448 45.114 27.145 1.00 36.25 360 THR C O 1
ATOM 9915 N N . ASP C 1 361 ? 3.260 43.272 26.771 1.00 32.63 361 ASP C N 1
ATOM 9916 C CA . ASP C 1 361 ? 4.319 42.374 27.165 1.00 26.22 361 ASP C CA 1
ATOM 9917 C C . ASP C 1 361 ? 5.530 42.544 26.280 1.00 30.22 361 ASP C C 1
ATOM 9918 O O . ASP C 1 361 ? 6.633 42.669 26.777 1.00 36.38 361 ASP C O 1
ATOM 9923 N N . GLU C 1 362 ? 5.333 42.559 24.971 1.00 30.06 362 GLU C N 1
ATOM 9924 C CA . GLU C 1 362 ? 6.451 42.676 24.044 1.00 30.88 362 GLU C CA 1
ATOM 9925 C C . GLU C 1 362 ? 7.305 43.915 24.288 1.00 35.40 362 GLU C C 1
ATOM 9926 O O . GLU C 1 362 ? 8.535 43.847 24.417 1.00 38.47 362 GLU C O 1
ATOM 9932 N N . VAL C 1 363 ? 6.642 45.056 24.349 1.00 33.15 363 VAL C N 1
ATOM 9933 C CA . VAL C 1 363 ? 7.321 46.324 24.533 1.00 34.13 363 VAL C CA 1
ATOM 9934 C C . VAL C 1 363 ? 8.014 46.419 25.887 1.00 31.60 363 VAL C C 1
ATOM 9935 O O . VAL C 1 363 ? 9.140 46.856 25.954 1.00 30.08 363 VAL C O 1
ATOM 9939 N N . VAL C 1 364 ? 7.363 46.022 26.970 1.00 26.38 364 VAL C N 1
ATOM 9940 C CA . VAL C 1 364 ? 8.019 46.118 28.258 1.00 23.46 364 VAL C CA 1
ATOM 9941 C C . VAL C 1 364 ? 9.180 45.173 28.297 1.00 24.48 364 VAL C C 1
ATOM 9942 O O . VAL C 1 364 ? 10.145 45.446 28.972 1.00 28.35 364 VAL C O 1
ATOM 9946 N N . ASP C 1 365 ? 9.117 44.080 27.547 1.00 28.12 365 ASP C N 1
ATOM 9947 C CA . ASP C 1 365 ? 10.254 43.166 27.484 1.00 29.46 365 ASP C CA 1
ATOM 9948 C C . ASP C 1 365 ? 11.438 43.856 26.835 1.00 30.79 365 ASP C C 1
ATOM 9949 O O . ASP C 1 365 ? 12.550 43.812 27.352 1.00 28.74 365 ASP C O 1
ATOM 9954 N N . GLU C 1 366 ? 11.200 44.502 25.700 1.00 32.56 366 GLU C N 1
ATOM 9955 C CA . GLU C 1 366 ? 12.283 45.200 25.009 1.00 34.12 366 GLU C CA 1
ATOM 9956 C C . GLU C 1 366 ? 12.814 46.401 25.793 1.00 32.47 366 GLU C C 1
ATOM 9957 O O . GLU C 1 366 ? 14.012 46.657 25.806 1.00 33.57 366 GLU C O 1
ATOM 9963 N N . GLN C 1 367 ? 11.938 47.127 26.468 1.00 22.83 367 GLN C N 1
ATOM 9964 C CA . GLN C 1 367 ? 12.373 48.257 27.262 1.00 26.28 367 GLN C CA 1
ATOM 9965 C C . GLN C 1 367 ? 13.171 47.772 28.450 1.00 26.15 367 GLN C C 1
ATOM 9966 O O . GLN C 1 367 ? 14.066 48.453 28.914 1.00 29.11 367 GLN C O 1
ATOM 9972 N N . GLU C 1 368 ? 12.844 46.596 28.958 1.00 24.35 368 GLU C N 1
ATOM 9973 C CA . GLU C 1 368 ? 13.649 46.028 30.023 1.00 22.09 368 GLU C CA 1
ATOM 9974 C C . GLU C 1 368 ? 15.013 45.656 29.494 1.00 30.04 368 GLU C C 1
ATOM 9975 O O . GLU C 1 368 ? 16.013 45.936 30.136 1.00 35.37 368 GLU C O 1
ATOM 9981 N N . ARG C 1 369 ? 15.064 45.045 28.315 1.00 31.43 369 ARG C N 1
ATOM 9982 C CA . ARG C 1 369 ? 16.349 44.690 27.730 1.00 27.91 369 ARG C CA 1
ATOM 9983 C C . ARG C 1 369 ? 17.228 45.905 27.554 1.00 30.15 369 ARG C C 1
ATOM 9984 O O . ARG C 1 369 ? 18.387 45.907 27.949 1.00 32.92 369 ARG C O 1
ATOM 9992 N N . ILE C 1 370 ? 16.655 46.957 27.003 1.00 29.02 370 ILE C N 1
ATOM 9993 C CA . ILE C 1 370 ? 17.360 48.212 26.842 1.00 29.93 370 ILE C CA 1
ATOM 9994 C C . ILE C 1 370 ? 17.821 48.791 28.163 1.00 27.69 370 ILE C C 1
ATOM 9995 O O . ILE C 1 370 ? 18.941 49.273 28.287 1.00 31.12 370 ILE C O 1
ATOM 10000 N N . ALA C 1 371 ? 16.958 48.730 29.158 1.00 27.03 371 ALA C N 1
ATOM 10001 C CA . ALA C 1 371 ? 17.302 49.242 30.464 1.00 24.83 371 ALA C CA 1
ATOM 10002 C C . ALA C 1 371 ? 18.525 48.534 31.000 1.00 28.33 371 ALA C C 1
ATOM 10003 O O . ALA C 1 371 ? 19.480 49.177 31.401 1.00 29.35 371 ALA C O 1
ATOM 10005 N N . LYS C 1 372 ? 18.510 47.209 30.989 1.00 27.23 372 LYS C N 1
ATOM 10006 C CA . LYS C 1 372 ? 19.633 46.455 31.521 1.00 29.09 372 LYS C CA 1
ATOM 10007 C C . LYS C 1 372 ? 20.904 46.716 30.740 1.00 31.83 372 LYS C C 1
ATOM 10008 O O . LYS C 1 372 ? 21.986 46.778 31.320 1.00 30.67 372 LYS C O 1
ATOM 10014 N N . ASP C 1 373 ? 20.780 46.876 29.429 1.00 29.79 373 ASP C N 1
ATOM 10015 C CA . ASP C 1 373 ? 21.926 47.280 28.629 1.00 28.00 373 ASP C CA 1
ATOM 10016 C C . ASP C 1 373 ? 22.530 48.552 29.197 1.00 26.35 373 ASP C C 1
ATOM 10017 O O . ASP C 1 373 ? 23.734 48.640 29.430 1.00 27.83 373 ASP C O 1
ATOM 10022 N N . ALA C 1 374 ? 21.678 49.529 29.461 1.00 29.12 374 ALA C N 1
ATOM 10023 C CA . ALA C 1 374 ? 22.153 50.807 29.964 1.00 26.97 374 ALA C CA 1
ATOM 10024 C C . ALA C 1 374 ? 22.794 50.680 31.335 1.00 29.88 374 ALA C C 1
ATOM 10025 O O . ALA C 1 374 ? 23.841 51.255 31.583 1.00 26.03 374 ALA C O 1
ATOM 10027 N N . ALA C 1 375 ? 22.189 49.905 32.219 1.00 27.34 375 ALA C N 1
ATOM 10028 C CA . ALA C 1 375 ? 22.740 49.737 33.551 1.00 26.50 375 ALA C CA 1
ATOM 10029 C C . ALA C 1 375 ? 24.117 49.110 33.497 1.00 25.54 375 ALA C C 1
ATOM 10030 O O . ALA C 1 375 ? 25.071 49.599 34.088 1.00 24.00 375 ALA C O 1
ATOM 10032 N N . GLY C 1 376 ? 24.217 48.019 32.765 1.00 20.20 376 GLY C N 1
ATOM 10033 C CA . GLY C 1 376 ? 25.484 47.339 32.617 1.00 26.48 376 GLY C CA 1
ATOM 10034 C C . GLY C 1 376 ? 26.565 48.230 32.052 1.00 24.30 376 GLY C C 1
ATOM 10035 O O . GLY C 1 376 ? 27.714 48.157 32.475 1.00 21.18 376 GLY C O 1
ATOM 10036 N N . SER C 1 377 ? 26.215 49.059 31.078 1.00 25.54 377 SER C N 1
ATOM 10037 C CA . SER C 1 377 ? 27.203 49.954 30.506 1.00 22.08 377 SER C CA 1
ATOM 10038 C C . SER C 1 377 ? 27.590 51.068 31.470 1.00 22.52 377 SER C C 1
ATOM 10039 O O . SER C 1 377 ? 28.711 51.550 31.443 1.00 23.71 377 SER C O 1
ATOM 10042 N N . PHE C 1 378 ? 26.669 51.482 32.326 1.00 23.65 378 PHE C N 1
ATOM 10043 C CA . PHE C 1 378 ? 27.016 52.455 33.342 1.00 20.97 378 PHE C CA 1
ATOM 10044 C C . PHE C 1 378 ? 28.037 51.884 34.282 1.00 19.56 378 PHE C C 1
ATOM 10045 O O . PHE C 1 378 ? 29.095 52.443 34.453 1.00 19.44 378 PHE C O 1
ATOM 10053 N N . ALA C 1 379 ? 27.705 50.770 34.910 1.00 21.15 379 ALA C N 1
ATOM 10054 C CA . ALA C 1 379 ? 28.627 50.148 35.847 1.00 25.82 379 ALA C CA 1
ATOM 10055 C C . ALA C 1 379 ? 29.974 49.892 35.192 1.00 27.13 379 ALA C C 1
ATOM 10056 O O . ALA C 1 379 ? 31.011 50.141 35.795 1.00 31.96 379 ALA C O 1
ATOM 10058 N N . ALA C 1 380 ? 29.963 49.415 33.953 1.00 23.99 380 ALA C N 1
ATOM 10059 C CA . ALA C 1 380 ? 31.208 49.133 33.246 1.00 26.59 380 ALA C CA 1
ATOM 10060 C C . ALA C 1 380 ? 32.032 50.390 32.996 1.00 26.32 380 ALA C C 1
ATOM 10061 O O . ALA C 1 380 ? 33.255 50.359 33.058 1.00 27.05 380 ALA C O 1
ATOM 10063 N N . ALA C 1 381 ? 31.369 51.496 32.699 1.00 24.19 381 ALA C N 1
ATOM 10064 C CA . ALA C 1 381 ? 32.081 52.747 32.546 1.00 21.08 381 ALA C CA 1
ATOM 10065 C C . ALA C 1 381 ? 32.698 53.153 33.874 1.00 20.16 381 ALA C C 1
ATOM 10066 O O . ALA C 1 381 ? 33.867 53.470 33.936 1.00 19.94 381 ALA C O 1
ATOM 10068 N N . TYR C 1 382 ? 31.911 53.129 34.940 1.00 19.17 382 TYR C N 1
ATOM 10069 C CA . TYR C 1 382 ? 32.415 53.482 36.258 1.00 21.94 382 TYR C CA 1
ATOM 10070 C C . TYR C 1 382 ? 33.593 52.656 36.692 1.00 23.00 382 TYR C C 1
ATOM 10071 O O . TYR C 1 382 ? 34.464 53.144 37.386 1.00 24.53 382 TYR C O 1
ATOM 10080 N N . ARG C 1 383 ? 33.629 51.400 36.288 1.00 20.65 383 ARG C N 1
ATOM 10081 C CA . ARG C 1 383 ? 34.693 50.526 36.741 1.00 22.53 383 ARG C CA 1
ATOM 10082 C C . ARG C 1 383 ? 35.915 50.542 35.870 1.00 21.31 383 ARG C C 1
ATOM 10083 O O . ARG C 1 383 ? 37.003 50.309 36.361 1.00 19.62 383 ARG C O 1
ATOM 10091 N N . SER C 1 384 ? 35.745 50.776 34.577 1.00 22.41 384 SER C N 1
ATOM 10092 C CA . SER C 1 384 ? 36.844 50.586 33.647 1.00 21.17 384 SER C CA 1
ATOM 10093 C C . SER C 1 384 ? 37.165 51.783 32.773 1.00 23.31 384 SER C C 1
ATOM 10094 O O . SER C 1 384 ? 38.057 51.713 31.949 1.00 23.18 384 SER C O 1
ATOM 10097 N N . GLY C 1 385 ? 36.420 52.866 32.929 1.00 25.28 385 GLY C N 1
ATOM 10098 C CA . GLY C 1 385 ? 36.647 54.066 32.148 1.00 22.76 385 GLY C CA 1
ATOM 10099 C C . GLY C 1 385 ? 35.881 54.057 30.848 1.00 24.00 385 GLY C C 1
ATOM 10100 O O . GLY C 1 385 ? 35.160 53.113 30.573 1.00 24.01 385 GLY C O 1
ATOM 10101 N N . VAL C 1 386 ? 36.056 55.087 30.030 1.00 22.19 386 VAL C N 1
ATOM 10102 C CA . VAL C 1 386 ? 35.332 55.173 28.768 1.00 24.10 386 VAL C CA 1
ATOM 10103 C C . VAL C 1 386 ? 36.252 55.381 27.570 1.00 22.34 386 VAL C C 1
ATOM 10104 O O . VAL C 1 386 ? 37.435 55.585 27.731 1.00 26.74 386 VAL C O 1
ATOM 10108 N N . LEU C 1 387 ? 35.694 55.302 26.370 1.00 19.43 387 LEU C N 1
ATOM 10109 C CA . LEU C 1 387 ? 36.432 55.481 25.134 1.00 19.49 387 LEU C CA 1
ATOM 10110 C C . LEU C 1 387 ? 35.492 56.090 24.116 1.00 22.17 387 LEU C C 1
ATOM 10111 O O . LEU C 1 387 ? 34.294 56.032 24.295 1.00 26.04 387 LEU C O 1
ATOM 10116 N N . PRO C 1 388 ? 36.023 56.668 23.036 1.00 26.17 388 PRO C N 1
ATOM 10117 C CA . PRO C 1 388 ? 35.146 57.298 22.047 1.00 23.40 388 PRO C CA 1
ATOM 10118 C C . PRO C 1 388 ? 34.422 56.303 21.165 1.00 24.05 388 PRO C C 1
ATOM 10119 O O . PRO C 1 388 ? 35.062 55.462 20.566 1.00 26.24 388 PRO C O 1
ATOM 10123 N N . GLY C 1 389 ? 33.106 56.416 21.074 1.00 27.69 389 GLY C N 1
ATOM 10124 C CA . GLY C 1 389 ? 32.302 55.456 20.339 1.00 33.54 389 GLY C CA 1
ATOM 10125 C C . GLY C 1 389 ? 32.134 55.743 18.867 1.00 37.19 389 GLY C C 1
ATOM 10126 O O . GLY C 1 389 ? 32.983 56.361 18.251 1.00 39.17 389 GLY C O 1
ATOM 10127 N N . GLY C 1 390 ? 31.052 55.244 18.291 1.00 34.12 390 GLY C N 1
ATOM 10128 C CA . GLY C 1 390 ? 30.756 55.513 16.903 1.00 31.57 390 GLY C CA 1
ATOM 10129 C C . GLY C 1 390 ? 31.591 54.661 15.988 1.00 36.38 390 GLY C C 1
ATOM 10130 O O . GLY C 1 390 ? 31.488 54.775 14.777 1.00 31.52 390 GLY C O 1
ATOM 10131 N N . GLY C 1 391 ? 32.425 53.815 16.582 1.00 38.22 391 GLY C N 1
ATOM 10132 C CA . GLY C 1 391 ? 33.330 52.961 15.838 1.00 34.19 391 GLY C CA 1
ATOM 10133 C C . GLY C 1 391 ? 34.656 53.621 15.520 1.00 28.84 391 GLY C C 1
ATOM 10134 O O . GLY C 1 391 ? 35.480 53.056 14.825 1.00 25.82 391 GLY C O 1
ATOM 10135 N N . ALA C 1 392 ? 34.850 54.835 16.013 1.00 29.77 392 ALA C N 1
ATOM 10136 C CA . ALA C 1 392 ? 36.039 55.612 15.700 1.00 30.49 392 ALA C CA 1
ATOM 10137 C C . ALA C 1 392 ? 37.288 54.974 16.272 1.00 30.89 392 ALA C C 1
ATOM 10138 O O . ALA C 1 392 ? 38.284 54.740 15.568 1.00 39.79 392 ALA C O 1
ATOM 10140 N N . PHE C 1 393 ? 37.223 54.668 17.557 1.00 27.54 393 PHE C N 1
ATOM 10141 C CA . PHE C 1 393 ? 38.365 54.112 18.239 1.00 24.21 393 PHE C CA 1
ATOM 10142 C C . PHE C 1 393 ? 38.832 52.845 17.561 1.00 28.71 393 PHE C C 1
ATOM 10143 O O . PHE C 1 393 ? 40.018 52.571 17.521 1.00 27.77 393 PHE C O 1
ATOM 10151 N N . PHE C 1 394 ? 37.897 52.110 16.973 1.00 25.57 394 PHE C N 1
ATOM 10152 C CA . PHE C 1 394 ? 38.225 50.934 16.184 1.00 23.73 394 PHE C CA 1
ATOM 10153 C C . PHE C 1 394 ? 39.054 51.277 14.972 1.00 26.73 394 PHE C C 1
ATOM 10154 O O . PHE C 1 394 ? 39.910 50.513 14.569 1.00 25.59 394 PHE C O 1
ATOM 10162 N 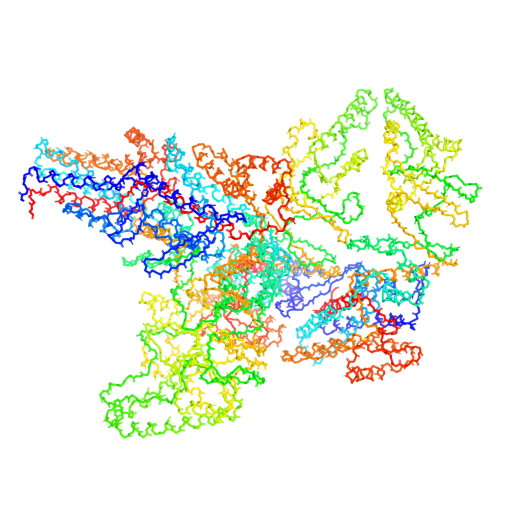N . LEU C 1 395 ? 38.792 52.421 14.371 1.00 23.67 395 LEU C N 1
ATOM 10163 C CA . LEU C 1 395 ? 39.572 52.818 13.227 1.00 22.59 395 LEU C CA 1
ATOM 10164 C C . LEU C 1 395 ? 40.974 53.153 13.684 1.00 25.90 395 LEU C C 1
ATOM 10165 O O . LEU C 1 395 ? 41.960 52.785 13.036 1.00 22.11 395 LEU C O 1
ATOM 10170 N N . TYR C 1 396 ? 41.066 53.816 14.828 1.00 28.84 396 TYR C N 1
ATOM 10171 C CA . TYR C 1 396 ? 42.377 54.071 15.413 1.00 28.67 396 TYR C CA 1
ATOM 10172 C C . TYR C 1 396 ? 43.122 52.762 15.589 1.00 27.80 396 TYR C C 1
ATOM 10173 O O . TYR C 1 396 ? 44.280 52.643 15.214 1.00 27.51 396 TYR C O 1
ATOM 10182 N N . LEU C 1 397 ? 42.443 51.768 16.140 1.00 25.22 397 LEU C N 1
ATOM 10183 C CA . LEU C 1 397 ? 43.041 50.462 16.347 1.00 25.67 397 LEU C CA 1
ATOM 10184 C C . LEU C 1 397 ? 43.419 49.821 15.035 1.00 25.02 397 LEU C C 1
ATOM 10185 O O . LEU C 1 397 ? 44.348 49.042 14.968 1.00 25.53 397 LEU C O 1
ATOM 10190 N N . SER C 1 398 ? 42.691 50.135 13.985 1.00 21.86 398 SER C N 1
ATOM 10191 C CA . SER C 1 398 ? 43.008 49.566 12.700 1.00 24.70 398 SER C CA 1
ATOM 10192 C C . SER C 1 398 ? 44.332 50.096 12.194 1.00 27.21 398 SER C C 1
ATOM 10193 O O . SER C 1 398 ? 45.188 49.341 11.749 1.00 25.85 398 SER C O 1
ATOM 10196 N N . ARG C 1 399 ? 44.507 51.405 12.272 1.00 31.61 399 ARG C N 1
ATOM 10197 C CA . ARG C 1 399 ? 45.759 52.022 11.830 1.00 31.76 399 ARG C CA 1
ATOM 10198 C C . ARG C 1 399 ? 46.937 51.607 12.700 1.00 28.01 399 ARG C C 1
ATOM 10199 O O . ARG C 1 399 ? 48.037 51.351 12.222 1.00 30.12 399 ARG C O 1
ATOM 10207 N N . GLU C 1 400 ? 46.685 51.497 13.989 1.00 28.44 400 GLU C N 1
ATOM 10208 C CA . GLU C 1 400 ? 47.717 51.086 14.906 1.00 30.70 400 GLU C CA 1
ATOM 10209 C C . GLU C 1 400 ? 48.130 49.650 14.702 1.00 34.77 400 GLU C C 1
ATOM 10210 O O . GLU C 1 400 ? 49.274 49.305 14.910 1.00 39.45 400 GLU C O 1
ATOM 10216 N N . VAL C 1 401 ? 47.186 48.798 14.331 1.00 33.10 401 VAL C N 1
ATOM 10217 C CA . VAL C 1 401 ? 47.490 47.390 14.129 1.00 31.78 401 VAL C CA 1
ATOM 10218 C C . VAL C 1 401 ? 48.212 47.220 12.802 1.00 36.85 401 VAL C C 1
ATOM 10219 O O . VAL C 1 401 ? 49.147 46.438 12.688 1.00 31.93 401 VAL C O 1
ATOM 10223 N N . GLU C 1 402 ? 47.783 47.968 11.796 1.00 37.60 402 GLU C N 1
ATOM 10224 C CA . GLU C 1 402 ? 48.478 47.965 10.519 1.00 38.50 402 GLU C CA 1
ATOM 10225 C C . GLU C 1 402 ? 49.911 48.432 10.701 1.00 37.78 402 GLU C C 1
ATOM 10226 O O . GLU C 1 402 ? 50.789 48.022 9.971 1.00 40.05 402 GLU C O 1
ATOM 10232 N N . SER C 1 403 ? 50.144 49.307 11.670 1.00 32.31 403 SER C N 1
ATOM 10233 C CA . SER C 1 403 ? 51.501 49.665 12.050 1.00 36.32 403 SER C CA 1
ATOM 10234 C C . SER C 1 403 ? 52.414 48.473 12.262 1.00 43.30 403 SER C C 1
ATOM 10235 O O . SER C 1 403 ? 53.564 48.495 11.863 1.00 50.59 403 SER C O 1
ATOM 10238 N N . LEU C 1 404 ? 51.916 47.418 12.887 1.00 47.10 404 LEU C N 1
ATOM 10239 C CA . LEU C 1 404 ? 52.799 46.295 13.159 1.00 46.73 404 LEU C CA 1
ATOM 10240 C C . LEU C 1 404 ? 53.056 45.457 11.926 1.00 49.11 404 LEU C C 1
ATOM 10241 O O . LEU C 1 404 ? 54.000 44.699 11.899 1.00 54.08 404 LEU C O 1
ATOM 10246 N N . LYS C 1 405 ? 52.301 45.694 10.863 1.00 53.81 405 LYS C N 1
ATOM 10247 C CA . LYS C 1 405 ? 52.314 44.831 9.676 1.00 54.83 405 LYS C CA 1
ATOM 10248 C C . LYS C 1 405 ? 53.683 44.278 9.289 1.00 56.17 405 LYS C C 1
ATOM 10249 O O . LYS C 1 405 ? 53.824 43.083 9.077 1.00 50.93 405 LYS C O 1
ATOM 10255 N N . ASN C 1 406 ? 54.707 45.126 9.265 1.00 59.21 406 ASN C N 1
ATOM 10256 C CA . ASN C 1 406 ? 56.044 44.700 8.826 1.00 64.66 406 ASN C CA 1
ATOM 10257 C C . ASN C 1 406 ? 57.062 44.666 9.978 1.00 60.53 406 ASN C C 1
ATOM 10258 O O . ASN C 1 406 ? 58.163 44.167 9.799 1.00 60.40 406 ASN C O 1
ATOM 10263 N N . ARG C 1 407 ? 56.661 45.166 11.151 1.00 61.14 407 ARG C N 1
ATOM 10264 C CA . ARG C 1 407 ? 57.494 45.111 12.350 1.00 65.48 407 ARG C CA 1
ATOM 10265 C C . ARG C 1 407 ? 57.798 43.620 12.600 1.00 61.80 407 ARG C C 1
ATOM 10266 O O . ARG C 1 407 ? 58.651 43.254 13.395 1.00 59.86 407 ARG C O 1
ATOM 10274 N N . LEU C 1 408 ? 57.040 42.814 11.897 1.00 61.85 408 LEU C N 1
ATOM 10275 C CA . LEU C 1 408 ? 57.270 41.412 11.808 1.00 58.14 408 LEU C CA 1
ATOM 10276 C C . LEU C 1 408 ? 57.669 41.075 10.401 1.00 59.54 408 LEU C C 1
ATOM 10277 O O . LEU C 1 408 ? 56.970 41.370 9.470 1.00 61.38 408 LEU C O 1
ATOM 10282 N N . PRO C 1 409 ? 58.823 40.481 10.210 1.00 64.81 409 PRO C N 1
ATOM 10283 C CA . PRO C 1 409 ? 59.003 40.217 8.785 1.00 55.30 409 PRO C CA 1
ATOM 10284 C C . PRO C 1 409 ? 58.445 38.809 8.512 1.00 59.61 409 PRO C C 1
ATOM 10285 O O . PRO C 1 409 ? 58.516 37.914 9.365 1.00 68.91 409 PRO C O 1
ATOM 10289 N N . GLY C 1 410 ? 57.949 38.595 7.307 1.00 58.37 410 GLY C N 1
ATOM 10290 C CA . GLY C 1 410 ? 57.365 37.310 7.008 1.00 53.27 410 GLY C CA 1
ATOM 10291 C C . GLY C 1 410 ? 55.925 37.378 6.558 1.00 42.33 410 GLY C C 1
ATOM 10292 O O . GLY C 1 410 ? 55.430 38.439 6.203 1.00 35.10 410 GLY C O 1
ATOM 10293 N N . MET C 1 411 ? 55.249 36.232 6.583 1.00 42.59 411 MET C N 1
ATOM 10294 C CA . MET C 1 411 ? 53.885 36.124 6.092 1.00 32.68 411 MET C CA 1
ATOM 10295 C C . MET C 1 411 ? 52.859 36.379 7.183 1.00 32.01 411 MET C C 1
ATOM 10296 O O . MET C 1 411 ? 51.677 36.560 6.902 1.00 31.08 411 MET C O 1
ATOM 10301 N N . GLU C 1 412 ? 53.318 36.455 8.426 1.00 32.07 412 GLU C N 1
ATOM 10302 C CA . GLU C 1 412 ? 52.451 36.885 9.508 1.00 37.30 412 GLU C CA 1
ATOM 10303 C C . GLU C 1 412 ? 51.812 38.225 9.194 1.00 39.50 412 GLU C C 1
ATOM 10304 O O . GLU C 1 412 ? 50.742 38.536 9.700 1.00 34.19 412 GLU C O 1
ATOM 10310 N N . SER C 1 413 ? 52.488 39.021 8.376 1.00 36.28 413 SER C N 1
ATOM 10311 C CA . SER C 1 413 ? 51.971 40.307 7.978 1.00 36.98 413 SER C CA 1
ATOM 10312 C C . SER C 1 413 ? 50.540 40.157 7.517 1.00 34.08 413 SER C C 1
ATOM 10313 O O . SER C 1 413 ? 49.670 40.894 7.964 1.00 33.81 413 SER C O 1
ATOM 10316 N N . TYR C 1 414 ? 50.287 39.178 6.657 1.00 32.92 414 TYR C N 1
ATOM 10317 C CA . TYR C 1 414 ? 48.938 38.983 6.136 1.00 34.78 414 TYR C CA 1
ATOM 10318 C C . TYR C 1 414 ? 47.940 38.838 7.269 1.00 31.41 414 TYR C C 1
ATOM 10319 O O . TYR C 1 414 ? 46.916 39.506 7.293 1.00 32.53 414 TYR C O 1
ATOM 10328 N N . GLY C 1 415 ? 48.278 38.015 8.243 1.00 34.19 415 GLY C N 1
ATOM 10329 C CA . GLY C 1 415 ? 47.408 37.826 9.379 1.00 32.39 415 GLY C CA 1
ATOM 10330 C C . GLY C 1 415 ? 47.086 39.159 9.988 1.00 30.98 415 GLY C C 1
ATOM 10331 O O . GLY C 1 415 ? 45.925 39.522 10.081 1.00 34.22 415 GLY C O 1
ATOM 10332 N N . VAL C 1 416 ? 48.118 39.918 10.325 1.00 33.40 416 VAL C N 1
ATOM 10333 C CA . VAL C 1 416 ? 47.918 41.221 10.928 1.00 28.61 416 VAL C CA 1
ATOM 10334 C C . VAL C 1 416 ? 47.049 42.097 10.056 1.00 28.83 416 VAL C C 1
ATOM 10335 O O . VAL C 1 416 ? 46.137 42.751 10.552 1.00 26.98 416 VAL C O 1
ATOM 10339 N N . MET C 1 417 ? 47.310 42.094 8.753 1.00 31.83 417 MET C N 1
ATOM 10340 C CA . MET C 1 417 ? 46.545 42.941 7.856 1.00 33.38 417 MET C CA 1
ATOM 10341 C C . MET C 1 417 ? 45.077 42.607 7.979 1.00 38.74 417 MET C C 1
ATOM 10342 O O . MET C 1 417 ? 44.243 43.499 8.111 1.00 37.10 417 MET C O 1
ATOM 10347 N N . ALA C 1 418 ? 44.783 41.310 7.993 1.00 38.34 418 ALA C N 1
ATOM 10348 C CA . ALA C 1 418 ? 43.417 40.837 8.094 1.00 33.43 418 ALA C CA 1
ATOM 10349 C C . ALA C 1 418 ? 42.772 41.421 9.321 1.00 31.72 418 ALA C C 1
ATOM 10350 O O . ALA C 1 418 ? 41.699 42.011 9.237 1.00 34.59 418 ALA C O 1
ATOM 10352 N N . PHE C 1 419 ? 43.479 41.356 10.441 1.00 26.35 419 PHE C N 1
ATOM 10353 C CA . PHE C 1 419 ? 42.918 41.842 11.680 1.00 23.36 419 PHE C CA 1
ATOM 10354 C C . PHE C 1 419 ? 42.561 43.284 11.493 1.00 27.78 419 PHE C C 1
ATOM 10355 O O . PHE C 1 419 ? 41.435 43.687 11.749 1.00 25.66 419 PHE C O 1
ATOM 10363 N N . SER C 1 420 ? 43.509 44.040 10.958 1.00 30.88 420 SER C N 1
ATOM 10364 C CA . SER C 1 420 ? 43.313 45.458 10.758 1.00 24.27 420 SER C CA 1
ATOM 10365 C C . SER C 1 420 ? 42.062 45.718 9.941 1.00 27.74 420 SER C C 1
ATOM 10366 O O . SER C 1 420 ? 41.196 46.476 10.366 1.00 26.42 420 SER C O 1
ATOM 10369 N N . GLU C 1 421 ? 41.924 45.027 8.813 1.00 28.15 421 GLU C N 1
ATOM 10370 C CA . GLU C 1 421 ? 40.841 45.344 7.899 1.00 25.92 421 GLU C CA 1
ATOM 10371 C C . GLU C 1 421 ? 39.525 45.068 8.559 1.00 24.44 421 GLU C C 1
ATOM 10372 O O . GLU C 1 421 ? 38.546 45.769 8.336 1.00 24.44 421 GLU C O 1
ATOM 10378 N N . ALA C 1 422 ? 39.532 44.103 9.463 1.00 23.20 422 ALA C N 1
ATOM 10379 C CA . ALA C 1 422 ? 38.297 43.681 10.081 1.00 22.30 422 ALA C CA 1
ATOM 10380 C C . ALA C 1 422 ? 37.798 44.729 11.046 1.00 22.02 422 ALA C C 1
ATOM 10381 O O . ALA C 1 422 ? 36.602 44.934 11.182 1.00 22.02 422 ALA C O 1
ATOM 10383 N N . LEU C 1 423 ? 38.715 45.445 11.676 1.00 25.11 423 LEU C N 1
ATOM 10384 C CA . LEU C 1 423 ? 38.305 46.445 12.638 1.00 22.59 423 LEU C CA 1
ATOM 10385 C C . LEU C 1 423 ? 37.607 47.586 11.937 1.00 21.83 423 LEU C C 1
ATOM 10386 O O . LEU C 1 423 ? 36.979 48.415 12.579 1.00 21.73 423 LEU C O 1
ATOM 10391 N N . LYS C 1 424 ? 37.691 47.620 10.613 1.00 21.85 424 LYS C N 1
ATOM 10392 C CA . LYS C 1 424 ? 37.064 48.712 9.890 1.00 25.84 424 LYS C CA 1
ATOM 10393 C C . LYS C 1 424 ? 35.584 48.471 9.755 1.00 26.25 424 LYS C C 1
ATOM 10394 O O . LYS C 1 424 ? 34.841 49.382 9.460 1.00 29.45 424 LYS C O 1
ATOM 10400 N N . VAL C 1 425 ? 35.155 47.236 9.970 1.00 23.51 425 VAL C N 1
ATOM 10401 C CA . VAL C 1 425 ? 33.816 46.847 9.567 1.00 22.32 425 VAL C CA 1
ATOM 10402 C C . VAL C 1 425 ? 32.673 47.403 10.391 1.00 22.19 425 VAL C C 1
ATOM 10403 O O . VAL C 1 425 ? 31.698 47.846 9.819 1.00 22.35 425 VAL C O 1
ATOM 10407 N N . PRO C 1 426 ? 32.763 47.388 11.723 1.00 21.94 426 PRO C N 1
ATOM 10408 C CA . PRO C 1 426 ? 31.608 47.937 12.427 1.00 22.67 426 PRO C CA 1
ATOM 10409 C C . PRO C 1 426 ? 31.219 49.342 12.006 1.00 24.67 426 PRO C C 1
ATOM 10410 O O . PRO C 1 426 ? 30.057 49.536 11.682 1.00 27.95 426 PRO C O 1
ATOM 10414 N N . PHE C 1 427 ? 32.161 50.276 11.942 1.00 23.91 427 PHE C N 1
ATOM 10415 C CA . PHE C 1 427 ? 31.823 51.636 11.556 1.00 22.45 427 PHE C CA 1
ATOM 10416 C C . PHE C 1 427 ? 31.074 51.615 10.254 1.00 24.81 427 PHE C C 1
ATOM 10417 O O . PHE C 1 427 ? 29.965 52.124 10.162 1.00 22.42 427 PHE C O 1
ATOM 10425 N N . ARG C 1 428 ? 31.667 50.974 9.262 1.00 23.27 428 ARG C N 1
ATOM 10426 C CA . ARG C 1 428 ? 31.063 50.913 7.950 1.00 27.78 428 ARG C CA 1
ATOM 10427 C C . ARG C 1 428 ? 29.653 50.399 8.026 1.00 25.30 428 ARG C C 1
ATOM 10428 O O . ARG C 1 428 ? 28.750 51.018 7.488 1.00 26.48 428 ARG C O 1
ATOM 10436 N N . VAL C 1 429 ? 29.443 49.328 8.777 1.00 28.48 429 VAL C N 1
ATOM 10437 C CA . VAL C 1 429 ? 28.108 48.772 8.885 1.00 28.69 429 VAL C CA 1
ATOM 10438 C C . VAL C 1 429 ? 27.180 49.823 9.427 1.00 26.34 429 VAL C C 1
ATOM 10439 O O . VAL C 1 429 ? 26.139 50.095 8.841 1.00 24.90 429 VAL C O 1
ATOM 10443 N N . MET C 1 430 ? 27.580 50.450 10.526 1.00 25.50 430 MET C N 1
ATOM 10444 C CA . MET C 1 430 ? 26.728 51.434 11.146 1.00 25.47 430 MET C CA 1
ATOM 10445 C C . MET C 1 430 ? 26.479 52.551 10.182 1.00 27.51 430 MET C C 1
ATOM 10446 O O . MET C 1 430 ? 25.358 53.012 10.065 1.00 29.60 430 MET C O 1
ATOM 10451 N N . ALA C 1 431 ? 27.507 52.946 9.443 1.00 24.72 431 ALA C N 1
ATOM 10452 C CA . ALA C 1 431 ? 27.338 54.029 8.500 1.00 24.70 431 ALA C CA 1
ATOM 10453 C C . ALA C 1 431 ? 26.355 53.611 7.437 1.00 27.11 431 ALA C C 1
ATOM 10454 O O . ALA C 1 431 ? 25.478 54.377 7.076 1.00 28.41 431 ALA C O 1
ATOM 10456 N N . GLU C 1 432 ? 26.465 52.380 6.960 1.00 24.66 432 GLU C N 1
ATOM 10457 C CA . GLU C 1 432 ? 25.532 51.933 5.948 1.00 23.54 432 GLU C CA 1
ATOM 10458 C C . GLU C 1 432 ? 24.153 51.919 6.536 1.00 27.58 432 GLU C C 1
ATOM 10459 O O . GLU C 1 432 ? 23.205 52.340 5.896 1.00 33.11 432 GLU C O 1
ATOM 10465 N N . ASN C 1 433 ? 24.053 51.503 7.791 1.00 26.85 433 ASN C N 1
ATOM 10466 C CA . ASN C 1 433 ? 22.766 51.462 8.447 1.00 27.21 433 ASN C CA 1
ATOM 10467 C C . ASN C 1 433 ? 22.138 52.831 8.557 1.00 27.18 433 ASN C C 1
ATOM 10468 O O . ASN C 1 433 ? 20.943 52.948 8.730 1.00 27.60 433 ASN C O 1
ATOM 10473 N N . ALA C 1 434 ? 22.940 53.874 8.459 1.00 23.59 434 ALA C N 1
ATOM 10474 C CA . ALA C 1 434 ? 22.390 55.202 8.591 1.00 28.06 434 ALA C CA 1
ATOM 10475 C C . ALA C 1 434 ? 22.080 55.806 7.229 1.00 33.43 434 ALA C C 1
ATOM 10476 O O . ALA C 1 434 ? 21.623 56.944 7.137 1.00 23.70 434 ALA C O 1
ATOM 10478 N N . GLY C 1 435 ? 22.283 55.017 6.178 1.00 32.23 435 GLY C N 1
ATOM 10479 C CA . GLY C 1 435 ? 21.916 55.428 4.835 1.00 32.08 435 GLY C CA 1
ATOM 10480 C C . GLY C 1 435 ? 23.015 56.182 4.121 1.00 37.17 435 GLY C C 1
ATOM 10481 O O . GLY C 1 435 ? 22.803 56.753 3.056 1.00 42.65 435 GLY C O 1
ATOM 10482 N N . PHE C 1 436 ? 24.200 56.177 4.708 1.00 27.89 436 PHE C N 1
ATOM 10483 C CA . PHE C 1 436 ? 25.333 56.836 4.106 1.00 29.66 436 PHE C CA 1
ATOM 10484 C C . PHE C 1 436 ? 26.076 55.834 3.263 1.00 31.72 436 PHE C C 1
ATOM 10485 O O . PHE C 1 436 ? 25.825 54.641 3.337 1.00 29.09 436 PHE C O 1
ATOM 10493 N N . ASN C 1 437 ? 26.995 56.322 2.454 1.00 23.93 437 ASN C N 1
ATOM 10494 C CA . ASN C 1 437 ? 27.891 55.433 1.763 1.00 24.02 437 ASN C CA 1
ATOM 10495 C C . ASN C 1 437 ? 28.913 54.940 2.761 1.00 24.67 437 ASN C C 1
ATOM 10496 O O . ASN C 1 437 ? 29.828 55.663 3.102 1.00 27.95 437 ASN C O 1
ATOM 10501 N N . GLY C 1 438 ? 28.747 53.721 3.249 1.00 23.66 438 GLY C N 1
ATOM 10502 C CA . GLY C 1 438 ? 29.599 53.212 4.301 1.00 23.36 438 GLY C CA 1
ATOM 10503 C C . GLY C 1 438 ? 31.058 53.344 3.960 1.00 27.00 438 GLY C C 1
ATOM 10504 O O . GLY C 1 438 ? 31.841 53.845 4.755 1.00 24.23 438 GLY C O 1
ATOM 10505 N N . LEU C 1 439 ? 31.421 52.922 2.759 1.00 26.47 439 LEU C N 1
ATOM 10506 C CA . LEU C 1 439 ? 32.812 52.946 2.334 1.00 26.25 439 LEU C CA 1
ATOM 10507 C C . LEU C 1 439 ? 33.405 54.349 2.219 1.00 25.05 439 LEU C C 1
ATOM 10508 O O . LEU C 1 439 ? 34.506 54.609 2.698 1.00 27.55 439 LEU C O 1
ATOM 10513 N N . GLU C 1 440 ? 32.679 55.252 1.577 1.00 23.57 440 GLU C N 1
ATOM 10514 C CA . GLU C 1 440 ? 33.116 56.629 1.445 1.00 23.51 440 GLU C CA 1
ATOM 10515 C C . GLU C 1 440 ? 33.353 57.273 2.790 1.00 28.46 440 GLU C C 1
ATOM 10516 O O . GLU C 1 440 ? 34.390 57.890 3.034 1.00 26.16 440 GLU C O 1
ATOM 10522 N N . LYS C 1 441 ? 32.364 57.152 3.658 1.00 25.15 441 LYS C N 1
ATOM 10523 C CA . LYS C 1 441 ? 32.458 57.755 4.958 1.00 24.06 441 LYS C CA 1
ATOM 10524 C C . LYS C 1 441 ? 33.605 57.138 5.724 1.00 30.66 441 LYS C C 1
ATOM 10525 O O . LYS C 1 441 ? 34.329 57.831 6.428 1.00 28.78 441 LYS C O 1
ATOM 10531 N N . LEU C 1 442 ? 33.806 55.841 5.554 1.00 25.37 442 LEU C N 1
ATOM 10532 C CA . LEU C 1 442 ? 34.908 55.183 6.226 1.00 22.40 442 LEU C CA 1
ATOM 10533 C C . LEU C 1 442 ? 36.226 55.808 5.819 1.00 23.59 442 LEU C C 1
ATOM 10534 O O . LEU C 1 442 ? 36.991 56.267 6.661 1.00 25.09 442 LEU C O 1
ATOM 10539 N N . GLY C 1 443 ? 36.480 55.847 4.519 1.00 28.54 443 GLY C N 1
ATOM 10540 C CA . GLY C 1 443 ? 37.737 56.374 4.026 1.00 26.54 443 GLY C CA 1
ATOM 10541 C C . GLY C 1 443 ? 37.986 57.790 4.483 1.00 28.98 443 GLY C C 1
ATOM 10542 O O . GLY C 1 443 ? 39.045 58.102 5.032 1.00 29.01 443 GLY C O 1
ATOM 10543 N N . ASP C 1 444 ? 36.996 58.645 4.271 1.00 31.56 444 ASP C N 1
ATOM 10544 C CA . ASP C 1 444 ? 37.096 60.030 4.691 1.00 30.08 444 ASP C CA 1
ATOM 10545 C C . ASP C 1 444 ? 37.438 60.150 6.171 1.00 30.85 444 ASP C C 1
ATOM 10546 O O . ASP C 1 444 ? 38.348 60.887 6.545 1.00 27.65 444 ASP C O 1
ATOM 10551 N N . LEU C 1 445 ? 36.711 59.423 7.011 1.00 29.88 445 LEU C N 1
ATOM 10552 C CA . LEU C 1 445 ? 36.909 59.517 8.450 1.00 25.82 445 LEU C CA 1
ATOM 10553 C C . LEU C 1 445 ? 38.287 59.075 8.843 1.00 24.21 445 LEU C C 1
ATOM 10554 O O . LEU C 1 445 ? 38.868 59.610 9.762 1.00 25.13 445 LEU C O 1
ATOM 10559 N N . MET C 1 446 ? 38.817 58.076 8.166 1.00 29.03 446 MET C N 1
ATOM 10560 C CA . MET C 1 446 ? 40.154 57.641 8.517 1.00 30.14 446 MET C CA 1
ATOM 10561 C C . MET C 1 446 ? 41.195 58.665 8.158 1.00 29.32 446 MET C C 1
ATOM 10562 O O . MET C 1 446 ? 42.066 58.995 8.971 1.00 30.65 446 MET C O 1
ATOM 10567 N N . THR C 1 447 ? 41.101 59.167 6.936 1.00 29.35 447 THR C N 1
ATOM 10568 C CA . THR C 1 447 ? 41.985 60.240 6.519 1.00 29.53 447 THR C CA 1
ATOM 10569 C C . THR C 1 447 ? 41.999 61.367 7.539 1.00 36.03 447 THR C C 1
ATOM 10570 O O . THR C 1 447 ? 43.047 61.755 8.043 1.00 40.58 447 THR C O 1
ATOM 10574 N N . LEU C 1 448 ? 40.817 61.862 7.869 1.00 34.16 448 LEU C N 1
ATOM 10575 C CA . LEU C 1 448 ? 40.686 62.913 8.861 1.00 27.19 448 LEU C CA 1
ATOM 10576 C C . LEU C 1 448 ? 41.240 62.553 10.215 1.00 29.78 448 LEU C C 1
ATOM 10577 O O . LEU C 1 448 ? 41.816 63.384 10.881 1.00 32.78 448 LEU C O 1
ATOM 10582 N N . GLN C 1 449 ? 41.012 61.335 10.666 1.00 31.82 449 GLN C N 1
ATOM 10583 C CA . GLN C 1 449 ? 41.526 60.962 11.969 1.00 32.42 449 GLN C CA 1
ATOM 10584 C C . GLN C 1 449 ? 43.012 61.096 11.992 1.00 30.82 449 GLN C C 1
ATOM 10585 O O . GLN C 1 449 ? 43.577 61.547 12.969 1.00 28.74 449 GLN C O 1
ATOM 10591 N N . VAL C 1 450 ? 43.650 60.700 10.902 1.00 35.17 450 VAL C N 1
ATOM 10592 C CA . VAL C 1 450 ? 45.099 60.791 10.865 1.00 37.34 450 VAL C CA 1
ATOM 10593 C C . VAL C 1 450 ? 45.554 62.246 10.780 1.00 38.51 450 VAL C C 1
ATOM 10594 O O . VAL C 1 450 ? 46.495 62.638 11.469 1.00 36.10 450 VAL C O 1
ATOM 10598 N N . GLN C 1 451 ? 44.865 63.053 9.976 1.00 38.25 451 GLN C N 1
ATOM 10599 C CA . GLN C 1 451 ? 45.290 64.435 9.728 1.00 41.43 451 GLN C CA 1
ATOM 10600 C C . GLN C 1 451 ? 45.330 65.306 10.975 1.00 42.47 451 GLN C C 1
ATOM 10601 O O . GLN C 1 451 ? 46.247 66.101 11.144 1.00 40.01 451 GLN C O 1
ATOM 10607 N N . LYS C 1 452 ? 44.333 65.177 11.837 1.00 39.35 452 LYS C N 1
ATOM 10608 C CA . LYS C 1 452 ? 44.304 65.960 13.056 1.00 37.94 452 LYS C CA 1
ATOM 10609 C C . LYS C 1 452 ? 44.801 65.121 14.202 1.00 43.66 452 LYS C C 1
ATOM 10610 O O . LYS C 1 452 ? 44.760 65.530 15.353 1.00 43.40 452 LYS C O 1
ATOM 10616 N N . ASN C 1 453 ? 45.261 63.927 13.860 1.00 42.04 453 ASN C N 1
ATOM 10617 C CA . ASN C 1 453 ? 45.762 62.944 14.813 1.00 47.00 453 ASN C CA 1
ATOM 10618 C C . ASN C 1 453 ? 44.768 62.642 15.948 1.00 46.22 453 ASN C C 1
ATOM 10619 O O . ASN C 1 453 ? 45.128 62.050 16.955 1.00 55.94 453 ASN C O 1
ATOM 10624 N N . ASN C 1 454 ? 43.519 63.053 15.778 1.00 45.43 454 ASN C N 1
ATOM 10625 C CA . ASN C 1 454 ? 42.496 62.854 16.789 1.00 41.12 454 ASN C CA 1
ATOM 10626 C C . ASN C 1 454 ? 41.708 61.579 16.593 1.00 39.49 454 ASN C C 1
ATOM 10627 O O . ASN C 1 454 ? 40.888 61.502 15.694 1.00 38.71 454 ASN C O 1
ATOM 10632 N N . TYR C 1 455 ? 41.944 60.581 17.433 1.00 34.85 455 TYR C N 1
ATOM 10633 C CA . TYR C 1 455 ? 41.251 59.313 17.280 1.00 35.82 455 TYR C CA 1
ATOM 10634 C C . TYR C 1 455 ? 39.838 59.335 17.850 1.00 35.70 455 TYR C C 1
ATOM 10635 O O . TYR C 1 455 ? 39.208 58.299 17.964 1.00 29.93 455 TYR C O 1
ATOM 10644 N N . ALA C 1 456 ? 39.336 60.498 18.227 1.00 32.24 456 ALA C N 1
ATOM 10645 C CA . ALA C 1 456 ? 38.000 60.552 18.778 1.00 28.73 456 ALA C CA 1
ATOM 10646 C C . ALA C 1 456 ? 37.052 61.181 17.793 1.00 29.12 456 ALA C C 1
ATOM 10647 O O . ALA C 1 456 ? 35.915 61.461 18.111 1.00 29.40 456 ALA C O 1
ATOM 10649 N N . LEU C 1 457 ? 37.523 61.421 16.585 1.00 31.35 457 LEU C N 1
ATOM 10650 C CA . LEU C 1 457 ? 36.648 61.939 15.559 1.00 31.33 457 LEU C CA 1
ATOM 10651 C C . LEU C 1 457 ? 35.849 60.803 14.984 1.00 32.04 457 LEU C C 1
ATOM 10652 O O . LEU C 1 457 ? 36.415 59.797 14.570 1.00 35.02 457 LEU C O 1
ATOM 10657 N N . GLY C 1 458 ? 34.534 60.977 14.943 1.00 36.96 458 GLY C N 1
ATOM 10658 C CA . GLY C 1 458 ? 33.630 59.959 14.442 1.00 35.35 458 GLY C CA 1
ATOM 10659 C C . GLY C 1 458 ? 32.562 60.573 13.572 1.00 34.16 458 GLY C C 1
ATOM 10660 O O . GLY C 1 458 ? 32.624 61.755 13.274 1.00 37.87 458 GLY C O 1
ATOM 10661 N N . LEU C 1 459 ? 31.588 59.783 13.144 1.00 37.05 459 LEU C N 1
ATOM 10662 C CA . LEU C 1 459 ? 30.533 60.319 12.296 1.00 37.18 459 LEU C CA 1
ATOM 10663 C C . LEU C 1 459 ? 29.263 60.525 13.071 1.00 29.45 459 LEU C C 1
ATOM 10664 O O . LEU C 1 459 ? 28.838 59.639 13.778 1.00 29.45 459 LEU C O 1
ATOM 10669 N N . ASP C 1 460 ? 28.670 61.707 12.955 1.00 28.50 460 ASP C N 1
ATOM 10670 C CA . ASP C 1 460 ? 27.347 61.947 13.510 1.00 33.90 460 ASP C CA 1
ATOM 10671 C C . ASP C 1 460 ? 26.320 61.378 12.565 1.00 33.68 460 ASP C C 1
ATOM 10672 O O . ASP C 1 460 ? 26.091 61.926 11.495 1.00 36.40 460 ASP C O 1
ATOM 10677 N N . PHE C 1 461 ? 25.677 60.295 12.977 1.00 32.12 461 PHE C N 1
ATOM 10678 C CA . PHE C 1 461 ? 24.835 59.539 12.070 1.00 33.81 461 PHE C CA 1
ATOM 10679 C C . PHE C 1 461 ? 23.521 60.218 11.751 1.00 39.68 461 PHE C C 1
ATOM 10680 O O . PHE C 1 461 ? 22.809 59.794 10.848 1.00 34.86 461 PHE C O 1
ATOM 10688 N N . GLU C 1 462 ? 23.195 61.277 12.475 1.00 39.76 462 GLU C N 1
ATOM 10689 C CA . GLU C 1 462 ? 21.984 62.005 12.156 1.00 37.79 462 GLU C CA 1
ATOM 10690 C C . GLU C 1 462 ? 22.290 63.111 11.164 1.00 36.21 462 GLU C C 1
ATOM 10691 O O . GLU C 1 462 ? 21.592 63.274 10.173 1.00 45.11 462 GLU C O 1
ATOM 10697 N N . THR C 1 463 ? 23.342 63.872 11.439 1.00 29.97 463 THR C N 1
ATOM 10698 C CA . THR C 1 463 ? 23.715 64.997 10.592 1.00 32.90 463 THR C CA 1
ATOM 10699 C C . THR C 1 463 ? 24.560 64.620 9.377 1.00 30.73 463 THR C C 1
ATOM 10700 O O . THR C 1 463 ? 24.399 65.192 8.308 1.00 29.47 463 THR C O 1
ATOM 10704 N N . GLY C 1 464 ? 25.447 63.646 9.536 1.00 31.09 464 GLY C N 1
ATOM 10705 C CA . GLY C 1 464 ? 26.332 63.265 8.454 1.00 28.10 464 GLY C CA 1
ATOM 10706 C C . GLY C 1 464 ? 27.673 63.982 8.545 1.00 37.19 464 GLY C C 1
ATOM 10707 O O . GLY C 1 464 ? 28.536 63.837 7.682 1.00 37.72 464 GLY C O 1
ATOM 10708 N N . GLU C 1 465 ? 27.846 64.769 9.598 1.00 38.05 465 GLU C N 1
ATOM 10709 C CA . GLU C 1 465 ? 29.074 65.518 9.801 1.00 37.23 465 GLU C CA 1
ATOM 10710 C C . GLU C 1 465 ? 30.011 64.788 10.730 1.00 37.24 465 GLU C C 1
ATOM 10711 O O . GLU C 1 465 ? 29.577 64.119 11.653 1.00 35.94 465 GLU C O 1
ATOM 10717 N N . PHE C 1 466 ? 31.304 64.920 10.490 1.00 32.48 466 PHE C N 1
ATOM 10718 C CA . PHE C 1 466 ? 32.289 64.362 11.395 1.00 26.84 466 PHE C CA 1
ATOM 10719 C C . PHE C 1 466 ? 32.375 65.228 12.626 1.00 21.37 466 PHE C C 1
ATOM 10720 O O . PHE C 1 466 ? 32.393 66.432 12.525 1.00 23.11 466 PHE C O 1
ATOM 10728 N N . ILE C 1 467 ? 32.366 64.623 13.800 1.00 27.76 467 ILE C N 1
ATOM 10729 C CA . ILE C 1 467 ? 32.437 65.395 15.030 1.00 28.77 467 ILE C CA 1
ATOM 10730 C C . ILE C 1 467 ? 33.395 64.793 16.027 1.00 24.64 467 ILE C C 1
ATOM 10731 O O . ILE C 1 467 ? 33.919 63.713 15.826 1.00 28.49 467 ILE C O 1
ATOM 10736 N N . ASP C 1 468 ? 33.610 65.508 17.116 1.00 28.87 468 ASP C N 1
ATOM 10737 C CA . ASP C 1 468 ? 34.376 64.979 18.219 1.00 32.28 468 ASP C CA 1
ATOM 10738 C C . ASP C 1 468 ? 33.429 64.152 19.057 1.00 31.01 468 ASP C C 1
ATOM 10739 O O . ASP C 1 468 ? 32.507 64.685 19.661 1.00 30.94 468 ASP C O 1
ATOM 10744 N N . MET C 1 469 ? 33.651 62.846 19.086 1.00 30.75 469 MET C N 1
ATOM 10745 C CA . MET C 1 469 ? 32.691 61.938 19.693 1.00 35.99 469 MET C CA 1
ATOM 10746 C C . MET C 1 469 ? 32.552 62.142 21.183 1.00 37.85 469 MET C C 1
ATOM 10747 O O . MET C 1 469 ? 31.446 62.218 21.682 1.00 40.64 469 MET C O 1
ATOM 10752 N N . ILE C 1 470 ? 33.659 62.261 21.893 1.00 30.98 470 ILE C N 1
ATOM 10753 C CA . ILE C 1 470 ? 33.577 62.407 23.330 1.00 33.80 470 ILE C CA 1
ATOM 10754 C C . ILE C 1 470 ? 32.810 63.674 23.679 1.00 40.34 470 ILE C C 1
ATOM 10755 O O . ILE C 1 470 ? 32.023 63.705 24.622 1.00 40.36 470 ILE C O 1
ATOM 10760 N N . ALA C 1 471 ? 33.020 64.710 22.883 1.00 33.97 471 ALA C N 1
ATOM 10761 C CA . ALA C 1 471 ? 32.318 65.967 23.055 1.00 34.77 471 ALA C CA 1
ATOM 10762 C C . ALA C 1 471 ? 30.841 65.808 22.731 1.00 39.26 471 ALA C C 1
ATOM 10763 O O . ALA C 1 471 ? 29.978 66.408 23.364 1.00 33.16 471 ALA C O 1
ATOM 10765 N N . GLY C 1 472 ? 30.558 64.992 21.725 1.00 40.23 472 GLY C N 1
ATOM 10766 C CA . GLY C 1 472 ? 29.196 64.777 21.283 1.00 38.70 472 GLY C CA 1
ATOM 10767 C C . GLY C 1 472 ? 28.380 63.977 22.271 1.00 36.41 472 GLY C C 1
ATOM 10768 O O . GLY C 1 472 ? 27.200 63.740 22.052 1.00 34.30 472 GLY C O 1
ATOM 10769 N N . GLY C 1 473 ? 29.015 63.560 23.358 1.00 33.46 473 GLY C N 1
ATOM 10770 C CA . GLY C 1 473 ? 28.327 62.844 24.415 1.00 41.87 473 GLY C CA 1
ATOM 10771 C C . GLY C 1 473 ? 28.103 61.387 24.083 1.00 37.08 473 GLY C C 1
ATOM 10772 O O . GLY C 1 473 ? 27.244 60.733 24.660 1.00 34.71 473 GLY C O 1
ATOM 10773 N N . VAL C 1 474 ? 28.888 60.890 23.139 1.00 35.06 474 VAL C N 1
ATOM 10774 C CA . VAL C 1 474 ? 28.789 59.526 22.658 1.00 32.92 474 VAL C CA 1
ATOM 10775 C C . VAL C 1 474 ? 29.986 58.694 23.069 1.00 37.21 474 VAL C C 1
ATOM 10776 O O . VAL C 1 474 ? 30.959 58.616 22.337 1.00 37.11 474 VAL C O 1
ATOM 10780 N N . VAL C 1 475 ? 29.914 58.048 24.223 1.00 32.15 475 VAL C N 1
ATOM 10781 C CA . VAL C 1 475 ? 31.062 57.313 24.712 1.00 30.47 475 VAL C CA 1
ATOM 10782 C C . VAL C 1 475 ? 30.692 55.878 25.029 1.00 35.67 475 VAL C C 1
ATOM 10783 O O . VAL C 1 475 ? 29.583 55.598 25.447 1.00 37.01 475 VAL C O 1
ATOM 10787 N N . ASP C 1 476 ? 31.630 54.966 24.807 1.00 33.77 476 ASP C N 1
ATOM 10788 C CA . ASP C 1 476 ? 31.416 53.553 25.075 1.00 26.38 476 ASP C CA 1
ATOM 10789 C C . ASP C 1 476 ? 32.253 53.147 26.254 1.00 28.10 476 ASP C C 1
ATOM 10790 O O . ASP C 1 476 ? 33.345 53.636 26.409 1.00 29.06 476 ASP C O 1
ATOM 10795 N N . PRO C 1 477 ? 31.768 52.222 27.072 1.00 28.12 477 PRO C N 1
ATOM 10796 C CA . PRO C 1 477 ? 32.602 51.782 28.176 1.00 25.48 477 PRO C CA 1
ATOM 10797 C C . PRO C 1 477 ? 33.855 51.077 27.691 1.00 23.21 477 PRO C C 1
ATOM 10798 O O . PRO C 1 477 ? 33.861 50.560 26.599 1.00 19.92 477 PRO C O 1
ATOM 10802 N N . ALA C 1 478 ? 34.925 51.124 28.469 1.00 24.29 478 ALA C N 1
ATOM 10803 C CA . ALA C 1 478 ? 36.195 50.553 28.044 1.00 30.97 478 ALA C CA 1
ATOM 10804 C C . ALA C 1 478 ? 36.192 49.037 28.025 1.00 25.78 478 ALA C C 1
ATOM 10805 O O . ALA C 1 478 ? 36.649 48.415 27.077 1.00 23.59 478 ALA C O 1
ATOM 10807 N N . GLU C 1 479 ? 35.688 48.450 29.098 1.00 28.19 479 GLU C N 1
ATOM 10808 C CA . GLU C 1 479 ? 35.678 47.004 29.247 1.00 29.05 479 GLU C CA 1
ATOM 10809 C C . GLU C 1 479 ? 34.752 46.376 28.220 1.00 28.00 479 GLU C C 1
ATOM 10810 O O . GLU C 1 479 ? 34.922 45.228 27.863 1.00 30.21 479 GLU C O 1
ATOM 10816 N N . VAL C 1 480 ? 33.763 47.119 27.747 1.00 25.28 480 VAL C N 1
ATOM 10817 C CA . VAL C 1 480 ? 32.897 46.610 26.696 1.00 25.14 480 VAL C CA 1
ATOM 10818 C C . VAL C 1 480 ? 33.678 46.391 25.410 1.00 27.95 480 VAL C C 1
ATOM 10819 O O . VAL C 1 480 ? 33.505 45.387 24.742 1.00 29.06 480 VAL C O 1
ATOM 10823 N N . VAL C 1 481 ? 34.548 47.336 25.073 1.00 27.18 481 VAL C N 1
ATOM 10824 C CA . VAL C 1 481 ? 35.374 47.235 23.880 1.00 19.97 481 VAL C CA 1
ATOM 10825 C C . VAL C 1 481 ? 36.435 46.177 24.062 1.00 22.80 481 VAL C C 1
ATOM 10826 O O . VAL C 1 481 ? 36.674 45.366 23.175 1.00 24.60 481 VAL C O 1
ATOM 10830 N N . TYR C 1 482 ? 37.065 46.180 25.226 1.00 20.30 482 TYR C N 1
ATOM 10831 C CA . TYR C 1 482 ? 38.084 45.201 25.516 1.00 20.00 482 TYR C CA 1
ATOM 10832 C C . TYR C 1 482 ? 37.483 43.823 25.357 1.00 24.40 482 TYR C C 1
ATOM 10833 O O . TYR C 1 482 ? 38.028 42.991 24.646 1.00 21.49 482 TYR C O 1
ATOM 10842 N N . GLN C 1 483 ? 36.332 43.590 25.973 1.00 24.87 483 GLN C N 1
ATOM 10843 C CA . GLN C 1 483 ? 35.709 42.280 25.899 1.00 24.18 483 GLN C CA 1
ATOM 10844 C C . GLN C 1 483 ? 35.242 41.946 24.494 1.00 25.48 483 GLN C C 1
ATOM 10845 O O . GLN C 1 483 ? 35.430 40.839 24.037 1.00 25.78 483 GLN C O 1
ATOM 10851 N N . ALA C 1 484 ? 34.664 42.903 23.794 1.00 21.72 484 ALA C N 1
ATOM 10852 C CA . ALA C 1 484 ? 34.171 42.637 22.460 1.00 20.53 484 ALA C CA 1
ATOM 10853 C C . ALA C 1 484 ? 35.285 42.170 21.562 1.00 22.47 484 ALA C C 1
ATOM 10854 O O . ALA C 1 484 ? 35.156 41.171 20.873 1.00 23.84 484 ALA C O 1
ATOM 10856 N N . VAL C 1 485 ? 36.390 42.896 21.563 1.00 24.35 485 VAL C N 1
ATOM 10857 C CA . VAL C 1 485 ? 37.496 42.529 20.698 1.00 23.34 485 VAL C CA 1
ATOM 10858 C C . VAL C 1 485 ? 38.100 41.208 21.127 1.00 24.77 485 VAL C C 1
ATOM 10859 O O . VAL C 1 485 ? 38.327 40.328 20.304 1.00 23.06 485 VAL C O 1
ATOM 10863 N N . LYS C 1 486 ? 38.305 41.049 22.428 1.00 28.96 486 LYS C N 1
ATOM 10864 C CA . LYS C 1 486 ? 38.930 39.848 22.956 1.00 25.66 486 LYS C CA 1
ATOM 10865 C C . LYS C 1 486 ? 38.119 38.617 22.602 1.00 27.56 486 LYS C C 1
ATOM 10866 O O . LYS C 1 486 ? 38.662 37.615 22.153 1.00 31.15 486 LYS C O 1
ATOM 10872 N N . ASN C 1 487 ? 36.812 38.706 22.772 1.00 25.69 487 ASN C N 1
ATOM 10873 C CA . ASN C 1 487 ? 35.926 37.590 22.509 1.00 25.56 487 ASN C CA 1
ATOM 10874 C C . ASN C 1 487 ? 35.755 37.275 21.035 1.00 24.58 487 ASN C C 1
ATOM 10875 O O . ASN C 1 487 ? 35.852 36.125 20.634 1.00 24.47 487 ASN C O 1
ATOM 10880 N N . ALA C 1 488 ? 35.511 38.292 20.224 1.00 26.04 488 ALA C N 1
ATOM 10881 C CA . ALA C 1 488 ? 35.358 38.069 18.796 1.00 22.08 488 ALA C CA 1
ATOM 10882 C C . ALA C 1 488 ? 36.609 37.457 18.234 1.00 24.79 488 ALA C C 1
ATOM 10883 O O . ALA C 1 488 ? 36.553 36.555 17.416 1.00 26.52 488 ALA C O 1
ATOM 10885 N N . SER C 1 489 ? 37.753 37.951 18.676 1.00 28.10 489 SER C N 1
ATOM 10886 C CA . SER C 1 489 ? 39.006 37.385 18.222 1.00 28.39 489 SER C CA 1
ATOM 10887 C C . SER C 1 489 ? 39.161 35.954 18.670 1.00 27.10 489 SER C C 1
ATOM 10888 O O . SER C 1 489 ? 39.536 35.109 17.880 1.00 32.97 489 SER C O 1
ATOM 10891 N N . GLU C 1 490 ? 38.853 35.678 19.930 1.00 27.57 490 GLU C N 1
ATOM 10892 C CA . GLU C 1 490 ? 39.046 34.337 20.463 1.00 33.51 490 GLU C CA 1
ATOM 10893 C C . GLU C 1 490 ? 38.238 33.325 19.661 1.00 27.74 490 GLU C C 1
ATOM 10894 O O . GLU C 1 490 ? 38.736 32.245 19.323 1.00 28.10 490 GLU C O 1
ATOM 10900 N N . VAL C 1 491 ? 36.996 33.664 19.338 1.00 28.60 491 VAL C N 1
ATOM 10901 C CA . VAL C 1 491 ? 36.184 32.733 18.556 1.00 27.98 491 VAL C CA 1
ATOM 10902 C C . VAL C 1 491 ? 36.632 32.654 17.095 1.00 27.45 491 VAL C C 1
ATOM 10903 O O . VAL C 1 491 ? 36.685 31.567 16.542 1.00 26.42 491 VAL C O 1
ATOM 10907 N N . ALA C 1 492 ? 36.970 33.772 16.466 1.00 27.24 492 ALA C N 1
ATOM 10908 C CA . ALA C 1 492 ? 37.367 33.724 15.066 1.00 28.45 492 ALA C CA 1
ATOM 10909 C C . ALA C 1 492 ? 38.640 32.907 14.890 1.00 30.07 492 ALA C C 1
ATOM 10910 O O . ALA C 1 492 ? 38.752 32.088 13.981 1.00 32.05 492 ALA C O 1
ATOM 10912 N N . ILE C 1 493 ? 39.611 33.148 15.758 1.00 28.10 493 ILE C N 1
ATOM 10913 C CA . ILE C 1 493 ? 40.846 32.388 15.737 1.00 27.22 493 ILE C CA 1
ATOM 10914 C C . ILE C 1 493 ? 40.558 30.930 16.007 1.00 28.90 493 ILE C C 1
ATOM 10915 O O . ILE C 1 493 ? 41.144 30.055 15.398 1.00 28.79 493 ILE C O 1
ATOM 10920 N N . SER C 1 494 ? 39.643 30.659 16.921 1.00 28.66 494 SER C N 1
ATOM 10921 C CA . SER C 1 494 ? 39.324 29.275 17.188 1.00 25.88 494 SER C CA 1
ATOM 10922 C C . SER C 1 494 ? 38.735 28.588 15.971 1.00 24.88 494 SER C C 1
ATOM 10923 O O . SER C 1 494 ? 38.984 27.426 15.750 1.00 29.41 494 SER C O 1
ATOM 10926 N N . LEU C 1 495 ? 37.952 29.296 15.175 1.00 24.55 495 LEU C N 1
ATOM 10927 C CA . LEU C 1 495 ? 37.375 28.677 13.987 1.00 26.32 495 LEU C CA 1
ATOM 10928 C C . LEU C 1 495 ? 38.354 28.509 12.853 1.00 26.95 495 LEU C C 1
ATOM 10929 O O . LEU C 1 495 ? 38.259 27.575 12.078 1.00 24.21 495 LEU C O 1
ATOM 10934 N N . LEU C 1 496 ? 39.268 29.455 12.712 1.00 28.78 496 LEU C N 1
ATOM 10935 C CA . LEU C 1 496 ? 40.193 29.401 11.593 1.00 31.56 496 LEU C CA 1
ATOM 10936 C C . LEU C 1 496 ? 41.217 28.284 11.734 1.00 34.53 496 LEU C C 1
ATOM 10937 O O . LEU C 1 496 ? 41.797 27.841 10.745 1.00 31.21 496 LEU C O 1
ATOM 10942 N N . LYS C 1 497 ? 41.452 27.842 12.965 1.00 30.93 497 LYS C N 1
ATOM 10943 C CA . LYS C 1 497 ? 42.376 26.748 13.194 1.00 31.32 497 LYS C CA 1
ATOM 10944 C C . LYS C 1 497 ? 41.717 25.404 12.887 1.00 31.56 497 LYS C C 1
ATOM 10945 O O . LYS C 1 497 ? 42.374 24.374 12.865 1.00 28.44 497 LYS C O 1
ATOM 10951 N N . ILE C 1 498 ? 40.417 25.426 12.625 1.00 34.37 498 ILE C N 1
ATOM 10952 C CA . ILE C 1 498 ? 39.660 24.215 12.341 1.00 28.89 498 ILE C CA 1
ATOM 10953 C C . ILE C 1 498 ? 39.853 23.756 10.916 1.00 34.70 498 ILE C C 1
ATOM 10954 O O . ILE C 1 498 ? 39.620 24.516 9.994 1.00 33.21 498 ILE C O 1
ATOM 10959 N N . ASN C 1 499 ? 40.203 22.489 10.737 1.00 40.96 499 ASN C N 1
ATOM 10960 C CA . ASN C 1 499 ? 40.562 21.982 9.419 1.00 44.06 499 ASN C CA 1
ATOM 10961 C C . ASN C 1 499 ? 39.742 20.800 8.976 1.00 48.67 499 ASN C C 1
ATOM 10962 O O . ASN C 1 499 ? 39.697 20.477 7.796 1.00 56.25 499 ASN C O 1
ATOM 10967 N N . THR C 1 500 ? 39.078 20.156 9.920 1.00 42.96 500 THR C N 1
ATOM 10968 C CA . THR C 1 500 ? 38.317 18.969 9.598 1.00 43.81 500 THR C CA 1
ATOM 10969 C C . THR C 1 500 ? 37.054 18.954 10.421 1.00 38.46 500 THR C C 1
ATOM 10970 O O . THR C 1 500 ? 37.054 19.386 11.563 1.00 38.26 500 THR C O 1
ATOM 10974 N N . ILE C 1 501 ? 35.980 18.443 9.837 1.00 41.03 501 ILE C N 1
ATOM 10975 C CA . ILE C 1 501 ? 34.698 18.388 10.512 1.00 39.60 501 ILE C CA 1
ATOM 10976 C C . ILE C 1 501 ? 34.071 17.005 10.440 1.00 43.12 501 ILE C C 1
ATOM 10977 O O . ILE C 1 501 ? 33.956 16.424 9.369 1.00 45.24 501 ILE C O 1
ATOM 10982 N N . ILE C 1 502 ? 33.661 16.492 11.593 1.00 35.32 502 ILE C N 1
ATOM 10983 C CA . ILE C 1 502 ? 32.908 15.254 11.670 1.00 35.87 502 ILE C CA 1
ATOM 10984 C C . ILE C 1 502 ? 31.620 15.419 12.458 1.00 42.15 502 ILE C C 1
ATOM 10985 O O . ILE C 1 502 ? 31.623 15.359 13.679 1.00 42.97 502 ILE C O 1
ATOM 10990 N N . ILE D 1 10 ? 33.063 -12.654 7.260 1.00 69.22 10 ILE D N 1
ATOM 10991 C CA . ILE D 1 10 ? 34.167 -13.595 7.413 1.00 73.53 10 ILE D CA 1
ATOM 10992 C C . ILE D 1 10 ? 35.287 -13.354 6.398 1.00 75.43 10 ILE D C 1
ATOM 10993 O O . ILE D 1 10 ? 35.584 -14.225 5.585 1.00 66.80 10 ILE D O 1
ATOM 10995 N N . GLU D 1 11 ? 35.884 -12.163 6.439 1.00 76.19 11 GLU D N 1
ATOM 10996 C CA . GLU D 1 11 ? 36.996 -11.803 5.557 1.00 73.45 11 GLU D CA 1
ATOM 10997 C C . GLU D 1 11 ? 38.264 -12.557 5.960 1.00 63.52 11 GLU D C 1
ATOM 10998 O O . GLU D 1 11 ? 38.553 -12.668 7.147 1.00 61.66 11 GLU D O 1
ATOM 11000 N N . GLU D 1 12 ? 39.011 -13.084 4.990 1.00 69.04 12 GLU D N 1
ATOM 11001 C CA . GLU D 1 12 ? 40.194 -13.891 5.302 1.00 62.82 12 GLU D CA 1
ATOM 11002 C C . GLU D 1 12 ? 41.395 -13.585 4.412 1.00 71.70 12 GLU D C 1
ATOM 11003 O O . GLU D 1 12 ? 41.293 -12.805 3.462 1.00 76.42 12 GLU D O 1
ATOM 11005 N N . ARG D 1 13 ? 42.531 -14.207 4.739 1.00 72.22 13 ARG D N 1
ATOM 11006 C CA . ARG D 1 13 ? 43.764 -14.105 3.946 1.00 63.45 13 ARG D CA 1
ATOM 11007 C C . ARG D 1 13 ? 44.227 -12.665 3.771 1.00 65.16 13 ARG D C 1
ATOM 11008 O O . ARG D 1 13 ? 44.058 -11.848 4.670 1.00 60.88 13 ARG D O 1
ATOM 11010 N N . TYR D 1 14 ? 44.803 -12.348 2.603 1.00 67.62 14 TYR D N 1
ATOM 11011 C CA . TYR D 1 14 ? 45.344 -11.014 2.399 1.00 57.09 14 TYR D CA 1
ATOM 11012 C C . TYR D 1 14 ? 44.253 -9.970 2.500 1.00 58.00 14 TYR D C 1
ATOM 11013 O O . TYR D 1 14 ? 44.502 -8.872 2.981 1.00 58.58 14 TYR D O 1
ATOM 11022 N N . GLN D 1 15 ? 43.030 -10.312 2.110 1.00 54.74 15 GLN D N 1
ATOM 11023 C CA . GLN D 1 15 ? 41.952 -9.331 2.136 1.00 56.44 15 GLN D CA 1
ATOM 11024 C C . GLN D 1 15 ? 41.347 -9.195 3.525 1.00 62.21 15 GLN D C 1
ATOM 11025 O O . GLN D 1 15 ? 40.281 -8.602 3.710 1.00 59.12 15 GLN D O 1
ATOM 11031 N N . ALA D 1 16 ? 42.038 -9.756 4.506 1.00 60.49 16 ALA D N 1
ATOM 11032 C CA . ALA D 1 16 ? 41.788 -9.395 5.877 1.00 52.28 16 ALA D CA 1
ATOM 11033 C C . ALA D 1 16 ? 42.745 -8.266 6.161 1.00 43.36 16 ALA D C 1
ATOM 11034 O O . ALA D 1 16 ? 42.351 -7.198 6.608 1.00 43.04 16 ALA D O 1
ATOM 11036 N N . LEU D 1 17 ? 44.002 -8.493 5.822 1.00 41.04 17 LEU D N 1
ATOM 11037 C CA . LEU D 1 17 ? 45.047 -7.510 6.020 1.00 39.90 17 LEU D CA 1
ATOM 11038 C C . LEU D 1 17 ? 44.744 -6.196 5.325 1.00 42.52 17 LEU D C 1
ATOM 11039 O O . LEU D 1 17 ? 45.135 -5.149 5.798 1.00 40.42 17 LEU D O 1
ATOM 11044 N N . PHE D 1 18 ? 44.052 -6.243 4.198 1.00 47.52 18 PHE D N 1
ATOM 11045 C CA . PHE D 1 18 ? 43.631 -5.012 3.561 1.00 45.96 18 PHE D CA 1
ATOM 11046 C C . PHE D 1 18 ? 42.595 -4.336 4.426 1.00 45.73 18 PHE D C 1
ATOM 11047 O O . PHE D 1 18 ? 42.790 -3.201 4.851 1.00 45.71 18 PHE D O 1
ATOM 11055 N N . SER D 1 19 ? 41.526 -5.061 4.742 1.00 48.79 19 SER D N 1
ATOM 11056 C CA . SER D 1 19 ? 40.369 -4.465 5.410 1.00 51.69 19 SER D CA 1
ATOM 11057 C C . SER D 1 19 ? 40.815 -3.821 6.709 1.00 49.41 19 SER D C 1
ATOM 11058 O O . SER D 1 19 ? 40.276 -2.801 7.126 1.00 45.24 19 SER D O 1
ATOM 11061 N N . ASN D 1 20 ? 41.812 -4.427 7.339 1.00 51.77 20 ASN D N 1
ATOM 11062 C CA . ASN D 1 20 ? 42.453 -3.830 8.491 1.00 45.60 20 ASN D CA 1
ATOM 11063 C C . ASN D 1 20 ? 43.223 -2.578 8.149 1.00 46.71 20 ASN D C 1
ATOM 11064 O O . ASN D 1 20 ? 42.857 -1.488 8.565 1.00 51.02 20 ASN D O 1
ATOM 11069 N N . ALA D 1 21 ? 44.274 -2.746 7.359 1.00 45.67 21 ALA D N 1
ATOM 11070 C CA . ALA D 1 21 ? 45.236 -1.677 7.117 1.00 43.13 21 ALA D CA 1
ATOM 11071 C C . ALA D 1 21 ? 44.571 -0.423 6.607 1.00 46.17 21 ALA D C 1
ATOM 11072 O O . ALA D 1 21 ? 44.800 0.653 7.136 1.00 47.80 21 ALA D O 1
ATOM 11074 N N . ALA D 1 22 ? 43.732 -0.568 5.593 1.00 45.45 22 ALA D N 1
ATOM 11075 C CA . ALA D 1 22 ? 43.012 0.565 5.048 1.00 41.73 22 ALA D CA 1
ATOM 11076 C C . ALA D 1 22 ? 42.283 1.286 6.157 1.00 45.72 22 ALA D C 1
ATOM 11077 O O . ALA D 1 22 ? 42.463 2.485 6.359 1.00 54.30 22 ALA D O 1
ATOM 11079 N N . ALA D 1 23 ? 41.527 0.521 6.928 1.00 40.02 23 ALA D N 1
ATOM 11080 C CA . ALA D 1 23 ? 40.716 1.074 7.990 1.00 45.06 23 ALA D CA 1
ATOM 11081 C C . ALA D 1 23 ? 41.546 1.909 8.930 1.00 43.63 23 ALA D C 1
ATOM 11082 O O . ALA D 1 23 ? 41.073 2.900 9.463 1.00 41.21 23 ALA D O 1
ATOM 11084 N N . VAL D 1 24 ? 42.788 1.500 9.132 1.00 42.36 24 VAL D N 1
ATOM 11085 C CA . VAL D 1 24 ? 43.673 2.223 10.022 1.00 37.36 24 VAL D CA 1
ATOM 11086 C C . VAL D 1 24 ? 44.204 3.514 9.425 1.00 44.74 24 VAL D C 1
ATOM 11087 O O . VAL D 1 24 ? 44.234 4.529 10.108 1.00 43.80 24 VAL D O 1
ATOM 11091 N N . LYS D 1 25 ? 44.629 3.494 8.163 1.00 44.31 25 LYS D N 1
ATOM 11092 C CA . LYS D 1 25 ? 45.261 4.691 7.619 1.00 45.26 25 LYS D CA 1
ATOM 11093 C C . LYS D 1 25 ? 44.238 5.812 7.646 1.00 42.50 25 LYS D C 1
ATOM 11094 O O . LYS D 1 25 ? 44.552 6.940 8.017 1.00 41.77 25 LYS D O 1
ATOM 11100 N N . ALA D 1 26 ? 43.010 5.477 7.278 1.00 35.63 26 ALA D N 1
ATOM 11101 C CA . ALA D 1 26 ? 41.910 6.425 7.271 1.00 39.61 26 ALA D CA 1
ATOM 11102 C C . ALA D 1 26 ? 41.832 7.148 8.597 1.00 42.95 26 ALA D C 1
ATOM 11103 O O . ALA D 1 26 ? 41.544 8.336 8.652 1.00 48.89 26 ALA D O 1
ATOM 11105 N N . LEU D 1 27 ? 42.086 6.416 9.669 1.00 36.85 27 LEU D N 1
ATOM 11106 C CA . LEU D 1 27 ? 42.091 6.991 11.000 1.00 37.67 27 LEU D CA 1
ATOM 11107 C C . LEU D 1 27 ? 43.273 7.949 11.177 1.00 43.53 27 LEU D C 1
ATOM 11108 O O . LEU D 1 27 ? 43.100 9.103 11.555 1.00 39.17 27 LEU D O 1
ATOM 11113 N N . THR D 1 28 ? 44.476 7.471 10.891 1.00 39.70 28 THR D N 1
ATOM 11114 C CA . THR D 1 28 ? 45.677 8.244 11.158 1.00 34.08 28 THR D CA 1
ATOM 11115 C C . THR D 1 28 ? 45.717 9.532 10.352 1.00 35.68 28 THR D C 1
ATOM 11116 O O . THR D 1 28 ? 46.077 10.579 10.885 1.00 35.92 28 THR D O 1
ATOM 11120 N N . GLN D 1 29 ? 45.351 9.454 9.074 1.00 41.42 29 GLN D N 1
ATOM 11121 C CA . GLN D 1 29 ? 45.244 10.639 8.225 1.00 39.14 29 GLN D CA 1
ATOM 11122 C C . GLN D 1 29 ? 44.516 11.733 8.987 1.00 32.29 29 GLN D C 1
ATOM 11123 O O . GLN D 1 29 ? 44.963 12.871 9.024 1.00 32.11 29 GLN D O 1
ATOM 11125 N N . VAL D 1 30 ? 43.426 11.368 9.649 1.00 32.88 30 VAL D N 1
ATOM 11126 C CA . VAL D 1 30 ? 42.608 12.351 10.337 1.00 33.23 30 VAL D CA 1
ATOM 11127 C C . VAL D 1 30 ? 43.378 13.119 11.392 1.00 30.74 30 VAL D C 1
ATOM 11128 O O . VAL D 1 30 ? 43.305 14.334 11.457 1.00 37.29 30 VAL D O 1
ATOM 11132 N N . VAL D 1 31 ? 44.150 12.428 12.207 1.00 31.39 31 VAL D N 1
ATOM 11133 C CA . VAL D 1 31 ? 44.834 13.137 13.259 1.00 27.65 31 VAL D CA 1
ATOM 11134 C C . VAL D 1 31 ? 46.149 13.677 12.749 1.00 30.50 31 VAL D C 1
ATOM 11135 O O . VAL D 1 31 ? 46.809 14.444 13.432 1.00 39.64 31 VAL D O 1
ATOM 11139 N N . ALA D 1 32 ? 46.533 13.298 11.540 1.00 27.89 32 ALA D N 1
ATOM 11140 C CA . ALA D 1 32 ? 47.839 13.699 11.062 1.00 30.61 32 ALA D CA 1
ATOM 11141 C C . ALA D 1 32 ? 47.936 15.210 10.957 1.00 35.04 32 ALA D C 1
ATOM 11142 O O . ALA D 1 32 ? 48.998 15.785 11.125 1.00 34.29 32 ALA D O 1
ATOM 11144 N N . ASN D 1 33 ? 46.815 15.861 10.713 1.00 33.48 33 ASN D N 1
ATOM 11145 C CA . ASN D 1 33 ? 46.834 17.301 10.577 1.00 36.52 33 ASN D CA 1
ATOM 11146 C C . ASN D 1 33 ? 46.945 18.039 11.899 1.00 36.95 33 ASN D C 1
ATOM 11147 O O . ASN D 1 33 ? 47.001 19.256 11.913 1.00 44.55 33 ASN D O 1
ATOM 11152 N N . SER D 1 34 ? 46.961 17.326 13.013 1.00 32.57 34 SER D N 1
ATOM 11153 C CA . SER D 1 34 ? 47.000 17.997 14.303 1.00 29.33 34 SER D CA 1
ATOM 11154 C C . SER D 1 34 ? 48.355 17.861 14.955 1.00 38.45 34 SER D C 1
ATOM 11155 O O . SER D 1 34 ? 48.632 18.459 15.996 1.00 43.66 34 SER D O 1
ATOM 11158 N N . LEU D 1 35 ? 49.191 17.042 14.340 1.00 37.37 35 LEU D N 1
ATOM 11159 C CA . LEU D 1 35 ? 50.482 16.717 14.901 1.00 36.13 35 LEU D CA 1
ATOM 11160 C C . LEU D 1 35 ? 51.469 17.829 14.698 1.00 38.75 35 LEU D C 1
ATOM 11161 O O . LEU D 1 35 ? 51.645 18.322 13.595 1.00 41.14 35 LEU D O 1
ATOM 11166 N N . GLY D 1 36 ? 52.094 18.258 15.775 1.00 42.27 36 GLY D N 1
ATOM 11167 C CA . GLY D 1 36 ? 53.148 19.230 15.641 1.00 32.76 36 GLY D CA 1
ATOM 11168 C C . GLY D 1 36 ? 52.672 20.570 16.112 1.00 31.64 36 GLY D C 1
ATOM 11169 O O . GLY D 1 36 ? 51.517 20.728 16.487 1.00 36.47 36 GLY D O 1
ATOM 11170 N N . PRO D 1 37 ? 53.562 21.552 16.076 1.00 28.81 37 PRO D N 1
ATOM 11171 C CA . PRO D 1 37 ? 53.289 22.891 16.566 1.00 27.07 37 PRO D CA 1
ATOM 11172 C C . PRO D 1 37 ? 52.512 23.659 15.542 1.00 24.94 37 PRO D C 1
ATOM 11173 O O . PRO D 1 37 ? 51.912 24.667 15.861 1.00 30.21 37 PRO D O 1
ATOM 11177 N N . LYS D 1 38 ? 52.497 23.153 14.322 1.00 25.30 38 LYS D N 1
ATOM 11178 C CA . LYS D 1 38 ? 51.779 23.810 13.256 1.00 32.14 38 LYS D CA 1
ATOM 11179 C C . LYS D 1 38 ? 50.564 22.983 12.902 1.00 35.57 38 LYS D C 1
ATOM 11180 O O . LYS D 1 38 ? 49.910 23.213 11.892 1.00 34.61 38 LYS D O 1
ATOM 11186 N N . GLY D 1 39 ? 50.246 22.035 13.769 1.00 33.44 39 GLY D N 1
ATOM 11187 C CA . GLY D 1 39 ? 49.104 21.181 13.558 1.00 31.42 39 GLY D CA 1
ATOM 11188 C C . GLY D 1 39 ? 47.826 21.967 13.692 1.00 33.64 39 GLY D C 1
ATOM 11189 O O . GLY D 1 39 ? 47.783 22.966 14.391 1.00 31.26 39 GLY D O 1
ATOM 11190 N N . LEU D 1 40 ? 46.788 21.512 13.005 1.00 38.00 40 LEU D N 1
ATOM 11191 C CA . LEU D 1 40 ? 45.517 22.207 12.971 1.00 31.44 40 LEU D CA 1
ATOM 11192 C C . LEU D 1 40 ? 44.485 21.479 13.788 1.00 29.92 40 LEU D C 1
ATOM 11193 O O . LEU D 1 40 ? 44.689 20.342 14.180 1.00 31.09 40 LEU D O 1
ATOM 11198 N N . ASP D 1 41 ? 43.377 22.153 14.051 1.00 31.99 41 ASP D N 1
ATOM 11199 C CA . ASP D 1 41 ? 42.351 21.639 14.936 1.00 32.12 41 ASP D CA 1
ATOM 11200 C C . ASP D 1 41 ? 41.266 20.923 14.164 1.00 32.29 41 ASP D C 1
ATOM 11201 O O . ASP D 1 41 ? 41.243 20.927 12.942 1.00 30.59 41 ASP D O 1
ATOM 11206 N N . ALA D 1 42 ? 40.376 20.285 14.898 1.00 28.29 42 ALA D N 1
ATOM 11207 C CA . ALA D 1 42 ? 39.311 19.529 14.295 1.00 30.05 42 ALA D CA 1
ATOM 11208 C C . ALA D 1 42 ? 38.013 19.765 15.016 1.00 32.37 42 ALA D C 1
ATOM 11209 O O . ALA D 1 42 ? 37.982 19.992 16.220 1.00 36.20 42 ALA D O 1
ATOM 11211 N N . MET D 1 43 ? 36.938 19.683 14.259 1.00 35.06 43 MET D N 1
ATOM 11212 C CA . MET D 1 43 ? 35.613 19.955 14.765 1.00 35.77 43 MET D CA 1
ATOM 11213 C C . MET D 1 43 ? 34.756 18.710 14.786 1.00 40.27 43 MET D C 1
ATOM 11214 O O . MET D 1 43 ? 34.600 18.044 13.773 1.00 45.12 43 MET D O 1
ATOM 11219 N N . LEU D 1 44 ? 34.168 18.412 15.934 1.00 40.62 44 LEU D N 1
ATOM 11220 C CA . LEU D 1 44 ? 33.377 17.210 16.061 1.00 36.83 44 LEU D CA 1
ATOM 11221 C C . LEU D 1 44 ? 31.970 17.533 16.541 1.00 40.10 44 LEU D C 1
ATOM 11222 O O . LEU D 1 44 ? 31.793 18.370 17.415 1.00 44.30 44 LEU D O 1
ATOM 11227 N N . VAL D 1 45 ? 30.970 16.855 15.986 1.00 48.94 45 VAL D N 1
ATOM 11228 C CA . VAL D 1 45 ? 29.585 17.089 16.383 1.00 58.23 45 VAL D CA 1
ATOM 11229 C C . VAL D 1 45 ? 28.885 15.839 16.897 1.00 66.05 45 VAL D C 1
ATOM 11230 O O . VAL D 1 45 ? 29.054 14.748 16.352 1.00 62.80 45 VAL D O 1
ATOM 11234 N N . ASP D 1 46 ? 28.071 16.029 17.934 1.00 71.76 46 ASP D N 1
ATOM 11235 C CA . ASP D 1 46 ? 27.379 14.928 18.594 1.00 82.24 46 ASP D CA 1
ATOM 11236 C C . ASP D 1 46 ? 26.187 14.440 17.792 1.00 88.59 46 ASP D C 1
ATOM 11237 O O . ASP D 1 46 ? 25.674 15.149 16.925 1.00 85.49 46 ASP D O 1
ATOM 11239 N N . ARG D 1 47 ? 25.759 13.218 18.090 1.00 94.76 47 ARG D N 1
ATOM 11240 C CA . ARG D 1 47 ? 24.629 12.596 17.413 1.00 106.48 47 ARG D CA 1
ATOM 11241 C C . ARG D 1 47 ? 23.369 13.447 17.538 1.00 108.65 47 ARG D C 1
ATOM 11242 O O . ARG D 1 47 ? 22.506 13.432 16.658 1.00 112.71 47 ARG D O 1
ATOM 11244 N N . PHE D 1 48 ? 23.278 14.198 18.635 1.00 108.17 48 PHE D N 1
ATOM 11245 C CA . PHE D 1 48 ? 22.106 15.028 18.897 1.00 106.42 48 PHE D CA 1
ATOM 11246 C C . PHE D 1 48 ? 22.479 16.411 19.426 1.00 104.11 48 PHE D C 1
ATOM 11247 O O . PHE D 1 48 ? 22.036 16.815 20.502 1.00 106.02 48 PHE D O 1
ATOM 11249 N N . GLY D 1 49 ? 23.285 17.134 18.652 1.00 95.17 49 GLY D N 1
ATOM 11250 C CA . GLY D 1 49 ? 23.564 18.533 18.913 1.00 94.38 49 GLY D CA 1
ATOM 11251 C C . GLY D 1 49 ? 24.512 18.861 20.056 1.00 94.46 49 GLY D C 1
ATOM 11252 O O . GLY D 1 49 ? 24.089 19.327 21.114 1.00 97.34 49 GLY D O 1
ATOM 11253 N N . GLU D 1 50 ? 25.801 18.630 19.835 1.00 85.89 50 GLU D N 1
ATOM 11254 C CA . GLU D 1 50 ? 26.845 19.173 20.697 1.00 76.93 50 GLU D CA 1
ATOM 11255 C C . GLU D 1 50 ? 28.100 19.304 19.847 1.00 72.87 50 GLU D C 1
ATOM 11256 O O . GLU D 1 50 ? 28.157 18.739 18.758 1.00 80.61 50 GLU D O 1
ATOM 11258 N N . VAL D 1 51 ? 29.102 20.034 20.329 1.00 72.64 51 VAL D N 1
ATOM 11259 C CA . VAL D 1 51 ? 30.267 20.342 19.500 1.00 51.68 51 VAL D CA 1
ATOM 11260 C C . VAL D 1 51 ? 31.572 20.495 20.283 1.00 39.58 51 VAL D C 1
ATOM 11261 O O . VAL D 1 51 ? 31.606 21.109 21.339 1.00 35.73 51 VAL D O 1
ATOM 11265 N N . VAL D 1 52 ? 32.642 19.900 19.773 1.00 42.35 52 VAL D N 1
ATOM 11266 C CA . VAL D 1 52 ? 33.946 20.031 20.403 1.00 34.60 52 VAL D CA 1
ATOM 11267 C C . VAL D 1 52 ? 34.976 20.466 19.362 1.00 37.71 52 VAL D C 1
ATOM 11268 O O . VAL D 1 52 ? 34.828 20.159 18.186 1.00 43.63 52 VAL D O 1
ATOM 11272 N N . VAL D 1 53 ? 36.008 21.193 19.778 1.00 31.36 53 VAL D N 1
ATOM 11273 C CA . VAL D 1 53 ? 37.077 21.580 18.868 1.00 27.29 53 VAL D CA 1
ATOM 11274 C C . VAL D 1 53 ? 38.418 21.294 19.490 1.00 29.02 53 VAL D C 1
ATOM 11275 O O . VAL D 1 53 ? 38.654 21.749 20.595 1.00 34.19 53 VAL D O 1
ATOM 11279 N N . THR D 1 54 ? 39.288 20.532 18.825 1.00 24.26 54 THR D N 1
ATOM 11280 C CA . THR D 1 54 ? 40.562 20.196 19.467 1.00 29.26 54 THR D CA 1
ATOM 11281 C C . THR D 1 54 ? 41.770 19.861 18.589 1.00 29.83 54 THR D C 1
ATOM 11282 O O . THR D 1 54 ? 41.624 19.594 17.417 1.00 36.50 54 THR D O 1
ATOM 11286 N N . ASN D 1 55 ? 42.962 19.893 19.187 1.00 32.42 55 ASN D N 1
ATOM 11287 C CA . ASN D 1 55 ? 44.227 19.518 18.538 1.00 34.24 55 ASN D CA 1
ATOM 11288 C C . ASN D 1 55 ? 44.676 18.229 19.182 1.00 34.47 55 ASN D C 1
ATOM 11289 O O . ASN D 1 55 ? 45.616 17.571 18.749 1.00 36.73 55 ASN D O 1
ATOM 11294 N N . ASP D 1 56 ? 43.963 17.883 20.240 1.00 35.97 56 ASP D N 1
ATOM 11295 C CA . ASP D 1 56 ? 44.285 16.743 21.071 1.00 43.17 56 ASP D CA 1
ATOM 11296 C C . ASP D 1 56 ? 44.054 15.471 20.291 1.00 37.04 56 ASP D C 1
ATOM 11297 O O . ASP D 1 56 ? 43.130 15.395 19.506 1.00 31.19 56 ASP D O 1
ATOM 11302 N N . GLY D 1 57 ? 44.919 14.485 20.483 1.00 44.79 57 GLY D N 1
ATOM 11303 C CA . GLY D 1 57 ? 44.868 13.270 19.697 1.00 31.14 57 GLY D CA 1
ATOM 11304 C C . GLY D 1 57 ? 43.848 12.294 20.223 1.00 31.06 57 GLY D C 1
ATOM 11305 O O . GLY D 1 57 ? 42.939 11.888 19.511 1.00 36.13 57 GLY D O 1
ATOM 11306 N N . VAL D 1 58 ? 44.001 11.914 21.483 1.00 30.36 58 VAL D N 1
ATOM 11307 C CA . VAL D 1 58 ? 43.128 10.930 22.102 1.00 29.89 58 VAL D CA 1
ATOM 11308 C C . VAL D 1 58 ? 41.689 11.417 22.073 1.00 33.04 58 VAL D C 1
ATOM 11309 O O . VAL D 1 58 ? 40.752 10.627 22.040 1.00 31.45 58 VAL D O 1
ATOM 11313 N N . THR D 1 59 ? 41.516 12.731 22.041 1.00 36.37 59 THR D N 1
ATOM 11314 C CA . THR D 1 59 ? 40.191 13.322 22.027 1.00 34.49 59 THR D CA 1
ATOM 11315 C C . THR D 1 59 ? 39.500 13.133 20.685 1.00 26.79 59 THR D C 1
ATOM 11316 O O . THR D 1 59 ? 38.407 12.583 20.615 1.00 25.73 59 THR D O 1
ATOM 11320 N N . ILE D 1 60 ? 40.148 13.591 19.623 1.00 25.89 60 ILE D N 1
ATOM 11321 C CA . ILE D 1 60 ? 39.656 13.375 18.278 1.00 27.09 60 ILE D CA 1
ATOM 11322 C C . ILE D 1 60 ? 39.369 11.909 18.075 1.00 29.56 60 ILE D C 1
ATOM 11323 O O . ILE D 1 60 ? 38.333 11.540 17.570 1.00 31.93 60 ILE D O 1
ATOM 11328 N N . LEU D 1 61 ? 40.298 11.067 18.490 1.00 31.43 61 LEU D N 1
ATOM 11329 C CA . LEU D 1 61 ? 40.164 9.633 18.296 1.00 29.34 61 LEU D CA 1
ATOM 11330 C C . LEU D 1 61 ? 39.018 9.007 19.087 1.00 31.66 61 LEU D C 1
ATOM 11331 O O . LEU D 1 61 ? 38.423 8.026 18.667 1.00 27.57 61 LEU D O 1
ATOM 11336 N N . THR D 1 62 ? 38.690 9.590 20.225 1.00 33.45 62 THR D N 1
ATOM 11337 C CA . THR D 1 62 ? 37.619 9.050 21.035 1.00 32.88 62 THR D CA 1
ATOM 11338 C C . THR D 1 62 ? 36.274 9.453 20.473 1.00 34.15 62 THR D C 1
ATOM 11339 O O . THR D 1 62 ? 35.348 8.659 20.440 1.00 33.68 62 THR D O 1
ATOM 11343 N N . LEU D 1 63 ? 36.174 10.701 20.038 1.00 39.98 63 LEU D N 1
ATOM 11344 C CA . LEU D 1 63 ? 34.902 11.293 19.616 1.00 34.76 63 LEU D CA 1
ATOM 11345 C C . LEU D 1 63 ? 34.431 10.877 18.229 1.00 34.05 63 LEU D C 1
ATOM 11346 O O . LEU D 1 63 ? 33.265 11.016 17.901 1.00 33.98 63 LEU D O 1
ATOM 11351 N N . MET D 1 64 ? 35.352 10.431 17.398 1.00 35.08 64 MET D N 1
ATOM 11352 C CA . MET D 1 64 ? 34.995 9.846 16.126 1.00 38.73 64 MET D CA 1
ATOM 11353 C C . MET D 1 64 ? 34.142 8.622 16.309 1.00 46.99 64 MET D C 1
ATOM 11354 O O . MET D 1 64 ? 34.436 7.784 17.151 1.00 52.43 64 MET D O 1
ATOM 11359 N N . ASP D 1 65 ? 33.107 8.473 15.502 1.00 53.29 65 ASP D N 1
ATOM 11360 C CA . ASP D 1 65 ? 32.395 7.213 15.545 1.00 57.08 65 ASP D CA 1
ATOM 11361 C C . ASP D 1 65 ? 33.250 6.300 14.699 1.00 57.96 65 ASP D C 1
ATOM 11362 O O . ASP D 1 65 ? 33.256 6.397 13.477 1.00 60.09 65 ASP D O 1
ATOM 11367 N N . ALA D 1 66 ? 34.009 5.440 15.365 1.00 48.24 66 ALA D N 1
ATOM 11368 C CA . ALA D 1 66 ? 34.931 4.556 14.686 1.00 46.14 66 ALA D CA 1
ATOM 11369 C C . ALA D 1 66 ? 34.325 3.187 14.576 1.00 50.08 66 ALA D C 1
ATOM 11370 O O . ALA D 1 66 ? 34.073 2.549 15.585 1.00 53.34 66 ALA D O 1
ATOM 11372 N N . GLN D 1 67 ? 34.069 2.726 13.361 1.00 53.61 67 GLN D N 1
ATOM 11373 C CA . GLN D 1 67 ? 33.283 1.509 13.226 1.00 59.06 67 GLN D CA 1
ATOM 11374 C C . GLN D 1 67 ? 34.107 0.249 13.013 1.00 45.53 67 GLN D C 1
ATOM 11375 O O . GLN D 1 67 ? 33.783 -0.805 13.546 1.00 37.09 67 GLN D O 1
ATOM 11381 N N . HIS D 1 68 ? 35.206 0.373 12.290 1.00 40.37 68 HIS D N 1
ATOM 11382 C CA . HIS D 1 68 ? 36.041 -0.775 12.013 1.00 34.84 68 HIS D CA 1
ATOM 11383 C C . HIS D 1 68 ? 36.738 -1.251 13.272 1.00 38.94 68 HIS D C 1
ATOM 11384 O O . HIS D 1 68 ? 37.157 -0.446 14.084 1.00 44.47 68 HIS D O 1
ATOM 11391 N N . PRO D 1 69 ? 36.864 -2.566 13.442 1.00 40.48 69 PRO D N 1
ATOM 11392 C CA . PRO D 1 69 ? 37.476 -3.132 14.640 1.00 36.90 69 PRO D CA 1
ATOM 11393 C C . PRO D 1 69 ? 38.904 -2.679 14.832 1.00 38.30 69 PRO D C 1
ATOM 11394 O O . PRO D 1 69 ? 39.317 -2.398 15.951 1.00 39.93 69 PRO D O 1
ATOM 11398 N N . ALA D 1 70 ? 39.641 -2.598 13.735 1.00 38.61 70 ALA D N 1
ATOM 11399 C CA . ALA D 1 70 ? 41.042 -2.208 13.763 1.00 39.44 70 ALA D CA 1
ATOM 11400 C C . ALA D 1 70 ? 41.189 -0.795 14.273 1.00 40.54 70 ALA D C 1
ATOM 11401 O O . ALA D 1 70 ? 42.014 -0.507 15.144 1.00 36.00 70 ALA D O 1
ATOM 11403 N N . ALA D 1 71 ? 40.375 0.088 13.717 1.00 39.00 71 ALA D N 1
ATOM 11404 C CA . ALA D 1 71 ? 40.360 1.465 14.140 1.00 34.80 71 ALA D CA 1
ATOM 11405 C C . ALA D 1 71 ? 40.038 1.542 15.628 1.00 41.95 71 ALA D C 1
ATOM 11406 O O . ALA D 1 71 ? 40.710 2.257 16.374 1.00 38.68 71 ALA D O 1
ATOM 11408 N N . ARG D 1 72 ? 39.051 0.768 16.071 1.00 38.08 72 ARG D N 1
ATOM 11409 C CA . ARG D 1 72 ? 38.656 0.793 17.471 1.00 36.26 72 ARG D CA 1
ATOM 11410 C C . ARG D 1 72 ? 39.828 0.387 18.340 1.00 39.15 72 ARG D C 1
ATOM 11411 O O . ARG D 1 72 ? 40.059 0.944 19.412 1.00 35.46 72 ARG D O 1
ATOM 11419 N N . MET D 1 73 ? 40.607 -0.562 17.851 1.00 44.14 73 MET D N 1
ATOM 11420 C CA . MET D 1 73 ? 41.781 -0.983 18.583 1.00 37.14 73 MET D CA 1
ATOM 11421 C C . MET D 1 73 ? 42.792 0.139 18.707 1.00 41.04 73 MET D C 1
ATOM 11422 O O . MET D 1 73 ? 43.312 0.393 19.793 1.00 44.17 73 MET D O 1
ATOM 11427 N N . VAL D 1 74 ? 43.032 0.846 17.610 1.00 43.35 74 VAL D N 1
ATOM 11428 C CA . VAL D 1 74 ? 43.995 1.942 17.639 1.00 37.52 74 VAL D CA 1
ATOM 11429 C C . VAL D 1 74 ? 43.569 3.006 18.628 1.00 35.67 74 VAL D C 1
ATOM 11430 O O . VAL D 1 74 ? 44.385 3.521 19.392 1.00 31.04 74 VAL D O 1
ATOM 11434 N N . VAL D 1 75 ? 42.277 3.312 18.627 1.00 38.82 75 VAL D N 1
ATOM 11435 C CA . VAL D 1 75 ? 41.732 4.265 19.580 1.00 32.05 75 VAL D CA 1
ATOM 11436 C C . VAL D 1 75 ? 42.049 3.810 20.986 1.00 37.87 75 VAL D C 1
ATOM 11437 O O . VAL D 1 75 ? 42.605 4.562 21.777 1.00 35.09 75 VAL D O 1
ATOM 11441 N N . ASN D 1 76 ? 41.754 2.548 21.278 1.00 40.49 76 ASN D N 1
ATOM 11442 C CA . ASN D 1 76 ? 42.030 2.020 22.605 1.00 40.09 76 ASN D CA 1
ATOM 11443 C C . ASN D 1 76 ? 43.488 2.197 22.987 1.00 39.72 76 ASN D C 1
ATOM 11444 O O . ASN D 1 76 ? 43.813 2.522 24.131 1.00 40.31 76 ASN D O 1
ATOM 11449 N N . MET D 1 77 ? 44.365 2.010 22.013 1.00 36.78 77 MET D N 1
ATOM 11450 C CA . MET D 1 77 ? 45.778 2.232 22.240 1.00 31.51 77 MET D CA 1
ATOM 11451 C C . MET D 1 77 ? 46.032 3.672 22.648 1.00 34.19 77 MET D C 1
ATOM 11452 O O . MET D 1 77 ? 46.809 3.945 23.557 1.00 35.60 77 MET D O 1
ATOM 11457 N N . ALA D 1 78 ? 45.378 4.603 21.970 1.00 31.84 78 ALA D N 1
ATOM 11458 C CA . ALA D 1 78 ? 45.585 5.997 22.301 1.00 27.79 78 ALA D CA 1
ATOM 11459 C C . ALA D 1 78 ? 45.169 6.239 23.715 1.00 32.31 78 ALA D C 1
ATOM 11460 O O . ALA D 1 78 ? 45.915 6.818 24.489 1.00 33.14 78 ALA D O 1
ATOM 11462 N N . ARG D 1 79 ? 43.984 5.764 24.067 1.00 32.96 79 ARG D N 1
ATOM 11463 C CA . ARG D 1 79 ? 43.506 5.986 25.413 1.00 35.23 79 ARG D CA 1
ATOM 11464 C C . ARG D 1 79 ? 44.518 5.474 26.405 1.00 37.64 79 ARG D C 1
ATOM 11465 O O . ARG D 1 79 ? 44.788 6.132 27.399 1.00 40.66 79 ARG D O 1
ATOM 11473 N N . ALA D 1 80 ? 45.106 4.323 26.111 1.00 36.82 80 ALA D N 1
ATOM 11474 C CA . ALA D 1 80 ? 46.111 3.754 26.993 1.00 34.07 80 ALA D CA 1
ATOM 11475 C C . ALA D 1 80 ? 47.268 4.713 27.150 1.00 35.66 80 ALA D C 1
ATOM 11476 O O . ALA D 1 80 ? 47.738 4.964 28.259 1.00 41.01 80 ALA D O 1
ATOM 11478 N N . GLN D 1 81 ? 47.729 5.248 26.030 1.00 39.04 81 GLN D N 1
ATOM 11479 C CA . GLN D 1 81 ? 48.831 6.197 26.044 1.00 37.73 81 GLN D CA 1
ATOM 11480 C C . GLN D 1 81 ? 48.500 7.391 26.926 1.00 38.87 81 GLN D C 1
ATOM 11481 O O . GLN D 1 81 ? 49.335 7.853 27.683 1.00 38.09 81 GLN D O 1
ATOM 11487 N N . GLU D 1 82 ? 47.267 7.872 26.844 1.00 39.39 82 GLU D N 1
ATOM 11488 C CA . GLU D 1 82 ? 46.835 8.988 27.674 1.00 39.52 82 GLU D CA 1
ATOM 11489 C C . GLU D 1 82 ? 46.890 8.584 29.135 1.00 40.58 82 GLU D C 1
ATOM 11490 O O . GLU D 1 82 ? 47.290 9.359 29.989 1.00 39.59 82 GLU D O 1
ATOM 11496 N N . ARG D 1 83 ? 46.489 7.354 29.414 1.00 35.05 83 ARG D N 1
ATOM 11497 C CA . ARG D 1 83 ? 46.462 6.857 30.775 1.00 31.52 83 ARG D CA 1
ATOM 11498 C C . ARG D 1 83 ? 47.847 6.815 31.387 1.00 36.75 83 ARG D C 1
ATOM 11499 O O . ARG D 1 83 ? 48.041 7.191 32.537 1.00 39.77 83 ARG D O 1
ATOM 11507 N N . GLU D 1 84 ? 48.816 6.367 30.606 1.00 33.83 84 GLU D N 1
ATOM 11508 C CA . GLU D 1 84 ? 50.150 6.161 31.130 1.00 32.29 84 GLU D CA 1
ATOM 11509 C C . GLU D 1 84 ? 50.890 7.464 31.446 1.00 27.36 84 GLU D C 1
ATOM 11510 O O . GLU D 1 84 ? 51.443 7.617 32.527 1.00 28.57 84 GLU D O 1
ATOM 11516 N N . VAL D 1 85 ? 50.878 8.406 30.511 1.00 26.22 85 VAL D N 1
ATOM 11517 C CA . VAL D 1 85 ? 51.655 9.639 30.634 1.00 25.77 85 VAL D CA 1
ATOM 11518 C C . VAL D 1 85 ? 50.894 10.927 30.345 1.00 32.13 85 VAL D C 1
ATOM 11519 O O . VAL D 1 85 ? 51.242 11.969 30.876 1.00 28.67 85 VAL D O 1
ATOM 11523 N N . GLY D 1 86 ? 49.919 10.881 29.446 1.00 27.91 86 GLY D N 1
ATOM 11524 C CA . GLY D 1 86 ? 49.044 12.017 29.265 1.00 30.39 86 GLY D CA 1
ATOM 11525 C C . GLY D 1 86 ? 49.298 12.892 28.069 1.00 33.89 86 GLY D C 1
ATOM 11526 O O . GLY D 1 86 ? 48.471 13.734 27.732 1.00 31.78 86 GLY D O 1
ATOM 11527 N N . ASP D 1 87 ? 50.436 12.686 27.423 1.00 31.95 87 ASP D N 1
ATOM 11528 C CA . ASP D 1 87 ? 50.788 13.423 26.220 1.00 35.13 87 ASP D CA 1
ATOM 11529 C C . ASP D 1 87 ? 51.171 12.438 25.143 1.00 37.37 87 ASP D C 1
ATOM 11530 O O . ASP D 1 87 ? 51.226 11.250 25.384 1.00 35.19 87 ASP D O 1
ATOM 11535 N N . GLY D 1 88 ? 51.413 12.922 23.940 1.00 44.81 88 GLY D N 1
ATOM 11536 C CA . GLY D 1 88 ? 51.990 12.067 22.926 1.00 36.94 88 GLY D CA 1
ATOM 11537 C C . GLY D 1 88 ? 51.022 11.113 22.278 1.00 32.96 88 GLY D C 1
ATOM 11538 O O . GLY D 1 88 ? 51.422 10.100 21.737 1.00 33.85 88 GLY D O 1
ATOM 11539 N N . THR D 1 89 ? 49.740 11.417 22.342 1.00 37.45 89 THR D N 1
ATOM 11540 C CA . THR D 1 89 ? 48.757 10.514 21.780 1.00 30.54 89 THR D CA 1
ATOM 11541 C C . THR D 1 89 ? 48.762 10.486 20.259 1.00 31.15 89 THR D C 1
ATOM 11542 O O . THR D 1 89 ? 48.884 9.418 19.656 1.00 37.00 89 THR D O 1
ATOM 11546 N N . THR D 1 90 ? 48.662 11.651 19.632 1.00 33.82 90 THR D N 1
ATOM 11547 C CA . THR D 1 90 ? 48.603 11.695 18.178 1.00 33.29 90 THR D CA 1
ATOM 11548 C C . THR D 1 90 ? 49.891 11.151 17.576 1.00 36.74 90 THR D C 1
ATOM 11549 O O . THR D 1 90 ? 49.869 10.522 16.519 1.00 41.86 90 THR D O 1
ATOM 11553 N N . THR D 1 91 ? 51.013 11.389 18.242 1.00 32.21 91 THR D N 1
ATOM 11554 C CA . THR D 1 91 ? 52.282 10.845 17.791 1.00 34.74 91 THR D CA 1
ATOM 11555 C C . THR D 1 91 ? 52.212 9.331 17.727 1.00 40.70 91 THR D C 1
ATOM 11556 O O . THR D 1 91 ? 52.635 8.719 16.750 1.00 43.62 91 THR D O 1
ATOM 11560 N N . ALA D 1 92 ? 51.660 8.729 18.774 1.00 41.44 92 ALA D N 1
ATOM 11561 C CA . ALA D 1 92 ? 51.554 7.281 18.857 1.00 41.57 92 ALA D CA 1
ATOM 11562 C C . ALA D 1 92 ? 50.642 6.742 17.770 1.00 35.97 92 ALA D C 1
ATOM 11563 O O . ALA D 1 92 ? 50.886 5.681 17.214 1.00 32.55 92 ALA D O 1
ATOM 11565 N N . ALA D 1 93 ? 49.588 7.477 17.459 1.00 31.83 93 ALA D N 1
ATOM 11566 C CA . ALA D 1 93 ? 48.689 7.029 16.407 1.00 37.44 93 ALA D CA 1
ATOM 11567 C C . ALA D 1 93 ? 49.380 7.027 15.056 1.00 35.05 93 ALA D C 1
ATOM 11568 O O . ALA D 1 93 ? 49.356 6.039 14.329 1.00 29.57 93 ALA D O 1
ATOM 11570 N N . VAL D 1 94 ? 49.994 8.150 14.721 1.00 41.22 94 VAL D N 1
ATOM 11571 C CA . VAL D 1 94 ? 50.652 8.284 13.433 1.00 39.95 94 VAL D CA 1
ATOM 11572 C C . VAL D 1 94 ? 51.728 7.227 13.285 1.00 34.19 94 VAL D C 1
ATOM 11573 O O . VAL D 1 94 ? 51.847 6.588 12.242 1.00 32.60 94 VAL D O 1
ATOM 11577 N N . LEU D 1 95 ? 52.487 7.027 14.354 1.00 32.64 95 LEU D N 1
ATOM 11578 C CA . LEU D 1 95 ? 53.535 6.018 14.369 1.00 31.82 95 LEU D CA 1
ATOM 11579 C C . LEU D 1 95 ? 52.993 4.625 14.149 1.00 31.10 95 LEU D C 1
ATOM 11580 O O . LEU D 1 95 ? 53.491 3.894 13.309 1.00 33.66 95 LEU D O 1
ATOM 11585 N N . ALA D 1 96 ? 51.961 4.266 14.895 1.00 33.67 96 ALA D N 1
ATOM 11586 C CA . ALA D 1 96 ? 51.334 2.970 14.732 1.00 36.33 96 ALA D CA 1
ATOM 11587 C C . ALA D 1 96 ? 50.928 2.771 13.285 1.00 32.67 96 ALA D C 1
ATOM 11588 O O . ALA D 1 96 ? 51.182 1.730 12.706 1.00 35.91 96 ALA D O 1
ATOM 11590 N N . GLY D 1 97 ? 50.293 3.774 12.702 1.00 32.66 97 GLY D N 1
ATOM 11591 C CA . GLY D 1 97 ? 49.893 3.694 11.310 1.00 32.63 97 GLY D CA 1
ATOM 11592 C C . GLY D 1 97 ? 51.051 3.427 10.370 1.00 35.24 97 GLY D C 1
ATOM 11593 O O . GLY D 1 97 ? 50.960 2.582 9.479 1.00 32.69 97 GLY D O 1
ATOM 11594 N N . ALA D 1 98 ? 52.139 4.165 10.561 1.00 35.90 98 ALA D N 1
ATOM 11595 C CA . ALA D 1 98 ? 53.341 3.965 9.764 1.00 31.85 98 ALA D CA 1
ATOM 11596 C C . ALA D 1 98 ? 53.806 2.527 9.852 1.00 37.85 98 ALA D C 1
ATOM 11597 O O . ALA D 1 98 ? 53.987 1.856 8.834 1.00 44.89 98 ALA D O 1
ATOM 11599 N N . LEU D 1 99 ? 53.955 2.054 11.083 1.00 34.77 99 LEU D N 1
ATOM 11600 C CA . LEU D 1 99 ? 54.368 0.690 11.361 1.00 32.68 99 LEU D CA 1
ATOM 11601 C C . LEU D 1 99 ? 53.517 -0.320 10.611 1.00 33.12 99 LEU D C 1
ATOM 11602 O O . LEU D 1 99 ? 54.026 -1.225 9.956 1.00 34.30 99 LEU D O 1
ATOM 11607 N N . VAL D 1 100 ? 52.209 -0.135 10.679 1.00 34.93 100 VAL D N 1
ATOM 11608 C CA . VAL D 1 100 ? 51.289 -1.064 10.055 1.00 35.68 100 VAL D CA 1
ATOM 11609 C C . VAL D 1 100 ? 51.448 -1.076 8.556 1.00 37.64 100 VAL D C 1
ATOM 11610 O O . VAL D 1 100 ? 51.626 -2.128 7.958 1.00 34.26 100 VAL D O 1
ATOM 11614 N N . SER D 1 101 ? 51.402 0.096 7.944 1.00 34.35 101 SER D N 1
ATOM 11615 C CA . SER D 1 101 ? 51.474 0.145 6.496 1.00 40.34 101 SER D CA 1
ATOM 11616 C C . SER D 1 101 ? 52.767 -0.476 5.984 1.00 43.82 101 SER D C 1
ATOM 11617 O O . SER D 1 101 ? 52.762 -1.268 5.033 1.00 47.89 101 SER D O 1
ATOM 11620 N N . GLU D 1 102 ? 53.871 -0.154 6.641 1.00 37.13 102 GLU D N 1
ATOM 11621 C CA . GLU D 1 102 ? 55.145 -0.721 6.238 1.00 39.39 102 GLU D CA 1
ATOM 11622 C C . GLU D 1 102 ? 55.126 -2.245 6.344 1.00 44.03 102 GLU D C 1
ATOM 11623 O O . GLU D 1 102 ? 55.493 -2.965 5.394 1.00 52.83 102 GLU D O 1
ATOM 11629 N N . GLY D 1 103 ? 54.649 -2.736 7.481 1.00 40.07 103 GLY D N 1
ATOM 11630 C CA . GLY D 1 103 ? 54.576 -4.168 7.703 1.00 43.72 103 GLY D CA 1
ATOM 11631 C C . GLY D 1 103 ? 53.772 -4.880 6.637 1.00 42.19 103 GLY D C 1
ATOM 11632 O O . GLY D 1 103 ? 54.172 -5.926 6.124 1.00 45.08 103 GLY D O 1
ATOM 11633 N N . VAL D 1 104 ? 52.635 -4.303 6.289 1.00 40.61 104 VAL D N 1
ATOM 11634 C CA . VAL D 1 104 ? 51.825 -4.867 5.233 1.00 38.39 104 VAL D CA 1
ATOM 11635 C C . VAL D 1 104 ? 52.618 -4.951 3.950 1.00 41.95 104 VAL D C 1
ATOM 11636 O O . VAL D 1 104 ? 52.599 -5.980 3.286 1.00 48.82 104 VAL D O 1
ATOM 11640 N N . ASN D 1 105 ? 53.311 -3.874 3.597 1.00 40.66 105 ASN D N 1
ATOM 11641 C CA . ASN D 1 105 ? 54.107 -3.887 2.374 1.00 46.20 105 ASN D CA 1
ATOM 11642 C C . ASN D 1 105 ? 55.057 -5.056 2.311 1.00 48.24 105 ASN D C 1
ATOM 11643 O O . ASN D 1 105 ? 55.102 -5.816 1.323 1.00 50.06 105 ASN D O 1
ATOM 11648 N N . GLN D 1 106 ? 55.796 -5.220 3.396 1.00 47.79 106 GLN D N 1
ATOM 11649 C CA . GLN D 1 106 ? 56.748 -6.302 3.438 1.00 50.01 106 GLN D CA 1
ATOM 11650 C C . GLN D 1 106 ? 56.030 -7.626 3.263 1.00 44.32 106 GLN D C 1
ATOM 11651 O O . GLN D 1 106 ? 56.488 -8.471 2.520 1.00 47.25 106 GLN D O 1
ATOM 11657 N N . ILE D 1 107 ? 54.879 -7.788 3.901 1.00 43.40 107 ILE D N 1
ATOM 11658 C CA . ILE D 1 107 ? 54.150 -9.047 3.789 1.00 40.84 107 ILE D CA 1
ATOM 11659 C C . ILE D 1 107 ? 53.669 -9.337 2.375 1.00 43.43 107 ILE D C 1
ATOM 11660 O O . ILE D 1 107 ? 53.636 -10.482 1.947 1.00 43.21 107 ILE D O 1
ATOM 11665 N N . LEU D 1 108 ? 53.316 -8.293 1.642 1.00 44.58 108 LEU D N 1
ATOM 11666 C CA . LEU D 1 108 ? 52.852 -8.451 0.272 1.00 41.36 108 LEU D CA 1
ATOM 11667 C C . LEU D 1 108 ? 53.975 -8.784 -0.681 1.00 48.78 108 LEU D C 1
ATOM 11668 O O . LEU D 1 108 ? 53.755 -9.423 -1.700 1.00 49.27 108 LEU D O 1
ATOM 11673 N N . LYS D 1 109 ? 55.188 -8.357 -0.366 1.00 53.20 109 LYS D N 1
ATOM 11674 C CA . LYS D 1 109 ? 56.293 -8.739 -1.233 1.00 48.72 109 LYS D CA 1
ATOM 11675 C C . LYS D 1 109 ? 56.721 -10.190 -1.008 1.00 48.11 109 LYS D C 1
ATOM 11676 O O . LYS D 1 109 ? 57.632 -10.678 -1.658 1.00 50.89 109 LYS D O 1
ATOM 11682 N N . GLY D 1 110 ? 56.052 -10.880 -0.095 1.00 44.53 110 GLY D N 1
ATOM 11683 C CA . GLY D 1 110 ? 56.289 -12.295 0.106 1.00 51.43 110 GLY D CA 1
ATOM 11684 C C . GLY D 1 110 ? 57.060 -12.603 1.370 1.00 46.07 110 GLY D C 1
ATOM 11685 O O . GLY D 1 110 ? 57.427 -13.743 1.629 1.00 45.10 110 GLY D O 1
ATOM 11686 N N . VAL D 1 111 ? 57.302 -11.587 2.178 1.00 41.78 111 VAL D N 1
ATOM 11687 C CA . VAL D 1 111 ? 57.993 -11.815 3.427 1.00 44.34 111 VAL D CA 1
ATOM 11688 C C . VAL D 1 111 ? 57.053 -12.504 4.391 1.00 43.57 111 VAL D C 1
ATOM 11689 O O . VAL D 1 111 ? 55.929 -12.071 4.578 1.00 39.96 111 VAL D O 1
ATOM 11693 N N . PRO D 1 112 ? 57.503 -13.610 4.981 1.00 44.12 112 PRO D N 1
ATOM 11694 C CA . PRO D 1 112 ? 56.695 -14.325 5.961 1.00 44.01 112 PRO D CA 1
ATOM 11695 C C . PRO D 1 112 ? 56.261 -13.414 7.089 1.00 41.94 112 PRO D C 1
ATOM 11696 O O . PRO D 1 112 ? 57.085 -12.671 7.594 1.00 42.75 112 PRO D O 1
ATOM 11700 N N . VAL D 1 113 ? 54.990 -13.474 7.465 1.00 39.45 113 VAL D N 1
ATOM 11701 C CA . VAL D 1 113 ? 54.465 -12.629 8.520 1.00 38.68 113 VAL D CA 1
ATOM 11702 C C . VAL D 1 113 ? 55.346 -12.765 9.723 1.00 38.53 113 VAL D C 1
ATOM 11703 O O . VAL D 1 113 ? 55.812 -11.787 10.283 1.00 38.03 113 VAL D O 1
ATOM 11707 N N . SER D 1 114 ? 55.592 -14.015 10.076 1.00 42.97 114 SER D N 1
ATOM 11708 C CA . SER D 1 114 ? 56.472 -14.392 11.169 1.00 45.83 114 SER D CA 1
ATOM 11709 C C . SER D 1 114 ? 57.775 -13.599 11.197 1.00 44.99 114 SER D C 1
ATOM 11710 O O . SER D 1 114 ? 58.193 -13.106 12.245 1.00 45.88 114 SER D O 1
ATOM 11713 N N . LYS D 1 115 ? 58.420 -13.483 10.048 1.00 40.98 115 LYS D N 1
ATOM 11714 C CA . LYS D 1 115 ? 59.714 -12.837 9.999 1.00 41.01 115 LYS D CA 1
ATOM 11715 C C . LYS D 1 115 ? 59.563 -11.343 10.194 1.00 45.69 115 LYS D C 1
ATOM 11716 O O . LYS D 1 115 ? 60.350 -10.731 10.907 1.00 47.76 115 LYS D O 1
ATOM 11722 N N . VAL D 1 116 ? 58.551 -10.755 9.572 1.00 45.61 116 VAL D N 1
ATOM 11723 C CA . VAL D 1 116 ? 58.269 -9.347 9.787 1.00 42.38 116 VAL D CA 1
ATOM 11724 C C . VAL D 1 116 ? 58.071 -9.067 11.257 1.00 43.45 116 VAL D C 1
ATOM 11725 O O . VAL D 1 116 ? 58.684 -8.170 11.804 1.00 47.60 116 VAL D O 1
ATOM 11729 N N . LEU D 1 117 ? 57.232 -9.854 11.910 1.00 45.90 117 LEU D N 1
ATOM 11730 C CA . LEU D 1 117 ? 56.963 -9.628 13.322 1.00 48.36 117 LEU D CA 1
ATOM 11731 C C . LEU D 1 117 ? 58.205 -9.815 14.180 1.00 47.95 117 LEU D C 1
ATOM 11732 O O . LEU D 1 117 ? 58.399 -9.101 15.159 1.00 48.33 117 LEU D O 1
ATOM 11737 N N . ALA D 1 118 ? 59.046 -10.772 13.813 1.00 46.68 118 ALA D N 1
ATOM 11738 C CA . ALA D 1 118 ? 60.271 -10.998 14.556 1.00 47.31 118 ALA D CA 1
ATOM 11739 C C . ALA D 1 118 ? 61.149 -9.765 14.477 1.00 52.71 118 ALA D C 1
ATOM 11740 O O . ALA D 1 118 ? 61.601 -9.228 15.495 1.00 52.83 118 ALA D O 1
ATOM 11742 N N . GLY D 1 119 ? 61.363 -9.309 13.250 1.00 52.06 119 GLY D N 1
ATOM 11743 C CA . GLY D 1 119 ? 62.179 -8.141 13.002 1.00 52.28 119 GLY D CA 1
ATOM 11744 C C . GLY D 1 119 ? 61.654 -6.949 13.763 1.00 55.68 119 GLY D C 1
ATOM 11745 O O . GLY D 1 119 ? 62.412 -6.223 14.407 1.00 69.73 119 GLY D O 1
ATOM 11746 N N . MET D 1 120 ? 60.345 -6.758 13.713 1.00 49.50 120 MET D N 1
ATOM 11747 C CA . MET D 1 120 ? 59.739 -5.647 14.412 1.00 45.82 120 MET D CA 1
ATOM 11748 C C . MET D 1 120 ? 59.943 -5.750 15.914 1.00 44.33 120 MET D C 1
ATOM 11749 O O . MET D 1 120 ? 60.188 -4.753 16.560 1.00 44.68 120 MET D O 1
ATOM 11754 N N . ASN D 1 121 ? 59.870 -6.945 16.480 1.00 46.02 121 ASN D N 1
ATOM 11755 C CA . ASN D 1 121 ? 60.084 -7.061 17.917 1.00 47.32 121 ASN D CA 1
ATOM 11756 C C . ASN D 1 121 ? 61.495 -6.693 18.308 1.00 50.73 121 ASN D C 1
ATOM 11757 O O . ASN D 1 121 ? 61.723 -5.984 19.291 1.00 52.30 121 ASN D O 1
ATOM 11762 N N . ARG D 1 122 ? 62.445 -7.190 17.532 1.00 53.82 122 ARG D N 1
ATOM 11763 C CA . ARG D 1 122 ? 63.844 -6.938 17.818 1.00 49.81 122 ARG D CA 1
ATOM 11764 C C . ARG D 1 122 ? 64.090 -5.432 17.746 1.00 48.26 122 ARG D C 1
ATOM 11765 O O . ARG D 1 122 ? 64.709 -4.834 18.643 1.00 47.47 122 ARG D O 1
ATOM 11773 N N . ALA D 1 123 ? 63.549 -4.814 16.702 1.00 47.15 123 ALA D N 1
ATOM 11774 C CA . ALA D 1 123 ? 63.653 -3.374 16.534 1.00 52.34 123 ALA D CA 1
ATOM 11775 C C . ALA D 1 123 ? 63.075 -2.650 17.731 1.00 47.99 123 ALA D C 1
ATOM 11776 O O . ALA D 1 123 ? 63.709 -1.772 18.300 1.00 45.16 123 ALA D O 1
ATOM 11778 N N . LEU D 1 124 ? 61.883 -3.063 18.136 1.00 45.52 124 LEU D N 1
ATOM 11779 C CA . LEU D 1 124 ? 61.172 -2.434 19.236 1.00 41.80 124 LEU D CA 1
ATOM 11780 C C . LEU D 1 124 ? 62.018 -2.433 20.489 1.00 42.47 124 LEU D C 1
ATOM 11781 O O . LEU D 1 124 ? 62.216 -1.397 21.117 1.00 42.86 124 LEU D O 1
ATOM 11786 N N . ASN D 1 125 ? 62.561 -3.588 20.828 1.00 45.93 125 ASN D N 1
ATOM 11787 C CA . ASN D 1 125 ? 63.319 -3.686 22.053 1.00 43.95 125 ASN D CA 1
ATOM 11788 C C . ASN D 1 125 ? 64.590 -2.863 21.999 1.00 46.07 125 ASN D C 1
ATOM 11789 O O . ASN D 1 125 ? 64.943 -2.195 22.976 1.00 46.50 125 ASN D O 1
ATOM 11794 N N . HIS D 1 126 ? 65.264 -2.871 20.855 1.00 47.32 126 HIS D N 1
ATOM 11795 C CA . HIS D 1 126 ? 66.455 -2.037 20.739 1.00 50.26 126 HIS D CA 1
ATOM 11796 C C . HIS D 1 126 ? 66.087 -0.574 20.951 1.00 52.52 126 HIS D C 1
ATOM 11797 O O . HIS D 1 126 ? 66.766 0.149 21.681 1.00 52.50 126 HIS D O 1
ATOM 11804 N N . ALA D 1 127 ? 64.986 -0.158 20.334 1.00 51.67 127 ALA D N 1
ATOM 11805 C CA . ALA D 1 127 ? 64.503 1.210 20.446 1.00 42.09 127 ALA D CA 1
ATOM 11806 C C . ALA D 1 127 ? 64.284 1.607 21.891 1.00 41.08 127 ALA D C 1
ATOM 11807 O O . ALA D 1 127 ? 64.851 2.589 22.359 1.00 45.22 127 ALA D O 1
ATOM 11809 N N . LEU D 1 128 ? 63.473 0.835 22.601 1.00 42.23 128 LEU D N 1
ATOM 11810 C CA . LEU D 1 128 ? 63.191 1.145 23.992 1.00 35.42 128 LEU D CA 1
ATOM 11811 C C . LEU D 1 128 ? 64.481 1.238 24.778 1.00 43.20 128 LEU D C 1
ATOM 11812 O O . LEU D 1 128 ? 64.642 2.130 25.622 1.00 44.38 128 LEU D O 1
ATOM 11817 N N . PHE D 1 129 ? 65.413 0.334 24.479 1.00 47.95 129 PHE D N 1
ATOM 11818 C CA . PHE D 1 129 ? 66.719 0.374 25.126 1.00 46.92 129 PHE D CA 1
ATOM 11819 C C . PHE D 1 129 ? 67.368 1.739 24.933 1.00 52.98 129 PHE D C 1
ATOM 11820 O O . PHE D 1 129 ? 67.797 2.364 25.900 1.00 52.76 129 PHE D O 1
ATOM 11828 N N . LEU D 1 130 ? 67.423 2.207 23.691 1.00 50.15 130 LEU D N 1
ATOM 11829 C CA . LEU D 1 130 ? 68.057 3.490 23.395 1.00 46.28 130 LEU D CA 1
ATOM 11830 C C . LEU D 1 130 ? 67.364 4.665 24.059 1.00 41.96 130 LEU D C 1
ATOM 11831 O O . LEU D 1 130 ? 68.004 5.630 24.476 1.00 46.09 130 LEU D O 1
ATOM 11836 N N . ILE D 1 131 ? 66.052 4.573 24.171 1.00 35.38 131 ILE D N 1
ATOM 11837 C CA . ILE D 1 131 ? 65.315 5.639 24.801 1.00 38.71 131 ILE D CA 1
ATOM 11838 C C . ILE D 1 131 ? 65.700 5.714 26.260 1.00 40.91 131 ILE D C 1
ATOM 11839 O O . ILE D 1 131 ? 66.021 6.781 26.765 1.00 38.98 131 ILE D O 1
ATOM 11844 N N . ARG D 1 132 ? 65.709 4.573 26.933 1.00 43.91 132 ARG D N 1
ATOM 11845 C CA . ARG D 1 132 ? 66.073 4.564 28.341 1.00 41.28 132 ARG D CA 1
ATOM 11846 C C . ARG D 1 132 ? 67.521 5.000 28.554 1.00 40.68 132 ARG D C 1
ATOM 11847 O O . ARG D 1 132 ? 67.827 5.686 29.517 1.00 38.70 132 ARG D O 1
ATOM 11855 N N . LYS D 1 133 ? 68.408 4.593 27.656 1.00 47.05 133 LYS D N 1
ATOM 11856 C CA . LYS D 1 133 ? 69.824 4.928 27.771 1.00 49.05 133 LYS D CA 1
ATOM 11857 C C . LYS D 1 133 ? 70.100 6.412 27.615 1.00 52.13 133 LYS D C 1
ATOM 11858 O O . LYS D 1 133 ? 70.896 6.980 28.358 1.00 54.66 133 LYS D O 1
ATOM 11864 N N . ASN D 1 134 ? 69.453 7.036 26.636 1.00 51.35 134 ASN D N 1
ATOM 11865 C CA . ASN D 1 134 ? 69.750 8.431 26.305 1.00 54.23 134 ASN D CA 1
ATOM 11866 C C . ASN D 1 134 ? 68.943 9.482 27.060 1.00 50.61 134 ASN D C 1
ATOM 11867 O O . ASN D 1 134 ? 69.105 10.674 26.820 1.00 45.63 134 ASN D O 1
ATOM 11872 N N . ALA D 1 135 ? 68.076 9.039 27.959 1.00 49.06 135 ALA D N 1
ATOM 11873 C CA . ALA D 1 135 ? 67.276 9.953 28.758 1.00 46.78 135 ALA D CA 1
ATOM 11874 C C . ALA D 1 135 ? 68.175 10.899 29.522 1.00 45.13 135 ALA D C 1
ATOM 11875 O O . ALA D 1 135 ? 69.133 10.475 30.152 1.00 38.80 135 ALA D O 1
ATOM 11877 N N . ILE D 1 136 ? 67.894 12.189 29.408 1.00 38.12 136 ILE D N 1
ATOM 11878 C CA . ILE D 1 136 ? 68.635 13.199 30.142 1.00 41.83 136 ILE D CA 1
ATOM 11879 C C . ILE D 1 136 ? 67.896 13.546 31.423 1.00 43.69 136 ILE D C 1
ATOM 11880 O O . ILE D 1 136 ? 66.839 14.158 31.388 1.00 45.00 136 ILE D O 1
ATOM 11885 N N . LYS D 1 137 ? 68.467 13.162 32.552 1.00 46.10 137 LYS D N 1
ATOM 11886 C CA . LYS D 1 137 ? 67.789 13.285 33.823 1.00 44.46 137 LYS D CA 1
ATOM 11887 C C . LYS D 1 137 ? 67.889 14.711 34.312 1.00 50.09 137 LYS D C 1
ATOM 11888 O O . LYS D 1 137 ? 68.792 15.439 33.929 1.00 40.78 137 LYS D O 1
ATOM 11894 N N . VAL D 1 138 ? 66.971 15.103 35.178 1.00 51.35 138 VAL D N 1
ATOM 11895 C CA . VAL D 1 138 ? 66.930 16.474 35.657 1.00 55.42 138 VAL D CA 1
ATOM 11896 C C . VAL D 1 138 ? 67.363 16.546 37.112 1.00 57.84 138 VAL D C 1
ATOM 11897 O O . VAL D 1 138 ? 67.047 15.664 37.905 1.00 59.28 138 VAL D O 1
ATOM 11901 N N . GLY D 1 139 ? 68.065 17.616 37.462 1.00 59.93 139 GLY D N 1
ATOM 11902 C CA . GLY D 1 139 ? 68.646 17.721 38.785 1.00 63.41 139 GLY D CA 1
ATOM 11903 C C . GLY D 1 139 ? 67.718 18.260 39.848 1.00 64.16 139 GLY D C 1
ATOM 11904 O O . GLY D 1 139 ? 67.741 17.806 40.987 1.00 65.44 139 GLY D O 1
ATOM 11905 N N . SER D 1 140 ? 66.906 19.239 39.489 1.00 66.14 140 SER D N 1
ATOM 11906 C CA . SER D 1 140 ? 66.012 19.852 40.450 1.00 57.01 140 SER D CA 1
ATOM 11907 C C . SER D 1 140 ? 64.707 20.227 39.792 1.00 57.85 140 SER D C 1
ATOM 11908 O O . SER D 1 140 ? 64.603 20.260 38.572 1.00 72.98 140 SER D O 1
ATOM 11911 N N . ILE D 1 141 ? 63.720 20.561 40.604 1.00 50.66 141 ILE D N 1
ATOM 11912 C CA . ILE D 1 141 ? 62.403 20.857 40.090 1.00 41.54 141 ILE D CA 1
ATOM 11913 C C . ILE D 1 141 ? 62.413 22.216 39.430 1.00 46.54 141 ILE D C 1
ATOM 11914 O O . ILE D 1 141 ? 61.437 22.624 38.832 1.00 43.05 141 ILE D O 1
ATOM 11919 N N . THR D 1 142 ? 63.567 22.870 39.447 1.00 48.44 142 THR D N 1
ATOM 11920 C CA . THR D 1 142 ? 63.656 24.254 39.017 1.00 50.54 142 THR D CA 1
ATOM 11921 C C . THR D 1 142 ? 64.155 24.362 37.596 1.00 50.26 142 THR D C 1
ATOM 11922 O O . THR D 1 142 ? 63.933 25.356 36.919 1.00 43.14 142 THR D O 1
ATOM 11926 N N . ASP D 1 143 ? 64.788 23.295 37.151 1.00 43.11 143 ASP D N 1
ATOM 11927 C CA . ASP D 1 143 ? 65.470 23.227 35.874 1.00 44.23 143 ASP D CA 1
ATOM 11928 C C . ASP D 1 143 ? 64.707 23.802 34.685 1.00 44.25 143 ASP D C 1
ATOM 11929 O O . ASP D 1 143 ? 63.499 23.640 34.591 1.00 44.88 143 ASP D O 1
ATOM 11934 N N . ASP D 1 144 ? 65.407 24.527 33.819 1.00 36.54 144 ASP D N 1
ATOM 11935 C CA . ASP D 1 144 ? 64.779 25.116 32.643 1.00 37.95 144 ASP D CA 1
ATOM 11936 C C . ASP D 1 144 ? 64.306 24.066 31.666 1.00 39.23 144 ASP D C 1
ATOM 11937 O O . ASP D 1 144 ? 63.520 24.356 30.778 1.00 37.99 144 ASP D O 1
ATOM 11942 N N . ARG D 1 145 ? 64.781 22.844 31.829 1.00 39.04 145 ARG D N 1
ATOM 11943 C CA . ARG D 1 145 ? 64.411 21.774 30.921 1.00 34.76 145 ARG D CA 1
ATOM 11944 C C . ARG D 1 145 ? 63.052 21.188 31.252 1.00 31.49 145 ARG D C 1
ATOM 11945 O O . ARG D 1 145 ? 62.321 20.740 30.377 1.00 30.43 145 ARG D O 1
ATOM 11953 N N . LEU D 1 146 ? 62.707 21.218 32.525 1.00 30.54 146 LEU D N 1
ATOM 11954 C CA . LEU D 1 146 ? 61.383 20.824 32.951 1.00 34.39 146 LEU D CA 1
ATOM 11955 C C . LEU D 1 146 ? 60.365 21.827 32.434 1.00 36.12 146 LEU D C 1
ATOM 11956 O O . LEU D 1 146 ? 59.325 21.457 31.877 1.00 36.94 146 LEU D O 1
ATOM 11961 N N . LEU D 1 147 ? 60.676 23.104 32.605 1.00 36.13 147 LEU D N 1
ATOM 11962 C CA . LEU D 1 147 ? 59.806 24.152 32.113 1.00 33.37 147 LEU D CA 1
ATOM 11963 C C . LEU D 1 147 ? 59.728 24.076 30.600 1.00 38.63 147 LEU D C 1
ATOM 11964 O O . LEU D 1 147 ? 58.692 24.349 30.008 1.00 39.73 147 LEU D O 1
ATOM 11969 N N . ALA D 1 148 ? 60.829 23.704 29.969 1.00 37.68 148 ALA D N 1
ATOM 11970 C CA . ALA D 1 148 ? 60.823 23.530 28.534 1.00 38.51 148 ALA D CA 1
ATOM 11971 C C . ALA D 1 148 ? 59.818 22.446 28.150 1.00 37.76 148 ALA D C 1
ATOM 11972 O O . ALA D 1 148 ? 58.998 22.646 27.267 1.00 35.61 148 ALA D O 1
ATOM 11974 N N . ALA D 1 149 ? 59.876 21.308 28.830 1.00 34.18 149 ALA D N 1
ATOM 11975 C CA . ALA D 1 149 ? 58.951 20.207 28.580 1.00 28.07 149 ALA D CA 1
ATOM 11976 C C . ALA D 1 149 ? 57.504 20.633 28.704 1.00 30.75 149 ALA D C 1
ATOM 11977 O O . ALA D 1 149 ? 56.670 20.338 27.841 1.00 27.93 149 ALA D O 1
ATOM 11979 N N . ALA D 1 150 ? 57.216 21.349 29.782 1.00 38.32 150 ALA D N 1
ATOM 11980 C CA . ALA D 1 150 ? 55.863 21.816 30.038 1.00 39.42 150 ALA D CA 1
ATOM 11981 C C . ALA D 1 150 ? 55.413 22.797 28.987 1.00 39.70 150 ALA D C 1
ATOM 11982 O O . ALA D 1 150 ? 54.263 22.786 28.579 1.00 43.28 150 ALA D O 1
ATOM 11984 N N . LYS D 1 151 ? 56.336 23.632 28.537 1.00 35.72 151 LYS D N 1
ATOM 11985 C CA . LYS D 1 151 ? 56.034 24.632 27.535 1.00 38.23 151 LYS D CA 1
ATOM 11986 C C . LYS D 1 151 ? 55.696 23.962 26.229 1.00 37.97 151 LYS D C 1
ATOM 11987 O O . LYS D 1 151 ? 54.743 24.333 25.563 1.00 40.67 151 LYS D O 1
ATOM 11993 N N . ILE D 1 152 ? 56.492 22.976 25.855 1.00 35.07 152 ILE D N 1
ATOM 11994 C CA . ILE D 1 152 ? 56.304 22.318 24.578 1.00 33.26 152 ILE D CA 1
ATOM 11995 C C . ILE D 1 152 ? 54.996 21.583 24.563 1.00 30.35 152 ILE D C 1
ATOM 11996 O O . ILE D 1 152 ? 54.242 21.677 23.608 1.00 29.53 152 ILE D O 1
ATOM 12001 N N . ALA D 1 153 ? 54.715 20.856 25.632 1.00 33.89 153 ALA D N 1
ATOM 12002 C CA . ALA D 1 153 ? 53.459 20.134 25.681 1.00 37.66 153 ALA D CA 1
ATOM 12003 C C . ALA D 1 153 ? 52.301 21.108 25.786 1.00 34.05 153 ALA D C 1
ATOM 12004 O O . ALA D 1 153 ? 51.212 20.834 25.317 1.00 31.73 153 ALA D O 1
ATOM 12006 N N . GLY D 1 154 ? 52.553 22.265 26.380 1.00 33.04 154 GLY D N 1
ATOM 12007 C CA . GLY D 1 154 ? 51.529 23.277 26.538 1.00 31.09 154 GLY D CA 1
ATOM 12008 C C . GLY D 1 154 ? 51.264 24.041 25.259 1.00 37.57 154 GLY D C 1
ATOM 12009 O O . GLY D 1 154 ? 50.560 25.045 25.254 1.00 31.46 154 GLY D O 1
ATOM 12010 N N . ARG D 1 155 ? 51.836 23.549 24.171 1.00 38.78 155 ARG D N 1
ATOM 12011 C CA . ARG D 1 155 ? 51.641 24.112 22.846 1.00 39.49 155 ARG D CA 1
ATOM 12012 C C . ARG D 1 155 ? 52.183 25.513 22.768 1.00 41.03 155 ARG D C 1
ATOM 12013 O O . ARG D 1 155 ? 51.673 26.326 22.016 1.00 42.43 155 ARG D O 1
ATOM 12021 N N . GLY D 1 156 ? 53.210 25.798 23.557 1.00 35.94 156 GLY D N 1
ATOM 12022 C CA . GLY D 1 156 ? 53.894 27.069 23.453 1.00 32.81 156 GLY D CA 1
ATOM 12023 C C . GLY D 1 156 ? 53.528 28.064 24.525 1.00 35.53 156 GLY D C 1
ATOM 12024 O O . GLY D 1 156 ? 54.073 29.161 24.570 1.00 44.60 156 GLY D O 1
ATOM 12025 N N . ASP D 1 157 ? 52.594 27.686 25.384 1.00 33.86 157 ASP D N 1
ATOM 12026 C CA . ASP D 1 157 ? 52.124 28.566 26.442 1.00 30.52 157 ASP D CA 1
ATOM 12027 C C . ASP D 1 157 ? 53.104 28.602 27.593 1.00 40.80 157 ASP D C 1
ATOM 12028 O O . ASP D 1 157 ? 53.219 27.647 28.347 1.00 42.29 157 ASP D O 1
ATOM 12033 N N . GLU D 1 158 ? 53.784 29.729 27.737 1.00 45.62 158 GLU D N 1
ATOM 12034 C CA . GLU D 1 158 ? 54.820 29.868 28.738 1.00 38.72 158 GLU D CA 1
ATOM 12035 C C . GLU D 1 158 ? 54.269 30.296 30.083 1.00 35.80 158 GLU D C 1
ATOM 12036 O O . GLU D 1 158 ? 54.846 29.970 31.123 1.00 38.65 158 GLU D O 1
ATOM 12042 N N . ARG D 1 159 ? 53.143 31.002 30.067 1.00 33.36 159 ARG D N 1
ATOM 12043 C CA . ARG D 1 159 ? 52.497 31.427 31.304 1.00 33.17 159 ARG D CA 1
ATOM 12044 C C . ARG D 1 159 ? 52.153 30.202 32.119 1.00 33.07 159 ARG D C 1
ATOM 12045 O O . ARG D 1 159 ? 52.505 30.076 33.301 1.00 29.23 159 ARG D O 1
ATOM 12047 N N . VAL D 1 160 ? 51.493 29.275 31.445 1.00 31.59 160 VAL D N 1
ATOM 12048 C CA . VAL D 1 160 ? 51.065 28.035 32.048 1.00 25.77 160 VAL D CA 1
ATOM 12049 C C . VAL D 1 160 ? 52.257 27.207 32.497 1.00 29.20 160 VAL D C 1
ATOM 12050 O O . VAL D 1 160 ? 52.240 26.632 33.573 1.00 36.01 160 VAL D O 1
ATOM 12054 N N . ALA D 1 161 ? 53.305 27.161 31.691 1.00 29.91 161 ALA D N 1
ATOM 12055 C CA . ALA D 1 161 ? 54.483 26.403 32.062 1.00 32.29 161 ALA D CA 1
ATOM 12056 C C . ALA D 1 161 ? 55.029 26.915 33.381 1.00 30.29 161 ALA D C 1
ATOM 12057 O O . ALA D 1 161 ? 55.330 26.142 34.284 1.00 29.93 161 ALA D O 1
ATOM 12059 N N . ALA D 1 162 ? 55.123 28.227 33.514 1.00 30.63 162 ALA D N 1
ATOM 12060 C CA . ALA D 1 162 ? 55.601 28.784 34.763 1.00 37.05 162 ALA D CA 1
ATOM 12061 C C . ALA D 1 162 ? 54.677 28.396 35.909 1.00 35.82 162 ALA D C 1
ATOM 12062 O O . ALA D 1 162 ? 55.134 28.054 36.995 1.00 32.21 162 ALA D O 1
ATOM 12064 N N . ILE D 1 163 ? 53.375 28.432 35.669 1.00 29.70 163 ILE D N 1
ATOM 12065 C CA . ILE D 1 163 ? 52.448 28.051 36.728 1.00 28.40 163 ILE D CA 1
ATOM 12066 C C . ILE D 1 163 ? 52.646 26.618 37.222 1.00 31.72 163 ILE D C 1
ATOM 12067 O O . ILE D 1 163 ? 52.718 26.369 38.422 1.00 35.93 163 ILE D O 1
ATOM 12072 N N . LEU D 1 164 ? 52.759 25.678 36.295 1.00 27.58 164 LEU D N 1
ATOM 12073 C CA . LEU D 1 164 ? 52.904 24.282 36.654 1.00 21.98 164 LEU D CA 1
ATOM 12074 C C . LEU D 1 164 ? 54.216 24.019 37.359 1.00 34.07 164 LEU D C 1
ATOM 12075 O O . LEU D 1 164 ? 54.257 23.266 38.331 1.00 32.52 164 LEU D O 1
ATOM 12080 N N . ARG D 1 165 ? 55.290 24.647 36.891 1.00 35.99 165 ARG D N 1
ATOM 12081 C CA . ARG D 1 165 ? 56.555 24.524 37.603 1.00 35.83 165 ARG D CA 1
ATOM 12082 C C . ARG D 1 165 ? 56.372 25.008 39.023 1.00 38.64 165 ARG D C 1
ATOM 12083 O O . ARG D 1 165 ? 56.701 24.311 39.977 1.00 42.60 165 ARG D O 1
ATOM 12091 N N . ASP D 1 166 ? 55.795 26.192 39.151 1.00 35.76 166 ASP D N 1
ATOM 12092 C CA . ASP D 1 166 ? 55.621 26.811 40.448 1.00 37.02 166 ASP D CA 1
ATOM 12093 C C . ASP D 1 166 ? 54.795 25.988 41.417 1.00 32.90 166 ASP D C 1
ATOM 12094 O O . ASP D 1 166 ? 55.074 25.984 42.601 1.00 32.56 166 ASP D O 1
ATOM 12099 N N . ALA D 1 167 ? 53.779 25.295 40.927 1.00 33.03 167 ALA D N 1
ATOM 12100 C CA . ALA D 1 167 ? 52.923 24.492 41.800 1.00 30.82 167 ALA D CA 1
ATOM 12101 C C . ALA D 1 167 ? 53.595 23.180 42.187 1.00 33.46 167 ALA D C 1
ATOM 12102 O O . ALA D 1 167 ? 53.659 22.800 43.367 1.00 34.07 167 ALA D O 1
ATOM 12104 N N . ALA D 1 168 ? 54.112 22.494 41.175 1.00 35.19 168 ALA D N 1
ATOM 12105 C CA . ALA D 1 168 ? 54.836 21.257 41.387 1.00 33.09 168 ALA D CA 1
ATOM 12106 C C . ALA D 1 168 ? 55.889 21.485 42.444 1.00 38.65 168 ALA D C 1
ATOM 12107 O O . ALA D 1 168 ? 56.148 20.619 43.268 1.00 41.66 168 ALA D O 1
ATOM 12109 N N . ALA D 1 169 ? 56.476 22.674 42.425 1.00 42.07 169 ALA D N 1
ATOM 12110 C CA . ALA D 1 169 ? 57.435 23.064 43.441 1.00 41.69 169 ALA D CA 1
ATOM 12111 C C . ALA D 1 169 ? 56.834 22.945 44.828 1.00 42.76 169 ALA D C 1
ATOM 12112 O O . ALA D 1 169 ? 57.472 22.431 45.734 1.00 44.74 169 ALA D O 1
ATOM 12114 N N . MET D 1 170 ? 55.604 23.409 45.004 1.00 36.42 170 MET D N 1
ATOM 12115 C CA . MET D 1 170 ? 54.971 23.301 46.306 1.00 33.98 170 MET D CA 1
ATOM 12116 C C . MET D 1 170 ? 54.689 21.851 46.612 1.00 43.04 170 MET D C 1
ATOM 12117 O O . MET D 1 170 ? 54.422 21.492 47.752 1.00 48.21 170 MET D O 1
ATOM 12122 N N . LEU D 1 171 ? 54.739 21.006 45.593 1.00 42.71 171 LEU D N 1
ATOM 12123 C CA . LEU D 1 171 ? 54.546 19.584 45.857 1.00 40.51 171 LEU D CA 1
ATOM 12124 C C . LEU D 1 171 ? 55.864 18.810 45.916 1.00 48.48 171 LEU D C 1
ATOM 12125 O O . LEU D 1 171 ? 56.347 18.483 46.995 1.00 55.90 171 LEU D O 1
ATOM 12130 N N . GLU D 1 172 ? 56.409 18.483 44.751 1.00 49.37 172 GLU D N 1
ATOM 12131 C CA . GLU D 1 172 ? 57.641 17.698 44.614 1.00 52.80 172 GLU D CA 1
ATOM 12132 C C . GLU D 1 172 ? 57.570 16.316 45.262 1.00 54.36 172 GLU D C 1
ATOM 12133 O O . GLU D 1 172 ? 57.756 15.310 44.584 1.00 52.83 172 GLU D O 1
ATOM 12135 N N . ASP D 1 173 ? 57.320 16.258 46.565 1.00 58.65 173 ASP D N 1
ATOM 12136 C CA . ASP D 1 173 ? 57.188 14.972 47.250 1.00 66.06 173 ASP D CA 1
ATOM 12137 C C . ASP D 1 173 ? 56.025 14.166 46.689 1.00 60.42 173 ASP D C 1
ATOM 12138 O O . ASP D 1 173 ? 56.090 12.947 46.602 1.00 59.23 173 ASP D O 1
ATOM 12143 N N . LYS D 1 174 ? 54.958 14.861 46.315 1.00 57.74 174 LYS D N 1
ATOM 12144 C CA . LYS D 1 174 ? 53.767 14.195 45.816 1.00 53.36 174 LYS D CA 1
ATOM 12145 C C . LYS D 1 174 ? 54.048 13.544 44.481 1.00 49.83 174 LYS D C 1
ATOM 12146 O O . LYS D 1 174 ? 53.398 12.578 44.117 1.00 45.64 174 LYS D O 1
ATOM 12152 N N . LEU D 1 175 ? 55.014 14.074 43.748 1.00 46.85 175 LEU D N 1
ATOM 12153 C CA . LEU D 1 175 ? 55.326 13.539 42.439 1.00 38.15 175 LEU D CA 1
ATOM 12154 C C . LEU D 1 175 ? 55.900 12.142 42.519 1.00 42.66 175 LEU D C 1
ATOM 12155 O O . LEU D 1 175 ? 55.940 11.431 41.525 1.00 49.22 175 LEU D O 1
ATOM 12160 N N . GLN D 1 176 ? 56.347 11.751 43.703 1.00 45.40 176 GLN D N 1
ATOM 12161 C CA . GLN D 1 176 ? 56.982 10.454 43.909 1.00 46.11 176 GLN D CA 1
ATOM 12162 C C . GLN D 1 176 ? 55.998 9.292 43.978 1.00 48.77 176 GLN D C 1
ATOM 12163 O O . GLN D 1 176 ? 56.377 8.151 43.759 1.00 48.41 176 GLN D O 1
ATOM 12169 N N . ASP D 1 177 ? 54.739 9.570 44.283 1.00 52.63 177 ASP D N 1
ATOM 12170 C CA . ASP D 1 177 ? 53.742 8.511 44.278 1.00 45.24 177 ASP D CA 1
ATOM 12171 C C . ASP D 1 177 ? 53.307 8.292 42.844 1.00 40.72 177 ASP D C 1
ATOM 12172 O O . ASP D 1 177 ? 52.745 9.186 42.234 1.00 40.92 177 ASP D O 1
ATOM 12177 N N . PRO D 1 178 ? 53.507 7.077 42.319 1.00 48.44 178 PRO D N 1
ATOM 12178 C CA . PRO D 1 178 ? 53.197 6.750 40.924 1.00 46.16 178 PRO D CA 1
ATOM 12179 C C . PRO D 1 178 ? 51.742 6.928 40.564 1.00 36.47 178 PRO D C 1
ATOM 12180 O O . PRO D 1 178 ? 51.381 6.790 39.412 1.00 40.83 178 PRO D O 1
ATOM 12184 N N . GLY D 1 179 ? 50.920 7.254 41.541 1.00 39.29 179 GLY D N 1
ATOM 12185 C CA . GLY D 1 179 ? 49.505 7.402 41.301 1.00 45.20 179 GLY D CA 1
ATOM 12186 C C . GLY D 1 179 ? 49.085 8.849 41.298 1.00 46.92 179 GLY D C 1
ATOM 12187 O O . GLY D 1 179 ? 47.909 9.155 41.147 1.00 46.85 179 GLY D O 1
ATOM 12188 N N . PHE D 1 180 ? 50.043 9.747 41.469 1.00 41.74 180 PHE D N 1
ATOM 12189 C CA . PHE D 1 180 ? 49.702 11.153 41.521 1.00 38.08 180 PHE D CA 1
ATOM 12190 C C . PHE D 1 180 ? 49.726 11.735 40.128 1.00 39.00 180 PHE D C 1
ATOM 12191 O O . PHE D 1 180 ? 50.778 11.932 39.534 1.00 36.57 180 PHE D O 1
ATOM 12199 N N . LYS D 1 181 ? 48.545 12.008 39.609 1.00 37.01 181 LYS D N 1
ATOM 12200 C CA . LYS D 1 181 ? 48.439 12.658 38.333 1.00 38.41 181 LYS D CA 1
ATOM 12201 C C . LYS D 1 181 ? 48.551 14.138 38.605 1.00 38.18 181 LYS D C 1
ATOM 12202 O O . LYS D 1 181 ? 47.713 14.693 39.293 1.00 35.47 181 LYS D O 1
ATOM 12204 N N . LEU D 1 182 ? 49.608 14.772 38.116 1.00 33.84 182 LEU D N 1
ATOM 12205 C CA . LEU D 1 182 ? 49.767 16.196 38.346 1.00 33.25 182 LEU D CA 1
ATOM 12206 C C . LEU D 1 182 ? 48.574 16.952 37.792 1.00 30.57 182 LEU D C 1
ATOM 12207 O O . LEU D 1 182 ? 48.070 17.879 38.405 1.00 32.63 182 LEU D O 1
ATOM 12212 N N . ALA D 1 183 ? 48.080 16.515 36.649 1.00 28.06 183 ALA D N 1
ATOM 12213 C CA . ALA D 1 183 ? 47.001 17.222 36.001 1.00 27.56 183 ALA D CA 1
ATOM 12214 C C . ALA D 1 183 ? 45.751 17.254 36.853 1.00 22.73 183 ALA D C 1
ATOM 12215 O O . ALA D 1 183 ? 44.854 18.017 36.590 1.00 22.54 183 ALA D O 1
ATOM 12217 N N . ASP D 1 184 ? 45.692 16.440 37.891 1.00 22.81 184 ASP D N 1
ATOM 12218 C CA . ASP D 1 184 ? 44.537 16.462 38.777 1.00 27.57 184 ASP D CA 1
ATOM 12219 C C . ASP D 1 184 ? 44.387 17.782 39.498 1.00 22.75 184 ASP D C 1
ATOM 12220 O O . ASP D 1 184 ? 43.365 18.037 40.101 1.00 24.51 184 ASP D O 1
ATOM 12225 N N . LEU D 1 185 ? 45.405 18.622 39.445 1.00 27.55 185 LEU D N 1
ATOM 12226 C CA . LEU D 1 185 ? 45.346 19.905 40.130 1.00 25.96 185 LEU D CA 1
ATOM 12227 C C . LEU D 1 185 ? 44.583 20.950 39.351 1.00 25.17 185 LEU D C 1
ATOM 12228 O O . LEU D 1 185 ? 44.123 21.928 39.914 1.00 28.50 185 LEU D O 1
ATOM 12233 N N . VAL D 1 186 ? 44.409 20.706 38.061 1.00 25.90 186 VAL D N 1
ATOM 12234 C CA . VAL D 1 186 ? 43.806 21.669 37.148 1.00 27.44 186 VAL D CA 1
ATOM 12235 C C . VAL D 1 186 ? 42.317 21.862 37.399 1.00 30.05 186 VAL D C 1
ATOM 12236 O O . VAL D 1 186 ? 41.607 20.919 37.715 1.00 35.01 186 VAL D O 1
ATOM 12240 N N . LEU D 1 187 ? 41.853 23.096 37.278 1.00 21.39 187 LEU D N 1
ATOM 12241 C CA . LEU D 1 187 ? 40.449 23.406 37.445 1.00 21.29 187 LEU D CA 1
ATOM 12242 C C . LEU D 1 187 ? 40.070 24.478 36.454 1.00 21.24 187 LEU D C 1
ATOM 12243 O O . LEU D 1 187 ? 40.732 25.482 36.375 1.00 26.23 187 LEU D O 1
ATOM 12248 N N . ALA D 1 188 ? 39.029 24.256 35.672 1.00 21.27 188 ALA D N 1
ATOM 12249 C CA . ALA D 1 188 ? 38.647 25.195 34.626 1.00 21.20 188 ALA D CA 1
ATOM 12250 C C . ALA D 1 188 ? 37.374 25.956 34.972 1.00 22.59 188 ALA D C 1
ATOM 12251 O O . ALA D 1 188 ? 36.450 25.377 35.516 1.00 30.42 188 ALA D O 1
ATOM 12253 N N . LYS D 1 189 ? 37.330 27.253 34.676 1.00 26.02 189 LYS D N 1
ATOM 12254 C CA . LYS D 1 189 ? 36.177 28.113 34.988 1.00 25.89 189 LYS D CA 1
ATOM 12255 C C . LYS D 1 189 ? 35.977 29.117 33.882 1.00 28.74 189 LYS D C 1
ATOM 12256 O O . LYS D 1 189 ? 36.883 29.842 33.552 1.00 30.33 189 LYS D O 1
ATOM 12262 N N . VAL D 1 190 ? 34.793 29.175 33.305 1.00 30.94 190 VAL D N 1
ATOM 12263 C CA . VAL D 1 190 ? 34.557 30.158 32.267 1.00 29.92 190 VAL D CA 1
ATOM 12264 C C . VAL D 1 190 ? 34.567 31.530 32.899 1.00 31.75 190 VAL D C 1
ATOM 12265 O O . VAL D 1 190 ? 34.032 31.715 33.986 1.00 29.19 190 VAL D O 1
ATOM 12269 N N . GLY D 1 191 ? 35.204 32.483 32.233 1.00 30.67 191 GLY D N 1
ATOM 12270 C CA . GLY D 1 191 ? 35.231 33.850 32.712 1.00 31.80 191 GLY D CA 1
ATOM 12271 C C . GLY D 1 191 ? 36.215 34.100 33.829 1.00 35.63 191 GLY D C 1
ATOM 12272 O O . GLY D 1 191 ? 36.208 35.155 34.451 1.00 36.76 191 GLY D O 1
ATOM 12273 N N . ALA D 1 192 ? 37.024 33.099 34.126 1.00 35.87 192 ALA D N 1
ATOM 12274 C CA . ALA D 1 192 ? 38.112 33.263 35.058 1.00 27.35 192 ALA D CA 1
ATOM 12275 C C . ALA D 1 192 ? 39.332 33.670 34.270 1.00 34.49 192 ALA D C 1
ATOM 12276 O O . ALA D 1 192 ? 39.306 33.670 33.042 1.00 41.34 192 ALA D O 1
ATOM 12278 N N . ASP D 1 193 ? 40.398 34.018 34.974 1.00 34.95 193 ASP D N 1
ATOM 12279 C CA . ASP D 1 193 ? 41.668 34.316 34.338 1.00 35.87 193 ASP D CA 1
ATOM 12280 C C . ASP D 1 193 ? 42.695 33.322 34.836 1.00 30.11 193 ASP D C 1
ATOM 12281 O O . ASP D 1 193 ? 42.787 33.083 36.025 1.00 30.25 193 ASP D O 1
ATOM 12286 N N . THR D 1 194 ? 43.488 32.772 33.931 1.00 27.50 194 THR D N 1
ATOM 12287 C CA . THR D 1 194 ? 44.416 31.693 34.255 1.00 33.85 194 THR D CA 1
ATOM 12288 C C . THR D 1 194 ? 45.447 32.053 35.308 1.00 30.10 194 THR D C 1
ATOM 12289 O O . THR D 1 194 ? 46.199 32.989 35.126 1.00 32.87 194 THR D O 1
ATOM 12293 N N . THR D 1 195 ? 45.516 31.285 36.388 1.00 26.12 195 THR D N 1
ATOM 12294 C CA . THR D 1 195 ? 46.340 31.667 37.527 1.00 28.42 195 THR D CA 1
ATOM 12295 C C . THR D 1 195 ? 46.722 30.526 38.447 1.00 30.24 195 THR D C 1
ATOM 12296 O O . THR D 1 195 ? 46.129 29.468 38.403 1.00 34.63 195 THR D O 1
ATOM 12300 N N . LEU D 1 196 ? 47.742 30.744 39.263 1.00 26.02 196 LEU D N 1
ATOM 12301 C CA . LEU D 1 196 ? 48.159 29.766 40.247 1.00 24.02 196 LEU D CA 1
ATOM 12302 C C . LEU D 1 196 ? 47.549 30.096 41.589 1.00 27.59 196 LEU D C 1
ATOM 12303 O O . LEU D 1 196 ? 47.721 31.192 42.071 1.00 30.36 196 LEU D O 1
ATOM 12308 N N . ILE D 1 197 ? 46.839 29.170 42.209 1.00 26.88 197 ILE D N 1
ATOM 12309 C CA . ILE D 1 197 ? 46.290 29.467 43.514 1.00 20.43 197 ILE D CA 1
ATOM 12310 C C . ILE D 1 197 ? 46.925 28.629 44.589 1.00 24.54 197 ILE D C 1
ATOM 12311 O O . ILE D 1 197 ? 46.879 27.430 44.536 1.00 26.02 197 ILE D O 1
ATOM 12316 N N . PRO D 1 198 ? 47.524 29.261 45.586 1.00 24.88 198 PRO D N 1
ATOM 12317 C CA . PRO D 1 198 ? 48.166 28.499 46.645 1.00 20.52 198 PRO D CA 1
ATOM 12318 C C . PRO D 1 198 ? 47.178 28.014 47.675 1.00 22.26 198 PRO D C 1
ATOM 12319 O O . PRO D 1 198 ? 47.422 28.124 48.864 1.00 32.60 198 PRO D O 1
ATOM 12323 N N . GLY D 1 199 ? 46.058 27.487 47.222 1.00 25.23 199 GLY D N 1
ATOM 12324 C CA . GLY D 1 199 ? 45.062 26.974 48.131 1.00 29.56 199 GLY D CA 1
ATOM 12325 C C . GLY D 1 199 ? 44.169 26.033 47.379 1.00 34.88 199 GLY D C 1
ATOM 12326 O O . GLY D 1 199 ? 44.560 25.528 46.337 1.00 34.81 199 GLY D O 1
ATOM 12327 N N . VAL D 1 200 ? 42.970 25.791 47.887 1.00 32.59 200 VAL D N 1
ATOM 12328 C CA . VAL D 1 200 ? 42.055 24.896 47.188 1.00 31.42 200 VAL D CA 1
ATOM 12329 C C . VAL D 1 200 ? 40.764 25.589 46.801 1.00 24.60 200 VAL D C 1
ATOM 12330 O O . VAL D 1 200 ? 40.362 26.530 47.440 1.00 27.07 200 VAL D O 1
ATOM 12334 N N . VAL D 1 201 ? 40.118 25.125 45.746 1.00 23.63 201 VAL D N 1
ATOM 12335 C CA . VAL D 1 201 ? 38.859 25.715 45.328 1.00 21.32 201 VAL D CA 1
ATOM 12336 C C . VAL D 1 201 ? 37.674 24.777 45.527 1.00 22.82 201 VAL D C 1
ATOM 12337 O O . VAL D 1 201 ? 37.716 23.619 45.136 1.00 26.07 201 VAL D O 1
ATOM 12341 N N . ILE D 1 202 ? 36.614 25.298 46.129 1.00 22.95 202 ILE D N 1
ATOM 12342 C CA . ILE D 1 202 ? 35.332 24.630 46.191 1.00 23.32 202 ILE D CA 1
ATOM 12343 C C . ILE D 1 202 ? 34.467 25.241 45.115 1.00 25.68 202 ILE D C 1
ATOM 12344 O O . ILE D 1 202 ? 34.097 26.390 45.216 1.00 25.05 202 ILE D O 1
ATOM 12349 N N . ASN D 1 203 ? 34.152 24.491 44.074 1.00 24.67 203 ASN D N 1
ATOM 12350 C CA . ASN D 1 203 ? 33.549 25.087 42.897 1.00 23.48 203 ASN D CA 1
ATOM 12351 C C . ASN D 1 203 ? 32.050 25.276 42.962 1.00 25.84 203 ASN D C 1
ATOM 12352 O O . ASN D 1 203 ? 31.363 25.079 41.981 1.00 25.34 203 ASN D O 1
ATOM 12357 N N . LYS D 1 204 ? 31.561 25.726 44.106 1.00 27.14 204 LYS D N 1
ATOM 12358 C CA . LYS D 1 204 ? 30.138 25.811 44.386 1.00 24.14 204 LYS D CA 1
ATOM 12359 C C . LYS D 1 204 ? 29.899 27.077 45.171 1.00 25.97 204 LYS D C 1
ATOM 12360 O O . LYS D 1 204 ? 30.818 27.587 45.768 1.00 28.45 204 LYS D O 1
ATOM 12366 N N . SER D 1 205 ? 28.673 27.585 45.167 1.00 33.74 205 SER D N 1
ATOM 12367 C CA . SER D 1 205 ? 28.292 28.719 46.010 1.00 32.36 205 SER D CA 1
ATOM 12368 C C . SER D 1 205 ? 27.853 28.263 47.395 1.00 28.94 205 SER D C 1
ATOM 12369 O O . SER D 1 205 ? 27.299 27.190 47.556 1.00 24.81 205 SER D O 1
ATOM 12371 N N . PRO D 1 206 ? 28.124 29.073 48.412 1.00 33.34 206 PRO D N 1
ATOM 12372 C CA . PRO D 1 206 ? 27.697 28.752 49.767 1.00 31.49 206 PRO D CA 1
ATOM 12373 C C . PRO D 1 206 ? 26.199 28.647 49.848 1.00 33.51 206 PRO D C 1
ATOM 12374 O O . PRO D 1 206 ? 25.515 29.034 48.920 1.00 37.77 206 PRO D O 1
ATOM 12378 N N . LEU D 1 207 ? 25.703 28.096 50.940 1.00 37.44 207 LEU D N 1
ATOM 12379 C CA . LEU D 1 207 ? 24.276 27.919 51.127 1.00 32.48 207 LEU D CA 1
ATOM 12380 C C . LEU D 1 207 ? 23.571 29.246 51.205 1.00 29.62 207 LEU D C 1
ATOM 12381 O O . LEU D 1 207 ? 22.486 29.411 50.660 1.00 27.74 207 LEU D O 1
ATOM 12386 N N . TRP D 1 208 ? 24.208 30.191 51.884 1.00 33.07 208 TRP D N 1
ATOM 12387 C CA . TRP D 1 208 ? 23.678 31.532 52.018 1.00 32.08 208 TRP D CA 1
ATOM 12388 C C . TRP D 1 208 ? 24.720 32.544 51.551 1.00 30.73 208 TRP D C 1
ATOM 12389 O O . TRP D 1 208 ? 25.809 32.597 52.085 1.00 26.80 208 TRP D O 1
ATOM 12400 N N . GLU D 1 209 ? 24.362 33.321 50.541 1.00 32.75 209 GLU D N 1
ATOM 12401 C CA . GLU D 1 209 ? 25.251 34.285 49.918 1.00 30.73 209 GLU D CA 1
ATOM 12402 C C . GLU D 1 209 ? 24.639 35.660 49.991 1.00 31.60 209 GLU D C 1
ATOM 12403 O O . GLU D 1 209 ? 23.468 35.830 49.704 1.00 29.70 209 GLU D O 1
ATOM 12409 N N . GLU D 1 210 ? 25.426 36.637 50.390 1.00 32.09 210 GLU D N 1
ATOM 12410 C CA . GLU D 1 210 ? 24.963 38.012 50.332 1.00 26.56 210 GLU D CA 1
ATOM 12411 C C . GLU D 1 210 ? 25.852 38.835 49.410 1.00 26.43 210 GLU D C 1
ATOM 12412 O O . GLU D 1 210 ? 25.915 40.045 49.530 1.00 27.46 210 GLU D O 1
ATOM 12418 N N . GLY D 1 211 ? 26.529 38.166 48.484 1.00 31.56 211 GLY D N 1
ATOM 12419 C CA . GLY D 1 211 ? 27.496 38.811 47.617 1.00 35.71 211 GLY D CA 1
ATOM 12420 C C . GLY D 1 211 ? 28.864 38.264 47.953 1.00 32.02 211 GLY D C 1
ATOM 12421 O O . GLY D 1 211 ? 28.985 37.467 48.870 1.00 29.07 211 GLY D O 1
ATOM 12422 N N . SER D 1 212 ? 29.887 38.685 47.222 1.00 28.92 212 SER D N 1
ATOM 12423 C CA . SER D 1 212 ? 31.240 38.215 47.472 1.00 27.66 212 SER D CA 1
ATOM 12424 C C . SER D 1 212 ? 31.596 38.415 48.919 1.00 26.88 212 SER D C 1
ATOM 12425 O O . SER D 1 212 ? 31.111 39.349 49.535 1.00 26.40 212 SER D O 1
ATOM 12428 N N . GLN D 1 213 ? 32.436 37.547 49.473 1.00 25.89 213 GLN D N 1
ATOM 12429 C CA . GLN D 1 213 ? 32.703 37.616 50.912 1.00 29.94 213 GLN D CA 1
ATOM 12430 C C . GLN D 1 213 ? 34.066 37.088 51.290 1.00 35.28 213 GLN D C 1
ATOM 12431 O O . GLN D 1 213 ? 34.484 36.062 50.800 1.00 31.98 213 GLN D O 1
ATOM 12437 N N . LYS D 1 214 ? 34.759 37.786 52.177 1.00 38.54 214 LYS D N 1
ATOM 12438 C CA . LYS D 1 214 ? 36.065 37.341 52.622 1.00 30.41 214 LYS D CA 1
ATOM 12439 C C . LYS D 1 214 ? 36.037 37.045 54.109 1.00 28.66 214 LYS D C 1
ATOM 12440 O O . LYS D 1 214 ? 35.518 37.810 54.898 1.00 25.16 214 LYS D O 1
ATOM 12446 N N . LEU D 1 215 ? 36.591 35.898 54.460 1.00 34.03 215 LEU D N 1
ATOM 12447 C CA . LEU D 1 215 ? 36.645 35.393 55.816 1.00 31.57 215 LEU D CA 1
ATOM 12448 C C . LEU D 1 215 ? 38.081 35.334 56.246 1.00 27.41 215 LEU D C 1
ATOM 12449 O O . LEU D 1 215 ? 38.940 34.961 55.457 1.00 24.22 215 LEU D O 1
ATOM 12454 N N . GLN D 1 216 ? 38.339 35.679 57.498 1.00 25.15 216 GLN D N 1
ATOM 12455 C CA . GLN D 1 216 ? 39.688 35.659 58.016 1.00 27.79 216 GLN D CA 1
ATOM 12456 C C . GLN D 1 216 ? 39.722 34.834 59.278 1.00 24.54 216 GLN D C 1
ATOM 12457 O O . GLN D 1 216 ? 38.749 34.808 60.008 1.00 27.64 216 GLN D O 1
ATOM 12463 N N . GLU D 1 217 ? 40.844 34.171 59.529 1.00 21.81 217 GLU D N 1
ATOM 12464 C CA . GLU D 1 217 ? 40.981 33.277 60.666 1.00 20.13 217 GLU D CA 1
ATOM 12465 C C . GLU D 1 217 ? 39.869 32.271 60.657 1.00 20.19 217 GLU D C 1
ATOM 12466 O O . GLU D 1 217 ? 39.069 32.213 61.568 1.00 28.10 217 GLU D O 1
ATOM 12472 N N . VAL D 1 218 ? 39.806 31.481 59.610 1.00 20.31 218 VAL D N 1
ATOM 12473 C CA . VAL D 1 218 ? 38.706 30.575 59.461 1.00 22.21 218 VAL D CA 1
ATOM 12474 C C . VAL D 1 218 ? 39.043 29.278 60.155 1.00 27.06 218 VAL D C 1
ATOM 12475 O O . VAL D 1 218 ? 39.936 28.580 59.731 1.00 27.48 218 VAL D O 1
ATOM 12479 N N . ARG D 1 219 ? 38.348 28.964 61.239 1.00 30.39 219 ARG D N 1
ATOM 12480 C CA . ARG D 1 219 ? 38.439 27.638 61.837 1.00 30.86 219 ARG D CA 1
ATOM 12481 C C . ARG D 1 219 ? 37.329 26.811 61.240 1.00 32.05 219 ARG D C 1
ATOM 12482 O O . ARG D 1 219 ? 36.173 27.144 61.411 1.00 30.93 219 ARG D O 1
ATOM 12490 N N . LEU D 1 220 ? 37.647 25.736 60.539 1.00 27.52 220 LEU D N 1
ATOM 12491 C CA . LEU D 1 220 ? 36.591 25.053 59.813 1.00 26.21 220 LEU D CA 1
ATOM 12492 C C . LEU D 1 220 ? 36.364 23.607 60.190 1.00 27.28 220 LEU D C 1
ATOM 12493 O O . LEU D 1 220 ? 37.261 22.907 60.623 1.00 27.01 220 LEU D O 1
ATOM 12498 N N . LEU D 1 221 ? 35.128 23.177 59.996 1.00 26.36 221 LEU D N 1
ATOM 12499 C CA . LEU D 1 221 ? 34.703 21.826 60.280 1.00 21.27 221 LEU D CA 1
ATOM 12500 C C . LEU D 1 221 ? 34.261 21.150 59.005 1.00 21.38 221 LEU D C 1
ATOM 12501 O O . LEU D 1 221 ? 33.462 21.690 58.271 1.00 21.21 221 LEU D O 1
ATOM 12506 N N . VAL D 1 222 ? 34.793 19.967 58.740 1.00 24.06 222 VAL D N 1
ATOM 12507 C CA . VAL D 1 222 ? 34.511 19.276 57.500 1.00 21.49 222 VAL D CA 1
ATOM 12508 C C . VAL D 1 222 ? 33.816 17.961 57.764 1.00 25.32 222 VAL D C 1
ATOM 12509 O O . VAL D 1 222 ? 34.228 17.218 58.631 1.00 25.94 222 VAL D O 1
ATOM 12513 N N . LEU D 1 223 ? 32.763 17.677 57.010 1.00 26.94 223 LEU D N 1
ATOM 12514 C CA . LEU D 1 223 ? 31.947 16.495 57.233 1.00 26.59 223 LEU D CA 1
ATOM 12515 C C . LEU D 1 223 ? 31.752 15.628 56.005 1.00 35.73 223 LEU D C 1
ATOM 12516 O O . LEU D 1 223 ? 31.388 16.131 54.948 1.00 37.77 223 LEU D O 1
ATOM 12521 N N . ASP D 1 224 ? 31.999 14.329 56.146 1.00 32.23 224 ASP D N 1
ATOM 12522 C CA . ASP D 1 224 ? 31.563 13.355 55.149 1.00 38.42 224 ASP D CA 1
ATOM 12523 C C . ASP D 1 224 ? 30.195 12.848 55.576 1.00 40.35 224 ASP D C 1
ATOM 12524 O O . ASP D 1 224 ? 30.002 11.660 55.804 1.00 37.50 224 ASP D O 1
ATOM 12529 N N . ASP D 1 225 ? 29.260 13.780 55.698 1.00 35.28 225 ASP D N 1
ATOM 12530 C CA . ASP D 1 225 ? 27.933 13.515 56.208 1.00 37.64 225 ASP D CA 1
ATOM 12531 C C . ASP D 1 225 ? 27.072 14.720 55.894 1.00 36.93 225 ASP D C 1
ATOM 12532 O O . ASP D 1 225 ? 27.390 15.494 55.008 1.00 38.09 225 ASP D O 1
ATOM 12537 N N . GLY D 1 226 ? 25.960 14.861 56.592 1.00 34.83 226 GLY D N 1
ATOM 12538 C CA . GLY D 1 226 ? 25.145 16.053 56.493 1.00 39.31 226 GLY D CA 1
ATOM 12539 C C . GLY D 1 226 ? 24.881 16.510 57.904 1.00 37.92 226 GLY D C 1
ATOM 12540 O O . GLY D 1 226 ? 25.047 15.727 58.823 1.00 38.32 226 GLY D O 1
ATOM 12541 N N . LEU D 1 227 ? 24.514 17.766 58.105 1.00 29.15 227 LEU D N 1
ATOM 12542 C CA . LEU D 1 227 ? 24.271 18.236 59.459 1.00 24.50 227 LEU D CA 1
ATOM 12543 C C . LEU D 1 227 ? 22.835 17.993 59.881 1.00 33.85 227 LEU D C 1
ATOM 12544 O O . LEU D 1 227 ? 22.032 18.904 59.864 1.00 36.98 227 LEU D O 1
ATOM 12549 N N . TYR D 1 228 ? 22.517 16.767 60.273 1.00 37.64 228 TYR D N 1
ATOM 12550 C CA . TYR D 1 228 ? 21.169 16.410 60.696 1.00 28.66 228 TYR D CA 1
ATOM 12551 C C . TYR D 1 228 ? 21.214 15.741 62.057 1.00 26.78 228 TYR D C 1
ATOM 12552 O O . TYR D 1 228 ? 22.238 15.220 62.447 1.00 24.81 228 TYR D O 1
ATOM 12561 N N . PRO D 1 229 ? 20.095 15.723 62.780 1.00 29.63 229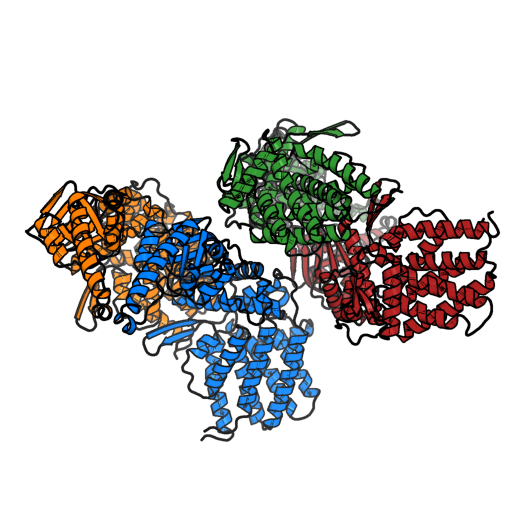 PRO D N 1
ATOM 12562 C CA . PRO D 1 229 ? 20.144 14.971 64.025 1.00 29.85 229 PRO D CA 1
ATOM 12563 C C . PRO D 1 229 ? 20.306 13.511 63.705 1.00 33.21 229 PRO D C 1
ATOM 12564 O O . PRO D 1 229 ? 20.095 13.146 62.563 1.00 35.36 229 PRO D O 1
ATOM 12568 N N . GLU D 1 230 ? 20.697 12.692 64.669 1.00 35.53 230 GLU D N 1
ATOM 12569 C CA . GLU D 1 230 ? 20.811 11.267 64.410 1.00 31.24 230 GLU D CA 1
ATOM 12570 C C . GLU D 1 230 ? 19.424 10.727 64.142 1.00 35.50 230 GLU D C 1
ATOM 12571 O O . GLU D 1 230 ? 18.520 10.890 64.949 1.00 38.18 230 GLU D O 1
ATOM 12577 N N . GLU D 1 231 ? 19.274 10.047 63.016 1.00 45.05 231 GLU D N 1
ATOM 12578 C CA . GLU D 1 231 ? 17.946 9.754 62.518 1.00 45.53 231 GLU D CA 1
ATOM 12579 C C . GLU D 1 231 ? 17.321 8.637 63.300 1.00 42.49 231 GLU D C 1
ATOM 12580 O O . GLU D 1 231 ? 18.008 7.872 63.947 1.00 43.30 231 GLU D O 1
ATOM 12586 N N . VAL D 1 232 ? 16.004 8.554 63.214 1.00 41.91 232 VAL D N 1
ATOM 12587 C CA . VAL D 1 232 ? 15.255 7.475 63.820 1.00 33.16 232 VAL D CA 1
ATOM 12588 C C . VAL D 1 232 ? 14.358 6.910 62.757 1.00 32.86 232 VAL D C 1
ATOM 12589 O O . VAL D 1 232 ? 13.633 7.658 62.127 1.00 34.40 232 VAL D O 1
ATOM 12593 N N . GLU D 1 233 ? 14.433 5.605 62.527 1.00 37.21 233 GLU D N 1
ATOM 12594 C CA . GLU D 1 233 ? 13.671 4.986 61.453 1.00 41.89 233 GLU D CA 1
ATOM 12595 C C . GLU D 1 233 ? 12.197 5.345 61.598 1.00 38.24 233 GLU D C 1
ATOM 12596 O O . GLU D 1 233 ? 11.697 5.483 62.700 1.00 33.96 233 GLU D O 1
ATOM 12598 N N . GLU D 1 234 ? 11.514 5.525 60.481 1.00 41.82 234 GLU D N 1
ATOM 12599 C CA . GLU D 1 234 ? 10.165 6.060 60.510 1.00 39.54 234 GLU D CA 1
ATOM 12600 C C . GLU D 1 234 ? 9.208 5.162 61.276 1.00 38.07 234 GLU D C 1
ATOM 12601 O O . GLU D 1 234 ? 8.349 5.644 61.999 1.00 34.36 234 GLU D O 1
ATOM 12603 N N . GLU D 1 235 ? 9.359 3.856 61.118 1.00 32.64 235 GLU D N 1
ATOM 12604 C CA . GLU D 1 235 ? 8.469 2.919 61.774 1.00 33.37 235 GLU D CA 1
ATOM 12605 C C . GLU D 1 235 ? 8.566 3.090 63.276 1.00 33.28 235 GLU D C 1
ATOM 12606 O O . GLU D 1 235 ? 7.563 3.183 63.981 1.00 32.69 235 GLU D O 1
ATOM 12608 N N . ALA D 1 236 ? 9.793 3.185 63.758 1.00 33.83 236 ALA D N 1
ATOM 12609 C CA . ALA D 1 236 ? 10.072 3.245 65.186 1.00 37.04 236 ALA D CA 1
ATOM 12610 C C . ALA D 1 236 ? 9.357 4.380 65.893 1.00 34.93 236 ALA D C 1
ATOM 12611 O O . ALA D 1 236 ? 9.283 4.412 67.108 1.00 36.31 236 ALA D O 1
ATOM 12613 N N . LEU D 1 237 ? 8.823 5.314 65.129 1.00 31.78 237 LEU D N 1
ATOM 12614 C CA . LEU D 1 237 ? 8.181 6.466 65.714 1.00 34.80 237 LEU D CA 1
ATOM 12615 C C . LEU D 1 237 ? 6.827 6.139 66.288 1.00 28.25 237 LEU D C 1
ATOM 12616 O O . LEU D 1 237 ? 6.169 7.012 66.819 1.00 26.48 237 LEU D O 1
ATOM 12621 N N . ALA D 1 238 ? 6.398 4.893 66.161 1.00 28.11 238 ALA D N 1
ATOM 12622 C CA . ALA D 1 238 ? 5.104 4.516 66.713 1.00 34.64 238 ALA D CA 1
ATOM 12623 C C . ALA D 1 238 ? 5.228 3.899 68.091 1.00 38.25 238 ALA D C 1
ATOM 12624 O O . ALA D 1 238 ? 4.304 3.246 68.559 1.00 36.56 238 ALA D O 1
ATOM 12626 N N . SER D 1 239 ? 6.354 4.115 68.753 1.00 38.18 239 SER D N 1
ATOM 12627 C CA . SER D 1 239 ? 6.666 3.262 69.879 1.00 33.69 239 SER D CA 1
ATOM 12628 C C . SER D 1 239 ? 7.220 3.948 71.096 1.00 39.14 239 SER D C 1
ATOM 12629 O O . SER D 1 239 ? 8.088 3.399 71.754 1.00 48.10 239 SER D O 1
ATOM 12632 N N . GLU D 1 240 ? 6.737 5.135 71.402 1.00 32.47 240 GLU D N 1
ATOM 12633 C CA . GLU D 1 240 ? 7.071 5.784 72.668 1.00 33.03 240 GLU D CA 1
ATOM 12634 C C . GLU D 1 240 ? 8.562 5.928 72.895 1.00 29.07 240 GLU D C 1
ATOM 12635 O O . GLU D 1 240 ? 9.099 7.018 72.830 1.00 32.28 240 GLU D O 1
ATOM 12641 N N . ALA D 1 241 ? 9.218 4.820 73.202 1.00 28.60 241 ALA D N 1
ATOM 12642 C CA . ALA D 1 241 ? 10.659 4.810 73.342 1.00 28.43 241 ALA D CA 1
ATOM 12643 C C . ALA D 1 241 ? 11.283 5.358 72.086 1.00 31.68 241 ALA D C 1
ATOM 12644 O O . ALA D 1 241 ? 12.228 6.133 72.136 1.00 34.94 241 ALA D O 1
ATOM 12646 N N . GLY D 1 242 ? 10.724 4.959 70.954 1.00 28.37 242 GLY D N 1
ATOM 12647 C CA . GLY D 1 242 ? 11.161 5.454 69.671 1.00 26.11 242 GLY D CA 1
ATOM 12648 C C . GLY D 1 242 ? 11.037 6.950 69.601 1.00 25.88 242 GLY D C 1
ATOM 12649 O O . GLY D 1 242 ? 11.989 7.655 69.287 1.00 30.55 242 GLY D O 1
ATOM 12650 N N . PHE D 1 243 ? 9.866 7.461 69.920 1.00 26.00 243 PHE D N 1
ATOM 12651 C CA . PHE D 1 243 ? 9.701 8.882 69.808 1.00 27.33 243 PHE D CA 1
ATOM 12652 C C . PHE D 1 243 ? 10.587 9.578 70.813 1.00 27.77 243 PHE D C 1
ATOM 12653 O O . PHE D 1 243 ? 11.248 10.537 70.474 1.00 29.44 243 PHE D O 1
ATOM 12661 N N . GLU D 1 244 ? 10.655 9.064 72.031 1.00 30.72 244 GLU D N 1
ATOM 12662 C CA . GLU D 1 244 ? 11.508 9.658 73.057 1.00 33.26 244 GLU D CA 1
ATOM 12663 C C . GLU D 1 244 ? 12.965 9.723 72.621 1.00 32.76 244 GLU D C 1
ATOM 12664 O O . GLU D 1 244 ? 13.716 10.597 73.044 1.00 31.09 244 GLU D O 1
ATOM 12670 N N . GLN D 1 245 ? 13.361 8.807 71.754 1.00 31.67 245 GLN D N 1
ATOM 12671 C CA . GLN D 1 245 ? 14.704 8.852 71.228 1.00 31.63 245 GLN D CA 1
ATOM 12672 C C . GLN D 1 245 ? 14.798 9.938 70.185 1.00 28.65 245 GLN D C 1
ATOM 12673 O O . GLN D 1 245 ? 15.777 10.670 70.155 1.00 33.83 245 GLN D O 1
ATOM 12679 N N . TYR D 1 246 ? 13.764 10.078 69.364 1.00 29.00 246 TYR D N 1
ATOM 12680 C CA . TYR D 1 246 ? 13.712 11.175 68.402 1.00 31.29 246 TYR D CA 1
ATOM 12681 C C . TYR D 1 246 ? 13.927 12.502 69.117 1.00 32.86 246 TYR D C 1
ATOM 12682 O O . TYR D 1 246 ? 14.795 13.307 68.765 1.00 33.69 246 TYR D O 1
ATOM 12691 N N . LEU D 1 247 ? 13.147 12.702 70.161 1.00 31.30 247 LEU D N 1
ATOM 12692 C CA . LEU D 1 247 ? 13.229 13.909 70.952 1.00 33.87 247 LEU D CA 1
ATOM 12693 C C . LEU D 1 247 ? 14.595 14.094 71.571 1.00 40.36 247 LEU D C 1
ATOM 12694 O O . LEU D 1 247 ? 15.202 15.165 71.458 1.00 42.98 247 LEU D O 1
ATOM 12699 N N . LYS D 1 248 ? 15.084 13.046 72.219 1.00 33.38 248 LYS D N 1
ATOM 12700 C CA . LYS D 1 248 ? 16.329 13.166 72.935 1.00 32.37 248 LYS D CA 1
ATOM 12701 C C . LYS D 1 248 ? 17.443 13.555 72.006 1.00 29.40 248 LYS D C 1
ATOM 12702 O O . LYS D 1 248 ? 18.191 14.472 72.300 1.00 36.59 248 LYS D O 1
ATOM 12708 N N . ASN D 1 249 ? 17.567 12.912 70.865 1.00 27.70 249 ASN D N 1
ATOM 12709 C CA . ASN D 1 249 ? 18.712 13.291 70.086 1.00 34.92 249 ASN D CA 1
ATOM 12710 C C . ASN D 1 249 ? 18.393 14.321 69.019 1.00 37.44 249 ASN D C 1
ATOM 12711 O O . ASN D 1 249 ? 19.171 14.536 68.104 1.00 42.63 249 ASN D O 1
ATOM 12716 N N . GLN D 1 250 ? 17.243 14.976 69.143 1.00 34.59 250 GLN D N 1
ATOM 12717 C CA . GLN D 1 250 ? 17.127 16.261 68.499 1.00 31.00 250 GLN D CA 1
ATOM 12718 C C . GLN D 1 250 ? 17.549 17.319 69.479 1.00 25.83 250 GLN D C 1
ATOM 12719 O O . GLN D 1 250 ? 18.025 18.364 69.090 1.00 26.19 250 GLN D O 1
ATOM 12725 N N . LYS D 1 251 ? 17.372 17.060 70.754 1.00 31.26 251 LYS D N 1
ATOM 12726 C CA . LYS D 1 251 ? 17.915 17.940 71.784 1.00 31.01 251 LYS D CA 1
ATOM 12727 C C . LYS D 1 251 ? 19.442 17.940 71.753 1.00 34.82 251 LYS D C 1
ATOM 12728 O O . LYS D 1 251 ? 20.084 19.002 71.733 1.00 43.30 251 LYS D O 1
ATOM 12734 N N . ILE D 1 252 ? 20.047 16.757 71.729 1.00 31.02 252 ILE D N 1
ATOM 12735 C CA . ILE D 1 252 ? 21.496 16.740 71.781 1.00 30.85 252 ILE D CA 1
ATOM 12736 C C . ILE D 1 252 ? 22.069 17.383 70.546 1.00 32.16 252 ILE D C 1
ATOM 12737 O O . ILE D 1 252 ? 23.184 17.874 70.573 1.00 39.70 252 ILE D O 1
ATOM 12742 N N . PHE D 1 253 ? 21.309 17.400 69.465 1.00 28.62 253 PHE D N 1
ATOM 12743 C CA . PHE D 1 253 ? 21.781 18.041 68.255 1.00 28.51 253 PHE D CA 1
ATOM 12744 C C . PHE D 1 253 ? 21.979 19.523 68.478 1.00 31.62 253 PHE D C 1
ATOM 12745 O O . PHE D 1 253 ? 23.036 20.071 68.176 1.00 32.93 253 PHE D O 1
ATOM 12753 N N . GLN D 1 254 ? 20.977 20.175 69.044 1.00 30.27 254 GLN D N 1
ATOM 12754 C CA . GLN D 1 254 ? 21.086 21.599 69.314 1.00 38.82 254 GLN D CA 1
ATOM 12755 C C . GLN D 1 254 ? 22.271 21.824 70.257 1.00 39.58 254 GLN D C 1
ATOM 12756 O O . GLN D 1 254 ? 23.029 22.800 70.117 1.00 31.59 254 GLN D O 1
ATOM 12762 N N . GLU D 1 255 ? 22.476 20.894 71.184 1.00 41.03 255 GLU D N 1
ATOM 12763 C CA . GLU D 1 255 ? 23.629 21.022 72.077 1.00 37.05 255 GLU D CA 1
ATOM 12764 C C . GLU D 1 255 ? 24.938 21.024 71.290 1.00 35.47 255 GLU D C 1
ATOM 12765 O O . GLU D 1 255 ? 25.875 21.775 71.573 1.00 34.57 255 GLU D O 1
ATOM 12771 N N . ASN D 1 256 ? 24.992 20.160 70.288 1.00 39.45 256 ASN D N 1
ATOM 12772 C CA . ASN D 1 256 ? 26.156 20.071 69.438 1.00 33.09 256 ASN D CA 1
ATOM 12773 C C . ASN D 1 256 ? 26.398 21.343 68.647 1.00 27.25 256 ASN D C 1
ATOM 12774 O O . ASN D 1 256 ? 27.526 21.763 68.464 1.00 28.74 256 ASN D O 1
ATOM 12779 N N . LEU D 1 257 ? 25.336 21.969 68.176 1.00 25.67 257 LEU D N 1
ATOM 12780 C CA . LEU D 1 257 ? 25.502 23.225 67.467 1.00 28.37 257 LEU D CA 1
ATOM 12781 C C . LEU D 1 257 ? 26.088 24.289 68.396 1.00 26.37 257 LEU D C 1
ATOM 12782 O O . LEU D 1 257 ? 26.966 25.082 68.001 1.00 26.88 257 LEU D O 1
ATOM 12787 N N . LYS D 1 258 ? 25.610 24.315 69.636 1.00 29.81 258 LYS D N 1
ATOM 12788 C CA . LYS D 1 258 ? 26.199 25.236 70.603 1.00 28.30 258 LYS D CA 1
ATOM 12789 C C . LYS D 1 258 ? 27.678 24.970 70.699 1.00 25.41 258 LYS D C 1
ATOM 12790 O O . LYS D 1 258 ? 28.483 25.900 70.719 1.00 21.96 258 LYS D O 1
ATOM 12796 N N . LYS D 1 259 ? 28.033 23.691 70.711 1.00 25.13 259 LYS D N 1
ATOM 12797 C CA . LYS D 1 259 ? 29.437 23.311 70.693 1.00 28.53 259 LYS D CA 1
ATOM 12798 C C . LYS D 1 259 ? 30.145 23.996 69.546 1.00 27.29 259 LYS D C 1
ATOM 12799 O O . LYS D 1 259 ? 31.239 24.506 69.705 1.00 21.84 259 LYS D O 1
ATOM 12805 N N . LEU D 1 260 ? 29.519 23.992 68.377 1.00 31.44 260 LEU D N 1
ATOM 12806 C CA . LEU D 1 260 ? 30.129 24.651 67.237 1.00 23.09 260 LEU D CA 1
ATOM 12807 C C . LEU D 1 260 ? 30.402 26.131 67.463 1.00 26.34 260 LEU D C 1
ATOM 12808 O O . LEU D 1 260 ? 31.433 26.613 67.027 1.00 22.38 260 LEU D O 1
ATOM 12813 N N . LYS D 1 261 ? 29.506 26.871 68.125 1.00 26.51 261 LYS D N 1
ATOM 12814 C CA . LYS D 1 261 ? 29.780 28.312 68.267 1.00 30.29 261 LYS D CA 1
ATOM 12815 C C . LYS D 1 261 ? 30.799 28.580 69.360 1.00 28.70 261 LYS D C 1
ATOM 12816 O O . LYS D 1 261 ? 31.622 29.490 69.244 1.00 21.37 261 LYS D O 1
ATOM 12822 N N . GLU D 1 262 ? 30.765 27.769 70.395 1.00 30.44 262 GLU D N 1
ATOM 12823 C CA . GLU D 1 262 ? 31.720 27.898 71.485 1.00 29.19 262 GLU D CA 1
ATOM 12824 C C . GLU D 1 262 ? 33.136 27.740 70.962 1.00 26.95 262 GLU D C 1
ATOM 12825 O O . GLU D 1 262 ? 34.077 28.277 71.520 1.00 25.68 262 GLU D O 1
ATOM 12831 N N . LEU D 1 263 ? 33.273 26.953 69.904 1.00 31.81 263 LEU D N 1
ATOM 12832 C CA . LEU D 1 263 ? 34.556 26.658 69.283 1.00 26.34 263 LEU D CA 1
ATOM 12833 C C . LEU D 1 263 ? 35.039 27.688 68.282 1.00 22.60 263 LEU D C 1
ATOM 12834 O O . LEU D 1 263 ? 36.159 27.611 67.803 1.00 25.43 263 LEU D O 1
ATOM 12839 N N . GLY D 1 264 ? 34.179 28.619 67.917 1.00 24.53 264 GLY D N 1
ATOM 12840 C CA . GLY D 1 264 ? 34.583 29.693 67.036 1.00 23.28 264 GLY D CA 1
ATOM 12841 C C . GLY D 1 264 ? 34.642 29.256 65.598 1.00 22.95 264 GLY D C 1
ATOM 12842 O O . GLY D 1 264 ? 35.259 29.905 64.772 1.00 20.75 264 GLY D O 1
ATOM 12843 N N . VAL D 1 265 ? 33.990 28.145 65.304 1.00 26.33 265 VAL D N 1
ATOM 12844 C CA . VAL D 1 265 ? 33.898 27.650 63.946 1.00 21.83 265 VAL D CA 1
ATOM 12845 C C . VAL D 1 265 ? 33.156 28.648 63.108 1.00 21.89 265 VAL D C 1
ATOM 12846 O O . VAL D 1 265 ? 32.123 29.125 63.515 1.00 20.79 265 VAL D O 1
ATOM 12850 N N . LYS D 1 266 ? 33.681 28.980 61.945 1.00 22.70 266 LYS D N 1
ATOM 12851 C CA . LYS D 1 266 ? 33.053 29.996 61.127 1.00 25.74 266 LYS D CA 1
ATOM 12852 C C . LYS D 1 266 ? 32.786 29.498 59.733 1.00 25.14 266 LYS D C 1
ATOM 12853 O O . LYS D 1 266 ? 32.209 30.206 58.936 1.00 24.25 266 LYS D O 1
ATOM 12855 N N . LEU D 1 267 ? 33.194 28.271 59.447 1.00 25.46 267 LEU D N 1
ATOM 12856 C CA . LEU D 1 267 ? 32.960 27.667 58.139 1.00 22.47 267 LEU D CA 1
ATOM 12857 C C . LEU D 1 267 ? 32.758 26.178 58.263 1.00 23.62 267 LEU D C 1
ATOM 12858 O O . LEU D 1 267 ? 33.432 25.526 59.032 1.00 25.23 267 LEU D O 1
ATOM 12863 N N . ILE D 1 268 ? 31.795 25.659 57.516 1.00 23.87 268 ILE D N 1
ATOM 12864 C CA . ILE D 1 268 ? 31.475 24.249 57.512 1.00 22.62 268 ILE D CA 1
ATOM 12865 C C . ILE D 1 268 ? 31.367 23.761 56.093 1.00 21.17 268 ILE D C 1
ATOM 12866 O O . ILE D 1 268 ? 30.655 24.343 55.307 1.00 21.68 268 ILE D O 1
ATOM 12871 N N . LEU D 1 269 ? 32.079 22.699 55.757 1.00 21.02 269 LEU D N 1
ATOM 12872 C CA . LEU D 1 269 ? 31.934 22.090 54.448 1.00 23.55 269 LEU D CA 1
ATOM 12873 C C . LEU D 1 269 ? 31.367 20.691 54.592 1.00 25.78 269 LEU D C 1
ATOM 12874 O O . LEU D 1 269 ? 31.843 19.920 55.403 1.00 26.26 269 LEU D O 1
ATOM 12879 N N . LEU D 1 270 ? 30.367 20.359 53.785 1.00 25.73 270 LEU D N 1
ATOM 12880 C CA . LEU D 1 270 ? 29.640 19.103 53.909 1.00 25.58 270 LEU D CA 1
ATOM 12881 C C . LEU D 1 270 ? 29.574 18.355 52.597 1.00 38.85 270 LEU D C 1
ATOM 12882 O O . LEU D 1 270 ? 29.622 18.959 51.535 1.00 39.26 270 LEU D O 1
ATOM 12887 N N . THR D 1 271 ? 29.494 17.034 52.653 1.00 40.05 271 THR D N 1
ATOM 12888 C CA . THR D 1 271 ? 29.277 16.281 51.431 1.00 34.53 271 THR D CA 1
ATOM 12889 C C . THR D 1 271 ? 27.806 15.957 51.251 1.00 36.80 271 THR D C 1
ATOM 12890 O O . THR D 1 271 ? 27.406 15.443 50.220 1.00 35.60 271 THR D O 1
ATOM 12894 N N . ARG D 1 272 ? 26.992 16.251 52.254 1.00 37.82 272 ARG D N 1
ATOM 12895 C CA . ARG D 1 272 ? 25.567 16.052 52.088 1.00 42.79 272 ARG D CA 1
ATOM 12896 C C . ARG D 1 272 ? 24.808 17.339 52.413 1.00 40.64 272 ARG D C 1
ATOM 12897 O O . ARG D 1 272 ? 25.263 18.429 52.092 1.00 37.10 272 ARG D O 1
ATOM 12905 N N . GLY D 1 273 ? 23.648 17.214 53.037 1.00 43.90 273 GLY D N 1
ATOM 12906 C CA . GLY D 1 273 ? 22.779 18.357 53.221 1.00 39.40 273 GLY D CA 1
ATOM 12907 C C . GLY D 1 273 ? 22.788 18.942 54.605 1.00 28.73 273 GLY D C 1
ATOM 12908 O O . GLY D 1 273 ? 23.638 18.612 55.415 1.00 28.08 273 GLY D O 1
ATOM 12909 N N . ILE D 1 274 ? 21.816 19.791 54.892 1.00 29.05 274 ILE D N 1
ATOM 12910 C CA . ILE D 1 274 ? 21.745 20.431 56.186 1.00 32.30 274 ILE D CA 1
ATOM 12911 C C . ILE D 1 274 ? 20.314 20.585 56.705 1.00 35.33 274 ILE D C 1
ATOM 12912 O O . ILE D 1 274 ? 19.390 20.843 55.944 1.00 37.77 274 ILE D O 1
ATOM 12917 N N . SER D 1 275 ? 20.172 20.418 58.010 1.00 34.51 275 SER D N 1
ATOM 12918 C CA . SER D 1 275 ? 18.890 20.530 58.670 1.00 28.84 275 SER D CA 1
ATOM 12919 C C . SER D 1 275 ? 18.359 21.940 58.527 1.00 36.12 275 SER D C 1
ATOM 12920 O O . SER D 1 275 ? 19.110 22.860 58.222 1.00 40.94 275 SER D O 1
ATOM 12923 N N . ASP D 1 276 ? 17.061 22.109 58.680 1.00 37.25 276 ASP D N 1
ATOM 12924 C CA . ASP D 1 276 ? 16.534 23.451 58.668 1.00 38.20 276 ASP D CA 1
ATOM 12925 C C . ASP D 1 276 ? 17.003 24.164 59.920 1.00 37.42 276 ASP D C 1
ATOM 12926 O O . ASP D 1 276 ? 17.401 25.318 59.871 1.00 40.33 276 ASP D O 1
ATOM 12931 N N . ILE D 1 277 ? 16.986 23.462 61.045 1.00 34.16 277 ILE D N 1
ATOM 12932 C CA . ILE D 1 277 ? 17.472 24.030 62.297 1.00 34.07 277 ILE D CA 1
ATOM 12933 C C . ILE D 1 277 ? 18.920 24.442 62.241 1.00 33.68 277 ILE D C 1
ATOM 12934 O O . ILE D 1 277 ? 19.288 25.515 62.700 1.00 38.37 277 ILE D O 1
ATOM 12939 N N . ALA D 1 278 ? 19.746 23.594 61.658 1.00 33.80 278 ALA D N 1
ATOM 12940 C CA . ALA D 1 278 ? 21.149 23.913 61.543 1.00 31.55 278 ALA D CA 1
ATOM 12941 C C . ALA D 1 278 ? 21.334 25.112 60.627 1.00 36.04 278 ALA D C 1
ATOM 12942 O O . ALA D 1 278 ? 22.082 26.020 60.947 1.00 37.43 278 ALA D O 1
ATOM 12944 N N . GLU D 1 279 ? 20.637 25.124 59.500 1.00 35.92 279 GLU D N 1
ATOM 12945 C CA . GLU D 1 279 ? 20.726 26.236 58.564 1.00 35.22 279 GLU D CA 1
ATOM 12946 C C . GLU D 1 279 ? 20.401 27.542 59.284 1.00 33.76 279 GLU D C 1
ATOM 12947 O O . GLU D 1 279 ? 21.098 28.542 59.123 1.00 38.25 279 GLU D O 1
ATOM 12953 N N . GLU D 1 280 ? 19.379 27.527 60.127 1.00 30.45 280 GLU D N 1
ATOM 12954 C CA . GLU D 1 280 ? 19.112 28.709 60.926 1.00 31.59 280 GLU D CA 1
ATOM 12955 C C . GLU D 1 280 ? 20.224 29.039 61.886 1.00 37.28 280 GLU D C 1
ATOM 12956 O O . GLU D 1 280 ? 20.627 30.193 61.998 1.00 36.70 280 GLU D O 1
ATOM 12962 N N . PHE D 1 281 ? 20.728 28.033 62.581 1.00 33.97 281 PHE D N 1
ATOM 12963 C CA . PHE D 1 281 ? 21.788 28.260 63.539 1.00 28.74 281 PHE D CA 1
ATOM 12964 C C . PHE D 1 281 ? 22.964 28.936 62.895 1.00 31.16 281 PHE D C 1
ATOM 12965 O O . PHE D 1 281 ? 23.591 29.791 63.490 1.00 35.83 281 PHE D O 1
ATOM 12973 N N . CYS D 1 282 ? 23.278 28.533 61.679 1.00 29.63 282 CYS D N 1
ATOM 12974 C CA . CYS D 1 282 ? 24.409 29.100 60.984 1.00 28.54 282 CYS D CA 1
ATOM 12975 C C . CYS D 1 282 ? 24.135 30.511 60.540 1.00 27.76 282 CYS D C 1
ATOM 12976 O O . CYS D 1 282 ? 24.991 31.374 60.639 1.00 23.62 282 CYS D O 1
ATOM 12979 N N . TYR D 1 283 ? 22.939 30.755 60.037 1.00 31.11 283 TYR D N 1
ATOM 12980 C CA . TYR D 1 283 ? 22.611 32.117 59.657 1.00 33.82 283 TYR D CA 1
ATOM 12981 C C . TYR D 1 283 ? 22.760 33.053 60.839 1.00 31.14 283 TYR D C 1
ATOM 12982 O O . TYR D 1 283 ? 23.351 34.112 60.710 1.00 33.41 283 TYR D O 1
ATOM 12991 N N . GLU D 1 284 ? 22.252 32.668 61.998 1.00 29.07 284 GLU D N 1
ATOM 12992 C CA . GLU D 1 284 ? 22.267 33.594 63.106 1.00 26.39 284 GLU D CA 1
ATOM 12993 C C . GLU D 1 284 ? 23.656 33.813 63.654 1.00 28.47 284 GLU D C 1
ATOM 12994 O O . GLU D 1 284 ? 23.952 34.876 64.170 1.00 28.96 284 GLU D O 1
ATOM 13000 N N . ASN D 1 285 ? 24.537 32.838 63.500 1.00 30.10 285 ASN D N 1
ATOM 13001 C CA . ASN D 1 285 ? 25.873 33.004 64.046 1.00 28.88 285 ASN D CA 1
ATOM 13002 C C . ASN D 1 285 ? 26.912 33.142 62.961 1.00 30.29 285 ASN D C 1
ATOM 13003 O O . ASN D 1 285 ? 28.053 32.773 63.158 1.00 31.10 285 ASN D O 1
ATOM 13008 N N . GLU D 1 286 ? 26.509 33.647 61.806 1.00 33.79 286 GLU D N 1
ATOM 13009 C CA . GLU D 1 286 ? 27.459 34.162 60.835 1.00 27.68 286 GLU D CA 1
ATOM 13010 C C . GLU D 1 286 ? 28.384 33.088 60.289 1.00 31.94 286 GLU D C 1
ATOM 13011 O O . GLU D 1 286 ? 29.454 33.390 59.773 1.00 29.60 286 GLU D O 1
ATOM 13017 N N . ILE D 1 287 ? 27.963 31.833 60.413 1.00 28.60 287 ILE D N 1
ATOM 13018 C CA . ILE D 1 287 ? 28.768 30.690 60.000 1.00 23.95 287 ILE D CA 1
ATOM 13019 C C . ILE D 1 287 ? 28.498 30.363 58.544 1.00 23.18 287 ILE D C 1
ATOM 13020 O O . ILE D 1 287 ? 27.367 30.126 58.171 1.00 24.34 287 ILE D O 1
ATOM 13025 N N . MET D 1 288 ? 29.529 30.377 57.708 1.00 28.11 288 MET D N 1
ATOM 13026 C CA . MET D 1 288 ? 29.342 30.101 56.290 1.00 24.30 288 MET D CA 1
ATOM 13027 C C . MET D 1 288 ? 29.319 28.623 56.074 1.00 25.59 288 MET D C 1
ATOM 13028 O O . MET D 1 288 ? 30.102 27.920 56.665 1.00 27.57 288 MET D O 1
ATOM 13033 N N . VAL D 1 289 ? 28.449 28.155 55.191 1.00 31.88 289 VAL D N 1
ATOM 13034 C CA . VAL D 1 289 ? 28.282 26.729 54.958 1.00 29.60 289 VAL D CA 1
ATOM 13035 C C . VAL D 1 289 ? 28.246 26.418 53.482 1.00 30.92 289 VAL D C 1
ATOM 13036 O O . VAL D 1 289 ? 27.601 27.123 52.726 1.00 34.55 289 VAL D O 1
ATOM 13040 N N . ILE D 1 290 ? 28.930 25.354 53.082 1.00 28.57 290 ILE D N 1
ATOM 13041 C CA . ILE D 1 290 ? 28.827 24.839 51.728 1.00 26.91 290 ILE D CA 1
ATOM 13042 C C . ILE D 1 290 ? 28.405 23.395 51.794 1.00 26.99 290 ILE D C 1
ATOM 13043 O O . ILE D 1 290 ? 28.939 22.641 52.579 1.00 30.37 290 ILE D O 1
ATOM 13048 N N . THR D 1 291 ? 27.436 23.010 50.981 1.00 26.54 291 THR D N 1
ATOM 13049 C CA . THR D 1 291 ? 26.934 21.649 50.996 1.00 24.57 291 THR D CA 1
ATOM 13050 C C . THR D 1 291 ? 27.365 20.913 49.752 1.00 32.35 291 THR D C 1
ATOM 13051 O O . THR D 1 291 ? 27.838 21.519 48.812 1.00 34.53 291 THR D O 1
ATOM 13055 N N . ARG D 1 292 ? 27.209 19.600 49.752 1.00 33.63 292 ARG D N 1
ATOM 13056 C CA . ARG D 1 292 ? 27.424 18.808 48.553 1.00 33.48 292 ARG D CA 1
ATOM 13057 C C . ARG D 1 292 ? 28.762 19.076 47.907 1.00 32.80 292 ARG D C 1
ATOM 13058 O O . ARG D 1 292 ? 28.804 19.515 46.767 1.00 31.32 292 ARG D O 1
ATOM 13066 N N . ILE D 1 293 ? 29.849 18.860 48.637 1.00 33.24 293 ILE D N 1
ATOM 13067 C CA . ILE D 1 293 ? 31.165 18.999 48.043 1.00 29.11 293 ILE D CA 1
ATOM 13068 C C . ILE D 1 293 ? 31.615 17.666 47.474 1.00 27.90 293 ILE D C 1
ATOM 13069 O O . ILE D 1 293 ? 31.194 16.621 47.917 1.00 24.40 293 ILE D O 1
ATOM 13074 N N . THR D 1 294 ? 32.434 17.699 46.443 1.00 31.91 294 THR D N 1
ATOM 13075 C CA . THR D 1 294 ? 32.863 16.456 45.830 1.00 34.39 294 THR D CA 1
ATOM 13076 C C . THR D 1 294 ? 33.833 15.716 46.719 1.00 32.26 294 THR D C 1
ATOM 13077 O O . THR D 1 294 ? 34.374 16.281 47.647 1.00 28.97 294 THR D O 1
ATOM 13081 N N . GLN D 1 295 ? 34.074 14.452 46.417 1.00 32.32 295 GLN D N 1
ATOM 13082 C CA . GLN D 1 295 ? 35.048 13.678 47.154 1.00 28.41 295 GLN D CA 1
ATOM 13083 C C . GLN D 1 295 ? 36.434 14.227 46.924 1.00 27.97 295 GLN D C 1
ATOM 13084 O O . GLN D 1 295 ? 37.218 14.325 47.856 1.00 26.86 295 GLN D O 1
ATOM 13090 N N . LYS D 1 296 ? 36.724 14.586 45.679 1.00 26.50 296 LYS D N 1
ATOM 13091 C CA . LYS D 1 296 ? 38.002 15.183 45.318 1.00 31.54 296 LYS D CA 1
ATOM 13092 C C . LYS D 1 296 ? 38.239 16.393 46.206 1.00 35.33 296 LYS D C 1
ATOM 13093 O O . LYS D 1 296 ? 39.274 16.527 46.854 1.00 35.17 296 LYS D O 1
ATOM 13099 N N . GLU D 1 297 ? 37.247 17.274 46.215 1.00 29.15 297 GLU D N 1
ATOM 13100 C CA . GLU D 1 297 ? 37.281 18.493 46.993 1.00 24.95 297 GLU D CA 1
ATOM 13101 C C . GLU D 1 297 ? 37.459 18.215 48.461 1.00 24.57 297 GLU D C 1
ATOM 13102 O O . GLU D 1 297 ? 38.202 18.900 49.139 1.00 24.70 297 GLU D O 1
ATOM 13108 N N . LEU D 1 298 ? 36.763 17.202 48.947 1.00 25.55 298 LEU D N 1
ATOM 13109 C CA . LEU D 1 298 ? 36.861 16.808 50.341 1.00 21.83 298 LEU D CA 1
ATOM 13110 C C . LEU D 1 298 ? 38.279 16.440 50.689 1.00 23.89 298 LEU D C 1
ATOM 13111 O O . LEU D 1 298 ? 38.842 16.967 51.632 1.00 24.06 298 LEU D O 1
ATOM 13116 N N . LYS D 1 299 ? 38.866 15.541 49.915 1.00 25.02 299 LYS D N 1
ATOM 13117 C CA . LYS D 1 299 ? 40.205 15.077 50.204 1.00 22.21 299 LYS D CA 1
ATOM 13118 C C . LYS D 1 299 ? 41.169 16.235 50.211 1.00 22.49 299 LYS D C 1
ATOM 13119 O O . LYS D 1 299 ? 42.004 16.364 51.101 1.00 24.30 299 LYS D O 1
ATOM 13125 N N . ARG D 1 300 ? 41.025 17.104 49.226 1.00 23.39 300 ARG D N 1
ATOM 13126 C CA . ARG D 1 300 ? 41.937 18.219 49.096 1.00 22.94 300 ARG D CA 1
ATOM 13127 C C . ARG D 1 300 ? 41.848 19.207 50.245 1.00 23.16 300 ARG D C 1
ATOM 13128 O O . ARG D 1 300 ? 42.857 19.557 50.841 1.00 25.09 300 ARG D O 1
ATOM 13136 N N . VAL D 1 301 ? 40.648 19.642 50.583 1.00 21.41 301 VAL D N 1
ATOM 13137 C CA . VAL D 1 301 ? 40.508 20.594 51.675 1.00 24.95 301 VAL D CA 1
ATOM 13138 C C . VAL D 1 301 ? 40.892 19.960 53.012 1.00 22.49 301 VAL D C 1
ATOM 13139 O O . VAL D 1 301 ? 41.352 20.631 53.931 1.00 21.29 301 VAL D O 1
ATOM 13143 N N . LEU D 1 302 ? 40.718 18.656 53.121 1.00 25.13 302 LEU D N 1
ATOM 13144 C CA . LEU D 1 302 ? 41.121 17.975 54.331 1.00 27.97 302 LEU D CA 1
ATOM 13145 C C . LEU D 1 302 ? 42.627 18.031 54.478 1.00 25.27 302 LEU D C 1
ATOM 13146 O O . LEU D 1 302 ? 43.139 18.309 55.547 1.00 23.36 302 LEU D O 1
ATOM 13151 N N . GLU D 1 303 ? 43.338 17.739 53.400 1.00 28.61 303 GLU D N 1
ATOM 13152 C CA . GLU D 1 303 ? 44.791 17.779 53.448 1.00 31.56 303 GLU D CA 1
ATOM 13153 C C . GLU D 1 303 ? 45.292 19.169 53.755 1.00 27.38 303 GLU D C 1
ATOM 13154 O O . GLU D 1 303 ? 46.117 19.365 54.630 1.00 24.84 303 GLU D O 1
ATOM 13160 N N . PHE D 1 304 ? 44.773 20.135 53.015 1.00 23.79 304 PHE D N 1
ATOM 13161 C CA . PHE D 1 304 ? 45.213 21.513 53.125 1.00 24.40 304 PHE D CA 1
ATOM 13162 C C . PHE D 1 304 ? 44.964 22.128 54.481 1.00 25.54 304 PHE D C 1
ATOM 13163 O O . PHE D 1 304 ? 45.834 22.756 55.037 1.00 24.11 304 PHE D O 1
ATOM 13171 N N . THR D 1 305 ? 43.779 21.942 55.029 1.00 25.65 305 THR D N 1
ATOM 13172 C CA . THR D 1 305 ? 43.445 22.620 56.264 1.00 21.14 305 THR D CA 1
ATOM 13173 C C . THR D 1 305 ? 43.844 21.853 57.500 1.00 23.85 305 THR D C 1
ATOM 13174 O O . THR D 1 305 ? 43.821 22.389 58.590 1.00 28.18 305 THR D O 1
ATOM 13178 N N . GLY D 1 306 ? 44.189 20.590 57.337 1.00 22.66 306 GLY D N 1
ATOM 13179 C CA . GLY D 1 306 ? 44.555 19.773 58.473 1.00 23.60 306 GLY D CA 1
ATOM 13180 C C . GLY D 1 306 ? 43.375 19.342 59.309 1.00 22.74 306 GLY D C 1
ATOM 13181 O O . GLY D 1 306 ? 43.526 18.910 60.445 1.00 23.46 306 GLY D O 1
ATOM 13182 N N . ALA D 1 307 ? 42.191 19.444 58.732 1.00 24.42 307 ALA D N 1
ATOM 13183 C CA . ALA D 1 307 ? 40.987 18.996 59.398 1.00 28.04 307 ALA D CA 1
ATOM 13184 C C . ALA D 1 307 ? 40.888 17.488 59.345 1.00 29.78 307 ALA D C 1
ATOM 13185 O O . ALA D 1 307 ? 41.501 16.851 58.491 1.00 24.52 307 ALA D O 1
ATOM 13187 N N . ARG D 1 308 ? 40.134 16.909 60.271 1.00 27.61 308 ARG D N 1
ATOM 13188 C CA . ARG D 1 308 ? 39.854 15.490 60.197 1.00 29.10 308 ARG D CA 1
ATOM 13189 C C . ARG D 1 308 ? 38.392 15.325 59.816 1.00 31.70 308 ARG D C 1
ATOM 13190 O O . ARG D 1 308 ? 37.543 16.036 60.324 1.00 34.32 308 ARG D O 1
ATOM 13198 N N . ALA D 1 309 ? 38.093 14.379 58.937 1.00 29.73 309 ALA D N 1
ATOM 13199 C CA . ALA D 1 309 ? 36.732 14.209 58.454 1.00 28.65 309 ALA D CA 1
ATOM 13200 C C . ALA D 1 309 ? 35.837 13.616 59.529 1.00 27.39 309 ALA D C 1
ATOM 13201 O O . ALA D 1 309 ? 36.171 12.622 60.158 1.00 23.36 309 ALA D O 1
ATOM 13203 N N . ALA D 1 310 ? 34.682 14.235 59.720 1.00 25.48 310 ALA D N 1
ATOM 13204 C CA . ALA D 1 310 ? 33.754 13.821 60.750 1.00 24.82 310 ALA D CA 1
ATOM 13205 C C . ALA D 1 310 ? 32.405 13.414 60.204 1.00 28.05 310 ALA D C 1
ATOM 13206 O O . ALA D 1 310 ? 32.041 13.769 59.099 1.00 28.70 310 ALA D O 1
ATOM 13208 N N . LYS D 1 311 ? 31.670 12.655 60.999 1.00 27.35 311 LYS D N 1
ATOM 13209 C CA . LYS D 1 311 ? 30.279 12.389 60.720 1.00 29.52 311 LYS D CA 1
ATOM 13210 C C . LYS D 1 311 ? 29.471 13.108 61.788 1.00 28.74 311 LYS D C 1
ATOM 13211 O O . LYS D 1 311 ? 30.041 13.607 62.745 1.00 29.58 311 LYS D O 1
ATOM 13217 N N . ARG D 1 312 ? 28.156 13.166 61.636 1.00 30.58 312 ARG D N 1
ATOM 13218 C CA . ARG D 1 312 ? 27.321 13.872 62.595 1.00 29.32 312 ARG D CA 1
ATOM 13219 C C . ARG D 1 312 ? 27.592 13.405 64.022 1.00 26.59 312 ARG D C 1
ATOM 13220 O O . ARG D 1 312 ? 27.630 14.201 64.945 1.00 25.11 312 ARG D O 1
ATOM 13228 N N . THR D 1 313 ? 27.798 12.108 64.191 1.00 25.41 313 THR D N 1
ATOM 13229 C CA . THR D 1 313 ? 28.027 11.522 65.502 1.00 27.73 313 THR D CA 1
ATOM 13230 C C . THR D 1 313 ? 29.282 12.080 66.171 1.00 28.38 313 THR D C 1
ATOM 13231 O O . THR D 1 313 ? 29.378 12.125 67.393 1.00 25.84 313 THR D O 1
ATOM 13235 N N . SER D 1 314 ? 30.237 12.515 65.360 1.00 23.53 314 SER D N 1
ATOM 13236 C CA . SER D 1 314 ? 31.479 13.079 65.858 1.00 23.06 314 SER D CA 1
ATOM 13237 C C . SER D 1 314 ? 31.233 14.345 66.640 1.00 27.59 314 SER D C 1
ATOM 13238 O O . SER D 1 314 ? 32.080 14.794 67.377 1.00 25.43 314 SER D O 1
ATOM 13241 N N . LEU D 1 315 ? 30.071 14.946 66.461 1.00 32.67 315 LEU D N 1
ATOM 13242 C CA . LEU D 1 315 ? 29.769 16.165 67.183 1.00 30.05 315 LEU D CA 1
ATOM 13243 C C . LEU D 1 315 ? 29.285 15.862 68.590 1.00 33.59 315 LEU D C 1
ATOM 13244 O O . LEU D 1 315 ? 28.849 16.748 69.305 1.00 31.31 315 LEU D O 1
ATOM 13249 N N . ASN D 1 316 ? 29.325 14.595 68.978 1.00 30.78 316 ASN D N 1
ATOM 13250 C CA . ASN D 1 316 ? 28.904 14.239 70.314 1.00 25.71 316 ASN D CA 1
ATOM 13251 C C . ASN D 1 316 ? 30.081 14.203 71.250 1.00 28.32 316 ASN D C 1
ATOM 13252 O O . ASN D 1 316 ? 29.908 14.088 72.447 1.00 28.03 316 ASN D O 1
ATOM 13257 N N . LYS D 1 317 ? 31.281 14.301 70.693 1.00 26.65 317 LYS D N 1
ATOM 13258 C CA . LYS D 1 317 ? 32.490 14.338 71.496 1.00 26.04 317 LYS D CA 1
ATOM 13259 C C . LYS D 1 317 ? 32.432 15.510 72.441 1.00 31.07 317 LYS D C 1
ATOM 13260 O O . LYS D 1 317 ? 31.740 16.477 72.171 1.00 29.28 317 LYS D O 1
ATOM 13266 N N . PRO D 1 318 ? 33.156 15.435 73.559 1.00 34.25 318 PRO D N 1
ATOM 13267 C CA . PRO D 1 318 ? 33.239 16.665 74.324 1.00 33.10 318 PRO D CA 1
ATOM 13268 C C . PRO D 1 318 ? 33.935 17.687 73.469 1.00 31.89 318 PRO D C 1
ATOM 13269 O O . PRO D 1 318 ? 34.674 17.349 72.559 1.00 38.11 318 PRO D O 1
ATOM 13273 N N . VAL D 1 319 ? 33.652 18.939 73.750 1.00 29.67 319 VAL D N 1
ATOM 13274 C CA . VAL D 1 319 ? 34.105 20.042 72.927 1.00 35.46 319 VAL D CA 1
ATOM 13275 C C . VAL D 1 319 ? 35.633 20.073 72.758 1.00 31.17 319 VAL D C 1
ATOM 13276 O O . VAL D 1 319 ? 36.162 20.431 71.694 1.00 23.34 319 VAL D O 1
ATOM 13280 N N . GLU D 1 320 ? 36.326 19.615 73.790 1.00 35.12 320 GLU D N 1
ATOM 13281 C CA . GLU D 1 320 ? 37.777 19.628 73.813 1.00 33.60 320 GLU D CA 1
ATOM 13282 C C . GLU D 1 320 ? 38.354 18.641 72.812 1.00 33.86 320 GLU D C 1
ATOM 13283 O O . GLU D 1 320 ? 39.405 18.871 72.234 1.00 32.38 320 GLU D O 1
ATOM 13285 N N . GLU D 1 321 ? 37.642 17.552 72.576 1.00 39.68 321 GLU D N 1
ATOM 13286 C CA . GLU D 1 321 ? 38.118 16.538 71.655 1.00 40.47 321 GLU D CA 1
ATOM 13287 C C . GLU D 1 321 ? 37.789 16.958 70.240 1.00 34.30 321 GLU D C 1
ATOM 13288 O O . GLU D 1 321 ? 38.424 16.524 69.293 1.00 32.92 321 GLU D O 1
ATOM 13294 N N . LEU D 1 322 ? 36.769 17.794 70.114 1.00 32.44 322 LEU D N 1
ATOM 13295 C CA . LEU D 1 322 ? 36.339 18.313 68.827 1.00 29.96 322 LEU D CA 1
ATOM 13296 C C . LEU D 1 322 ? 37.305 19.363 68.293 1.00 32.98 322 LEU D C 1
ATOM 13297 O O . LEU D 1 322 ? 37.567 19.405 67.098 1.00 32.07 322 LEU D O 1
ATOM 13302 N N . GLN D 1 323 ? 37.851 20.206 69.165 1.00 36.60 323 GLN D N 1
ATOM 13303 C CA . GLN D 1 323 ? 38.814 21.216 68.695 1.00 32.91 323 GLN D CA 1
ATOM 13304 C C . GLN D 1 323 ? 39.935 20.604 67.863 1.00 34.54 323 GLN D C 1
ATOM 13305 O O . GLN D 1 323 ? 40.659 21.316 67.182 1.00 33.75 323 GLN D O 1
ATOM 13307 N N . LYS D 1 324 ? 40.069 19.283 67.917 1.00 36.98 324 LYS D N 1
ATOM 13308 C CA . LYS D 1 324 ? 41.168 18.590 67.264 1.00 37.21 324 LYS D CA 1
ATOM 13309 C C . LYS D 1 324 ? 40.829 18.190 65.851 1.00 30.60 324 LYS D C 1
ATOM 13310 O O . LYS D 1 324 ? 41.721 17.953 65.046 1.00 30.07 324 LYS D O 1
ATOM 13316 N N . MET D 1 325 ? 39.543 18.141 65.533 1.00 25.53 325 MET D N 1
ATOM 13317 C CA . MET D 1 325 ? 39.143 17.681 64.217 1.00 26.71 325 MET D CA 1
ATOM 13318 C C . MET D 1 325 ? 38.982 18.835 63.271 1.00 28.50 325 MET D C 1
ATOM 13319 O O . MET D 1 325 ? 38.823 18.651 62.072 1.00 25.31 325 MET D O 1
ATOM 13324 N N . LEU D 1 326 ? 39.085 20.032 63.812 1.00 29.36 326 LEU D N 1
ATOM 13325 C CA . LEU D 1 326 ? 38.959 21.219 63.014 1.00 23.51 326 LEU D CA 1
ATOM 13326 C C . LEU D 1 326 ? 40.174 21.442 62.172 1.00 21.56 326 LEU D C 1
ATOM 13327 O O . LEU D 1 326 ? 41.209 20.842 62.395 1.00 21.60 326 LEU D O 1
ATOM 13332 N N . GLY D 1 327 ? 40.027 22.325 61.199 1.00 22.11 327 GLY D N 1
ATOM 13333 C CA . GLY D 1 327 ? 41.116 22.739 60.352 1.00 26.16 327 GLY D CA 1
ATOM 13334 C C . GLY D 1 327 ? 41.204 24.243 60.412 1.00 33.28 327 GLY D C 1
ATOM 13335 O O . GLY D 1 327 ? 40.410 24.880 61.095 1.00 31.29 327 GLY D O 1
ATOM 13336 N N . TYR D 1 328 ? 42.191 24.812 59.736 1.00 29.49 328 TYR D N 1
ATOM 13337 C CA . TYR D 1 328 ? 42.340 26.248 59.733 1.00 25.01 328 TYR D CA 1
ATOM 13338 C C . TYR D 1 328 ? 42.732 26.747 58.377 1.00 24.92 328 TYR D C 1
ATOM 13339 O O . TYR D 1 328 ? 43.519 26.150 57.677 1.00 26.47 328 TYR D O 1
ATOM 13348 N N . ALA D 1 329 ? 42.146 27.855 57.996 1.00 25.36 329 ALA D N 1
ATOM 13349 C CA . ALA D 1 329 ? 42.582 28.530 56.818 1.00 20.37 329 ALA D CA 1
ATOM 13350 C C . ALA D 1 329 ? 42.736 29.969 57.175 1.00 21.36 329 ALA D C 1
ATOM 13351 O O . ALA D 1 329 ? 41.937 30.519 57.903 1.00 23.44 329 ALA D O 1
ATOM 13353 N N . ARG D 1 330 ? 43.775 30.581 56.659 1.00 25.24 330 ARG D N 1
ATOM 13354 C CA . ARG D 1 330 ? 44.030 31.960 56.962 1.00 26.26 330 ARG D CA 1
ATOM 13355 C C . ARG D 1 330 ? 42.904 32.785 56.394 1.00 23.85 330 ARG D C 1
ATOM 13356 O O . ARG D 1 330 ? 42.223 33.501 57.116 1.00 21.00 330 ARG D O 1
ATOM 13364 N N . THR D 1 331 ? 42.650 32.643 55.106 1.00 23.77 331 THR D N 1
ATOM 13365 C CA . THR D 1 331 ? 41.528 33.360 54.545 1.00 27.69 331 THR D CA 1
ATOM 13366 C C . THR D 1 331 ? 40.695 32.441 53.684 1.00 26.34 331 THR D C 1
ATOM 13367 O O . THR D 1 331 ? 41.150 31.410 53.232 1.00 22.66 331 THR D O 1
ATOM 13371 N N . CYS D 1 332 ? 39.468 32.852 53.438 1.00 26.07 332 CYS D N 1
ATOM 13372 C CA . CYS D 1 332 ? 38.526 32.046 52.697 1.00 25.92 332 CYS D CA 1
ATOM 13373 C C . CYS D 1 332 ? 37.606 32.985 51.973 1.00 26.61 332 CYS D C 1
ATOM 13374 O O . CYS D 1 332 ? 36.955 33.786 52.591 1.00 30.34 332 CYS D O 1
ATOM 13377 N N . PHE D 1 333 ? 37.529 32.883 50.661 1.00 24.06 333 PHE D N 1
ATOM 13378 C CA . PHE D 1 333 ? 36.890 33.933 49.895 1.00 23.62 333 PHE D CA 1
ATOM 13379 C C . PHE D 1 333 ? 35.901 33.426 48.873 1.00 24.11 333 PHE D C 1
ATOM 13380 O O . PHE D 1 333 ? 36.242 32.623 48.024 1.00 26.15 333 PHE D O 1
ATOM 13388 N N . TYR D 1 334 ? 34.673 33.913 48.955 1.00 22.89 334 TYR D N 1
ATOM 13389 C CA . TYR D 1 334 ? 33.644 33.568 47.987 1.00 28.43 334 TYR D CA 1
ATOM 13390 C C . TYR D 1 334 ? 33.507 34.611 46.895 1.00 29.79 334 TYR D C 1
ATOM 13391 O O . TYR D 1 334 ? 33.175 35.760 47.170 1.00 35.18 334 TYR D O 1
ATOM 13400 N N . ASP D 1 335 ? 33.738 34.184 45.656 1.00 25.21 335 ASP D N 1
ATOM 13401 C CA . ASP D 1 335 ? 33.689 35.073 44.508 1.00 26.44 335 ASP D CA 1
ATOM 13402 C C . ASP D 1 335 ? 32.307 35.048 43.899 1.00 28.31 335 ASP D C 1
ATOM 13403 O O . ASP D 1 335 ? 31.923 34.080 43.288 1.00 33.57 335 ASP D O 1
ATOM 13408 N N . SER D 1 336 ? 31.576 36.139 44.017 1.00 29.64 336 SER D N 1
ATOM 13409 C CA . SER D 1 336 ? 30.208 36.179 43.534 1.00 25.08 336 SER D CA 1
ATOM 13410 C C . SER D 1 336 ? 30.106 36.135 42.019 1.00 27.92 336 SER D C 1
ATOM 13411 O O . SER D 1 336 ? 29.058 35.847 41.477 1.00 33.72 336 SER D O 1
ATOM 13414 N N . ARG D 1 337 ? 31.193 36.429 41.328 1.00 32.90 337 ARG D N 1
ATOM 13415 C CA . ARG D 1 337 ? 31.146 36.526 39.878 1.00 32.22 337 ARG D CA 1
ATOM 13416 C C . ARG D 1 337 ? 31.393 35.189 39.258 1.00 26.37 337 ARG D C 1
ATOM 13417 O O . ARG D 1 337 ? 30.859 34.886 38.216 1.00 30.93 337 ARG D O 1
ATOM 13425 N N . LEU D 1 338 ? 32.241 34.400 39.893 1.00 31.44 338 LEU D N 1
ATOM 13426 C CA . LEU D 1 338 ? 32.637 33.111 39.354 1.00 34.84 338 LEU D CA 1
ATOM 13427 C C . LEU D 1 338 ? 31.918 31.976 40.064 1.00 33.41 338 LEU D C 1
ATOM 13428 O O . LEU D 1 338 ? 32.010 30.825 39.677 1.00 37.16 338 LEU D O 1
ATOM 13433 N N . ASP D 1 339 ? 31.225 32.331 41.128 1.00 29.12 339 ASP D N 1
ATOM 13434 C CA . ASP D 1 339 ? 30.493 31.402 41.965 1.00 30.42 339 ASP D CA 1
ATOM 13435 C C . ASP D 1 339 ? 31.294 30.202 42.402 1.00 34.53 339 ASP D C 1
ATOM 13436 O O . ASP D 1 339 ? 30.861 29.086 42.195 1.00 33.82 339 ASP D O 1
ATOM 13441 N N . PHE D 1 340 ? 32.459 30.439 42.999 1.00 34.78 340 PHE D N 1
ATOM 13442 C CA . PHE D 1 340 ? 33.137 29.438 43.822 1.00 30.56 340 PHE D CA 1
ATOM 13443 C C . PHE D 1 340 ? 33.773 30.045 45.051 1.00 22.00 340 PHE D C 1
ATOM 13444 O O . PHE D 1 340 ? 33.696 31.239 45.274 1.00 23.64 340 PHE D O 1
ATOM 13452 N N . THR D 1 341 ? 34.412 29.196 45.837 1.00 21.25 341 THR D N 1
ATOM 13453 C CA . THR D 1 341 ? 35.069 29.588 47.066 1.00 20.79 341 THR D CA 1
ATOM 13454 C C . THR D 1 341 ? 36.521 29.186 47.024 1.00 20.18 341 THR D C 1
ATOM 13455 O O . THR D 1 341 ? 36.852 28.123 46.551 1.00 20.19 341 THR D O 1
ATOM 13459 N N . ILE D 1 342 ? 37.387 30.042 47.539 1.00 23.21 342 ILE D N 1
ATOM 13460 C CA . ILE D 1 342 ? 38.819 29.814 47.508 1.00 23.32 342 ILE D CA 1
ATOM 13461 C C . ILE D 1 342 ? 39.390 29.818 48.916 1.00 20.63 342 ILE D C 1
ATOM 13462 O O . ILE D 1 342 ? 39.255 30.783 49.642 1.00 24.14 342 ILE D O 1
ATOM 13467 N N . ILE D 1 343 ? 40.003 28.719 49.309 1.00 20.10 343 ILE D N 1
ATOM 13468 C CA . ILE D 1 343 ? 40.590 28.606 50.624 1.00 20.62 343 ILE D CA 1
ATOM 13469 C C . ILE D 1 343 ? 42.078 28.795 50.551 1.00 24.45 343 ILE D C 1
ATOM 13470 O O . ILE D 1 343 ? 42.734 28.058 49.834 1.00 32.12 343 ILE D O 1
ATOM 13475 N N . GLU D 1 344 ? 42.617 29.759 51.287 1.00 30.07 344 GLU D N 1
ATOM 13476 C CA . GLU D 1 344 ? 44.057 29.973 51.280 1.00 31.88 344 GLU D CA 1
ATOM 13477 C C . GLU D 1 344 ? 44.653 30.019 52.676 1.00 25.20 344 GLU D C 1
ATOM 13478 O O . GLU D 1 344 ? 44.012 30.432 53.638 1.00 23.41 344 GLU D O 1
ATOM 13484 N N . GLY D 1 345 ? 45.912 29.619 52.751 1.00 21.94 345 GLY D N 1
ATOM 13485 C CA . GLY D 1 345 ? 46.675 29.641 53.979 1.00 25.29 345 GLY D CA 1
ATOM 13486 C C . GLY D 1 345 ? 46.320 28.559 54.969 1.00 23.09 345 GLY D C 1
ATOM 13487 O O . GLY D 1 345 ? 46.138 28.823 56.142 1.00 25.66 345 GLY D O 1
ATOM 13488 N N . GLY D 1 346 ? 46.288 27.322 54.511 1.00 23.97 346 GLY D N 1
ATOM 13489 C CA . GLY D 1 346 ? 45.864 26.231 55.358 1.00 20.85 346 GLY D CA 1
ATOM 13490 C C . GLY D 1 346 ? 46.945 25.751 56.284 1.00 20.90 346 GLY D C 1
ATOM 13491 O O . GLY D 1 346 ? 48.103 25.762 55.929 1.00 21.15 346 GLY D O 1
ATOM 13492 N N . ALA D 1 347 ? 46.540 25.295 57.460 1.00 22.46 347 ALA D N 1
ATOM 13493 C CA . ALA D 1 347 ? 47.442 24.881 58.517 1.00 21.15 347 ALA D CA 1
ATOM 13494 C C . ALA D 1 347 ? 47.956 23.474 58.313 1.00 22.33 347 ALA D C 1
ATOM 13495 O O . ALA D 1 347 ? 48.541 22.891 59.216 1.00 24.88 347 ALA D O 1
ATOM 13497 N N . GLY D 1 348 ? 47.675 22.910 57.149 1.00 21.39 348 GLY D N 1
ATOM 13498 C CA . GLY D 1 348 ? 48.129 21.578 56.824 1.00 21.61 348 GLY D CA 1
ATOM 13499 C C . GLY D 1 348 ? 49.207 21.628 55.778 1.00 26.37 348 GLY D C 1
ATOM 13500 O O . GLY D 1 348 ? 49.928 22.604 55.690 1.00 27.34 348 GLY D O 1
ATOM 13501 N N . LYS D 1 349 ? 49.314 20.569 54.984 1.00 35.73 349 LYS D N 1
ATOM 13502 C CA . LYS D 1 349 ? 50.260 20.526 53.884 1.00 32.17 349 LYS D CA 1
ATOM 13503 C C . LYS D 1 349 ? 49.912 21.617 52.907 1.00 30.32 349 LYS D C 1
ATOM 13504 O O . LYS D 1 349 ? 48.802 22.098 52.897 1.00 32.31 349 LYS D O 1
ATOM 13510 N N . ALA D 1 350 ? 50.848 22.000 52.066 1.00 31.04 350 ALA D N 1
ATOM 13511 C CA . ALA D 1 350 ? 50.578 23.052 51.120 1.00 27.13 350 ALA D CA 1
ATOM 13512 C C . ALA D 1 350 ? 50.235 22.407 49.817 1.00 24.98 350 ALA D C 1
ATOM 13513 O O . ALA D 1 350 ? 50.659 21.296 49.542 1.00 26.45 350 ALA D O 1
ATOM 13515 N N . THR D 1 351 ? 49.460 23.109 49.014 1.00 21.36 351 THR D N 1
ATOM 13516 C CA . THR D 1 351 ? 48.993 22.560 47.767 1.00 30.28 351 THR D CA 1
ATOM 13517 C C . THR D 1 351 ? 48.682 23.703 46.849 1.00 27.18 351 THR D C 1
ATOM 13518 O O . THR D 1 351 ? 48.890 24.843 47.215 1.00 24.84 351 THR D O 1
ATOM 13522 N N . ALA D 1 352 ? 48.213 23.402 45.650 1.00 25.75 352 ALA D N 1
ATOM 13523 C CA . ALA D 1 352 ? 47.953 24.440 44.675 1.00 26.27 352 ALA D CA 1
ATOM 13524 C C . ALA D 1 352 ? 46.772 24.089 43.797 1.00 33.82 352 ALA D C 1
ATOM 13525 O O . ALA D 1 352 ? 46.348 22.950 43.747 1.00 38.07 352 ALA D O 1
ATOM 13527 N N . THR D 1 353 ? 46.228 25.085 43.124 1.00 30.32 353 THR D N 1
ATOM 13528 C CA . THR D 1 353 ? 45.168 24.881 42.162 1.00 30.00 353 THR D CA 1
ATOM 13529 C C . THR D 1 353 ? 45.553 25.593 40.885 1.00 25.32 353 THR D C 1
ATOM 13530 O O . THR D 1 353 ? 45.681 26.805 40.874 1.00 26.13 353 THR D O 1
ATOM 13534 N N . VAL D 1 354 ? 45.732 24.854 39.805 1.00 21.10 354 VAL D N 1
ATOM 13535 C CA . VAL D 1 354 ? 46.088 25.474 38.549 1.00 23.77 354 VAL D CA 1
ATOM 13536 C C . VAL D 1 354 ? 44.830 25.878 37.826 1.00 26.88 354 VAL D C 1
ATOM 13537 O O . VAL D 1 354 ? 44.234 25.081 37.133 1.00 24.98 354 VAL D O 1
ATOM 13541 N N . LEU D 1 355 ? 44.435 27.131 37.974 1.00 26.43 355 LEU D N 1
ATOM 13542 C CA . LEU D 1 355 ? 43.172 27.596 37.436 1.00 24.97 355 LEU D CA 1
ATOM 13543 C C . LEU D 1 355 ? 43.285 28.012 35.983 1.00 28.40 355 LEU D C 1
ATOM 13544 O O . LEU D 1 355 ? 44.102 28.845 35.647 1.00 29.03 355 LEU D O 1
ATOM 13549 N N . ILE D 1 356 ? 42.457 27.427 35.126 1.00 31.11 356 ILE D N 1
ATOM 13550 C CA . ILE D 1 356 ? 42.481 27.708 33.696 1.00 27.90 356 ILE D CA 1
ATOM 13551 C C . ILE D 1 356 ? 41.226 28.442 33.259 1.00 29.14 356 ILE D C 1
ATOM 13552 O O . ILE D 1 356 ? 40.135 27.929 33.393 1.00 26.60 356 ILE D O 1
ATOM 13557 N N . GLY D 1 357 ? 41.375 29.647 32.739 1.00 31.26 357 GLY D N 1
ATOM 13558 C CA . GLY D 1 357 ? 40.218 30.462 32.442 1.00 30.89 357 GLY D CA 1
ATOM 13559 C C . GLY D 1 357 ? 40.108 30.861 30.998 1.00 30.19 357 GLY D C 1
ATOM 13560 O O . GLY D 1 357 ? 41.111 31.011 30.321 1.00 38.43 357 GLY D O 1
ATOM 13561 N N . ALA D 1 358 ? 38.879 31.054 30.543 1.00 30.88 358 ALA D N 1
ATOM 13562 C CA . ALA D 1 358 ? 38.602 31.486 29.185 1.00 32.92 358 ALA D CA 1
ATOM 13563 C C . ALA D 1 358 ? 37.186 32.026 29.079 1.00 38.06 358 ALA D C 1
ATOM 13564 O O . ALA D 1 358 ? 36.413 31.953 30.028 1.00 37.98 358 ALA D O 1
ATOM 13566 N N . ALA D 1 359 ? 36.842 32.559 27.917 1.00 29.06 359 ALA D N 1
ATOM 13567 C CA . ALA D 1 359 ? 35.547 33.190 27.739 1.00 32.17 359 ALA D CA 1
ATOM 13568 C C . ALA D 1 359 ? 34.424 32.195 27.507 1.00 33.12 359 ALA D C 1
ATOM 13569 O O . ALA D 1 359 ? 33.378 32.274 28.131 1.00 26.95 359 ALA D O 1
ATOM 13571 N N . THR D 1 360 ? 34.661 31.242 26.619 1.00 40.84 360 THR D N 1
ATOM 13572 C CA . THR D 1 360 ? 33.624 30.326 26.183 1.00 35.50 360 THR D CA 1
ATOM 13573 C C . THR D 1 360 ? 33.927 28.888 26.540 1.00 35.53 360 THR D C 1
ATOM 13574 O O . THR D 1 360 ? 35.066 28.532 26.780 1.00 36.03 360 THR D O 1
ATOM 13578 N N . ASP D 1 361 ? 32.896 28.057 26.537 1.00 34.27 361 ASP D N 1
ATOM 13579 C CA . ASP D 1 361 ? 33.038 26.665 26.895 1.00 29.42 361 ASP D CA 1
ATOM 13580 C C . ASP D 1 361 ? 34.004 25.927 25.997 1.00 28.47 361 ASP D C 1
ATOM 13581 O O . ASP D 1 361 ? 34.854 25.212 26.483 1.00 32.13 361 ASP D O 1
ATOM 13586 N N . GLU D 1 362 ? 33.866 26.094 24.691 1.00 30.35 362 GLU D N 1
ATOM 13587 C CA . GLU D 1 362 ? 34.721 25.409 23.736 1.00 28.49 362 GLU D CA 1
ATOM 13588 C C . GLU D 1 362 ? 36.171 25.667 24.032 1.00 30.27 362 GLU D C 1
ATOM 13589 O O . GLU D 1 362 ? 37.009 24.755 24.116 1.00 27.19 362 GLU D O 1
ATOM 13595 N N . VAL D 1 363 ? 36.450 26.948 24.176 1.00 36.25 363 VAL D N 1
ATOM 13596 C CA . VAL D 1 363 ? 37.781 27.439 24.430 1.00 40.44 363 VAL D CA 1
ATOM 13597 C C . VAL D 1 363 ? 38.314 26.983 25.781 1.00 33.87 363 VAL D C 1
ATOM 13598 O O . VAL D 1 363 ? 39.430 26.502 25.862 1.00 37.65 363 VAL D O 1
ATOM 13602 N N . VAL D 1 364 ? 37.528 27.099 26.840 1.00 27.65 364 VAL D N 1
ATOM 13603 C CA . VAL D 1 364 ? 38.042 26.710 28.137 1.00 32.58 364 VAL D CA 1
ATOM 13604 C C . VAL D 1 364 ? 38.258 25.211 28.190 1.00 30.00 364 VAL D C 1
ATOM 13605 O O . VAL D 1 364 ? 39.138 24.736 28.892 1.00 34.62 364 VAL D O 1
ATOM 13609 N N . ASP D 1 365 ? 37.480 24.457 27.427 1.00 34.01 365 ASP D N 1
ATOM 13610 C CA . ASP D 1 365 ? 37.674 23.017 27.363 1.00 33.36 365 ASP D CA 1
ATOM 13611 C C . ASP D 1 365 ? 38.995 22.677 26.685 1.00 31.11 365 ASP D C 1
ATOM 13612 O O . ASP D 1 365 ? 39.785 21.898 27.221 1.00 29.10 365 ASP D O 1
ATOM 13617 N N . GLU D 1 366 ? 39.252 23.276 25.524 1.00 29.16 366 GLU D N 1
ATOM 13618 C CA . GLU D 1 366 ? 40.502 22.983 24.829 1.00 31.26 366 GLU D CA 1
ATOM 13619 C C . GLU D 1 366 ? 41.696 23.487 25.627 1.00 32.64 366 GLU D C 1
ATOM 13620 O O . GLU D 1 366 ? 42.756 22.863 25.628 1.00 31.42 366 GLU D O 1
ATOM 13626 N N . GLN D 1 367 ? 41.531 24.604 26.323 1.00 27.83 367 GLN D N 1
ATOM 13627 C CA . GLN D 1 367 ? 42.599 25.112 27.170 1.00 25.07 367 GLN D CA 1
ATOM 13628 C C . GLN D 1 367 ? 42.867 24.207 28.345 1.00 25.83 367 GLN D C 1
ATOM 13629 O O . GLN D 1 367 ? 43.996 24.093 28.804 1.00 27.09 367 GLN D O 1
ATOM 13635 N N . GLU D 1 368 ? 41.827 23.563 28.844 1.00 30.58 368 GLU D N 1
ATOM 13636 C CA . GLU D 1 368 ? 42.017 22.613 29.919 1.00 27.73 368 GLU D CA 1
ATOM 13637 C C . GLU D 1 368 ? 42.776 21.415 29.389 1.00 29.56 368 GLU D C 1
ATOM 13638 O O . GLU D 1 368 ? 43.658 20.887 30.053 1.00 32.22 368 GLU D O 1
ATOM 13644 N N . ARG D 1 369 ? 42.431 20.976 28.188 1.00 32.17 369 ARG D N 1
ATOM 13645 C CA . ARG D 1 369 ? 43.152 19.865 27.584 1.00 32.02 369 ARG D CA 1
ATOM 13646 C C . ARG D 1 369 ? 44.629 20.181 27.448 1.00 32.46 369 ARG D C 1
ATOM 13647 O O . ARG D 1 369 ? 45.474 19.384 27.840 1.00 37.30 369 ARG D O 1
ATOM 13655 N N . ILE D 1 370 ? 44.942 21.369 26.950 1.00 32.17 370 ILE D N 1
ATOM 13656 C CA . ILE D 1 370 ? 46.333 21.787 26.845 1.00 30.07 370 ILE D CA 1
ATOM 13657 C C . ILE D 1 370 ? 47.032 21.830 28.193 1.00 30.95 370 ILE D C 1
ATOM 13658 O O . ILE D 1 370 ? 48.141 21.331 28.350 1.00 29.97 370 ILE D O 1
ATOM 13663 N N . ALA D 1 371 ? 46.366 22.401 29.181 1.00 30.54 371 ALA D N 1
ATOM 13664 C CA . ALA D 1 371 ? 46.958 22.502 30.501 1.00 28.50 371 ALA D CA 1
ATOM 13665 C C . ALA D 1 371 ? 47.303 21.132 31.038 1.00 34.35 371 ALA D C 1
ATOM 13666 O O . ALA D 1 371 ? 48.420 20.913 31.478 1.00 35.30 371 ALA D O 1
ATOM 13668 N N . LYS D 1 372 ? 46.353 20.206 30.987 1.00 33.55 372 LYS D N 1
ATOM 13669 C CA . LYS D 1 372 ? 46.595 18.874 31.508 1.00 31.51 372 LYS D CA 1
ATOM 13670 C C . LYS D 1 372 ? 47.723 18.191 30.740 1.00 29.58 372 LYS D C 1
ATOM 13671 O O . LYS D 1 372 ? 48.525 17.466 31.332 1.00 29.13 372 LYS D O 1
ATOM 13677 N N . ASP D 1 373 ? 47.797 18.428 29.433 1.00 23.42 373 ASP D N 1
ATOM 13678 C CA . ASP D 1 373 ? 48.936 17.942 28.665 1.00 30.36 373 ASP D CA 1
ATOM 13679 C C . ASP D 1 373 ? 50.233 18.415 29.276 1.00 34.51 373 ASP D C 1
ATOM 13680 O O . ASP D 1 373 ? 51.141 17.628 29.540 1.00 38.82 373 ASP D O 1
ATOM 13685 N N . ALA D 1 374 ? 50.303 19.707 29.539 1.00 30.12 374 ALA D N 1
ATOM 13686 C CA . ALA D 1 374 ? 51.523 20.275 30.061 1.00 30.75 374 ALA D CA 1
ATOM 13687 C C . ALA D 1 374 ? 51.837 19.706 31.431 1.00 30.39 374 ALA D C 1
ATOM 13688 O O . ALA D 1 374 ? 52.980 19.449 31.743 1.00 34.38 374 ALA D O 1
ATOM 13690 N N . ALA D 1 375 ? 50.828 19.505 32.257 1.00 27.40 375 ALA D N 1
ATOM 13691 C CA . ALA D 1 375 ? 51.063 18.938 33.568 1.00 30.07 375 ALA D CA 1
ATOM 13692 C C . ALA D 1 375 ? 51.666 17.550 33.461 1.00 31.59 375 ALA D C 1
ATOM 13693 O O . ALA D 1 375 ? 52.691 17.249 34.074 1.00 30.39 375 ALA D O 1
ATOM 13695 N N . GLY D 1 376 ? 51.036 16.707 32.662 1.00 30.07 376 GLY D N 1
ATOM 13696 C CA . GLY D 1 376 ? 51.530 15.360 32.483 1.00 31.38 376 GLY D CA 1
ATOM 13697 C C . GLY D 1 376 ? 52.950 15.309 31.969 1.00 29.89 376 GLY D C 1
ATOM 13698 O O . GLY D 1 376 ? 53.759 14.508 32.426 1.00 30.62 376 GLY D O 1
ATOM 13699 N N . SER D 1 377 ? 53.261 16.177 31.022 1.00 28.72 377 SER D N 1
ATOM 13700 C CA . SER D 1 377 ? 54.592 16.187 30.459 1.00 26.58 377 SER D CA 1
ATOM 13701 C C . SER D 1 377 ? 55.606 16.726 31.445 1.00 24.46 377 SER D C 1
ATOM 13702 O O . SER D 1 377 ? 56.743 16.298 31.460 1.00 25.95 377 SER D O 1
ATOM 13705 N N . PHE D 1 378 ? 55.193 17.648 32.295 1.00 28.64 378 PHE D N 1
ATOM 13706 C CA . PHE D 1 378 ? 56.088 18.126 33.329 1.00 28.15 378 PHE D CA 1
ATOM 13707 C C . PHE D 1 378 ? 56.441 17.004 34.287 1.00 26.72 378 PHE D C 1
ATOM 13708 O O . PHE D 1 378 ? 57.603 16.681 34.475 1.00 24.34 378 PHE D O 1
ATOM 13716 N N . ALA D 1 379 ? 55.426 16.420 34.905 1.00 26.95 379 ALA D N 1
ATOM 13717 C CA . ALA D 1 379 ? 55.660 15.362 35.869 1.00 24.23 379 ALA D CA 1
ATOM 13718 C C . ALA D 1 379 ? 56.475 14.227 35.276 1.00 28.37 379 ALA D C 1
ATOM 13719 O O . ALA D 1 379 ? 57.404 13.730 35.904 1.00 33.85 379 ALA D O 1
ATOM 13721 N N . ALA D 1 380 ? 56.138 13.825 34.057 1.00 31.54 380 ALA D N 1
ATOM 13722 C CA . ALA D 1 380 ? 56.857 12.741 33.403 1.00 27.97 380 ALA D CA 1
ATOM 13723 C C . ALA D 1 380 ? 58.299 13.129 33.124 1.00 28.13 380 ALA D C 1
ATOM 13724 O O . ALA D 1 380 ? 59.193 12.311 33.248 1.00 31.45 380 ALA D O 1
ATOM 13726 N N . ALA D 1 381 ? 58.531 14.380 32.757 1.00 25.30 381 ALA D N 1
ATOM 13727 C CA . ALA D 1 381 ? 59.887 14.844 32.539 1.00 28.39 381 ALA D CA 1
ATOM 13728 C C . ALA D 1 381 ? 60.679 14.799 33.831 1.00 31.19 381 ALA D C 1
ATOM 13729 O O . ALA D 1 381 ? 61.789 14.306 33.857 1.00 32.71 381 ALA D O 1
ATOM 13731 N N . TYR D 1 382 ? 60.106 15.330 34.900 1.00 34.96 382 TYR D N 1
ATOM 13732 C CA . TYR D 1 382 ? 60.728 15.301 36.215 1.00 31.28 382 TYR D CA 1
ATOM 13733 C C . TYR D 1 382 ? 61.061 13.898 36.660 1.00 30.73 382 TYR D C 1
ATOM 13734 O O . TYR D 1 382 ? 62.062 13.684 37.325 1.00 32.70 382 TYR D O 1
ATOM 13743 N N . ARG D 1 383 ? 60.239 12.934 36.268 1.00 26.78 383 ARG D N 1
ATOM 13744 C CA . ARG D 1 383 ? 60.440 11.571 36.730 1.00 25.83 383 ARG D CA 1
ATOM 13745 C C . ARG D 1 383 ? 61.371 10.744 35.873 1.00 26.66 383 ARG D C 1
ATOM 13746 O O . ARG D 1 383 ? 62.050 9.869 36.377 1.00 35.21 383 ARG D O 1
ATOM 13754 N N . SER D 1 384 ? 61.401 11.001 34.579 1.00 26.70 384 SER D N 1
ATOM 13755 C CA . SER D 1 384 ? 62.072 10.089 33.673 1.00 30.56 384 SER D CA 1
ATOM 13756 C C . SER D 1 384 ? 63.113 10.764 32.812 1.00 33.12 384 SER D C 1
ATOM 13757 O O . SER D 1 384 ? 63.732 10.131 31.974 1.00 30.86 384 SER D O 1
ATOM 13760 N N . GLY D 1 385 ? 63.285 12.058 32.998 1.00 35.81 385 GLY D N 1
ATOM 13761 C CA . GLY D 1 385 ? 64.274 12.793 32.248 1.00 37.09 385 GLY D CA 1
ATOM 13762 C C . GLY D 1 385 ? 63.676 13.306 30.968 1.00 34.19 385 GLY D C 1
ATOM 13763 O O . GLY D 1 385 ? 62.508 13.071 30.713 1.00 33.58 385 GLY D O 1
ATOM 13764 N N . VAL D 1 386 ? 64.481 13.976 30.152 1.00 32.92 386 VAL D N 1
ATOM 13765 C CA . VAL D 1 386 ? 63.994 14.553 28.910 1.00 32.83 386 VAL D CA 1
ATOM 13766 C C . VAL D 1 386 ? 64.812 14.122 27.711 1.00 32.37 386 VAL D C 1
ATOM 13767 O O . VAL D 1 386 ? 65.861 13.522 27.855 1.00 35.35 386 VAL D O 1
ATOM 13771 N N . LEU D 1 387 ? 64.322 14.463 26.527 1.00 32.07 387 LEU D N 1
ATOM 13772 C CA . LEU D 1 387 ? 64.944 14.095 25.264 1.00 32.43 387 LEU D CA 1
ATOM 13773 C C . LEU D 1 387 ? 64.694 15.172 24.224 1.00 36.01 387 LEU D C 1
ATOM 13774 O O . LEU D 1 387 ? 63.848 16.027 24.423 1.00 39.10 387 LEU D O 1
ATOM 13779 N N . PRO D 1 388 ? 65.438 15.150 23.114 1.00 27.58 388 PRO D N 1
ATOM 13780 C CA . PRO D 1 388 ? 65.272 16.170 22.080 1.00 38.50 388 PRO D CA 1
ATOM 13781 C C . PRO D 1 388 ? 64.026 15.998 21.229 1.00 40.38 388 PRO D C 1
ATOM 13782 O O . PRO D 1 388 ? 63.801 14.941 20.675 1.00 40.59 388 PRO D O 1
ATOM 13786 N N . GLY D 1 389 ? 63.228 17.045 21.113 1.00 43.56 389 GLY D N 1
ATOM 13787 C CA . GLY D 1 389 ? 61.990 16.958 20.372 1.00 40.38 389 GLY D CA 1
ATOM 13788 C C . GLY D 1 389 ? 62.185 17.238 18.901 1.00 39.50 389 GLY D C 1
ATOM 13789 O O . GLY D 1 389 ? 63.266 17.057 18.362 1.00 38.71 389 GLY D O 1
ATOM 13790 N N . GLY D 1 390 ? 61.118 17.688 18.256 1.00 42.56 390 GLY D N 1
ATOM 13791 C CA . GLY D 1 390 ? 61.139 18.034 16.850 1.00 37.03 390 GLY D CA 1
ATOM 13792 C C . GLY D 1 390 ? 61.012 16.817 15.981 1.00 34.63 390 GLY D C 1
ATOM 13793 O O . GLY D 1 390 ? 61.005 16.912 14.765 1.00 33.48 390 GLY D O 1
ATOM 13794 N N . GLY D 1 391 ? 60.909 15.664 16.621 1.00 38.58 391 GLY D N 1
ATOM 13795 C CA . GLY D 1 391 ? 60.805 14.415 15.902 1.00 42.27 391 GLY D CA 1
ATOM 13796 C C . GLY D 1 391 ? 62.172 13.891 15.541 1.00 35.94 391 GLY D C 1
ATOM 13797 O O . GLY D 1 391 ? 62.297 12.876 14.880 1.00 39.45 391 GLY D O 1
ATOM 13798 N N . ALA D 1 392 ? 63.198 14.601 15.979 1.00 38.39 392 ALA D N 1
ATOM 13799 C CA . ALA D 1 392 ? 64.571 14.285 15.623 1.00 44.97 392 ALA D CA 1
ATOM 13800 C C . ALA D 1 392 ? 65.023 12.948 16.178 1.00 47.80 392 ALA D C 1
ATOM 13801 O O . ALA D 1 392 ? 65.571 12.102 15.466 1.00 42.54 392 ALA D O 1
ATOM 13803 N N . PHE D 1 393 ? 64.785 12.763 17.466 1.00 51.19 393 PHE D N 1
ATOM 13804 C CA . PHE D 1 393 ? 65.251 11.583 18.161 1.00 48.77 393 PHE D CA 1
ATOM 13805 C C . PHE D 1 393 ? 64.726 10.340 17.488 1.00 47.73 393 PHE D C 1
ATOM 13806 O O . PHE D 1 393 ? 65.361 9.298 17.521 1.00 49.73 393 PHE D O 1
ATOM 13814 N N . PHE D 1 394 ? 63.558 10.459 16.873 1.00 42.91 394 PHE D N 1
ATOM 13815 C CA . PHE D 1 394 ? 63.018 9.383 16.062 1.00 43.26 394 PHE D CA 1
ATOM 13816 C C . PHE D 1 394 ? 63.898 9.117 14.862 1.00 48.93 394 PHE D C 1
ATOM 13817 O O . PHE D 1 394 ? 64.019 7.984 14.429 1.00 47.76 394 PHE D O 1
ATOM 13825 N N . LEU D 1 395 ? 64.497 10.159 14.305 1.00 46.78 395 LEU D N 1
ATOM 13826 C CA . LEU D 1 395 ? 65.369 9.966 13.163 1.00 48.78 395 LEU D CA 1
ATOM 13827 C C . LEU D 1 395 ? 66.618 9.235 13.634 1.00 54.47 395 LEU D C 1
ATOM 13828 O O . LEU D 1 395 ? 67.121 8.316 12.969 1.00 52.77 395 LEU D O 1
ATOM 13833 N N . TYR D 1 396 ? 67.093 9.623 14.811 1.00 53.00 396 TYR D N 1
ATOM 13834 C CA . TYR D 1 396 ? 68.197 8.907 15.432 1.00 53.10 396 TYR D CA 1
ATOM 13835 C C . TYR D 1 396 ? 67.850 7.429 15.581 1.00 48.91 396 TYR D C 1
ATOM 13836 O O . TYR D 1 396 ? 68.624 6.550 15.196 1.00 48.19 396 TYR D O 1
ATOM 13845 N N . LEU D 1 397 ? 66.668 7.154 16.105 1.00 44.51 397 LEU D N 1
ATOM 13846 C CA . LEU D 1 397 ? 66.237 5.780 16.262 1.00 45.37 397 LEU D CA 1
ATOM 13847 C C . LEU D 1 397 ? 66.131 5.097 14.915 1.00 41.47 397 LEU D C 1
ATOM 13848 O O . LEU D 1 397 ? 66.291 3.902 14.824 1.00 39.19 397 LEU D O 1
ATOM 13853 N N . SER D 1 398 ? 65.845 5.846 13.864 1.00 43.43 398 SER D N 1
ATOM 13854 C CA . SER D 1 398 ? 65.733 5.228 12.561 1.00 41.14 398 SER D CA 1
ATOM 13855 C C . SER D 1 398 ? 67.085 4.721 12.139 1.00 40.87 398 SER D C 1
ATOM 13856 O O . SER D 1 398 ? 67.214 3.578 11.725 1.00 46.44 398 SER D O 1
ATOM 13859 N N . ARG D 1 399 ? 68.111 5.548 12.283 1.00 39.99 399 ARG D N 1
ATOM 13860 C CA . ARG D 1 399 ? 69.441 5.098 11.888 1.00 43.67 399 ARG D CA 1
ATOM 13861 C C . ARG D 1 399 ? 69.953 3.948 12.749 1.00 46.68 399 ARG D C 1
ATOM 13862 O O . ARG D 1 399 ? 70.510 2.964 12.244 1.00 49.47 399 ARG D O 1
ATOM 13870 N N . GLU D 1 400 ? 69.709 4.043 14.048 1.00 45.36 400 GLU D N 1
ATOM 13871 C CA . GLU D 1 400 ? 70.143 2.999 14.968 1.00 48.76 400 GLU D CA 1
ATOM 13872 C C . GLU D 1 400 ? 69.390 1.694 14.808 1.00 48.84 400 GLU D C 1
ATOM 13873 O O . GLU D 1 400 ? 69.928 0.633 15.085 1.00 48.00 400 GLU D O 1
ATOM 13879 N N . VAL D 1 401 ? 68.129 1.767 14.416 1.00 47.02 401 VAL D N 1
ATOM 13880 C CA . VAL D 1 401 ? 67.361 0.556 14.215 1.00 48.39 401 VAL D CA 1
ATOM 13881 C C . VAL D 1 401 ? 67.795 -0.083 12.907 1.00 57.54 401 VAL D C 1
ATOM 13882 O O . VAL D 1 401 ? 67.979 -1.295 12.831 1.00 56.19 401 VAL D O 1
ATOM 13886 N N . GLU D 1 402 ? 68.009 0.741 11.887 1.00 54.44 402 GLU D N 1
ATOM 13887 C CA . GLU D 1 402 ? 68.517 0.227 10.620 1.00 61.24 402 GLU D CA 1
ATOM 13888 C C . GLU D 1 402 ? 69.872 -0.452 10.795 1.00 61.48 402 GLU D C 1
ATOM 13889 O O . GLU D 1 402 ? 70.202 -1.375 10.060 1.00 63.89 402 GLU D O 1
ATOM 13895 N N . SER D 1 403 ? 70.654 -0.002 11.772 1.00 60.69 403 SER D N 1
ATOM 13896 C CA . SER D 1 403 ? 71.891 -0.707 12.116 1.00 59.93 403 SER D CA 1
ATOM 13897 C C . SER D 1 403 ? 71.698 -2.221 12.256 1.00 60.12 403 SER D C 1
ATOM 13898 O O . SER D 1 403 ? 72.542 -2.995 11.832 1.00 63.47 403 SER D O 1
ATOM 13901 N N . LEU D 1 404 ? 70.580 -2.645 12.831 1.00 61.73 404 LEU D N 1
ATOM 13902 C CA . LEU D 1 404 ? 70.343 -4.064 13.093 1.00 63.58 404 LEU D CA 1
ATOM 13903 C C . LEU D 1 404 ? 69.919 -4.891 11.894 1.00 66.76 404 LEU D C 1
ATOM 13904 O O . LEU D 1 404 ? 69.831 -6.108 11.994 1.00 63.82 404 LEU D O 1
ATOM 13909 N N . LYS D 1 405 ? 69.654 -4.227 10.776 1.00 67.08 405 LYS D N 1
ATOM 13910 C CA . LYS D 1 405 ? 69.043 -4.862 9.615 1.00 68.08 405 LYS D CA 1
ATOM 13911 C C . LYS D 1 405 ? 69.541 -6.266 9.283 1.00 73.74 405 LYS D C 1
ATOM 13912 O O . LYS D 1 405 ? 68.734 -7.181 9.136 1.00 69.42 405 LYS D O 1
ATOM 13918 N N . ASN D 1 406 ? 70.847 -6.450 9.206 1.00 72.13 406 ASN D N 1
ATOM 13919 C CA . ASN D 1 406 ? 71.380 -7.748 8.812 1.00 73.47 406 ASN D CA 1
ATOM 13920 C C . ASN D 1 406 ? 72.454 -8.308 9.735 1.00 73.93 406 ASN D C 1
ATOM 13921 O O . ASN D 1 406 ? 73.134 -9.271 9.373 1.00 85.52 406 ASN D O 1
ATOM 13926 N N . ARG D 1 407 ? 72.639 -7.691 10.899 1.00 72.65 407 ARG D N 1
ATOM 13927 C CA . ARG D 1 407 ? 73.609 -8.187 11.864 1.00 76.31 407 ARG D CA 1
ATOM 13928 C C . ARG D 1 407 ? 73.214 -9.603 12.252 1.00 78.77 407 ARG D C 1
ATOM 13929 O O . ARG D 1 407 ? 74.050 -10.449 12.571 1.00 87.48 407 ARG D O 1
ATOM 13937 N N . LEU D 1 408 ? 71.911 -9.842 12.176 1.00 73.47 408 LEU D N 1
ATOM 13938 C CA . LEU D 1 408 ? 71.296 -11.154 12.120 1.00 74.18 408 LEU D CA 1
ATOM 13939 C C . LEU D 1 408 ? 70.592 -11.210 10.772 1.00 74.62 408 LEU D C 1
ATOM 13940 O O . LEU D 1 408 ? 69.692 -10.414 10.515 1.00 71.06 408 LEU D O 1
ATOM 13945 N N . PRO D 1 409 ? 70.992 -12.147 9.900 1.00 76.73 409 PRO D N 1
ATOM 13946 C CA . PRO D 1 409 ? 70.409 -12.189 8.562 1.00 71.19 409 PRO D CA 1
ATOM 13947 C C . PRO D 1 409 ? 69.175 -13.043 8.500 1.00 72.24 409 PRO D C 1
ATOM 13948 O O . PRO D 1 409 ? 68.769 -13.646 9.491 1.00 75.65 409 PRO D O 1
ATOM 13952 N N . GLY D 1 410 ? 68.559 -13.043 7.330 1.00 69.96 410 GLY D N 1
ATOM 13953 C CA . GLY D 1 410 ? 67.322 -13.746 7.108 1.00 62.89 410 GLY D CA 1
ATOM 13954 C C . GLY D 1 410 ? 66.360 -12.739 6.555 1.00 56.50 410 GLY D C 1
ATOM 13955 O O . GLY D 1 410 ? 66.756 -11.659 6.137 1.00 52.29 410 GLY D O 1
ATOM 13956 N N . MET D 1 411 ? 65.091 -13.096 6.536 1.00 47.17 411 MET D N 1
ATOM 13957 C CA . MET D 1 411 ? 64.100 -12.220 5.966 1.00 50.87 411 MET D CA 1
ATOM 13958 C C . MET D 1 411 ? 63.595 -11.349 7.086 1.00 54.31 411 MET D C 1
ATOM 13959 O O . MET D 1 411 ? 62.877 -10.379 6.865 1.00 56.02 411 MET D O 1
ATOM 13964 N N . GLU D 1 412 ? 64.015 -11.691 8.297 1.00 52.83 412 GLU D N 1
ATOM 13965 C CA . GLU D 1 412 ? 63.735 -10.874 9.462 1.00 52.48 412 GLU D CA 1
ATOM 13966 C C . GLU D 1 412 ? 64.185 -9.443 9.231 1.00 49.49 412 GLU D C 1
ATOM 13967 O O . GLU D 1 412 ? 63.580 -8.508 9.746 1.00 42.69 412 GLU D O 1
ATOM 13973 N N . SER D 1 413 ? 65.223 -9.292 8.415 1.00 54.13 413 SER D N 1
ATOM 13974 C CA . SER D 1 413 ? 65.749 -7.994 8.026 1.00 53.03 413 SER D CA 1
ATOM 13975 C C . SER D 1 413 ? 64.629 -7.086 7.547 1.00 56.30 413 SER D C 1
ATOM 13976 O O . SER D 1 413 ? 64.497 -5.951 8.013 1.00 56.09 413 SER D O 1
ATOM 13979 N N . TYR D 1 414 ? 63.794 -7.609 6.655 1.00 55.33 414 TYR D N 1
ATOM 13980 C CA . TYR D 1 414 ? 62.697 -6.831 6.101 1.00 52.51 414 TYR D CA 1
ATOM 13981 C C . TYR D 1 414 ? 61.859 -6.231 7.212 1.00 56.23 414 TYR D C 1
ATOM 13982 O O . TYR D 1 414 ? 61.567 -5.036 7.205 1.00 54.38 414 TYR D O 1
ATOM 13991 N N . GLY D 1 415 ? 61.523 -7.057 8.192 1.00 56.99 415 GLY D N 1
ATOM 13992 C CA . GLY D 1 415 ? 60.739 -6.595 9.315 1.00 54.02 415 GLY D CA 1
ATOM 13993 C C . GLY D 1 415 ? 61.388 -5.397 9.955 1.00 50.33 415 GLY D C 1
ATOM 13994 O O . GLY D 1 415 ? 60.770 -4.345 10.052 1.00 51.01 415 GLY D O 1
ATOM 13995 N N . VAL D 1 416 ? 62.655 -5.535 10.323 1.00 51.49 416 VAL D N 1
ATOM 13996 C CA . VAL D 1 416 ? 63.371 -4.445 10.964 1.00 49.93 416 VAL D CA 1
ATOM 13997 C C . VAL D 1 416 ? 63.307 -3.205 10.108 1.00 50.82 416 VAL D C 1
ATOM 13998 O O . VAL D 1 416 ? 63.061 -2.113 10.612 1.00 46.39 416 VAL D O 1
ATOM 14002 N N . MET D 1 417 ? 63.485 -3.390 8.804 1.00 56.57 417 MET D N 1
ATOM 14003 C CA . MET D 1 417 ? 63.498 -2.267 7.885 1.00 58.29 417 MET D CA 1
ATOM 14004 C C . MET D 1 417 ? 62.229 -1.453 8.022 1.00 55.65 417 MET D C 1
ATOM 14005 O O . MET D 1 417 ? 62.289 -0.231 8.147 1.00 55.91 417 MET D O 1
ATOM 14010 N N . ALA D 1 418 ? 61.090 -2.137 8.065 1.00 55.11 418 ALA D N 1
ATOM 14011 C CA . ALA D 1 418 ? 59.811 -1.456 8.166 1.00 47.91 418 ALA D CA 1
ATOM 14012 C C . ALA D 1 418 ? 59.816 -0.544 9.368 1.00 46.28 418 ALA D C 1
ATOM 14013 O O . ALA D 1 418 ? 59.459 0.628 9.272 1.00 49.48 418 ALA D O 1
ATOM 14015 N N . PHE D 1 419 ? 60.300 -1.072 10.481 1.00 43.19 419 PHE D N 1
ATOM 14016 C CA . PHE D 1 419 ? 60.307 -0.326 11.717 1.00 38.07 419 PHE D CA 1
ATOM 14017 C C . PHE D 1 419 ? 61.102 0.936 11.525 1.00 45.62 419 PHE D C 1
ATOM 14018 O O . PHE D 1 419 ? 60.650 2.008 11.905 1.00 51.14 419 PHE D O 1
ATOM 14026 N N . SER D 1 420 ? 62.282 0.815 10.926 1.00 51.04 420 SER D N 1
ATOM 14027 C CA . SER D 1 420 ? 63.114 1.986 10.703 1.00 46.93 420 SER D CA 1
ATOM 14028 C C . SER D 1 420 ? 62.311 3.011 9.940 1.00 49.26 420 SER D C 1
ATOM 14029 O O . SER D 1 420 ? 62.179 4.149 10.372 1.00 45.49 420 SER D O 1
ATOM 14032 N N . GLU D 1 421 ? 61.699 2.572 8.847 1.00 52.08 421 GLU D N 1
ATOM 14033 C CA . GLU D 1 421 ? 61.000 3.482 7.962 1.00 43.38 421 GLU D CA 1
ATOM 14034 C C . GLU D 1 421 ? 59.842 4.127 8.673 1.00 40.93 421 GLU D C 1
ATOM 14035 O O . GLU D 1 421 ? 59.419 5.210 8.299 1.00 43.59 421 GLU D O 1
ATOM 14041 N N . ALA D 1 422 ? 59.305 3.442 9.675 1.00 42.31 422 ALA D N 1
ATOM 14042 C CA . ALA D 1 422 ? 58.164 3.964 10.404 1.00 39.46 422 ALA D CA 1
ATOM 14043 C C . ALA D 1 422 ? 58.570 5.078 11.360 1.00 39.38 422 ALA D C 1
ATOM 14044 O O . ALA D 1 422 ? 57.800 5.985 11.619 1.00 33.67 422 ALA D O 1
ATOM 14046 N N . LEU D 1 423 ? 59.777 5.016 11.896 1.00 38.66 423 LEU D N 1
ATOM 14047 C CA . LEU D 1 423 ? 60.195 6.038 12.843 1.00 36.57 423 LEU D CA 1
ATOM 14048 C C . LEU D 1 423 ? 60.413 7.393 12.184 1.00 39.72 423 LEU D C 1
ATOM 14049 O O . LEU D 1 423 ? 60.528 8.405 12.857 1.00 40.71 423 LEU D O 1
ATOM 14054 N N . LYS D 1 424 ? 60.478 7.404 10.862 1.00 40.94 424 LYS D N 1
ATOM 14055 C CA . LYS D 1 424 ? 60.762 8.615 10.113 1.00 34.93 424 LYS D CA 1
ATOM 14056 C C . LYS D 1 424 ? 59.538 9.468 9.903 1.00 34.34 424 LYS D C 1
ATOM 14057 O O . LYS D 1 424 ? 59.642 10.642 9.593 1.00 39.29 424 LYS D O 1
ATOM 14063 N N . VAL D 1 425 ? 58.372 8.871 10.073 1.00 35.53 425 VAL D N 1
ATOM 14064 C CA . VAL D 1 425 ? 57.143 9.493 9.613 1.00 34.12 425 VAL D CA 1
ATOM 14065 C C . VAL D 1 425 ? 56.672 10.702 10.421 1.00 31.49 425 VAL D C 1
ATOM 14066 O O . VAL D 1 425 ? 56.266 11.684 9.820 1.00 35.75 425 VAL D O 1
ATOM 14070 N N . PRO D 1 426 ? 56.714 10.652 11.764 1.00 29.68 426 PRO D N 1
ATOM 14071 C CA . PRO D 1 426 ? 56.236 11.836 12.468 1.00 33.83 426 PRO D CA 1
ATOM 14072 C C . PRO D 1 426 ? 56.904 13.106 11.999 1.00 39.09 426 PRO D C 1
ATOM 14073 O O . PRO D 1 426 ? 56.200 14.070 11.720 1.00 33.22 426 PRO D O 1
ATOM 14077 N N . PHE D 1 427 ? 58.229 13.098 11.892 1.00 37.08 427 PHE D N 1
ATOM 14078 C CA . PHE D 1 427 ? 58.942 14.283 11.461 1.00 31.67 427 PHE D CA 1
ATOM 14079 C C . PHE D 1 427 ? 58.410 14.739 10.121 1.00 35.98 427 PHE D C 1
ATOM 14080 O O . PHE D 1 427 ? 58.065 15.896 9.960 1.00 33.27 427 PHE D O 1
ATOM 14088 N N . ARG D 1 428 ? 58.360 13.826 9.159 1.00 34.58 428 ARG D N 1
ATOM 14089 C CA . ARG D 1 428 ? 57.913 14.154 7.811 1.00 35.31 428 ARG D CA 1
ATOM 14090 C C . ARG D 1 428 ? 56.531 14.797 7.838 1.00 36.54 428 ARG D C 1
ATOM 14091 O O . ARG D 1 428 ? 56.257 15.763 7.129 1.00 37.66 428 ARG D O 1
ATOM 14099 N N . VAL D 1 429 ? 55.654 14.238 8.653 1.00 36.23 429 VAL D N 1
ATOM 14100 C CA . VAL D 1 429 ? 54.323 14.778 8.814 1.00 32.61 429 VAL D CA 1
ATOM 14101 C C . VAL D 1 429 ? 54.358 16.195 9.344 1.00 34.12 429 VAL D C 1
ATOM 14102 O O . VAL D 1 429 ? 53.785 17.089 8.743 1.00 31.53 429 VAL D O 1
ATOM 14106 N N . MET D 1 430 ? 55.062 16.405 10.450 1.00 35.59 430 MET D N 1
ATOM 14107 C CA . MET D 1 430 ? 55.106 17.719 11.079 1.00 35.78 430 MET D CA 1
ATOM 14108 C C . MET D 1 430 ? 55.692 18.753 10.148 1.00 29.82 430 MET D C 1
ATOM 14109 O O . MET D 1 430 ? 55.252 19.886 10.112 1.00 34.45 430 MET D O 1
ATOM 14114 N N . ALA D 1 431 ? 56.706 18.355 9.407 1.00 28.07 431 ALA D N 1
ATOM 14115 C CA . ALA D 1 431 ? 57.335 19.242 8.470 1.00 30.26 431 ALA D CA 1
ATOM 14116 C C . ALA D 1 431 ? 56.359 19.620 7.387 1.00 35.43 431 ALA D C 1
ATOM 14117 O O . ALA D 1 431 ? 56.276 20.780 7.022 1.00 39.44 431 ALA D O 1
ATOM 14119 N N . GLU D 1 432 ? 55.600 18.662 6.875 1.00 37.16 432 GLU D N 1
ATOM 14120 C CA . GLU D 1 432 ? 54.648 19.025 5.838 1.00 39.64 432 GLU D CA 1
ATOM 14121 C C . GLU D 1 432 ? 53.624 19.971 6.420 1.00 40.97 432 GLU D C 1
ATOM 14122 O O . GLU D 1 432 ? 53.246 20.948 5.791 1.00 43.50 432 GLU D O 1
ATOM 14128 N N . ASN D 1 433 ? 53.224 19.704 7.653 1.00 40.07 433 ASN D N 1
ATOM 14129 C CA . ASN D 1 433 ? 52.277 20.550 8.354 1.00 35.56 433 ASN D CA 1
ATOM 14130 C C . ASN D 1 433 ? 52.830 21.936 8.539 1.00 33.73 433 ASN D C 1
ATOM 14131 O O . ASN D 1 433 ? 52.089 22.879 8.752 1.00 36.85 433 ASN D O 1
ATOM 14136 N N . ALA D 1 434 ? 54.146 22.054 8.481 1.00 34.87 434 ALA D N 1
ATOM 14137 C CA . ALA D 1 434 ? 54.775 23.347 8.651 1.00 39.69 434 ALA D CA 1
ATOM 14138 C C . ALA D 1 434 ? 55.027 23.965 7.294 1.00 42.21 434 ALA D C 1
ATOM 14139 O O . ALA D 1 434 ? 55.635 25.017 7.194 1.00 35.41 434 ALA D O 1
ATOM 14141 N N . GLY D 1 435 ? 54.555 23.301 6.247 1.00 42.32 435 GLY D N 1
ATOM 14142 C CA . GLY D 1 435 ? 54.615 23.857 4.910 1.00 38.73 435 GLY D CA 1
ATOM 14143 C C . GLY D 1 435 ? 55.891 23.558 4.155 1.00 44.73 435 GLY D C 1
ATOM 14144 O O . GLY D 1 435 ? 56.139 24.131 3.102 1.00 51.79 435 GLY D O 1
ATOM 14145 N N . PHE D 1 436 ? 56.709 22.666 4.693 1.00 43.72 436 PHE D N 1
ATOM 14146 C CA . PHE D 1 436 ? 57.941 22.286 4.024 1.00 47.43 436 PHE D CA 1
ATOM 14147 C C . PHE D 1 436 ? 57.799 21.057 3.152 1.00 46.20 436 PHE D C 1
ATOM 14148 O O . PHE D 1 436 ? 56.806 20.345 3.208 1.00 42.28 436 PHE D O 1
ATOM 14156 N N . ASN D 1 437 ? 58.814 20.828 2.334 1.00 40.31 437 ASN D N 1
ATOM 14157 C CA . ASN D 1 437 ? 58.948 19.571 1.648 1.00 32.59 437 ASN D CA 1
ATOM 14158 C C . ASN D 1 437 ? 59.405 18.607 2.709 1.00 40.82 437 ASN D C 1
ATOM 14159 O O . ASN D 1 437 ? 60.561 18.614 3.103 1.00 38.72 437 ASN D O 1
ATOM 14164 N N . GLY D 1 438 ? 58.472 17.819 3.218 1.00 38.57 438 GLY D N 1
ATOM 14165 C CA . GLY D 1 438 ? 58.760 16.943 4.331 1.00 34.11 438 GLY D CA 1
ATOM 14166 C C . GLY D 1 438 ? 59.936 16.047 4.057 1.00 34.73 438 GLY D C 1
ATOM 14167 O O . GLY D 1 438 ? 60.850 15.956 4.852 1.00 34.24 438 GLY D O 1
ATOM 14168 N N . LEU D 1 439 ? 59.911 15.408 2.899 1.00 37.28 439 LEU D N 1
ATOM 14169 C CA . LEU D 1 439 ? 60.929 14.444 2.525 1.00 38.27 439 LEU D CA 1
ATOM 14170 C C . LEU D 1 439 ? 62.296 15.084 2.375 1.00 37.87 439 LEU D C 1
ATOM 14171 O O . LEU D 1 439 ? 63.280 14.553 2.871 1.00 36.43 439 LEU D O 1
ATOM 14176 N N . GLU D 1 440 ? 62.354 16.220 1.687 1.00 35.80 440 GLU D N 1
ATOM 14177 C CA . GLU D 1 440 ? 63.606 16.944 1.500 1.00 35.86 440 GLU D CA 1
ATOM 14178 C C . GLU D 1 440 ? 64.243 17.305 2.843 1.00 37.71 440 GLU D C 1
ATOM 14179 O O . GLU D 1 440 ? 65.408 16.997 3.083 1.00 34.33 440 GLU D O 1
ATOM 14185 N N . LYS D 1 441 ? 63.481 17.939 3.726 1.00 33.35 441 LYS D N 1
ATOM 14186 C CA . LYS D 1 441 ? 64.006 18.288 5.037 1.00 35.64 441 LYS D CA 1
ATOM 14187 C C . LYS D 1 441 ? 64.381 17.059 5.823 1.00 36.80 441 LYS D C 1
ATOM 14188 O O . LYS D 1 441 ? 65.308 17.090 6.607 1.00 34.30 441 LYS D O 1
ATOM 14194 N N . LEU D 1 442 ? 63.644 15.979 5.629 1.00 38.52 442 LEU D N 1
ATOM 14195 C CA . LEU D 1 442 ? 63.953 14.728 6.299 1.00 32.08 442 LEU D CA 1
ATOM 14196 C C . LEU D 1 442 ? 65.353 14.289 5.920 1.00 35.69 442 LEU D C 1
ATOM 14197 O O . LEU D 1 442 ? 66.205 14.090 6.777 1.00 32.62 442 LEU D O 1
ATOM 14202 N N . GLY D 1 443 ? 65.588 14.163 4.623 1.00 36.48 443 GLY D N 1
ATOM 14203 C CA . GLY D 1 443 ? 66.877 13.732 4.120 1.00 35.51 443 GLY D CA 1
ATOM 14204 C C . GLY D 1 443 ? 68.003 14.639 4.557 1.00 33.50 443 GLY D C 1
ATOM 14205 O O . GLY D 1 443 ? 69.013 14.160 5.085 1.00 38.37 443 GLY D O 1
ATOM 14206 N N . ASP D 1 444 ? 67.835 15.942 4.340 1.00 31.96 444 ASP D N 1
ATOM 14207 C CA . ASP D 1 444 ? 68.842 16.910 4.757 1.00 33.91 444 ASP D CA 1
ATOM 14208 C C . ASP D 1 444 ? 69.159 16.765 6.238 1.00 41.14 444 ASP D C 1
ATOM 14209 O O . ASP D 1 444 ? 70.318 16.650 6.619 1.00 46.43 444 ASP D O 1
ATOM 14214 N N . LEU D 1 445 ? 68.128 16.732 7.070 1.00 40.48 445 LEU D N 1
ATOM 14215 C CA . LEU D 1 445 ? 68.334 16.691 8.508 1.00 40.26 445 LEU D CA 1
ATOM 14216 C C . LEU D 1 445 ? 69.055 15.434 8.913 1.00 41.61 445 LEU D C 1
ATOM 14217 O O . LEU D 1 445 ? 69.895 15.462 9.796 1.00 43.27 445 LEU D O 1
ATOM 14222 N N . MET D 1 446 ? 68.755 14.333 8.242 1.00 45.21 446 MET D N 1
ATOM 14223 C CA . MET D 1 446 ? 69.393 13.079 8.596 1.00 44.48 446 MET D CA 1
ATOM 14224 C C . MET D 1 446 ? 70.872 13.115 8.266 1.00 42.42 446 MET D C 1
ATOM 14225 O O . MET D 1 446 ? 71.725 12.814 9.115 1.00 41.63 446 MET D O 1
ATOM 14230 N N . THR D 1 447 ? 71.167 13.508 7.031 1.00 40.23 447 THR D N 1
ATOM 14231 C CA . THR D 1 447 ? 72.541 13.676 6.596 1.00 42.52 447 THR D CA 1
ATOM 14232 C C . THR D 1 447 ? 73.322 14.547 7.563 1.00 45.37 447 THR D C 1
ATOM 14233 O O . THR D 1 447 ? 74.391 14.180 8.034 1.00 45.54 447 THR D O 1
ATOM 14237 N N . LEU D 1 448 ? 72.768 15.705 7.871 1.00 46.86 448 LEU D N 1
ATOM 14238 C CA . LEU D 1 448 ? 73.402 16.615 8.803 1.00 45.68 448 LEU D CA 1
ATOM 14239 C C . LEU D 1 448 ? 73.649 15.959 10.147 1.00 45.97 448 LEU D C 1
ATOM 14240 O O . LEU D 1 448 ? 74.719 16.095 10.721 1.00 48.67 448 LEU D O 1
ATOM 14245 N N . GLN D 1 449 ? 72.665 15.223 10.633 1.00 50.32 449 GLN D N 1
ATOM 14246 C CA . GLN D 1 449 ? 72.791 14.563 11.918 1.00 51.86 449 GLN D CA 1
ATOM 14247 C C . GLN D 1 449 ? 73.957 13.602 11.956 1.00 53.71 449 GLN D C 1
ATOM 14248 O O . GLN D 1 449 ? 74.679 13.557 12.943 1.00 57.47 449 GLN D O 1
ATOM 14254 N N . VAL D 1 450 ? 74.161 12.833 10.890 1.00 57.09 450 VAL D N 1
ATOM 14255 C CA . VAL D 1 450 ? 75.295 11.909 10.913 1.00 55.94 450 VAL D CA 1
ATOM 14256 C C . VAL D 1 450 ? 76.590 12.691 10.767 1.00 48.22 450 VAL D C 1
ATOM 14257 O O . VAL D 1 450 ? 77.564 12.393 11.439 1.00 43.91 450 VAL D O 1
ATOM 14261 N N . GLN D 1 451 ? 76.599 13.697 9.902 1.00 49.73 451 GLN D N 1
ATOM 14262 C CA . GLN D 1 451 ? 77.821 14.441 9.636 1.00 53.19 451 GLN D CA 1
ATOM 14263 C C . GLN D 1 451 ? 78.332 15.168 10.867 1.00 54.51 451 GLN D C 1
ATOM 14264 O O . GLN D 1 451 ? 79.527 15.203 11.113 1.00 55.51 451 GLN D O 1
ATOM 14270 N N . LYS D 1 452 ? 77.434 15.754 11.643 1.00 51.38 452 LYS D N 1
ATOM 14271 C CA . LYS D 1 452 ? 77.866 16.484 12.819 1.00 49.06 452 LYS D CA 1
ATOM 14272 C C . LYS D 1 452 ? 77.762 15.668 14.096 1.00 52.51 452 LYS D C 1
ATOM 14273 O O . LYS D 1 452 ? 77.969 16.187 15.186 1.00 51.14 452 LYS D O 1
ATOM 14279 N N . ASN D 1 453 ? 77.418 14.394 13.961 1.00 51.79 453 ASN D N 1
ATOM 14280 C CA . ASN D 1 453 ? 77.260 13.491 15.101 1.00 48.90 453 ASN D CA 1
ATOM 14281 C C . ASN D 1 453 ? 76.331 14.035 16.176 1.00 55.19 453 ASN D C 1
ATOM 14282 O O . ASN D 1 453 ? 76.192 13.451 17.244 1.00 53.12 453 ASN D O 1
ATOM 14287 N N . ASN D 1 454 ? 75.688 15.158 15.887 1.00 59.87 454 ASN D N 1
ATOM 14288 C CA . ASN D 1 454 ? 74.773 15.762 16.826 1.00 56.30 454 ASN D CA 1
ATOM 14289 C C . ASN D 1 454 ? 73.384 15.307 16.462 1.00 56.06 454 ASN D C 1
ATOM 14290 O O . ASN D 1 454 ? 72.766 15.837 15.543 1.00 52.61 454 ASN D O 1
ATOM 14295 N N . TYR D 1 455 ? 72.886 14.321 17.183 1.00 55.15 455 TYR D N 1
ATOM 14296 C CA . TYR D 1 455 ? 71.581 13.784 16.873 1.00 51.57 455 TYR D CA 1
ATOM 14297 C C . TYR D 1 455 ? 70.471 14.613 17.505 1.00 55.25 455 TYR D C 1
ATOM 14298 O O . TYR D 1 455 ? 69.312 14.220 17.478 1.00 55.87 455 TYR D O 1
ATOM 14307 N N . ALA D 1 456 ? 70.819 15.770 18.054 1.00 51.24 456 ALA D N 1
ATOM 14308 C CA . ALA D 1 456 ? 69.831 16.612 18.707 1.00 43.89 456 ALA D CA 1
ATOM 14309 C C . ALA D 1 456 ? 69.517 17.789 17.820 1.00 46.06 456 ALA D C 1
ATOM 14310 O O . ALA D 1 456 ? 68.830 18.721 18.219 1.00 45.96 456 ALA D O 1
ATOM 14312 N N . LEU D 1 457 ? 70.028 17.727 16.601 1.00 46.75 457 LEU D N 1
ATOM 14313 C CA . LEU D 1 457 ? 69.740 18.731 15.601 1.00 43.20 457 LEU D CA 1
ATOM 14314 C C . LEU D 1 457 ? 68.350 18.443 15.059 1.00 41.09 457 LEU D C 1
ATOM 14315 O O . LEU D 1 457 ? 68.035 17.312 14.714 1.00 49.34 457 LEU D O 1
ATOM 14320 N N . GLY D 1 458 ? 67.502 19.453 15.010 1.00 38.94 458 GLY D N 1
ATOM 14321 C CA . GLY D 1 458 ? 66.153 19.269 14.522 1.00 42.08 458 GLY D CA 1
ATOM 14322 C C . GLY D 1 458 ? 65.810 20.428 13.631 1.00 41.78 458 GLY D C 1
ATOM 14323 O O . GLY D 1 458 ? 66.674 21.224 13.312 1.00 42.78 458 GLY D O 1
ATOM 14324 N N . LEU D 1 459 ? 64.565 20.514 13.197 1.00 41.74 459 LEU D N 1
ATOM 14325 C CA . LEU D 1 459 ? 64.176 21.621 12.351 1.00 43.05 459 LEU D CA 1
ATOM 14326 C C . LEU D 1 459 ? 63.408 22.606 13.179 1.00 46.71 459 LEU D C 1
ATOM 14327 O O . LEU D 1 459 ? 62.529 22.220 13.930 1.00 46.44 459 LEU D O 1
ATOM 14332 N N . ASP D 1 460 ? 63.766 23.876 13.082 1.00 47.71 460 ASP D N 1
ATOM 14333 C CA . ASP D 1 460 ? 62.930 24.917 13.653 1.00 46.18 460 ASP D CA 1
ATOM 14334 C C . ASP D 1 460 ? 61.789 25.119 12.679 1.00 44.46 460 ASP D C 1
ATOM 14335 O O . ASP D 1 460 ? 61.975 25.668 11.601 1.00 50.99 460 ASP D O 1
ATOM 14340 N N . PHE D 1 461 ? 60.597 24.704 13.075 1.00 44.76 461 PHE D N 1
ATOM 14341 C CA . PHE D 1 461 ? 59.482 24.654 12.151 1.00 41.18 461 PHE D CA 1
ATOM 14342 C C . PHE D 1 461 ? 59.022 26.053 11.833 1.00 40.53 461 PHE D C 1
ATOM 14343 O O . PHE D 1 461 ? 58.229 26.266 10.926 1.00 37.88 461 PHE D O 1
ATOM 14351 N N . GLU D 1 462 ? 59.553 27.020 12.561 1.00 43.87 462 GLU D N 1
ATOM 14352 C CA . GLU D 1 462 ? 59.214 28.393 12.272 1.00 48.16 462 GLU D CA 1
ATOM 14353 C C . GLU D 1 462 ? 60.200 29.002 11.265 1.00 43.52 462 GLU D C 1
ATOM 14354 O O . GLU D 1 462 ? 59.785 29.556 10.255 1.00 42.80 462 GLU D O 1
ATOM 14360 N N . THR D 1 463 ? 61.501 28.844 11.506 1.00 43.89 463 THR D N 1
ATOM 14361 C CA . THR D 1 463 ? 62.523 29.462 10.655 1.00 38.45 463 THR D CA 1
ATOM 14362 C C . THR D 1 463 ? 62.844 28.680 9.386 1.00 36.49 463 THR D C 1
ATOM 14363 O O . THR D 1 463 ? 63.144 29.257 8.353 1.00 33.28 463 THR D O 1
ATOM 14367 N N . GLY D 1 464 ? 62.808 27.360 9.478 1.00 45.14 464 GLY D N 1
ATOM 14368 C CA . GLY D 1 464 ? 63.132 26.513 8.348 1.00 44.86 464 GLY D CA 1
ATOM 14369 C C . GLY D 1 464 ? 64.590 26.118 8.390 1.00 44.33 464 GLY D C 1
ATOM 14370 O O . GLY D 1 464 ? 65.090 25.399 7.534 1.00 36.34 464 GLY D O 1
ATOM 14371 N N . GLU D 1 465 ? 65.279 26.596 9.409 1.00 41.54 465 GLU D N 1
ATOM 14372 C CA . GLU D 1 465 ? 66.678 26.273 9.584 1.00 42.95 465 GLU D CA 1
ATOM 14373 C C . GLU D 1 465 ? 66.826 25.159 10.601 1.00 45.58 465 GLU D C 1
ATOM 14374 O O . GLU D 1 465 ? 66.040 25.063 11.534 1.00 42.07 465 GLU D O 1
ATOM 14380 N N . PHE D 1 466 ? 67.832 24.315 10.414 1.00 49.91 466 PHE D N 1
ATOM 14381 C CA . PHE D 1 466 ? 68.118 23.265 11.374 1.00 44.82 466 PHE D CA 1
ATOM 14382 C C . PHE D 1 466 ? 68.762 23.909 12.578 1.00 42.28 466 PHE D C 1
ATOM 14383 O O . PHE D 1 466 ? 69.651 24.728 12.437 1.00 47.81 466 PHE D O 1
ATOM 14391 N N . ILE D 1 467 ? 68.299 23.555 13.766 1.00 43.14 467 ILE D N 1
ATOM 14392 C CA . ILE D 1 467 ? 68.807 24.145 14.991 1.00 46.05 467 ILE D CA 1
ATOM 14393 C C . ILE D 1 467 ? 69.090 23.066 15.997 1.00 41.30 467 ILE D C 1
ATOM 14394 O O . ILE D 1 467 ? 68.766 21.917 15.777 1.00 43.15 467 ILE D O 1
ATOM 14399 N N . ASP D 1 468 ? 69.699 23.432 17.107 1.00 32.11 468 ASP D N 1
A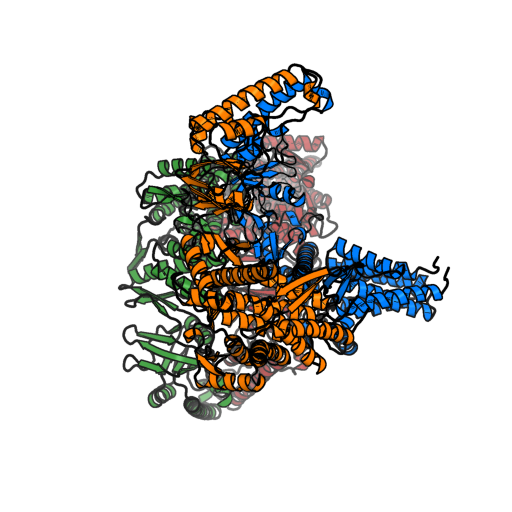TOM 14400 C CA . ASP D 1 468 ? 69.869 22.476 18.176 1.00 38.92 468 ASP D CA 1
ATOM 14401 C C . ASP D 1 468 ? 68.630 22.488 19.033 1.00 44.29 468 ASP D C 1
ATOM 14402 O O . ASP D 1 468 ? 68.326 23.491 19.670 1.00 47.52 468 ASP D O 1
ATOM 14407 N N . MET D 1 469 ? 67.934 21.361 19.071 1.00 39.41 469 MET D N 1
ATOM 14408 C CA . MET D 1 469 ? 66.619 21.318 19.678 1.00 38.50 469 MET D CA 1
ATOM 14409 C C . MET D 1 469 ? 66.655 21.612 21.167 1.00 38.65 469 MET D C 1
ATOM 14410 O O . MET D 1 469 ? 65.876 22.408 21.664 1.00 39.20 469 MET D O 1
ATOM 14415 N N . ILE D 1 470 ? 67.569 20.983 21.880 1.00 40.96 470 ILE D N 1
ATOM 14416 C CA . ILE D 1 470 ? 67.618 21.170 23.315 1.00 38.60 470 ILE D CA 1
ATOM 14417 C C . ILE D 1 470 ? 67.936 22.611 23.644 1.00 41.04 470 ILE D C 1
ATOM 14418 O O . ILE D 1 470 ? 67.410 23.174 24.597 1.00 46.44 470 ILE D O 1
ATOM 14423 N N . ALA D 1 471 ? 68.787 23.213 22.828 1.00 37.96 471 ALA D N 1
ATOM 14424 C CA . ALA D 1 471 ? 69.144 24.603 23.006 1.00 36.13 471 ALA D CA 1
ATOM 14425 C C . ALA D 1 471 ? 67.941 25.469 22.724 1.00 36.11 471 ALA D C 1
ATOM 14426 O O . ALA D 1 471 ? 67.690 26.449 23.413 1.00 35.71 471 ALA D O 1
ATOM 14428 N N . GLY D 1 472 ? 67.179 25.078 21.714 1.00 37.75 472 GLY D N 1
ATOM 14429 C CA . GLY D 1 472 ? 66.006 25.820 21.302 1.00 36.13 472 GLY D CA 1
ATOM 14430 C C . GLY D 1 472 ? 64.867 25.717 22.288 1.00 32.56 472 GLY D C 1
ATOM 14431 O O . GLY D 1 472 ? 63.805 26.279 22.055 1.00 35.05 472 GLY D O 1
ATOM 14432 N N . GLY D 1 473 ? 65.079 24.973 23.370 1.00 29.66 473 GLY D N 1
ATOM 14433 C CA . GLY D 1 473 ? 64.091 24.849 24.422 1.00 31.75 473 GLY D CA 1
ATOM 14434 C C . GLY D 1 473 ? 62.992 23.869 24.074 1.00 37.14 473 GLY D C 1
ATOM 14435 O O . GLY D 1 473 ? 61.903 23.927 24.629 1.00 39.36 473 GLY D O 1
ATOM 14436 N N . VAL D 1 474 ? 63.284 22.968 23.146 1.00 35.72 474 VAL D N 1
ATOM 14437 C CA . VAL D 1 474 ? 62.304 22.015 22.649 1.00 32.12 474 VAL D CA 1
ATOM 14438 C C . VAL D 1 474 ? 62.591 20.586 23.095 1.00 39.47 474 VAL D C 1
ATOM 14439 O O . VAL D 1 474 ? 63.337 19.867 22.443 1.00 37.30 474 VAL D O 1
ATOM 14443 N N . VAL D 1 475 ? 62.013 20.182 24.219 1.00 43.48 475 VAL D N 1
ATOM 14444 C CA . VAL D 1 475 ? 62.274 18.865 24.780 1.00 34.65 475 VAL D CA 1
ATOM 14445 C C . VAL D 1 475 ? 60.998 18.078 25.089 1.00 36.06 475 VAL D C 1
ATOM 14446 O O . VAL D 1 475 ? 59.959 18.648 25.402 1.00 37.27 475 VAL D O 1
ATOM 14450 N N . ASP D 1 476 ? 61.081 16.759 24.966 1.00 35.37 476 ASP D N 1
ATOM 14451 C CA . ASP D 1 476 ? 59.969 15.864 25.262 1.00 26.06 476 ASP D CA 1
ATOM 14452 C C . ASP D 1 476 ? 60.274 15.048 26.496 1.00 28.32 476 ASP D C 1
ATOM 14453 O O . ASP D 1 476 ? 61.421 14.719 26.726 1.00 28.01 476 ASP D O 1
ATOM 14458 N N . PRO D 1 477 ? 59.266 14.708 27.301 1.00 31.59 477 PRO D N 1
ATOM 14459 C CA . PRO D 1 477 ? 59.619 13.823 28.410 1.00 29.73 477 PRO D CA 1
ATOM 14460 C C . PRO D 1 477 ? 60.044 12.467 27.873 1.00 32.86 477 PRO D C 1
ATOM 14461 O O . PRO D 1 477 ? 59.548 12.052 26.843 1.00 26.76 477 PRO D O 1
ATOM 14465 N N . ALA D 1 478 ? 60.941 11.782 28.562 1.00 32.47 478 ALA D N 1
ATOM 14466 C CA . ALA D 1 478 ? 61.479 10.529 28.056 1.00 29.22 478 ALA D CA 1
ATOM 14467 C C . ALA D 1 478 ? 60.430 9.437 28.064 1.00 34.18 478 ALA D C 1
ATOM 14468 O O . ALA D 1 478 ? 60.279 8.684 27.100 1.00 31.60 478 ALA D O 1
ATOM 14470 N N . GLU D 1 479 ? 59.696 9.359 29.163 1.00 36.04 479 GLU D N 1
ATOM 14471 C CA . GLU D 1 479 ? 58.713 8.312 29.322 1.00 33.35 479 GLU D CA 1
ATOM 14472 C C . GLU D 1 479 ? 57.615 8.456 28.294 1.00 32.89 479 GLU D C 1
ATOM 14473 O O . GLU D 1 479 ? 57.015 7.479 27.902 1.00 41.04 479 GLU D O 1
ATOM 14479 N N . VAL D 1 480 ? 57.362 9.667 27.835 1.00 29.12 480 VAL D N 1
ATOM 14480 C CA . VAL D 1 480 ? 56.346 9.874 26.822 1.00 28.84 480 VAL D CA 1
ATOM 14481 C C . VAL D 1 480 ? 56.766 9.227 25.508 1.00 32.39 480 VAL D C 1
ATOM 14482 O O . VAL D 1 480 ? 55.961 8.644 24.792 1.00 30.37 480 VAL D O 1
ATOM 14486 N N . VAL D 1 481 ? 58.042 9.334 25.181 1.00 36.14 481 VAL D N 1
ATOM 14487 C CA . VAL D 1 481 ? 58.543 8.727 23.961 1.00 34.28 481 VAL D CA 1
ATOM 14488 C C . VAL D 1 481 ? 58.521 7.224 24.115 1.00 34.96 481 VAL D C 1
ATOM 14489 O O . VAL D 1 481 ? 58.123 6.503 23.210 1.00 37.45 481 VAL D O 1
ATOM 14493 N N . TYR D 1 482 ? 58.952 6.755 25.277 1.00 32.18 482 TYR D N 1
ATOM 14494 C CA . TYR D 1 482 ? 58.979 5.328 25.562 1.00 35.97 482 TYR D CA 1
ATOM 14495 C C . TYR D 1 482 ? 57.593 4.711 25.416 1.00 37.73 482 TYR D C 1
ATOM 14496 O O . TYR D 1 482 ? 57.425 3.709 24.740 1.00 38.26 482 TYR D O 1
ATOM 14505 N N . GLN D 1 483 ? 56.599 5.323 26.044 1.00 37.38 483 GLN D N 1
ATOM 14506 C CA . GLN D 1 483 ? 55.238 4.820 26.003 1.00 35.33 483 GLN D CA 1
ATOM 14507 C C . GLN D 1 483 ? 54.680 4.926 24.596 1.00 37.13 483 GLN D C 1
ATOM 14508 O O . GLN D 1 483 ? 53.942 4.059 24.151 1.00 38.06 483 GLN D O 1
ATOM 14514 N N . ALA D 1 484 ? 55.004 6.002 23.898 1.00 29.63 484 ALA D N 1
ATOM 14515 C CA . ALA D 1 484 ? 54.510 6.147 22.547 1.00 33.13 484 ALA D CA 1
ATOM 14516 C C . ALA D 1 484 ? 55.006 5.002 21.678 1.00 36.04 484 ALA D C 1
ATOM 14517 O O . ALA D 1 484 ? 54.221 4.335 21.019 1.00 40.75 484 ALA D O 1
ATOM 14519 N N . VAL D 1 485 ? 56.305 4.745 21.703 1.00 36.51 485 VAL D N 1
ATOM 14520 C CA . VAL D 1 485 ? 56.862 3.685 20.870 1.00 37.83 485 VAL D CA 1
ATOM 14521 C C . VAL D 1 485 ? 56.378 2.306 21.297 1.00 42.00 485 VAL D C 1
ATOM 14522 O O . VAL D 1 485 ? 55.974 1.497 20.466 1.00 47.84 485 VAL D O 1
ATOM 14526 N N . LYS D 1 486 ? 56.393 2.042 22.595 1.00 41.29 486 LYS D N 1
ATOM 14527 C CA . LYS D 1 486 ? 55.970 0.743 23.090 1.00 43.24 486 LYS D CA 1
ATOM 14528 C C . LYS D 1 486 ? 54.530 0.462 22.738 1.00 41.65 486 LYS D C 1
ATOM 14529 O O . LYS D 1 486 ? 54.215 -0.612 22.251 1.00 42.90 486 LYS D O 1
ATOM 14535 N N . ASN D 1 487 ? 53.657 1.434 22.961 1.00 38.94 487 ASN D N 1
ATOM 14536 C CA . ASN D 1 487 ? 52.243 1.228 22.720 1.00 34.00 487 ASN D CA 1
ATOM 14537 C C . ASN D 1 487 ? 51.900 1.162 21.243 1.00 32.68 487 ASN D C 1
ATOM 14538 O O . ASN D 1 487 ? 51.143 0.296 20.821 1.00 35.14 487 ASN D O 1
ATOM 14543 N N . ALA D 1 488 ? 52.454 2.068 20.454 1.00 29.84 488 ALA D N 1
ATOM 14544 C CA . ALA D 1 488 ? 52.201 2.035 19.027 1.00 30.12 488 ALA D CA 1
ATOM 14545 C C . ALA D 1 488 ? 52.659 0.721 18.455 1.00 33.76 488 ALA D C 1
ATOM 14546 O O . ALA D 1 488 ? 51.964 0.097 17.662 1.00 33.46 488 ALA D O 1
ATOM 14548 N N . SER D 1 489 ? 53.828 0.284 18.895 1.00 33.27 489 SER D N 1
ATOM 14549 C CA . SER D 1 489 ? 54.378 -0.970 18.436 1.00 35.27 489 SER D CA 1
ATOM 14550 C C . SER D 1 489 ? 53.509 -2.128 18.845 1.00 37.61 489 SER D C 1
ATOM 14551 O O . SER D 1 489 ? 53.271 -3.030 18.059 1.00 38.34 489 SER D O 1
ATOM 14554 N N . GLU D 1 490 ? 53.055 -2.118 20.089 1.00 31.68 490 GLU D N 1
ATOM 14555 C CA . GLU D 1 490 ? 52.239 -3.203 20.589 1.00 31.77 490 GLU D CA 1
ATOM 14556 C C . GLU D 1 490 ? 50.966 -3.337 19.778 1.00 37.23 490 GLU D C 1
ATOM 14557 O O . GLU D 1 490 ? 50.594 -4.447 19.381 1.00 50.66 490 GLU D O 1
ATOM 14563 N N . VAL D 1 491 ? 50.311 -2.227 19.473 1.00 31.22 491 VAL D N 1
ATOM 14564 C CA . VAL D 1 491 ? 49.083 -2.374 18.708 1.00 33.78 491 VAL D CA 1
ATOM 14565 C C . VAL D 1 491 ? 49.383 -2.796 17.279 1.00 33.38 491 VAL D C 1
ATOM 14566 O O . VAL D 1 491 ? 48.716 -3.678 16.755 1.00 37.89 491 VAL D O 1
ATOM 14570 N N . ALA D 1 492 ? 50.405 -2.226 16.656 1.00 33.00 492 ALA D N 1
ATOM 14571 C CA . ALA D 1 492 ? 50.659 -2.557 15.263 1.00 38.04 492 ALA D CA 1
ATOM 14572 C C . ALA D 1 492 ? 51.005 -4.024 15.114 1.00 38.49 492 ALA D C 1
ATOM 14573 O O . ALA D 1 492 ? 50.466 -4.710 14.251 1.00 38.40 492 ALA D O 1
ATOM 14575 N N . ILE D 1 493 ? 51.882 -4.513 15.977 1.00 40.00 493 ILE D N 1
ATOM 14576 C CA . ILE D 1 493 ? 52.261 -5.910 15.946 1.00 38.42 493 ILE D CA 1
ATOM 14577 C C . ILE D 1 493 ? 51.066 -6.808 16.187 1.00 40.24 493 ILE D C 1
ATOM 14578 O O . ILE D 1 493 ? 50.929 -7.833 15.533 1.00 42.24 493 ILE D O 1
ATOM 14583 N N . SER D 1 494 ? 50.188 -6.432 17.110 1.00 35.86 494 SER D N 1
ATOM 14584 C CA . SER D 1 494 ? 49.009 -7.261 17.324 1.00 39.43 494 SER D CA 1
ATOM 14585 C C . SER D 1 494 ? 48.149 -7.273 16.078 1.00 34.97 494 SER D C 1
ATOM 14586 O O . SER D 1 494 ? 47.524 -8.269 15.765 1.00 38.72 494 SER D O 1
ATOM 14589 N N . LEU D 1 495 ? 48.123 -6.166 15.358 1.00 33.35 495 LEU D N 1
ATOM 14590 C CA . LEU D 1 495 ? 47.294 -6.078 14.164 1.00 38.24 495 LEU D CA 1
ATOM 14591 C C . LEU D 1 495 ? 47.824 -6.862 12.988 1.00 40.14 495 LEU D C 1
ATOM 14592 O O . LEU D 1 495 ? 47.062 -7.389 12.190 1.00 36.76 495 LEU D O 1
ATOM 14597 N N . LEU D 1 496 ? 49.138 -6.916 12.865 1.00 41.22 496 LEU D N 1
ATOM 14598 C CA . LEU D 1 496 ? 49.755 -7.591 11.739 1.00 37.47 496 LEU D CA 1
ATOM 14599 C C . LEU D 1 496 ? 49.622 -9.106 11.821 1.00 42.65 496 LEU D C 1
ATOM 14600 O O . LEU D 1 496 ? 49.625 -9.790 10.806 1.00 42.38 496 LEU D O 1
ATOM 14605 N N . LYS D 1 497 ? 49.476 -9.623 13.033 1.00 41.70 497 LYS D N 1
ATOM 14606 C CA . LYS D 1 497 ? 49.335 -11.054 13.239 1.00 35.99 497 LYS D CA 1
ATOM 14607 C C . LYS D 1 497 ? 47.925 -11.498 12.911 1.00 36.09 497 LYS D C 1
ATOM 14608 O O . LYS D 1 497 ? 47.625 -12.675 12.908 1.00 39.31 497 LYS D O 1
ATOM 14614 N N . ILE D 1 498 ? 47.054 -10.547 12.627 1.00 38.61 498 ILE D N 1
ATOM 14615 C CA . ILE D 1 498 ? 45.671 -10.867 12.339 1.00 40.27 498 ILE D CA 1
ATOM 14616 C C . ILE D 1 498 ? 45.521 -11.393 10.933 1.00 40.44 498 ILE D C 1
ATOM 14617 O O . ILE D 1 498 ? 46.079 -10.847 9.998 1.00 36.39 498 ILE D O 1
ATOM 14622 N N . ASN D 1 499 ? 44.787 -12.486 10.804 1.00 36.69 499 ASN D N 1
ATOM 14623 C CA . ASN D 1 499 ? 44.627 -13.152 9.531 1.00 42.39 499 ASN D CA 1
ATOM 14624 C C . ASN D 1 499 ? 43.163 -13.353 9.135 1.00 41.83 499 ASN D C 1
ATOM 14625 O O . ASN D 1 499 ? 42.853 -13.635 7.985 1.00 50.82 499 ASN D O 1
ATOM 14630 N N . THR D 1 500 ? 42.257 -13.213 10.091 1.00 37.69 500 THR D N 1
ATOM 14631 C CA . THR D 1 500 ? 40.851 -13.457 9.816 1.00 41.19 500 THR D CA 1
ATOM 14632 C C . THR D 1 500 ? 39.949 -12.517 10.587 1.00 40.22 500 THR D C 1
ATOM 14633 O O . THR D 1 500 ? 40.271 -12.130 11.703 1.00 38.65 500 THR D O 1
ATOM 14637 N N . ILE D 1 501 ? 38.819 -12.156 9.990 1.00 36.33 501 ILE D N 1
ATOM 14638 C CA . ILE D 1 501 ? 37.876 -11.245 10.615 1.00 35.95 501 ILE D CA 1
ATOM 14639 C C . ILE D 1 501 ? 36.466 -11.800 10.585 1.00 41.52 501 ILE D C 1
ATOM 14640 O O . ILE D 1 501 ? 35.979 -12.160 9.526 1.00 46.62 501 ILE D O 1
ATOM 14645 N N . ILE D 1 502 ? 35.792 -11.837 11.729 1.00 37.15 502 ILE D N 1
ATOM 14646 C CA . ILE D 1 502 ? 34.391 -12.215 11.733 1.00 41.64 502 ILE D CA 1
ATOM 14647 C C . ILE D 1 502 ? 33.555 -11.153 12.457 1.00 40.81 502 ILE D C 1
ATOM 14648 O O . ILE D 1 502 ? 32.840 -11.420 13.422 1.00 45.05 502 ILE D O 1
#

CATH classification: 1.10.560.10

Foldseek 3Di:
DDFFLRLLCVLLVLLVVLLVVLLQLFALLRAKDWAADPPGDIAIASARLVVLVRDDRDDPNSVLLNVLLVVLCVQQNAQSSVLSLLLSLLSVLLSVLVVVPQDLVLLLVLLVVLLVVLLVVLQVPFAADDDLPDLLLLLLLCVLLSNDSPLSVLLSVQCVLPVVQLVDSPDQSLLQEDEFEPDDWDKFFFAKFQAAWPDDDAKDKDFWAWEAEAAEELDFDDQPPVCCVPVVSVVVVVVSVVVSVVLLVLVVVLVHQEYEYLAYYDPVVVVSCVVSNRIYHYNTDPSRRVRCCQQQVAAYHYNVLSNDPSVVNNNRIGTFGMKIQHRVRRMITTHRHPHRIGMHRYQYHHDPNVSVRSSSSSSSSSSQSSLCNVRHKDADLLLLLLVSLVVQLVVLPVDDDSSSSSSNSSSVSSLPSNLSNLVSLVHNSVVQSVVQSVVCVVVVPSQWHADSVPRDIDRRVVVSNITRSVSVSSSSNSSSVSSSVSSPDGDDD/DDFFVRVLVVLLVLLVVLLVVLLQLFALLRAWDWDADPPGDIAIASANLVVLVRPPRPDPNSVVLNVLLVVLCVQFNDLSSVLSLLLSLLQVLLSVLVVVPFDLVLLLVLLVVLLVVLLVVLQVPFAADDDLPDLLLLLQLCVLLSRDSQLSVQLSVQCVLPVVLLVDSPDQSLVQEDEFEPDAWDKAFFAKFQAAWPDDPAKDKDFWAKEAEEQEELDFDDQDPVLCVPVVSVVVVVVRVVLSVVLLVLVVVLVHAEYEYLAYYDPVSVVSCVVRNHIYHYNTDPSSRVRNCQQFVAAYHHNCVSNDPSVVRNNRIGTFRMKIAHRVRRMITTHRHPHRIGMHRYQYDHDPNVSVNSSSSSSSSNSFSSLCNVRHKAQDLLLLLLVSLVVLLVCLVVPPDSSSSSSNSSSVSSLPSNLSNLVSLVHNSVVQSVVSSVVCVVVVPSQWHADSPVGDIDRRVVVSNITRSVSVSSSSVSSSVSSSVSSVDGDDD/DDFFCSLLVVLLVLLCVLLVVLLQLFALLRDKDWAADPPDDIAIASARLVVLVRPPRDDPNSVLLSVLLVVLCVQQNDQSSVLSLLLSLLSVLLSVLVVVPFDLVLLLVLLVVLLVVLLVVLLVPFAADDDLQPLLLLLQLCQLLSNDSVLSVLLSVFVNLPVVQLVDSPDQSLVQEDEFEPDAWDKAFFAKFQAAWPDDPAKDKDFWAWEAEAQEELDFDDQDPVLCVPVVSVVVVVVRVVVSVVLLVLCVVLPHQEYEYLAYYDPVNVVSCVVSNHIYHYNTDVSRRVRNCQQFVAAYDYNCLSNPPSVVNNNRIGTFRMKIAHRVRRMITTHRHPHRIGMHGYQYYHDPNVSVRSSSSSSSSNSFSSLCNVRHKDADLLLLLLVSLVVLLVCLPVPPDSSSSSSNSSSVSSLPSNLSNLVSLVHNSVVQSVVSSVVCVVVVPSQWHADSVPRDIDRRVVVSNITRSVSVSSSSVSSSVSSSVSSVDGDDD/DDFFLRVLVLQLVLQVVLLVVLLQLFALLRAKDWAADPPGDIAIASAQLVVLVRDPRDDPNSVLLSVLLVVLCVQQNFCSSVLSLLLSLLQVLLSVLVVVPQPLVLLLLLLVVLLVVLLVVLLVPFAADDDLQDLLLLLLLCVLLSNDSVLSVQLSVFVVLPVVLLPPSPDQLLLQEDEFEPDAWDKFFFDKFQAAWPDDPAKDKDFWAWEAEEAEELDFDDQDPVLCVPVVSVVVVVVRVVVSVVLLVLCVVLVHQEYEYLAYYDPVSVVSNVVSNHIYHYNTDPSRRVRNCQQFVAAYDYNVVSNDPSVVRNNRIGTFRMKIAHRVRRMITTHRHPHRIGMHGYQYYNDDNVSVNSSSSSSSSSSFSSLCNVRHKDADLLLVLLVSLVVLLVVLVVPHDSSSSSSNSSSSSSLPSNLSNLVSLVHNSVVQSVVQSVVCVVVVPSQWHAPSVPRDTDRRVVVSNITRSVSVSSSSVSSSVSSSVSSPDGDDD

B-factor: mean 34.99, std 11.66, range [18.58, 112.71]